Protein 2K4Z (pdb70)

Structure (mmCIF, N/CA/C/O backbone):
data_2K4Z
#
_entry.id   2K4Z
#
loop_
_atom_site.group_PDB
_atom_site.id
_atom_site.type_symbol
_atom_site.label_atom_id
_atom_site.label_alt_id
_atom_site.label_comp_id
_atom_site.label_asym_id
_atom_site.label_entity_id
_atom_site.label_seq_id
_atom_site.pdbx_PDB_ins_code
_atom_site.Cartn_x
_atom_site.Cartn_y
_atom_site.Cartn_z
_atom_site.occupancy
_atom_site.B_iso_or_equiv
_atom_site.auth_seq_id
_atom_site.auth_comp_id
_atom_site.auth_asym_id
_atom_site.auth_atom_id
_atom_site.pdbx_PDB_model_num
ATOM 1 N N . MET A 1 1 ? 100.565 35.047 -9.526 1.00 0.00 -20 MET A N 1
ATOM 2 C CA . MET A 1 1 ? 99.647 34.726 -10.641 1.00 0.00 -20 MET A CA 1
ATOM 3 C C . MET A 1 1 ? 100.240 33.625 -11.505 1.00 0.00 -20 MET A C 1
ATOM 4 O O . MET A 1 1 ? 101.462 33.501 -11.614 1.00 0.00 -20 MET A O 1
ATOM 20 N N . GLY A 1 2 ? 99.379 32.829 -12.123 1.00 0.00 -19 GLY A N 1
ATOM 21 C CA . GLY A 1 2 ? 99.844 31.746 -12.960 1.00 0.00 -19 GLY A CA 1
ATOM 22 C C . GLY A 1 2 ? 99.010 31.593 -14.210 1.00 0.00 -19 GLY A C 1
ATOM 23 O O . GLY A 1 2 ? 98.172 32.445 -14.507 1.00 0.00 -19 GLY A O 1
ATOM 27 N N . SER A 1 3 ? 99.237 30.510 -14.937 1.00 0.00 -18 SER A N 1
ATOM 28 C CA . SER A 1 3 ? 98.519 30.251 -16.174 1.00 0.00 -18 SER A CA 1
ATOM 29 C C . SER A 1 3 ? 97.069 29.868 -15.891 1.00 0.00 -18 SER A C 1
ATOM 30 O O . SER A 1 3 ? 96.140 30.407 -16.499 1.00 0.00 -18 SER A O 1
ATOM 38 N N . SER A 1 4 ? 96.883 28.936 -14.965 1.00 0.00 -17 SER A N 1
ATOM 39 C CA . SER A 1 4 ? 95.558 28.470 -14.597 1.00 0.00 -17 SER A CA 1
ATOM 40 C C . SER A 1 4 ? 94.825 29.526 -13.773 1.00 0.00 -17 SER A C 1
ATOM 41 O O . SER A 1 4 ? 95.201 29.822 -12.638 1.00 0.00 -17 SER A O 1
ATOM 49 N N . HIS A 1 5 ? 93.779 30.094 -14.354 1.00 0.00 -16 HIS A N 1
ATOM 50 C CA . HIS A 1 5 ? 93.015 31.140 -13.697 1.00 0.00 -16 HIS A CA 1
ATOM 51 C C . HIS A 1 5 ? 91.716 30.565 -13.154 1.00 0.00 -16 HIS A C 1
ATOM 52 O O . HIS A 1 5 ? 90.890 30.059 -13.909 1.00 0.00 -16 HIS A O 1
ATOM 67 N N . HIS A 1 6 ? 91.551 30.627 -11.845 1.00 0.00 -15 HIS A N 1
ATOM 68 C CA . HIS A 1 6 ? 90.321 30.182 -11.206 1.00 0.00 -15 HIS A CA 1
ATOM 69 C C . HIS A 1 6 ? 89.782 31.304 -10.337 1.00 0.00 -15 HIS A C 1
ATOM 70 O O . HIS A 1 6 ? 90.555 32.119 -9.830 1.00 0.00 -15 HIS A O 1
ATOM 85 N N . HIS A 1 7 ? 88.466 31.368 -10.183 1.00 0.00 -14 HIS A N 1
ATOM 86 C CA . HIS A 1 7 ? 87.870 32.367 -9.310 1.00 0.00 -14 HIS A CA 1
ATOM 87 C C . HIS A 1 7 ? 88.132 31.981 -7.861 1.00 0.00 -14 HIS A C 1
ATOM 88 O O . HIS A 1 7 ? 88.365 32.836 -7.007 1.00 0.00 -14 HIS A O 1
ATOM 103 N N . HIS A 1 8 ? 88.088 30.681 -7.596 1.00 0.00 -13 HIS A N 1
ATOM 104 C CA . HIS A 1 8 ? 88.542 30.150 -6.321 1.00 0.00 -13 HIS A CA 1
ATOM 105 C C . HIS A 1 8 ? 90.060 30.131 -6.316 1.00 0.00 -13 HIS A C 1
ATOM 106 O O . HIS A 1 8 ? 90.682 29.435 -7.117 1.00 0.00 -13 HIS A O 1
ATOM 121 N N . HIS A 1 9 ? 90.655 30.903 -5.422 1.00 0.00 -12 HIS A N 1
ATOM 122 C CA . HIS A 1 9 ? 92.106 31.039 -5.377 1.00 0.00 -12 HIS A CA 1
ATOM 123 C C . HIS A 1 9 ? 92.728 29.828 -4.697 1.00 0.00 -12 HIS A C 1
ATOM 124 O O . HIS A 1 9 ? 93.945 29.654 -4.699 1.00 0.00 -12 HIS A O 1
ATOM 139 N N . HIS A 1 10 ? 91.875 29.004 -4.111 1.00 0.00 -11 HIS A N 1
ATOM 140 C CA . HIS A 1 10 ? 92.301 27.772 -3.474 1.00 0.00 -11 HIS A CA 1
ATOM 141 C C . HIS A 1 10 ? 91.174 26.751 -3.551 1.00 0.00 -11 HIS A C 1
ATOM 142 O O . HIS A 1 10 ? 90.249 26.778 -2.737 1.00 0.00 -11 HIS A O 1
ATOM 157 N N . SER A 1 11 ? 91.231 25.883 -4.548 1.00 0.00 -10 SER A N 1
ATOM 158 C CA . SER A 1 11 ? 90.213 24.861 -4.724 1.00 0.00 -10 SER A CA 1
ATOM 159 C C . SER A 1 11 ? 90.259 23.862 -3.569 1.00 0.00 -10 SER A C 1
ATOM 160 O O . SER A 1 11 ? 91.333 23.543 -3.051 1.00 0.00 -10 SER A O 1
ATOM 168 N N . SER A 1 12 ? 89.094 23.387 -3.160 1.00 0.00 -9 SER A N 1
ATOM 169 C CA . SER A 1 12 ? 88.988 22.507 -2.008 1.00 0.00 -9 SER A CA 1
ATOM 170 C C . SER A 1 12 ? 89.142 21.048 -2.425 1.00 0.00 -9 SER A C 1
ATOM 171 O O . SER A 1 12 ? 89.665 20.228 -1.669 1.00 0.00 -9 SER A O 1
ATOM 179 N N . GLY A 1 13 ? 88.702 20.739 -3.636 1.00 0.00 -8 GLY A N 1
ATOM 180 C CA . GLY A 1 13 ? 88.797 19.387 -4.142 1.00 0.00 -8 GLY A CA 1
ATOM 181 C C . GLY A 1 13 ? 88.139 19.255 -5.495 1.00 0.00 -8 GLY A C 1
ATOM 182 O O . GLY A 1 13 ? 88.471 20.000 -6.419 1.00 0.00 -8 GLY A O 1
ATOM 186 N N . LEU A 1 14 ? 87.204 18.315 -5.600 1.00 0.00 -7 LEU A N 1
ATOM 187 C CA . LEU A 1 14 ? 86.413 18.101 -6.814 1.00 0.00 -7 LEU A CA 1
ATOM 188 C C . LEU A 1 14 ? 87.273 17.631 -7.993 1.00 0.00 -7 LEU A C 1
ATOM 189 O O . LEU A 1 14 ? 87.326 16.438 -8.294 1.00 0.00 -7 LEU A O 1
ATOM 205 N N . VAL A 1 15 ? 87.951 18.564 -8.654 1.00 0.00 -6 VAL A N 1
ATOM 206 C CA . VAL A 1 15 ? 88.706 18.251 -9.866 1.00 0.00 -6 VAL A CA 1
ATOM 207 C C . VAL A 1 15 ? 90.205 18.546 -9.704 1.00 0.00 -6 VAL A C 1
ATOM 208 O O . VAL A 1 15 ? 91.024 17.637 -9.849 1.00 0.00 -6 VAL A O 1
ATOM 221 N N . PRO A 1 16 ? 90.596 19.811 -9.402 1.00 0.00 -5 PRO A N 1
ATOM 222 C CA . PRO A 1 16 ? 92.017 20.205 -9.314 1.00 0.00 -5 PRO A CA 1
ATOM 223 C C . PRO A 1 16 ? 92.820 19.351 -8.334 1.00 0.00 -5 PRO A C 1
ATOM 224 O O . PRO A 1 16 ? 94.011 19.108 -8.539 1.00 0.00 -5 PRO A O 1
ATOM 235 N N . ARG A 1 17 ? 92.166 18.895 -7.278 1.00 0.00 -4 ARG A N 1
ATOM 236 C CA . ARG A 1 17 ? 92.812 18.051 -6.286 1.00 0.00 -4 ARG A CA 1
ATOM 237 C C . ARG A 1 17 ? 91.870 16.942 -5.840 1.00 0.00 -4 ARG A C 1
ATOM 238 O O . ARG A 1 17 ? 90.667 17.001 -6.098 1.00 0.00 -4 ARG A O 1
ATOM 259 N N . GLY A 1 18 ? 92.424 15.938 -5.179 1.00 0.00 -3 GLY A N 1
ATOM 260 C CA . GLY A 1 18 ? 91.625 14.829 -4.704 1.00 0.00 -3 GLY A CA 1
ATOM 261 C C . GLY A 1 18 ? 92.138 14.292 -3.386 1.00 0.00 -3 GLY A C 1
ATOM 262 O O . GLY A 1 18 ? 92.092 14.982 -2.368 1.00 0.00 -3 GLY A O 1
ATOM 266 N N . SER A 1 19 ? 92.651 13.075 -3.401 1.00 0.00 -2 SER A N 1
ATOM 267 C CA . SER A 1 19 ? 93.159 12.452 -2.191 1.00 0.00 -2 SER A CA 1
ATOM 268 C C . SER A 1 19 ? 94.660 12.679 -2.045 1.00 0.00 -2 SER A C 1
ATOM 269 O O . SER A 1 19 ? 95.367 12.909 -3.028 1.00 0.00 -2 SER A O 1
ATOM 277 N N . HIS A 1 20 ? 95.138 12.614 -0.804 1.00 0.00 -1 HIS A N 1
ATOM 278 C CA . HIS A 1 20 ? 96.561 12.784 -0.514 1.00 0.00 -1 HIS A CA 1
ATOM 279 C C . HIS A 1 20 ? 97.356 11.573 -0.991 1.00 0.00 -1 HIS A C 1
ATOM 280 O O . HIS A 1 20 ? 98.568 11.649 -1.181 1.00 0.00 -1 HIS A O 1
ATOM 295 N N . MET A 1 21 ? 96.663 10.459 -1.181 1.00 0.00 0 MET A N 1
ATOM 296 C CA . MET A 1 21 ? 97.301 9.208 -1.569 1.00 0.00 0 MET A CA 1
ATOM 297 C C . MET A 1 21 ? 96.548 8.552 -2.713 1.00 0.00 0 MET A C 1
ATOM 298 O O . MET A 1 21 ? 95.381 8.864 -2.959 1.00 0.00 0 MET A O 1
ATOM 312 N N . MET A 1 22 ? 97.218 7.640 -3.401 1.00 0.00 1 MET A N 1
ATOM 313 C CA . MET A 1 22 ? 96.570 6.819 -4.411 1.00 0.00 1 MET A CA 1
ATOM 314 C C . MET A 1 22 ? 95.974 5.587 -3.744 1.00 0.00 1 MET A C 1
ATOM 315 O O . MET A 1 22 ? 96.632 4.551 -3.632 1.00 0.00 1 MET A O 1
ATOM 329 N N . PHE A 1 23 ? 94.753 5.724 -3.255 1.00 0.00 2 PHE A N 1
ATOM 330 C CA . PHE A 1 23 ? 94.068 4.626 -2.594 1.00 0.00 2 PHE A CA 1
ATOM 331 C C . PHE A 1 23 ? 92.715 4.396 -3.245 1.00 0.00 2 PHE A C 1
ATOM 332 O O . PHE A 1 23 ? 91.796 5.199 -3.090 1.00 0.00 2 PHE A O 1
ATOM 349 N N . LYS A 1 24 ? 92.603 3.311 -3.990 1.00 0.00 3 LYS A N 1
ATOM 350 C CA . LYS A 1 24 ? 91.357 2.984 -4.655 1.00 0.00 3 LYS A CA 1
ATOM 351 C C . LYS A 1 24 ? 90.470 2.147 -3.755 1.00 0.00 3 LYS A C 1
ATOM 352 O O . LYS A 1 24 ? 90.658 0.940 -3.639 1.00 0.00 3 LYS A O 1
ATOM 371 N N . LEU A 1 25 ? 89.529 2.795 -3.096 1.00 0.00 4 LEU A N 1
ATOM 372 C CA . LEU A 1 25 ? 88.523 2.084 -2.333 1.00 0.00 4 LEU A CA 1
ATOM 373 C C . LEU A 1 25 ? 87.301 1.885 -3.219 1.00 0.00 4 LEU A C 1
ATOM 374 O O . LEU A 1 25 ? 86.548 2.826 -3.479 1.00 0.00 4 LEU A O 1
ATOM 390 N N . THR A 1 26 ? 87.138 0.666 -3.713 1.00 0.00 5 THR A N 1
ATOM 391 C CA . THR A 1 26 ? 86.063 0.346 -4.637 1.00 0.00 5 THR A CA 1
ATOM 392 C C . THR A 1 26 ? 84.689 0.529 -3.994 1.00 0.00 5 THR A C 1
ATOM 393 O O . THR A 1 26 ? 84.508 0.261 -2.806 1.00 0.00 5 THR A O 1
ATOM 404 N N . PRO A 1 27 ? 83.706 1.003 -4.779 1.00 0.00 6 PRO A N 1
ATOM 405 C CA . PRO A 1 27 ? 82.327 1.190 -4.312 1.00 0.00 6 PRO A CA 1
ATOM 406 C C . PRO A 1 27 ? 81.721 -0.093 -3.742 1.00 0.00 6 PRO A C 1
ATOM 407 O O . PRO A 1 27 ? 80.824 -0.043 -2.895 1.00 0.00 6 PRO A O 1
ATOM 418 N N . ALA A 1 28 ? 82.207 -1.239 -4.207 1.00 0.00 7 ALA A N 1
ATOM 419 C CA . ALA A 1 28 ? 81.763 -2.522 -3.682 1.00 0.00 7 ALA A CA 1
ATOM 420 C C . ALA A 1 28 ? 82.270 -2.719 -2.258 1.00 0.00 7 ALA A C 1
ATOM 421 O O . ALA A 1 28 ? 81.516 -3.105 -1.365 1.00 0.00 7 ALA A O 1
ATOM 428 N N . ALA A 1 29 ? 83.551 -2.430 -2.047 1.00 0.00 8 ALA A N 1
ATOM 429 C CA . ALA A 1 29 ? 84.150 -2.538 -0.723 1.00 0.00 8 ALA A CA 1
ATOM 430 C C . ALA A 1 29 ? 83.594 -1.460 0.199 1.00 0.00 8 ALA A C 1
ATOM 431 O O . ALA A 1 29 ? 83.497 -1.654 1.411 1.00 0.00 8 ALA A O 1
ATOM 438 N N . ALA A 1 30 ? 83.222 -0.329 -0.394 1.00 0.00 9 ALA A N 1
ATOM 439 C CA . ALA A 1 30 ? 82.641 0.784 0.347 1.00 0.00 9 ALA A CA 1
ATOM 440 C C . ALA A 1 30 ? 81.403 0.348 1.119 1.00 0.00 9 ALA A C 1
ATOM 441 O O . ALA A 1 30 ? 81.196 0.767 2.256 1.00 0.00 9 ALA A O 1
ATOM 448 N N . GLU A 1 31 ? 80.592 -0.507 0.505 1.00 0.00 10 GLU A N 1
ATOM 449 C CA . GLU A 1 31 ? 79.385 -1.002 1.153 1.00 0.00 10 GLU A CA 1
ATOM 450 C C . GLU A 1 31 ? 79.720 -1.894 2.336 1.00 0.00 10 GLU A C 1
ATOM 451 O O . GLU A 1 31 ? 79.009 -1.893 3.332 1.00 0.00 10 GLU A O 1
ATOM 463 N N . GLN A 1 32 ? 80.803 -2.648 2.227 1.00 0.00 11 GLN A N 1
ATOM 464 C CA . GLN A 1 32 ? 81.213 -3.541 3.304 1.00 0.00 11 GLN A CA 1
ATOM 465 C C . GLN A 1 32 ? 81.681 -2.727 4.507 1.00 0.00 11 GLN A C 1
ATOM 466 O O . GLN A 1 32 ? 81.363 -3.047 5.654 1.00 0.00 11 GLN A O 1
ATOM 480 N N . VAL A 1 33 ? 82.426 -1.665 4.231 1.00 0.00 12 VAL A N 1
ATOM 481 C CA . VAL A 1 33 ? 82.890 -0.758 5.272 1.00 0.00 12 VAL A CA 1
ATOM 482 C C . VAL A 1 33 ? 81.710 0.003 5.874 1.00 0.00 12 VAL A C 1
ATOM 483 O O . VAL A 1 33 ? 81.597 0.145 7.094 1.00 0.00 12 VAL A O 1
ATOM 496 N N . LEU A 1 34 ? 80.823 0.473 5.004 1.00 0.00 13 LEU A N 1
ATOM 497 C CA . LEU A 1 34 ? 79.616 1.177 5.423 1.00 0.00 13 LEU A CA 1
ATOM 498 C C . LEU A 1 34 ? 78.720 0.258 6.253 1.00 0.00 13 LEU A C 1
ATOM 499 O O . LEU A 1 34 ? 78.097 0.686 7.221 1.00 0.00 13 LEU A O 1
ATOM 515 N N . LYS A 1 35 ? 78.675 -1.009 5.862 1.00 0.00 14 LYS A N 1
ATOM 516 C CA . LYS A 1 35 ? 77.868 -2.012 6.544 1.00 0.00 14 LYS A CA 1
ATOM 517 C C . LYS A 1 35 ? 78.369 -2.220 7.969 1.00 0.00 14 LYS A C 1
ATOM 518 O O . LYS A 1 35 ? 77.578 -2.369 8.903 1.00 0.00 14 LYS A O 1
ATOM 537 N N . ALA A 1 36 ? 79.689 -2.214 8.129 1.00 0.00 15 ALA A N 1
ATOM 538 C CA . ALA A 1 36 ? 80.300 -2.344 9.446 1.00 0.00 15 ALA A CA 1
ATOM 539 C C . ALA A 1 36 ? 79.980 -1.128 10.306 1.00 0.00 15 ALA A C 1
ATOM 540 O O . ALA A 1 36 ? 79.666 -1.256 11.490 1.00 0.00 15 ALA A O 1
ATOM 547 N N . ALA A 1 37 ? 80.036 0.051 9.696 1.00 0.00 16 ALA A N 1
ATOM 548 C CA . ALA A 1 37 ? 79.714 1.292 10.390 1.00 0.00 16 ALA A CA 1
ATOM 549 C C . ALA A 1 37 ? 78.213 1.392 10.655 1.00 0.00 16 ALA A C 1
ATOM 550 O O . ALA A 1 37 ? 77.762 2.215 11.451 1.00 0.00 16 ALA A O 1
ATOM 557 N N . LYS A 1 38 ? 77.449 0.556 9.964 1.00 0.00 17 LYS A N 1
ATOM 558 C CA . LYS A 1 38 ? 76.008 0.487 10.150 1.00 0.00 17 LYS A CA 1
ATOM 559 C C . LYS A 1 38 ? 75.675 -0.393 11.351 1.00 0.00 17 LYS A C 1
ATOM 560 O O . LYS A 1 38 ? 74.662 -0.190 12.019 1.00 0.00 17 LYS A O 1
ATOM 579 N N . GLN A 1 39 ? 76.540 -1.369 11.619 1.00 0.00 18 GLN A N 1
ATOM 580 C CA . GLN A 1 39 ? 76.357 -2.262 12.758 1.00 0.00 18 GLN A CA 1
ATOM 581 C C . GLN A 1 39 ? 76.371 -1.476 14.064 1.00 0.00 18 GLN A C 1
ATOM 582 O O . GLN A 1 39 ? 75.488 -1.637 14.909 1.00 0.00 18 GLN A O 1
ATOM 596 N N . GLY A 1 40 ? 77.368 -0.620 14.224 1.00 0.00 19 GLY A N 1
ATOM 597 C CA . GLY A 1 40 ? 77.434 0.212 15.404 1.00 0.00 19 GLY A CA 1
ATOM 598 C C . GLY A 1 40 ? 78.843 0.362 15.929 1.00 0.00 19 GLY A C 1
ATOM 599 O O . GLY A 1 40 ? 79.738 -0.395 15.550 1.00 0.00 19 GLY A O 1
ATOM 603 N N . GLY A 1 41 ? 79.039 1.351 16.792 1.00 0.00 20 GLY A N 1
ATOM 604 C CA . GLY A 1 41 ? 80.343 1.600 17.374 1.00 0.00 20 GLY A CA 1
ATOM 605 C C . GLY A 1 41 ? 81.270 2.323 16.421 1.00 0.00 20 GLY A C 1
ATOM 606 O O . GLY A 1 41 ? 81.745 3.417 16.711 1.00 0.00 20 GLY A O 1
ATOM 610 N N . THR A 1 42 ? 81.488 1.722 15.265 1.00 0.00 21 THR A N 1
ATOM 611 C CA . THR A 1 42 ? 82.412 2.245 14.275 1.00 0.00 21 THR A CA 1
ATOM 612 C C . THR A 1 42 ? 81.739 3.284 13.376 1.00 0.00 21 THR A C 1
ATOM 613 O O . THR A 1 42 ? 82.265 3.641 12.321 1.00 0.00 21 THR A O 1
ATOM 624 N N . GLU A 1 43 ? 80.585 3.775 13.820 1.00 0.00 22 GLU A N 1
ATOM 625 C CA . GLU A 1 43 ? 79.790 4.732 13.054 1.00 0.00 22 GLU A CA 1
ATOM 626 C C . GLU A 1 43 ? 80.595 5.989 12.744 1.00 0.00 22 GLU A C 1
ATOM 627 O O . GLU A 1 43 ? 80.908 6.273 11.586 1.00 0.00 22 GLU A O 1
ATOM 639 N N . GLY A 1 44 ? 80.940 6.728 13.788 1.00 0.00 23 GLY A N 1
ATOM 640 C CA . GLY A 1 44 ? 81.685 7.957 13.618 1.00 0.00 23 GLY A CA 1
ATOM 641 C C . GLY A 1 44 ? 83.176 7.736 13.733 1.00 0.00 23 GLY A C 1
ATOM 642 O O . GLY A 1 44 ? 83.900 8.571 14.274 1.00 0.00 23 GLY A O 1
ATOM 646 N N . MET A 1 45 ? 83.637 6.602 13.234 1.00 0.00 24 MET A N 1
ATOM 647 C CA . MET A 1 45 ? 85.051 6.278 13.263 1.00 0.00 24 MET A CA 1
ATOM 648 C C . MET A 1 45 ? 85.618 6.315 11.853 1.00 0.00 24 MET A C 1
ATOM 649 O O . MET A 1 45 ? 84.886 6.147 10.875 1.00 0.00 24 MET A O 1
ATOM 663 N N . CYS A 1 46 ? 86.915 6.538 11.749 1.00 0.00 25 CYS A N 1
ATOM 664 C CA . CYS A 1 46 ? 87.564 6.638 10.456 1.00 0.00 25 CYS A CA 1
ATOM 665 C C . CYS A 1 46 ? 88.265 5.328 10.133 1.00 0.00 25 CYS A C 1
ATOM 666 O O . CYS A 1 46 ? 88.817 4.680 11.023 1.00 0.00 25 CYS A O 1
ATOM 674 N N . LEU A 1 47 ? 88.229 4.926 8.870 1.00 0.00 26 LEU A N 1
ATOM 675 C CA . LEU A 1 47 ? 88.834 3.670 8.462 1.00 0.00 26 LEU A CA 1
ATOM 676 C C . LEU A 1 47 ? 90.347 3.819 8.380 1.00 0.00 26 LEU A C 1
ATOM 677 O O . LEU A 1 47 ? 90.859 4.702 7.693 1.00 0.00 26 LEU A O 1
ATOM 693 N N . ARG A 1 48 ? 91.055 2.955 9.082 1.00 0.00 27 ARG A N 1
ATOM 694 C CA . ARG A 1 48 ? 92.502 3.027 9.150 1.00 0.00 27 ARG A CA 1
ATOM 695 C C . ARG A 1 48 ? 93.116 1.728 8.643 1.00 0.00 27 ARG A C 1
ATOM 696 O O . ARG A 1 48 ? 92.546 0.649 8.821 1.00 0.00 27 ARG A O 1
ATOM 717 N N . LEU A 1 49 ? 94.266 1.834 7.998 1.00 0.00 28 LEU A N 1
ATOM 718 C CA . LEU A 1 49 ? 94.951 0.661 7.485 1.00 0.00 28 LEU A CA 1
ATOM 719 C C . LEU A 1 49 ? 96.240 0.410 8.252 1.00 0.00 28 LEU A C 1
ATOM 720 O O . LEU A 1 49 ? 96.981 1.341 8.571 1.00 0.00 28 LEU A O 1
ATOM 736 N N . ALA A 1 50 ? 96.493 -0.852 8.550 1.00 0.00 29 ALA A N 1
ATOM 737 C CA . ALA A 1 50 ? 97.707 -1.249 9.238 1.00 0.00 29 ALA A CA 1
ATOM 738 C C . ALA A 1 50 ? 98.586 -2.078 8.313 1.00 0.00 29 ALA A C 1
ATOM 739 O O . ALA A 1 50 ? 98.147 -3.095 7.771 1.00 0.00 29 ALA A O 1
ATOM 746 N N . ALA A 1 51 ? 99.815 -1.631 8.118 1.00 0.00 30 ALA A N 1
ATOM 747 C CA . ALA A 1 51 ? 100.750 -2.333 7.257 1.00 0.00 30 ALA A CA 1
ATOM 748 C C . ALA A 1 51 ? 101.701 -3.185 8.082 1.00 0.00 30 ALA A C 1
ATOM 749 O O . ALA A 1 51 ? 102.525 -2.662 8.831 1.00 0.00 30 ALA A O 1
ATOM 756 N N . GLY A 1 52 ? 101.564 -4.494 7.964 1.00 0.00 31 GLY A N 1
ATOM 757 C CA . GLY A 1 52 ? 102.455 -5.399 8.658 1.00 0.00 31 GLY A CA 1
ATOM 758 C C . GLY A 1 52 ? 103.343 -6.145 7.689 1.00 0.00 31 GLY A C 1
ATOM 759 O O . GLY A 1 52 ? 103.050 -7.281 7.312 1.00 0.00 31 GLY A O 1
ATOM 763 N N . ARG A 1 53 ? 104.422 -5.507 7.270 1.00 0.00 32 ARG A N 1
ATOM 764 C CA . ARG A 1 53 ? 105.296 -6.087 6.267 1.00 0.00 32 ARG A CA 1
ATOM 765 C C . ARG A 1 53 ? 106.247 -7.096 6.886 1.00 0.00 32 ARG A C 1
ATOM 766 O O . ARG A 1 53 ? 106.921 -6.806 7.875 1.00 0.00 32 ARG A O 1
ATOM 787 N N . ASN A 1 54 ? 106.294 -8.277 6.298 1.00 0.00 33 ASN A N 1
ATOM 788 C CA . ASN A 1 54 ? 107.255 -9.292 6.693 1.00 0.00 33 ASN A CA 1
ATOM 789 C C . ASN A 1 54 ? 108.624 -8.904 6.153 1.00 0.00 33 ASN A C 1
ATOM 790 O O . ASN A 1 54 ? 108.726 -8.437 5.018 1.00 0.00 33 ASN A O 1
ATOM 801 N N . PRO A 1 55 ? 109.687 -9.061 6.961 1.00 0.00 34 PRO A N 1
ATOM 802 C CA . PRO A 1 55 ? 111.050 -8.672 6.575 1.00 0.00 34 PRO A CA 1
ATOM 803 C C . PRO A 1 55 ? 111.487 -9.294 5.251 1.00 0.00 34 PRO A C 1
ATOM 804 O O . PRO A 1 55 ? 111.877 -10.463 5.206 1.00 0.00 34 PRO A O 1
ATOM 815 N N . ASP A 1 56 ? 111.397 -8.494 4.188 1.00 0.00 35 ASP A N 1
ATOM 816 C CA . ASP A 1 56 ? 111.716 -8.927 2.827 1.00 0.00 35 ASP A CA 1
ATOM 817 C C . ASP A 1 56 ? 110.942 -10.193 2.472 1.00 0.00 35 ASP A C 1
ATOM 818 O O . ASP A 1 56 ? 111.474 -11.304 2.512 1.00 0.00 35 ASP A O 1
ATOM 827 N N . GLY A 1 57 ? 109.665 -10.018 2.171 1.00 0.00 36 GLY A N 1
ATOM 828 C CA . GLY A 1 57 ? 108.823 -11.144 1.831 1.00 0.00 36 GLY A CA 1
ATOM 829 C C . GLY A 1 57 ? 107.484 -10.703 1.280 1.00 0.00 36 GLY A C 1
ATOM 830 O O . GLY A 1 57 ? 107.255 -10.763 0.073 1.00 0.00 36 GLY A O 1
ATOM 834 N N . SER A 1 58 ? 106.602 -10.257 2.165 1.00 0.00 37 SER A N 1
ATOM 835 C CA . SER A 1 58 ? 105.294 -9.764 1.761 1.00 0.00 37 SER A CA 1
ATOM 836 C C . SER A 1 58 ? 104.720 -8.826 2.816 1.00 0.00 37 SER A C 1
ATOM 837 O O . SER A 1 58 ? 104.924 -9.023 4.015 1.00 0.00 37 SER A O 1
ATOM 845 N N . ILE A 1 59 ? 104.026 -7.793 2.367 1.00 0.00 38 ILE A N 1
ATOM 846 C CA . ILE A 1 59 ? 103.367 -6.866 3.273 1.00 0.00 38 ILE A CA 1
ATOM 847 C C . ILE A 1 59 ? 101.971 -7.378 3.600 1.00 0.00 38 ILE A C 1
ATOM 848 O O . ILE A 1 59 ? 101.123 -7.483 2.715 1.00 0.00 38 ILE A O 1
ATOM 864 N N . ASP A 1 60 ? 101.730 -7.713 4.856 1.00 0.00 39 ASP A N 1
ATOM 865 C CA . ASP A 1 60 ? 100.416 -8.190 5.257 1.00 0.00 39 ASP A CA 1
ATOM 866 C C . ASP A 1 60 ? 99.555 -7.012 5.685 1.00 0.00 39 ASP A C 1
ATOM 867 O O . ASP A 1 60 ? 99.913 -6.268 6.601 1.00 0.00 39 ASP A O 1
ATOM 876 N N . TYR A 1 61 ? 98.430 -6.837 5.015 1.00 0.00 40 TYR A N 1
ATOM 877 C CA . TYR A 1 61 ? 97.595 -5.660 5.217 1.00 0.00 40 TYR A CA 1
ATOM 878 C C . TYR A 1 61 ? 96.430 -5.966 6.150 1.00 0.00 40 TYR A C 1
ATOM 879 O O . TYR A 1 61 ? 95.808 -7.028 6.056 1.00 0.00 40 TYR A O 1
ATOM 897 N N . ARG A 1 62 ? 96.144 -5.034 7.050 1.00 0.00 41 ARG A N 1
ATOM 898 C CA . ARG A 1 62 ? 95.001 -5.152 7.945 1.00 0.00 41 ARG A CA 1
ATOM 899 C C . ARG A 1 62 ? 94.145 -3.896 7.888 1.00 0.00 41 ARG A C 1
ATOM 900 O O . ARG A 1 62 ? 94.663 -2.787 7.738 1.00 0.00 41 ARG A O 1
ATOM 921 N N . MET A 1 63 ? 92.838 -4.076 8.000 1.00 0.00 42 MET A N 1
ATOM 922 C CA . MET A 1 63 ? 91.898 -2.963 7.950 1.00 0.00 42 MET A CA 1
ATOM 923 C C . MET A 1 63 ? 91.051 -2.908 9.219 1.00 0.00 42 MET A C 1
ATOM 924 O O . MET A 1 63 ? 90.597 -3.943 9.716 1.00 0.00 42 MET A O 1
ATOM 938 N N . GLY A 1 64 ? 90.854 -1.708 9.744 1.00 0.00 43 GLY A N 1
ATOM 939 C CA . GLY A 1 64 ? 90.005 -1.533 10.905 1.00 0.00 43 GLY A CA 1
ATOM 940 C C . GLY A 1 64 ? 89.665 -0.077 11.139 1.00 0.00 43 GLY A C 1
ATOM 941 O O . GLY A 1 64 ? 90.360 0.809 10.646 1.00 0.00 43 GLY A O 1
ATOM 945 N N . PHE A 1 65 ? 88.593 0.179 11.870 1.00 0.00 44 PHE A N 1
ATOM 946 C CA . PHE A 1 65 ? 88.215 1.544 12.205 1.00 0.00 44 PHE A CA 1
ATOM 947 C C . PHE A 1 65 ? 89.047 2.054 13.371 1.00 0.00 44 PHE A C 1
ATOM 948 O O . PHE A 1 65 ? 89.352 1.306 14.304 1.00 0.00 44 PHE A O 1
ATOM 965 N N . ASP A 1 66 ? 89.413 3.323 13.313 1.00 0.00 45 ASP A N 1
ATOM 966 C CA . ASP A 1 66 ? 90.217 3.938 14.358 1.00 0.00 45 ASP A CA 1
ATOM 967 C C . ASP A 1 66 ? 89.751 5.378 14.576 1.00 0.00 45 ASP A C 1
ATOM 968 O O . ASP A 1 66 ? 88.708 5.781 14.053 1.00 0.00 45 ASP A O 1
ATOM 977 N N . ASP A 1 67 ? 90.516 6.147 15.333 1.00 0.00 46 ASP A N 1
ATOM 978 C CA . ASP A 1 67 ? 90.141 7.514 15.657 1.00 0.00 46 ASP A CA 1
ATOM 979 C C . ASP A 1 67 ? 90.509 8.452 14.516 1.00 0.00 46 ASP A C 1
ATOM 980 O O . ASP A 1 67 ? 91.539 8.272 13.862 1.00 0.00 46 ASP A O 1
ATOM 989 N N . LEU A 1 68 ? 89.656 9.434 14.268 1.00 0.00 47 LEU A N 1
ATOM 990 C CA . LEU A 1 68 ? 89.893 10.410 13.219 1.00 0.00 47 LEU A CA 1
ATOM 991 C C . LEU A 1 68 ? 91.051 11.326 13.616 1.00 0.00 47 LEU A C 1
ATOM 992 O O . LEU A 1 68 ? 90.889 12.246 14.420 1.00 0.00 47 LEU A O 1
ATOM 1008 N N . THR A 1 69 ? 92.221 11.050 13.070 1.00 0.00 48 THR A N 1
ATOM 1009 C CA . THR A 1 69 ? 93.398 11.848 13.350 1.00 0.00 48 THR A CA 1
ATOM 1010 C C . THR A 1 69 ? 93.658 12.823 12.204 1.00 0.00 48 THR A C 1
ATOM 1011 O O . THR A 1 69 ? 93.682 12.429 11.040 1.00 0.00 48 THR A O 1
ATOM 1022 N N . GLU A 1 70 ? 93.836 14.097 12.535 1.00 0.00 49 GLU A N 1
ATOM 1023 C CA . GLU A 1 70 ? 94.057 15.124 11.524 1.00 0.00 49 GLU A CA 1
ATOM 1024 C C . GLU A 1 70 ? 95.540 15.244 11.203 1.00 0.00 49 GLU A C 1
ATOM 1025 O O . GLU A 1 70 ? 95.926 15.741 10.144 1.00 0.00 49 GLU A O 1
ATOM 1037 N N . ASP A 1 71 ? 96.366 14.781 12.134 1.00 0.00 50 ASP A N 1
ATOM 1038 C CA . ASP A 1 71 ? 97.807 14.686 11.917 1.00 0.00 50 ASP A CA 1
ATOM 1039 C C . ASP A 1 71 ? 98.129 13.410 11.161 1.00 0.00 50 ASP A C 1
ATOM 1040 O O . ASP A 1 71 ? 99.286 13.107 10.870 1.00 0.00 50 ASP A O 1
ATOM 1049 N N . ASP A 1 72 ? 97.081 12.665 10.861 1.00 0.00 51 ASP A N 1
ATOM 1050 C CA . ASP A 1 72 ? 97.180 11.449 10.080 1.00 0.00 51 ASP A CA 1
ATOM 1051 C C . ASP A 1 72 ? 96.760 11.777 8.651 1.00 0.00 51 ASP A C 1
ATOM 1052 O O . ASP A 1 72 ? 96.028 12.747 8.438 1.00 0.00 51 ASP A O 1
ATOM 1061 N N . ILE A 1 73 ? 97.220 11.006 7.676 1.00 0.00 52 ILE A N 1
ATOM 1062 C CA . ILE A 1 73 ? 96.918 11.308 6.282 1.00 0.00 52 ILE A CA 1
ATOM 1063 C C . ILE A 1 73 ? 95.471 10.946 5.962 1.00 0.00 52 ILE A C 1
ATOM 1064 O O . ILE A 1 73 ? 95.123 9.775 5.798 1.00 0.00 52 ILE A O 1
ATOM 1080 N N . ARG A 1 74 ? 94.635 11.972 5.882 1.00 0.00 53 ARG A N 1
ATOM 1081 C CA . ARG A 1 74 ? 93.210 11.782 5.675 1.00 0.00 53 ARG A CA 1
ATOM 1082 C C . ARG A 1 74 ? 92.888 11.636 4.192 1.00 0.00 53 ARG A C 1
ATOM 1083 O O . ARG A 1 74 ? 93.351 12.415 3.353 1.00 0.00 53 ARG A O 1
ATOM 1104 N N . LEU A 1 75 ? 92.109 10.613 3.889 1.00 0.00 54 LEU A N 1
ATOM 1105 C CA . LEU A 1 75 ? 91.640 10.357 2.539 1.00 0.00 54 LEU A CA 1
ATOM 1106 C C . LEU A 1 75 ? 90.121 10.301 2.546 1.00 0.00 54 LEU A C 1
ATOM 1107 O O . LEU A 1 75 ? 89.517 9.999 3.572 1.00 0.00 54 LEU A O 1
ATOM 1123 N N . THR A 1 76 ? 89.500 10.597 1.421 1.00 0.00 55 THR A N 1
ATOM 1124 C CA . THR A 1 76 ? 88.052 10.539 1.332 1.00 0.00 55 THR A CA 1
ATOM 1125 C C . THR A 1 76 ? 87.624 9.759 0.100 1.00 0.00 55 THR A C 1
ATOM 1126 O O . THR A 1 76 ? 87.869 10.176 -1.031 1.00 0.00 55 THR A O 1
ATOM 1137 N N . SER A 1 77 ? 87.006 8.614 0.330 1.00 0.00 56 SER A N 1
ATOM 1138 C CA . SER A 1 77 ? 86.532 7.769 -0.747 1.00 0.00 56 SER A CA 1
ATOM 1139 C C . SER A 1 77 ? 85.081 8.107 -1.084 1.00 0.00 56 SER A C 1
ATOM 1140 O O . SER A 1 77 ? 84.587 9.174 -0.713 1.00 0.00 56 SER A O 1
ATOM 1148 N N . GLU A 1 78 ? 84.406 7.190 -1.774 1.00 0.00 57 GLU A N 1
ATOM 1149 C CA . GLU A 1 78 ? 83.028 7.398 -2.215 1.00 0.00 57 GLU A CA 1
ATOM 1150 C C . GLU A 1 78 ? 82.113 7.791 -1.054 1.00 0.00 57 GLU A C 1
ATOM 1151 O O . GLU A 1 78 ? 81.295 8.701 -1.175 1.00 0.00 57 GLU A O 1
ATOM 1163 N N . GLY A 1 79 ? 82.266 7.109 0.070 1.00 0.00 58 GLY A N 1
ATOM 1164 C CA . GLY A 1 79 ? 81.444 7.398 1.231 1.00 0.00 58 GLY A CA 1
ATOM 1165 C C . GLY A 1 79 ? 82.121 7.008 2.528 1.00 0.00 58 GLY A C 1
ATOM 1166 O O . GLY A 1 79 ? 81.472 6.884 3.566 1.00 0.00 58 GLY A O 1
ATOM 1170 N N . VAL A 1 80 ? 83.430 6.818 2.470 1.00 0.00 59 VAL A N 1
ATOM 1171 C CA . VAL A 1 80 ? 84.204 6.403 3.634 1.00 0.00 59 VAL A CA 1
ATOM 1172 C C . VAL A 1 80 ? 85.443 7.278 3.765 1.00 0.00 59 VAL A C 1
ATOM 1173 O O . VAL A 1 80 ? 86.041 7.662 2.756 1.00 0.00 59 VAL A O 1
ATOM 1186 N N . GLU A 1 81 ? 85.817 7.609 4.991 1.00 0.00 60 GLU A N 1
ATOM 1187 C CA . GLU A 1 81 ? 87.001 8.416 5.229 1.00 0.00 60 GLU A CA 1
ATOM 1188 C C . GLU A 1 81 ? 88.143 7.531 5.709 1.00 0.00 60 GLU A C 1
ATOM 1189 O O . GLU A 1 81 ? 87.956 6.678 6.581 1.00 0.00 60 GLU A O 1
ATOM 1201 N N . ILE A 1 82 ? 89.321 7.742 5.143 1.00 0.00 61 ILE A N 1
ATOM 1202 C CA . ILE A 1 82 ? 90.470 6.887 5.409 1.00 0.00 61 ILE A CA 1
ATOM 1203 C C . ILE A 1 82 ? 91.571 7.669 6.119 1.00 0.00 61 ILE A C 1
ATOM 1204 O O . ILE A 1 82 ? 91.788 8.841 5.824 1.00 0.00 61 ILE A O 1
ATOM 1220 N N . VAL A 1 83 ? 92.245 7.025 7.058 1.00 0.00 62 VAL A N 1
ATOM 1221 C CA . VAL A 1 83 ? 93.427 7.602 7.687 1.00 0.00 62 VAL A CA 1
ATOM 1222 C C . VAL A 1 83 ? 94.606 6.639 7.602 1.00 0.00 62 VAL A C 1
ATOM 1223 O O . VAL A 1 83 ? 94.586 5.546 8.178 1.00 0.00 62 VAL A O 1
ATOM 1236 N N . ILE A 1 84 ? 95.621 7.041 6.857 1.00 0.00 63 ILE A N 1
ATOM 1237 C CA . ILE A 1 84 ? 96.829 6.248 6.710 1.00 0.00 63 ILE A CA 1
ATOM 1238 C C . ILE A 1 84 ? 98.041 7.074 7.120 1.00 0.00 63 ILE A C 1
ATOM 1239 O O . ILE A 1 84 ? 98.487 7.950 6.383 1.00 0.00 63 ILE A O 1
ATOM 1255 N N . ALA A 1 85 ? 98.550 6.793 8.316 1.00 0.00 64 ALA A N 1
ATOM 1256 C CA . ALA A 1 85 ? 99.640 7.561 8.907 1.00 0.00 64 ALA A CA 1
ATOM 1257 C C . ALA A 1 85 ? 100.830 7.708 7.964 1.00 0.00 64 ALA A C 1
ATOM 1258 O O . ALA A 1 85 ? 101.108 6.821 7.150 1.00 0.00 64 ALA A O 1
ATOM 1265 N N . PRO A 1 86 ? 101.564 8.830 8.085 1.00 0.00 65 PRO A N 1
ATOM 1266 C CA . PRO A 1 86 ? 102.744 9.121 7.258 1.00 0.00 65 PRO A CA 1
ATOM 1267 C C . PRO A 1 86 ? 103.835 8.056 7.381 1.00 0.00 65 PRO A C 1
ATOM 1268 O O . PRO A 1 86 ? 104.794 8.044 6.611 1.00 0.00 65 PRO A O 1
ATOM 1279 N N . ASP A 1 87 ? 103.687 7.169 8.353 1.00 0.00 66 ASP A N 1
ATOM 1280 C CA . ASP A 1 87 ? 104.609 6.055 8.511 1.00 0.00 66 ASP A CA 1
ATOM 1281 C C . ASP A 1 87 ? 104.138 4.860 7.686 1.00 0.00 66 ASP A C 1
ATOM 1282 O O . ASP A 1 87 ? 104.931 4.204 7.012 1.00 0.00 66 ASP A O 1
ATOM 1291 N N . TYR A 1 88 ? 102.831 4.612 7.709 1.00 0.00 67 TYR A N 1
ATOM 1292 C CA . TYR A 1 88 ? 102.250 3.469 7.012 1.00 0.00 67 TYR A CA 1
ATOM 1293 C C . TYR A 1 88 ? 102.168 3.717 5.510 1.00 0.00 67 TYR A C 1
ATOM 1294 O O . TYR A 1 88 ? 102.267 2.783 4.715 1.00 0.00 67 TYR A O 1
ATOM 1312 N N . VAL A 1 89 ? 101.996 4.983 5.125 1.00 0.00 68 VAL A N 1
ATOM 1313 C CA . VAL A 1 89 ? 101.915 5.363 3.711 1.00 0.00 68 VAL A CA 1
ATOM 1314 C C . VAL A 1 89 ? 103.138 4.867 2.936 1.00 0.00 68 VAL A C 1
ATOM 1315 O O . VAL A 1 89 ? 103.071 4.641 1.729 1.00 0.00 68 VAL A O 1
ATOM 1328 N N . SER A 1 90 ? 104.242 4.673 3.651 1.00 0.00 69 SER A N 1
ATOM 1329 C CA . SER A 1 90 ? 105.490 4.218 3.058 1.00 0.00 69 SER A CA 1
ATOM 1330 C C . SER A 1 90 ? 105.322 2.863 2.368 1.00 0.00 69 SER A C 1
ATOM 1331 O O . SER A 1 90 ? 106.104 2.508 1.485 1.00 0.00 69 SER A O 1
ATOM 1339 N N . LEU A 1 91 ? 104.298 2.114 2.767 1.00 0.00 70 LEU A N 1
ATOM 1340 C CA . LEU A 1 91 ? 104.048 0.793 2.204 1.00 0.00 70 LEU A CA 1
ATOM 1341 C C . LEU A 1 91 ? 102.595 0.645 1.757 1.00 0.00 70 LEU A C 1
ATOM 1342 O O . LEU A 1 91 ? 102.185 -0.428 1.322 1.00 0.00 70 LEU A O 1
ATOM 1358 N N . LEU A 1 92 ? 101.821 1.721 1.850 1.00 0.00 71 LEU A N 1
ATOM 1359 C CA . LEU A 1 92 ? 100.386 1.640 1.585 1.00 0.00 71 LEU A CA 1
ATOM 1360 C C . LEU A 1 92 ? 99.952 2.517 0.414 1.00 0.00 71 LEU A C 1
ATOM 1361 O O . LEU A 1 92 ? 98.759 2.758 0.225 1.00 0.00 71 LEU A O 1
ATOM 1377 N N . ASP A 1 93 ? 100.900 2.996 -0.375 1.00 0.00 72 ASP A N 1
ATOM 1378 C CA . ASP A 1 93 ? 100.548 3.730 -1.585 1.00 0.00 72 ASP A CA 1
ATOM 1379 C C . ASP A 1 93 ? 100.380 2.760 -2.751 1.00 0.00 72 ASP A C 1
ATOM 1380 O O . ASP A 1 93 ? 100.915 1.648 -2.720 1.00 0.00 72 ASP A O 1
ATOM 1389 N N . GLN A 1 94 ? 99.610 3.185 -3.757 1.00 0.00 73 GLN A N 1
ATOM 1390 C CA . GLN A 1 94 ? 99.288 2.349 -4.921 1.00 0.00 73 GLN A CA 1
ATOM 1391 C C . GLN A 1 94 ? 98.398 1.176 -4.521 1.00 0.00 73 GLN A C 1
ATOM 1392 O O . GLN A 1 94 ? 98.375 0.140 -5.189 1.00 0.00 73 GLN A O 1
ATOM 1406 N N . THR A 1 95 ? 97.639 1.356 -3.452 1.00 0.00 74 THR A N 1
ATOM 1407 C CA . THR A 1 95 ? 96.783 0.300 -2.941 1.00 0.00 74 THR A CA 1
ATOM 1408 C C . THR A 1 95 ? 95.417 0.319 -3.621 1.00 0.00 74 THR A C 1
ATOM 1409 O O . THR A 1 95 ? 94.657 1.283 -3.500 1.00 0.00 74 THR A O 1
ATOM 1420 N N . THR A 1 96 ? 95.125 -0.742 -4.358 1.00 0.00 75 THR A N 1
ATOM 1421 C CA . THR A 1 96 ? 93.823 -0.908 -4.975 1.00 0.00 75 THR A CA 1
ATOM 1422 C C . THR A 1 96 ? 92.987 -1.892 -4.160 1.00 0.00 75 THR A C 1
ATOM 1423 O O . THR A 1 96 ? 93.203 -3.102 -4.217 1.00 0.00 75 THR A O 1
ATOM 1434 N N . LEU A 1 97 ? 92.059 -1.362 -3.379 1.00 0.00 76 LEU A N 1
ATOM 1435 C CA . LEU A 1 97 ? 91.237 -2.175 -2.495 1.00 0.00 76 LEU A CA 1
ATOM 1436 C C . LEU A 1 97 ? 89.975 -2.638 -3.206 1.00 0.00 76 LEU A C 1
ATOM 1437 O O . LEU A 1 97 ? 89.088 -1.834 -3.507 1.00 0.00 76 LEU A O 1
ATOM 1453 N N . ASP A 1 98 ? 89.891 -3.930 -3.469 1.00 0.00 77 ASP A N 1
ATOM 1454 C CA . ASP A 1 98 ? 88.732 -4.490 -4.147 1.00 0.00 77 ASP A CA 1
ATOM 1455 C C . ASP A 1 98 ? 87.945 -5.387 -3.195 1.00 0.00 77 ASP A C 1
ATOM 1456 O O . ASP A 1 98 ? 88.430 -5.737 -2.114 1.00 0.00 77 ASP A O 1
ATOM 1465 N N . TYR A 1 99 ? 86.735 -5.751 -3.591 1.00 0.00 78 TYR A N 1
ATOM 1466 C CA . TYR A 1 99 ? 85.854 -6.544 -2.746 1.00 0.00 78 TYR A CA 1
ATOM 1467 C C . TYR A 1 99 ? 85.532 -7.881 -3.407 1.00 0.00 78 TYR A C 1
ATOM 1468 O O . TYR A 1 99 ? 84.582 -7.989 -4.186 1.00 0.00 78 TYR A O 1
ATOM 1486 N N . VAL A 1 100 ? 86.352 -8.890 -3.131 1.00 0.00 79 VAL A N 1
ATOM 1487 C CA . VAL A 1 100 ? 86.122 -10.224 -3.674 1.00 0.00 79 VAL A CA 1
ATOM 1488 C C . VAL A 1 100 ? 86.186 -11.277 -2.574 1.00 0.00 79 VAL A C 1
ATOM 1489 O O . VAL A 1 100 ? 86.843 -11.081 -1.550 1.00 0.00 79 VAL A O 1
ATOM 1502 N N . GLU A 1 101 ? 85.506 -12.391 -2.779 1.00 0.00 80 GLU A N 1
ATOM 1503 C CA . GLU A 1 101 ? 85.598 -13.496 -1.844 1.00 0.00 80 GLU A CA 1
ATOM 1504 C C . GLU A 1 101 ? 86.587 -14.534 -2.366 1.00 0.00 80 GLU A C 1
ATOM 1505 O O . GLU A 1 101 ? 86.266 -15.342 -3.235 1.00 0.00 80 GLU A O 1
ATOM 1517 N N . LEU A 1 102 ? 87.814 -14.469 -1.863 1.00 0.00 81 LEU A N 1
ATOM 1518 C CA . LEU A 1 102 ? 88.851 -15.420 -2.254 1.00 0.00 81 LEU A CA 1
ATOM 1519 C C . LEU A 1 102 ? 88.494 -16.812 -1.758 1.00 0.00 81 LEU A C 1
ATOM 1520 O O . LEU A 1 102 ? 88.888 -17.820 -2.346 1.00 0.00 81 LEU A O 1
ATOM 1536 N N . GLU A 1 103 ? 87.749 -16.853 -0.670 1.00 0.00 82 GLU A N 1
ATOM 1537 C CA . GLU A 1 103 ? 87.245 -18.098 -0.129 1.00 0.00 82 GLU A CA 1
ATOM 1538 C C . GLU A 1 103 ? 85.727 -18.094 -0.204 1.00 0.00 82 GLU A C 1
ATOM 1539 O O . GLU A 1 103 ? 85.107 -17.037 -0.072 1.00 0.00 82 GLU A O 1
ATOM 1551 N N . PRO A 1 104 ? 85.111 -19.261 -0.433 1.00 0.00 83 PRO A N 1
ATOM 1552 C CA . PRO A 1 104 ? 83.658 -19.375 -0.586 1.00 0.00 83 PRO A CA 1
ATOM 1553 C C . PRO A 1 104 ? 82.899 -18.762 0.584 1.00 0.00 83 PRO A C 1
ATOM 1554 O O . PRO A 1 104 ? 83.004 -19.228 1.722 1.00 0.00 83 PRO A O 1
ATOM 1565 N N . GLY A 1 105 ? 82.174 -17.685 0.303 1.00 0.00 84 GLY A N 1
ATOM 1566 C CA . GLY A 1 105 ? 81.361 -17.043 1.317 1.00 0.00 84 GLY A CA 1
ATOM 1567 C C . GLY A 1 105 ? 82.154 -16.092 2.195 1.00 0.00 84 GLY A C 1
ATOM 1568 O O . GLY A 1 105 ? 81.578 -15.283 2.923 1.00 0.00 84 GLY A O 1
ATOM 1572 N N . GLN A 1 106 ? 83.472 -16.174 2.118 1.00 0.00 85 GLN A N 1
ATOM 1573 C CA . GLN A 1 106 ? 84.332 -15.371 2.964 1.00 0.00 85 GLN A CA 1
ATOM 1574 C C . GLN A 1 106 ? 84.843 -14.165 2.185 1.00 0.00 85 GLN A C 1
ATOM 1575 O O . GLN A 1 106 ? 85.809 -14.263 1.424 1.00 0.00 85 GLN A O 1
ATOM 1589 N N . PHE A 1 107 ? 84.170 -13.037 2.362 1.00 0.00 86 PHE A N 1
ATOM 1590 C CA . PHE A 1 107 ? 84.527 -11.817 1.656 1.00 0.00 86 PHE A CA 1
ATOM 1591 C C . PHE A 1 107 ? 85.798 -11.218 2.239 1.00 0.00 86 PHE A C 1
ATOM 1592 O O . PHE A 1 107 ? 85.814 -10.750 3.377 1.00 0.00 86 PHE A O 1
ATOM 1609 N N . HIS A 1 108 ? 86.857 -11.247 1.451 1.00 0.00 87 HIS A N 1
ATOM 1610 C CA . HIS A 1 108 ? 88.162 -10.779 1.900 1.00 0.00 87 HIS A CA 1
ATOM 1611 C C . HIS A 1 108 ? 88.460 -9.406 1.316 1.00 0.00 87 HIS A C 1
ATOM 1612 O O . HIS A 1 108 ? 88.238 -9.165 0.131 1.00 0.00 87 HIS A O 1
ATOM 1627 N N . PHE A 1 109 ? 88.965 -8.512 2.151 1.00 0.00 88 PHE A N 1
ATOM 1628 C CA . PHE A 1 109 ? 89.416 -7.215 1.681 1.00 0.00 88 PHE A CA 1
ATOM 1629 C C . PHE A 1 109 ? 90.739 -7.410 0.968 1.00 0.00 88 PHE A C 1
ATOM 1630 O O . PHE A 1 109 ? 91.747 -7.719 1.598 1.00 0.00 88 PHE A O 1
ATOM 1647 N N . ILE A 1 110 ? 90.738 -7.245 -0.341 1.00 0.00 89 ILE A N 1
ATOM 1648 C CA . ILE A 1 110 ? 91.892 -7.612 -1.133 1.00 0.00 89 ILE A CA 1
ATOM 1649 C C . ILE A 1 110 ? 92.613 -6.373 -1.636 1.00 0.00 89 ILE A C 1
ATOM 1650 O O . ILE A 1 110 ? 92.055 -5.543 -2.357 1.00 0.00 89 ILE A O 1
ATOM 1666 N N . PHE A 1 111 ? 93.855 -6.244 -1.207 1.00 0.00 90 PHE A N 1
ATOM 1667 C CA . PHE A 1 111 ? 94.667 -5.094 -1.540 1.00 0.00 90 PHE A CA 1
ATOM 1668 C C . PHE A 1 111 ? 95.561 -5.415 -2.729 1.00 0.00 90 PHE A C 1
ATOM 1669 O O . PHE A 1 111 ? 96.589 -6.082 -2.591 1.00 0.00 90 PHE A O 1
ATOM 1686 N N . LEU A 1 112 ? 95.146 -4.972 -3.903 1.00 0.00 91 LEU A N 1
ATOM 1687 C CA . LEU A 1 112 ? 95.908 -5.202 -5.116 1.00 0.00 91 LEU A CA 1
ATOM 1688 C C . LEU A 1 112 ? 97.017 -4.172 -5.241 1.00 0.00 91 LEU A C 1
ATOM 1689 O O . LEU A 1 112 ? 96.850 -3.121 -5.862 1.00 0.00 91 LEU A O 1
ATOM 1705 N N . ASN A 1 113 ? 98.129 -4.469 -4.599 1.00 0.00 92 ASN A N 1
ATOM 1706 C CA . ASN A 1 113 ? 99.296 -3.601 -4.625 1.00 0.00 92 ASN A CA 1
ATOM 1707 C C . ASN A 1 113 ? 100.335 -4.138 -5.592 1.00 0.00 92 ASN A C 1
ATOM 1708 O O . ASN A 1 113 ? 100.776 -5.279 -5.465 1.00 0.00 92 ASN A O 1
ATOM 1719 N N . PRO A 1 114 ? 100.741 -3.325 -6.575 1.00 0.00 93 PRO A N 1
ATOM 1720 C CA . PRO A 1 114 ? 101.795 -3.701 -7.518 1.00 0.00 93 PRO A CA 1
ATOM 1721 C C . PRO A 1 114 ? 103.163 -3.750 -6.844 1.00 0.00 93 PRO A C 1
ATOM 1722 O O . PRO A 1 114 ? 104.115 -4.320 -7.378 1.00 0.00 93 PRO A O 1
ATOM 1733 N N . ARG A 1 115 ? 103.249 -3.150 -5.661 1.00 0.00 94 ARG A N 1
ATOM 1734 C CA . ARG A 1 115 ? 104.493 -3.123 -4.904 1.00 0.00 94 ARG A CA 1
ATOM 1735 C C . ARG A 1 115 ? 104.778 -4.485 -4.283 1.00 0.00 94 ARG A C 1
ATOM 1736 O O . ARG A 1 115 ? 105.902 -4.979 -4.342 1.00 0.00 94 ARG A O 1
ATOM 1757 N N . ASP A 1 116 ? 103.757 -5.087 -3.691 1.00 0.00 95 ASP A N 1
ATOM 1758 C CA . ASP A 1 116 ? 103.900 -6.408 -3.096 1.00 0.00 95 ASP A CA 1
ATOM 1759 C C . ASP A 1 116 ? 103.150 -7.425 -3.945 1.00 0.00 95 ASP A C 1
ATOM 1760 O O . ASP A 1 116 ? 101.925 -7.534 -3.865 1.00 0.00 95 ASP A O 1
ATOM 1769 N N . PRO A 1 117 ? 103.886 -8.158 -4.792 1.00 0.00 96 PRO A N 1
ATOM 1770 C CA . PRO A 1 117 ? 103.300 -9.066 -5.783 1.00 0.00 96 PRO A CA 1
ATOM 1771 C C . PRO A 1 117 ? 102.487 -10.194 -5.160 1.00 0.00 96 PRO A C 1
ATOM 1772 O O . PRO A 1 117 ? 103.025 -11.062 -4.470 1.00 0.00 96 PRO A O 1
ATOM 1783 N N . THR A 1 118 ? 101.183 -10.165 -5.396 1.00 0.00 97 THR A N 1
ATOM 1784 C CA . THR A 1 118 ? 100.305 -11.244 -4.984 1.00 0.00 97 THR A CA 1
ATOM 1785 C C . THR A 1 118 ? 100.373 -12.370 -6.016 1.00 0.00 97 THR A C 1
ATOM 1786 O O . THR A 1 118 ? 100.241 -13.553 -5.690 1.00 0.00 97 THR A O 1
ATOM 1797 N N . TYR A 1 119 ? 100.597 -11.975 -7.264 1.00 0.00 98 TYR A N 1
ATOM 1798 C CA . TYR A 1 119 ? 100.820 -12.907 -8.360 1.00 0.00 98 TYR A CA 1
ATOM 1799 C C . TYR A 1 119 ? 102.014 -12.439 -9.175 1.00 0.00 98 TYR A C 1
ATOM 1800 O O . TYR A 1 119 ? 101.952 -11.396 -9.828 1.00 0.00 98 TYR A O 1
ATOM 1818 N N . ARG A 1 120 ? 103.102 -13.184 -9.120 1.00 0.00 99 ARG A N 1
ATOM 1819 C CA . ARG A 1 120 ? 104.317 -12.793 -9.814 1.00 0.00 99 ARG A CA 1
ATOM 1820 C C . ARG A 1 120 ? 104.886 -13.956 -10.609 1.00 0.00 99 ARG A C 1
ATOM 1821 O O . ARG A 1 120 ? 105.318 -14.956 -10.037 1.00 0.00 99 ARG A O 1
ATOM 1842 N N . PRO A 1 121 ? 104.877 -13.842 -11.941 1.00 0.00 100 PRO A N 1
ATOM 1843 C CA . PRO A 1 121 ? 105.504 -14.824 -12.821 1.00 0.00 100 PRO A CA 1
ATOM 1844 C C . PRO A 1 121 ? 107.029 -14.750 -12.727 1.00 0.00 100 PRO A C 1
ATOM 1845 O O . PRO A 1 121 ? 107.574 -13.757 -12.241 1.00 0.00 100 PRO A O 1
ATOM 1856 N N . PRO A 1 122 ? 107.737 -15.793 -13.183 1.00 0.00 101 PRO A N 1
ATOM 1857 C CA . PRO A 1 122 ? 109.202 -15.828 -13.139 1.00 0.00 101 PRO A CA 1
ATOM 1858 C C . PRO A 1 122 ? 109.837 -14.790 -14.061 1.00 0.00 101 PRO A C 1
ATOM 1859 O O . PRO A 1 122 ? 109.194 -14.281 -14.981 1.00 0.00 101 PRO A O 1
ATOM 1870 N N . SER A 1 123 ? 111.100 -14.482 -13.809 1.00 0.00 102 SER A N 1
ATOM 1871 C CA . SER A 1 123 ? 111.834 -13.541 -14.634 1.00 0.00 102 SER A CA 1
ATOM 1872 C C . SER A 1 123 ? 112.216 -14.196 -15.959 1.00 0.00 102 SER A C 1
ATOM 1873 O O . SER A 1 123 ? 112.823 -15.269 -15.980 1.00 0.00 102 SER A O 1
ATOM 1881 N N . GLY A 1 124 ? 111.833 -13.564 -17.059 1.00 0.00 103 GLY A N 1
ATOM 1882 C CA . GLY A 1 124 ? 112.130 -14.113 -18.365 1.00 0.00 103 GLY A CA 1
ATOM 1883 C C . GLY A 1 124 ? 111.122 -15.164 -18.780 1.00 0.00 103 GLY A C 1
ATOM 1884 O O . GLY A 1 124 ? 111.446 -16.085 -19.530 1.00 0.00 103 GLY A O 1
ATOM 1888 N N . GLY A 1 125 ? 109.901 -15.025 -18.280 1.00 0.00 104 GLY A N 1
ATOM 1889 C CA . GLY A 1 125 ? 108.841 -15.952 -18.617 1.00 0.00 104 GLY A CA 1
ATOM 1890 C C . GLY A 1 125 ? 107.539 -15.230 -18.880 1.00 0.00 104 GLY A C 1
ATOM 1891 O O . GLY A 1 125 ? 107.365 -14.116 -18.348 1.00 0.00 104 GLY A O 1
ATOM 1896 N N . MET A 1 1 ? 112.269 17.626 -15.650 1.00 0.00 -20 MET A N 2
ATOM 1897 C CA . MET A 1 1 ? 112.369 16.786 -16.865 1.00 0.00 -20 MET A CA 2
ATOM 1898 C C . MET A 1 1 ? 112.722 15.358 -16.490 1.00 0.00 -20 MET A C 2
ATOM 1899 O O . MET A 1 1 ? 112.967 15.054 -15.323 1.00 0.00 -20 MET A O 2
ATOM 1915 N N . GLY A 1 2 ? 112.737 14.483 -17.480 1.00 0.00 -19 GLY A N 2
ATOM 1916 C CA . GLY A 1 2 ? 113.017 13.088 -17.231 1.00 0.00 -19 GLY A CA 2
ATOM 1917 C C . GLY A 1 2 ? 111.747 12.275 -17.214 1.00 0.00 -19 GLY A C 2
ATOM 1918 O O . GLY A 1 2 ? 110.672 12.811 -16.936 1.00 0.00 -19 GLY A O 2
ATOM 1922 N N . SER A 1 3 ? 111.856 10.995 -17.514 1.00 0.00 -18 SER A N 2
ATOM 1923 C CA . SER A 1 3 ? 110.694 10.127 -17.561 1.00 0.00 -18 SER A CA 2
ATOM 1924 C C . SER A 1 3 ? 110.128 9.906 -16.161 1.00 0.00 -18 SER A C 2
ATOM 1925 O O . SER A 1 3 ? 110.668 9.129 -15.374 1.00 0.00 -18 SER A O 2
ATOM 1933 N N . SER A 1 4 ? 109.054 10.617 -15.852 1.00 0.00 -17 SER A N 2
ATOM 1934 C CA . SER A 1 4 ? 108.398 10.483 -14.567 1.00 0.00 -17 SER A CA 2
ATOM 1935 C C . SER A 1 4 ? 107.691 9.137 -14.486 1.00 0.00 -17 SER A C 2
ATOM 1936 O O . SER A 1 4 ? 106.589 8.965 -15.010 1.00 0.00 -17 SER A O 2
ATOM 1944 N N . HIS A 1 5 ? 108.335 8.184 -13.826 1.00 0.00 -16 HIS A N 2
ATOM 1945 C CA . HIS A 1 5 ? 107.877 6.799 -13.826 1.00 0.00 -16 HIS A CA 2
ATOM 1946 C C . HIS A 1 5 ? 106.600 6.625 -13.001 1.00 0.00 -16 HIS A C 2
ATOM 1947 O O . HIS A 1 5 ? 105.988 5.560 -13.010 1.00 0.00 -16 HIS A O 2
ATOM 1962 N N . HIS A 1 6 ? 106.198 7.671 -12.293 1.00 0.00 -15 HIS A N 2
ATOM 1963 C CA . HIS A 1 6 ? 104.946 7.638 -11.546 1.00 0.00 -15 HIS A CA 2
ATOM 1964 C C . HIS A 1 6 ? 103.773 8.035 -12.434 1.00 0.00 -15 HIS A C 2
ATOM 1965 O O . HIS A 1 6 ? 102.621 7.959 -12.010 1.00 0.00 -15 HIS A O 2
ATOM 1980 N N . HIS A 1 7 ? 104.082 8.454 -13.667 1.00 0.00 -14 HIS A N 2
ATOM 1981 C CA . HIS A 1 7 ? 103.078 8.789 -14.691 1.00 0.00 -14 HIS A CA 2
ATOM 1982 C C . HIS A 1 7 ? 102.345 10.094 -14.385 1.00 0.00 -14 HIS A C 2
ATOM 1983 O O . HIS A 1 7 ? 102.199 10.945 -15.264 1.00 0.00 -14 HIS A O 2
ATOM 1998 N N . HIS A 1 8 ? 101.880 10.244 -13.150 1.00 0.00 -13 HIS A N 2
ATOM 1999 C CA . HIS A 1 8 ? 101.181 11.457 -12.731 1.00 0.00 -13 HIS A CA 2
ATOM 2000 C C . HIS A 1 8 ? 102.087 12.668 -12.923 1.00 0.00 -13 HIS A C 2
ATOM 2001 O O . HIS A 1 8 ? 103.220 12.688 -12.445 1.00 0.00 -13 HIS A O 2
ATOM 2016 N N . HIS A 1 9 ? 101.574 13.679 -13.609 1.00 0.00 -12 HIS A N 2
ATOM 2017 C CA . HIS A 1 9 ? 102.396 14.796 -14.059 1.00 0.00 -12 HIS A CA 2
ATOM 2018 C C . HIS A 1 9 ? 102.749 15.732 -12.915 1.00 0.00 -12 HIS A C 2
ATOM 2019 O O . HIS A 1 9 ? 103.787 16.385 -12.944 1.00 0.00 -12 HIS A O 2
ATOM 2034 N N . HIS A 1 10 ? 101.886 15.804 -11.908 1.00 0.00 -11 HIS A N 2
ATOM 2035 C CA . HIS A 1 10 ? 102.149 16.671 -10.764 1.00 0.00 -11 HIS A CA 2
ATOM 2036 C C . HIS A 1 10 ? 103.245 16.063 -9.894 1.00 0.00 -11 HIS A C 2
ATOM 2037 O O . HIS A 1 10 ? 103.931 16.762 -9.152 1.00 0.00 -11 HIS A O 2
ATOM 2052 N N . SER A 1 11 ? 103.408 14.754 -10.009 1.00 0.00 -10 SER A N 2
ATOM 2053 C CA . SER A 1 11 ? 104.443 14.038 -9.287 1.00 0.00 -10 SER A CA 2
ATOM 2054 C C . SER A 1 11 ? 105.571 13.663 -10.244 1.00 0.00 -10 SER A C 2
ATOM 2055 O O . SER A 1 11 ? 106.024 12.517 -10.281 1.00 0.00 -10 SER A O 2
ATOM 2063 N N . SER A 1 12 ? 106.016 14.651 -11.013 1.00 0.00 -9 SER A N 2
ATOM 2064 C CA . SER A 1 12 ? 107.037 14.454 -12.028 1.00 0.00 -9 SER A CA 2
ATOM 2065 C C . SER A 1 12 ? 108.386 14.088 -11.414 1.00 0.00 -9 SER A C 2
ATOM 2066 O O . SER A 1 12 ? 109.104 14.944 -10.891 1.00 0.00 -9 SER A O 2
ATOM 2074 N N . GLY A 1 13 ? 108.707 12.805 -11.461 1.00 0.00 -8 GLY A N 2
ATOM 2075 C CA . GLY A 1 13 ? 109.975 12.330 -10.965 1.00 0.00 -8 GLY A CA 2
ATOM 2076 C C . GLY A 1 13 ? 109.944 10.840 -10.704 1.00 0.00 -8 GLY A C 2
ATOM 2077 O O . GLY A 1 13 ? 108.952 10.171 -11.014 1.00 0.00 -8 GLY A O 2
ATOM 2081 N N . LEU A 1 14 ? 111.023 10.318 -10.146 1.00 0.00 -7 LEU A N 2
ATOM 2082 C CA . LEU A 1 14 ? 111.081 8.915 -9.771 1.00 0.00 -7 LEU A CA 2
ATOM 2083 C C . LEU A 1 14 ? 110.514 8.753 -8.371 1.00 0.00 -7 LEU A C 2
ATOM 2084 O O . LEU A 1 14 ? 109.578 7.986 -8.148 1.00 0.00 -7 LEU A O 2
ATOM 2100 N N . VAL A 1 15 ? 111.074 9.510 -7.443 1.00 0.00 -6 VAL A N 2
ATOM 2101 C CA . VAL A 1 15 ? 110.573 9.567 -6.081 1.00 0.00 -6 VAL A CA 2
ATOM 2102 C C . VAL A 1 15 ? 109.963 10.942 -5.835 1.00 0.00 -6 VAL A C 2
ATOM 2103 O O . VAL A 1 15 ? 110.654 11.959 -5.921 1.00 0.00 -6 VAL A O 2
ATOM 2116 N N . PRO A 1 16 ? 108.655 10.994 -5.560 1.00 0.00 -5 PRO A N 2
ATOM 2117 C CA . PRO A 1 16 ? 107.931 12.246 -5.404 1.00 0.00 -5 PRO A CA 2
ATOM 2118 C C . PRO A 1 16 ? 108.085 12.848 -4.013 1.00 0.00 -5 PRO A C 2
ATOM 2119 O O . PRO A 1 16 ? 107.938 12.161 -3.002 1.00 0.00 -5 PRO A O 2
ATOM 2130 N N . ARG A 1 17 ? 108.403 14.129 -3.971 1.00 0.00 -4 ARG A N 2
ATOM 2131 C CA . ARG A 1 17 ? 108.379 14.875 -2.729 1.00 0.00 -4 ARG A CA 2
ATOM 2132 C C . ARG A 1 17 ? 106.979 15.434 -2.531 1.00 0.00 -4 ARG A C 2
ATOM 2133 O O . ARG A 1 17 ? 106.606 16.444 -3.128 1.00 0.00 -4 ARG A O 2
ATOM 2154 N N . GLY A 1 18 ? 106.203 14.743 -1.717 1.00 0.00 -3 GLY A N 2
ATOM 2155 C CA . GLY A 1 18 ? 104.780 14.993 -1.642 1.00 0.00 -3 GLY A CA 2
ATOM 2156 C C . GLY A 1 18 ? 104.023 13.757 -2.073 1.00 0.00 -3 GLY A C 2
ATOM 2157 O O . GLY A 1 18 ? 103.344 13.752 -3.103 1.00 0.00 -3 GLY A O 2
ATOM 2161 N N . SER A 1 19 ? 104.170 12.702 -1.284 1.00 0.00 -2 SER A N 2
ATOM 2162 C CA . SER A 1 19 ? 103.681 11.378 -1.644 1.00 0.00 -2 SER A CA 2
ATOM 2163 C C . SER A 1 19 ? 102.158 11.327 -1.723 1.00 0.00 -2 SER A C 2
ATOM 2164 O O . SER A 1 19 ? 101.455 12.063 -1.026 1.00 0.00 -2 SER A O 2
ATOM 2172 N N . HIS A 1 20 ? 101.665 10.454 -2.590 1.00 0.00 -1 HIS A N 2
ATOM 2173 C CA . HIS A 1 20 ? 100.239 10.209 -2.720 1.00 0.00 -1 HIS A CA 2
ATOM 2174 C C . HIS A 1 20 ? 99.958 8.735 -2.479 1.00 0.00 -1 HIS A C 2
ATOM 2175 O O . HIS A 1 20 ? 100.873 7.914 -2.526 1.00 0.00 -1 HIS A O 2
ATOM 2190 N N . MET A 1 21 ? 98.702 8.402 -2.233 1.00 0.00 0 MET A N 2
ATOM 2191 C CA . MET A 1 21 ? 98.343 7.043 -1.856 1.00 0.00 0 MET A CA 2
ATOM 2192 C C . MET A 1 21 ? 98.084 6.178 -3.078 1.00 0.00 0 MET A C 2
ATOM 2193 O O . MET A 1 21 ? 98.587 5.057 -3.173 1.00 0.00 0 MET A O 2
ATOM 2207 N N . MET A 1 22 ? 97.296 6.707 -4.009 1.00 0.00 1 MET A N 2
ATOM 2208 C CA . MET A 1 22 ? 96.868 5.953 -5.185 1.00 0.00 1 MET A CA 2
ATOM 2209 C C . MET A 1 22 ? 96.106 4.705 -4.745 1.00 0.00 1 MET A C 2
ATOM 2210 O O . MET A 1 22 ? 96.139 3.665 -5.403 1.00 0.00 1 MET A O 2
ATOM 2224 N N . PHE A 1 23 ? 95.407 4.840 -3.624 1.00 0.00 2 PHE A N 2
ATOM 2225 C CA . PHE A 1 23 ? 94.647 3.748 -3.039 1.00 0.00 2 PHE A CA 2
ATOM 2226 C C . PHE A 1 23 ? 93.320 3.609 -3.773 1.00 0.00 2 PHE A C 2
ATOM 2227 O O . PHE A 1 23 ? 92.457 4.488 -3.692 1.00 0.00 2 PHE A O 2
ATOM 2244 N N . LYS A 1 24 ? 93.172 2.523 -4.511 1.00 0.00 3 LYS A N 2
ATOM 2245 C CA . LYS A 1 24 ? 91.969 2.299 -5.292 1.00 0.00 3 LYS A CA 2
ATOM 2246 C C . LYS A 1 24 ? 90.978 1.455 -4.503 1.00 0.00 3 LYS A C 2
ATOM 2247 O O . LYS A 1 24 ? 91.026 0.229 -4.537 1.00 0.00 3 LYS A O 2
ATOM 2266 N N . LEU A 1 25 ? 90.108 2.122 -3.766 1.00 0.00 4 LEU A N 2
ATOM 2267 C CA . LEU A 1 25 ? 89.088 1.445 -2.982 1.00 0.00 4 LEU A CA 2
ATOM 2268 C C . LEU A 1 25 ? 87.808 1.352 -3.808 1.00 0.00 4 LEU A C 2
ATOM 2269 O O . LEU A 1 25 ? 87.210 2.376 -4.152 1.00 0.00 4 LEU A O 2
ATOM 2285 N N . THR A 1 26 ? 87.402 0.134 -4.153 1.00 0.00 5 THR A N 2
ATOM 2286 C CA . THR A 1 26 ? 86.231 -0.065 -4.999 1.00 0.00 5 THR A CA 2
ATOM 2287 C C . THR A 1 26 ? 84.935 0.115 -4.209 1.00 0.00 5 THR A C 2
ATOM 2288 O O . THR A 1 26 ? 84.897 -0.121 -2.999 1.00 0.00 5 THR A O 2
ATOM 2299 N N . PRO A 1 27 ? 83.855 0.539 -4.889 1.00 0.00 6 PRO A N 2
ATOM 2300 C CA . PRO A 1 27 ? 82.552 0.779 -4.256 1.00 0.00 6 PRO A CA 2
ATOM 2301 C C . PRO A 1 27 ? 82.028 -0.446 -3.506 1.00 0.00 6 PRO A C 2
ATOM 2302 O O . PRO A 1 27 ? 81.289 -0.315 -2.527 1.00 0.00 6 PRO A O 2
ATOM 2313 N N . ALA A 1 28 ? 82.418 -1.631 -3.963 1.00 0.00 7 ALA A N 2
ATOM 2314 C CA . ALA A 1 28 ? 82.028 -2.869 -3.304 1.00 0.00 7 ALA A CA 2
ATOM 2315 C C . ALA A 1 28 ? 82.642 -2.949 -1.911 1.00 0.00 7 ALA A C 2
ATOM 2316 O O . ALA A 1 28 ? 81.960 -3.263 -0.934 1.00 0.00 7 ALA A O 2
ATOM 2323 N N . ALA A 1 29 ? 83.930 -2.638 -1.826 1.00 0.00 8 ALA A N 2
ATOM 2324 C CA . ALA A 1 29 ? 84.642 -2.663 -0.558 1.00 0.00 8 ALA A CA 2
ATOM 2325 C C . ALA A 1 29 ? 84.123 -1.567 0.361 1.00 0.00 8 ALA A C 2
ATOM 2326 O O . ALA A 1 29 ? 83.996 -1.756 1.572 1.00 0.00 8 ALA A O 2
ATOM 2333 N N . ALA A 1 30 ? 83.806 -0.424 -0.238 1.00 0.00 9 ALA A N 2
ATOM 2334 C CA . ALA A 1 30 ? 83.276 0.714 0.500 1.00 0.00 9 ALA A CA 2
ATOM 2335 C C . ALA A 1 30 ? 81.957 0.362 1.175 1.00 0.00 9 ALA A C 2
ATOM 2336 O O . ALA A 1 30 ? 81.684 0.810 2.292 1.00 0.00 9 ALA A O 2
ATOM 2343 N N . GLU A 1 31 ? 81.149 -0.456 0.506 1.00 0.00 10 GLU A N 2
ATOM 2344 C CA . GLU A 1 31 ? 79.853 -0.840 1.041 1.00 0.00 10 GLU A CA 2
ATOM 2345 C C . GLU A 1 31 ? 80.003 -1.642 2.327 1.00 0.00 10 GLU A C 2
ATOM 2346 O O . GLU A 1 31 ? 79.245 -1.440 3.264 1.00 0.00 10 GLU A O 2
ATOM 2358 N N . GLN A 1 32 ? 80.976 -2.544 2.379 1.00 0.00 11 GLN A N 2
ATOM 2359 C CA . GLN A 1 32 ? 81.162 -3.367 3.570 1.00 0.00 11 GLN A CA 2
ATOM 2360 C C . GLN A 1 32 ? 81.626 -2.515 4.747 1.00 0.00 11 GLN A C 2
ATOM 2361 O O . GLN A 1 32 ? 81.196 -2.721 5.883 1.00 0.00 11 GLN A O 2
ATOM 2375 N N . VAL A 1 33 ? 82.495 -1.549 4.470 1.00 0.00 12 VAL A N 2
ATOM 2376 C CA . VAL A 1 33 ? 82.949 -0.623 5.503 1.00 0.00 12 VAL A CA 2
ATOM 2377 C C . VAL A 1 33 ? 81.767 0.188 6.032 1.00 0.00 12 VAL A C 2
ATOM 2378 O O . VAL A 1 33 ? 81.617 0.386 7.239 1.00 0.00 12 VAL A O 2
ATOM 2391 N N . LEU A 1 34 ? 80.920 0.630 5.110 1.00 0.00 13 LEU A N 2
ATOM 2392 C CA . LEU A 1 34 ? 79.706 1.360 5.451 1.00 0.00 13 LEU A CA 2
ATOM 2393 C C . LEU A 1 34 ? 78.726 0.455 6.194 1.00 0.00 13 LEU A C 2
ATOM 2394 O O . LEU A 1 34 ? 78.041 0.886 7.116 1.00 0.00 13 LEU A O 2
ATOM 2410 N N . LYS A 1 35 ? 78.694 -0.803 5.787 1.00 0.00 14 LYS A N 2
ATOM 2411 C CA . LYS A 1 35 ? 77.761 -1.793 6.314 1.00 0.00 14 LYS A CA 2
ATOM 2412 C C . LYS A 1 35 ? 77.966 -1.996 7.813 1.00 0.00 14 LYS A C 2
ATOM 2413 O O . LYS A 1 35 ? 77.005 -2.035 8.583 1.00 0.00 14 LYS A O 2
ATOM 2432 N N . ALA A 1 36 ? 79.228 -2.104 8.221 1.00 0.00 15 ALA A N 2
ATOM 2433 C CA . ALA A 1 36 ? 79.570 -2.302 9.624 1.00 0.00 15 ALA A CA 2
ATOM 2434 C C . ALA A 1 36 ? 79.126 -1.115 10.473 1.00 0.00 15 ALA A C 2
ATOM 2435 O O . ALA A 1 36 ? 78.756 -1.269 11.638 1.00 0.00 15 ALA A O 2
ATOM 2442 N N . ALA A 1 37 ? 79.151 0.069 9.880 1.00 0.00 16 ALA A N 2
ATOM 2443 C CA . ALA A 1 37 ? 78.724 1.274 10.573 1.00 0.00 16 ALA A CA 2
ATOM 2444 C C . ALA A 1 37 ? 77.204 1.396 10.550 1.00 0.00 16 ALA A C 2
ATOM 2445 O O . ALA A 1 37 ? 76.577 1.656 11.575 1.00 0.00 16 ALA A O 2
ATOM 2452 N N . LYS A 1 38 ? 76.627 1.167 9.376 1.00 0.00 17 LYS A N 2
ATOM 2453 C CA . LYS A 1 38 ? 75.186 1.291 9.159 1.00 0.00 17 LYS A CA 2
ATOM 2454 C C . LYS A 1 38 ? 74.389 0.427 10.130 1.00 0.00 17 LYS A C 2
ATOM 2455 O O . LYS A 1 38 ? 73.353 0.849 10.645 1.00 0.00 17 LYS A O 2
ATOM 2474 N N . GLN A 1 39 ? 74.879 -0.776 10.393 1.00 0.00 18 GLN A N 2
ATOM 2475 C CA . GLN A 1 39 ? 74.167 -1.722 11.243 1.00 0.00 18 GLN A CA 2
ATOM 2476 C C . GLN A 1 39 ? 74.369 -1.422 12.728 1.00 0.00 18 GLN A C 2
ATOM 2477 O O . GLN A 1 39 ? 73.922 -2.183 13.588 1.00 0.00 18 GLN A O 2
ATOM 2491 N N . GLY A 1 40 ? 75.024 -0.306 13.027 1.00 0.00 19 GLY A N 2
ATOM 2492 C CA . GLY A 1 40 ? 75.201 0.104 14.407 1.00 0.00 19 GLY A CA 2
ATOM 2493 C C . GLY A 1 40 ? 76.415 -0.529 15.055 1.00 0.00 19 GLY A C 2
ATOM 2494 O O . GLY A 1 40 ? 76.522 -0.575 16.281 1.00 0.00 19 GLY A O 2
ATOM 2498 N N . GLY A 1 41 ? 77.329 -1.023 14.234 1.00 0.00 20 GLY A N 2
ATOM 2499 C CA . GLY A 1 41 ? 78.530 -1.635 14.758 1.00 0.00 20 GLY A CA 2
ATOM 2500 C C . GLY A 1 41 ? 79.612 -0.613 15.029 1.00 0.00 20 GLY A C 2
ATOM 2501 O O . GLY A 1 41 ? 79.886 -0.276 16.179 1.00 0.00 20 GLY A O 2
ATOM 2505 N N . THR A 1 42 ? 80.216 -0.106 13.970 1.00 0.00 21 THR A N 2
ATOM 2506 C CA . THR A 1 42 ? 81.292 0.861 14.096 1.00 0.00 21 THR A CA 2
ATOM 2507 C C . THR A 1 42 ? 80.838 2.253 13.665 1.00 0.00 21 THR A C 2
ATOM 2508 O O . THR A 1 42 ? 81.641 3.066 13.203 1.00 0.00 21 THR A O 2
ATOM 2519 N N . GLU A 1 43 ? 79.549 2.528 13.842 1.00 0.00 22 GLU A N 2
ATOM 2520 C CA . GLU A 1 43 ? 78.975 3.810 13.454 1.00 0.00 22 GLU A CA 2
ATOM 2521 C C . GLU A 1 43 ? 79.613 4.951 14.239 1.00 0.00 22 GLU A C 2
ATOM 2522 O O . GLU A 1 43 ? 79.526 5.002 15.466 1.00 0.00 22 GLU A O 2
ATOM 2534 N N . GLY A 1 44 ? 80.277 5.847 13.522 1.00 0.00 23 GLY A N 2
ATOM 2535 C CA . GLY A 1 44 ? 80.898 6.990 14.156 1.00 0.00 23 GLY A CA 2
ATOM 2536 C C . GLY A 1 44 ? 82.405 6.863 14.230 1.00 0.00 23 GLY A C 2
ATOM 2537 O O . GLY A 1 44 ? 83.095 7.804 14.611 1.00 0.00 23 GLY A O 2
ATOM 2541 N N . MET A 1 45 ? 82.921 5.698 13.867 1.00 0.00 24 MET A N 2
ATOM 2542 C CA . MET A 1 45 ? 84.357 5.460 13.906 1.00 0.00 24 MET A CA 2
ATOM 2543 C C . MET A 1 45 ? 84.978 5.663 12.528 1.00 0.00 24 MET A C 2
ATOM 2544 O O . MET A 1 45 ? 84.343 5.395 11.507 1.00 0.00 24 MET A O 2
ATOM 2558 N N . CYS A 1 46 ? 86.216 6.137 12.505 1.00 0.00 25 CYS A N 2
ATOM 2559 C CA . CYS A 1 46 ? 86.929 6.357 11.255 1.00 0.00 25 CYS A CA 2
ATOM 2560 C C . CYS A 1 46 ? 87.854 5.181 10.959 1.00 0.00 25 CYS A C 2
ATOM 2561 O O . CYS A 1 46 ? 88.255 4.450 11.869 1.00 0.00 25 CYS A O 2
ATOM 2569 N N . LEU A 1 47 ? 88.191 4.998 9.691 1.00 0.00 26 LEU A N 2
ATOM 2570 C CA . LEU A 1 47 ? 88.993 3.858 9.273 1.00 0.00 26 LEU A CA 2
ATOM 2571 C C . LEU A 1 47 ? 90.482 4.191 9.307 1.00 0.00 26 LEU A C 2
ATOM 2572 O O . LEU A 1 47 ? 90.931 5.134 8.662 1.00 0.00 26 LEU A O 2
ATOM 2588 N N . ARG A 1 48 ? 91.234 3.411 10.067 1.00 0.00 27 ARG A N 2
ATOM 2589 C CA . ARG A 1 48 ? 92.680 3.568 10.138 1.00 0.00 27 ARG A CA 2
ATOM 2590 C C . ARG A 1 48 ? 93.351 2.452 9.345 1.00 0.00 27 ARG A C 2
ATOM 2591 O O . ARG A 1 48 ? 93.063 1.272 9.559 1.00 0.00 27 ARG A O 2
ATOM 2612 N N . LEU A 1 49 ? 94.226 2.819 8.427 1.00 0.00 28 LEU A N 2
ATOM 2613 C CA . LEU A 1 49 ? 94.960 1.831 7.651 1.00 0.00 28 LEU A CA 2
ATOM 2614 C C . LEU A 1 49 ? 96.359 1.650 8.213 1.00 0.00 28 LEU A C 2
ATOM 2615 O O . LEU A 1 49 ? 97.191 2.551 8.124 1.00 0.00 28 LEU A O 2
ATOM 2631 N N . ALA A 1 50 ? 96.614 0.494 8.804 1.00 0.00 29 ALA A N 2
ATOM 2632 C CA . ALA A 1 50 ? 97.920 0.190 9.357 1.00 0.00 29 ALA A CA 2
ATOM 2633 C C . ALA A 1 50 ? 98.649 -0.812 8.478 1.00 0.00 29 ALA A C 2
ATOM 2634 O O . ALA A 1 50 ? 98.184 -1.940 8.293 1.00 0.00 29 ALA A O 2
ATOM 2641 N N . ALA A 1 51 ? 99.774 -0.395 7.928 1.00 0.00 30 ALA A N 2
ATOM 2642 C CA . ALA A 1 51 ? 100.553 -1.245 7.050 1.00 0.00 30 ALA A CA 2
ATOM 2643 C C . ALA A 1 51 ? 101.766 -1.806 7.772 1.00 0.00 30 ALA A C 2
ATOM 2644 O O . ALA A 1 51 ? 102.416 -1.111 8.556 1.00 0.00 30 ALA A O 2
ATOM 2651 N N . GLY A 1 52 ? 102.056 -3.066 7.506 1.00 0.00 31 GLY A N 2
ATOM 2652 C CA . GLY A 1 52 ? 103.223 -3.708 8.059 1.00 0.00 31 GLY A CA 2
ATOM 2653 C C . GLY A 1 52 ? 103.821 -4.663 7.056 1.00 0.00 31 GLY A C 2
ATOM 2654 O O . GLY A 1 52 ? 103.590 -4.516 5.858 1.00 0.00 31 GLY A O 2
ATOM 2658 N N . ARG A 1 53 ? 104.561 -5.653 7.521 1.00 0.00 32 ARG A N 2
ATOM 2659 C CA . ARG A 1 53 ? 105.142 -6.633 6.617 1.00 0.00 32 ARG A CA 2
ATOM 2660 C C . ARG A 1 53 ? 105.340 -7.975 7.291 1.00 0.00 32 ARG A C 2
ATOM 2661 O O . ARG A 1 53 ? 105.712 -8.053 8.461 1.00 0.00 32 ARG A O 2
ATOM 2682 N N . ASN A 1 54 ? 105.074 -9.024 6.538 1.00 0.00 33 ASN A N 2
ATOM 2683 C CA . ASN A 1 54 ? 105.376 -10.372 6.972 1.00 0.00 33 ASN A CA 2
ATOM 2684 C C . ASN A 1 54 ? 106.788 -10.703 6.528 1.00 0.00 33 ASN A C 2
ATOM 2685 O O . ASN A 1 54 ? 107.116 -10.554 5.349 1.00 0.00 33 ASN A O 2
ATOM 2696 N N . PRO A 1 55 ? 107.648 -11.142 7.455 1.00 0.00 34 PRO A N 2
ATOM 2697 C CA . PRO A 1 55 ? 109.053 -11.454 7.154 1.00 0.00 34 PRO A CA 2
ATOM 2698 C C . PRO A 1 55 ? 109.197 -12.478 6.032 1.00 0.00 34 PRO A C 2
ATOM 2699 O O . PRO A 1 55 ? 110.255 -12.592 5.411 1.00 0.00 34 PRO A O 2
ATOM 2710 N N . ASP A 1 56 ? 108.118 -13.206 5.775 1.00 0.00 35 ASP A N 2
ATOM 2711 C CA . ASP A 1 56 ? 108.094 -14.222 4.733 1.00 0.00 35 ASP A CA 2
ATOM 2712 C C . ASP A 1 56 ? 108.106 -13.597 3.343 1.00 0.00 35 ASP A C 2
ATOM 2713 O O . ASP A 1 56 ? 108.614 -14.200 2.397 1.00 0.00 35 ASP A O 2
ATOM 2722 N N . GLY A 1 57 ? 107.557 -12.390 3.210 1.00 0.00 36 GLY A N 2
ATOM 2723 C CA . GLY A 1 57 ? 107.575 -11.724 1.920 1.00 0.00 36 GLY A CA 2
ATOM 2724 C C . GLY A 1 57 ? 106.356 -10.855 1.645 1.00 0.00 36 GLY A C 2
ATOM 2725 O O . GLY A 1 57 ? 106.444 -9.899 0.875 1.00 0.00 36 GLY A O 2
ATOM 2729 N N . SER A 1 58 ? 105.223 -11.167 2.261 1.00 0.00 37 SER A N 2
ATOM 2730 C CA . SER A 1 58 ? 103.983 -10.451 1.967 1.00 0.00 37 SER A CA 2
ATOM 2731 C C . SER A 1 58 ? 103.818 -9.214 2.852 1.00 0.00 37 SER A C 2
ATOM 2732 O O . SER A 1 58 ? 104.387 -9.135 3.940 1.00 0.00 37 SER A O 2
ATOM 2740 N N . ILE A 1 59 ? 103.043 -8.250 2.372 1.00 0.00 38 ILE A N 2
ATOM 2741 C CA . ILE A 1 59 ? 102.760 -7.036 3.131 1.00 0.00 38 ILE A CA 2
ATOM 2742 C C . ILE A 1 59 ? 101.609 -7.280 4.106 1.00 0.00 38 ILE A C 2
ATOM 2743 O O . ILE A 1 59 ? 100.670 -8.016 3.804 1.00 0.00 38 ILE A O 2
ATOM 2759 N N . ASP A 1 60 ? 101.702 -6.679 5.283 1.00 0.00 39 ASP A N 2
ATOM 2760 C CA . ASP A 1 60 ? 100.662 -6.809 6.296 1.00 0.00 39 ASP A CA 2
ATOM 2761 C C . ASP A 1 60 ? 99.674 -5.659 6.189 1.00 0.00 39 ASP A C 2
ATOM 2762 O O . ASP A 1 60 ? 100.070 -4.496 6.097 1.00 0.00 39 ASP A O 2
ATOM 2771 N N . TYR A 1 61 ? 98.391 -5.987 6.189 1.00 0.00 40 TYR A N 2
ATOM 2772 C CA . TYR A 1 61 ? 97.348 -4.983 6.064 1.00 0.00 40 TYR A CA 2
ATOM 2773 C C . TYR A 1 61 ? 96.359 -5.078 7.216 1.00 0.00 40 TYR A C 2
ATOM 2774 O O . TYR A 1 61 ? 95.515 -5.973 7.253 1.00 0.00 40 TYR A O 2
ATOM 2792 N N . ARG A 1 62 ? 96.476 -4.165 8.163 1.00 0.00 41 ARG A N 2
ATOM 2793 C CA . ARG A 1 62 ? 95.530 -4.084 9.260 1.00 0.00 41 ARG A CA 2
ATOM 2794 C C . ARG A 1 62 ? 94.584 -2.911 9.048 1.00 0.00 41 ARG A C 2
ATOM 2795 O O . ARG A 1 62 ? 94.961 -1.752 9.212 1.00 0.00 41 ARG A O 2
ATOM 2816 N N . MET A 1 63 ? 93.361 -3.223 8.655 1.00 0.00 42 MET A N 2
ATOM 2817 C CA . MET A 1 63 ? 92.355 -2.207 8.400 1.00 0.00 42 MET A CA 2
ATOM 2818 C C . MET A 1 63 ? 91.298 -2.250 9.493 1.00 0.00 42 MET A C 2
ATOM 2819 O O . MET A 1 63 ? 90.517 -3.198 9.568 1.00 0.00 42 MET A O 2
ATOM 2833 N N . GLY A 1 64 ? 91.287 -1.241 10.345 1.00 0.00 43 GLY A N 2
ATOM 2834 C CA . GLY A 1 64 ? 90.354 -1.226 11.451 1.00 0.00 43 GLY A CA 2
ATOM 2835 C C . GLY A 1 64 ? 89.853 0.166 11.756 1.00 0.00 43 GLY A C 2
ATOM 2836 O O . GLY A 1 64 ? 90.377 1.147 11.234 1.00 0.00 43 GLY A O 2
ATOM 2840 N N . PHE A 1 65 ? 88.842 0.257 12.600 1.00 0.00 44 PHE A N 2
ATOM 2841 C CA . PHE A 1 65 ? 88.272 1.542 12.970 1.00 0.00 44 PHE A CA 2
ATOM 2842 C C . PHE A 1 65 ? 88.962 2.078 14.215 1.00 0.00 44 PHE A C 2
ATOM 2843 O O . PHE A 1 65 ? 89.037 1.394 15.238 1.00 0.00 44 PHE A O 2
ATOM 2860 N N . ASP A 1 66 ? 89.463 3.300 14.127 1.00 0.00 45 ASP A N 2
ATOM 2861 C CA . ASP A 1 66 ? 90.275 3.866 15.194 1.00 0.00 45 ASP A CA 2
ATOM 2862 C C . ASP A 1 66 ? 90.023 5.373 15.316 1.00 0.00 45 ASP A C 2
ATOM 2863 O O . ASP A 1 66 ? 89.055 5.894 14.758 1.00 0.00 45 ASP A O 2
ATOM 2872 N N . ASP A 1 67 ? 90.894 6.050 16.048 1.00 0.00 46 ASP A N 2
ATOM 2873 C CA . ASP A 1 67 ? 90.772 7.480 16.314 1.00 0.00 46 ASP A CA 2
ATOM 2874 C C . ASP A 1 67 ? 91.114 8.301 15.073 1.00 0.00 46 ASP A C 2
ATOM 2875 O O . ASP A 1 67 ? 91.981 7.920 14.284 1.00 0.00 46 ASP A O 2
ATOM 2884 N N . LEU A 1 68 ? 90.421 9.415 14.893 1.00 0.00 47 LEU A N 2
ATOM 2885 C CA . LEU A 1 68 ? 90.717 10.324 13.799 1.00 0.00 47 LEU A CA 2
ATOM 2886 C C . LEU A 1 68 ? 91.836 11.266 14.226 1.00 0.00 47 LEU A C 2
ATOM 2887 O O . LEU A 1 68 ? 91.595 12.298 14.854 1.00 0.00 47 LEU A O 2
ATOM 2903 N N . THR A 1 69 ? 93.060 10.880 13.918 1.00 0.00 48 THR A N 2
ATOM 2904 C CA . THR A 1 69 ? 94.217 11.687 14.247 1.00 0.00 48 THR A CA 2
ATOM 2905 C C . THR A 1 69 ? 94.459 12.735 13.162 1.00 0.00 48 THR A C 2
ATOM 2906 O O . THR A 1 69 ? 94.540 12.406 11.980 1.00 0.00 48 THR A O 2
ATOM 2917 N N . GLU A 1 70 ? 94.567 13.997 13.572 1.00 0.00 49 GLU A N 2
ATOM 2918 C CA . GLU A 1 70 ? 94.727 15.103 12.629 1.00 0.00 49 GLU A CA 2
ATOM 2919 C C . GLU A 1 70 ? 96.093 15.069 11.952 1.00 0.00 49 GLU A C 2
ATOM 2920 O O . GLU A 1 70 ? 96.269 15.612 10.859 1.00 0.00 49 GLU A O 2
ATOM 2932 N N . ASP A 1 71 ? 97.059 14.439 12.603 1.00 0.00 50 ASP A N 2
ATOM 2933 C CA . ASP A 1 71 ? 98.404 14.333 12.047 1.00 0.00 50 ASP A CA 2
ATOM 2934 C C . ASP A 1 71 ? 98.429 13.328 10.898 1.00 0.00 50 ASP A C 2
ATOM 2935 O O . ASP A 1 71 ? 99.236 13.439 9.973 1.00 0.00 50 ASP A O 2
ATOM 2944 N N . ASP A 1 72 ? 97.519 12.364 10.960 1.00 0.00 51 ASP A N 2
ATOM 2945 C CA . ASP A 1 72 ? 97.376 11.366 9.906 1.00 0.00 51 ASP A CA 2
ATOM 2946 C C . ASP A 1 72 ? 96.748 11.998 8.673 1.00 0.00 51 ASP A C 2
ATOM 2947 O O . ASP A 1 72 ? 96.045 13.009 8.771 1.00 0.00 51 ASP A O 2
ATOM 2956 N N . ILE A 1 73 ? 97.004 11.412 7.515 1.00 0.00 52 ILE A N 2
ATOM 2957 C CA . ILE A 1 73 ? 96.426 11.900 6.272 1.00 0.00 52 ILE A CA 2
ATOM 2958 C C . ILE A 1 73 ? 94.957 11.506 6.192 1.00 0.00 52 ILE A C 2
ATOM 2959 O O . ILE A 1 73 ? 94.612 10.329 6.320 1.00 0.00 52 ILE A O 2
ATOM 2975 N N . ARG A 1 74 ? 94.100 12.496 5.993 1.00 0.00 53 ARG A N 2
ATOM 2976 C CA . ARG A 1 74 ? 92.665 12.275 5.954 1.00 0.00 53 ARG A CA 2
ATOM 2977 C C . ARG A 1 74 ? 92.224 11.971 4.526 1.00 0.00 53 ARG A C 2
ATOM 2978 O O . ARG A 1 74 ? 92.137 12.866 3.684 1.00 0.00 53 ARG A O 2
ATOM 2999 N N . LEU A 1 75 ? 91.960 10.704 4.261 1.00 0.00 54 LEU A N 2
ATOM 3000 C CA . LEU A 1 75 ? 91.626 10.248 2.924 1.00 0.00 54 LEU A CA 2
ATOM 3001 C C . LEU A 1 75 ? 90.139 9.935 2.806 1.00 0.00 54 LEU A C 2
ATOM 3002 O O . LEU A 1 75 ? 89.664 8.930 3.331 1.00 0.00 54 LEU A O 2
ATOM 3018 N N . THR A 1 76 ? 89.405 10.801 2.131 1.00 0.00 55 THR A N 2
ATOM 3019 C CA . THR A 1 76 ? 87.996 10.556 1.877 1.00 0.00 55 THR A CA 2
ATOM 3020 C C . THR A 1 76 ? 87.829 9.799 0.561 1.00 0.00 55 THR A C 2
ATOM 3021 O O . THR A 1 76 ? 87.793 10.398 -0.514 1.00 0.00 55 THR A O 2
ATOM 3032 N N . SER A 1 77 ? 87.753 8.480 0.649 1.00 0.00 56 SER A N 2
ATOM 3033 C CA . SER A 1 77 ? 87.675 7.648 -0.537 1.00 0.00 56 SER A CA 2
ATOM 3034 C C . SER A 1 77 ? 86.219 7.408 -0.925 1.00 0.00 56 SER A C 2
ATOM 3035 O O . SER A 1 77 ? 85.602 6.432 -0.487 1.00 0.00 56 SER A O 2
ATOM 3043 N N . GLU A 1 78 ? 85.673 8.349 -1.703 1.00 0.00 57 GLU A N 2
ATOM 3044 C CA . GLU A 1 78 ? 84.312 8.279 -2.248 1.00 0.00 57 GLU A CA 2
ATOM 3045 C C . GLU A 1 78 ? 83.261 8.475 -1.155 1.00 0.00 57 GLU A C 2
ATOM 3046 O O . GLU A 1 78 ? 82.425 9.377 -1.232 1.00 0.00 57 GLU A O 2
ATOM 3058 N N . GLY A 1 79 ? 83.327 7.636 -0.142 1.00 0.00 58 GLY A N 2
ATOM 3059 C CA . GLY A 1 79 ? 82.384 7.698 0.955 1.00 0.00 58 GLY A CA 2
ATOM 3060 C C . GLY A 1 79 ? 83.022 7.364 2.292 1.00 0.00 58 GLY A C 2
ATOM 3061 O O . GLY A 1 79 ? 82.584 7.850 3.333 1.00 0.00 58 GLY A O 2
ATOM 3065 N N . VAL A 1 80 ? 84.061 6.536 2.267 1.00 0.00 59 VAL A N 2
ATOM 3066 C CA . VAL A 1 80 ? 84.740 6.125 3.488 1.00 0.00 59 VAL A CA 2
ATOM 3067 C C . VAL A 1 80 ? 85.837 7.119 3.854 1.00 0.00 59 VAL A C 2
ATOM 3068 O O . VAL A 1 80 ? 86.660 7.485 3.013 1.00 0.00 59 VAL A O 2
ATOM 3081 N N . GLU A 1 81 ? 85.836 7.565 5.103 1.00 0.00 60 GLU A N 2
ATOM 3082 C CA . GLU A 1 81 ? 86.873 8.462 5.589 1.00 0.00 60 GLU A CA 2
ATOM 3083 C C . GLU A 1 81 ? 87.980 7.661 6.268 1.00 0.00 60 GLU A C 2
ATOM 3084 O O . GLU A 1 81 ? 87.748 6.969 7.262 1.00 0.00 60 GLU A O 2
ATOM 3096 N N . ILE A 1 82 ? 89.172 7.751 5.707 1.00 0.00 61 ILE A N 2
ATOM 3097 C CA . ILE A 1 82 ? 90.309 6.978 6.172 1.00 0.00 61 ILE A CA 2
ATOM 3098 C C . ILE A 1 82 ? 91.391 7.892 6.748 1.00 0.00 61 ILE A C 2
ATOM 3099 O O . ILE A 1 82 ? 91.597 8.998 6.258 1.00 0.00 61 ILE A O 2
ATOM 3115 N N . VAL A 1 83 ? 92.059 7.434 7.796 1.00 0.00 62 VAL A N 2
ATOM 3116 C CA . VAL A 1 83 ? 93.205 8.144 8.344 1.00 0.00 62 VAL A CA 2
ATOM 3117 C C . VAL A 1 83 ? 94.464 7.285 8.223 1.00 0.00 62 VAL A C 2
ATOM 3118 O O . VAL A 1 83 ? 94.494 6.132 8.668 1.00 0.00 62 VAL A O 2
ATOM 3131 N N . ILE A 1 84 ? 95.487 7.836 7.583 1.00 0.00 63 ILE A N 2
ATOM 3132 C CA . ILE A 1 84 ? 96.717 7.096 7.330 1.00 0.00 63 ILE A CA 2
ATOM 3133 C C . ILE A 1 84 ? 97.936 7.878 7.813 1.00 0.00 63 ILE A C 2
ATOM 3134 O O . ILE A 1 84 ? 98.213 8.976 7.328 1.00 0.00 63 ILE A O 2
ATOM 3150 N N . ALA A 1 85 ? 98.653 7.313 8.773 1.00 0.00 64 ALA A N 2
ATOM 3151 C CA . ALA A 1 85 ? 99.872 7.926 9.282 1.00 0.00 64 ALA A CA 2
ATOM 3152 C C . ALA A 1 85 ? 101.001 7.822 8.259 1.00 0.00 64 ALA A C 2
ATOM 3153 O O . ALA A 1 85 ? 101.038 6.879 7.465 1.00 0.00 64 ALA A O 2
ATOM 3160 N N . PRO A 1 86 ? 101.939 8.790 8.269 1.00 0.00 65 PRO A N 2
ATOM 3161 C CA . PRO A 1 86 ? 103.056 8.845 7.310 1.00 0.00 65 PRO A CA 2
ATOM 3162 C C . PRO A 1 86 ? 103.834 7.532 7.212 1.00 0.00 65 PRO A C 2
ATOM 3163 O O . PRO A 1 86 ? 104.303 7.158 6.135 1.00 0.00 65 PRO A O 2
ATOM 3174 N N . ASP A 1 87 ? 103.953 6.829 8.335 1.00 0.00 66 ASP A N 2
ATOM 3175 C CA . ASP A 1 87 ? 104.671 5.554 8.377 1.00 0.00 66 ASP A CA 2
ATOM 3176 C C . ASP A 1 87 ? 104.006 4.518 7.481 1.00 0.00 66 ASP A C 2
ATOM 3177 O O . ASP A 1 87 ? 104.674 3.667 6.897 1.00 0.00 66 ASP A O 2
ATOM 3186 N N . TYR A 1 88 ? 102.688 4.602 7.368 1.00 0.00 67 TYR A N 2
ATOM 3187 C CA . TYR A 1 88 ? 101.933 3.635 6.584 1.00 0.00 67 TYR A CA 2
ATOM 3188 C C . TYR A 1 88 ? 101.888 4.052 5.120 1.00 0.00 67 TYR A C 2
ATOM 3189 O O . TYR A 1 88 ? 101.857 3.208 4.229 1.00 0.00 67 TYR A O 2
ATOM 3207 N N . VAL A 1 89 ? 101.903 5.363 4.890 1.00 0.00 68 VAL A N 2
ATOM 3208 C CA . VAL A 1 89 ? 101.815 5.931 3.543 1.00 0.00 68 VAL A CA 2
ATOM 3209 C C . VAL A 1 89 ? 102.854 5.327 2.602 1.00 0.00 68 VAL A C 2
ATOM 3210 O O . VAL A 1 89 ? 102.537 4.945 1.476 1.00 0.00 68 VAL A O 2
ATOM 3223 N N . SER A 1 90 ? 104.085 5.213 3.083 1.00 0.00 69 SER A N 2
ATOM 3224 C CA . SER A 1 90 ? 105.195 4.746 2.258 1.00 0.00 69 SER A CA 2
ATOM 3225 C C . SER A 1 90 ? 105.090 3.249 1.935 1.00 0.00 69 SER A C 2
ATOM 3226 O O . SER A 1 90 ? 105.933 2.706 1.220 1.00 0.00 69 SER A O 2
ATOM 3234 N N . LEU A 1 91 ? 104.061 2.587 2.454 1.00 0.00 70 LEU A N 2
ATOM 3235 C CA . LEU A 1 91 ? 103.886 1.154 2.242 1.00 0.00 70 LEU A CA 2
ATOM 3236 C C . LEU A 1 91 ? 102.460 0.828 1.806 1.00 0.00 70 LEU A C 2
ATOM 3237 O O . LEU A 1 91 ? 102.036 -0.322 1.873 1.00 0.00 70 LEU A O 2
ATOM 3253 N N . LEU A 1 92 ? 101.726 1.837 1.351 1.00 0.00 71 LEU A N 2
ATOM 3254 C CA . LEU A 1 92 ? 100.332 1.639 0.966 1.00 0.00 71 LEU A CA 2
ATOM 3255 C C . LEU A 1 92 ? 100.028 2.234 -0.403 1.00 0.00 71 LEU A C 2
ATOM 3256 O O . LEU A 1 92 ? 98.861 2.365 -0.782 1.00 0.00 71 LEU A O 2
ATOM 3272 N N . ASP A 1 93 ? 101.061 2.568 -1.159 1.00 0.00 72 ASP A N 2
ATOM 3273 C CA . ASP A 1 93 ? 100.859 3.175 -2.467 1.00 0.00 72 ASP A CA 2
ATOM 3274 C C . ASP A 1 93 ? 100.550 2.104 -3.508 1.00 0.00 72 ASP A C 2
ATOM 3275 O O . ASP A 1 93 ? 101.028 0.971 -3.408 1.00 0.00 72 ASP A O 2
ATOM 3284 N N . GLN A 1 94 ? 99.710 2.467 -4.478 1.00 0.00 73 GLN A N 2
ATOM 3285 C CA . GLN A 1 94 ? 99.322 1.569 -5.573 1.00 0.00 73 GLN A CA 2
ATOM 3286 C C . GLN A 1 94 ? 98.500 0.390 -5.059 1.00 0.00 73 GLN A C 2
ATOM 3287 O O . GLN A 1 94 ? 98.386 -0.641 -5.727 1.00 0.00 73 GLN A O 2
ATOM 3301 N N . THR A 1 95 ? 97.913 0.550 -3.881 1.00 0.00 74 THR A N 2
ATOM 3302 C CA . THR A 1 95 ? 97.108 -0.500 -3.288 1.00 0.00 74 THR A CA 2
ATOM 3303 C C . THR A 1 95 ? 95.674 -0.447 -3.803 1.00 0.00 74 THR A C 2
ATOM 3304 O O . THR A 1 95 ? 94.905 0.452 -3.453 1.00 0.00 74 THR A O 2
ATOM 3315 N N . THR A 1 96 ? 95.331 -1.392 -4.657 1.00 0.00 75 THR A N 2
ATOM 3316 C CA . THR A 1 96 ? 93.969 -1.529 -5.130 1.00 0.00 75 THR A CA 2
ATOM 3317 C C . THR A 1 96 ? 93.205 -2.495 -4.230 1.00 0.00 75 THR A C 2
ATOM 3318 O O . THR A 1 96 ? 93.515 -3.687 -4.172 1.00 0.00 75 THR A O 2
ATOM 3329 N N . LEU A 1 97 ? 92.228 -1.963 -3.515 1.00 0.00 76 LEU A N 2
ATOM 3330 C CA . LEU A 1 97 ? 91.420 -2.748 -2.604 1.00 0.00 76 LEU A CA 2
ATOM 3331 C C . LEU A 1 97 ? 90.074 -3.056 -3.237 1.00 0.00 76 LEU A C 2
ATOM 3332 O O . LEU A 1 97 ? 89.257 -2.157 -3.447 1.00 0.00 76 LEU A O 2
ATOM 3348 N N . ASP A 1 98 ? 89.851 -4.320 -3.549 1.00 0.00 77 ASP A N 2
ATOM 3349 C CA . ASP A 1 98 ? 88.604 -4.728 -4.166 1.00 0.00 77 ASP A CA 2
ATOM 3350 C C . ASP A 1 98 ? 87.905 -5.772 -3.304 1.00 0.00 77 ASP A C 2
ATOM 3351 O O . ASP A 1 98 ? 88.551 -6.521 -2.568 1.00 0.00 77 ASP A O 2
ATOM 3360 N N . TYR A 1 99 ? 86.589 -5.813 -3.402 1.00 0.00 78 TYR A N 2
ATOM 3361 C CA . TYR A 1 99 ? 85.778 -6.697 -2.584 1.00 0.00 78 TYR A CA 2
ATOM 3362 C C . TYR A 1 99 ? 85.104 -7.739 -3.462 1.00 0.00 78 TYR A C 2
ATOM 3363 O O . TYR A 1 99 ? 84.069 -7.477 -4.078 1.00 0.00 78 TYR A O 2
ATOM 3381 N N . VAL A 1 100 ? 85.718 -8.907 -3.544 1.00 0.00 79 VAL A N 2
ATOM 3382 C CA . VAL A 1 100 ? 85.219 -9.981 -4.388 1.00 0.00 79 VAL A CA 2
ATOM 3383 C C . VAL A 1 100 ? 85.097 -11.266 -3.591 1.00 0.00 79 VAL A C 2
ATOM 3384 O O . VAL A 1 100 ? 85.333 -11.279 -2.387 1.00 0.00 79 VAL A O 2
ATOM 3397 N N . GLU A 1 101 ? 84.732 -12.344 -4.261 1.00 0.00 80 GLU A N 2
ATOM 3398 C CA . GLU A 1 101 ? 84.642 -13.634 -3.609 1.00 0.00 80 GLU A CA 2
ATOM 3399 C C . GLU A 1 101 ? 85.626 -14.623 -4.230 1.00 0.00 80 GLU A C 2
ATOM 3400 O O . GLU A 1 101 ? 85.437 -15.092 -5.354 1.00 0.00 80 GLU A O 2
ATOM 3412 N N . LEU A 1 102 ? 86.700 -14.899 -3.500 1.00 0.00 81 LEU A N 2
ATOM 3413 C CA . LEU A 1 102 ? 87.713 -15.854 -3.943 1.00 0.00 81 LEU A CA 2
ATOM 3414 C C . LEU A 1 102 ? 87.107 -17.245 -4.067 1.00 0.00 81 LEU A C 2
ATOM 3415 O O . LEU A 1 102 ? 87.419 -18.000 -4.990 1.00 0.00 81 LEU A O 2
ATOM 3431 N N . GLU A 1 103 ? 86.243 -17.572 -3.123 1.00 0.00 82 GLU A N 2
ATOM 3432 C CA . GLU A 1 103 ? 85.473 -18.802 -3.174 1.00 0.00 82 GLU A CA 2
ATOM 3433 C C . GLU A 1 103 ? 83.999 -18.453 -3.316 1.00 0.00 82 GLU A C 2
ATOM 3434 O O . GLU A 1 103 ? 83.552 -17.444 -2.771 1.00 0.00 82 GLU A O 2
ATOM 3446 N N . PRO A 1 104 ? 83.232 -19.255 -4.072 1.00 0.00 83 PRO A N 2
ATOM 3447 C CA . PRO A 1 104 ? 81.803 -19.006 -4.284 1.00 0.00 83 PRO A CA 2
ATOM 3448 C C . PRO A 1 104 ? 81.032 -18.917 -2.968 1.00 0.00 83 PRO A C 2
ATOM 3449 O O . PRO A 1 104 ? 80.808 -19.926 -2.293 1.00 0.00 83 PRO A O 2
ATOM 3460 N N . GLY A 1 105 ? 80.648 -17.701 -2.603 1.00 0.00 84 GLY A N 2
ATOM 3461 C CA . GLY A 1 105 ? 79.929 -17.484 -1.362 1.00 0.00 84 GLY A CA 2
ATOM 3462 C C . GLY A 1 105 ? 80.813 -16.916 -0.264 1.00 0.00 84 GLY A C 2
ATOM 3463 O O . GLY A 1 105 ? 80.353 -16.696 0.860 1.00 0.00 84 GLY A O 2
ATOM 3467 N N . GLN A 1 106 ? 82.080 -16.676 -0.581 1.00 0.00 85 GLN A N 2
ATOM 3468 C CA . GLN A 1 106 ? 83.025 -16.128 0.385 1.00 0.00 85 GLN A CA 2
ATOM 3469 C C . GLN A 1 106 ? 83.569 -14.786 -0.088 1.00 0.00 85 GLN A C 2
ATOM 3470 O O . GLN A 1 106 ? 84.495 -14.734 -0.897 1.00 0.00 85 GLN A O 2
ATOM 3484 N N . PHE A 1 107 ? 82.994 -13.707 0.415 1.00 0.00 86 PHE A N 2
ATOM 3485 C CA . PHE A 1 107 ? 83.448 -12.372 0.058 1.00 0.00 86 PHE A CA 2
ATOM 3486 C C . PHE A 1 107 ? 84.648 -11.974 0.910 1.00 0.00 86 PHE A C 2
ATOM 3487 O O . PHE A 1 107 ? 84.640 -12.137 2.131 1.00 0.00 86 PHE A O 2
ATOM 3504 N N . HIS A 1 108 ? 85.682 -11.459 0.260 1.00 0.00 87 HIS A N 2
ATOM 3505 C CA . HIS A 1 108 ? 86.930 -11.144 0.930 1.00 0.00 87 HIS A CA 2
ATOM 3506 C C . HIS A 1 108 ? 87.640 -9.985 0.224 1.00 0.00 87 HIS A C 2
ATOM 3507 O O . HIS A 1 108 ? 87.532 -9.831 -0.992 1.00 0.00 87 HIS A O 2
ATOM 3522 N N . PHE A 1 109 ? 88.367 -9.175 0.994 1.00 0.00 88 PHE A N 2
ATOM 3523 C CA . PHE A 1 109 ? 89.124 -8.057 0.434 1.00 0.00 88 PHE A CA 2
ATOM 3524 C C . PHE A 1 109 ? 90.380 -8.560 -0.266 1.00 0.00 88 PHE A C 2
ATOM 3525 O O . PHE A 1 109 ? 91.161 -9.314 0.315 1.00 0.00 88 PHE A O 2
ATOM 3542 N N . ILE A 1 110 ? 90.572 -8.147 -1.509 1.00 0.00 89 ILE A N 2
ATOM 3543 C CA . ILE A 1 110 ? 91.782 -8.488 -2.238 1.00 0.00 89 ILE A CA 2
ATOM 3544 C C . ILE A 1 110 ? 92.649 -7.252 -2.436 1.00 0.00 89 ILE A C 2
ATOM 3545 O O . ILE A 1 110 ? 92.149 -6.171 -2.758 1.00 0.00 89 ILE A O 2
ATOM 3561 N N . PHE A 1 111 ? 93.943 -7.415 -2.220 1.00 0.00 90 PHE A N 2
ATOM 3562 C CA . PHE A 1 111 ? 94.886 -6.318 -2.352 1.00 0.00 90 PHE A CA 2
ATOM 3563 C C . PHE A 1 111 ? 95.728 -6.509 -3.603 1.00 0.00 90 PHE A C 2
ATOM 3564 O O . PHE A 1 111 ? 96.643 -7.329 -3.629 1.00 0.00 90 PHE A O 2
ATOM 3581 N N . LEU A 1 112 ? 95.399 -5.775 -4.651 1.00 0.00 91 LEU A N 2
ATOM 3582 C CA . LEU A 1 112 ? 96.129 -5.887 -5.901 1.00 0.00 91 LEU A CA 2
ATOM 3583 C C . LEU A 1 112 ? 97.303 -4.925 -5.918 1.00 0.00 91 LEU A C 2
ATOM 3584 O O . LEU A 1 112 ? 97.222 -3.822 -6.463 1.00 0.00 91 LEU A O 2
ATOM 3600 N N . ASN A 1 113 ? 98.376 -5.338 -5.270 1.00 0.00 92 ASN A N 2
ATOM 3601 C CA . ASN A 1 113 ? 99.605 -4.559 -5.228 1.00 0.00 92 ASN A CA 2
ATOM 3602 C C . ASN A 1 113 ? 100.629 -5.148 -6.183 1.00 0.00 92 ASN A C 2
ATOM 3603 O O . ASN A 1 113 ? 100.965 -6.328 -6.091 1.00 0.00 92 ASN A O 2
ATOM 3614 N N . PRO A 1 114 ? 101.160 -4.326 -7.100 1.00 0.00 93 PRO A N 2
ATOM 3615 C CA . PRO A 1 114 ? 102.099 -4.777 -8.137 1.00 0.00 93 PRO A CA 2
ATOM 3616 C C . PRO A 1 114 ? 103.474 -5.154 -7.581 1.00 0.00 93 PRO A C 2
ATOM 3617 O O . PRO A 1 114 ? 104.409 -5.409 -8.337 1.00 0.00 93 PRO A O 2
ATOM 3628 N N . ARG A 1 115 ? 103.596 -5.182 -6.260 1.00 0.00 94 ARG A N 2
ATOM 3629 C CA . ARG A 1 115 ? 104.862 -5.515 -5.620 1.00 0.00 94 ARG A CA 2
ATOM 3630 C C . ARG A 1 115 ? 104.709 -6.723 -4.698 1.00 0.00 94 ARG A C 2
ATOM 3631 O O . ARG A 1 115 ? 105.701 -7.284 -4.232 1.00 0.00 94 ARG A O 2
ATOM 3652 N N . ASP A 1 116 ? 103.470 -7.130 -4.451 1.00 0.00 95 ASP A N 2
ATOM 3653 C CA . ASP A 1 116 ? 103.195 -8.187 -3.481 1.00 0.00 95 ASP A CA 2
ATOM 3654 C C . ASP A 1 116 ? 102.751 -9.467 -4.191 1.00 0.00 95 ASP A C 2
ATOM 3655 O O . ASP A 1 116 ? 102.066 -9.408 -5.213 1.00 0.00 95 ASP A O 2
ATOM 3664 N N . PRO A 1 117 ? 103.167 -10.640 -3.681 1.00 0.00 96 PRO A N 2
ATOM 3665 C CA . PRO A 1 117 ? 102.838 -11.940 -4.277 1.00 0.00 96 PRO A CA 2
ATOM 3666 C C . PRO A 1 117 ? 101.406 -12.425 -4.000 1.00 0.00 96 PRO A C 2
ATOM 3667 O O . PRO A 1 117 ? 101.123 -13.610 -4.176 1.00 0.00 96 PRO A O 2
ATOM 3678 N N . THR A 1 118 ? 100.512 -11.529 -3.567 1.00 0.00 97 THR A N 2
ATOM 3679 C CA . THR A 1 118 ? 99.094 -11.877 -3.414 1.00 0.00 97 THR A CA 2
ATOM 3680 C C . THR A 1 118 ? 98.551 -12.502 -4.704 1.00 0.00 97 THR A C 2
ATOM 3681 O O . THR A 1 118 ? 97.845 -13.512 -4.677 1.00 0.00 97 THR A O 2
ATOM 3692 N N . TYR A 1 119 ? 98.891 -11.889 -5.830 1.00 0.00 98 TYR A N 2
ATOM 3693 C CA . TYR A 1 119 ? 98.617 -12.465 -7.136 1.00 0.00 98 TYR A CA 2
ATOM 3694 C C . TYR A 1 119 ? 99.889 -12.449 -7.965 1.00 0.00 98 TYR A C 2
ATOM 3695 O O . TYR A 1 119 ? 100.374 -11.386 -8.358 1.00 0.00 98 TYR A O 2
ATOM 3713 N N . ARG A 1 120 ? 100.433 -13.627 -8.216 1.00 0.00 99 ARG A N 2
ATOM 3714 C CA . ARG A 1 120 ? 101.726 -13.744 -8.863 1.00 0.00 99 ARG A CA 2
ATOM 3715 C C . ARG A 1 120 ? 101.736 -14.898 -9.858 1.00 0.00 99 ARG A C 2
ATOM 3716 O O . ARG A 1 120 ? 101.815 -16.064 -9.473 1.00 0.00 99 ARG A O 2
ATOM 3737 N N . PRO A 1 121 ? 101.638 -14.583 -11.152 1.00 0.00 100 PRO A N 2
ATOM 3738 C CA . PRO A 1 121 ? 101.721 -15.580 -12.214 1.00 0.00 100 PRO A CA 2
ATOM 3739 C C . PRO A 1 121 ? 103.150 -16.085 -12.389 1.00 0.00 100 PRO A C 2
ATOM 3740 O O . PRO A 1 121 ? 104.102 -15.308 -12.287 1.00 0.00 100 PRO A O 2
ATOM 3751 N N . PRO A 1 122 ? 103.320 -17.394 -12.628 1.00 0.00 101 PRO A N 2
ATOM 3752 C CA . PRO A 1 122 ? 104.640 -17.983 -12.862 1.00 0.00 101 PRO A CA 2
ATOM 3753 C C . PRO A 1 122 ? 105.302 -17.416 -14.117 1.00 0.00 101 PRO A C 2
ATOM 3754 O O . PRO A 1 122 ? 104.915 -17.747 -15.238 1.00 0.00 101 PRO A O 2
ATOM 3765 N N . SER A 1 123 ? 106.275 -16.541 -13.920 1.00 0.00 102 SER A N 2
ATOM 3766 C CA . SER A 1 123 ? 106.968 -15.917 -15.031 1.00 0.00 102 SER A CA 2
ATOM 3767 C C . SER A 1 123 ? 108.278 -16.642 -15.306 1.00 0.00 102 SER A C 2
ATOM 3768 O O . SER A 1 123 ? 108.948 -17.116 -14.384 1.00 0.00 102 SER A O 2
ATOM 3776 N N . GLY A 1 124 ? 108.634 -16.736 -16.577 1.00 0.00 103 GLY A N 2
ATOM 3777 C CA . GLY A 1 124 ? 109.854 -17.409 -16.959 1.00 0.00 103 GLY A CA 2
ATOM 3778 C C . GLY A 1 124 ? 110.766 -16.511 -17.762 1.00 0.00 103 GLY A C 2
ATOM 3779 O O . GLY A 1 124 ? 111.366 -16.943 -18.746 1.00 0.00 103 GLY A O 2
ATOM 3783 N N . GLY A 1 125 ? 110.859 -15.255 -17.355 1.00 0.00 104 GLY A N 2
ATOM 3784 C CA . GLY A 1 125 ? 111.709 -14.310 -18.045 1.00 0.00 104 GLY A CA 2
ATOM 3785 C C . GLY A 1 125 ? 111.703 -12.961 -17.365 1.00 0.00 104 GLY A C 2
ATOM 3786 O O . GLY A 1 125 ? 111.911 -11.938 -18.050 1.00 0.00 104 GLY A O 2
ATOM 3791 N N . MET A 1 1 ? 129.314 20.368 -3.239 1.00 0.00 -20 MET A N 3
ATOM 3792 C CA . MET A 1 1 ? 128.778 19.033 -3.589 1.00 0.00 -20 MET A CA 3
ATOM 3793 C C . MET A 1 1 ? 127.645 18.664 -2.637 1.00 0.00 -20 MET A C 3
ATOM 3794 O O . MET A 1 1 ? 126.484 18.584 -3.040 1.00 0.00 -20 MET A O 3
ATOM 3810 N N . GLY A 1 2 ? 127.985 18.448 -1.374 1.00 0.00 -19 GLY A N 3
ATOM 3811 C CA . GLY A 1 2 ? 126.980 18.167 -0.369 1.00 0.00 -19 GLY A CA 3
ATOM 3812 C C . GLY A 1 2 ? 127.045 19.152 0.778 1.00 0.00 -19 GLY A C 3
ATOM 3813 O O . GLY A 1 2 ? 126.017 19.618 1.268 1.00 0.00 -19 GLY A O 3
ATOM 3817 N N . SER A 1 3 ? 128.261 19.482 1.193 1.00 0.00 -18 SER A N 3
ATOM 3818 C CA . SER A 1 3 ? 128.478 20.416 2.289 1.00 0.00 -18 SER A CA 3
ATOM 3819 C C . SER A 1 3 ? 128.707 21.834 1.763 1.00 0.00 -18 SER A C 3
ATOM 3820 O O . SER A 1 3 ? 129.226 22.700 2.471 1.00 0.00 -18 SER A O 3
ATOM 3828 N N . SER A 1 4 ? 128.302 22.066 0.523 1.00 0.00 -17 SER A N 3
ATOM 3829 C CA . SER A 1 4 ? 128.472 23.361 -0.116 1.00 0.00 -17 SER A CA 3
ATOM 3830 C C . SER A 1 4 ? 127.354 24.323 0.284 1.00 0.00 -17 SER A C 3
ATOM 3831 O O . SER A 1 4 ? 126.461 23.960 1.052 1.00 0.00 -17 SER A O 3
ATOM 3839 N N . HIS A 1 5 ? 127.409 25.553 -0.230 1.00 0.00 -16 HIS A N 3
ATOM 3840 C CA . HIS A 1 5 ? 126.380 26.546 0.065 1.00 0.00 -16 HIS A CA 3
ATOM 3841 C C . HIS A 1 5 ? 125.041 26.081 -0.487 1.00 0.00 -16 HIS A C 3
ATOM 3842 O O . HIS A 1 5 ? 124.015 26.164 0.187 1.00 0.00 -16 HIS A O 3
ATOM 3857 N N . HIS A 1 6 ? 125.062 25.596 -1.720 1.00 0.00 -15 HIS A N 3
ATOM 3858 C CA . HIS A 1 6 ? 123.910 24.921 -2.294 1.00 0.00 -15 HIS A CA 3
ATOM 3859 C C . HIS A 1 6 ? 123.963 23.447 -1.923 1.00 0.00 -15 HIS A C 3
ATOM 3860 O O . HIS A 1 6 ? 125.039 22.846 -1.907 1.00 0.00 -15 HIS A O 3
ATOM 3875 N N . HIS A 1 7 ? 122.816 22.870 -1.619 1.00 0.00 -14 HIS A N 3
ATOM 3876 C CA . HIS A 1 7 ? 122.769 21.491 -1.158 1.00 0.00 -14 HIS A CA 3
ATOM 3877 C C . HIS A 1 7 ? 122.445 20.537 -2.299 1.00 0.00 -14 HIS A C 3
ATOM 3878 O O . HIS A 1 7 ? 122.209 20.960 -3.430 1.00 0.00 -14 HIS A O 3
ATOM 3893 N N . HIS A 1 8 ? 122.427 19.248 -1.991 1.00 0.00 -13 HIS A N 3
ATOM 3894 C CA . HIS A 1 8 ? 122.290 18.213 -3.009 1.00 0.00 -13 HIS A CA 3
ATOM 3895 C C . HIS A 1 8 ? 120.829 17.786 -3.168 1.00 0.00 -13 HIS A C 3
ATOM 3896 O O . HIS A 1 8 ? 120.519 16.871 -3.928 1.00 0.00 -13 HIS A O 3
ATOM 3911 N N . HIS A 1 9 ? 119.931 18.452 -2.454 1.00 0.00 -12 HIS A N 3
ATOM 3912 C CA . HIS A 1 9 ? 118.507 18.148 -2.556 1.00 0.00 -12 HIS A CA 3
ATOM 3913 C C . HIS A 1 9 ? 117.724 19.347 -3.073 1.00 0.00 -12 HIS A C 3
ATOM 3914 O O . HIS A 1 9 ? 117.276 20.193 -2.297 1.00 0.00 -12 HIS A O 3
ATOM 3929 N N . HIS A 1 10 ? 117.582 19.431 -4.387 1.00 0.00 -11 HIS A N 3
ATOM 3930 C CA . HIS A 1 10 ? 116.789 20.490 -4.994 1.00 0.00 -11 HIS A CA 3
ATOM 3931 C C . HIS A 1 10 ? 115.620 19.895 -5.774 1.00 0.00 -11 HIS A C 3
ATOM 3932 O O . HIS A 1 10 ? 114.672 20.597 -6.127 1.00 0.00 -11 HIS A O 3
ATOM 3947 N N . SER A 1 11 ? 115.695 18.597 -6.036 1.00 0.00 -10 SER A N 3
ATOM 3948 C CA . SER A 1 11 ? 114.665 17.906 -6.795 1.00 0.00 -10 SER A CA 3
ATOM 3949 C C . SER A 1 11 ? 113.372 17.783 -5.989 1.00 0.00 -10 SER A C 3
ATOM 3950 O O . SER A 1 11 ? 112.279 17.816 -6.549 1.00 0.00 -10 SER A O 3
ATOM 3958 N N . SER A 1 12 ? 113.513 17.669 -4.674 1.00 0.00 -9 SER A N 3
ATOM 3959 C CA . SER A 1 12 ? 112.375 17.502 -3.779 1.00 0.00 -9 SER A CA 3
ATOM 3960 C C . SER A 1 12 ? 111.460 18.728 -3.791 1.00 0.00 -9 SER A C 3
ATOM 3961 O O . SER A 1 12 ? 110.245 18.612 -3.633 1.00 0.00 -9 SER A O 3
ATOM 3969 N N . GLY A 1 13 ? 112.053 19.901 -3.979 1.00 0.00 -8 GLY A N 3
ATOM 3970 C CA . GLY A 1 13 ? 111.276 21.122 -4.035 1.00 0.00 -8 GLY A CA 3
ATOM 3971 C C . GLY A 1 13 ? 110.660 21.344 -5.398 1.00 0.00 -8 GLY A C 3
ATOM 3972 O O . GLY A 1 13 ? 109.558 21.885 -5.510 1.00 0.00 -8 GLY A O 3
ATOM 3976 N N . LEU A 1 14 ? 111.372 20.929 -6.439 1.00 0.00 -7 LEU A N 3
ATOM 3977 C CA . LEU A 1 14 ? 110.879 21.065 -7.803 1.00 0.00 -7 LEU A CA 3
ATOM 3978 C C . LEU A 1 14 ? 109.762 20.065 -8.062 1.00 0.00 -7 LEU A C 3
ATOM 3979 O O . LEU A 1 14 ? 108.768 20.378 -8.717 1.00 0.00 -7 LEU A O 3
ATOM 3995 N N . VAL A 1 15 ? 109.937 18.855 -7.552 1.00 0.00 -6 VAL A N 3
ATOM 3996 C CA . VAL A 1 15 ? 108.916 17.826 -7.648 1.00 0.00 -6 VAL A CA 3
ATOM 3997 C C . VAL A 1 15 ? 108.622 17.271 -6.258 1.00 0.00 -6 VAL A C 3
ATOM 3998 O O . VAL A 1 15 ? 109.269 16.321 -5.807 1.00 0.00 -6 VAL A O 3
ATOM 4011 N N . PRO A 1 16 ? 107.672 17.889 -5.541 1.00 0.00 -5 PRO A N 3
ATOM 4012 C CA . PRO A 1 16 ? 107.315 17.471 -4.185 1.00 0.00 -5 PRO A CA 3
ATOM 4013 C C . PRO A 1 16 ? 106.639 16.107 -4.166 1.00 0.00 -5 PRO A C 3
ATOM 4014 O O . PRO A 1 16 ? 105.474 15.971 -4.542 1.00 0.00 -5 PRO A O 3
ATOM 4025 N N . ARG A 1 17 ? 107.384 15.091 -3.758 1.00 0.00 -4 ARG A N 3
ATOM 4026 C CA . ARG A 1 17 ? 106.853 13.737 -3.695 1.00 0.00 -4 ARG A CA 3
ATOM 4027 C C . ARG A 1 17 ? 105.873 13.605 -2.536 1.00 0.00 -4 ARG A C 3
ATOM 4028 O O . ARG A 1 17 ? 106.245 13.775 -1.374 1.00 0.00 -4 ARG A O 3
ATOM 4049 N N . GLY A 1 18 ? 104.619 13.321 -2.864 1.00 0.00 -3 GLY A N 3
ATOM 4050 C CA . GLY A 1 18 ? 103.598 13.175 -1.846 1.00 0.00 -3 GLY A CA 3
ATOM 4051 C C . GLY A 1 18 ? 102.439 14.131 -2.048 1.00 0.00 -3 GLY A C 3
ATOM 4052 O O . GLY A 1 18 ? 101.801 14.552 -1.087 1.00 0.00 -3 GLY A O 3
ATOM 4056 N N . SER A 1 19 ? 102.169 14.483 -3.299 1.00 0.00 -2 SER A N 3
ATOM 4057 C CA . SER A 1 19 ? 101.070 15.388 -3.613 1.00 0.00 -2 SER A CA 3
ATOM 4058 C C . SER A 1 19 ? 99.766 14.616 -3.799 1.00 0.00 -2 SER A C 3
ATOM 4059 O O . SER A 1 19 ? 98.679 15.183 -3.704 1.00 0.00 -2 SER A O 3
ATOM 4067 N N . HIS A 1 20 ? 99.881 13.323 -4.071 1.00 0.00 -1 HIS A N 3
ATOM 4068 C CA . HIS A 1 20 ? 98.713 12.474 -4.273 1.00 0.00 -1 HIS A CA 3
ATOM 4069 C C . HIS A 1 20 ? 98.935 11.106 -3.647 1.00 0.00 -1 HIS A C 3
ATOM 4070 O O . HIS A 1 20 ? 100.046 10.781 -3.230 1.00 0.00 -1 HIS A O 3
ATOM 4085 N N . MET A 1 21 ? 97.877 10.313 -3.591 1.00 0.00 0 MET A N 3
ATOM 4086 C CA . MET A 1 21 ? 97.936 8.988 -2.992 1.00 0.00 0 MET A CA 3
ATOM 4087 C C . MET A 1 21 ? 97.143 8.004 -3.844 1.00 0.00 0 MET A C 3
ATOM 4088 O O . MET A 1 21 ? 95.974 8.250 -4.154 1.00 0.00 0 MET A O 3
ATOM 4102 N N . MET A 1 22 ? 97.769 6.905 -4.235 1.00 0.00 1 MET A N 3
ATOM 4103 C CA . MET A 1 22 ? 97.108 5.937 -5.096 1.00 0.00 1 MET A CA 3
ATOM 4104 C C . MET A 1 22 ? 96.496 4.801 -4.285 1.00 0.00 1 MET A C 3
ATOM 4105 O O . MET A 1 22 ? 97.103 3.751 -4.103 1.00 0.00 1 MET A O 3
ATOM 4119 N N . PHE A 1 23 ? 95.300 5.037 -3.775 1.00 0.00 2 PHE A N 3
ATOM 4120 C CA . PHE A 1 23 ? 94.550 4.012 -3.065 1.00 0.00 2 PHE A CA 3
ATOM 4121 C C . PHE A 1 23 ? 93.124 4.003 -3.589 1.00 0.00 2 PHE A C 3
ATOM 4122 O O . PHE A 1 23 ? 92.329 4.887 -3.270 1.00 0.00 2 PHE A O 3
ATOM 4139 N N . LYS A 1 24 ? 92.812 3.026 -4.421 1.00 0.00 3 LYS A N 3
ATOM 4140 C CA . LYS A 1 24 ? 91.508 2.980 -5.062 1.00 0.00 3 LYS A CA 3
ATOM 4141 C C . LYS A 1 24 ? 90.577 2.026 -4.329 1.00 0.00 3 LYS A C 3
ATOM 4142 O O . LYS A 1 24 ? 90.680 0.810 -4.472 1.00 0.00 3 LYS A O 3
ATOM 4161 N N . LEU A 1 25 ? 89.691 2.591 -3.528 1.00 0.00 4 LEU A N 3
ATOM 4162 C CA . LEU A 1 25 ? 88.690 1.814 -2.817 1.00 0.00 4 LEU A CA 3
ATOM 4163 C C . LEU A 1 25 ? 87.408 1.782 -3.647 1.00 0.00 4 LEU A C 3
ATOM 4164 O O . LEU A 1 25 ? 86.805 2.827 -3.903 1.00 0.00 4 LEU A O 3
ATOM 4180 N N . THR A 1 26 ? 87.012 0.591 -4.083 1.00 0.00 5 THR A N 3
ATOM 4181 C CA . THR A 1 26 ? 85.849 0.442 -4.951 1.00 0.00 5 THR A CA 3
ATOM 4182 C C . THR A 1 26 ? 84.548 0.693 -4.189 1.00 0.00 5 THR A C 3
ATOM 4183 O O . THR A 1 26 ? 84.431 0.345 -3.013 1.00 0.00 5 THR A O 3
ATOM 4194 N N . PRO A 1 27 ? 83.550 1.308 -4.850 1.00 0.00 6 PRO A N 3
ATOM 4195 C CA . PRO A 1 27 ? 82.238 1.566 -4.248 1.00 0.00 6 PRO A CA 3
ATOM 4196 C C . PRO A 1 27 ? 81.577 0.285 -3.744 1.00 0.00 6 PRO A C 3
ATOM 4197 O O . PRO A 1 27 ? 80.841 0.302 -2.756 1.00 0.00 6 PRO A O 3
ATOM 4208 N N . ALA A 1 28 ? 81.858 -0.826 -4.422 1.00 0.00 7 ALA A N 3
ATOM 4209 C CA . ALA A 1 28 ? 81.343 -2.124 -4.011 1.00 0.00 7 ALA A CA 3
ATOM 4210 C C . ALA A 1 28 ? 81.880 -2.504 -2.635 1.00 0.00 7 ALA A C 3
ATOM 4211 O O . ALA A 1 28 ? 81.130 -2.956 -1.767 1.00 0.00 7 ALA A O 3
ATOM 4218 N N . ALA A 1 29 ? 83.177 -2.295 -2.435 1.00 0.00 8 ALA A N 3
ATOM 4219 C CA . ALA A 1 29 ? 83.812 -2.585 -1.157 1.00 0.00 8 ALA A CA 3
ATOM 4220 C C . ALA A 1 29 ? 83.406 -1.550 -0.115 1.00 0.00 8 ALA A C 3
ATOM 4221 O O . ALA A 1 29 ? 83.280 -1.859 1.070 1.00 0.00 8 ALA A O 3
ATOM 4228 N N . ALA A 1 30 ? 83.193 -0.321 -0.574 1.00 0.00 9 ALA A N 3
ATOM 4229 C CA . ALA A 1 30 ? 82.773 0.772 0.298 1.00 0.00 9 ALA A CA 3
ATOM 4230 C C . ALA A 1 30 ? 81.452 0.448 0.984 1.00 0.00 9 ALA A C 3
ATOM 4231 O O . ALA A 1 30 ? 81.246 0.789 2.150 1.00 0.00 9 ALA A O 3
ATOM 4238 N N . GLU A 1 31 ? 80.560 -0.226 0.264 1.00 0.00 10 GLU A N 3
ATOM 4239 C CA . GLU A 1 31 ? 79.264 -0.590 0.819 1.00 0.00 10 GLU A CA 3
ATOM 4240 C C . GLU A 1 31 ? 79.405 -1.674 1.878 1.00 0.00 10 GLU A C 3
ATOM 4241 O O . GLU A 1 31 ? 78.574 -1.774 2.776 1.00 0.00 10 GLU A O 3
ATOM 4253 N N . GLN A 1 32 ? 80.455 -2.483 1.784 1.00 0.00 11 GLN A N 3
ATOM 4254 C CA . GLN A 1 32 ? 80.703 -3.505 2.792 1.00 0.00 11 GLN A CA 3
ATOM 4255 C C . GLN A 1 32 ? 81.187 -2.845 4.078 1.00 0.00 11 GLN A C 3
ATOM 4256 O O . GLN A 1 32 ? 80.912 -3.320 5.180 1.00 0.00 11 GLN A O 3
ATOM 4270 N N . VAL A 1 33 ? 81.895 -1.733 3.925 1.00 0.00 12 VAL A N 3
ATOM 4271 C CA . VAL A 1 33 ? 82.293 -0.919 5.065 1.00 0.00 12 VAL A CA 3
ATOM 4272 C C . VAL A 1 33 ? 81.052 -0.319 5.719 1.00 0.00 12 VAL A C 3
ATOM 4273 O O . VAL A 1 33 ? 80.921 -0.301 6.943 1.00 0.00 12 VAL A O 3
ATOM 4286 N N . LEU A 1 34 ? 80.129 0.144 4.881 1.00 0.00 13 LEU A N 3
ATOM 4287 C CA . LEU A 1 34 ? 78.851 0.665 5.349 1.00 0.00 13 LEU A CA 3
ATOM 4288 C C . LEU A 1 34 ? 78.027 -0.453 5.983 1.00 0.00 13 LEU A C 3
ATOM 4289 O O . LEU A 1 34 ? 77.292 -0.229 6.942 1.00 0.00 13 LEU A O 3
ATOM 4305 N N . LYS A 1 35 ? 78.166 -1.656 5.441 1.00 0.00 14 LYS A N 3
ATOM 4306 C CA . LYS A 1 35 ? 77.480 -2.831 5.961 1.00 0.00 14 LYS A CA 3
ATOM 4307 C C . LYS A 1 35 ? 77.933 -3.118 7.390 1.00 0.00 14 LYS A C 3
ATOM 4308 O O . LYS A 1 35 ? 77.131 -3.493 8.246 1.00 0.00 14 LYS A O 3
ATOM 4327 N N . ALA A 1 36 ? 79.223 -2.927 7.639 1.00 0.00 15 ALA A N 3
ATOM 4328 C CA . ALA A 1 36 ? 79.776 -3.095 8.974 1.00 0.00 15 ALA A CA 3
ATOM 4329 C C . ALA A 1 36 ? 79.208 -2.042 9.919 1.00 0.00 15 ALA A C 3
ATOM 4330 O O . ALA A 1 36 ? 78.905 -2.330 11.076 1.00 0.00 15 ALA A O 3
ATOM 4337 N N . ALA A 1 37 ? 79.051 -0.826 9.407 1.00 0.00 16 ALA A N 3
ATOM 4338 C CA . ALA A 1 37 ? 78.462 0.261 10.177 1.00 0.00 16 ALA A CA 3
ATOM 4339 C C . ALA A 1 37 ? 76.999 -0.036 10.486 1.00 0.00 16 ALA A C 3
ATOM 4340 O O . ALA A 1 37 ? 76.498 0.300 11.561 1.00 0.00 16 ALA A O 3
ATOM 4347 N N . LYS A 1 38 ? 76.327 -0.683 9.537 1.00 0.00 17 LYS A N 3
ATOM 4348 C CA . LYS A 1 38 ? 74.946 -1.123 9.717 1.00 0.00 17 LYS A CA 3
ATOM 4349 C C . LYS A 1 38 ? 74.829 -2.069 10.901 1.00 0.00 17 LYS A C 3
ATOM 4350 O O . LYS A 1 38 ? 73.846 -2.038 11.641 1.00 0.00 17 LYS A O 3
ATOM 4369 N N . GLN A 1 39 ? 75.839 -2.911 11.065 1.00 0.00 18 GLN A N 3
ATOM 4370 C CA . GLN A 1 39 ? 75.878 -3.863 12.172 1.00 0.00 18 GLN A CA 3
ATOM 4371 C C . GLN A 1 39 ? 76.045 -3.141 13.507 1.00 0.00 18 GLN A C 3
ATOM 4372 O O . GLN A 1 39 ? 75.820 -3.725 14.567 1.00 0.00 18 GLN A O 3
ATOM 4386 N N . GLY A 1 40 ? 76.445 -1.878 13.451 1.00 0.00 19 GLY A N 3
ATOM 4387 C CA . GLY A 1 40 ? 76.555 -1.077 14.652 1.00 0.00 19 GLY A CA 3
ATOM 4388 C C . GLY A 1 40 ? 77.938 -1.127 15.262 1.00 0.00 19 GLY A C 3
ATOM 4389 O O . GLY A 1 40 ? 78.749 -1.989 14.920 1.00 0.00 19 GLY A O 3
ATOM 4393 N N . GLY A 1 41 ? 78.214 -0.188 16.156 1.00 0.00 20 GLY A N 3
ATOM 4394 C CA . GLY A 1 41 ? 79.488 -0.167 16.847 1.00 0.00 20 GLY A CA 3
ATOM 4395 C C . GLY A 1 41 ? 80.566 0.562 16.071 1.00 0.00 20 GLY A C 3
ATOM 4396 O O . GLY A 1 41 ? 81.231 1.448 16.602 1.00 0.00 20 GLY A O 3
ATOM 4400 N N . THR A 1 42 ? 80.739 0.192 14.812 1.00 0.00 21 THR A N 3
ATOM 4401 C CA . THR A 1 42 ? 81.788 0.764 13.984 1.00 0.00 21 THR A CA 3
ATOM 4402 C C . THR A 1 42 ? 81.303 1.996 13.227 1.00 0.00 21 THR A C 3
ATOM 4403 O O . THR A 1 42 ? 82.074 2.648 12.522 1.00 0.00 21 THR A O 3
ATOM 4414 N N . GLU A 1 43 ? 80.025 2.323 13.381 1.00 0.00 22 GLU A N 3
ATOM 4415 C CA . GLU A 1 43 ? 79.460 3.480 12.702 1.00 0.00 22 GLU A CA 3
ATOM 4416 C C . GLU A 1 43 ? 79.952 4.763 13.362 1.00 0.00 22 GLU A C 3
ATOM 4417 O O . GLU A 1 43 ? 79.927 4.891 14.588 1.00 0.00 22 GLU A O 3
ATOM 4429 N N . GLY A 1 44 ? 80.417 5.699 12.548 1.00 0.00 23 GLY A N 3
ATOM 4430 C CA . GLY A 1 44 ? 80.909 6.959 13.069 1.00 0.00 23 GLY A CA 3
ATOM 4431 C C . GLY A 1 44 ? 82.406 6.941 13.284 1.00 0.00 23 GLY A C 3
ATOM 4432 O O . GLY A 1 44 ? 83.023 7.983 13.512 1.00 0.00 23 GLY A O 3
ATOM 4436 N N . MET A 1 45 ? 82.993 5.755 13.204 1.00 0.00 24 MET A N 3
ATOM 4437 C CA . MET A 1 45 ? 84.424 5.599 13.394 1.00 0.00 24 MET A CA 3
ATOM 4438 C C . MET A 1 45 ? 85.157 5.812 12.075 1.00 0.00 24 MET A C 3
ATOM 4439 O O . MET A 1 45 ? 84.556 5.753 11.002 1.00 0.00 24 MET A O 3
ATOM 4453 N N . CYS A 1 46 ? 86.452 6.060 12.159 1.00 0.00 25 CYS A N 3
ATOM 4454 C CA . CYS A 1 46 ? 87.255 6.303 10.975 1.00 0.00 25 CYS A CA 3
ATOM 4455 C C . CYS A 1 46 ? 88.120 5.085 10.685 1.00 0.00 25 CYS A C 3
ATOM 4456 O O . CYS A 1 46 ? 88.532 4.375 11.605 1.00 0.00 25 CYS A O 3
ATOM 4464 N N . LEU A 1 47 ? 88.382 4.833 9.414 1.00 0.00 26 LEU A N 3
ATOM 4465 C CA . LEU A 1 47 ? 89.171 3.678 9.017 1.00 0.00 26 LEU A CA 3
ATOM 4466 C C . LEU A 1 47 ? 90.661 4.001 9.082 1.00 0.00 26 LEU A C 3
ATOM 4467 O O . LEU A 1 47 ? 91.132 4.928 8.429 1.00 0.00 26 LEU A O 3
ATOM 4483 N N . ARG A 1 48 ? 91.391 3.241 9.882 1.00 0.00 27 ARG A N 3
ATOM 4484 C CA . ARG A 1 48 ? 92.832 3.401 9.979 1.00 0.00 27 ARG A CA 3
ATOM 4485 C C . ARG A 1 48 ? 93.516 2.326 9.146 1.00 0.00 27 ARG A C 3
ATOM 4486 O O . ARG A 1 48 ? 93.257 1.134 9.328 1.00 0.00 27 ARG A O 3
ATOM 4507 N N . LEU A 1 49 ? 94.369 2.742 8.227 1.00 0.00 28 LEU A N 3
ATOM 4508 C CA . LEU A 1 49 ? 95.105 1.797 7.402 1.00 0.00 28 LEU A CA 3
ATOM 4509 C C . LEU A 1 49 ? 96.526 1.640 7.913 1.00 0.00 28 LEU A C 3
ATOM 4510 O O . LEU A 1 49 ? 97.243 2.623 8.106 1.00 0.00 28 LEU A O 3
ATOM 4526 N N . ALA A 1 50 ? 96.920 0.401 8.144 1.00 0.00 29 ALA A N 3
ATOM 4527 C CA . ALA A 1 50 ? 98.254 0.102 8.623 1.00 0.00 29 ALA A CA 3
ATOM 4528 C C . ALA A 1 50 ? 98.952 -0.884 7.697 1.00 0.00 29 ALA A C 3
ATOM 4529 O O . ALA A 1 50 ? 98.317 -1.765 7.117 1.00 0.00 29 ALA A O 3
ATOM 4536 N N . ALA A 1 51 ? 100.254 -0.716 7.554 1.00 0.00 30 ALA A N 3
ATOM 4537 C CA . ALA A 1 51 ? 101.066 -1.600 6.739 1.00 0.00 30 ALA A CA 3
ATOM 4538 C C . ALA A 1 51 ? 102.407 -1.822 7.419 1.00 0.00 30 ALA A C 3
ATOM 4539 O O . ALA A 1 51 ? 103.090 -0.863 7.777 1.00 0.00 30 ALA A O 3
ATOM 4546 N N . GLY A 1 52 ? 102.776 -3.076 7.612 1.00 0.00 31 GLY A N 3
ATOM 4547 C CA . GLY A 1 52 ? 103.986 -3.375 8.347 1.00 0.00 31 GLY A CA 3
ATOM 4548 C C . GLY A 1 52 ? 104.847 -4.413 7.665 1.00 0.00 31 GLY A C 3
ATOM 4549 O O . GLY A 1 52 ? 104.376 -5.148 6.795 1.00 0.00 31 GLY A O 3
ATOM 4553 N N . ARG A 1 53 ? 106.112 -4.467 8.057 1.00 0.00 32 ARG A N 3
ATOM 4554 C CA . ARG A 1 53 ? 107.038 -5.449 7.520 1.00 0.00 32 ARG A CA 3
ATOM 4555 C C . ARG A 1 53 ? 107.134 -6.643 8.456 1.00 0.00 32 ARG A C 3
ATOM 4556 O O . ARG A 1 53 ? 107.559 -6.509 9.604 1.00 0.00 32 ARG A O 3
ATOM 4577 N N . ASN A 1 54 ? 106.709 -7.799 7.979 1.00 0.00 33 ASN A N 3
ATOM 4578 C CA . ASN A 1 54 ? 106.828 -9.029 8.752 1.00 0.00 33 ASN A CA 3
ATOM 4579 C C . ASN A 1 54 ? 107.990 -9.852 8.208 1.00 0.00 33 ASN A C 3
ATOM 4580 O O . ASN A 1 54 ? 108.355 -9.703 7.041 1.00 0.00 33 ASN A O 3
ATOM 4591 N N . PRO A 1 55 ? 108.593 -10.724 9.034 1.00 0.00 34 PRO A N 3
ATOM 4592 C CA . PRO A 1 55 ? 109.705 -11.580 8.602 1.00 0.00 34 PRO A CA 3
ATOM 4593 C C . PRO A 1 55 ? 109.324 -12.475 7.421 1.00 0.00 34 PRO A C 3
ATOM 4594 O O . PRO A 1 55 ? 110.159 -12.786 6.573 1.00 0.00 34 PRO A O 3
ATOM 4605 N N . ASP A 1 56 ? 108.063 -12.884 7.374 1.00 0.00 35 ASP A N 3
ATOM 4606 C CA . ASP A 1 56 ? 107.565 -13.705 6.273 1.00 0.00 35 ASP A CA 3
ATOM 4607 C C . ASP A 1 56 ? 106.824 -12.840 5.265 1.00 0.00 35 ASP A C 3
ATOM 4608 O O . ASP A 1 56 ? 106.942 -13.031 4.053 1.00 0.00 35 ASP A O 3
ATOM 4617 N N . GLY A 1 57 ? 106.069 -11.884 5.781 1.00 0.00 36 GLY A N 3
ATOM 4618 C CA . GLY A 1 57 ? 105.290 -11.007 4.938 1.00 0.00 36 GLY A CA 3
ATOM 4619 C C . GLY A 1 57 ? 105.675 -9.559 5.141 1.00 0.00 36 GLY A C 3
ATOM 4620 O O . GLY A 1 57 ? 104.985 -8.815 5.833 1.00 0.00 36 GLY A O 3
ATOM 4624 N N . SER A 1 58 ? 106.795 -9.173 4.551 1.00 0.00 37 SER A N 3
ATOM 4625 C CA . SER A 1 58 ? 107.326 -7.814 4.668 1.00 0.00 37 SER A CA 3
ATOM 4626 C C . SER A 1 58 ? 106.346 -6.755 4.158 1.00 0.00 37 SER A C 3
ATOM 4627 O O . SER A 1 58 ? 106.554 -5.558 4.358 1.00 0.00 37 SER A O 3
ATOM 4635 N N . ILE A 1 59 ? 105.295 -7.193 3.483 1.00 0.00 38 ILE A N 3
ATOM 4636 C CA . ILE A 1 59 ? 104.208 -6.306 3.108 1.00 0.00 38 ILE A CA 3
ATOM 4637 C C . ILE A 1 59 ? 102.901 -6.846 3.679 1.00 0.00 38 ILE A C 3
ATOM 4638 O O . ILE A 1 59 ? 102.266 -7.724 3.096 1.00 0.00 38 ILE A O 3
ATOM 4654 N N . ASP A 1 60 ? 102.529 -6.351 4.848 1.00 0.00 39 ASP A N 3
ATOM 4655 C CA . ASP A 1 60 ? 101.319 -6.802 5.521 1.00 0.00 39 ASP A CA 3
ATOM 4656 C C . ASP A 1 60 ? 100.339 -5.652 5.682 1.00 0.00 39 ASP A C 3
ATOM 4657 O O . ASP A 1 60 ? 100.724 -4.550 6.070 1.00 0.00 39 ASP A O 3
ATOM 4666 N N . TYR A 1 61 ? 99.073 -5.913 5.377 1.00 0.00 40 TYR A N 3
ATOM 4667 C CA . TYR A 1 61 ? 98.044 -4.882 5.407 1.00 0.00 40 TYR A CA 3
ATOM 4668 C C . TYR A 1 61 ? 97.072 -5.100 6.557 1.00 0.00 40 TYR A C 3
ATOM 4669 O O . TYR A 1 61 ? 96.592 -6.213 6.779 1.00 0.00 40 TYR A O 3
ATOM 4687 N N . ARG A 1 62 ? 96.786 -4.032 7.283 1.00 0.00 41 ARG A N 3
ATOM 4688 C CA . ARG A 1 62 ? 95.821 -4.073 8.370 1.00 0.00 41 ARG A CA 3
ATOM 4689 C C . ARG A 1 62 ? 94.830 -2.926 8.235 1.00 0.00 41 ARG A C 3
ATOM 4690 O O . ARG A 1 62 ? 95.221 -1.770 8.086 1.00 0.00 41 ARG A O 3
ATOM 4711 N N . MET A 1 63 ? 93.548 -3.253 8.272 1.00 0.00 42 MET A N 3
ATOM 4712 C CA . MET A 1 63 ? 92.495 -2.251 8.180 1.00 0.00 42 MET A CA 3
ATOM 4713 C C . MET A 1 63 ? 91.616 -2.326 9.420 1.00 0.00 42 MET A C 3
ATOM 4714 O O . MET A 1 63 ? 90.931 -3.324 9.637 1.00 0.00 42 MET A O 3
ATOM 4728 N N . GLY A 1 64 ? 91.644 -1.286 10.236 1.00 0.00 43 GLY A N 3
ATOM 4729 C CA . GLY A 1 64 ? 90.879 -1.303 11.467 1.00 0.00 43 GLY A CA 3
ATOM 4730 C C . GLY A 1 64 ? 90.124 -0.014 11.697 1.00 0.00 43 GLY A C 3
ATOM 4731 O O . GLY A 1 64 ? 90.445 1.014 11.101 1.00 0.00 43 GLY A O 3
ATOM 4735 N N . PHE A 1 65 ? 89.115 -0.066 12.552 1.00 0.00 44 PHE A N 3
ATOM 4736 C CA . PHE A 1 65 ? 88.337 1.119 12.881 1.00 0.00 44 PHE A CA 3
ATOM 4737 C C . PHE A 1 65 ? 88.935 1.833 14.084 1.00 0.00 44 PHE A C 3
ATOM 4738 O O . PHE A 1 65 ? 89.171 1.224 15.127 1.00 0.00 44 PHE A O 3
ATOM 4755 N N . ASP A 1 66 ? 89.177 3.124 13.929 1.00 0.00 45 ASP A N 3
ATOM 4756 C CA . ASP A 1 66 ? 89.805 3.927 14.968 1.00 0.00 45 ASP A CA 3
ATOM 4757 C C . ASP A 1 66 ? 89.134 5.298 15.020 1.00 0.00 45 ASP A C 3
ATOM 4758 O O . ASP A 1 66 ? 88.036 5.478 14.483 1.00 0.00 45 ASP A O 3
ATOM 4767 N N . ASP A 1 67 ? 89.773 6.255 15.667 1.00 0.00 46 ASP A N 3
ATOM 4768 C CA . ASP A 1 67 ? 89.248 7.607 15.740 1.00 0.00 46 ASP A CA 3
ATOM 4769 C C . ASP A 1 67 ? 89.993 8.498 14.761 1.00 0.00 46 ASP A C 3
ATOM 4770 O O . ASP A 1 67 ? 91.092 8.164 14.319 1.00 0.00 46 ASP A O 3
ATOM 4779 N N . LEU A 1 68 ? 89.398 9.625 14.412 1.00 0.00 47 LEU A N 3
ATOM 4780 C CA . LEU A 1 68 ? 89.960 10.475 13.378 1.00 0.00 47 LEU A CA 3
ATOM 4781 C C . LEU A 1 68 ? 90.923 11.496 13.970 1.00 0.00 47 LEU A C 3
ATOM 4782 O O . LEU A 1 68 ? 90.523 12.391 14.719 1.00 0.00 47 LEU A O 3
ATOM 4798 N N . THR A 1 69 ? 92.195 11.333 13.646 1.00 0.00 48 THR A N 3
ATOM 4799 C CA . THR A 1 69 ? 93.210 12.307 13.994 1.00 0.00 48 THR A CA 3
ATOM 4800 C C . THR A 1 69 ? 93.413 13.273 12.830 1.00 0.00 48 THR A C 3
ATOM 4801 O O . THR A 1 69 ? 93.576 12.848 11.688 1.00 0.00 48 THR A O 3
ATOM 4812 N N . GLU A 1 70 ? 93.398 14.567 13.125 1.00 0.00 49 GLU A N 3
ATOM 4813 C CA . GLU A 1 70 ? 93.368 15.594 12.088 1.00 0.00 49 GLU A CA 3
ATOM 4814 C C . GLU A 1 70 ? 94.721 15.772 11.401 1.00 0.00 49 GLU A C 3
ATOM 4815 O O . GLU A 1 70 ? 94.778 16.027 10.195 1.00 0.00 49 GLU A O 3
ATOM 4827 N N . ASP A 1 71 ? 95.805 15.637 12.156 1.00 0.00 50 ASP A N 3
ATOM 4828 C CA . ASP A 1 71 ? 97.140 15.854 11.600 1.00 0.00 50 ASP A CA 3
ATOM 4829 C C . ASP A 1 71 ? 97.655 14.585 10.927 1.00 0.00 50 ASP A C 3
ATOM 4830 O O . ASP A 1 71 ? 98.570 14.635 10.104 1.00 0.00 50 ASP A O 3
ATOM 4839 N N . ASP A 1 72 ? 97.059 13.451 11.278 1.00 0.00 51 ASP A N 3
ATOM 4840 C CA . ASP A 1 72 ? 97.418 12.177 10.667 1.00 0.00 51 ASP A CA 3
ATOM 4841 C C . ASP A 1 72 ? 96.918 12.172 9.229 1.00 0.00 51 ASP A C 3
ATOM 4842 O O . ASP A 1 72 ? 95.862 12.739 8.950 1.00 0.00 51 ASP A O 3
ATOM 4851 N N . ILE A 1 73 ? 97.669 11.556 8.325 1.00 0.00 52 ILE A N 3
ATOM 4852 C CA . ILE A 1 73 ? 97.388 11.661 6.893 1.00 0.00 52 ILE A CA 3
ATOM 4853 C C . ILE A 1 73 ? 95.978 11.178 6.556 1.00 0.00 52 ILE A C 3
ATOM 4854 O O . ILE A 1 73 ? 95.668 9.990 6.626 1.00 0.00 52 ILE A O 3
ATOM 4870 N N . ARG A 1 74 ? 95.131 12.129 6.196 1.00 0.00 53 ARG A N 3
ATOM 4871 C CA . ARG A 1 74 ? 93.728 11.866 5.929 1.00 0.00 53 ARG A CA 3
ATOM 4872 C C . ARG A 1 74 ? 93.512 11.525 4.458 1.00 0.00 53 ARG A C 3
ATOM 4873 O O . ARG A 1 74 ? 94.009 12.220 3.571 1.00 0.00 53 ARG A O 3
ATOM 4894 N N . LEU A 1 75 ? 92.759 10.464 4.211 1.00 0.00 54 LEU A N 3
ATOM 4895 C CA . LEU A 1 75 ? 92.506 10.005 2.859 1.00 0.00 54 LEU A CA 3
ATOM 4896 C C . LEU A 1 75 ? 91.019 9.752 2.667 1.00 0.00 54 LEU A C 3
ATOM 4897 O O . LEU A 1 75 ? 90.487 8.730 3.103 1.00 0.00 54 LEU A O 3
ATOM 4913 N N . THR A 1 76 ? 90.343 10.697 2.042 1.00 0.00 55 THR A N 3
ATOM 4914 C CA . THR A 1 76 ? 88.926 10.560 1.787 1.00 0.00 55 THR A CA 3
ATOM 4915 C C . THR A 1 76 ? 88.688 9.789 0.494 1.00 0.00 55 THR A C 3
ATOM 4916 O O . THR A 1 76 ? 88.939 10.293 -0.604 1.00 0.00 55 THR A O 3
ATOM 4927 N N . SER A 1 77 ? 88.231 8.555 0.632 1.00 0.00 56 SER A N 3
ATOM 4928 C CA . SER A 1 77 ? 87.883 7.739 -0.517 1.00 0.00 56 SER A CA 3
ATOM 4929 C C . SER A 1 77 ? 86.536 8.189 -1.074 1.00 0.00 56 SER A C 3
ATOM 4930 O O . SER A 1 77 ? 85.962 9.171 -0.598 1.00 0.00 56 SER A O 3
ATOM 4938 N N . GLU A 1 78 ? 86.031 7.475 -2.071 1.00 0.00 57 GLU A N 3
ATOM 4939 C CA . GLU A 1 78 ? 84.787 7.859 -2.731 1.00 0.00 57 GLU A CA 3
ATOM 4940 C C . GLU A 1 78 ? 83.620 7.897 -1.745 1.00 0.00 57 GLU A C 3
ATOM 4941 O O . GLU A 1 78 ? 82.701 8.705 -1.890 1.00 0.00 57 GLU A O 3
ATOM 4953 N N . GLY A 1 79 ? 83.668 7.035 -0.738 1.00 0.00 58 GLY A N 3
ATOM 4954 C CA . GLY A 1 79 ? 82.635 7.035 0.280 1.00 0.00 58 GLY A CA 3
ATOM 4955 C C . GLY A 1 79 ? 83.139 6.554 1.626 1.00 0.00 58 GLY A C 3
ATOM 4956 O O . GLY A 1 79 ? 82.359 6.075 2.448 1.00 0.00 58 GLY A O 3
ATOM 4960 N N . VAL A 1 80 ? 84.441 6.688 1.861 1.00 0.00 59 VAL A N 3
ATOM 4961 C CA . VAL A 1 80 ? 85.048 6.212 3.104 1.00 0.00 59 VAL A CA 3
ATOM 4962 C C . VAL A 1 80 ? 86.096 7.207 3.607 1.00 0.00 59 VAL A C 3
ATOM 4963 O O . VAL A 1 80 ? 86.980 7.619 2.857 1.00 0.00 59 VAL A O 3
ATOM 4976 N N . GLU A 1 81 ? 85.979 7.594 4.870 1.00 0.00 60 GLU A N 3
ATOM 4977 C CA . GLU A 1 81 ? 86.945 8.491 5.497 1.00 0.00 60 GLU A CA 3
ATOM 4978 C C . GLU A 1 81 ? 88.054 7.673 6.152 1.00 0.00 60 GLU A C 3
ATOM 4979 O O . GLU A 1 81 ? 87.805 6.913 7.096 1.00 0.00 60 GLU A O 3
ATOM 4991 N N . ILE A 1 82 ? 89.269 7.821 5.650 1.00 0.00 61 ILE A N 3
ATOM 4992 C CA . ILE A 1 82 ? 90.394 7.024 6.118 1.00 0.00 61 ILE A CA 3
ATOM 4993 C C . ILE A 1 82 ? 91.487 7.910 6.713 1.00 0.00 61 ILE A C 3
ATOM 4994 O O . ILE A 1 82 ? 91.731 9.018 6.237 1.00 0.00 61 ILE A O 3
ATOM 5010 N N . VAL A 1 83 ? 92.124 7.420 7.766 1.00 0.00 62 VAL A N 3
ATOM 5011 C CA . VAL A 1 83 ? 93.284 8.079 8.347 1.00 0.00 62 VAL A CA 3
ATOM 5012 C C . VAL A 1 83 ? 94.473 7.122 8.353 1.00 0.00 62 VAL A C 3
ATOM 5013 O O . VAL A 1 83 ? 94.361 5.970 8.785 1.00 0.00 62 VAL A O 3
ATOM 5026 N N . ILE A 1 84 ? 95.598 7.587 7.840 1.00 0.00 63 ILE A N 3
ATOM 5027 C CA . ILE A 1 84 ? 96.780 6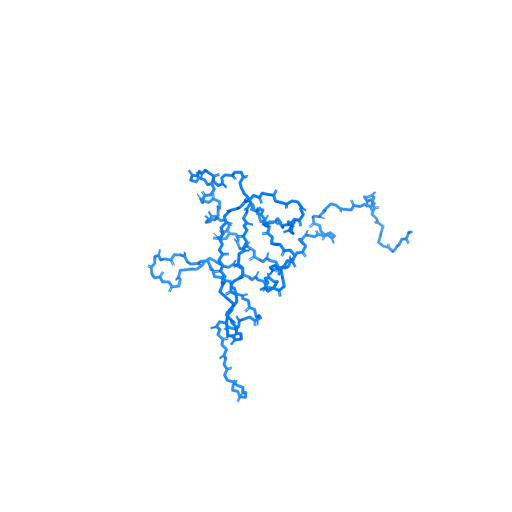.751 7.710 1.00 0.00 63 ILE A CA 3
ATOM 5028 C C . ILE A 1 84 ? 98.005 7.453 8.275 1.00 0.00 63 ILE A C 3
ATOM 5029 O O . ILE A 1 84 ? 98.290 8.597 7.924 1.00 0.00 63 ILE A O 3
ATOM 5045 N N . ALA A 1 85 ? 98.733 6.767 9.140 1.00 0.00 64 ALA A N 3
ATOM 5046 C CA . ALA A 1 85 ? 99.974 7.304 9.669 1.00 0.00 64 ALA A CA 3
ATOM 5047 C C . ALA A 1 85 ? 101.057 7.270 8.596 1.00 0.00 64 ALA A C 3
ATOM 5048 O O . ALA A 1 85 ? 101.130 6.314 7.818 1.00 0.00 64 ALA A O 3
ATOM 5055 N N . PRO A 1 86 ? 101.910 8.311 8.540 1.00 0.00 65 PRO A N 3
ATOM 5056 C CA . PRO A 1 86 ? 102.977 8.427 7.535 1.00 0.00 65 PRO A CA 3
ATOM 5057 C C . PRO A 1 86 ? 103.830 7.166 7.429 1.00 0.00 65 PRO A C 3
ATOM 5058 O O . PRO A 1 86 ? 104.336 6.832 6.355 1.00 0.00 65 PRO A O 3
ATOM 5069 N N . ASP A 1 87 ? 103.973 6.473 8.550 1.00 0.00 66 ASP A N 3
ATOM 5070 C CA . ASP A 1 87 ? 104.720 5.220 8.612 1.00 0.00 66 ASP A CA 3
ATOM 5071 C C . ASP A 1 87 ? 104.140 4.188 7.653 1.00 0.00 66 ASP A C 3
ATOM 5072 O O . ASP A 1 87 ? 104.862 3.562 6.877 1.00 0.00 66 ASP A O 3
ATOM 5081 N N . TYR A 1 88 ? 102.823 4.039 7.698 1.00 0.00 67 TYR A N 3
ATOM 5082 C CA . TYR A 1 88 ? 102.144 2.955 7.000 1.00 0.00 67 TYR A CA 3
ATOM 5083 C C . TYR A 1 88 ? 101.865 3.314 5.544 1.00 0.00 67 TYR A C 3
ATOM 5084 O O . TYR A 1 88 ? 101.662 2.431 4.712 1.00 0.00 67 TYR A O 3
ATOM 5102 N N . VAL A 1 89 ? 101.866 4.611 5.244 1.00 0.00 68 VAL A N 3
ATOM 5103 C CA . VAL A 1 89 ? 101.622 5.102 3.882 1.00 0.00 68 VAL A CA 3
ATOM 5104 C C . VAL A 1 89 ? 102.605 4.488 2.880 1.00 0.00 68 VAL A C 3
ATOM 5105 O O . VAL A 1 89 ? 102.283 4.319 1.704 1.00 0.00 68 VAL A O 3
ATOM 5118 N N . SER A 1 90 ? 103.781 4.124 3.372 1.00 0.00 69 SER A N 3
ATOM 5119 C CA . SER A 1 90 ? 104.863 3.620 2.534 1.00 0.00 69 SER A CA 3
ATOM 5120 C C . SER A 1 90 ? 104.442 2.409 1.695 1.00 0.00 69 SER A C 3
ATOM 5121 O O . SER A 1 90 ? 104.814 2.294 0.527 1.00 0.00 69 SER A O 3
ATOM 5129 N N . LEU A 1 91 ? 103.654 1.515 2.282 1.00 0.00 70 LEU A N 3
ATOM 5130 C CA . LEU A 1 91 ? 103.285 0.276 1.605 1.00 0.00 70 LEU A CA 3
ATOM 5131 C C . LEU A 1 91 ? 101.834 0.305 1.131 1.00 0.00 70 LEU A C 3
ATOM 5132 O O . LEU A 1 91 ? 101.307 -0.707 0.673 1.00 0.00 70 LEU A O 3
ATOM 5148 N N . LEU A 1 92 ? 101.196 1.466 1.221 1.00 0.00 71 LEU A N 3
ATOM 5149 C CA . LEU A 1 92 ? 99.779 1.580 0.883 1.00 0.00 71 LEU A CA 3
ATOM 5150 C C . LEU A 1 92 ? 99.572 2.281 -0.455 1.00 0.00 71 LEU A C 3
ATOM 5151 O O . LEU A 1 92 ? 98.439 2.557 -0.848 1.00 0.00 71 LEU A O 3
ATOM 5167 N N . ASP A 1 93 ? 100.660 2.572 -1.153 1.00 0.00 72 ASP A N 3
ATOM 5168 C CA . ASP A 1 93 ? 100.565 3.250 -2.440 1.00 0.00 72 ASP A CA 3
ATOM 5169 C C . ASP A 1 93 ? 100.388 2.244 -3.570 1.00 0.00 72 ASP A C 3
ATOM 5170 O O . ASP A 1 93 ? 101.007 1.175 -3.568 1.00 0.00 72 ASP A O 3
ATOM 5179 N N . GLN A 1 94 ? 99.526 2.605 -4.521 1.00 0.00 73 GLN A N 3
ATOM 5180 C CA . GLN A 1 94 ? 99.175 1.769 -5.673 1.00 0.00 73 GLN A CA 3
ATOM 5181 C C . GLN A 1 94 ? 98.299 0.593 -5.255 1.00 0.00 73 GLN A C 3
ATOM 5182 O O . GLN A 1 94 ? 98.013 -0.302 -6.055 1.00 0.00 73 GLN A O 3
ATOM 5196 N N . THR A 1 95 ? 97.859 0.610 -4.007 1.00 0.00 74 THR A N 3
ATOM 5197 C CA . THR A 1 95 ? 97.008 -0.442 -3.486 1.00 0.00 74 THR A CA 3
ATOM 5198 C C . THR A 1 95 ? 95.564 -0.246 -3.944 1.00 0.00 74 THR A C 3
ATOM 5199 O O . THR A 1 95 ? 94.950 0.796 -3.696 1.00 0.00 74 THR A O 3
ATOM 5210 N N . THR A 1 96 ? 95.036 -1.241 -4.636 1.00 0.00 75 THR A N 3
ATOM 5211 C CA . THR A 1 96 ? 93.655 -1.209 -5.075 1.00 0.00 75 THR A CA 3
ATOM 5212 C C . THR A 1 96 ? 92.814 -2.093 -4.163 1.00 0.00 75 THR A C 3
ATOM 5213 O O . THR A 1 96 ? 93.135 -3.265 -3.964 1.00 0.00 75 THR A O 3
ATOM 5224 N N . LEU A 1 97 ? 91.749 -1.533 -3.612 1.00 0.00 76 LEU A N 3
ATOM 5225 C CA . LEU A 1 97 ? 90.945 -2.240 -2.632 1.00 0.00 76 LEU A CA 3
ATOM 5226 C C . LEU A 1 97 ? 89.575 -2.593 -3.197 1.00 0.00 76 LEU A C 3
ATOM 5227 O O . LEU A 1 97 ? 88.783 -1.710 -3.529 1.00 0.00 76 LEU A O 3
ATOM 5243 N N . ASP A 1 98 ? 89.308 -3.886 -3.301 1.00 0.00 77 ASP A N 3
ATOM 5244 C CA . ASP A 1 98 ? 88.030 -4.376 -3.800 1.00 0.00 77 ASP A CA 3
ATOM 5245 C C . ASP A 1 98 ? 87.595 -5.581 -2.974 1.00 0.00 77 ASP A C 3
ATOM 5246 O O . ASP A 1 98 ? 88.421 -6.203 -2.311 1.00 0.00 77 ASP A O 3
ATOM 5255 N N . TYR A 1 99 ? 86.312 -5.911 -2.999 1.00 0.00 78 TYR A N 3
ATOM 5256 C CA . TYR A 1 99 ? 85.814 -7.020 -2.199 1.00 0.00 78 TYR A CA 3
ATOM 5257 C C . TYR A 1 99 ? 85.360 -8.171 -3.097 1.00 0.00 78 TYR A C 3
ATOM 5258 O O . TYR A 1 99 ? 84.664 -7.964 -4.093 1.00 0.00 78 TYR A O 3
ATOM 5276 N N . VAL A 1 100 ? 85.783 -9.379 -2.748 1.00 0.00 79 VAL A N 3
ATOM 5277 C CA . VAL A 1 100 ? 85.365 -10.585 -3.458 1.00 0.00 79 VAL A CA 3
ATOM 5278 C C . VAL A 1 100 ? 85.190 -11.735 -2.474 1.00 0.00 79 VAL A C 3
ATOM 5279 O O . VAL A 1 100 ? 85.757 -11.720 -1.377 1.00 0.00 79 VAL A O 3
ATOM 5292 N N . GLU A 1 101 ? 84.407 -12.728 -2.857 1.00 0.00 80 GLU A N 3
ATOM 5293 C CA . GLU A 1 101 ? 84.221 -13.899 -2.022 1.00 0.00 80 GLU A CA 3
ATOM 5294 C C . GLU A 1 101 ? 85.309 -14.928 -2.313 1.00 0.00 80 GLU A C 3
ATOM 5295 O O . GLU A 1 101 ? 85.150 -15.795 -3.174 1.00 0.00 80 GLU A O 3
ATOM 5307 N N . LEU A 1 102 ? 86.434 -14.793 -1.619 1.00 0.00 81 LEU A N 3
ATOM 5308 C CA . LEU A 1 102 ? 87.531 -15.744 -1.753 1.00 0.00 81 LEU A CA 3
ATOM 5309 C C . LEU A 1 102 ? 87.128 -17.091 -1.174 1.00 0.00 81 LEU A C 3
ATOM 5310 O O . LEU A 1 102 ? 87.517 -18.141 -1.679 1.00 0.00 81 LEU A O 3
ATOM 5326 N N . GLU A 1 103 ? 86.336 -17.043 -0.113 1.00 0.00 82 GLU A N 3
ATOM 5327 C CA . GLU A 1 103 ? 85.854 -18.240 0.547 1.00 0.00 82 GLU A CA 3
ATOM 5328 C C . GLU A 1 103 ? 84.340 -18.151 0.669 1.00 0.00 82 GLU A C 3
ATOM 5329 O O . GLU A 1 103 ? 83.826 -17.138 1.136 1.00 0.00 82 GLU A O 3
ATOM 5341 N N . PRO A 1 104 ? 83.615 -19.193 0.232 1.00 0.00 83 PRO A N 3
ATOM 5342 C CA . PRO A 1 104 ? 82.147 -19.193 0.193 1.00 0.00 83 PRO A CA 3
ATOM 5343 C C . PRO A 1 104 ? 81.518 -18.735 1.507 1.00 0.00 83 PRO A C 3
ATOM 5344 O O . PRO A 1 104 ? 81.668 -19.384 2.546 1.00 0.00 83 PRO A O 3
ATOM 5355 N N . GLY A 1 105 ? 80.828 -17.601 1.454 1.00 0.00 84 GLY A N 3
ATOM 5356 C CA . GLY A 1 105 ? 80.179 -17.066 2.634 1.00 0.00 84 GLY A CA 3
ATOM 5357 C C . GLY A 1 105 ? 80.958 -15.931 3.266 1.00 0.00 84 GLY A C 3
ATOM 5358 O O . GLY A 1 105 ? 80.413 -15.160 4.058 1.00 0.00 84 GLY A O 3
ATOM 5362 N N . GLN A 1 106 ? 82.232 -15.816 2.918 1.00 0.00 85 GLN A N 3
ATOM 5363 C CA . GLN A 1 106 ? 83.091 -14.811 3.522 1.00 0.00 85 GLN A CA 3
ATOM 5364 C C . GLN A 1 106 ? 83.651 -13.861 2.472 1.00 0.00 85 GLN A C 3
ATOM 5365 O O . GLN A 1 106 ? 84.606 -14.185 1.759 1.00 0.00 85 GLN A O 3
ATOM 5379 N N . PHE A 1 107 ? 83.043 -12.692 2.375 1.00 0.00 86 PHE A N 3
ATOM 5380 C CA . PHE A 1 107 ? 83.510 -11.662 1.462 1.00 0.00 86 PHE A CA 3
ATOM 5381 C C . PHE A 1 107 ? 84.727 -10.964 2.056 1.00 0.00 86 PHE A C 3
ATOM 5382 O O . PHE A 1 107 ? 84.647 -10.363 3.131 1.00 0.00 86 PHE A O 3
ATOM 5399 N N . HIS A 1 108 ? 85.852 -11.059 1.367 1.00 0.00 87 HIS A N 3
ATOM 5400 C CA . HIS A 1 108 ? 87.099 -10.492 1.865 1.00 0.00 87 HIS A CA 3
ATOM 5401 C C . HIS A 1 108 ? 87.542 -9.331 0.993 1.00 0.00 87 HIS A C 3
ATOM 5402 O O . HIS A 1 108 ? 87.275 -9.309 -0.210 1.00 0.00 87 HIS A O 3
ATOM 5417 N N . PHE A 1 109 ? 88.212 -8.373 1.608 1.00 0.00 88 PHE A N 3
ATOM 5418 C CA . PHE A 1 109 ? 88.820 -7.279 0.873 1.00 0.00 88 PHE A CA 3
ATOM 5419 C C . PHE A 1 109 ? 90.158 -7.734 0.305 1.00 0.00 88 PHE A C 3
ATOM 5420 O O . PHE A 1 109 ? 91.001 -8.258 1.033 1.00 0.00 88 PHE A O 3
ATOM 5437 N N . ILE A 1 110 ? 90.342 -7.557 -0.992 1.00 0.00 89 ILE A N 3
ATOM 5438 C CA . ILE A 1 110 ? 91.581 -7.950 -1.636 1.00 0.00 89 ILE A CA 3
ATOM 5439 C C . ILE A 1 110 ? 92.392 -6.732 -2.031 1.00 0.00 89 ILE A C 3
ATOM 5440 O O . ILE A 1 110 ? 91.849 -5.725 -2.493 1.00 0.00 89 ILE A O 3
ATOM 5456 N N . PHE A 1 111 ? 93.693 -6.824 -1.834 1.00 0.00 90 PHE A N 3
ATOM 5457 C CA . PHE A 1 111 ? 94.599 -5.755 -2.197 1.00 0.00 90 PHE A CA 3
ATOM 5458 C C . PHE A 1 111 ? 95.279 -6.093 -3.515 1.00 0.00 90 PHE A C 3
ATOM 5459 O O . PHE A 1 111 ? 96.166 -6.945 -3.563 1.00 0.00 90 PHE A O 3
ATOM 5476 N N . LEU A 1 112 ? 94.834 -5.453 -4.585 1.00 0.00 91 LEU A N 3
ATOM 5477 C CA . LEU A 1 112 ? 95.415 -5.695 -5.896 1.00 0.00 91 LEU A CA 3
ATOM 5478 C C . LEU A 1 112 ? 96.659 -4.846 -6.077 1.00 0.00 91 LEU A C 3
ATOM 5479 O O . LEU A 1 112 ? 96.584 -3.657 -6.401 1.00 0.00 91 LEU A O 3
ATOM 5495 N N . ASN A 1 113 ? 97.793 -5.471 -5.822 1.00 0.00 92 ASN A N 3
ATOM 5496 C CA . ASN A 1 113 ? 99.085 -4.807 -5.882 1.00 0.00 92 ASN A CA 3
ATOM 5497 C C . ASN A 1 113 ? 99.753 -5.032 -7.228 1.00 0.00 92 ASN A C 3
ATOM 5498 O O . ASN A 1 113 ? 99.826 -6.160 -7.713 1.00 0.00 92 ASN A O 3
ATOM 5509 N N . PRO A 1 114 ? 100.245 -3.953 -7.855 1.00 0.00 93 PRO A N 3
ATOM 5510 C CA . PRO A 1 114 ? 100.918 -4.020 -9.151 1.00 0.00 93 PRO A CA 3
ATOM 5511 C C . PRO A 1 114 ? 102.346 -4.554 -9.045 1.00 0.00 93 PRO A C 3
ATOM 5512 O O . PRO A 1 114 ? 102.974 -4.877 -10.053 1.00 0.00 93 PRO A O 3
ATOM 5523 N N . ARG A 1 115 ? 102.860 -4.629 -7.826 1.00 0.00 94 ARG A N 3
ATOM 5524 C CA . ARG A 1 115 ? 104.214 -5.127 -7.601 1.00 0.00 94 ARG A CA 3
ATOM 5525 C C . ARG A 1 115 ? 104.187 -6.601 -7.227 1.00 0.00 94 ARG A C 3
ATOM 5526 O O . ARG A 1 115 ? 105.021 -7.389 -7.680 1.00 0.00 94 ARG A O 3
ATOM 5547 N N . ASP A 1 116 ? 103.229 -6.964 -6.393 1.00 0.00 95 ASP A N 3
ATOM 5548 C CA . ASP A 1 116 ? 103.068 -8.342 -5.958 1.00 0.00 95 ASP A CA 3
ATOM 5549 C C . ASP A 1 116 ? 102.531 -9.191 -7.102 1.00 0.00 95 ASP A C 3
ATOM 5550 O O . ASP A 1 116 ? 101.961 -8.654 -8.055 1.00 0.00 95 ASP A O 3
ATOM 5559 N N . PRO A 1 117 ? 102.736 -10.522 -7.037 1.00 0.00 96 PRO A N 3
ATOM 5560 C CA . PRO A 1 117 ? 102.313 -11.460 -8.083 1.00 0.00 96 PRO A CA 3
ATOM 5561 C C . PRO A 1 117 ? 100.901 -11.190 -8.595 1.00 0.00 96 PRO A C 3
ATOM 5562 O O . PRO A 1 117 ? 99.911 -11.499 -7.931 1.00 0.00 96 PRO A O 3
ATOM 5573 N N . THR A 1 118 ? 100.821 -10.595 -9.775 1.00 0.00 97 THR A N 3
ATOM 5574 C CA . THR A 1 118 ? 99.547 -10.262 -10.378 1.00 0.00 97 THR A CA 3
ATOM 5575 C C . THR A 1 118 ? 99.120 -11.369 -11.334 1.00 0.00 97 THR A C 3
ATOM 5576 O O . THR A 1 118 ? 99.958 -11.988 -11.993 1.00 0.00 97 THR A O 3
ATOM 5587 N N . TYR A 1 119 ? 97.828 -11.614 -11.415 1.00 0.00 98 TYR A N 3
ATOM 5588 C CA . TYR A 1 119 ? 97.314 -12.678 -12.260 1.00 0.00 98 TYR A CA 3
ATOM 5589 C C . TYR A 1 119 ? 96.479 -12.118 -13.403 1.00 0.00 98 TYR A C 3
ATOM 5590 O O . TYR A 1 119 ? 95.403 -11.561 -13.194 1.00 0.00 98 TYR A O 3
ATOM 5608 N N . ARG A 1 120 ? 97.013 -12.233 -14.610 1.00 0.00 99 ARG A N 3
ATOM 5609 C CA . ARG A 1 120 ? 96.285 -11.861 -15.814 1.00 0.00 99 ARG A CA 3
ATOM 5610 C C . ARG A 1 120 ? 95.047 -12.754 -16.001 1.00 0.00 99 ARG A C 3
ATOM 5611 O O . ARG A 1 120 ? 93.948 -12.244 -16.226 1.00 0.00 99 ARG A O 3
ATOM 5632 N N . PRO A 1 121 ? 95.192 -14.099 -15.938 1.00 0.00 100 PRO A N 3
ATOM 5633 C CA . PRO A 1 121 ? 94.041 -14.996 -15.952 1.00 0.00 100 PRO A CA 3
ATOM 5634 C C . PRO A 1 121 ? 93.389 -15.104 -14.571 1.00 0.00 100 PRO A C 3
ATOM 5635 O O . PRO A 1 121 ? 94.041 -15.480 -13.596 1.00 0.00 100 PRO A O 3
ATOM 5646 N N . PRO A 1 122 ? 92.092 -14.770 -14.472 1.00 0.00 101 PRO A N 3
ATOM 5647 C CA . PRO A 1 122 ? 91.347 -14.790 -13.206 1.00 0.00 101 PRO A CA 3
ATOM 5648 C C . PRO A 1 122 ? 90.968 -16.205 -12.766 1.00 0.00 101 PRO A C 3
ATOM 5649 O O . PRO A 1 122 ? 89.835 -16.461 -12.353 1.00 0.00 101 PRO A O 3
ATOM 5660 N N . SER A 1 123 ? 91.926 -17.113 -12.830 1.00 0.00 102 SER A N 3
ATOM 5661 C CA . SER A 1 123 ? 91.695 -18.498 -12.460 1.00 0.00 102 SER A CA 3
ATOM 5662 C C . SER A 1 123 ? 92.662 -18.899 -11.352 1.00 0.00 102 SER A C 3
ATOM 5663 O O . SER A 1 123 ? 93.723 -18.292 -11.200 1.00 0.00 102 SER A O 3
ATOM 5671 N N . GLY A 1 124 ? 92.294 -19.910 -10.578 1.00 0.00 103 GLY A N 3
ATOM 5672 C CA . GLY A 1 124 ? 93.168 -20.401 -9.530 1.00 0.00 103 GLY A CA 3
ATOM 5673 C C . GLY A 1 124 ? 94.272 -21.272 -10.088 1.00 0.00 103 GLY A C 3
ATOM 5674 O O . GLY A 1 124 ? 95.204 -21.654 -9.380 1.00 0.00 103 GLY A O 3
ATOM 5678 N N . GLY A 1 125 ? 94.152 -21.593 -11.365 1.00 0.00 104 GLY A N 3
ATOM 5679 C CA . GLY A 1 125 ? 95.151 -22.382 -12.042 1.00 0.00 104 GLY A CA 3
ATOM 5680 C C . GLY A 1 125 ? 94.604 -22.954 -13.325 1.00 0.00 104 GLY A C 3
ATOM 5681 O O . GLY A 1 125 ? 95.095 -24.011 -13.772 1.00 0.00 104 GLY A O 3
ATOM 5686 N N . MET A 1 1 ? 105.986 31.774 -16.769 1.00 0.00 -20 MET A N 4
ATOM 5687 C CA . MET A 1 1 ? 106.186 31.423 -15.344 1.00 0.00 -20 MET A CA 4
ATOM 5688 C C . MET A 1 1 ? 107.636 31.039 -15.097 1.00 0.00 -20 MET A C 4
ATOM 5689 O O . MET A 1 1 ? 108.372 31.751 -14.412 1.00 0.00 -20 MET A O 4
ATOM 5705 N N . GLY A 1 2 ? 108.047 29.915 -15.670 1.00 0.00 -19 GLY A N 4
ATOM 5706 C CA . GLY A 1 2 ? 109.401 29.441 -15.483 1.00 0.00 -19 GLY A CA 4
ATOM 5707 C C . GLY A 1 2 ? 109.531 28.588 -14.240 1.00 0.00 -19 GLY A C 4
ATOM 5708 O O . GLY A 1 2 ? 110.629 28.398 -13.716 1.00 0.00 -19 GLY A O 4
ATOM 5712 N N . SER A 1 3 ? 108.405 28.054 -13.785 1.00 0.00 -18 SER A N 4
ATOM 5713 C CA . SER A 1 3 ? 108.357 27.250 -12.570 1.00 0.00 -18 SER A CA 4
ATOM 5714 C C . SER A 1 3 ? 109.067 25.914 -12.776 1.00 0.00 -18 SER A C 4
ATOM 5715 O O . SER A 1 3 ? 109.407 25.216 -11.814 1.00 0.00 -18 SER A O 4
ATOM 5723 N N . SER A 1 4 ? 109.286 25.572 -14.036 1.00 0.00 -17 SER A N 4
ATOM 5724 C CA . SER A 1 4 ? 109.942 24.331 -14.400 1.00 0.00 -17 SER A CA 4
ATOM 5725 C C . SER A 1 4 ? 111.462 24.489 -14.425 1.00 0.00 -17 SER A C 4
ATOM 5726 O O . SER A 1 4 ? 112.194 23.510 -14.569 1.00 0.00 -17 SER A O 4
ATOM 5734 N N . HIS A 1 5 ? 111.938 25.726 -14.273 1.00 0.00 -16 HIS A N 4
ATOM 5735 C CA . HIS A 1 5 ? 113.375 25.986 -14.253 1.00 0.00 -16 HIS A CA 4
ATOM 5736 C C . HIS A 1 5 ? 114.003 25.454 -12.974 1.00 0.00 -16 HIS A C 4
ATOM 5737 O O . HIS A 1 5 ? 115.134 24.968 -12.982 1.00 0.00 -16 HIS A O 4
ATOM 5752 N N . HIS A 1 6 ? 113.265 25.543 -11.881 1.00 0.00 -15 HIS A N 4
ATOM 5753 C CA . HIS A 1 6 ? 113.733 25.034 -10.602 1.00 0.00 -15 HIS A CA 4
ATOM 5754 C C . HIS A 1 6 ? 113.013 23.728 -10.291 1.00 0.00 -15 HIS A C 4
ATOM 5755 O O . HIS A 1 6 ? 111.809 23.719 -10.032 1.00 0.00 -15 HIS A O 4
ATOM 5770 N N . HIS A 1 7 ? 113.752 22.627 -10.318 1.00 0.00 -14 HIS A N 4
ATOM 5771 C CA . HIS A 1 7 ? 113.146 21.307 -10.219 1.00 0.00 -14 HIS A CA 4
ATOM 5772 C C . HIS A 1 7 ? 112.950 20.886 -8.774 1.00 0.00 -14 HIS A C 4
ATOM 5773 O O . HIS A 1 7 ? 113.858 20.361 -8.128 1.00 0.00 -14 HIS A O 4
ATOM 5788 N N . HIS A 1 8 ? 111.766 21.171 -8.268 1.00 0.00 -13 HIS A N 4
ATOM 5789 C CA . HIS A 1 8 ? 111.332 20.694 -6.965 1.00 0.00 -13 HIS A CA 4
ATOM 5790 C C . HIS A 1 8 ? 109.812 20.611 -6.975 1.00 0.00 -13 HIS A C 4
ATOM 5791 O O . HIS A 1 8 ? 109.160 20.447 -5.945 1.00 0.00 -13 HIS A O 4
ATOM 5806 N N . HIS A 1 9 ? 109.259 20.705 -8.176 1.00 0.00 -12 HIS A N 4
ATOM 5807 C CA . HIS A 1 9 ? 107.821 20.747 -8.360 1.00 0.00 -12 HIS A CA 4
ATOM 5808 C C . HIS A 1 9 ? 107.379 19.554 -9.194 1.00 0.00 -12 HIS A C 4
ATOM 5809 O O . HIS A 1 9 ? 107.765 19.422 -10.357 1.00 0.00 -12 HIS A O 4
ATOM 5824 N N . HIS A 1 10 ? 106.594 18.673 -8.590 1.00 0.00 -11 HIS A N 4
ATOM 5825 C CA . HIS A 1 10 ? 106.069 17.506 -9.297 1.00 0.00 -11 HIS A CA 4
ATOM 5826 C C . HIS A 1 10 ? 104.759 17.860 -9.990 1.00 0.00 -11 HIS A C 4
ATOM 5827 O O . HIS A 1 10 ? 104.107 17.007 -10.599 1.00 0.00 -11 HIS A O 4
ATOM 5842 N N . SER A 1 11 ? 104.392 19.126 -9.892 1.00 0.00 -10 SER A N 4
ATOM 5843 C CA . SER A 1 11 ? 103.208 19.649 -10.543 1.00 0.00 -10 SER A CA 4
ATOM 5844 C C . SER A 1 11 ? 103.588 20.856 -11.397 1.00 0.00 -10 SER A C 4
ATOM 5845 O O . SER A 1 11 ? 104.774 21.127 -11.599 1.00 0.00 -10 SER A O 4
ATOM 5853 N N . SER A 1 12 ? 102.590 21.577 -11.893 1.00 0.00 -9 SER A N 4
ATOM 5854 C CA . SER A 1 12 ? 102.833 22.763 -12.704 1.00 0.00 -9 SER A CA 4
ATOM 5855 C C . SER A 1 12 ? 103.358 23.917 -11.845 1.00 0.00 -9 SER A C 4
ATOM 5856 O O . SER A 1 12 ? 103.902 24.894 -12.361 1.00 0.00 -9 SER A O 4
ATOM 5864 N N . GLY A 1 13 ? 103.197 23.792 -10.533 1.00 0.00 -8 GLY A N 4
ATOM 5865 C CA . GLY A 1 13 ? 103.644 24.828 -9.629 1.00 0.00 -8 GLY A CA 4
ATOM 5866 C C . GLY A 1 13 ? 103.400 24.460 -8.183 1.00 0.00 -8 GLY A C 4
ATOM 5867 O O . GLY A 1 13 ? 104.328 24.089 -7.465 1.00 0.00 -8 GLY A O 4
ATOM 5871 N N . LEU A 1 14 ? 102.147 24.550 -7.760 1.00 0.00 -7 LEU A N 4
ATOM 5872 C CA . LEU A 1 14 ? 101.776 24.217 -6.391 1.00 0.00 -7 LEU A CA 4
ATOM 5873 C C . LEU A 1 14 ? 101.073 22.866 -6.347 1.00 0.00 -7 LEU A C 4
ATOM 5874 O O . LEU A 1 14 ? 100.737 22.300 -7.389 1.00 0.00 -7 LEU A O 4
ATOM 5890 N N . VAL A 1 15 ? 100.855 22.354 -5.146 1.00 0.00 -6 VAL A N 4
ATOM 5891 C CA . VAL A 1 15 ? 100.230 21.050 -4.967 1.00 0.00 -6 VAL A CA 4
ATOM 5892 C C . VAL A 1 15 ? 98.879 21.188 -4.265 1.00 0.00 -6 VAL A C 4
ATOM 5893 O O . VAL A 1 15 ? 98.606 22.209 -3.634 1.00 0.00 -6 VAL A O 4
ATOM 5906 N N . PRO A 1 16 ? 98.007 20.172 -4.390 1.00 0.00 -5 PRO A N 4
ATOM 5907 C CA . PRO A 1 16 ? 96.713 20.150 -3.702 1.00 0.00 -5 PRO A CA 4
ATOM 5908 C C . PRO A 1 16 ? 96.873 20.027 -2.189 1.00 0.00 -5 PRO A C 4
ATOM 5909 O O . PRO A 1 16 ? 97.898 19.543 -1.698 1.00 0.00 -5 PRO A O 4
ATOM 5920 N N . ARG A 1 17 ? 95.856 20.456 -1.453 1.00 0.00 -4 ARG A N 4
ATOM 5921 C CA . ARG A 1 17 ? 95.903 20.426 0.004 1.00 0.00 -4 ARG A CA 4
ATOM 5922 C C . ARG A 1 17 ? 95.709 19.003 0.509 1.00 0.00 -4 ARG A C 4
ATOM 5923 O O . ARG A 1 17 ? 96.220 18.630 1.565 1.00 0.00 -4 ARG A O 4
ATOM 5944 N N . GLY A 1 18 ? 94.964 18.219 -0.253 1.00 0.00 -3 GLY A N 4
ATOM 5945 C CA . GLY A 1 18 ? 94.772 16.825 0.075 1.00 0.00 -3 GLY A CA 4
ATOM 5946 C C . GLY A 1 18 ? 95.675 15.930 -0.746 1.00 0.00 -3 GLY A C 4
ATOM 5947 O O . GLY A 1 18 ? 95.793 16.103 -1.960 1.00 0.00 -3 GLY A O 4
ATOM 5951 N N . SER A 1 19 ? 96.317 14.978 -0.091 1.00 0.00 -2 SER A N 4
ATOM 5952 C CA . SER A 1 19 ? 97.227 14.074 -0.770 1.00 0.00 -2 SER A CA 4
ATOM 5953 C C . SER A 1 19 ? 96.460 12.906 -1.388 1.00 0.00 -2 SER A C 4
ATOM 5954 O O . SER A 1 19 ? 96.162 11.918 -0.715 1.00 0.00 -2 SER A O 4
ATOM 5962 N N . HIS A 1 20 ? 96.115 13.045 -2.662 1.00 0.00 -1 HIS A N 4
ATOM 5963 C CA . HIS A 1 20 ? 95.393 12.004 -3.383 1.00 0.00 -1 HIS A CA 4
ATOM 5964 C C . HIS A 1 20 ? 96.309 10.810 -3.645 1.00 0.00 -1 HIS A C 4
ATOM 5965 O O . HIS A 1 20 ? 97.208 10.877 -4.484 1.00 0.00 -1 HIS A O 4
ATOM 5980 N N . MET A 1 21 ? 96.078 9.730 -2.913 1.00 0.00 0 MET A N 4
ATOM 5981 C CA . MET A 1 21 ? 96.873 8.517 -3.058 1.00 0.00 0 MET A CA 4
ATOM 5982 C C . MET A 1 21 ? 96.250 7.586 -4.089 1.00 0.00 0 MET A C 4
ATOM 5983 O O . MET A 1 21 ? 95.120 7.802 -4.530 1.00 0.00 0 MET A O 4
ATOM 5997 N N . MET A 1 22 ? 96.981 6.545 -4.457 1.00 0.00 1 MET A N 4
ATOM 5998 C CA . MET A 1 22 ? 96.489 5.574 -5.425 1.00 0.00 1 MET A CA 4
ATOM 5999 C C . MET A 1 22 ? 95.878 4.367 -4.728 1.00 0.00 1 MET A C 4
ATOM 6000 O O . MET A 1 22 ? 95.566 3.362 -5.368 1.00 0.00 1 MET A O 4
ATOM 6014 N N . PHE A 1 23 ? 95.719 4.462 -3.413 1.00 0.00 2 PHE A N 4
ATOM 6015 C CA . PHE A 1 23 ? 95.009 3.436 -2.666 1.00 0.00 2 PHE A CA 4
ATOM 6016 C C . PHE A 1 23 ? 93.526 3.530 -2.992 1.00 0.00 2 PHE A C 4
ATOM 6017 O O . PHE A 1 23 ? 92.818 4.400 -2.481 1.00 0.00 2 PHE A O 4
ATOM 6034 N N . LYS A 1 24 ? 93.067 2.660 -3.873 1.00 0.00 3 LYS A N 4
ATOM 6035 C CA . LYS A 1 24 ? 91.689 2.703 -4.315 1.00 0.00 3 LYS A CA 4
ATOM 6036 C C . LYS A 1 24 ? 90.821 1.762 -3.499 1.00 0.00 3 LYS A C 4
ATOM 6037 O O . LYS A 1 24 ? 90.956 0.540 -3.586 1.00 0.00 3 LYS A O 4
ATOM 6056 N N . LEU A 1 25 ? 89.949 2.337 -2.696 1.00 0.00 4 LEU A N 4
ATOM 6057 C CA . LEU A 1 25 ? 88.914 1.570 -2.037 1.00 0.00 4 LEU A CA 4
ATOM 6058 C C . LEU A 1 25 ? 87.722 1.496 -2.982 1.00 0.00 4 LEU A C 4
ATOM 6059 O O . LEU A 1 25 ? 86.996 2.479 -3.142 1.00 0.00 4 LEU A O 4
ATOM 6075 N N . THR A 1 26 ? 87.558 0.354 -3.646 1.00 0.00 5 THR A N 4
ATOM 6076 C CA . THR A 1 26 ? 86.481 0.178 -4.612 1.00 0.00 5 THR A CA 4
ATOM 6077 C C . THR A 1 26 ? 85.136 0.492 -3.973 1.00 0.00 5 THR A C 4
ATOM 6078 O O . THR A 1 26 ? 84.840 0.006 -2.883 1.00 0.00 5 THR A O 4
ATOM 6089 N N . PRO A 1 27 ? 84.306 1.310 -4.642 1.00 0.00 6 PRO A N 4
ATOM 6090 C CA . PRO A 1 27 ? 82.972 1.676 -4.149 1.00 0.00 6 PRO A CA 4
ATOM 6091 C C . PRO A 1 27 ? 82.131 0.459 -3.769 1.00 0.00 6 PRO A C 4
ATOM 6092 O O . PRO A 1 27 ? 81.223 0.554 -2.941 1.00 0.00 6 PRO A O 4
ATOM 6103 N N . ALA A 1 28 ? 82.461 -0.689 -4.349 1.00 0.00 7 ALA A N 4
ATOM 6104 C CA . ALA A 1 28 ? 81.722 -1.911 -4.077 1.00 0.00 7 ALA A CA 4
ATOM 6105 C C . ALA A 1 28 ? 82.040 -2.410 -2.673 1.00 0.00 7 ALA A C 4
ATOM 6106 O O . ALA A 1 28 ? 81.166 -2.890 -1.953 1.00 0.00 7 ALA A O 4
ATOM 6113 N N . ALA A 1 29 ? 83.301 -2.263 -2.287 1.00 0.00 8 ALA A N 4
ATOM 6114 C CA . ALA A 1 29 ? 83.755 -2.660 -0.964 1.00 0.00 8 ALA A CA 4
ATOM 6115 C C . ALA A 1 29 ? 83.532 -1.529 0.031 1.00 0.00 8 ALA A C 4
ATOM 6116 O O . ALA A 1 29 ? 83.276 -1.766 1.210 1.00 0.00 8 ALA A O 4
ATOM 6123 N N . ALA A 1 30 ? 83.624 -0.297 -0.460 1.00 0.00 9 ALA A N 4
ATOM 6124 C CA . ALA A 1 30 ? 83.414 0.884 0.368 1.00 0.00 9 ALA A CA 4
ATOM 6125 C C . ALA A 1 30 ? 82.015 0.885 0.965 1.00 0.00 9 ALA A C 4
ATOM 6126 O O . ALA A 1 30 ? 81.838 1.171 2.150 1.00 0.00 9 ALA A O 4
ATOM 6133 N N . GLU A 1 31 ? 81.027 0.546 0.146 1.00 0.00 10 GLU A N 4
ATOM 6134 C CA . GLU A 1 31 ? 79.649 0.474 0.608 1.00 0.00 10 GLU A CA 4
ATOM 6135 C C . GLU A 1 31 ? 79.483 -0.658 1.617 1.00 0.00 10 GLU A C 4
ATOM 6136 O O . GLU A 1 31 ? 78.668 -0.571 2.530 1.00 0.00 10 GLU A O 4
ATOM 6148 N N . GLN A 1 32 ? 80.270 -1.717 1.457 1.00 0.00 11 GLN A N 4
ATOM 6149 C CA . GLN A 1 32 ? 80.218 -2.842 2.382 1.00 0.00 11 GLN A CA 4
ATOM 6150 C C . GLN A 1 32 ? 80.774 -2.426 3.742 1.00 0.00 11 GLN A C 4
ATOM 6151 O O . GLN A 1 32 ? 80.203 -2.751 4.783 1.00 0.00 11 GLN A O 4
ATOM 6165 N N . VAL A 1 33 ? 81.880 -1.688 3.723 1.00 0.00 12 VAL A N 4
ATOM 6166 C CA . VAL A 1 33 ? 82.454 -1.138 4.946 1.00 0.00 12 VAL A CA 4
ATOM 6167 C C . VAL A 1 33 ? 81.489 -0.132 5.570 1.00 0.00 12 VAL A C 4
ATOM 6168 O O . VAL A 1 33 ? 81.276 -0.121 6.784 1.00 0.00 12 VAL A O 4
ATOM 6181 N N . LEU A 1 34 ? 80.892 0.697 4.721 1.00 0.00 13 LEU A N 4
ATOM 6182 C CA . LEU A 1 34 ? 79.902 1.671 5.157 1.00 0.00 13 LEU A CA 4
ATOM 6183 C C . LEU A 1 34 ? 78.686 0.965 5.753 1.00 0.00 13 LEU A C 4
ATOM 6184 O O . LEU A 1 34 ? 78.084 1.447 6.707 1.00 0.00 13 LEU A O 4
ATOM 6200 N N . LYS A 1 35 ? 78.343 -0.186 5.186 1.00 0.00 14 LYS A N 4
ATOM 6201 C CA . LYS A 1 35 ? 77.216 -0.977 5.663 1.00 0.00 14 LYS A CA 4
ATOM 6202 C C . LYS A 1 35 ? 77.502 -1.531 7.058 1.00 0.00 14 LYS A C 4
ATOM 6203 O O . LYS A 1 35 ? 76.605 -1.615 7.895 1.00 0.00 14 LYS A O 4
ATOM 6222 N N . ALA A 1 36 ? 78.755 -1.894 7.305 1.00 0.00 15 ALA A N 4
ATOM 6223 C CA . ALA A 1 36 ? 79.168 -2.372 8.622 1.00 0.00 15 ALA A CA 4
ATOM 6224 C C . ALA A 1 36 ? 79.030 -1.261 9.659 1.00 0.00 15 ALA A C 4
ATOM 6225 O O . ALA A 1 36 ? 78.565 -1.489 10.777 1.00 0.00 15 ALA A O 4
ATOM 6232 N N . ALA A 1 37 ? 79.422 -0.052 9.273 1.00 0.00 16 ALA A N 4
ATOM 6233 C CA . ALA A 1 37 ? 79.266 1.109 10.139 1.00 0.00 16 ALA A CA 4
ATOM 6234 C C . ALA A 1 37 ? 77.792 1.465 10.278 1.00 0.00 16 ALA A C 4
ATOM 6235 O O . ALA A 1 37 ? 77.343 1.918 11.330 1.00 0.00 16 ALA A O 4
ATOM 6242 N N . LYS A 1 38 ? 77.049 1.227 9.204 1.00 0.00 17 LYS A N 4
ATOM 6243 C CA . LYS A 1 38 ? 75.613 1.474 9.164 1.00 0.00 17 LYS A CA 4
ATOM 6244 C C . LYS A 1 38 ? 74.881 0.621 10.197 1.00 0.00 17 LYS A C 4
ATOM 6245 O O . LYS A 1 38 ? 73.845 1.031 10.724 1.00 0.00 17 LYS A O 4
ATOM 6264 N N . GLN A 1 39 ? 75.424 -0.561 10.478 1.00 0.00 18 GLN A N 4
ATOM 6265 C CA . GLN A 1 39 ? 74.848 -1.461 11.473 1.00 0.00 18 GLN A CA 4
ATOM 6266 C C . GLN A 1 39 ? 74.883 -0.827 12.861 1.00 0.00 18 GLN A C 4
ATOM 6267 O O . GLN A 1 39 ? 74.039 -1.119 13.710 1.00 0.00 18 GLN A O 4
ATOM 6281 N N . GLY A 1 40 ? 75.862 0.042 13.082 1.00 0.00 19 GLY A N 4
ATOM 6282 C CA . GLY A 1 40 ? 75.985 0.717 14.357 1.00 0.00 19 GLY A CA 4
ATOM 6283 C C . GLY A 1 40 ? 77.243 0.321 15.104 1.00 0.00 19 GLY A C 4
ATOM 6284 O O . GLY A 1 40 ? 77.771 1.104 15.894 1.00 0.00 19 GLY A O 4
ATOM 6288 N N . GLY A 1 41 ? 77.732 -0.884 14.826 1.00 0.00 20 GLY A N 4
ATOM 6289 C CA . GLY A 1 41 ? 78.895 -1.410 15.524 1.00 0.00 20 GLY A CA 4
ATOM 6290 C C . GLY A 1 41 ? 80.127 -0.534 15.379 1.00 0.00 20 GLY A C 4
ATOM 6291 O O . GLY A 1 41 ? 80.774 -0.193 16.368 1.00 0.00 20 GLY A O 4
ATOM 6295 N N . THR A 1 42 ? 80.457 -0.168 14.150 1.00 0.00 21 THR A N 4
ATOM 6296 C CA . THR A 1 42 ? 81.620 0.670 13.901 1.00 0.00 21 THR A CA 4
ATOM 6297 C C . THR A 1 42 ? 81.211 2.101 13.562 1.00 0.00 21 THR A C 4
ATOM 6298 O O . THR A 1 42 ? 81.988 2.856 12.974 1.00 0.00 21 THR A O 4
ATOM 6309 N N . GLU A 1 43 ? 79.999 2.478 13.952 1.00 0.00 22 GLU A N 4
ATOM 6310 C CA . GLU A 1 43 ? 79.505 3.826 13.700 1.00 0.00 22 GLU A CA 4
ATOM 6311 C C . GLU A 1 43 ? 80.250 4.828 14.573 1.00 0.00 22 GLU A C 4
ATOM 6312 O O . GLU A 1 43 ? 80.083 4.845 15.794 1.00 0.00 22 GLU A O 4
ATOM 6324 N N . GLY A 1 44 ? 81.069 5.652 13.942 1.00 0.00 23 GLY A N 4
ATOM 6325 C CA . GLY A 1 44 ? 81.877 6.602 14.674 1.00 0.00 23 GLY A CA 4
ATOM 6326 C C . GLY A 1 44 ? 83.342 6.234 14.641 1.00 0.00 23 GLY A C 4
ATOM 6327 O O . GLY A 1 44 ? 84.201 7.004 15.069 1.00 0.00 23 GLY A O 4
ATOM 6331 N N . MET A 1 45 ? 83.630 5.051 14.121 1.00 0.00 24 MET A N 4
ATOM 6332 C CA . MET A 1 45 ? 84.999 4.574 14.035 1.00 0.00 24 MET A CA 4
ATOM 6333 C C . MET A 1 45 ? 85.587 4.921 12.675 1.00 0.00 24 MET A C 4
ATOM 6334 O O . MET A 1 45 ? 85.011 4.595 11.637 1.00 0.00 24 MET A O 4
ATOM 6348 N N . CYS A 1 46 ? 86.729 5.585 12.687 1.00 0.00 25 CYS A N 4
ATOM 6349 C CA . CYS A 1 46 ? 87.394 5.989 11.463 1.00 0.00 25 CYS A CA 4
ATOM 6350 C C . CYS A 1 46 ? 88.348 4.891 11.013 1.00 0.00 25 CYS A C 4
ATOM 6351 O O . CYS A 1 46 ? 88.924 4.179 11.840 1.00 0.00 25 CYS A O 4
ATOM 6359 N N . LEU A 1 47 ? 88.504 4.742 9.709 1.00 0.00 26 LEU A N 4
ATOM 6360 C CA . LEU A 1 47 ? 89.359 3.702 9.168 1.00 0.00 26 LEU A CA 4
ATOM 6361 C C . LEU A 1 47 ? 90.810 4.164 9.130 1.00 0.00 26 LEU A C 4
ATOM 6362 O O . LEU A 1 47 ? 91.190 4.976 8.287 1.00 0.00 26 LEU A O 4
ATOM 6378 N N . ARG A 1 48 ? 91.611 3.660 10.057 1.00 0.00 27 ARG A N 4
ATOM 6379 C CA . ARG A 1 48 ? 93.032 3.959 10.067 1.00 0.00 27 ARG A CA 4
ATOM 6380 C C . ARG A 1 48 ? 93.788 2.788 9.457 1.00 0.00 27 ARG A C 4
ATOM 6381 O O . ARG A 1 48 ? 93.669 1.650 9.917 1.00 0.00 27 ARG A O 4
ATOM 6402 N N . LEU A 1 49 ? 94.547 3.058 8.412 1.00 0.00 28 LEU A N 4
ATOM 6403 C CA . LEU A 1 49 ? 95.253 2.005 7.706 1.00 0.00 28 LEU A CA 4
ATOM 6404 C C . LEU A 1 49 ? 96.664 1.827 8.244 1.00 0.00 28 LEU A C 4
ATOM 6405 O O . LEU A 1 49 ? 97.366 2.799 8.530 1.00 0.00 28 LEU A O 4
ATOM 6421 N N . ALA A 1 50 ? 97.064 0.574 8.384 1.00 0.00 29 ALA A N 4
ATOM 6422 C CA . ALA A 1 50 ? 98.391 0.235 8.862 1.00 0.00 29 ALA A CA 4
ATOM 6423 C C . ALA A 1 50 ? 99.023 -0.809 7.954 1.00 0.00 29 ALA A C 4
ATOM 6424 O O . ALA A 1 50 ? 98.322 -1.527 7.241 1.00 0.00 29 ALA A O 4
ATOM 6431 N N . ALA A 1 51 ? 100.342 -0.890 7.977 1.00 0.00 30 ALA A N 4
ATOM 6432 C CA . ALA A 1 51 ? 101.063 -1.838 7.147 1.00 0.00 30 ALA A CA 4
ATOM 6433 C C . ALA A 1 51 ? 102.283 -2.368 7.880 1.00 0.00 30 ALA A C 4
ATOM 6434 O O . ALA A 1 51 ? 103.034 -1.601 8.487 1.00 0.00 30 ALA A O 4
ATOM 6441 N N . GLY A 1 52 ? 102.457 -3.675 7.848 1.00 0.00 31 GLY A N 4
ATOM 6442 C CA . GLY A 1 52 ? 103.623 -4.285 8.447 1.00 0.00 31 GLY A CA 4
ATOM 6443 C C . GLY A 1 52 ? 104.358 -5.154 7.455 1.00 0.00 31 GLY A C 4
ATOM 6444 O O . GLY A 1 52 ? 104.025 -5.164 6.268 1.00 0.00 31 GLY A O 4
ATOM 6448 N N . ARG A 1 53 ? 105.357 -5.880 7.924 1.00 0.00 32 ARG A N 4
ATOM 6449 C CA . ARG A 1 53 ? 106.111 -6.772 7.062 1.00 0.00 32 ARG A CA 4
ATOM 6450 C C . ARG A 1 53 ? 106.328 -8.114 7.742 1.00 0.00 32 ARG A C 4
ATOM 6451 O O . ARG A 1 53 ? 107.214 -8.268 8.586 1.00 0.00 32 ARG A O 4
ATOM 6472 N N . ASN A 1 54 ? 105.496 -9.075 7.382 1.00 0.00 33 ASN A N 4
ATOM 6473 C CA . ASN A 1 54 ? 105.562 -10.407 7.962 1.00 0.00 33 ASN A CA 4
ATOM 6474 C C . ASN A 1 54 ? 106.196 -11.386 6.977 1.00 0.00 33 ASN A C 4
ATOM 6475 O O . ASN A 1 54 ? 105.961 -11.305 5.771 1.00 0.00 33 ASN A O 4
ATOM 6486 N N . PRO A 1 55 ? 107.008 -12.325 7.488 1.00 0.00 34 PRO A N 4
ATOM 6487 C CA . PRO A 1 55 ? 107.754 -13.288 6.663 1.00 0.00 34 PRO A CA 4
ATOM 6488 C C . PRO A 1 55 ? 106.858 -14.242 5.870 1.00 0.00 34 PRO A C 4
ATOM 6489 O O . PRO A 1 55 ? 107.309 -14.865 4.908 1.00 0.00 34 PRO A O 4
ATOM 6500 N N . ASP A 1 56 ? 105.597 -14.366 6.277 1.00 0.00 35 ASP A N 4
ATOM 6501 C CA . ASP A 1 56 ? 104.657 -15.236 5.570 1.00 0.00 35 ASP A CA 4
ATOM 6502 C C . ASP A 1 56 ? 104.373 -14.693 4.180 1.00 0.00 35 ASP A C 4
ATOM 6503 O O . ASP A 1 56 ? 104.247 -15.449 3.215 1.00 0.00 35 ASP A O 4
ATOM 6512 N N . GLY A 1 57 ? 104.271 -13.380 4.084 1.00 0.00 36 GLY A N 4
ATOM 6513 C CA . GLY A 1 57 ? 104.061 -12.748 2.804 1.00 0.00 36 GLY A CA 4
ATOM 6514 C C . GLY A 1 57 ? 105.220 -11.854 2.431 1.00 0.00 36 GLY A C 4
ATOM 6515 O O . GLY A 1 57 ? 106.196 -12.307 1.836 1.00 0.00 36 GLY A O 4
ATOM 6519 N N . SER A 1 58 ? 105.111 -10.592 2.805 1.00 0.00 37 SER A N 4
ATOM 6520 C CA . SER A 1 58 ? 106.144 -9.602 2.543 1.00 0.00 37 SER A CA 4
ATOM 6521 C C . SER A 1 58 ? 105.743 -8.300 3.218 1.00 0.00 37 SER A C 4
ATOM 6522 O O . SER A 1 58 ? 106.411 -7.824 4.135 1.00 0.00 37 SER A O 4
ATOM 6530 N N . ILE A 1 59 ? 104.627 -7.750 2.764 1.00 0.00 38 ILE A N 4
ATOM 6531 C CA . ILE A 1 59 ? 104.035 -6.567 3.362 1.00 0.00 38 ILE A CA 4
ATOM 6532 C C . ILE A 1 59 ? 102.550 -6.823 3.586 1.00 0.00 38 ILE A C 4
ATOM 6533 O O . ILE A 1 59 ? 101.853 -7.270 2.674 1.00 0.00 38 ILE A O 4
ATOM 6549 N N . ASP A 1 60 ? 102.076 -6.581 4.795 1.00 0.00 39 ASP A N 4
ATOM 6550 C CA . ASP A 1 60 ? 100.667 -6.786 5.102 1.00 0.00 39 ASP A CA 4
ATOM 6551 C C . ASP A 1 60 ? 99.930 -5.464 5.150 1.00 0.00 39 ASP A C 4
ATOM 6552 O O . ASP A 1 60 ? 100.496 -4.431 5.506 1.00 0.00 39 ASP A O 4
ATOM 6561 N N . TYR A 1 61 ? 98.667 -5.508 4.772 1.00 0.00 40 TYR A N 4
ATOM 6562 C CA . TYR A 1 61 ? 97.826 -4.330 4.760 1.00 0.00 40 TYR A CA 4
ATOM 6563 C C . TYR A 1 61 ? 96.702 -4.499 5.768 1.00 0.00 40 TYR A C 4
ATOM 6564 O O . TYR A 1 61 ? 95.773 -5.279 5.559 1.00 0.00 40 TYR A O 4
ATOM 6582 N N . ARG A 1 62 ? 96.810 -3.784 6.870 1.00 0.00 41 ARG A N 4
ATOM 6583 C CA . ARG A 1 62 ? 95.867 -3.919 7.965 1.00 0.00 41 ARG A CA 4
ATOM 6584 C C . ARG A 1 62 ? 94.889 -2.751 7.995 1.00 0.00 41 ARG A C 4
ATOM 6585 O O . ARG A 1 62 ? 95.288 -1.587 7.961 1.00 0.00 41 ARG A O 4
ATOM 6606 N N . MET A 1 63 ? 93.610 -3.076 8.049 1.00 0.00 42 MET A N 4
ATOM 6607 C CA . MET A 1 63 ? 92.560 -2.074 8.131 1.00 0.00 42 MET A CA 4
ATOM 6608 C C . MET A 1 63 ? 91.983 -2.062 9.537 1.00 0.00 42 MET A C 4
ATOM 6609 O O . MET A 1 63 ? 91.308 -3.009 9.941 1.00 0.00 42 MET A O 4
ATOM 6623 N N . GLY A 1 64 ? 92.266 -1.013 10.290 1.00 0.00 43 GLY A N 4
ATOM 6624 C CA . GLY A 1 64 ? 91.819 -0.955 11.662 1.00 0.00 43 GLY A CA 4
ATOM 6625 C C . GLY A 1 64 ? 90.873 0.197 11.919 1.00 0.00 43 GLY A C 4
ATOM 6626 O O . GLY A 1 64 ? 91.077 1.303 11.419 1.00 0.00 43 GLY A O 4
ATOM 6630 N N . PHE A 1 65 ? 89.831 -0.063 12.689 1.00 0.00 44 PHE A N 4
ATOM 6631 C CA . PHE A 1 65 ? 88.896 0.981 13.076 1.00 0.00 44 PHE A CA 4
ATOM 6632 C C . PHE A 1 65 ? 89.392 1.677 14.335 1.00 0.00 44 PHE A C 4
ATOM 6633 O O . PHE A 1 65 ? 89.565 1.046 15.378 1.00 0.00 44 PHE A O 4
ATOM 6650 N N . ASP A 1 66 ? 89.629 2.971 14.225 1.00 0.00 45 ASP A N 4
ATOM 6651 C CA . ASP A 1 66 ? 90.182 3.748 15.324 1.00 0.00 45 ASP A CA 4
ATOM 6652 C C . ASP A 1 66 ? 89.581 5.153 15.293 1.00 0.00 45 ASP A C 4
ATOM 6653 O O . ASP A 1 66 ? 88.560 5.369 14.642 1.00 0.00 45 ASP A O 4
ATOM 6662 N N . ASP A 1 67 ? 90.179 6.100 16.000 1.00 0.00 46 ASP A N 4
ATOM 6663 C CA . ASP A 1 67 ? 89.665 7.463 16.002 1.00 0.00 46 ASP A CA 4
ATOM 6664 C C . ASP A 1 67 ? 90.207 8.228 14.801 1.00 0.00 46 ASP A C 4
ATOM 6665 O O . ASP A 1 67 ? 91.096 7.749 14.097 1.00 0.00 46 ASP A O 4
ATOM 6674 N N . LEU A 1 68 ? 89.661 9.407 14.563 1.00 0.00 47 LEU A N 4
ATOM 6675 C CA . LEU A 1 68 ? 90.066 10.217 13.429 1.00 0.00 47 LEU A CA 4
ATOM 6676 C C . LEU A 1 68 ? 91.135 11.209 13.864 1.00 0.00 47 LEU A C 4
ATOM 6677 O O . LEU A 1 68 ? 90.882 12.083 14.696 1.00 0.00 47 LEU A O 4
ATOM 6693 N N . THR A 1 69 ? 92.328 11.057 13.315 1.00 0.00 48 THR A N 4
ATOM 6694 C CA . THR A 1 69 ? 93.420 11.974 13.588 1.00 0.00 48 THR A CA 4
ATOM 6695 C C . THR A 1 69 ? 93.642 12.888 12.389 1.00 0.00 48 THR A C 4
ATOM 6696 O O . THR A 1 69 ? 93.849 12.413 11.271 1.00 0.00 48 THR A O 4
ATOM 6707 N N . GLU A 1 70 ? 93.586 14.195 12.616 1.00 0.00 49 GLU A N 4
ATOM 6708 C CA . GLU A 1 70 ? 93.761 15.163 11.540 1.00 0.00 49 GLU A CA 4
ATOM 6709 C C . GLU A 1 70 ? 95.200 15.163 11.036 1.00 0.00 49 GLU A C 4
ATOM 6710 O O . GLU A 1 70 ? 95.459 15.496 9.878 1.00 0.00 49 GLU A O 4
ATOM 6722 N N . ASP A 1 71 ? 96.128 14.798 11.913 1.00 0.00 50 ASP A N 4
ATOM 6723 C CA . ASP A 1 71 ? 97.545 14.745 11.562 1.00 0.00 50 ASP A CA 4
ATOM 6724 C C . ASP A 1 71 ? 97.808 13.647 10.535 1.00 0.00 50 ASP A C 4
ATOM 6725 O O . ASP A 1 71 ? 98.701 13.765 9.697 1.00 0.00 50 ASP A O 4
ATOM 6734 N N . ASP A 1 72 ? 97.015 12.584 10.602 1.00 0.00 51 ASP A N 4
ATOM 6735 C CA . ASP A 1 72 ? 97.121 11.475 9.658 1.00 0.00 51 ASP A CA 4
ATOM 6736 C C . ASP A 1 72 ? 96.656 11.916 8.275 1.00 0.00 51 ASP A C 4
ATOM 6737 O O . ASP A 1 72 ? 95.886 12.869 8.143 1.00 0.00 51 ASP A O 4
ATOM 6746 N N . ILE A 1 73 ? 97.123 11.221 7.246 1.00 0.00 52 ILE A N 4
ATOM 6747 C CA . ILE A 1 73 ? 96.773 11.560 5.874 1.00 0.00 52 ILE A CA 4
ATOM 6748 C C . ILE A 1 73 ? 95.302 11.257 5.606 1.00 0.00 52 ILE A C 4
ATOM 6749 O O . ILE A 1 73 ? 94.851 10.121 5.757 1.00 0.00 52 ILE A O 4
ATOM 6765 N N . ARG A 1 74 ? 94.564 12.289 5.224 1.00 0.00 53 ARG A N 4
ATOM 6766 C CA . ARG A 1 74 ? 93.123 12.188 5.041 1.00 0.00 53 ARG A CA 4
ATOM 6767 C C . ARG A 1 74 ? 92.772 11.685 3.646 1.00 0.00 53 ARG A C 4
ATOM 6768 O O . ARG A 1 74 ? 93.153 12.295 2.644 1.00 0.00 53 ARG A O 4
ATOM 6789 N N . LEU A 1 75 ? 92.057 10.571 3.590 1.00 0.00 54 LEU A N 4
ATOM 6790 C CA . LEU A 1 75 ? 91.544 10.045 2.334 1.00 0.00 54 LEU A CA 4
ATOM 6791 C C . LEU A 1 75 ? 90.038 9.842 2.429 1.00 0.00 54 LEU A C 4
ATOM 6792 O O . LEU A 1 75 ? 89.566 8.868 3.013 1.00 0.00 54 LEU A O 4
ATOM 6808 N N . THR A 1 76 ? 89.286 10.774 1.874 1.00 0.00 55 THR A N 4
ATOM 6809 C CA . THR A 1 76 ? 87.837 10.699 1.914 1.00 0.00 55 THR A CA 4
ATOM 6810 C C . THR A 1 76 ? 87.298 9.986 0.678 1.00 0.00 55 THR A C 4
ATOM 6811 O O . THR A 1 76 ? 87.504 10.434 -0.451 1.00 0.00 55 THR A O 4
ATOM 6822 N N . SER A 1 77 ? 86.625 8.868 0.900 1.00 0.00 56 SER A N 4
ATOM 6823 C CA . SER A 1 77 ? 85.995 8.133 -0.182 1.00 0.00 56 SER A CA 4
ATOM 6824 C C . SER A 1 77 ? 84.569 8.643 -0.384 1.00 0.00 56 SER A C 4
ATOM 6825 O O . SER A 1 77 ? 84.289 9.820 -0.145 1.00 0.00 56 SER A O 4
ATOM 6833 N N . GLU A 1 78 ? 83.672 7.767 -0.826 1.00 0.00 57 GLU A N 4
ATOM 6834 C CA . GLU A 1 78 ? 82.278 8.142 -1.025 1.00 0.00 57 GLU A CA 4
ATOM 6835 C C . GLU A 1 78 ? 81.635 8.532 0.300 1.00 0.00 57 GLU A C 4
ATOM 6836 O O . GLU A 1 78 ? 80.996 9.581 0.413 1.00 0.00 57 GLU A O 4
ATOM 6848 N N . GLY A 1 79 ? 81.822 7.688 1.302 1.00 0.00 58 GLY A N 4
ATOM 6849 C CA . GLY A 1 79 ? 81.252 7.951 2.608 1.00 0.00 58 GLY A CA 4
ATOM 6850 C C . GLY A 1 79 ? 82.115 7.433 3.740 1.00 0.00 58 GLY A C 4
ATOM 6851 O O . GLY A 1 79 ? 81.699 7.440 4.896 1.00 0.00 58 GLY A O 4
ATOM 6855 N N . VAL A 1 80 ? 83.321 6.982 3.416 1.00 0.00 59 VAL A N 4
ATOM 6856 C CA . VAL A 1 80 ? 84.226 6.451 4.425 1.00 0.00 59 VAL A CA 4
ATOM 6857 C C . VAL A 1 80 ? 85.456 7.341 4.563 1.00 0.00 59 VAL A C 4
ATOM 6858 O O . VAL A 1 80 ? 86.220 7.515 3.606 1.00 0.00 59 VAL A O 4
ATOM 6871 N N . GLU A 1 81 ? 85.627 7.918 5.743 1.00 0.00 60 GLU A N 4
ATOM 6872 C CA . GLU A 1 81 ? 86.789 8.747 6.032 1.00 0.00 60 GLU A CA 4
ATOM 6873 C C . GLU A 1 81 ? 87.968 7.865 6.426 1.00 0.00 60 GLU A C 4
ATOM 6874 O O . GLU A 1 81 ? 87.923 7.165 7.444 1.00 0.00 60 GLU A O 4
ATOM 6886 N N . ILE A 1 82 ? 89.010 7.887 5.613 1.00 0.00 61 ILE A N 4
ATOM 6887 C CA . ILE A 1 82 ? 90.192 7.077 5.862 1.00 0.00 61 ILE A CA 4
ATOM 6888 C C . ILE A 1 82 ? 91.339 7.951 6.354 1.00 0.00 61 ILE A C 4
ATOM 6889 O O . ILE A 1 82 ? 91.585 9.026 5.808 1.00 0.00 61 ILE A O 4
ATOM 6905 N N . VAL A 1 83 ? 92.024 7.496 7.389 1.00 0.00 62 VAL A N 4
ATOM 6906 C CA . VAL A 1 83 ? 93.201 8.189 7.887 1.00 0.00 62 VAL A CA 4
ATOM 6907 C C . VAL A 1 83 ? 94.416 7.270 7.840 1.00 0.00 62 VAL A C 4
ATOM 6908 O O . VAL A 1 83 ? 94.379 6.141 8.335 1.00 0.00 62 VAL A O 4
ATOM 6921 N N . ILE A 1 84 ? 95.477 7.738 7.207 1.00 0.00 63 ILE A N 4
ATOM 6922 C CA . ILE A 1 84 ? 96.693 6.953 7.091 1.00 0.00 63 ILE A CA 4
ATOM 6923 C C . ILE A 1 84 ? 97.859 7.654 7.772 1.00 0.00 63 ILE A C 4
ATOM 6924 O O . ILE A 1 84 ? 98.237 8.762 7.394 1.00 0.00 63 ILE A O 4
ATOM 6940 N N . ALA A 1 85 ? 98.416 7.008 8.782 1.00 0.00 64 ALA A N 4
ATOM 6941 C CA . ALA A 1 85 ? 99.583 7.533 9.466 1.00 0.00 64 ALA A CA 4
ATOM 6942 C C . ALA A 1 85 ? 100.784 7.533 8.527 1.00 0.00 64 ALA A C 4
ATOM 6943 O O . ALA A 1 85 ? 100.985 6.579 7.767 1.00 0.00 64 ALA A O 4
ATOM 6950 N N . PRO A 1 86 ? 101.592 8.608 8.559 1.00 0.00 65 PRO A N 4
ATOM 6951 C CA . PRO A 1 86 ? 102.784 8.747 7.707 1.00 0.00 65 PRO A CA 4
ATOM 6952 C C . PRO A 1 86 ? 103.734 7.553 7.809 1.00 0.00 65 PRO A C 4
ATOM 6953 O O . PRO A 1 86 ? 104.553 7.323 6.919 1.00 0.00 65 PRO A O 4
ATOM 6964 N N . ASP A 1 87 ? 103.618 6.800 8.894 1.00 0.00 66 ASP A N 4
ATOM 6965 C CA . ASP A 1 87 ? 104.409 5.589 9.088 1.00 0.00 66 ASP A CA 4
ATOM 6966 C C . ASP A 1 87 ? 104.113 4.561 8.002 1.00 0.00 66 ASP A C 4
ATOM 6967 O O . ASP A 1 87 ? 105.022 3.943 7.448 1.00 0.00 66 ASP A O 4
ATOM 6976 N N . TYR A 1 88 ? 102.833 4.401 7.690 1.00 0.00 67 TYR A N 4
ATOM 6977 C CA . TYR A 1 88 ? 102.381 3.277 6.880 1.00 0.00 67 TYR A CA 4
ATOM 6978 C C . TYR A 1 88 ? 102.101 3.684 5.439 1.00 0.00 67 TYR A C 4
ATOM 6979 O O . TYR A 1 88 ? 102.047 2.831 4.553 1.00 0.00 67 TYR A O 4
ATOM 6997 N N . VAL A 1 89 ? 101.937 4.982 5.203 1.00 0.00 68 VAL A N 4
ATOM 6998 C CA . VAL A 1 89 ? 101.612 5.487 3.866 1.00 0.00 68 VAL A CA 4
ATOM 6999 C C . VAL A 1 89 ? 102.648 5.035 2.832 1.00 0.00 68 VAL A C 4
ATOM 7000 O O . VAL A 1 89 ? 102.325 4.826 1.662 1.00 0.00 68 VAL A O 4
ATOM 7013 N N . SER A 1 90 ? 103.879 4.842 3.291 1.00 0.00 69 SER A N 4
ATOM 7014 C CA . SER A 1 90 ? 104.989 4.471 2.427 1.00 0.00 69 SER A CA 4
ATOM 7015 C C . SER A 1 90 ? 104.805 3.071 1.825 1.00 0.00 69 SER A C 4
ATOM 7016 O O . SER A 1 90 ? 105.518 2.691 0.898 1.00 0.00 69 SER A O 4
ATOM 7024 N N . LEU A 1 91 ? 103.851 2.307 2.349 1.00 0.00 70 LEU A N 4
ATOM 7025 C CA . LEU A 1 91 ? 103.628 0.945 1.877 1.00 0.00 70 LEU A CA 4
ATOM 7026 C C . LEU A 1 91 ? 102.213 0.765 1.331 1.00 0.00 70 LEU A C 4
ATOM 7027 O O . LEU A 1 91 ? 101.918 -0.233 0.679 1.00 0.00 70 LEU A O 4
ATOM 7043 N N . LEU A 1 92 ? 101.348 1.742 1.581 1.00 0.00 71 LEU A N 4
ATOM 7044 C CA . LEU A 1 92 ? 99.924 1.597 1.279 1.00 0.00 71 LEU A CA 4
ATOM 7045 C C . LEU A 1 92 ? 99.549 2.186 -0.079 1.00 0.00 71 LEU A C 4
ATOM 7046 O O . LEU A 1 92 ? 98.467 1.916 -0.603 1.00 0.00 71 LEU A O 4
ATOM 7062 N N . ASP A 1 93 ? 100.424 2.998 -0.648 1.00 0.00 72 ASP A N 4
ATOM 7063 C CA . ASP A 1 93 ? 100.102 3.686 -1.896 1.00 0.00 72 ASP A CA 4
ATOM 7064 C C . ASP A 1 93 ? 100.113 2.725 -3.086 1.00 0.00 72 ASP A C 4
ATOM 7065 O O . ASP A 1 93 ? 100.837 1.729 -3.088 1.00 0.00 72 ASP A O 4
ATOM 7074 N N . GLN A 1 94 ? 99.284 3.040 -4.085 1.00 0.00 73 GLN A N 4
ATOM 7075 C CA . GLN A 1 94 ? 99.145 2.236 -5.308 1.00 0.00 73 GLN A CA 4
ATOM 7076 C C . GLN A 1 94 ? 98.576 0.847 -5.022 1.00 0.00 73 GLN A C 4
ATOM 7077 O O . GLN A 1 94 ? 98.731 -0.075 -5.825 1.00 0.00 73 GLN A O 4
ATOM 7091 N N . THR A 1 95 ? 97.895 0.704 -3.896 1.00 0.00 74 THR A N 4
ATOM 7092 C CA . THR A 1 95 ? 97.275 -0.560 -3.542 1.00 0.00 74 THR A CA 4
ATOM 7093 C C . THR A 1 95 ? 95.770 -0.508 -3.784 1.00 0.00 74 THR A C 4
ATOM 7094 O O . THR A 1 95 ? 95.087 0.406 -3.320 1.00 0.00 74 THR A O 4
ATOM 7105 N N . THR A 1 96 ? 95.260 -1.474 -4.533 1.00 0.00 75 THR A N 4
ATOM 7106 C CA . THR A 1 96 ? 93.838 -1.538 -4.824 1.00 0.00 75 THR A CA 4
ATOM 7107 C C . THR A 1 96 ? 93.131 -2.476 -3.849 1.00 0.00 75 THR A C 4
ATOM 7108 O O . THR A 1 96 ? 93.531 -3.628 -3.684 1.00 0.00 75 THR A O 4
ATOM 7119 N N . LEU A 1 97 ? 92.089 -1.975 -3.202 1.00 0.00 76 LEU A N 4
ATOM 7120 C CA . LEU A 1 97 ? 91.314 -2.777 -2.272 1.00 0.00 76 LEU A CA 4
ATOM 7121 C C . LEU A 1 97 ? 89.965 -3.140 -2.879 1.00 0.00 76 LEU A C 4
ATOM 7122 O O . LEU A 1 97 ? 89.170 -2.264 -3.233 1.00 0.00 76 LEU A O 4
ATOM 7138 N N . ASP A 1 98 ? 89.716 -4.432 -3.000 1.00 0.00 77 ASP A N 4
ATOM 7139 C CA . ASP A 1 98 ? 88.467 -4.927 -3.556 1.00 0.00 77 ASP A CA 4
ATOM 7140 C C . ASP A 1 98 ? 88.061 -6.191 -2.814 1.00 0.00 77 ASP A C 4
ATOM 7141 O O . ASP A 1 98 ? 88.879 -6.788 -2.113 1.00 0.00 77 ASP A O 4
ATOM 7150 N N . TYR A 1 99 ? 86.815 -6.599 -2.957 1.00 0.00 78 TYR A N 4
ATOM 7151 C CA . TYR A 1 99 ? 86.345 -7.806 -2.304 1.00 0.00 78 TYR A CA 4
ATOM 7152 C C . TYR A 1 99 ? 85.951 -8.834 -3.352 1.00 0.00 78 TYR A C 4
ATOM 7153 O O . TYR A 1 99 ? 85.351 -8.495 -4.375 1.00 0.00 78 TYR A O 4
ATOM 7171 N N . VAL A 1 100 ? 86.312 -10.080 -3.114 1.00 0.00 79 VAL A N 4
ATOM 7172 C CA . VAL A 1 100 ? 85.970 -11.153 -4.031 1.00 0.00 79 VAL A CA 4
ATOM 7173 C C . VAL A 1 100 ? 85.404 -12.339 -3.274 1.00 0.00 79 VAL A C 4
ATOM 7174 O O . VAL A 1 100 ? 85.537 -12.434 -2.049 1.00 0.00 79 VAL A O 4
ATOM 7187 N N . GLU A 1 101 ? 84.777 -13.238 -4.006 1.00 0.00 80 GLU A N 4
ATOM 7188 C CA . GLU A 1 101 ? 84.175 -14.411 -3.414 1.00 0.00 80 GLU A CA 4
ATOM 7189 C C . GLU A 1 101 ? 85.105 -15.603 -3.570 1.00 0.00 80 GLU A C 4
ATOM 7190 O O . GLU A 1 101 ? 85.087 -16.282 -4.595 1.00 0.00 80 GLU A O 4
ATOM 7202 N N . LEU A 1 102 ? 85.958 -15.824 -2.579 1.00 0.00 81 LEU A N 4
ATOM 7203 C CA . LEU A 1 102 ? 86.759 -17.038 -2.550 1.00 0.00 81 LEU A CA 4
ATOM 7204 C C . LEU A 1 102 ? 85.838 -18.223 -2.288 1.00 0.00 81 LEU A C 4
ATOM 7205 O O . LEU A 1 102 ? 86.094 -19.345 -2.722 1.00 0.00 81 LEU A O 4
ATOM 7221 N N . GLU A 1 103 ? 84.758 -17.941 -1.574 1.00 0.00 82 GLU A N 4
ATOM 7222 C CA . GLU A 1 103 ? 83.676 -18.884 -1.371 1.00 0.00 82 GLU A CA 4
ATOM 7223 C C . GLU A 1 103 ? 82.357 -18.135 -1.490 1.00 0.00 82 GLU A C 4
ATOM 7224 O O . GLU A 1 103 ? 82.134 -17.168 -0.764 1.00 0.00 82 GLU A O 4
ATOM 7236 N N . PRO A 1 104 ? 81.480 -18.550 -2.417 1.00 0.00 83 PRO A N 4
ATOM 7237 C CA . PRO A 1 104 ? 80.211 -17.866 -2.681 1.00 0.00 83 PRO A CA 4
ATOM 7238 C C . PRO A 1 104 ? 79.414 -17.595 -1.405 1.00 0.00 83 PRO A C 4
ATOM 7239 O O . PRO A 1 104 ? 78.955 -18.519 -0.730 1.00 0.00 83 PRO A O 4
ATOM 7250 N N . GLY A 1 105 ? 79.275 -16.317 -1.074 1.00 0.00 84 GLY A N 4
ATOM 7251 C CA . GLY A 1 105 ? 78.586 -15.927 0.139 1.00 0.00 84 GLY A CA 4
ATOM 7252 C C . GLY A 1 105 ? 79.520 -15.255 1.124 1.00 0.00 84 GLY A C 4
ATOM 7253 O O . GLY A 1 105 ? 79.173 -14.241 1.731 1.00 0.00 84 GLY A O 4
ATOM 7257 N N . GLN A 1 106 ? 80.713 -15.813 1.269 1.00 0.00 85 GLN A N 4
ATOM 7258 C CA . GLN A 1 106 ? 81.709 -15.265 2.172 1.00 0.00 85 GLN A CA 4
ATOM 7259 C C . GLN A 1 106 ? 82.607 -14.297 1.419 1.00 0.00 85 GLN A C 4
ATOM 7260 O O . GLN A 1 106 ? 83.534 -14.705 0.713 1.00 0.00 85 GLN A O 4
ATOM 7274 N N . PHE A 1 107 ? 82.309 -13.016 1.549 1.00 0.00 86 PHE A N 4
ATOM 7275 C CA . PHE A 1 107 ? 83.082 -11.985 0.882 1.00 0.00 86 PHE A CA 4
ATOM 7276 C C . PHE A 1 107 ? 84.404 -11.772 1.598 1.00 0.00 86 PHE A C 4
ATOM 7277 O O . PHE A 1 107 ? 84.452 -11.676 2.824 1.00 0.00 86 PHE A O 4
ATOM 7294 N N . HIS A 1 108 ? 85.475 -11.723 0.827 1.00 0.00 87 HIS A N 4
ATOM 7295 C CA . HIS A 1 108 ? 86.806 -11.557 1.380 1.00 0.00 87 HIS A CA 4
ATOM 7296 C C . HIS A 1 108 ? 87.548 -10.455 0.633 1.00 0.00 87 HIS A C 4
ATOM 7297 O O . HIS A 1 108 ? 87.653 -10.487 -0.594 1.00 0.00 87 HIS A O 4
ATOM 7312 N N . PHE A 1 109 ? 88.052 -9.486 1.382 1.00 0.00 88 PHE A N 4
ATOM 7313 C CA . PHE A 1 109 ? 88.790 -8.374 0.801 1.00 0.00 88 PHE A CA 4
ATOM 7314 C C . PHE A 1 109 ? 90.184 -8.825 0.393 1.00 0.00 88 PHE A C 4
ATOM 7315 O O . PHE A 1 109 ? 90.833 -9.589 1.109 1.00 0.00 88 PHE A O 4
ATOM 7332 N N . ILE A 1 110 ? 90.629 -8.368 -0.764 1.00 0.00 89 ILE A N 4
ATOM 7333 C CA . ILE A 1 110 ? 91.958 -8.680 -1.253 1.00 0.00 89 ILE A CA 4
ATOM 7334 C C . ILE A 1 110 ? 92.692 -7.398 -1.622 1.00 0.00 89 ILE A C 4
ATOM 7335 O O . ILE A 1 110 ? 92.074 -6.422 -2.055 1.00 0.00 89 ILE A O 4
ATOM 7351 N N . PHE A 1 111 ? 93.998 -7.399 -1.437 1.00 0.00 90 PHE A N 4
ATOM 7352 C CA . PHE A 1 111 ? 94.805 -6.232 -1.745 1.00 0.00 90 PHE A CA 4
ATOM 7353 C C . PHE A 1 111 ? 95.615 -6.466 -3.010 1.00 0.00 90 PHE A C 4
ATOM 7354 O O . PHE A 1 111 ? 96.543 -7.275 -3.032 1.00 0.00 90 PHE A O 4
ATOM 7371 N N . LEU A 1 112 ? 95.239 -5.769 -4.067 1.00 0.00 91 LEU A N 4
ATOM 7372 C CA . LEU A 1 112 ? 95.954 -5.851 -5.325 1.00 0.00 91 LEU A CA 4
ATOM 7373 C C . LEU A 1 112 ? 97.014 -4.769 -5.378 1.00 0.00 91 LEU A C 4
ATOM 7374 O O . LEU A 1 112 ? 96.731 -3.616 -5.715 1.00 0.00 91 LEU A O 4
ATOM 7390 N N . ASN A 1 113 ? 98.217 -5.141 -4.997 1.00 0.00 92 ASN A N 4
ATOM 7391 C CA . ASN A 1 113 ? 99.328 -4.204 -4.927 1.00 0.00 92 ASN A CA 4
ATOM 7392 C C . ASN A 1 113 ? 100.442 -4.595 -5.900 1.00 0.00 92 ASN A C 4
ATOM 7393 O O . ASN A 1 113 ? 101.398 -5.276 -5.535 1.00 0.00 92 ASN A O 4
ATOM 7404 N N . PRO A 1 114 ? 100.332 -4.158 -7.165 1.00 0.00 93 PRO A N 4
ATOM 7405 C CA . PRO A 1 114 ? 101.320 -4.470 -8.200 1.00 0.00 93 PRO A CA 4
ATOM 7406 C C . PRO A 1 114 ? 102.612 -3.683 -8.007 1.00 0.00 93 PRO A C 4
ATOM 7407 O O . PRO A 1 114 ? 103.579 -3.863 -8.746 1.00 0.00 93 PRO A O 4
ATOM 7418 N N . ARG A 1 115 ? 102.612 -2.797 -7.013 1.00 0.00 94 ARG A N 4
ATOM 7419 C CA . ARG A 1 115 ? 103.794 -2.012 -6.683 1.00 0.00 94 ARG A CA 4
ATOM 7420 C C . ARG A 1 115 ? 104.889 -2.929 -6.151 1.00 0.00 94 ARG A C 4
ATOM 7421 O O . ARG A 1 115 ? 106.080 -2.685 -6.350 1.00 0.00 94 ARG A O 4
ATOM 7442 N N . ASP A 1 116 ? 104.471 -3.987 -5.473 1.00 0.00 95 ASP A N 4
ATOM 7443 C CA . ASP A 1 116 ? 105.363 -5.083 -5.141 1.00 0.00 95 ASP A CA 4
ATOM 7444 C C . ASP A 1 116 ? 105.326 -6.071 -6.293 1.00 0.00 95 ASP A C 4
ATOM 7445 O O . ASP A 1 116 ? 104.249 -6.535 -6.650 1.00 0.00 95 ASP A O 4
ATOM 7454 N N . PRO A 1 117 ? 106.494 -6.369 -6.899 1.00 0.00 96 PRO A N 4
ATOM 7455 C CA . PRO A 1 117 ? 106.608 -7.150 -8.143 1.00 0.00 96 PRO A CA 4
ATOM 7456 C C . PRO A 1 117 ? 105.610 -8.305 -8.271 1.00 0.00 96 PRO A C 4
ATOM 7457 O O . PRO A 1 117 ? 105.884 -9.434 -7.856 1.00 0.00 96 PRO A O 4
ATOM 7468 N N . THR A 1 118 ? 104.450 -7.994 -8.837 1.00 0.00 97 THR A N 4
ATOM 7469 C CA . THR A 1 118 ? 103.408 -8.973 -9.105 1.00 0.00 97 THR A CA 4
ATOM 7470 C C . THR A 1 118 ? 102.704 -8.605 -10.403 1.00 0.00 97 THR A C 4
ATOM 7471 O O . THR A 1 118 ? 102.331 -7.446 -10.594 1.00 0.00 97 THR A O 4
ATOM 7482 N N . TYR A 1 119 ? 102.535 -9.586 -11.286 1.00 0.00 98 TYR A N 4
ATOM 7483 C CA . TYR A 1 119 ? 102.005 -9.348 -12.626 1.00 0.00 98 TYR A CA 4
ATOM 7484 C C . TYR A 1 119 ? 102.882 -8.331 -13.361 1.00 0.00 98 TYR A C 4
ATOM 7485 O O . TYR A 1 119 ? 103.922 -8.693 -13.911 1.00 0.00 98 TYR A O 4
ATOM 7503 N N . ARG A 1 120 ? 102.477 -7.064 -13.340 1.00 0.00 99 ARG A N 4
ATOM 7504 C CA . ARG A 1 120 ? 103.273 -5.972 -13.892 1.00 0.00 99 ARG A CA 4
ATOM 7505 C C . ARG A 1 120 ? 103.154 -4.760 -12.976 1.00 0.00 99 ARG A C 4
ATOM 7506 O O . ARG A 1 120 ? 102.046 -4.378 -12.597 1.00 0.00 99 ARG A O 4
ATOM 7527 N N . PRO A 1 121 ? 104.288 -4.153 -12.589 1.00 0.00 100 PRO A N 4
ATOM 7528 C CA . PRO A 1 121 ? 104.293 -2.941 -11.759 1.00 0.00 100 PRO A CA 4
ATOM 7529 C C . PRO A 1 121 ? 103.507 -1.803 -12.411 1.00 0.00 100 PRO A C 4
ATOM 7530 O O . PRO A 1 121 ? 103.452 -1.708 -13.641 1.00 0.00 100 PRO A O 4
ATOM 7541 N N . PRO A 1 122 ? 102.892 -0.920 -11.599 1.00 0.00 101 PRO A N 4
ATOM 7542 C CA . PRO A 1 122 ? 102.054 0.176 -12.099 1.00 0.00 101 PRO A CA 4
ATOM 7543 C C . PRO A 1 122 ? 102.836 1.156 -12.968 1.00 0.00 101 PRO A C 4
ATOM 7544 O O . PRO A 1 122 ? 103.397 2.137 -12.476 1.00 0.00 101 PRO A O 4
ATOM 7555 N N . SER A 1 123 ? 102.867 0.876 -14.263 1.00 0.00 102 SER A N 4
ATOM 7556 C CA . SER A 1 123 ? 103.627 1.672 -15.212 1.00 0.00 102 SER A CA 4
ATOM 7557 C C . SER A 1 123 ? 102.773 2.813 -15.765 1.00 0.00 102 SER A C 4
ATOM 7558 O O . SER A 1 123 ? 102.701 3.025 -16.975 1.00 0.00 102 SER A O 4
ATOM 7566 N N . GLY A 1 124 ? 102.131 3.546 -14.867 1.00 0.00 103 GLY A N 4
ATOM 7567 C CA . GLY A 1 124 ? 101.278 4.642 -15.273 1.00 0.00 103 GLY A CA 4
ATOM 7568 C C . GLY A 1 124 ? 101.357 5.808 -14.310 1.00 0.00 103 GLY A C 4
ATOM 7569 O O . GLY A 1 124 ? 100.395 6.560 -14.156 1.00 0.00 103 GLY A O 4
ATOM 7573 N N . GLY A 1 125 ? 102.503 5.948 -13.659 1.00 0.00 104 GLY A N 4
ATOM 7574 C CA . GLY A 1 125 ? 102.699 7.030 -12.716 1.00 0.00 104 GLY A CA 4
ATOM 7575 C C . GLY A 1 125 ? 104.152 7.162 -12.315 1.00 0.00 104 GLY A C 4
ATOM 7576 O O . GLY A 1 125 ? 104.858 6.128 -12.291 1.00 0.00 104 GLY A O 4
ATOM 7581 N N . MET A 1 1 ? 114.959 11.882 -31.771 1.00 0.00 -20 MET A N 5
ATOM 7582 C CA . MET A 1 1 ? 113.566 12.145 -31.342 1.00 0.00 -20 MET A CA 5
ATOM 7583 C C . MET A 1 1 ? 113.448 13.556 -30.785 1.00 0.00 -20 MET A C 5
ATOM 7584 O O . MET A 1 1 ? 113.896 13.834 -29.673 1.00 0.00 -20 MET A O 5
ATOM 7600 N N . GLY A 1 2 ? 112.858 14.449 -31.565 1.00 0.00 -19 GLY A N 5
ATOM 7601 C CA . GLY A 1 2 ? 112.711 15.820 -31.130 1.00 0.00 -19 GLY A CA 5
ATOM 7602 C C . GLY A 1 2 ? 111.354 16.390 -31.479 1.00 0.00 -19 GLY A C 5
ATOM 7603 O O . GLY A 1 2 ? 110.423 15.646 -31.795 1.00 0.00 -19 GLY A O 5
ATOM 7607 N N . SER A 1 3 ? 111.246 17.704 -31.421 1.00 0.00 -18 SER A N 5
ATOM 7608 C CA . SER A 1 3 ? 110.007 18.393 -31.731 1.00 0.00 -18 SER A CA 5
ATOM 7609 C C . SER A 1 3 ? 110.002 18.819 -33.193 1.00 0.00 -18 SER A C 5
ATOM 7610 O O . SER A 1 3 ? 110.933 19.477 -33.665 1.00 0.00 -18 SER A O 5
ATOM 7618 N N . SER A 1 4 ? 108.968 18.425 -33.915 1.00 0.00 -17 SER A N 5
ATOM 7619 C CA . SER A 1 4 ? 108.900 18.667 -35.346 1.00 0.00 -17 SER A CA 5
ATOM 7620 C C . SER A 1 4 ? 107.450 18.715 -35.811 1.00 0.00 -17 SER A C 5
ATOM 7621 O O . SER A 1 4 ? 106.539 18.379 -35.058 1.00 0.00 -17 SER A O 5
ATOM 7629 N N . HIS A 1 5 ? 107.244 19.113 -37.056 1.00 0.00 -16 HIS A N 5
ATOM 7630 C CA . HIS A 1 5 ? 105.901 19.215 -37.613 1.00 0.00 -16 HIS A CA 5
ATOM 7631 C C . HIS A 1 5 ? 105.353 17.829 -37.961 1.00 0.00 -16 HIS A C 5
ATOM 7632 O O . HIS A 1 5 ? 104.175 17.546 -37.755 1.00 0.00 -16 HIS A O 5
ATOM 7647 N N . HIS A 1 6 ? 106.217 16.966 -38.484 1.00 0.00 -15 HIS A N 5
ATOM 7648 C CA . HIS A 1 6 ? 105.817 15.613 -38.859 1.00 0.00 -15 HIS A CA 5
ATOM 7649 C C . HIS A 1 6 ? 105.879 14.676 -37.649 1.00 0.00 -15 HIS A C 5
ATOM 7650 O O . HIS A 1 6 ? 105.497 13.510 -37.731 1.00 0.00 -15 HIS A O 5
ATOM 7665 N N . HIS A 1 7 ? 106.355 15.193 -36.526 1.00 0.00 -14 HIS A N 5
ATOM 7666 C CA . HIS A 1 7 ? 106.466 14.398 -35.307 1.00 0.00 -14 HIS A CA 5
ATOM 7667 C C . HIS A 1 7 ? 105.519 14.929 -34.240 1.00 0.00 -14 HIS A C 5
ATOM 7668 O O . HIS A 1 7 ? 105.696 16.036 -33.740 1.00 0.00 -14 HIS A O 5
ATOM 7683 N N . HIS A 1 8 ? 104.515 14.139 -33.899 1.00 0.00 -13 HIS A N 5
ATOM 7684 C CA . HIS A 1 8 ? 103.526 14.552 -32.914 1.00 0.00 -13 HIS A CA 5
ATOM 7685 C C . HIS A 1 8 ? 103.785 13.858 -31.586 1.00 0.00 -13 HIS A C 5
ATOM 7686 O O . HIS A 1 8 ? 103.964 12.641 -31.535 1.00 0.00 -13 HIS A O 5
ATOM 7701 N N . HIS A 1 9 ? 103.818 14.637 -30.518 1.00 0.00 -12 HIS A N 5
ATOM 7702 C CA . HIS A 1 9 ? 104.113 14.105 -29.196 1.00 0.00 -12 HIS A CA 5
ATOM 7703 C C . HIS A 1 9 ? 102.833 13.841 -28.424 1.00 0.00 -12 HIS A C 5
ATOM 7704 O O . HIS A 1 9 ? 101.836 14.540 -28.595 1.00 0.00 -12 HIS A O 5
ATOM 7719 N N . HIS A 1 10 ? 102.877 12.841 -27.564 1.00 0.00 -11 HIS A N 5
ATOM 7720 C CA . HIS A 1 10 ? 101.730 12.486 -26.744 1.00 0.00 -11 HIS A CA 5
ATOM 7721 C C . HIS A 1 10 ? 102.159 12.245 -25.303 1.00 0.00 -11 HIS A C 5
ATOM 7722 O O . HIS A 1 10 ? 103.339 12.020 -25.025 1.00 0.00 -11 HIS A O 5
ATOM 7737 N N . SER A 1 11 ? 101.205 12.297 -24.395 1.00 0.00 -10 SER A N 5
ATOM 7738 C CA . SER A 1 11 ? 101.473 12.043 -22.994 1.00 0.00 -10 SER A CA 5
ATOM 7739 C C . SER A 1 11 ? 100.782 10.757 -22.572 1.00 0.00 -10 SER A C 5
ATOM 7740 O O . SER A 1 11 ? 99.567 10.618 -22.714 1.00 0.00 -10 SER A O 5
ATOM 7748 N N . SER A 1 12 ? 101.556 9.805 -22.082 1.00 0.00 -9 SER A N 5
ATOM 7749 C CA . SER A 1 12 ? 101.005 8.535 -21.650 1.00 0.00 -9 SER A CA 5
ATOM 7750 C C . SER A 1 12 ? 100.758 8.559 -20.145 1.00 0.00 -9 SER A C 5
ATOM 7751 O O . SER A 1 12 ? 100.470 7.533 -19.527 1.00 0.00 -9 SER A O 5
ATOM 7759 N N . GLY A 1 13 ? 100.873 9.746 -19.571 1.00 0.00 -8 GLY A N 5
ATOM 7760 C CA . GLY A 1 13 ? 100.612 9.928 -18.163 1.00 0.00 -8 GLY A CA 5
ATOM 7761 C C . GLY A 1 13 ? 99.768 11.159 -17.918 1.00 0.00 -8 GLY A C 5
ATOM 7762 O O . GLY A 1 13 ? 99.697 12.047 -18.771 1.00 0.00 -8 GLY A O 5
ATOM 7766 N N . LEU A 1 14 ? 99.125 11.217 -16.766 1.00 0.00 -7 LEU A N 5
ATOM 7767 C CA . LEU A 1 14 ? 98.273 12.346 -16.435 1.00 0.00 -7 LEU A CA 5
ATOM 7768 C C . LEU A 1 14 ? 99.073 13.441 -15.750 1.00 0.00 -7 LEU A C 5
ATOM 7769 O O . LEU A 1 14 ? 99.666 13.220 -14.695 1.00 0.00 -7 LEU A O 5
ATOM 7785 N N . VAL A 1 15 ? 99.112 14.611 -16.371 1.00 0.00 -6 VAL A N 5
ATOM 7786 C CA . VAL A 1 15 ? 99.731 15.774 -15.752 1.00 0.00 -6 VAL A CA 5
ATOM 7787 C C . VAL A 1 15 ? 98.907 16.312 -14.563 1.00 0.00 -6 VAL A C 5
ATOM 7788 O O . VAL A 1 15 ? 99.492 16.857 -13.627 1.00 0.00 -6 VAL A O 5
ATOM 7801 N N . PRO A 1 16 ? 97.547 16.192 -14.557 1.00 0.00 -5 PRO A N 5
ATOM 7802 C CA . PRO A 1 16 ? 96.770 16.459 -13.345 1.00 0.00 -5 PRO A CA 5
ATOM 7803 C C . PRO A 1 16 ? 96.987 15.362 -12.311 1.00 0.00 -5 PRO A C 5
ATOM 7804 O O . PRO A 1 16 ? 96.941 14.173 -12.632 1.00 0.00 -5 PRO A O 5
ATOM 7815 N N . ARG A 1 17 ? 97.232 15.767 -11.078 1.00 0.00 -4 ARG A N 5
ATOM 7816 C CA . ARG A 1 17 ? 97.570 14.832 -10.015 1.00 0.00 -4 ARG A CA 5
ATOM 7817 C C . ARG A 1 17 ? 96.343 14.053 -9.555 1.00 0.00 -4 ARG A C 5
ATOM 7818 O O . ARG A 1 17 ? 96.450 12.895 -9.150 1.00 0.00 -4 ARG A O 5
ATOM 7839 N N . GLY A 1 18 ? 95.181 14.689 -9.623 1.00 0.00 -3 GLY A N 5
ATOM 7840 C CA . GLY A 1 18 ? 93.939 14.019 -9.285 1.00 0.00 -3 GLY A CA 5
ATOM 7841 C C . GLY A 1 18 ? 93.734 13.860 -7.790 1.00 0.00 -3 GLY A C 5
ATOM 7842 O O . GLY A 1 18 ? 92.783 14.399 -7.226 1.00 0.00 -3 GLY A O 5
ATOM 7846 N N . SER A 1 19 ? 94.619 13.115 -7.149 1.00 0.00 -2 SER A N 5
ATOM 7847 C CA . SER A 1 19 ? 94.513 12.852 -5.724 1.00 0.00 -2 SER A CA 5
ATOM 7848 C C . SER A 1 19 ? 95.899 12.787 -5.086 1.00 0.00 -2 SER A C 5
ATOM 7849 O O . SER A 1 19 ? 96.903 12.632 -5.783 1.00 0.00 -2 SER A O 5
ATOM 7857 N N . HIS A 1 20 ? 95.946 12.920 -3.763 1.00 0.00 -1 HIS A N 5
ATOM 7858 C CA . HIS A 1 20 ? 97.207 12.878 -3.022 1.00 0.00 -1 HIS A CA 5
ATOM 7859 C C . HIS A 1 20 ? 97.879 11.513 -3.152 1.00 0.00 -1 HIS A C 5
ATOM 7860 O O . HIS A 1 20 ? 99.099 11.426 -3.271 1.00 0.00 -1 HIS A O 5
ATOM 7875 N N . MET A 1 21 ? 97.079 10.456 -3.130 1.00 0.00 0 MET A N 5
ATOM 7876 C CA . MET A 1 21 ? 97.606 9.098 -3.180 1.00 0.00 0 MET A CA 5
ATOM 7877 C C . MET A 1 21 ? 96.859 8.272 -4.217 1.00 0.00 0 MET A C 5
ATOM 7878 O O . MET A 1 21 ? 95.810 8.686 -4.709 1.00 0.00 0 MET A O 5
ATOM 7892 N N . MET A 1 22 ? 97.400 7.105 -4.536 1.00 0.00 1 MET A N 5
ATOM 7893 C CA . MET A 1 22 ? 96.846 6.261 -5.585 1.00 0.00 1 MET A CA 5
ATOM 7894 C C . MET A 1 22 ? 96.128 5.050 -5.004 1.00 0.00 1 MET A C 5
ATOM 7895 O O . MET A 1 22 ? 95.772 4.123 -5.738 1.00 0.00 1 MET A O 5
ATOM 7909 N N . PHE A 1 23 ? 95.931 5.054 -3.688 1.00 0.00 2 PHE A N 5
ATOM 7910 C CA . PHE A 1 23 ? 95.160 4.009 -3.022 1.00 0.00 2 PHE A CA 5
ATOM 7911 C C . PHE A 1 23 ? 93.707 4.076 -3.476 1.00 0.00 2 PHE A C 5
ATOM 7912 O O . PHE A 1 23 ? 93.063 5.122 -3.375 1.00 0.00 2 PHE A O 5
ATOM 7929 N N . LYS A 1 24 ? 93.199 2.967 -3.986 1.00 0.00 3 LYS A N 5
ATOM 7930 C CA . LYS A 1 24 ? 91.856 2.935 -4.546 1.00 0.00 3 LYS A CA 5
ATOM 7931 C C . LYS A 1 24 ? 90.972 1.966 -3.777 1.00 0.00 3 LYS A C 5
ATOM 7932 O O . LYS A 1 24 ? 91.217 0.765 -3.774 1.00 0.00 3 LYS A O 5
ATOM 7951 N N . LEU A 1 25 ? 89.955 2.493 -3.122 1.00 0.00 4 LEU A N 5
ATOM 7952 C CA . LEU A 1 25 ? 88.986 1.663 -2.427 1.00 0.00 4 LEU A CA 5
ATOM 7953 C C . LEU A 1 25 ? 87.682 1.676 -3.218 1.00 0.00 4 LEU A C 5
ATOM 7954 O O . LEU A 1 25 ? 87.086 2.737 -3.417 1.00 0.00 4 LEU A O 5
ATOM 7970 N N . THR A 1 26 ? 87.259 0.508 -3.685 1.00 0.00 5 THR A N 5
ATOM 7971 C CA . THR A 1 26 ? 86.079 0.404 -4.534 1.00 0.00 5 THR A CA 5
ATOM 7972 C C . THR A 1 26 ? 84.808 0.766 -3.771 1.00 0.00 5 THR A C 5
ATOM 7973 O O . THR A 1 26 ? 84.650 0.401 -2.606 1.00 0.00 5 THR A O 5
ATOM 7984 N N . PRO A 1 27 ? 83.882 1.493 -4.422 1.00 0.00 6 PRO A N 5
ATOM 7985 C CA . PRO A 1 27 ? 82.588 1.852 -3.827 1.00 0.00 6 PRO A CA 5
ATOM 7986 C C . PRO A 1 27 ? 81.807 0.623 -3.367 1.00 0.00 6 PRO A C 5
ATOM 7987 O O . PRO A 1 27 ? 81.008 0.695 -2.434 1.00 0.00 6 PRO A O 5
ATOM 7998 N N . ALA A 1 28 ? 82.060 -0.505 -4.023 1.00 0.00 7 ALA A N 5
ATOM 7999 C CA . ALA A 1 28 ? 81.434 -1.763 -3.649 1.00 0.00 7 ALA A CA 5
ATOM 8000 C C . ALA A 1 28 ? 81.892 -2.194 -2.261 1.00 0.00 7 ALA A C 5
ATOM 8001 O O . ALA A 1 28 ? 81.073 -2.533 -1.407 1.00 0.00 7 ALA A O 5
ATOM 8008 N N . ALA A 1 29 ? 83.202 -2.160 -2.035 1.00 0.00 8 ALA A N 5
ATOM 8009 C CA . ALA A 1 29 ? 83.761 -2.516 -0.740 1.00 0.00 8 ALA A CA 5
ATOM 8010 C C . ALA A 1 29 ? 83.478 -1.421 0.279 1.00 0.00 8 ALA A C 5
ATOM 8011 O O . ALA A 1 29 ? 83.301 -1.695 1.467 1.00 0.00 8 ALA A O 5
ATOM 8018 N N . ALA A 1 30 ? 83.428 -0.181 -0.200 1.00 0.00 9 ALA A N 5
ATOM 8019 C CA . ALA A 1 30 ? 83.127 0.967 0.646 1.00 0.00 9 ALA A CA 5
ATOM 8020 C C . ALA A 1 30 ? 81.783 0.793 1.342 1.00 0.00 9 ALA A C 5
ATOM 8021 O O . ALA A 1 30 ? 81.632 1.152 2.510 1.00 0.00 9 ALA A O 5
ATOM 8028 N N . GLU A 1 31 ? 80.816 0.226 0.625 1.00 0.00 10 GLU A N 5
ATOM 8029 C CA . GLU A 1 31 ? 79.497 -0.022 1.191 1.00 0.00 10 GLU A CA 5
ATOM 8030 C C . GLU A 1 31 ? 79.590 -1.005 2.352 1.00 0.00 10 GLU A C 5
ATOM 8031 O O . GLU A 1 31 ? 78.946 -0.820 3.379 1.00 0.00 10 GLU A O 5
ATOM 8043 N N . GLN A 1 32 ? 80.407 -2.038 2.188 1.00 0.00 11 GLN A N 5
ATOM 8044 C CA . GLN A 1 32 ? 80.566 -3.055 3.219 1.00 0.00 11 GLN A CA 5
ATOM 8045 C C . GLN A 1 32 ? 81.249 -2.465 4.449 1.00 0.00 11 GLN A C 5
ATOM 8046 O O . GLN A 1 32 ? 80.881 -2.773 5.583 1.00 0.00 11 GLN A O 5
ATOM 8060 N N . VAL A 1 33 ? 82.240 -1.612 4.217 1.00 0.00 12 VAL A N 5
ATOM 8061 C CA . VAL A 1 33 ? 82.911 -0.906 5.304 1.00 0.00 12 VAL A CA 5
ATOM 8062 C C . VAL A 1 33 ? 81.916 -0.006 6.032 1.00 0.00 12 VAL A C 5
ATOM 8063 O O . VAL A 1 33 ? 81.851 0.009 7.263 1.00 0.00 12 VAL A O 5
ATOM 8076 N N . LEU A 1 34 ? 81.129 0.725 5.252 1.00 0.00 13 LEU A N 5
ATOM 8077 C CA . LEU A 1 34 ? 80.081 1.584 5.790 1.00 0.00 13 LEU A CA 5
ATOM 8078 C C . LEU A 1 34 ? 79.062 0.759 6.569 1.00 0.00 13 LEU A C 5
ATOM 8079 O O . LEU A 1 34 ? 78.596 1.165 7.630 1.00 0.00 13 LEU A O 5
ATOM 8095 N N . LYS A 1 35 ? 78.737 -0.408 6.034 1.00 0.00 14 LYS A N 5
ATOM 8096 C CA . LYS A 1 35 ? 77.760 -1.301 6.638 1.00 0.00 14 LYS A CA 5
ATOM 8097 C C . LYS A 1 35 ? 78.283 -1.865 7.957 1.00 0.00 14 LYS A C 5
ATOM 8098 O O . LYS A 1 35 ? 77.531 -2.009 8.918 1.00 0.00 14 LYS A O 5
ATOM 8117 N N . ALA A 1 36 ? 79.576 -2.167 8.000 1.00 0.00 15 ALA A N 5
ATOM 8118 C CA . ALA A 1 36 ? 80.210 -2.662 9.218 1.00 0.00 15 ALA A CA 5
ATOM 8119 C C . ALA A 1 36 ? 80.175 -1.599 10.311 1.00 0.00 15 ALA A C 5
ATOM 8120 O O . ALA A 1 36 ? 79.980 -1.904 11.489 1.00 0.00 15 ALA A O 5
ATOM 8127 N N . ALA A 1 37 ? 80.363 -0.347 9.910 1.00 0.00 16 ALA A N 5
ATOM 8128 C CA . ALA A 1 37 ? 80.262 0.777 10.831 1.00 0.00 16 ALA A CA 5
ATOM 8129 C C . ALA A 1 37 ? 78.808 1.003 11.230 1.00 0.00 16 ALA A C 5
ATOM 8130 O O . ALA A 1 37 ? 78.502 1.329 12.378 1.00 0.00 16 ALA A O 5
ATOM 8137 N N . LYS A 1 38 ? 77.918 0.803 10.264 1.00 0.00 17 LYS A N 5
ATOM 8138 C CA . LYS A 1 38 ? 76.479 0.938 10.468 1.00 0.00 17 LYS A CA 5
ATOM 8139 C C . LYS A 1 38 ? 75.975 -0.093 11.478 1.00 0.00 17 LYS A C 5
ATOM 8140 O O . LYS A 1 38 ? 74.950 0.107 12.129 1.00 0.00 17 LYS A O 5
ATOM 8159 N N . GLN A 1 39 ? 76.705 -1.195 11.608 1.00 0.00 18 GLN A N 5
ATOM 8160 C CA . GLN A 1 39 ? 76.361 -2.236 12.570 1.00 0.00 18 GLN A CA 5
ATOM 8161 C C . GLN A 1 39 ? 76.517 -1.730 14.000 1.00 0.00 18 GLN A C 5
ATOM 8162 O O . GLN A 1 39 ? 75.930 -2.281 14.932 1.00 0.00 18 GLN A O 5
ATOM 8176 N N . GLY A 1 40 ? 77.303 -0.675 14.169 1.00 0.00 19 GLY A N 5
ATOM 8177 C CA . GLY A 1 40 ? 77.442 -0.064 15.471 1.00 0.00 19 GLY A CA 5
ATOM 8178 C C . GLY A 1 40 ? 78.881 0.049 15.920 1.00 0.00 19 GLY A C 5
ATOM 8179 O O . GLY A 1 40 ? 79.765 -0.619 15.380 1.00 0.00 19 GLY A O 5
ATOM 8183 N N . GLY A 1 41 ? 79.113 0.920 16.890 1.00 0.00 20 GLY A N 5
ATOM 8184 C CA . GLY A 1 41 ? 80.421 1.053 17.493 1.00 0.00 20 GLY A CA 5
ATOM 8185 C C . GLY A 1 41 ? 81.343 1.957 16.707 1.00 0.00 20 GLY A C 5
ATOM 8186 O O . GLY A 1 41 ? 81.781 2.999 17.198 1.00 0.00 20 GLY A O 5
ATOM 8190 N N . THR A 1 42 ? 81.615 1.573 15.478 1.00 0.00 21 THR A N 5
ATOM 8191 C CA . THR A 1 42 ? 82.596 2.260 14.659 1.00 0.00 21 THR A CA 5
ATOM 8192 C C . THR A 1 42 ? 81.937 3.195 13.647 1.00 0.00 21 THR A C 5
ATOM 8193 O O . THR A 1 42 ? 82.560 3.592 12.664 1.00 0.00 21 THR A O 5
ATOM 8204 N N . GLU A 1 43 ? 80.687 3.568 13.908 1.00 0.00 22 GLU A N 5
ATOM 8205 C CA . GLU A 1 43 ? 79.922 4.403 12.984 1.00 0.00 22 GLU A CA 5
ATOM 8206 C C . GLU A 1 43 ? 80.553 5.783 12.825 1.00 0.00 22 GLU A C 5
ATOM 8207 O O . GLU A 1 43 ? 80.804 6.242 11.709 1.00 0.00 22 GLU A O 5
ATOM 8219 N N . GLY A 1 44 ? 80.811 6.441 13.948 1.00 0.00 23 GLY A N 5
ATOM 8220 C CA . GLY A 1 44 ? 81.332 7.793 13.908 1.00 0.00 23 GLY A CA 5
ATOM 8221 C C . GLY A 1 44 ? 82.842 7.828 13.835 1.00 0.00 23 GLY A C 5
ATOM 8222 O O . GLY A 1 44 ? 83.445 8.898 13.737 1.00 0.00 23 GLY A O 5
ATOM 8226 N N . MET A 1 45 ? 83.454 6.654 13.876 1.00 0.00 24 MET A N 5
ATOM 8227 C CA . MET A 1 45 ? 84.903 6.547 13.825 1.00 0.00 24 MET A CA 5
ATOM 8228 C C . MET A 1 45 ? 85.374 6.559 12.381 1.00 0.00 24 MET A C 5
ATOM 8229 O O . MET A 1 45 ? 84.634 6.170 11.477 1.00 0.00 24 MET A O 5
ATOM 8243 N N . CYS A 1 46 ? 86.592 7.013 12.163 1.00 0.00 25 CYS A N 5
ATOM 8244 C CA . CYS A 1 46 ? 87.144 7.073 10.823 1.00 0.00 25 CYS A CA 5
ATOM 8245 C C . CYS A 1 46 ? 87.915 5.795 10.519 1.00 0.00 25 CYS A C 5
ATOM 8246 O O . CYS A 1 46 ? 88.459 5.155 11.426 1.00 0.00 25 CYS A O 5
ATOM 8254 N N . LEU A 1 47 ? 87.953 5.421 9.248 1.00 0.00 26 LEU A N 5
ATOM 8255 C CA . LEU A 1 47 ? 88.636 4.212 8.829 1.00 0.00 26 LEU A CA 5
ATOM 8256 C C . LEU A 1 47 ? 90.140 4.439 8.811 1.00 0.00 26 LEU A C 5
ATOM 8257 O O . LEU A 1 47 ? 90.639 5.286 8.071 1.00 0.00 26 LEU A O 5
ATOM 8273 N N . ARG A 1 48 ? 90.860 3.692 9.630 1.00 0.00 27 ARG A N 5
ATOM 8274 C CA . ARG A 1 48 ? 92.304 3.807 9.680 1.00 0.00 27 ARG A CA 5
ATOM 8275 C C . ARG A 1 48 ? 92.937 2.484 9.277 1.00 0.00 27 ARG A C 5
ATOM 8276 O O . ARG A 1 48 ? 92.505 1.411 9.709 1.00 0.00 27 ARG A O 5
ATOM 8297 N N . LEU A 1 49 ? 93.945 2.559 8.430 1.00 0.00 28 LEU A N 5
ATOM 8298 C CA . LEU A 1 49 ? 94.577 1.366 7.901 1.00 0.00 28 LEU A CA 5
ATOM 8299 C C . LEU A 1 49 ? 95.965 1.184 8.494 1.00 0.00 28 LEU A C 5
ATOM 8300 O O . LEU A 1 49 ? 96.715 2.148 8.659 1.00 0.00 28 LEU A O 5
ATOM 8316 N N . ALA A 1 50 ? 96.295 -0.054 8.821 1.00 0.00 29 ALA A N 5
ATOM 8317 C CA . ALA A 1 50 ? 97.599 -0.384 9.365 1.00 0.00 29 ALA A CA 5
ATOM 8318 C C . ALA A 1 50 ? 98.391 -1.200 8.356 1.00 0.00 29 ALA A C 5
ATOM 8319 O O . ALA A 1 50 ? 97.815 -1.942 7.560 1.00 0.00 29 ALA A O 5
ATOM 8326 N N . ALA A 1 51 ? 99.703 -1.061 8.388 1.00 0.00 30 ALA A N 5
ATOM 8327 C CA . ALA A 1 51 ? 100.564 -1.757 7.451 1.00 0.00 30 ALA A CA 5
ATOM 8328 C C . ALA A 1 51 ? 101.732 -2.400 8.181 1.00 0.00 30 ALA A C 5
ATOM 8329 O O . ALA A 1 51 ? 102.443 -1.741 8.942 1.00 0.00 30 ALA A O 5
ATOM 8336 N N . GLY A 1 52 ? 101.922 -3.686 7.946 1.00 0.00 31 GLY A N 5
ATOM 8337 C CA . GLY A 1 52 ? 102.994 -4.414 8.588 1.00 0.00 31 GLY A CA 5
ATOM 8338 C C . GLY A 1 52 ? 103.857 -5.131 7.576 1.00 0.00 31 GLY A C 5
ATOM 8339 O O . GLY A 1 52 ? 103.534 -5.152 6.389 1.00 0.00 31 GLY A O 5
ATOM 8343 N N . ARG A 1 53 ? 104.949 -5.722 8.032 1.00 0.00 32 ARG A N 5
ATOM 8344 C CA . ARG A 1 53 ? 105.857 -6.418 7.133 1.00 0.00 32 ARG A CA 5
ATOM 8345 C C . ARG A 1 53 ? 106.382 -7.706 7.736 1.00 0.00 32 ARG A C 5
ATOM 8346 O O . ARG A 1 53 ? 106.719 -7.764 8.919 1.00 0.00 32 ARG A O 5
ATOM 8367 N N . ASN A 1 54 ? 106.426 -8.735 6.913 1.00 0.00 33 ASN A N 5
ATOM 8368 C CA . ASN A 1 54 ? 107.276 -9.880 7.166 1.00 0.00 33 ASN A CA 5
ATOM 8369 C C . ASN A 1 54 ? 108.551 -9.642 6.385 1.00 0.00 33 ASN A C 5
ATOM 8370 O O . ASN A 1 54 ? 108.571 -9.877 5.178 1.00 0.00 33 ASN A O 5
ATOM 8381 N N . PRO A 1 55 ? 109.603 -9.129 7.057 1.00 0.00 34 PRO A N 5
ATOM 8382 C CA . PRO A 1 55 ? 110.825 -8.628 6.415 1.00 0.00 34 PRO A CA 5
ATOM 8383 C C . PRO A 1 55 ? 111.238 -9.419 5.181 1.00 0.00 34 PRO A C 5
ATOM 8384 O O . PRO A 1 55 ? 111.789 -10.517 5.285 1.00 0.00 34 PRO A O 5
ATOM 8395 N N . ASP A 1 56 ? 110.944 -8.838 4.017 1.00 0.00 35 ASP A N 5
ATOM 8396 C CA . ASP A 1 56 ? 111.185 -9.474 2.726 1.00 0.00 35 ASP A CA 5
ATOM 8397 C C . ASP A 1 56 ? 110.474 -10.823 2.647 1.00 0.00 35 ASP A C 5
ATOM 8398 O O . ASP A 1 56 ? 111.063 -11.873 2.916 1.00 0.00 35 ASP A O 5
ATOM 8407 N N . GLY A 1 57 ? 109.190 -10.790 2.324 1.00 0.00 36 GLY A N 5
ATOM 8408 C CA . GLY A 1 57 ? 108.435 -12.017 2.207 1.00 0.00 36 GLY A CA 5
ATOM 8409 C C . GLY A 1 57 ? 106.951 -11.782 2.036 1.00 0.00 36 GLY A C 5
ATOM 8410 O O . GLY A 1 57 ? 106.344 -12.297 1.096 1.00 0.00 36 GLY A O 5
ATOM 8414 N N . SER A 1 58 ? 106.356 -11.020 2.947 1.00 0.00 37 SER A N 5
ATOM 8415 C CA . SER A 1 58 ? 104.921 -10.756 2.902 1.00 0.00 37 SER A CA 5
ATOM 8416 C C . SER A 1 58 ? 104.574 -9.459 3.630 1.00 0.00 37 SER A C 5
ATOM 8417 O O . SER A 1 58 ? 104.868 -9.304 4.815 1.00 0.00 37 SER A O 5
ATOM 8425 N N . ILE A 1 59 ? 103.961 -8.530 2.915 1.00 0.00 38 ILE A N 5
ATOM 8426 C CA . ILE A 1 59 ? 103.507 -7.279 3.506 1.00 0.00 38 ILE A CA 5
ATOM 8427 C C . ILE A 1 59 ? 102.060 -7.418 3.985 1.00 0.00 38 ILE A C 5
ATOM 8428 O O . ILE A 1 59 ? 101.241 -8.067 3.335 1.00 0.00 38 ILE A O 5
ATOM 8444 N N . ASP A 1 60 ? 101.750 -6.819 5.127 1.00 0.00 39 ASP A N 5
ATOM 8445 C CA . ASP A 1 60 ? 100.415 -6.922 5.705 1.00 0.00 39 ASP A CA 5
ATOM 8446 C C . ASP A 1 60 ? 99.684 -5.593 5.631 1.00 0.00 39 ASP A C 5
ATOM 8447 O O . ASP A 1 60 ? 100.271 -4.538 5.866 1.00 0.00 39 ASP A O 5
ATOM 8456 N N . TYR A 1 61 ? 98.403 -5.654 5.303 1.00 0.00 40 TYR A N 5
ATOM 8457 C CA . TYR A 1 61 ? 97.551 -4.475 5.293 1.00 0.00 40 TYR A CA 5
ATOM 8458 C C . TYR A 1 61 ? 96.290 -4.755 6.099 1.00 0.00 40 TYR A C 5
ATOM 8459 O O . TYR A 1 61 ? 95.486 -5.607 5.726 1.00 0.00 40 TYR A O 5
ATOM 8477 N N . ARG A 1 62 ? 96.119 -4.058 7.212 1.00 0.00 41 ARG A N 5
ATOM 8478 C CA . ARG A 1 62 ? 94.984 -4.307 8.087 1.00 0.00 41 ARG A CA 5
ATOM 8479 C C . ARG A 1 62 ? 94.007 -3.140 8.042 1.00 0.00 41 ARG A C 5
ATOM 8480 O O . ARG A 1 62 ? 94.407 -1.978 8.093 1.00 0.00 41 ARG A O 5
ATOM 8501 N N . MET A 1 63 ? 92.725 -3.459 7.952 1.00 0.00 42 MET A N 5
ATOM 8502 C CA . MET A 1 63 ? 91.679 -2.445 7.892 1.00 0.00 42 MET A CA 5
ATOM 8503 C C . MET A 1 63 ? 90.921 -2.401 9.213 1.00 0.00 42 MET A C 5
ATOM 8504 O O . MET A 1 63 ? 90.578 -3.445 9.768 1.00 0.00 42 MET A O 5
ATOM 8518 N N . GLY A 1 64 ? 90.682 -1.202 9.733 1.00 0.00 43 GLY A N 5
ATOM 8519 C CA . GLY A 1 64 ? 89.885 -1.076 10.934 1.00 0.00 43 GLY A CA 5
ATOM 8520 C C . GLY A 1 64 ? 89.512 0.358 11.237 1.00 0.00 43 GLY A C 5
ATOM 8521 O O . GLY A 1 64 ? 89.898 1.272 10.514 1.00 0.00 43 GLY A O 5
ATOM 8525 N N . PHE A 1 65 ? 88.749 0.556 12.294 1.00 0.00 44 PHE A N 5
ATOM 8526 C CA . PHE A 1 65 ? 88.405 1.892 12.746 1.00 0.00 44 PHE A CA 5
ATOM 8527 C C . PHE A 1 65 ? 89.164 2.192 14.025 1.00 0.00 44 PHE A C 5
ATOM 8528 O O . PHE A 1 65 ? 89.113 1.416 14.979 1.00 0.00 44 PHE A O 5
ATOM 8545 N N . ASP A 1 66 ? 89.871 3.306 14.044 1.00 0.00 45 ASP A N 5
ATOM 8546 C CA . ASP A 1 66 ? 90.746 3.624 15.161 1.00 0.00 45 ASP A CA 5
ATOM 8547 C C . ASP A 1 66 ? 90.653 5.112 15.473 1.00 0.00 45 ASP A C 5
ATOM 8548 O O . ASP A 1 66 ? 89.798 5.808 14.919 1.00 0.00 45 ASP A O 5
ATOM 8557 N N . ASP A 1 67 ? 91.518 5.599 16.344 1.00 0.00 46 ASP A N 5
ATOM 8558 C CA . ASP A 1 67 ? 91.466 6.990 16.768 1.00 0.00 46 ASP A CA 5
ATOM 8559 C C . ASP A 1 67 ? 92.015 7.897 15.677 1.00 0.00 46 ASP A C 5
ATOM 8560 O O . ASP A 1 67 ? 93.152 7.734 15.238 1.00 0.00 46 ASP A O 5
ATOM 8569 N N . LEU A 1 68 ? 91.191 8.828 15.228 1.00 0.00 47 LEU A N 5
ATOM 8570 C CA . LEU A 1 68 ? 91.597 9.777 14.205 1.00 0.00 47 LEU A CA 5
ATOM 8571 C C . LEU A 1 68 ? 92.516 10.818 14.830 1.00 0.00 47 LEU A C 5
ATOM 8572 O O . LEU A 1 68 ? 92.059 11.687 15.575 1.00 0.00 47 LEU A O 5
ATOM 8588 N N . THR A 1 69 ? 93.806 10.726 14.546 1.00 0.00 48 THR A N 5
ATOM 8589 C CA . THR A 1 69 ? 94.755 11.674 15.094 1.00 0.00 48 THR A CA 5
ATOM 8590 C C . THR A 1 69 ? 95.080 12.744 14.058 1.00 0.00 48 THR A C 5
ATOM 8591 O O . THR A 1 69 ? 94.672 12.642 12.901 1.00 0.00 48 THR A O 5
ATOM 8602 N N . GLU A 1 70 ? 95.817 13.762 14.466 1.00 0.00 49 GLU A N 5
ATOM 8603 C CA . GLU A 1 70 ? 96.165 14.852 13.567 1.00 0.00 49 GLU A CA 5
ATOM 8604 C C . GLU A 1 70 ? 97.338 14.446 12.676 1.00 0.00 49 GLU A C 5
ATOM 8605 O O . GLU A 1 70 ? 97.723 15.164 11.752 1.00 0.00 49 GLU A O 5
ATOM 8617 N N . ASP A 1 71 ? 97.890 13.275 12.955 1.00 0.00 50 ASP A N 5
ATOM 8618 C CA . ASP A 1 71 ? 99.068 12.792 12.249 1.00 0.00 50 ASP A CA 5
ATOM 8619 C C . ASP A 1 71 ? 98.684 11.981 11.026 1.00 0.00 50 ASP A C 5
ATOM 8620 O O . ASP A 1 71 ? 99.521 11.700 10.171 1.00 0.00 50 ASP A O 5
ATOM 8629 N N . ASP A 1 72 ? 97.419 11.606 10.946 1.00 0.00 51 ASP A N 5
ATOM 8630 C CA . ASP A 1 72 ? 96.951 10.749 9.867 1.00 0.00 51 ASP A CA 5
ATOM 8631 C C . ASP A 1 72 ? 96.652 11.561 8.616 1.00 0.00 51 ASP A C 5
ATOM 8632 O O . ASP A 1 72 ? 96.052 12.635 8.687 1.00 0.00 51 ASP A O 5
ATOM 8641 N N . ILE A 1 73 ? 97.090 11.055 7.472 1.00 0.00 52 ILE A N 5
ATOM 8642 C CA . ILE A 1 73 ? 96.752 11.658 6.195 1.00 0.00 52 ILE A CA 5
ATOM 8643 C C . ILE A 1 73 ? 95.321 11.281 5.836 1.00 0.00 52 ILE A C 5
ATOM 8644 O O . ILE A 1 73 ? 94.940 10.113 5.918 1.00 0.00 52 ILE A O 5
ATOM 8660 N N . ARG A 1 74 ? 94.533 12.273 5.452 1.00 0.00 53 ARG A N 5
ATOM 8661 C CA . ARG A 1 74 ? 93.099 12.085 5.286 1.00 0.00 53 ARG A CA 5
ATOM 8662 C C . ARG A 1 74 ? 92.732 11.900 3.818 1.00 0.00 53 ARG A C 5
ATOM 8663 O O . ARG A 1 74 ? 92.897 12.808 3.002 1.00 0.00 53 ARG A O 5
ATOM 8684 N N . LEU A 1 75 ? 92.238 10.715 3.496 1.00 0.00 54 LEU A N 5
ATOM 8685 C CA . LEU A 1 75 ? 91.813 10.386 2.146 1.00 0.00 54 LEU A CA 5
ATOM 8686 C C . LEU A 1 75 ? 90.303 10.186 2.111 1.00 0.00 54 LEU A C 5
ATOM 8687 O O . LEU A 1 75 ? 89.650 10.113 3.153 1.00 0.00 54 LEU A O 5
ATOM 8703 N N . THR A 1 76 ? 89.745 10.105 0.915 1.00 0.00 55 THR A N 5
ATOM 8704 C CA . THR A 1 76 ? 88.322 9.867 0.753 1.00 0.00 55 THR A CA 5
ATOM 8705 C C . THR A 1 76 ? 88.065 9.019 -0.489 1.00 0.00 55 THR A C 5
ATOM 8706 O O . THR A 1 76 ? 88.331 9.449 -1.611 1.00 0.00 55 THR A O 5
ATOM 8717 N N . SER A 1 77 ? 87.572 7.805 -0.273 1.00 0.00 56 SER A N 5
ATOM 8718 C CA . SER A 1 77 ? 87.277 6.887 -1.365 1.00 0.00 56 SER A CA 5
ATOM 8719 C C . SER A 1 77 ? 86.119 7.406 -2.204 1.00 0.00 56 SER A C 5
ATOM 8720 O O . SER A 1 77 ? 86.240 7.593 -3.415 1.00 0.00 56 SER A O 5
ATOM 8728 N N . GLU A 1 78 ? 85.012 7.646 -1.524 1.00 0.00 57 GLU A N 5
ATOM 8729 C CA . GLU A 1 78 ? 83.787 8.126 -2.138 1.00 0.00 57 GLU A CA 5
ATOM 8730 C C . GLU A 1 78 ? 82.703 8.159 -1.080 1.00 0.00 57 GLU A C 5
ATOM 8731 O O . GLU A 1 78 ? 81.925 9.106 -0.990 1.00 0.00 57 GLU A O 5
ATOM 8743 N N . GLY A 1 79 ? 82.687 7.115 -0.264 1.00 0.00 58 GLY A N 5
ATOM 8744 C CA . GLY A 1 79 ? 81.689 7.000 0.781 1.00 0.00 58 GLY A CA 5
ATOM 8745 C C . GLY A 1 79 ? 82.305 6.795 2.148 1.00 0.00 58 GLY A C 5
ATOM 8746 O O . GLY A 1 79 ? 81.619 6.885 3.167 1.00 0.00 58 GLY A O 5
ATOM 8750 N N . VAL A 1 80 ? 83.601 6.512 2.177 1.00 0.00 59 VAL A N 5
ATOM 8751 C CA . VAL A 1 80 ? 84.300 6.274 3.432 1.00 0.00 59 VAL A CA 5
ATOM 8752 C C . VAL A 1 80 ? 85.556 7.135 3.520 1.00 0.00 59 VAL A C 5
ATOM 8753 O O . VAL A 1 80 ? 86.340 7.206 2.566 1.00 0.00 59 VAL A O 5
ATOM 8766 N N . GLU A 1 81 ? 85.729 7.794 4.657 1.00 0.00 60 GLU A N 5
ATOM 8767 C CA . GLU A 1 81 ? 86.924 8.582 4.917 1.00 0.00 60 GLU A CA 5
ATOM 8768 C C . GLU A 1 81 ? 88.028 7.667 5.427 1.00 0.00 60 GLU A C 5
ATOM 8769 O O . GLU A 1 81 ? 87.773 6.765 6.226 1.00 0.00 60 GLU A O 5
ATOM 8781 N N . ILE A 1 82 ? 89.243 7.892 4.958 1.00 0.00 61 ILE A N 5
ATOM 8782 C CA . ILE A 1 82 ? 90.363 7.036 5.308 1.00 0.00 61 ILE A CA 5
ATOM 8783 C C . ILE A 1 82 ? 91.499 7.861 5.895 1.00 0.00 61 ILE A C 5
ATOM 8784 O O . ILE A 1 82 ? 92.031 8.747 5.233 1.00 0.00 61 ILE A O 5
ATOM 8800 N N . VAL A 1 83 ? 91.858 7.584 7.136 1.00 0.00 62 VAL A N 5
ATOM 8801 C CA . VAL A 1 83 ? 92.985 8.254 7.765 1.00 0.00 62 VAL A CA 5
ATOM 8802 C C . VAL A 1 83 ? 94.141 7.282 7.948 1.00 0.00 62 VAL A C 5
ATOM 8803 O O . VAL A 1 83 ? 93.967 6.180 8.470 1.00 0.00 62 VAL A O 5
ATOM 8816 N N . ILE A 1 84 ? 95.315 7.669 7.475 1.00 0.00 63 ILE A N 5
ATOM 8817 C CA . ILE A 1 84 ? 96.486 6.808 7.556 1.00 0.00 63 ILE A CA 5
ATOM 8818 C C . ILE A 1 84 ? 97.713 7.596 8.004 1.00 0.00 63 ILE A C 5
ATOM 8819 O O . ILE A 1 84 ? 98.100 8.570 7.359 1.00 0.00 63 ILE A O 5
ATOM 8835 N N . ALA A 1 85 ? 98.309 7.184 9.117 1.00 0.00 64 ALA A N 5
ATOM 8836 C CA . ALA A 1 85 ? 99.549 7.786 9.592 1.00 0.00 64 ALA A CA 5
ATOM 8837 C C . ALA A 1 85 ? 100.680 7.537 8.591 1.00 0.00 64 ALA A C 5
ATOM 8838 O O . ALA A 1 85 ? 100.727 6.478 7.961 1.00 0.00 64 ALA A O 5
ATOM 8845 N N . PRO A 1 86 ? 101.608 8.508 8.451 1.00 0.00 65 PRO A N 5
ATOM 8846 C CA . PRO A 1 86 ? 102.694 8.468 7.451 1.00 0.00 65 PRO A CA 5
ATOM 8847 C C . PRO A 1 86 ? 103.433 7.132 7.402 1.00 0.00 65 PRO A C 5
ATOM 8848 O O . PRO A 1 86 ? 103.827 6.672 6.327 1.00 0.00 65 PRO A O 5
ATOM 8859 N N . ASP A 1 87 ? 103.608 6.520 8.568 1.00 0.00 66 ASP A N 5
ATOM 8860 C CA . ASP A 1 87 ? 104.254 5.212 8.682 1.00 0.00 66 ASP A CA 5
ATOM 8861 C C . ASP A 1 87 ? 103.618 4.201 7.736 1.00 0.00 66 ASP A C 5
ATOM 8862 O O . ASP A 1 87 ? 104.304 3.523 6.974 1.00 0.00 66 ASP A O 5
ATOM 8871 N N . TYR A 1 88 ? 102.297 4.133 7.774 1.00 0.00 67 TYR A N 5
ATOM 8872 C CA . TYR A 1 88 ? 101.559 3.128 7.027 1.00 0.00 67 TYR A CA 5
ATOM 8873 C C . TYR A 1 88 ? 101.314 3.600 5.596 1.00 0.00 67 TYR A C 5
ATOM 8874 O O . TYR A 1 88 ? 101.148 2.788 4.685 1.00 0.00 67 TYR A O 5
ATOM 8892 N N . VAL A 1 89 ? 101.317 4.919 5.410 1.00 0.00 68 VAL A N 5
ATOM 8893 C CA . VAL A 1 89 ? 101.127 5.527 4.092 1.00 0.00 68 VAL A CA 5
ATOM 8894 C C . VAL A 1 89 ? 102.154 5.010 3.091 1.00 0.00 68 VAL A C 5
ATOM 8895 O O . VAL A 1 89 ? 101.855 4.842 1.910 1.00 0.00 68 VAL A O 5
ATOM 8908 N N . SER A 1 90 ? 103.358 4.742 3.584 1.00 0.00 69 SER A N 5
ATOM 8909 C CA . SER A 1 90 ? 104.444 4.250 2.748 1.00 0.00 69 SER A CA 5
ATOM 8910 C C . SER A 1 90 ? 104.033 3.008 1.956 1.00 0.00 69 SER A C 5
ATOM 8911 O O . SER A 1 90 ? 104.358 2.884 0.778 1.00 0.00 69 SER A O 5
ATOM 8919 N N . LEU A 1 91 ? 103.296 2.107 2.599 1.00 0.00 70 LEU A N 5
ATOM 8920 C CA . LEU A 1 91 ? 102.903 0.848 1.975 1.00 0.00 70 LEU A CA 5
ATOM 8921 C C . LEU A 1 91 ? 101.503 0.935 1.372 1.00 0.00 70 LEU A C 5
ATOM 8922 O O . LEU A 1 91 ? 101.218 0.320 0.343 1.00 0.00 70 LEU A O 5
ATOM 8938 N N . LEU A 1 92 ? 100.642 1.716 2.004 1.00 0.00 71 LEU A N 5
ATOM 8939 C CA . LEU A 1 92 ? 99.236 1.797 1.617 1.00 0.00 71 LEU A CA 5
ATOM 8940 C C . LEU A 1 92 ? 99.004 2.796 0.489 1.00 0.00 71 LEU A C 5
ATOM 8941 O O . LEU A 1 92 ? 98.065 3.589 0.534 1.00 0.00 71 LEU A O 5
ATOM 8957 N N . ASP A 1 93 ? 99.845 2.740 -0.533 1.00 0.00 72 ASP A N 5
ATOM 8958 C CA . ASP A 1 93 ? 99.689 3.603 -1.697 1.00 0.00 72 ASP A CA 5
ATOM 8959 C C . ASP A 1 93 ? 99.872 2.795 -2.973 1.00 0.00 72 ASP A C 5
ATOM 8960 O O . ASP A 1 93 ? 100.615 1.808 -2.981 1.00 0.00 72 ASP A O 5
ATOM 8969 N N . GLN A 1 94 ? 99.174 3.211 -4.036 1.00 0.00 73 GLN A N 5
ATOM 8970 C CA . GLN A 1 94 ? 99.174 2.518 -5.332 1.00 0.00 73 GLN A CA 5
ATOM 8971 C C . GLN A 1 94 ? 98.332 1.237 -5.279 1.00 0.00 73 GLN A C 5
ATOM 8972 O O . GLN A 1 94 ? 97.926 0.700 -6.310 1.00 0.00 73 GLN A O 5
ATOM 8986 N N . THR A 1 95 ? 98.053 0.769 -4.074 1.00 0.00 74 THR A N 5
ATOM 8987 C CA . THR A 1 95 ? 97.292 -0.447 -3.887 1.00 0.00 74 THR A CA 5
ATOM 8988 C C . THR A 1 95 ? 95.802 -0.218 -4.119 1.00 0.00 74 THR A C 5
ATOM 8989 O O . THR A 1 95 ? 95.265 0.852 -3.823 1.00 0.00 74 THR A O 5
ATOM 9000 N N . THR A 1 96 ? 95.144 -1.220 -4.678 1.00 0.00 75 THR A N 5
ATOM 9001 C CA . THR A 1 96 ? 93.712 -1.161 -4.892 1.00 0.00 75 THR A CA 5
ATOM 9002 C C . THR A 1 96 ? 93.015 -2.196 -4.013 1.00 0.00 75 THR A C 5
ATOM 9003 O O . THR A 1 96 ? 93.436 -3.351 -3.961 1.00 0.00 75 THR A O 5
ATOM 9014 N N . LEU A 1 97 ? 91.972 -1.767 -3.323 1.00 0.00 76 LEU A N 5
ATOM 9015 C CA . LEU A 1 97 ? 91.260 -2.620 -2.385 1.00 0.00 76 LEU A CA 5
ATOM 9016 C C . LEU A 1 97 ? 89.857 -2.912 -2.898 1.00 0.00 76 LEU A C 5
ATOM 9017 O O . LEU A 1 97 ? 89.070 -1.994 -3.155 1.00 0.00 76 LEU A O 5
ATOM 9033 N N . ASP A 1 98 ? 89.554 -4.190 -3.051 1.00 0.00 77 ASP A N 5
ATOM 9034 C CA . ASP A 1 98 ? 88.225 -4.635 -3.457 1.00 0.00 77 ASP A CA 5
ATOM 9035 C C . ASP A 1 98 ? 87.919 -5.964 -2.782 1.00 0.00 77 ASP A C 5
ATOM 9036 O O . ASP A 1 98 ? 88.840 -6.709 -2.439 1.00 0.00 77 ASP A O 5
ATOM 9045 N N . TYR A 1 99 ? 86.648 -6.264 -2.561 1.00 0.00 78 TYR A N 5
ATOM 9046 C CA . TYR A 1 99 ? 86.281 -7.517 -1.918 1.00 0.00 78 TYR A CA 5
ATOM 9047 C C . TYR A 1 99 ? 85.801 -8.514 -2.965 1.00 0.00 78 TYR A C 5
ATOM 9048 O O . TYR A 1 99 ? 84.884 -8.231 -3.740 1.00 0.00 78 TYR A O 5
ATOM 9066 N N . VAL A 1 100 ? 86.446 -9.668 -3.010 1.00 0.00 79 VAL A N 5
ATOM 9067 C CA . VAL A 1 100 ? 86.102 -10.689 -3.983 1.00 0.00 79 VAL A CA 5
ATOM 9068 C C . VAL A 1 100 ? 85.967 -12.050 -3.321 1.00 0.00 79 VAL A C 5
ATOM 9069 O O . VAL A 1 100 ? 86.660 -12.360 -2.346 1.00 0.00 79 VAL A O 5
ATOM 9082 N N . GLU A 1 101 ? 85.063 -12.856 -3.838 1.00 0.00 80 GLU A N 5
ATOM 9083 C CA . GLU A 1 101 ? 84.901 -14.213 -3.363 1.00 0.00 80 GLU A CA 5
ATOM 9084 C C . GLU A 1 101 ? 85.870 -15.136 -4.095 1.00 0.00 80 GLU A C 5
ATOM 9085 O O . GLU A 1 101 ? 85.614 -15.559 -5.223 1.00 0.00 80 GLU A O 5
ATOM 9097 N N . LEU A 1 102 ? 87.006 -15.403 -3.463 1.00 0.00 81 LEU A N 5
ATOM 9098 C CA . LEU A 1 102 ? 88.013 -16.288 -4.037 1.00 0.00 81 LEU A CA 5
ATOM 9099 C C . LEU A 1 102 ? 87.544 -17.734 -3.968 1.00 0.00 81 LEU A C 5
ATOM 9100 O O . LEU A 1 102 ? 87.842 -18.541 -4.846 1.00 0.00 81 LEU A O 5
ATOM 9116 N N . GLU A 1 103 ? 86.808 -18.040 -2.912 1.00 0.00 82 GLU A N 5
ATOM 9117 C CA . GLU A 1 103 ? 86.246 -19.363 -2.709 1.00 0.00 82 GLU A CA 5
ATOM 9118 C C . GLU A 1 103 ? 84.818 -19.218 -2.207 1.00 0.00 82 GLU A C 5
ATOM 9119 O O . GLU A 1 103 ? 84.570 -18.438 -1.288 1.00 0.00 82 GLU A O 5
ATOM 9131 N N . PRO A 1 104 ? 83.867 -19.948 -2.816 1.00 0.00 83 PRO A N 5
ATOM 9132 C CA . PRO A 1 104 ? 82.434 -19.836 -2.502 1.00 0.00 83 PRO A CA 5
ATOM 9133 C C . PRO A 1 104 ? 82.140 -19.845 -1.001 1.00 0.00 83 PRO A C 5
ATOM 9134 O O . PRO A 1 104 ? 82.308 -20.863 -0.326 1.00 0.00 83 PRO A O 5
ATOM 9145 N N . GLY A 1 105 ? 81.708 -18.700 -0.491 1.00 0.00 84 GLY A N 5
ATOM 9146 C CA . GLY A 1 105 ? 81.411 -18.574 0.920 1.00 0.00 84 GLY A CA 5
ATOM 9147 C C . GLY A 1 105 ? 82.346 -17.612 1.621 1.00 0.00 84 GLY A C 5
ATOM 9148 O O . GLY A 1 105 ? 81.986 -17.005 2.629 1.00 0.00 84 GLY A O 5
ATOM 9152 N N . GLN A 1 106 ? 83.548 -17.454 1.082 1.00 0.00 85 GLN A N 5
ATOM 9153 C CA . GLN A 1 106 ? 84.553 -16.608 1.708 1.00 0.00 85 GLN A CA 5
ATOM 9154 C C . GLN A 1 106 ? 84.861 -15.384 0.854 1.00 0.00 85 GLN A C 5
ATOM 9155 O O . GLN A 1 106 ? 85.491 -15.490 -0.202 1.00 0.00 85 GLN A O 5
ATOM 9169 N N . PHE A 1 107 ? 84.427 -14.226 1.321 1.00 0.00 86 PHE A N 5
ATOM 9170 C CA . PHE A 1 107 ? 84.747 -12.971 0.661 1.00 0.00 86 PHE A CA 5
ATOM 9171 C C . PHE A 1 107 ? 86.058 -12.423 1.209 1.00 0.00 86 PHE A C 5
ATOM 9172 O O . PHE A 1 107 ? 86.184 -12.162 2.404 1.00 0.00 86 PHE A O 5
ATOM 9189 N N . HIS A 1 108 ? 87.040 -12.274 0.337 1.00 0.00 87 HIS A N 5
ATOM 9190 C CA . HIS A 1 108 ? 88.357 -11.811 0.746 1.00 0.00 87 HIS A CA 5
ATOM 9191 C C . HIS A 1 108 ? 88.627 -10.426 0.185 1.00 0.00 87 HIS A C 5
ATOM 9192 O O . HIS A 1 108 ? 88.398 -10.175 -0.999 1.00 0.00 87 HIS A O 5
ATOM 9207 N N . PHE A 1 109 ? 89.092 -9.526 1.037 1.00 0.00 88 PHE A N 5
ATOM 9208 C CA . PHE A 1 109 ? 89.539 -8.220 0.587 1.00 0.00 88 PHE A CA 5
ATOM 9209 C C . PHE A 1 109 ? 90.912 -8.361 -0.048 1.00 0.00 88 PHE A C 5
ATOM 9210 O O . PHE A 1 109 ? 91.853 -8.826 0.595 1.00 0.00 88 PHE A O 5
ATOM 9227 N N . ILE A 1 110 ? 91.026 -7.975 -1.303 1.00 0.00 89 ILE A N 5
ATOM 9228 C CA . ILE A 1 110 ? 92.278 -8.132 -2.020 1.00 0.00 89 ILE A CA 5
ATOM 9229 C C . ILE A 1 110 ? 92.946 -6.791 -2.240 1.00 0.00 89 ILE A C 5
ATOM 9230 O O . ILE A 1 110 ? 92.282 -5.776 -2.467 1.00 0.00 89 ILE A O 5
ATOM 9246 N N . PHE A 1 111 ? 94.259 -6.796 -2.146 1.00 0.00 90 PHE A N 5
ATOM 9247 C CA . PHE A 1 111 ? 95.048 -5.606 -2.372 1.00 0.00 90 PHE A CA 5
ATOM 9248 C C . PHE A 1 111 ? 95.890 -5.794 -3.621 1.00 0.00 90 PHE A C 5
ATOM 9249 O O . PHE A 1 111 ? 96.801 -6.621 -3.637 1.00 0.00 90 PHE A O 5
ATOM 9266 N N . LEU A 1 112 ? 95.564 -5.060 -4.673 1.00 0.00 91 LEU A N 5
ATOM 9267 C CA . LEU A 1 112 ? 96.361 -5.096 -5.890 1.00 0.00 91 LEU A CA 5
ATOM 9268 C C . LEU A 1 112 ? 97.702 -4.432 -5.636 1.00 0.00 91 LEU A C 5
ATOM 9269 O O . LEU A 1 112 ? 97.868 -3.222 -5.819 1.00 0.00 91 LEU A O 5
ATOM 9285 N N . ASN A 1 113 ? 98.636 -5.235 -5.167 1.00 0.00 92 ASN A N 5
ATOM 9286 C CA . ASN A 1 113 ? 99.929 -4.750 -4.722 1.00 0.00 92 ASN A CA 5
ATOM 9287 C C . ASN A 1 113 ? 101.046 -5.326 -5.580 1.00 0.00 92 ASN A C 5
ATOM 9288 O O . ASN A 1 113 ? 101.268 -6.535 -5.592 1.00 0.00 92 ASN A O 5
ATOM 9299 N N . PRO A 1 114 ? 101.752 -4.466 -6.324 1.00 0.00 93 PRO A N 5
ATOM 9300 C CA . PRO A 1 114 ? 102.872 -4.884 -7.165 1.00 0.00 93 PRO A CA 5
ATOM 9301 C C . PRO A 1 114 ? 104.172 -5.031 -6.375 1.00 0.00 93 PRO A C 5
ATOM 9302 O O . PRO A 1 114 ? 105.159 -5.562 -6.884 1.00 0.00 93 PRO A O 5
ATOM 9313 N N . ARG A 1 115 ? 104.165 -4.557 -5.134 1.00 0.00 94 ARG A N 5
ATOM 9314 C CA . ARG A 1 115 ? 105.358 -4.592 -4.293 1.00 0.00 94 ARG A CA 5
ATOM 9315 C C . ARG A 1 115 ? 105.587 -6.000 -3.758 1.00 0.00 94 ARG A C 5
ATOM 9316 O O . ARG A 1 115 ? 106.668 -6.571 -3.906 1.00 0.00 94 ARG A O 5
ATOM 9337 N N . ASP A 1 116 ? 104.555 -6.540 -3.128 1.00 0.00 95 ASP A N 5
ATOM 9338 C CA . ASP A 1 116 ? 104.617 -7.862 -2.522 1.00 0.00 95 ASP A CA 5
ATOM 9339 C C . ASP A 1 116 ? 103.984 -8.875 -3.468 1.00 0.00 95 ASP A C 5
ATOM 9340 O O . ASP A 1 116 ? 103.046 -8.532 -4.189 1.00 0.00 95 ASP A O 5
ATOM 9349 N N . PRO A 1 117 ? 104.505 -10.114 -3.517 1.00 0.00 96 PRO A N 5
ATOM 9350 C CA . PRO A 1 117 ? 103.982 -11.161 -4.402 1.00 0.00 96 PRO A CA 5
ATOM 9351 C C . PRO A 1 117 ? 102.520 -11.530 -4.122 1.00 0.00 96 PRO A C 5
ATOM 9352 O O . PRO A 1 117 ? 102.232 -12.529 -3.459 1.00 0.00 96 PRO A O 5
ATOM 9363 N N . THR A 1 118 ? 101.607 -10.699 -4.605 1.00 0.00 97 THR A N 5
ATOM 9364 C CA . THR A 1 118 ? 100.192 -11.027 -4.612 1.00 0.00 97 THR A CA 5
ATOM 9365 C C . THR A 1 118 ? 99.862 -11.729 -5.925 1.00 0.00 97 THR A C 5
ATOM 9366 O O . THR A 1 118 ? 99.327 -12.836 -5.946 1.00 0.00 97 THR A O 5
ATOM 9377 N N . TYR A 1 119 ? 100.207 -11.068 -7.021 1.00 0.00 98 TYR A N 5
ATOM 9378 C CA . TYR A 1 119 ? 100.157 -11.678 -8.337 1.00 0.00 98 TYR A CA 5
ATOM 9379 C C . TYR A 1 119 ? 101.570 -11.757 -8.894 1.00 0.00 98 TYR A C 5
ATOM 9380 O O . TYR A 1 119 ? 102.118 -10.763 -9.374 1.00 0.00 98 TYR A O 5
ATOM 9398 N N . ARG A 1 120 ? 102.166 -12.932 -8.787 1.00 0.00 99 ARG A N 5
ATOM 9399 C CA . ARG A 1 120 ? 103.557 -13.123 -9.168 1.00 0.00 99 ARG A CA 5
ATOM 9400 C C . ARG A 1 120 ? 103.654 -13.714 -10.567 1.00 0.00 99 ARG A C 5
ATOM 9401 O O . ARG A 1 120 ? 102.724 -14.375 -11.028 1.00 0.00 99 ARG A O 5
ATOM 9422 N N . PRO A 1 121 ? 104.773 -13.467 -11.267 1.00 0.00 100 PRO A N 5
ATOM 9423 C CA . PRO A 1 121 ? 105.004 -14.013 -12.607 1.00 0.00 100 PRO A CA 5
ATOM 9424 C C . PRO A 1 121 ? 104.917 -15.537 -12.621 1.00 0.00 100 PRO A C 5
ATOM 9425 O O . PRO A 1 121 ? 105.441 -16.202 -11.723 1.00 0.00 100 PRO A O 5
ATOM 9436 N N . PRO A 1 122 ? 104.247 -16.103 -13.635 1.00 0.00 101 PRO A N 5
ATOM 9437 C CA . PRO A 1 122 ? 104.086 -17.555 -13.775 1.00 0.00 101 PRO A CA 5
ATOM 9438 C C . PRO A 1 122 ? 105.404 -18.260 -14.094 1.00 0.00 101 PRO A C 5
ATOM 9439 O O . PRO A 1 122 ? 106.481 -17.667 -13.995 1.00 0.00 101 PRO A O 5
ATOM 9450 N N . SER A 1 123 ? 105.316 -19.528 -14.471 1.00 0.00 102 SER A N 5
ATOM 9451 C CA . SER A 1 123 ? 106.492 -20.304 -14.830 1.00 0.00 102 SER A CA 5
ATOM 9452 C C . SER A 1 123 ? 107.205 -19.694 -16.036 1.00 0.00 102 SER A C 5
ATOM 9453 O O . SER A 1 123 ? 106.702 -19.737 -17.160 1.00 0.00 102 SER A O 5
ATOM 9461 N N . GLY A 1 124 ? 108.362 -19.102 -15.783 1.00 0.00 103 GLY A N 5
ATOM 9462 C CA . GLY A 1 124 ? 109.134 -18.482 -16.840 1.00 0.00 103 GLY A CA 5
ATOM 9463 C C . GLY A 1 124 ? 110.572 -18.951 -16.837 1.00 0.00 103 GLY A C 5
ATOM 9464 O O . GLY A 1 124 ? 111.427 -18.372 -17.509 1.00 0.00 103 GLY A O 5
ATOM 9468 N N . GLY A 1 125 ? 110.842 -19.991 -16.063 1.00 0.00 104 GLY A N 5
ATOM 9469 C CA . GLY A 1 125 ? 112.172 -20.555 -16.011 1.00 0.00 104 GLY A CA 5
ATOM 9470 C C . GLY A 1 125 ? 112.343 -21.669 -17.016 1.00 0.00 104 GLY A C 5
ATOM 9471 O O . GLY A 1 125 ? 112.786 -21.392 -18.149 1.00 0.00 104 GLY A O 5
ATOM 9476 N N . MET A 1 1 ? 114.467 48.299 11.307 1.00 0.00 -20 MET A N 6
ATOM 9477 C CA . MET A 1 1 ? 113.592 48.582 10.147 1.00 0.00 -20 MET A CA 6
ATOM 9478 C C . MET A 1 1 ? 113.802 47.535 9.063 1.00 0.00 -20 MET A C 6
ATOM 9479 O O . MET A 1 1 ? 114.797 47.567 8.340 1.00 0.00 -20 MET A O 6
ATOM 9495 N N . GLY A 1 2 ? 112.876 46.587 8.976 1.00 0.00 -19 GLY A N 6
ATOM 9496 C CA . GLY A 1 2 ? 112.992 45.515 8.005 1.00 0.00 -19 GLY A CA 6
ATOM 9497 C C . GLY A 1 2 ? 113.847 44.368 8.511 1.00 0.00 -19 GLY A C 6
ATOM 9498 O O . GLY A 1 2 ? 113.527 43.202 8.293 1.00 0.00 -19 GLY A O 6
ATOM 9502 N N . SER A 1 3 ? 114.917 44.711 9.217 1.00 0.00 -18 SER A N 6
ATOM 9503 C CA . SER A 1 3 ? 115.889 43.741 9.701 1.00 0.00 -18 SER A CA 6
ATOM 9504 C C . SER A 1 3 ? 115.254 42.680 10.599 1.00 0.00 -18 SER A C 6
ATOM 9505 O O . SER A 1 3 ? 115.621 41.506 10.536 1.00 0.00 -18 SER A O 6
ATOM 9513 N N . SER A 1 4 ? 114.289 43.086 11.415 1.00 0.00 -17 SER A N 6
ATOM 9514 C CA . SER A 1 4 ? 113.629 42.169 12.337 1.00 0.00 -17 SER A CA 6
ATOM 9515 C C . SER A 1 4 ? 112.806 41.119 11.587 1.00 0.00 -17 SER A C 6
ATOM 9516 O O . SER A 1 4 ? 112.548 40.033 12.103 1.00 0.00 -17 SER A O 6
ATOM 9524 N N . HIS A 1 5 ? 112.402 41.442 10.365 1.00 0.00 -16 HIS A N 6
ATOM 9525 C CA . HIS A 1 5 ? 111.647 40.502 9.543 1.00 0.00 -16 HIS A CA 6
ATOM 9526 C C . HIS A 1 5 ? 112.561 39.856 8.511 1.00 0.00 -16 HIS A C 6
ATOM 9527 O O . HIS A 1 5 ? 112.177 38.913 7.824 1.00 0.00 -16 HIS A O 6
ATOM 9542 N N . HIS A 1 6 ? 113.773 40.378 8.413 1.00 0.00 -15 HIS A N 6
ATOM 9543 C CA . HIS A 1 6 ? 114.793 39.809 7.546 1.00 0.00 -15 HIS A CA 6
ATOM 9544 C C . HIS A 1 6 ? 115.537 38.704 8.287 1.00 0.00 -15 HIS A C 6
ATOM 9545 O O . HIS A 1 6 ? 115.859 37.664 7.717 1.00 0.00 -15 HIS A O 6
ATOM 9560 N N . HIS A 1 7 ? 115.813 38.948 9.557 1.00 0.00 -14 HIS A N 6
ATOM 9561 C CA . HIS A 1 7 ? 116.425 37.948 10.416 1.00 0.00 -14 HIS A CA 6
ATOM 9562 C C . HIS A 1 7 ? 115.380 37.385 11.366 1.00 0.00 -14 HIS A C 6
ATOM 9563 O O . HIS A 1 7 ? 114.828 38.110 12.193 1.00 0.00 -14 HIS A O 6
ATOM 9578 N N . HIS A 1 8 ? 115.110 36.102 11.239 1.00 0.00 -13 HIS A N 6
ATOM 9579 C CA . HIS A 1 8 ? 114.160 35.439 12.111 1.00 0.00 -13 HIS A CA 6
ATOM 9580 C C . HIS A 1 8 ? 114.901 34.787 13.270 1.00 0.00 -13 HIS A C 6
ATOM 9581 O O . HIS A 1 8 ? 116.108 34.562 13.194 1.00 0.00 -13 HIS A O 6
ATOM 9596 N N . HIS A 1 9 ? 114.186 34.500 14.342 1.00 0.00 -12 HIS A N 6
ATOM 9597 C CA . HIS A 1 9 ? 114.796 33.900 15.519 1.00 0.00 -12 HIS A CA 6
ATOM 9598 C C . HIS A 1 9 ? 114.635 32.390 15.484 1.00 0.00 -12 HIS A C 6
ATOM 9599 O O . HIS A 1 9 ? 115.456 31.653 16.026 1.00 0.00 -12 HIS A O 6
ATOM 9614 N N . HIS A 1 10 ? 113.567 31.937 14.848 1.00 0.00 -11 HIS A N 6
ATOM 9615 C CA . HIS A 1 10 ? 113.321 30.513 14.681 1.00 0.00 -11 HIS A CA 6
ATOM 9616 C C . HIS A 1 10 ? 112.976 30.216 13.234 1.00 0.00 -11 HIS A C 6
ATOM 9617 O O . HIS A 1 10 ? 112.312 31.014 12.571 1.00 0.00 -11 HIS A O 6
ATOM 9632 N N . SER A 1 11 ? 113.434 29.079 12.743 1.00 0.00 -10 SER A N 6
ATOM 9633 C CA . SER A 1 11 ? 113.138 28.662 11.384 1.00 0.00 -10 SER A CA 6
ATOM 9634 C C . SER A 1 11 ? 111.772 27.985 11.315 1.00 0.00 -10 SER A C 6
ATOM 9635 O O . SER A 1 11 ? 111.122 27.763 12.341 1.00 0.00 -10 SER A O 6
ATOM 9643 N N . SER A 1 12 ? 111.336 27.674 10.109 1.00 0.00 -9 SER A N 6
ATOM 9644 C CA . SER A 1 12 ? 110.066 27.010 9.902 1.00 0.00 -9 SER A CA 6
ATOM 9645 C C . SER A 1 12 ? 110.286 25.705 9.146 1.00 0.00 -9 SER A C 6
ATOM 9646 O O . SER A 1 12 ? 111.222 25.590 8.349 1.00 0.00 -9 SER A O 6
ATOM 9654 N N . GLY A 1 13 ? 109.436 24.724 9.408 1.00 0.00 -8 GLY A N 6
ATOM 9655 C CA . GLY A 1 13 ? 109.574 23.436 8.765 1.00 0.00 -8 GLY A CA 6
ATOM 9656 C C . GLY A 1 13 ? 108.631 23.277 7.591 1.00 0.00 -8 GLY A C 6
ATOM 9657 O O . GLY A 1 13 ? 107.456 23.638 7.678 1.00 0.00 -8 GLY A O 6
ATOM 9661 N N . LEU A 1 14 ? 109.151 22.752 6.492 1.00 0.00 -7 LEU A N 6
ATOM 9662 C CA . LEU A 1 14 ? 108.346 22.487 5.309 1.00 0.00 -7 LEU A CA 6
ATOM 9663 C C . LEU A 1 14 ? 107.813 21.063 5.366 1.00 0.00 -7 LEU A C 6
ATOM 9664 O O . LEU A 1 14 ? 108.538 20.141 5.744 1.00 0.00 -7 LEU A O 6
ATOM 9680 N N . VAL A 1 15 ? 106.550 20.875 5.015 1.00 0.00 -6 VAL A N 6
ATOM 9681 C CA . VAL A 1 15 ? 105.972 19.543 5.023 1.00 0.00 -6 VAL A CA 6
ATOM 9682 C C . VAL A 1 15 ? 106.444 18.753 3.804 1.00 0.00 -6 VAL A C 6
ATOM 9683 O O . VAL A 1 15 ? 106.528 19.289 2.694 1.00 0.00 -6 VAL A O 6
ATOM 9696 N N . PRO A 1 16 ? 106.804 17.479 4.009 1.00 0.00 -5 PRO A N 6
ATOM 9697 C CA . PRO A 1 16 ? 107.260 16.598 2.932 1.00 0.00 -5 PRO A CA 6
ATOM 9698 C C . PRO A 1 16 ? 106.148 16.302 1.932 1.00 0.00 -5 PRO A C 6
ATOM 9699 O O . PRO A 1 16 ? 104.963 16.375 2.265 1.00 0.00 -5 PRO A O 6
ATOM 9710 N N . ARG A 1 17 ? 106.529 15.970 0.708 1.00 0.00 -4 ARG A N 6
ATOM 9711 C CA . ARG A 1 17 ? 105.557 15.672 -0.332 1.00 0.00 -4 ARG A CA 6
ATOM 9712 C C . ARG A 1 17 ? 104.975 14.279 -0.140 1.00 0.00 -4 ARG A C 6
ATOM 9713 O O . ARG A 1 17 ? 103.794 14.049 -0.403 1.00 0.00 -4 ARG A O 6
ATOM 9734 N N . GLY A 1 18 ? 105.803 13.361 0.339 1.00 0.00 -3 GLY A N 6
ATOM 9735 C CA . GLY A 1 18 ? 105.362 12.000 0.553 1.00 0.00 -3 GLY A CA 6
ATOM 9736 C C . GLY A 1 18 ? 105.036 11.309 -0.751 1.00 0.00 -3 GLY A C 6
ATOM 9737 O O . GLY A 1 18 ? 105.937 10.936 -1.503 1.00 0.00 -3 GLY A O 6
ATOM 9741 N N . SER A 1 19 ? 103.753 11.165 -1.031 1.00 0.00 -2 SER A N 6
ATOM 9742 C CA . SER A 1 19 ? 103.306 10.570 -2.273 1.00 0.00 -2 SER A CA 6
ATOM 9743 C C . SER A 1 19 ? 101.969 11.181 -2.681 1.00 0.00 -2 SER A C 6
ATOM 9744 O O . SER A 1 19 ? 101.432 12.043 -1.981 1.00 0.00 -2 SER A O 6
ATOM 9752 N N . HIS A 1 20 ? 101.434 10.732 -3.806 1.00 0.00 -1 HIS A N 6
ATOM 9753 C CA . HIS A 1 20 ? 100.195 11.282 -4.340 1.00 0.00 -1 HIS A CA 6
ATOM 9754 C C . HIS A 1 20 ? 98.998 10.536 -3.767 1.00 0.00 -1 HIS A C 6
ATOM 9755 O O . HIS A 1 20 ? 97.875 11.041 -3.780 1.00 0.00 -1 HIS A O 6
ATOM 9770 N N . MET A 1 21 ? 99.268 9.333 -3.266 1.00 0.00 0 MET A N 6
ATOM 9771 C CA . MET A 1 21 ? 98.263 8.485 -2.625 1.00 0.00 0 MET A CA 6
ATOM 9772 C C . MET A 1 21 ? 97.240 7.958 -3.620 1.00 0.00 0 MET A C 6
ATOM 9773 O O . MET A 1 21 ? 96.292 8.646 -4.000 1.00 0.00 0 MET A O 6
ATOM 9787 N N . MET A 1 22 ? 97.452 6.720 -4.036 1.00 0.00 1 MET A N 6
ATOM 9788 C CA . MET A 1 22 ? 96.551 6.049 -4.964 1.00 0.00 1 MET A CA 6
ATOM 9789 C C . MET A 1 22 ? 95.885 4.841 -4.315 1.00 0.00 1 MET A C 6
ATOM 9790 O O . MET A 1 22 ? 95.720 3.801 -4.952 1.00 0.00 1 MET A O 6
ATOM 9804 N N . PHE A 1 23 ? 95.511 4.969 -3.048 1.00 0.00 2 PHE A N 6
ATOM 9805 C CA . PHE A 1 23 ? 94.751 3.914 -2.389 1.00 0.00 2 PHE A CA 6
ATOM 9806 C C . PHE A 1 23 ? 93.317 3.948 -2.905 1.00 0.00 2 PHE A C 6
ATOM 9807 O O . PHE A 1 23 ? 92.528 4.819 -2.535 1.00 0.00 2 PHE A O 6
ATOM 9824 N N . LYS A 1 24 ? 93.000 3.011 -3.781 1.00 0.00 3 LYS A N 6
ATOM 9825 C CA . LYS A 1 24 ? 91.721 3.008 -4.469 1.00 0.00 3 LYS A CA 6
ATOM 9826 C C . LYS A 1 24 ? 90.835 1.893 -3.930 1.00 0.00 3 LYS A C 6
ATOM 9827 O O . LYS A 1 24 ? 91.224 0.725 -3.927 1.00 0.00 3 LYS A O 6
ATOM 9846 N N . LEU A 1 25 ? 89.653 2.261 -3.467 1.00 0.00 4 LEU A N 6
ATOM 9847 C CA . LEU A 1 25 ? 88.726 1.306 -2.880 1.00 0.00 4 LEU A CA 6
ATOM 9848 C C . LEU A 1 25 ? 87.490 1.187 -3.763 1.00 0.00 4 LEU A C 6
ATOM 9849 O O . LEU A 1 25 ? 86.858 2.196 -4.076 1.00 0.00 4 LEU A O 6
ATOM 9865 N N . THR A 1 26 ? 87.157 -0.032 -4.183 1.00 0.00 5 THR A N 6
ATOM 9866 C CA . THR A 1 26 ? 85.981 -0.248 -5.019 1.00 0.00 5 THR A CA 6
ATOM 9867 C C . THR A 1 26 ? 84.711 0.149 -4.268 1.00 0.00 5 THR A C 6
ATOM 9868 O O . THR A 1 26 ? 84.511 -0.256 -3.125 1.00 0.00 5 THR A O 6
ATOM 9879 N N . PRO A 1 27 ? 83.847 0.965 -4.900 1.00 0.00 6 PRO A N 6
ATOM 9880 C CA . PRO A 1 27 ? 82.613 1.467 -4.284 1.00 0.00 6 PRO A CA 6
ATOM 9881 C C . PRO A 1 27 ? 81.772 0.362 -3.642 1.00 0.00 6 PRO A C 6
ATOM 9882 O O . PRO A 1 27 ? 81.188 0.562 -2.576 1.00 0.00 6 PRO A O 6
ATOM 9893 N N . ALA A 1 28 ? 81.721 -0.801 -4.285 1.00 0.00 7 ALA A N 6
ATOM 9894 C CA . ALA A 1 28 ? 80.983 -1.939 -3.746 1.00 0.00 7 ALA A CA 6
ATOM 9895 C C . ALA A 1 28 ? 81.561 -2.380 -2.405 1.00 0.00 7 ALA A C 6
ATOM 9896 O O . ALA A 1 28 ? 80.829 -2.582 -1.435 1.00 0.00 7 ALA A O 6
ATOM 9903 N N . ALA A 1 29 ? 82.882 -2.507 -2.349 1.00 0.00 8 ALA A N 6
ATOM 9904 C CA . ALA A 1 29 ? 83.554 -2.907 -1.122 1.00 0.00 8 ALA A CA 6
ATOM 9905 C C . ALA A 1 29 ? 83.496 -1.784 -0.097 1.00 0.00 8 ALA A C 6
ATOM 9906 O O . ALA A 1 29 ? 83.359 -2.031 1.098 1.00 0.00 8 ALA A O 6
ATOM 9913 N N . ALA A 1 30 ? 83.586 -0.551 -0.580 1.00 0.00 9 ALA A N 6
ATOM 9914 C CA . ALA A 1 30 ? 83.509 0.622 0.282 1.00 0.00 9 ALA A CA 6
ATOM 9915 C C . ALA A 1 30 ? 82.176 0.665 1.015 1.00 0.00 9 ALA A C 6
ATOM 9916 O O . ALA A 1 30 ? 82.123 0.952 2.211 1.00 0.00 9 ALA A O 6
ATOM 9923 N N . GLU A 1 31 ? 81.103 0.361 0.298 1.00 0.00 10 GLU A N 6
ATOM 9924 C CA . GLU A 1 31 ? 79.771 0.343 0.887 1.00 0.00 10 GLU A CA 6
ATOM 9925 C C . GLU A 1 31 ? 79.640 -0.808 1.883 1.00 0.00 10 GLU A C 6
ATOM 9926 O O . GLU A 1 31 ? 78.913 -0.704 2.874 1.00 0.00 10 GLU A O 6
ATOM 9938 N N . GLN A 1 32 ? 80.357 -1.897 1.623 1.00 0.00 11 GLN A N 6
ATOM 9939 C CA . GLN A 1 32 ? 80.370 -3.037 2.533 1.00 0.00 11 GLN A CA 6
ATOM 9940 C C . GLN A 1 32 ? 81.129 -2.680 3.810 1.00 0.00 11 GLN A C 6
ATOM 9941 O O . GLN A 1 32 ? 80.691 -3.000 4.914 1.00 0.00 11 GLN A O 6
ATOM 9955 N N . VAL A 1 33 ? 82.264 -2.003 3.650 1.00 0.00 12 VAL A N 6
ATOM 9956 C CA . VAL A 1 33 ? 83.035 -1.518 4.792 1.00 0.00 12 VAL A CA 6
ATOM 9957 C C . VAL A 1 33 ? 82.223 -0.491 5.577 1.00 0.00 12 VAL A C 6
ATOM 9958 O O . VAL A 1 33 ? 82.228 -0.484 6.810 1.00 0.00 12 VAL A O 6
ATOM 9971 N N . LEU A 1 34 ? 81.509 0.363 4.852 1.00 0.00 13 LEU A N 6
ATOM 9972 C CA . LEU A 1 34 ? 80.639 1.356 5.465 1.00 0.00 13 LEU A CA 6
ATOM 9973 C C . LEU A 1 34 ? 79.547 0.673 6.285 1.00 0.00 13 LEU A C 6
ATOM 9974 O O . LEU A 1 34 ? 79.134 1.176 7.330 1.00 0.00 13 LEU A O 6
ATOM 9990 N N . LYS A 1 35 ? 79.093 -0.486 5.813 1.00 0.00 14 LYS A N 6
ATOM 9991 C CA . LYS A 1 35 ? 78.078 -1.255 6.524 1.00 0.00 14 LYS A CA 6
ATOM 9992 C C . LYS A 1 35 ? 78.624 -1.734 7.865 1.00 0.00 14 LYS A C 6
ATOM 9993 O O . LYS A 1 35 ? 77.925 -1.709 8.876 1.00 0.00 14 LYS A O 6
ATOM 10012 N N . ALA A 1 36 ? 79.882 -2.160 7.865 1.00 0.00 15 ALA A N 6
ATOM 10013 C CA . ALA A 1 36 ? 80.539 -2.611 9.086 1.00 0.00 15 ALA A CA 6
ATOM 10014 C C . ALA A 1 36 ? 80.650 -1.470 10.092 1.00 0.00 15 ALA A C 6
ATOM 10015 O O . ALA A 1 36 ? 80.542 -1.682 11.300 1.00 0.00 15 ALA A O 6
ATOM 10022 N N . ALA A 1 37 ? 80.855 -0.258 9.581 1.00 0.00 16 ALA A N 6
ATOM 10023 C CA . ALA A 1 37 ? 80.913 0.932 10.423 1.00 0.00 16 ALA A CA 6
ATOM 10024 C C . ALA A 1 37 ? 79.556 1.196 11.063 1.00 0.00 16 ALA A C 6
ATOM 10025 O O . ALA A 1 37 ? 79.471 1.595 12.225 1.00 0.00 16 ALA A O 6
ATOM 10032 N N . LYS A 1 38 ? 78.497 0.962 10.297 1.00 0.00 17 LYS A N 6
ATOM 10033 C CA . LYS A 1 38 ? 77.136 1.105 10.798 1.00 0.00 17 LYS A CA 6
ATOM 10034 C C . LYS A 1 38 ? 76.861 0.066 11.877 1.00 0.00 17 LYS A C 6
ATOM 10035 O O . LYS A 1 38 ? 76.345 0.385 12.946 1.00 0.00 17 LYS A O 6
ATOM 10054 N N . GLN A 1 39 ? 77.228 -1.177 11.581 1.00 0.00 18 GLN A N 6
ATOM 10055 C CA . GLN A 1 39 ? 77.010 -2.294 12.491 1.00 0.00 18 GLN A CA 6
ATOM 10056 C C . GLN A 1 39 ? 77.788 -2.123 13.792 1.00 0.00 18 GLN A C 6
ATOM 10057 O O . GLN A 1 39 ? 77.219 -2.217 14.879 1.00 0.00 18 GLN A O 6
ATOM 10071 N N . GLY A 1 40 ? 79.083 -1.858 13.676 1.00 0.00 19 GLY A N 6
ATOM 10072 C CA . GLY A 1 40 ? 79.926 -1.742 14.850 1.00 0.00 19 GLY A CA 6
ATOM 10073 C C . GLY A 1 40 ? 79.765 -0.415 15.564 1.00 0.00 19 GLY A C 6
ATOM 10074 O O . GLY A 1 40 ? 80.336 -0.210 16.636 1.00 0.00 19 GLY A O 6
ATOM 10078 N N . GLY A 1 41 ? 78.996 0.488 14.966 1.00 0.00 20 GLY A N 6
ATOM 10079 C CA . GLY A 1 41 ? 78.780 1.798 15.553 1.00 0.00 20 GLY A CA 6
ATOM 10080 C C . GLY A 1 41 ? 80.020 2.664 15.480 1.00 0.00 20 GLY A C 6
ATOM 10081 O O . GLY A 1 41 ? 80.123 3.685 16.157 1.00 0.00 20 GLY A O 6
ATOM 10085 N N . THR A 1 42 ? 80.952 2.266 14.628 1.00 0.00 21 THR A N 6
ATOM 10086 C CA . THR A 1 42 ? 82.232 2.938 14.508 1.00 0.00 21 THR A CA 6
ATOM 10087 C C . THR A 1 42 ? 82.168 4.078 13.497 1.00 0.00 21 THR A C 6
ATOM 10088 O O . THR A 1 42 ? 83.193 4.532 12.995 1.00 0.00 21 THR A O 6
ATOM 10099 N N . GLU A 1 43 ? 80.956 4.548 13.224 1.00 0.00 22 GLU A N 6
ATOM 10100 C CA . GLU A 1 43 ? 80.745 5.639 12.279 1.00 0.00 22 GLU A CA 6
ATOM 10101 C C . GLU A 1 43 ? 81.319 6.945 12.830 1.00 0.00 22 GLU A C 6
ATOM 10102 O O . GLU A 1 43 ? 81.736 7.821 12.069 1.00 0.00 22 GLU A O 6
ATOM 10114 N N . GLY A 1 44 ? 81.337 7.064 14.156 1.00 0.00 23 GLY A N 6
ATOM 10115 C CA . GLY A 1 44 ? 81.916 8.233 14.796 1.00 0.00 23 GLY A CA 6
ATOM 10116 C C . GLY A 1 44 ? 83.430 8.164 14.824 1.00 0.00 23 GLY A C 6
ATOM 10117 O O . GLY A 1 44 ? 84.106 9.132 15.173 1.00 0.00 23 GLY A O 6
ATOM 10121 N N . MET A 1 45 ? 83.955 7.009 14.451 1.00 0.00 24 MET A N 6
ATOM 10122 C CA . MET A 1 45 ? 85.390 6.802 14.367 1.00 0.00 24 MET A CA 6
ATOM 10123 C C . MET A 1 45 ? 85.810 6.842 12.905 1.00 0.00 24 MET A C 6
ATOM 10124 O O . MET A 1 45 ? 84.962 6.968 12.021 1.00 0.00 24 MET A O 6
ATOM 10138 N N . CYS A 1 46 ? 87.097 6.736 12.637 1.00 0.00 25 CYS A N 6
ATOM 10139 C CA . CYS A 1 46 ? 87.574 6.795 11.266 1.00 0.00 25 CYS A CA 6
ATOM 10140 C C . CYS A 1 46 ? 88.358 5.535 10.924 1.00 0.00 25 CYS A C 6
ATOM 10141 O O . CYS A 1 46 ? 88.824 4.823 11.815 1.00 0.00 25 CYS A O 6
ATOM 10149 N N . LEU A 1 47 ? 88.493 5.252 9.640 1.00 0.00 26 LEU A N 6
ATOM 10150 C CA . LEU A 1 47 ? 89.180 4.051 9.205 1.00 0.00 26 LEU A CA 6
ATOM 10151 C C . LEU A 1 47 ? 90.679 4.299 9.115 1.00 0.00 26 LEU A C 6
ATOM 10152 O O . LEU A 1 47 ? 91.160 4.913 8.164 1.00 0.00 26 LEU A O 6
ATOM 10168 N N . ARG A 1 48 ? 91.408 3.838 10.120 1.00 0.00 27 ARG A N 6
ATOM 10169 C CA . ARG A 1 48 ? 92.856 3.954 10.122 1.00 0.00 27 ARG A CA 6
ATOM 10170 C C . ARG A 1 48 ? 93.463 2.627 9.688 1.00 0.00 27 ARG A C 6
ATOM 10171 O O . ARG A 1 48 ? 93.137 1.572 10.237 1.00 0.00 27 ARG A O 6
ATOM 10192 N N . LEU A 1 49 ? 94.334 2.674 8.698 1.00 0.00 28 LEU A N 6
ATOM 10193 C CA . LEU A 1 49 ? 94.875 1.455 8.118 1.00 0.00 28 LEU A CA 6
ATOM 10194 C C . LEU A 1 49 ? 96.179 1.057 8.795 1.00 0.00 28 LEU A C 6
ATOM 10195 O O . LEU A 1 49 ? 97.018 1.903 9.105 1.00 0.00 28 LEU A O 6
ATOM 10211 N N . ALA A 1 50 ? 96.334 -0.236 9.025 1.00 0.00 29 ALA A N 6
ATOM 10212 C CA . ALA A 1 50 ? 97.539 -0.768 9.640 1.00 0.00 29 ALA A CA 6
ATOM 10213 C C . ALA A 1 50 ? 98.288 -1.644 8.646 1.00 0.00 29 ALA A C 6
ATOM 10214 O O . ALA A 1 50 ? 97.732 -2.602 8.107 1.00 0.00 29 ALA A O 6
ATOM 10221 N N . ALA A 1 51 ? 99.540 -1.306 8.394 1.00 0.00 30 ALA A N 6
ATOM 10222 C CA . ALA A 1 51 ? 100.348 -2.036 7.434 1.00 0.00 30 ALA A CA 6
ATOM 10223 C C . ALA A 1 51 ? 101.568 -2.646 8.108 1.00 0.00 30 ALA A C 6
ATOM 10224 O O . ALA A 1 51 ? 102.119 -2.075 9.051 1.00 0.00 30 ALA A O 6
ATOM 10231 N N . GLY A 1 52 ? 101.969 -3.813 7.635 1.00 0.00 31 GLY A N 6
ATOM 10232 C CA . GLY A 1 52 ? 103.149 -4.469 8.157 1.00 0.00 31 GLY A CA 6
ATOM 10233 C C . GLY A 1 52 ? 103.837 -5.287 7.090 1.00 0.00 31 GLY A C 6
ATOM 10234 O O . GLY A 1 52 ? 103.181 -6.016 6.348 1.00 0.00 31 GLY A O 6
ATOM 10238 N N . ARG A 1 53 ? 105.150 -5.163 6.991 1.00 0.00 32 ARG A N 6
ATOM 10239 C CA . ARG A 1 53 ? 105.896 -5.873 5.966 1.00 0.00 32 ARG A CA 6
ATOM 10240 C C . ARG A 1 53 ? 105.878 -7.372 6.245 1.00 0.00 32 ARG A C 6
ATOM 10241 O O . ARG A 1 53 ? 106.272 -7.814 7.325 1.00 0.00 32 ARG A O 6
ATOM 10262 N N . ASN A 1 54 ? 105.405 -8.144 5.280 1.00 0.00 33 ASN A N 6
ATOM 10263 C CA . ASN A 1 54 ? 105.413 -9.592 5.397 1.00 0.00 33 ASN A CA 6
ATOM 10264 C C . ASN A 1 54 ? 106.823 -10.098 5.121 1.00 0.00 33 ASN A C 6
ATOM 10265 O O . ASN A 1 54 ? 107.436 -9.700 4.128 1.00 0.00 33 ASN A O 6
ATOM 10276 N N . PRO A 1 55 ? 107.358 -10.951 6.012 1.00 0.00 34 PRO A N 6
ATOM 10277 C CA . PRO A 1 55 ? 108.755 -11.419 5.964 1.00 0.00 34 PRO A CA 6
ATOM 10278 C C . PRO A 1 55 ? 109.197 -11.919 4.588 1.00 0.00 34 PRO A C 6
ATOM 10279 O O . PRO A 1 55 ? 108.992 -13.084 4.240 1.00 0.00 34 PRO A O 6
ATOM 10290 N N . ASP A 1 56 ? 109.782 -11.000 3.815 1.00 0.00 35 ASP A N 6
ATOM 10291 C CA . ASP A 1 56 ? 110.334 -11.284 2.485 1.00 0.00 35 ASP A CA 6
ATOM 10292 C C . ASP A 1 56 ? 109.331 -11.954 1.549 1.00 0.00 35 ASP A C 6
ATOM 10293 O O . ASP A 1 56 ? 109.713 -12.592 0.564 1.00 0.00 35 ASP A O 6
ATOM 10302 N N . GLY A 1 57 ? 108.053 -11.775 1.831 1.00 0.00 36 GLY A N 6
ATOM 10303 C CA . GLY A 1 57 ? 107.025 -12.300 0.963 1.00 0.00 36 GLY A CA 6
ATOM 10304 C C . GLY A 1 57 ? 106.300 -11.190 0.243 1.00 0.00 36 GLY A C 6
ATOM 10305 O O . GLY A 1 57 ? 106.631 -10.857 -0.895 1.00 0.00 36 GLY A O 6
ATOM 10309 N N . SER A 1 58 ? 105.323 -10.611 0.917 1.00 0.00 37 SER A N 6
ATOM 10310 C CA . SER A 1 58 ? 104.578 -9.475 0.398 1.00 0.00 37 SER A CA 6
ATOM 10311 C C . SER A 1 58 ? 104.431 -8.431 1.507 1.00 0.00 37 SER A C 6
ATOM 10312 O O . SER A 1 58 ? 105.338 -8.269 2.326 1.00 0.00 37 SER A O 6
ATOM 10320 N N . ILE A 1 59 ? 103.317 -7.711 1.539 1.00 0.00 38 ILE A N 6
ATOM 10321 C CA . ILE A 1 59 ? 103.058 -6.766 2.619 1.00 0.00 38 ILE A CA 6
ATOM 10322 C C . ILE A 1 59 ? 101.640 -6.974 3.149 1.00 0.00 38 ILE A C 6
ATOM 10323 O O . ILE A 1 59 ? 100.694 -7.078 2.370 1.00 0.00 38 ILE A O 6
ATOM 10339 N N . ASP A 1 60 ? 101.506 -7.046 4.465 1.00 0.00 39 ASP A N 6
ATOM 10340 C CA . ASP A 1 60 ? 100.212 -7.299 5.089 1.00 0.00 39 ASP A CA 6
ATOM 10341 C C . ASP A 1 60 ? 99.501 -5.986 5.387 1.00 0.00 39 ASP A C 6
ATOM 10342 O O . ASP A 1 60 ? 100.097 -5.054 5.932 1.00 0.00 39 ASP A O 6
ATOM 10351 N N . TYR A 1 61 ? 98.231 -5.918 5.021 1.00 0.00 40 TYR A N 6
ATOM 10352 C CA . TYR A 1 61 ? 97.439 -4.710 5.228 1.00 0.00 40 TYR A CA 6
ATOM 10353 C C . TYR A 1 61 ? 96.154 -5.048 5.970 1.00 0.00 40 TYR A C 6
ATOM 10354 O O . TYR A 1 61 ? 95.484 -6.026 5.644 1.00 0.00 40 TYR A O 6
ATOM 10372 N N . ARG A 1 62 ? 95.812 -4.246 6.968 1.00 0.00 41 ARG A N 6
ATOM 10373 C CA . ARG A 1 62 ? 94.558 -4.425 7.687 1.00 0.00 41 ARG A CA 6
ATOM 10374 C C . ARG A 1 62 ? 93.807 -3.106 7.795 1.00 0.00 41 ARG A C 6
ATOM 10375 O O . ARG A 1 62 ? 94.417 -2.037 7.875 1.00 0.00 41 ARG A O 6
ATOM 10396 N N . MET A 1 63 ? 92.487 -3.190 7.791 1.00 0.00 42 MET A N 6
ATOM 10397 C CA . MET A 1 63 ? 91.639 -2.020 7.946 1.00 0.00 42 MET A CA 6
ATOM 10398 C C . MET A 1 63 ? 90.997 -2.018 9.325 1.00 0.00 42 MET A C 6
ATOM 10399 O O . MET A 1 63 ? 90.291 -2.960 9.687 1.00 0.00 42 MET A O 6
ATOM 10413 N N . GLY A 1 64 ? 91.241 -0.973 10.099 1.00 0.00 43 GLY A N 6
ATOM 10414 C CA . GLY A 1 64 ? 90.696 -0.917 11.435 1.00 0.00 43 GLY A CA 6
ATOM 10415 C C . GLY A 1 64 ? 90.030 0.405 11.745 1.00 0.00 43 GLY A C 6
ATOM 10416 O O . GLY A 1 64 ? 90.654 1.460 11.637 1.00 0.00 43 GLY A O 6
ATOM 10420 N N . PHE A 1 65 ? 88.759 0.350 12.118 1.00 0.00 44 PHE A N 6
ATOM 10421 C CA . PHE A 1 65 ? 88.049 1.540 12.564 1.00 0.00 44 PHE A CA 6
ATOM 10422 C C . PHE A 1 65 ? 88.634 1.985 13.893 1.00 0.00 44 PHE A C 6
ATOM 10423 O O . PHE A 1 65 ? 88.494 1.292 14.901 1.00 0.00 44 PHE A O 6
ATOM 10440 N N . ASP A 1 66 ? 89.295 3.128 13.893 1.00 0.00 45 ASP A N 6
ATOM 10441 C CA . ASP A 1 66 ? 90.077 3.542 15.045 1.00 0.00 45 ASP A CA 6
ATOM 10442 C C . ASP A 1 66 ? 90.034 5.063 15.207 1.00 0.00 45 ASP A C 6
ATOM 10443 O O . ASP A 1 66 ? 89.187 5.734 14.611 1.00 0.00 45 ASP A O 6
ATOM 10452 N N . ASP A 1 67 ? 90.940 5.586 16.022 1.00 0.00 46 ASP A N 6
ATOM 10453 C CA . ASP A 1 67 ? 91.005 7.012 16.321 1.00 0.00 46 ASP A CA 6
ATOM 10454 C C . ASP A 1 67 ? 91.392 7.817 15.085 1.00 0.00 46 ASP A C 6
ATOM 10455 O O . ASP A 1 67 ? 92.014 7.292 14.159 1.00 0.00 46 ASP A O 6
ATOM 10464 N N . LEU A 1 68 ? 91.029 9.092 15.079 1.00 0.00 47 LEU A N 6
ATOM 10465 C CA . LEU A 1 68 ? 91.331 9.973 13.964 1.00 0.00 47 LEU A CA 6
ATOM 10466 C C . LEU A 1 68 ? 92.377 10.998 14.395 1.00 0.00 47 LEU A C 6
ATOM 10467 O O . LEU A 1 68 ? 92.073 11.938 15.134 1.00 0.00 47 LEU A O 6
ATOM 10483 N N . THR A 1 69 ? 93.606 10.804 13.948 1.00 0.00 48 THR A N 6
ATOM 10484 C CA . THR A 1 69 ? 94.686 11.714 14.278 1.00 0.00 48 THR A CA 6
ATOM 10485 C C . THR A 1 69 ? 94.881 12.733 13.155 1.00 0.00 48 THR A C 6
ATOM 10486 O O . THR A 1 69 ? 94.824 12.386 11.977 1.00 0.00 48 THR A O 6
ATOM 10497 N N . GLU A 1 70 ? 95.096 13.992 13.521 1.00 0.00 49 GLU A N 6
ATOM 10498 C CA . GLU A 1 70 ? 95.258 15.061 12.535 1.00 0.00 49 GLU A CA 6
ATOM 10499 C C . GLU A 1 70 ? 96.676 15.070 11.963 1.00 0.00 49 GLU A C 6
ATOM 10500 O O . GLU A 1 70 ? 97.001 15.852 11.066 1.00 0.00 49 GLU A O 6
ATOM 10512 N N . ASP A 1 71 ? 97.508 14.193 12.499 1.00 0.00 50 ASP A N 6
ATOM 10513 C CA . ASP A 1 71 ? 98.849 13.961 11.977 1.00 0.00 50 ASP A CA 6
ATOM 10514 C C . ASP A 1 71 ? 98.771 13.052 10.756 1.00 0.00 50 ASP A C 6
ATOM 10515 O O . ASP A 1 71 ? 99.607 13.111 9.852 1.00 0.00 50 ASP A O 6
ATOM 10524 N N . ASP A 1 72 ? 97.725 12.238 10.737 1.00 0.00 51 ASP A N 6
ATOM 10525 C CA . ASP A 1 72 ? 97.503 11.267 9.677 1.00 0.00 51 ASP A CA 6
ATOM 10526 C C . ASP A 1 72 ? 97.027 11.954 8.408 1.00 0.00 51 ASP A C 6
ATOM 10527 O O . ASP A 1 72 ? 96.445 13.041 8.456 1.00 0.00 51 ASP A O 6
ATOM 10536 N N . ILE A 1 73 ? 97.270 11.319 7.275 1.00 0.00 52 ILE A N 6
ATOM 10537 C CA . ILE A 1 73 ? 96.806 11.829 5.999 1.00 0.00 52 ILE A CA 6
ATOM 10538 C C . ILE A 1 73 ? 95.369 11.383 5.766 1.00 0.00 52 ILE A C 6
ATOM 10539 O O . ILE A 1 73 ? 95.082 10.185 5.739 1.00 0.00 52 ILE A O 6
ATOM 10555 N N . ARG A 1 74 ? 94.470 12.344 5.621 1.00 0.00 53 ARG A N 6
ATOM 10556 C CA . ARG A 1 74 ? 93.058 12.044 5.442 1.00 0.00 53 ARG A CA 6
ATOM 10557 C C . ARG A 1 74 ? 92.740 11.804 3.970 1.00 0.00 53 ARG A C 6
ATOM 10558 O O . ARG A 1 74 ? 92.844 12.711 3.143 1.00 0.00 53 ARG A O 6
ATOM 10579 N N . LEU A 1 75 ? 92.374 10.575 3.654 1.00 0.00 54 LEU A N 6
ATOM 10580 C CA . LEU A 1 75 ? 91.985 10.205 2.304 1.00 0.00 54 LEU A CA 6
ATOM 10581 C C . LEU A 1 75 ? 90.482 9.984 2.237 1.00 0.00 54 LEU A C 6
ATOM 10582 O O . LEU A 1 75 ? 89.936 9.155 2.962 1.00 0.00 54 LEU A O 6
ATOM 10598 N N . THR A 1 76 ? 89.811 10.728 1.383 1.00 0.00 55 THR A N 6
ATOM 10599 C CA . THR A 1 76 ? 88.386 10.547 1.194 1.00 0.00 55 THR A CA 6
ATOM 10600 C C . THR A 1 76 ? 88.127 9.779 -0.101 1.00 0.00 55 THR A C 6
ATOM 10601 O O . THR A 1 76 ? 88.304 10.312 -1.197 1.00 0.00 55 THR A O 6
ATOM 10612 N N . SER A 1 77 ? 87.742 8.516 0.036 1.00 0.00 56 SER A N 6
ATOM 10613 C CA . SER A 1 77 ? 87.507 7.659 -1.118 1.00 0.00 56 SER A CA 6
ATOM 10614 C C . SER A 1 77 ? 86.052 7.767 -1.568 1.00 0.00 56 SER A C 6
ATOM 10615 O O . SER A 1 77 ? 85.336 8.686 -1.158 1.00 0.00 56 SER A O 6
ATOM 10623 N N . GLU A 1 78 ? 85.612 6.824 -2.394 1.00 0.00 57 GLU A N 6
ATOM 10624 C CA . GLU A 1 78 ? 84.249 6.828 -2.914 1.00 0.00 57 GLU A CA 6
ATOM 10625 C C . GLU A 1 78 ? 83.256 6.306 -1.873 1.00 0.00 57 GLU A C 6
ATOM 10626 O O . GLU A 1 78 ? 82.526 5.341 -2.118 1.00 0.00 57 GLU A O 6
ATOM 10638 N N . GLY A 1 79 ? 83.239 6.941 -0.709 1.00 0.00 58 GLY A N 6
ATOM 10639 C CA . GLY A 1 79 ? 82.277 6.587 0.314 1.00 0.00 58 GLY A CA 6
ATOM 10640 C C . GLY A 1 79 ? 82.871 6.564 1.711 1.00 0.00 58 GLY A C 6
ATOM 10641 O O . GLY A 1 79 ? 82.209 6.947 2.673 1.00 0.00 58 GLY A O 6
ATOM 10645 N N . VAL A 1 80 ? 84.115 6.126 1.825 1.00 0.00 59 VAL A N 6
ATOM 10646 C CA . VAL A 1 80 ? 84.737 5.950 3.134 1.00 0.00 59 VAL A CA 6
ATOM 10647 C C . VAL A 1 80 ? 85.882 6.939 3.346 1.00 0.00 59 VAL A C 6
ATOM 10648 O O . VAL A 1 80 ? 86.656 7.217 2.426 1.00 0.00 59 VAL A O 6
ATOM 10661 N N . GLU A 1 81 ? 85.971 7.484 4.551 1.00 0.00 60 GLU A N 6
ATOM 10662 C CA . GLU A 1 81 ? 87.099 8.317 4.927 1.00 0.00 60 GLU A CA 6
ATOM 10663 C C . GLU A 1 81 ? 88.181 7.451 5.560 1.00 0.00 60 GLU A C 6
ATOM 10664 O O . GLU A 1 81 ? 87.910 6.665 6.469 1.00 0.00 60 GLU A O 6
ATOM 10676 N N . ILE A 1 82 ? 89.395 7.588 5.064 1.00 0.00 61 ILE A N 6
ATOM 10677 C CA . ILE A 1 82 ? 90.505 6.778 5.524 1.00 0.00 61 ILE A CA 6
ATOM 10678 C C . ILE A 1 82 ? 91.644 7.659 6.022 1.00 0.00 61 ILE A C 6
ATOM 10679 O O . ILE A 1 82 ? 92.207 8.442 5.262 1.00 0.00 61 ILE A O 6
ATOM 10695 N N . VAL A 1 83 ? 91.969 7.543 7.298 1.00 0.00 62 VAL A N 6
ATOM 10696 C CA . VAL A 1 83 ? 93.100 8.268 7.853 1.00 0.00 62 VAL A CA 6
ATOM 10697 C C . VAL A 1 83 ? 94.308 7.350 7.953 1.00 0.00 62 VAL A C 6
ATOM 10698 O O . VAL A 1 83 ? 94.235 6.256 8.518 1.00 0.00 62 VAL A O 6
ATOM 10711 N N . ILE A 1 84 ? 95.411 7.774 7.366 1.00 0.00 63 ILE A N 6
ATOM 10712 C CA . ILE A 1 84 ? 96.612 6.964 7.362 1.00 0.00 63 ILE A CA 6
ATOM 10713 C C . ILE A 1 84 ? 97.807 7.750 7.875 1.00 0.00 63 ILE A C 6
ATOM 10714 O O . ILE A 1 84 ? 98.216 8.744 7.272 1.00 0.00 63 ILE A O 6
ATOM 10730 N N . ALA A 1 85 ? 98.346 7.309 9.001 1.00 0.00 64 ALA A N 6
ATOM 10731 C CA . ALA A 1 85 ? 99.550 7.900 9.566 1.00 0.00 64 ALA A CA 6
ATOM 10732 C C . ALA A 1 85 ? 100.712 7.802 8.582 1.00 0.00 64 ALA A C 6
ATOM 10733 O O . ALA A 1 85 ? 100.835 6.809 7.864 1.00 0.00 64 ALA A O 6
ATOM 10740 N N . PRO A 1 86 ? 101.574 8.835 8.534 1.00 0.00 65 PRO A N 6
ATOM 10741 C CA . PRO A 1 86 ? 102.719 8.899 7.610 1.00 0.00 65 PRO A CA 6
ATOM 10742 C C . PRO A 1 86 ? 103.558 7.617 7.578 1.00 0.00 65 PRO A C 6
ATOM 10743 O O . PRO A 1 86 ? 104.077 7.229 6.527 1.00 0.00 65 PRO A O 6
ATOM 10754 N N . ASP A 1 87 ? 103.677 6.951 8.721 1.00 0.00 66 ASP A N 6
ATOM 10755 C CA . ASP A 1 87 ? 104.448 5.712 8.796 1.00 0.00 66 ASP A CA 6
ATOM 10756 C C . ASP A 1 87 ? 103.791 4.600 7.986 1.00 0.00 66 ASP A C 6
ATOM 10757 O O . ASP A 1 87 ? 104.472 3.844 7.292 1.00 0.00 66 ASP A O 6
ATOM 10766 N N . TYR A 1 88 ? 102.468 4.513 8.062 1.00 0.00 67 TYR A N 6
ATOM 10767 C CA . TYR A 1 88 ? 101.729 3.498 7.321 1.00 0.00 67 TYR A CA 6
ATOM 10768 C C . TYR A 1 88 ? 101.530 3.929 5.874 1.00 0.00 67 TYR A C 6
ATOM 10769 O O . TYR A 1 88 ? 101.564 3.106 4.960 1.00 0.00 67 TYR A O 6
ATOM 10787 N N . VAL A 1 89 ? 101.337 5.230 5.678 1.00 0.00 68 VAL A N 6
ATOM 10788 C CA . VAL A 1 89 ? 100.975 5.782 4.374 1.00 0.00 68 VAL A CA 6
ATOM 10789 C C . VAL A 1 89 ? 102.049 5.486 3.326 1.00 0.00 68 VAL A C 6
ATOM 10790 O O . VAL A 1 89 ? 101.758 5.377 2.135 1.00 0.00 68 VAL A O 6
ATOM 10803 N N . SER A 1 90 ? 103.278 5.305 3.789 1.00 0.00 69 SER A N 6
ATOM 10804 C CA . SER A 1 90 ? 104.404 5.043 2.906 1.00 0.00 69 SER A CA 6
ATOM 10805 C C . SER A 1 90 ? 104.337 3.622 2.336 1.00 0.00 69 SER A C 6
ATOM 10806 O O . SER A 1 90 ? 105.038 3.292 1.378 1.00 0.00 69 SER A O 6
ATOM 10814 N N . LEU A 1 91 ? 103.484 2.788 2.922 1.00 0.00 70 LEU A N 6
ATOM 10815 C CA . LEU A 1 91 ? 103.340 1.407 2.479 1.00 0.00 70 LEU A CA 6
ATOM 10816 C C . LEU A 1 91 ? 101.930 1.135 1.970 1.00 0.00 70 LEU A C 6
ATOM 10817 O O . LEU A 1 91 ? 101.614 0.014 1.581 1.00 0.00 70 LEU A O 6
ATOM 10833 N N . LEU A 1 92 ? 101.091 2.160 1.964 1.00 0.00 71 LEU A N 6
ATOM 10834 C CA . LEU A 1 92 ? 99.692 1.991 1.580 1.00 0.00 71 LEU A CA 6
ATOM 10835 C C . LEU A 1 92 ? 99.362 2.750 0.299 1.00 0.00 71 LEU A C 6
ATOM 10836 O O . LEU A 1 92 ? 98.231 2.715 -0.186 1.00 0.00 71 LEU A O 6
ATOM 10852 N N . ASP A 1 93 ? 100.354 3.430 -0.249 1.00 0.00 72 ASP A N 6
ATOM 10853 C CA . ASP A 1 93 ? 100.176 4.158 -1.496 1.00 0.00 72 ASP A CA 6
ATOM 10854 C C . ASP A 1 93 ? 100.129 3.195 -2.677 1.00 0.00 72 ASP A C 6
ATOM 10855 O O . ASP A 1 93 ? 100.758 2.138 -2.643 1.00 0.00 72 ASP A O 6
ATOM 10864 N N . GLN A 1 94 ? 99.362 3.560 -3.703 1.00 0.00 73 GLN A N 6
ATOM 10865 C CA . GLN A 1 94 ? 99.236 2.761 -4.919 1.00 0.00 73 GLN A CA 6
ATOM 10866 C C . GLN A 1 94 ? 98.829 1.327 -4.598 1.00 0.00 73 GLN A C 6
ATOM 10867 O O . GLN A 1 94 ? 99.522 0.371 -4.945 1.00 0.00 73 GLN A O 6
ATOM 10881 N N . THR A 1 95 ? 97.708 1.200 -3.907 1.00 0.00 74 THR A N 6
ATOM 10882 C CA . THR A 1 95 ? 97.161 -0.094 -3.550 1.00 0.00 74 THR A CA 6
ATOM 10883 C C . THR A 1 95 ? 95.653 -0.087 -3.780 1.00 0.00 74 THR A C 6
ATOM 10884 O O . THR A 1 95 ? 94.963 0.850 -3.374 1.00 0.00 74 THR A O 6
ATOM 10895 N N . THR A 1 96 ? 95.148 -1.106 -4.452 1.00 0.00 75 THR A N 6
ATOM 10896 C CA . THR A 1 96 ? 93.735 -1.166 -4.783 1.00 0.00 75 THR A CA 6
ATOM 10897 C C . THR A 1 96 ? 93.028 -2.217 -3.933 1.00 0.00 75 THR A C 6
ATOM 10898 O O . THR A 1 96 ? 93.417 -3.382 -3.916 1.00 0.00 75 THR A O 6
ATOM 10909 N N . LEU A 1 97 ? 92.001 -1.801 -3.215 1.00 0.00 76 LEU A N 6
ATOM 10910 C CA . LEU A 1 97 ? 91.246 -2.720 -2.384 1.00 0.00 76 LEU A CA 6
ATOM 10911 C C . LEU A 1 97 ? 89.967 -3.145 -3.084 1.00 0.00 76 LEU A C 6
ATOM 10912 O O . LEU A 1 97 ? 89.205 -2.306 -3.575 1.00 0.00 76 LEU A O 6
ATOM 10928 N N . ASP A 1 98 ? 89.745 -4.447 -3.137 1.00 0.00 77 ASP A N 6
ATOM 10929 C CA . ASP A 1 98 ? 88.522 -4.994 -3.695 1.00 0.00 77 ASP A CA 6
ATOM 10930 C C . ASP A 1 98 ? 88.145 -6.261 -2.939 1.00 0.00 77 ASP A C 6
ATOM 10931 O O . ASP A 1 98 ? 88.981 -6.845 -2.251 1.00 0.00 77 ASP A O 6
ATOM 10940 N N . TYR A 1 99 ? 86.894 -6.677 -3.044 1.00 0.00 78 TYR A N 6
ATOM 10941 C CA . TYR A 1 99 ? 86.448 -7.884 -2.367 1.00 0.00 78 TYR A CA 6
ATOM 10942 C C . TYR A 1 99 ? 86.065 -8.942 -3.393 1.00 0.00 78 TYR A C 6
ATOM 10943 O O . TYR A 1 99 ? 85.373 -8.655 -4.375 1.00 0.00 78 TYR A O 6
ATOM 10961 N N . VAL A 1 100 ? 86.532 -10.158 -3.177 1.00 0.00 79 VAL A N 6
ATOM 10962 C CA . VAL A 1 100 ? 86.232 -11.259 -4.074 1.00 0.00 79 VAL A CA 6
ATOM 10963 C C . VAL A 1 100 ? 85.785 -12.479 -3.287 1.00 0.00 79 VAL A C 6
ATOM 10964 O O . VAL A 1 100 ? 86.161 -12.662 -2.129 1.00 0.00 79 VAL A O 6
ATOM 10977 N N . GLU A 1 101 ? 84.975 -13.300 -3.915 1.00 0.00 80 GLU A N 6
ATOM 10978 C CA . GLU A 1 101 ? 84.481 -14.504 -3.286 1.00 0.00 80 GLU A CA 6
ATOM 10979 C C . GLU A 1 101 ? 85.395 -15.679 -3.626 1.00 0.00 80 GLU A C 6
ATOM 10980 O O . GLU A 1 101 ? 85.182 -16.391 -4.610 1.00 0.00 80 GLU A O 6
ATOM 10992 N N . LEU A 1 102 ? 86.454 -15.840 -2.836 1.00 0.00 81 LEU A N 6
ATOM 10993 C CA . LEU A 1 102 ? 87.396 -16.934 -3.036 1.00 0.00 81 LEU A CA 6
ATOM 10994 C C . LEU A 1 102 ? 86.755 -18.259 -2.652 1.00 0.00 81 LEU A C 6
ATOM 10995 O O . LEU A 1 102 ? 87.068 -19.309 -3.221 1.00 0.00 81 LEU A O 6
ATOM 11011 N N . GLU A 1 103 ? 85.856 -18.202 -1.685 1.00 0.00 82 GLU A N 6
ATOM 11012 C CA . GLU A 1 103 ? 85.086 -19.362 -1.284 1.00 0.00 82 GLU A CA 6
ATOM 11013 C C . GLU A 1 103 ? 83.616 -18.975 -1.215 1.00 0.00 82 GLU A C 6
ATOM 11014 O O . GLU A 1 103 ? 83.246 -18.095 -0.441 1.00 0.00 82 GLU A O 6
ATOM 11026 N N . PRO A 1 104 ? 82.775 -19.605 -2.053 1.00 0.00 83 PRO A N 6
ATOM 11027 C CA . PRO A 1 104 ? 81.343 -19.295 -2.148 1.00 0.00 83 PRO A CA 6
ATOM 11028 C C . PRO A 1 104 ? 80.677 -19.125 -0.785 1.00 0.00 83 PRO A C 6
ATOM 11029 O O . PRO A 1 104 ? 80.701 -20.033 0.050 1.00 0.00 83 PRO A O 6
ATOM 11040 N N . GLY A 1 105 ? 80.103 -17.950 -0.562 1.00 0.00 84 GLY A N 6
ATOM 11041 C CA . GLY A 1 105 ? 79.465 -17.653 0.704 1.00 0.00 84 GLY A CA 6
ATOM 11042 C C . GLY A 1 105 ? 80.325 -16.770 1.585 1.00 0.00 84 GLY A C 6
ATOM 11043 O O . GLY A 1 105 ? 79.856 -16.236 2.591 1.00 0.00 84 GLY A O 6
ATOM 11047 N N . GLN A 1 106 ? 81.587 -16.613 1.205 1.00 0.00 85 GLN A N 6
ATOM 11048 C CA . GLN A 1 106 ? 82.523 -15.803 1.967 1.00 0.00 85 GLN A CA 6
ATOM 11049 C C . GLN A 1 106 ? 83.131 -14.714 1.090 1.00 0.00 85 GLN A C 6
ATOM 11050 O O . GLN A 1 106 ? 83.933 -14.995 0.197 1.00 0.00 85 GLN A O 6
ATOM 11064 N N . PHE A 1 107 ? 82.738 -13.475 1.338 1.00 0.00 86 PHE A N 6
ATOM 11065 C CA . PHE A 1 107 ? 83.318 -12.345 0.631 1.00 0.00 86 PHE A CA 6
ATOM 11066 C C . PHE A 1 107 ? 84.605 -11.916 1.317 1.00 0.00 86 PHE A C 6
ATOM 11067 O O . PHE A 1 107 ? 84.583 -11.312 2.389 1.00 0.00 86 PHE A O 6
ATOM 11084 N N . HIS A 1 108 ? 85.722 -12.249 0.696 1.00 0.00 87 HIS A N 6
ATOM 11085 C CA . HIS A 1 108 ? 87.033 -12.014 1.280 1.00 0.00 87 HIS A CA 6
ATOM 11086 C C . HIS A 1 108 ? 87.719 -10.845 0.581 1.00 0.00 87 HIS A C 6
ATOM 11087 O O . HIS A 1 108 ? 87.790 -10.800 -0.647 1.00 0.00 87 HIS A O 6
ATOM 11102 N N . PHE A 1 109 ? 88.214 -9.900 1.365 1.00 0.00 88 PHE A N 6
ATOM 11103 C CA . PHE A 1 109 ? 88.848 -8.710 0.816 1.00 0.00 88 PHE A CA 6
ATOM 11104 C C . PHE A 1 109 ? 90.265 -9.020 0.363 1.00 0.00 88 PHE A C 6
ATOM 11105 O O . PHE A 1 109 ? 90.974 -9.799 1.001 1.00 0.00 88 PHE A O 6
ATOM 11122 N N . ILE A 1 110 ? 90.667 -8.422 -0.747 1.00 0.00 89 ILE A N 6
ATOM 11123 C CA . ILE A 1 110 ? 92.019 -8.588 -1.248 1.00 0.00 89 ILE A CA 6
ATOM 11124 C C . ILE A 1 110 ? 92.673 -7.232 -1.478 1.00 0.00 89 ILE A C 6
ATOM 11125 O O . ILE A 1 110 ? 92.105 -6.350 -2.126 1.00 0.00 89 ILE A O 6
ATOM 11141 N N . PHE A 1 111 ? 93.856 -7.059 -0.917 1.00 0.00 90 PHE A N 6
ATOM 11142 C CA . PHE A 1 111 ? 94.621 -5.847 -1.128 1.00 0.00 90 PHE A CA 6
ATOM 11143 C C . PHE A 1 111 ? 95.504 -6.013 -2.351 1.00 0.00 90 PHE A C 6
ATOM 11144 O O . PHE A 1 111 ? 96.593 -6.584 -2.279 1.00 0.00 90 PHE A O 6
ATOM 11161 N N . LEU A 1 112 ? 95.005 -5.542 -3.479 1.00 0.00 91 LEU A N 6
ATOM 11162 C CA . LEU A 1 112 ? 95.686 -5.695 -4.748 1.00 0.00 91 LEU A CA 6
ATOM 11163 C C . LEU A 1 112 ? 96.795 -4.657 -4.862 1.00 0.00 91 LEU A C 6
ATOM 11164 O O . LEU A 1 112 ? 96.536 -3.475 -5.099 1.00 0.00 91 LEU A O 6
ATOM 11180 N N . ASN A 1 113 ? 98.023 -5.098 -4.658 1.00 0.00 92 ASN A N 6
ATOM 11181 C CA . ASN A 1 113 ? 99.159 -4.195 -4.628 1.00 0.00 92 ASN A CA 6
ATOM 11182 C C . ASN A 1 113 ? 100.088 -4.443 -5.810 1.00 0.00 92 ASN A C 6
ATOM 11183 O O . ASN A 1 113 ? 100.787 -5.453 -5.855 1.00 0.00 92 ASN A O 6
ATOM 11194 N N . PRO A 1 114 ? 100.110 -3.514 -6.779 1.00 0.00 93 PRO A N 6
ATOM 11195 C CA . PRO A 1 114 ? 100.974 -3.614 -7.961 1.00 0.00 93 PRO A CA 6
ATOM 11196 C C . PRO A 1 114 ? 102.457 -3.482 -7.610 1.00 0.00 93 PRO A C 6
ATOM 11197 O O . PRO A 1 114 ? 103.327 -3.769 -8.433 1.00 0.00 93 PRO A O 6
ATOM 11208 N N . ARG A 1 115 ? 102.739 -3.047 -6.386 1.00 0.00 94 ARG A N 6
ATOM 11209 C CA . ARG A 1 115 ? 104.114 -2.896 -5.926 1.00 0.00 94 ARG A CA 6
ATOM 11210 C C . ARG A 1 115 ? 104.744 -4.250 -5.610 1.00 0.00 94 ARG A C 6
ATOM 11211 O O . ARG A 1 115 ? 105.961 -4.355 -5.465 1.00 0.00 94 ARG A O 6
ATOM 11232 N N . ASP A 1 116 ? 103.913 -5.279 -5.497 1.00 0.00 95 ASP A N 6
ATOM 11233 C CA . ASP A 1 116 ? 104.402 -6.638 -5.278 1.00 0.00 95 ASP A CA 6
ATOM 11234 C C . ASP A 1 116 ? 104.958 -7.180 -6.593 1.00 0.00 95 ASP A C 6
ATOM 11235 O O . ASP A 1 116 ? 104.506 -6.771 -7.665 1.00 0.00 95 ASP A O 6
ATOM 11244 N N . PRO A 1 117 ? 105.983 -8.053 -6.546 1.00 0.00 96 PRO A N 6
ATOM 11245 C CA . PRO A 1 117 ? 106.537 -8.701 -7.744 1.00 0.00 96 PRO A CA 6
ATOM 11246 C C . PRO A 1 117 ? 105.476 -9.425 -8.578 1.00 0.00 96 PRO A C 6
ATOM 11247 O O . PRO A 1 117 ? 105.707 -9.759 -9.742 1.00 0.00 96 PRO A O 6
ATOM 11258 N N . THR A 1 118 ? 104.315 -9.669 -7.990 1.00 0.00 97 THR A N 6
ATOM 11259 C CA . THR A 1 118 ? 103.224 -10.308 -8.698 1.00 0.00 97 THR A CA 6
ATOM 11260 C C . THR A 1 118 ? 101.958 -9.457 -8.603 1.00 0.00 97 THR A C 6
ATOM 11261 O O . THR A 1 118 ? 101.777 -8.715 -7.639 1.00 0.00 97 THR A O 6
ATOM 11272 N N . TYR A 1 119 ? 101.097 -9.543 -9.610 1.00 0.00 98 TYR A N 6
ATOM 11273 C CA . TYR A 1 119 ? 99.820 -8.834 -9.585 1.00 0.00 98 TYR A CA 6
ATOM 11274 C C . TYR A 1 119 ? 98.902 -9.504 -8.571 1.00 0.00 98 TYR A C 6
ATOM 11275 O O . TYR A 1 119 ? 98.115 -8.853 -7.882 1.00 0.00 98 TYR A O 6
ATOM 11293 N N . ARG A 1 120 ? 99.026 -10.818 -8.494 1.00 0.00 99 ARG A N 6
ATOM 11294 C CA . ARG A 1 120 ? 98.320 -11.609 -7.506 1.00 0.00 99 ARG A CA 6
ATOM 11295 C C . ARG A 1 120 ? 99.318 -12.102 -6.461 1.00 0.00 99 ARG A C 6
ATOM 11296 O O . ARG A 1 120 ? 100.110 -13.005 -6.740 1.00 0.00 99 ARG A O 6
ATOM 11317 N N . PRO A 1 121 ? 99.309 -11.489 -5.262 1.00 0.00 100 PRO A N 6
ATOM 11318 C CA . PRO A 1 121 ? 100.275 -11.774 -4.192 1.00 0.00 100 PRO A CA 6
ATOM 11319 C C . PRO A 1 121 ? 100.473 -13.271 -3.954 1.00 0.00 100 PRO A C 6
ATOM 11320 O O . PRO A 1 121 ? 99.574 -13.958 -3.470 1.00 0.00 100 PRO A O 6
ATOM 11331 N N . PRO A 1 122 ? 101.667 -13.789 -4.288 1.00 0.00 101 PRO A N 6
ATOM 11332 C CA . PRO A 1 122 ? 101.968 -15.218 -4.179 1.00 0.00 101 PRO A CA 6
ATOM 11333 C C . PRO A 1 122 ? 102.138 -15.654 -2.733 1.00 0.00 101 PRO A C 6
ATOM 11334 O O . PRO A 1 122 ? 101.982 -16.829 -2.396 1.00 0.00 101 PRO A O 6
ATOM 11345 N N . SER A 1 123 ? 102.447 -14.697 -1.877 1.00 0.00 102 SER A N 6
ATOM 11346 C CA . SER A 1 123 ? 102.653 -14.973 -0.470 1.00 0.00 102 SER A CA 6
ATOM 11347 C C . SER A 1 123 ? 101.384 -14.672 0.322 1.00 0.00 102 SER A C 6
ATOM 11348 O O . SER A 1 123 ? 101.375 -14.732 1.552 1.00 0.00 102 SER A O 6
ATOM 11356 N N . GLY A 1 124 ? 100.308 -14.371 -0.396 1.00 0.00 103 GLY A N 6
ATOM 11357 C CA . GLY A 1 124 ? 99.045 -14.060 0.245 1.00 0.00 103 GLY A CA 6
ATOM 11358 C C . GLY A 1 124 ? 98.170 -15.284 0.397 1.00 0.00 103 GLY A C 6
ATOM 11359 O O . GLY A 1 124 ? 97.123 -15.396 -0.243 1.00 0.00 103 GLY A O 6
ATOM 11363 N N . GLY A 1 125 ? 98.606 -16.211 1.234 1.00 0.00 104 GLY A N 6
ATOM 11364 C CA . GLY A 1 125 ? 97.851 -17.423 1.454 1.00 0.00 104 GLY A CA 6
ATOM 11365 C C . GLY A 1 125 ? 98.753 -18.624 1.605 1.00 0.00 104 GLY A C 6
ATOM 11366 O O . GLY A 1 125 ? 99.888 -18.457 2.109 1.00 0.00 104 GLY A O 6
ATOM 11371 N N . MET A 1 1 ? 64.041 31.867 1.537 1.00 0.00 -20 MET A N 7
ATOM 11372 C CA . MET A 1 1 ? 64.979 31.356 2.557 1.00 0.00 -20 MET A CA 7
ATOM 11373 C C . MET A 1 1 ? 65.377 29.926 2.226 1.00 0.00 -20 MET A C 7
ATOM 11374 O O . MET A 1 1 ? 64.592 29.172 1.647 1.00 0.00 -20 MET A O 7
ATOM 11390 N N . GLY A 1 2 ? 66.599 29.556 2.577 1.00 0.00 -19 GLY A N 7
ATOM 11391 C CA . GLY A 1 2 ? 67.070 28.214 2.319 1.00 0.00 -19 GLY A CA 7
ATOM 11392 C C . GLY A 1 2 ? 68.229 28.194 1.348 1.00 0.00 -19 GLY A C 7
ATOM 11393 O O . GLY A 1 2 ? 69.241 27.532 1.591 1.00 0.00 -19 GLY A O 7
ATOM 11397 N N . SER A 1 3 ? 68.091 28.931 0.256 1.00 0.00 -18 SER A N 7
ATOM 11398 C CA . SER A 1 3 ? 69.140 29.013 -0.745 1.00 0.00 -18 SER A CA 7
ATOM 11399 C C . SER A 1 3 ? 70.240 29.948 -0.250 1.00 0.00 -18 SER A C 7
ATOM 11400 O O . SER A 1 3 ? 69.980 31.106 0.084 1.00 0.00 -18 SER A O 7
ATOM 11408 N N . SER A 1 4 ? 71.462 29.444 -0.213 1.00 0.00 -17 SER A N 7
ATOM 11409 C CA . SER A 1 4 ? 72.568 30.160 0.410 1.00 0.00 -17 SER A CA 7
ATOM 11410 C C . SER A 1 4 ? 73.229 31.153 -0.548 1.00 0.00 -17 SER A C 7
ATOM 11411 O O . SER A 1 4 ? 74.238 31.766 -0.205 1.00 0.00 -17 SER A O 7
ATOM 11419 N N . HIS A 1 5 ? 72.653 31.306 -1.744 1.00 0.00 -16 HIS A N 7
ATOM 11420 C CA . HIS A 1 5 ? 73.125 32.283 -2.738 1.00 0.00 -16 HIS A CA 7
ATOM 11421 C C . HIS A 1 5 ? 74.482 31.885 -3.321 1.00 0.00 -16 HIS A C 7
ATOM 11422 O O . HIS A 1 5 ? 75.230 32.731 -3.808 1.00 0.00 -16 HIS A O 7
ATOM 11437 N N . HIS A 1 6 ? 74.783 30.595 -3.297 1.00 0.00 -15 HIS A N 7
ATOM 11438 C CA . HIS A 1 6 ? 76.041 30.094 -3.839 1.00 0.00 -15 HIS A CA 7
ATOM 11439 C C . HIS A 1 6 ? 75.772 28.978 -4.836 1.00 0.00 -15 HIS A C 7
ATOM 11440 O O . HIS A 1 6 ? 75.031 28.041 -4.542 1.00 0.00 -15 HIS A O 7
ATOM 11455 N N . HIS A 1 7 ? 76.359 29.088 -6.017 1.00 0.00 -14 HIS A N 7
ATOM 11456 C CA . HIS A 1 7 ? 76.155 28.100 -7.068 1.00 0.00 -14 HIS A CA 7
ATOM 11457 C C . HIS A 1 7 ? 77.423 27.294 -7.311 1.00 0.00 -14 HIS A C 7
ATOM 11458 O O . HIS A 1 7 ? 78.528 27.843 -7.329 1.00 0.00 -14 HIS A O 7
ATOM 11473 N N . HIS A 1 8 ? 77.264 25.989 -7.479 1.00 0.00 -13 HIS A N 7
ATOM 11474 C CA . HIS A 1 8 ? 78.377 25.123 -7.843 1.00 0.00 -13 HIS A CA 7
ATOM 11475 C C . HIS A 1 8 ? 78.366 24.852 -9.338 1.00 0.00 -13 HIS A C 7
ATOM 11476 O O . HIS A 1 8 ? 77.436 24.239 -9.863 1.00 0.00 -13 HIS A O 7
ATOM 11491 N N . HIS A 1 9 ? 79.391 25.326 -10.023 1.00 0.00 -12 HIS A N 7
ATOM 11492 C CA . HIS A 1 9 ? 79.527 25.090 -11.449 1.00 0.00 -12 HIS A CA 7
ATOM 11493 C C . HIS A 1 9 ? 80.779 24.269 -11.719 1.00 0.00 -12 HIS A C 7
ATOM 11494 O O . HIS A 1 9 ? 81.897 24.780 -11.651 1.00 0.00 -12 HIS A O 7
ATOM 11509 N N . HIS A 1 10 ? 80.589 22.993 -12.008 1.00 0.00 -11 HIS A N 7
ATOM 11510 C CA . HIS A 1 10 ? 81.701 22.121 -12.353 1.00 0.00 -11 HIS A CA 7
ATOM 11511 C C . HIS A 1 10 ? 82.006 22.240 -13.840 1.00 0.00 -11 HIS A C 7
ATOM 11512 O O . HIS A 1 10 ? 81.346 21.628 -14.682 1.00 0.00 -11 HIS A O 7
ATOM 11527 N N . SER A 1 11 ? 82.990 23.070 -14.147 1.00 0.00 -10 SER A N 7
ATOM 11528 C CA . SER A 1 11 ? 83.355 23.389 -15.519 1.00 0.00 -10 SER A CA 7
ATOM 11529 C C . SER A 1 11 ? 83.698 22.137 -16.325 1.00 0.00 -10 SER A C 7
ATOM 11530 O O . SER A 1 11 ? 84.247 21.171 -15.792 1.00 0.00 -10 SER A O 7
ATOM 11538 N N . SER A 1 12 ? 83.350 22.153 -17.605 1.00 0.00 -9 SER A N 7
ATOM 11539 C CA . SER A 1 12 ? 83.656 21.045 -18.494 1.00 0.00 -9 SER A CA 7
ATOM 11540 C C . SER A 1 12 ? 85.163 20.920 -18.686 1.00 0.00 -9 SER A C 7
ATOM 11541 O O . SER A 1 12 ? 85.792 21.767 -19.325 1.00 0.00 -9 SER A O 7
ATOM 11549 N N . GLY A 1 13 ? 85.735 19.872 -18.117 1.00 0.00 -8 GLY A N 7
ATOM 11550 C CA . GLY A 1 13 ? 87.165 19.677 -18.196 1.00 0.00 -8 GLY A CA 7
ATOM 11551 C C . GLY A 1 13 ? 87.850 20.005 -16.889 1.00 0.00 -8 GLY A C 7
ATOM 11552 O O . GLY A 1 13 ? 89.078 20.080 -16.822 1.00 0.00 -8 GLY A O 7
ATOM 11556 N N . LEU A 1 14 ? 87.053 20.231 -15.854 1.00 0.00 -7 LEU A N 7
ATOM 11557 C CA . LEU A 1 14 ? 87.581 20.471 -14.521 1.00 0.00 -7 LEU A CA 7
ATOM 11558 C C . LEU A 1 14 ? 88.032 19.155 -13.902 1.00 0.00 -7 LEU A C 7
ATOM 11559 O O . LEU A 1 14 ? 87.207 18.323 -13.527 1.00 0.00 -7 LEU A O 7
ATOM 11575 N N . VAL A 1 15 ? 89.340 18.964 -13.832 1.00 0.00 -6 VAL A N 7
ATOM 11576 C CA . VAL A 1 15 ? 89.902 17.745 -13.275 1.00 0.00 -6 VAL A CA 7
ATOM 11577 C C . VAL A 1 15 ? 89.642 17.653 -11.773 1.00 0.00 -6 VAL A C 7
ATOM 11578 O O . VAL A 1 15 ? 89.954 18.577 -11.015 1.00 0.00 -6 VAL A O 7
ATOM 11591 N N . PRO A 1 16 ? 89.041 16.537 -11.334 1.00 0.00 -5 PRO A N 7
ATOM 11592 C CA . PRO A 1 16 ? 88.715 16.307 -9.926 1.00 0.00 -5 PRO A CA 7
ATOM 11593 C C . PRO A 1 16 ? 89.959 16.218 -9.047 1.00 0.00 -5 PRO A C 7
ATOM 11594 O O . PRO A 1 16 ? 91.047 15.878 -9.518 1.00 0.00 -5 PRO A O 7
ATOM 11605 N N . ARG A 1 17 ? 89.782 16.517 -7.770 1.00 0.00 -4 ARG A N 7
ATOM 11606 C CA . ARG A 1 17 ? 90.881 16.519 -6.816 1.00 0.00 -4 ARG A CA 7
ATOM 11607 C C . ARG A 1 17 ? 91.110 15.113 -6.283 1.00 0.00 -4 ARG A C 7
ATOM 11608 O O . ARG A 1 17 ? 92.246 14.646 -6.195 1.00 0.00 -4 ARG A O 7
ATOM 11629 N N . GLY A 1 18 ? 90.019 14.446 -5.935 1.00 0.00 -3 GLY A N 7
ATOM 11630 C CA . GLY A 1 18 ? 90.096 13.071 -5.488 1.00 0.00 -3 GLY A CA 7
ATOM 11631 C C . GLY A 1 18 ? 90.560 12.947 -4.052 1.00 0.00 -3 GLY A C 7
ATOM 11632 O O . GLY A 1 18 ? 90.318 13.834 -3.231 1.00 0.00 -3 GLY A O 7
ATOM 11636 N N . SER A 1 19 ? 91.230 11.848 -3.752 1.00 0.00 -2 SER A N 7
ATOM 11637 C CA . SER A 1 19 ? 91.713 11.583 -2.412 1.00 0.00 -2 SER A CA 7
ATOM 11638 C C . SER A 1 19 ? 93.103 12.180 -2.204 1.00 0.00 -2 SER A C 7
ATOM 11639 O O . SER A 1 19 ? 93.792 12.524 -3.164 1.00 0.00 -2 SER A O 7
ATOM 11647 N N . HIS A 1 20 ? 93.518 12.290 -0.946 1.00 0.00 -1 HIS A N 7
ATOM 11648 C CA . HIS A 1 20 ? 94.834 12.835 -0.616 1.00 0.00 -1 HIS A CA 7
ATOM 11649 C C . HIS A 1 20 ? 95.906 11.753 -0.676 1.00 0.00 -1 HIS A C 7
ATOM 11650 O O . HIS A 1 20 ? 97.018 11.938 -0.184 1.00 0.00 -1 HIS A O 7
ATOM 11665 N N . MET A 1 21 ? 95.569 10.630 -1.291 1.00 0.00 0 MET A N 7
ATOM 11666 C CA . MET A 1 21 ? 96.493 9.517 -1.418 1.00 0.00 0 MET A CA 7
ATOM 11667 C C . MET A 1 21 ? 96.056 8.624 -2.573 1.00 0.00 0 MET A C 7
ATOM 11668 O O . MET A 1 21 ? 94.911 8.708 -3.019 1.00 0.00 0 MET A O 7
ATOM 11682 N N . MET A 1 22 ? 96.955 7.764 -3.035 1.00 0.00 1 MET A N 7
ATOM 11683 C CA . MET A 1 22 ? 96.717 6.966 -4.238 1.00 0.00 1 MET A CA 7
ATOM 11684 C C . MET A 1 22 ? 95.962 5.676 -3.929 1.00 0.00 1 MET A C 7
ATOM 11685 O O . MET A 1 22 ? 95.720 4.873 -4.835 1.00 0.00 1 MET A O 7
ATOM 11699 N N . PHE A 1 23 ? 95.608 5.474 -2.660 1.00 0.00 2 PHE A N 7
ATOM 11700 C CA . PHE A 1 23 ? 94.936 4.247 -2.234 1.00 0.00 2 PHE A CA 7
ATOM 11701 C C . PHE A 1 23 ? 93.629 4.076 -2.996 1.00 0.00 2 PHE A C 7
ATOM 11702 O O . PHE A 1 23 ? 92.788 4.975 -3.017 1.00 0.00 2 PHE A O 7
ATOM 11719 N N . LYS A 1 24 ? 93.464 2.924 -3.621 1.00 0.00 3 LYS A N 7
ATOM 11720 C CA . LYS A 1 24 ? 92.337 2.706 -4.508 1.00 0.00 3 LYS A CA 7
ATOM 11721 C C . LYS A 1 24 ? 91.299 1.810 -3.855 1.00 0.00 3 LYS A C 7
ATOM 11722 O O . LYS A 1 24 ? 91.308 0.591 -4.036 1.00 0.00 3 LYS A O 7
ATOM 11741 N N . LEU A 1 25 ? 90.429 2.414 -3.065 1.00 0.00 4 LEU A N 7
ATOM 11742 C CA . LEU A 1 25 ? 89.334 1.691 -2.449 1.00 0.00 4 LEU A CA 7
ATOM 11743 C C . LEU A 1 25 ? 88.131 1.750 -3.378 1.00 0.00 4 LEU A C 7
ATOM 11744 O O . LEU A 1 25 ? 87.558 2.820 -3.592 1.00 0.00 4 LEU A O 7
ATOM 11760 N N . THR A 1 26 ? 87.768 0.612 -3.950 1.00 0.00 5 THR A N 7
ATOM 11761 C CA . THR A 1 26 ? 86.644 0.554 -4.868 1.00 0.00 5 THR A CA 7
ATOM 11762 C C . THR A 1 26 ? 85.349 0.946 -4.159 1.00 0.00 5 THR A C 7
ATOM 11763 O O . THR A 1 26 ? 85.087 0.498 -3.044 1.00 0.00 5 THR A O 7
ATOM 11774 N N . PRO A 1 27 ? 84.527 1.805 -4.792 1.00 0.00 6 PRO A N 7
ATOM 11775 C CA . PRO A 1 27 ? 83.258 2.267 -4.215 1.00 0.00 6 PRO A CA 7
ATOM 11776 C C . PRO A 1 27 ? 82.360 1.106 -3.794 1.00 0.00 6 PRO A C 7
ATOM 11777 O O . PRO A 1 27 ? 81.613 1.204 -2.821 1.00 0.00 6 PRO A O 7
ATOM 11788 N N . ALA A 1 28 ? 82.462 0.002 -4.524 1.00 0.00 7 ALA A N 7
ATOM 11789 C CA . ALA A 1 28 ? 81.707 -1.200 -4.209 1.00 0.00 7 ALA A CA 7
ATOM 11790 C C . ALA A 1 28 ? 82.124 -1.759 -2.850 1.00 0.00 7 ALA A C 7
ATOM 11791 O O . ALA A 1 28 ? 81.279 -2.103 -2.023 1.00 0.00 7 ALA A O 7
ATOM 11798 N N . ALA A 1 29 ? 83.432 -1.829 -2.619 1.00 0.00 8 ALA A N 7
ATOM 11799 C CA . ALA A 1 29 ? 83.957 -2.319 -1.352 1.00 0.00 8 ALA A CA 7
ATOM 11800 C C . ALA A 1 29 ? 83.733 -1.292 -0.250 1.00 0.00 8 ALA A C 7
ATOM 11801 O O . ALA A 1 29 ? 83.445 -1.646 0.891 1.00 0.00 8 ALA A O 7
ATOM 11808 N N . ALA A 1 30 ? 83.856 -0.017 -0.608 1.00 0.00 9 ALA A N 7
ATOM 11809 C CA . ALA A 1 30 ? 83.623 1.075 0.332 1.00 0.00 9 ALA A CA 7
ATOM 11810 C C . ALA A 1 30 ? 82.208 1.008 0.890 1.00 0.00 9 ALA A C 7
ATOM 11811 O O . ALA A 1 30 ? 81.977 1.287 2.067 1.00 0.00 9 ALA A O 7
ATOM 11818 N N . GLU A 1 31 ? 81.267 0.619 0.039 1.00 0.00 10 GLU A N 7
ATOM 11819 C CA . GLU A 1 31 ? 79.880 0.461 0.448 1.00 0.00 10 GLU A CA 7
ATOM 11820 C C . GLU A 1 31 ? 79.748 -0.633 1.508 1.00 0.00 10 GLU A C 7
ATOM 11821 O O . GLU A 1 31 ? 78.951 -0.517 2.441 1.00 0.00 10 GLU A O 7
ATOM 11833 N N . GLN A 1 32 ? 80.540 -1.692 1.369 1.00 0.00 11 GLN A N 7
ATOM 11834 C CA . GLN A 1 32 ? 80.513 -2.790 2.328 1.00 0.00 11 GLN A CA 7
ATOM 11835 C C . GLN A 1 32 ? 81.158 -2.353 3.641 1.00 0.00 11 GLN A C 7
ATOM 11836 O O . GLN A 1 32 ? 80.713 -2.737 4.722 1.00 0.00 11 GLN A O 7
ATOM 11850 N N . VAL A 1 33 ? 82.207 -1.539 3.537 1.00 0.00 12 VAL A N 7
ATOM 11851 C CA . VAL A 1 33 ? 82.841 -0.954 4.714 1.00 0.00 12 VAL A CA 7
ATOM 11852 C C . VAL A 1 33 ? 81.835 -0.084 5.463 1.00 0.00 12 VAL A C 7
ATOM 11853 O O . VAL A 1 33 ? 81.740 -0.134 6.691 1.00 0.00 12 VAL A O 7
ATOM 11866 N N . LEU A 1 34 ? 81.073 0.696 4.702 1.00 0.00 13 LEU A N 7
ATOM 11867 C CA . LEU A 1 34 ? 80.017 1.530 5.260 1.00 0.00 13 LEU A CA 7
ATOM 11868 C C . LEU A 1 34 ? 78.980 0.664 5.970 1.00 0.00 13 LEU A C 7
ATOM 11869 O O . LEU A 1 34 ? 78.503 1.010 7.050 1.00 0.00 13 LEU A O 7
ATOM 11885 N N . LYS A 1 35 ? 78.652 -0.469 5.356 1.00 0.00 14 LYS A N 7
ATOM 11886 C CA . LYS A 1 35 ? 77.712 -1.418 5.942 1.00 0.00 14 LYS A CA 7
ATOM 11887 C C . LYS A 1 35 ? 78.252 -1.939 7.270 1.00 0.00 14 LYS A C 7
ATOM 11888 O O . LYS A 1 35 ? 77.540 -1.960 8.269 1.00 0.00 14 LYS A O 7
ATOM 11907 N N . ALA A 1 36 ? 79.523 -2.330 7.273 1.00 0.00 15 ALA A N 7
ATOM 11908 C CA . ALA A 1 36 ? 80.174 -2.842 8.475 1.00 0.00 15 ALA A CA 7
ATOM 11909 C C . ALA A 1 36 ? 80.153 -1.809 9.599 1.00 0.00 15 ALA A C 7
ATOM 11910 O O . ALA A 1 36 ? 79.937 -2.148 10.763 1.00 0.00 15 ALA A O 7
ATOM 11917 N N . ALA A 1 37 ? 80.371 -0.547 9.247 1.00 0.00 16 ALA A N 7
ATOM 11918 C CA . ALA A 1 37 ? 80.325 0.537 10.220 1.00 0.00 16 ALA A CA 7
ATOM 11919 C C . ALA A 1 37 ? 78.899 0.746 10.723 1.00 0.00 16 ALA A C 7
ATOM 11920 O O . ALA A 1 37 ? 78.667 0.924 11.918 1.00 0.00 16 ALA A O 7
ATOM 11927 N N . LYS A 1 38 ? 77.950 0.690 9.797 1.00 0.00 17 LYS A N 7
ATOM 11928 C CA . LYS A 1 38 ? 76.537 0.894 10.105 1.00 0.00 17 LYS A CA 7
ATOM 11929 C C . LYS A 1 38 ? 76.007 -0.183 11.055 1.00 0.00 17 LYS A C 7
ATOM 11930 O O . LYS A 1 38 ? 75.045 0.043 11.794 1.00 0.00 17 LYS A O 7
ATOM 11949 N N . GLN A 1 39 ? 76.648 -1.342 11.049 1.00 0.00 18 GLN A N 7
ATOM 11950 C CA . GLN A 1 39 ? 76.176 -2.491 11.816 1.00 0.00 18 GLN A CA 7
ATOM 11951 C C . GLN A 1 39 ? 76.577 -2.417 13.291 1.00 0.00 18 GLN A C 7
ATOM 11952 O O . GLN A 1 39 ? 76.203 -3.287 14.079 1.00 0.00 18 GLN A O 7
ATOM 11966 N N . GLY A 1 40 ? 77.327 -1.392 13.675 1.00 0.00 19 GLY A N 7
ATOM 11967 C CA . GLY A 1 40 ? 77.753 -1.294 15.057 1.00 0.00 19 GLY A CA 7
ATOM 11968 C C . GLY A 1 40 ? 78.175 0.104 15.453 1.00 0.00 19 GLY A C 7
ATOM 11969 O O . GLY A 1 40 ? 77.764 1.088 14.838 1.00 0.00 19 GLY A O 7
ATOM 11973 N N . GLY A 1 41 ? 78.994 0.190 16.496 1.00 0.00 20 GLY A N 7
ATOM 11974 C CA . GLY A 1 41 ? 79.493 1.471 16.962 1.00 0.00 20 GLY A CA 7
ATOM 11975 C C . GLY A 1 41 ? 80.651 1.966 16.124 1.00 0.00 20 GLY A C 7
ATOM 11976 O O . GLY A 1 41 ? 81.152 3.072 16.329 1.00 0.00 20 GLY A O 7
ATOM 11980 N N . THR A 1 42 ? 81.057 1.143 15.166 1.00 0.00 21 THR A N 7
ATOM 11981 C CA . THR A 1 42 ? 82.138 1.471 14.251 1.00 0.00 21 THR A CA 7
ATOM 11982 C C . THR A 1 42 ? 81.767 2.653 13.358 1.00 0.00 21 THR A C 7
ATOM 11983 O O . THR A 1 42 ? 82.635 3.305 12.778 1.00 0.00 21 THR A O 7
ATOM 11994 N N . GLU A 1 43 ? 80.466 2.917 13.268 1.00 0.00 22 GLU A N 7
ATOM 11995 C CA . GLU A 1 43 ? 79.938 4.052 12.519 1.00 0.00 22 GLU A CA 7
ATOM 11996 C C . GLU A 1 43 ? 80.546 5.366 13.008 1.00 0.00 22 GLU A C 7
ATOM 11997 O O . GLU A 1 43 ? 80.756 6.296 12.229 1.00 0.00 22 GLU A O 7
ATOM 12009 N N . GLY A 1 44 ? 80.834 5.428 14.301 1.00 0.00 23 GLY A N 7
ATOM 12010 C CA . GLY A 1 44 ? 81.323 6.656 14.895 1.00 0.00 23 GLY A CA 7
ATOM 12011 C C . GLY A 1 44 ? 82.831 6.764 14.867 1.00 0.00 23 GLY A C 7
ATOM 12012 O O . GLY A 1 44 ? 83.414 7.554 15.608 1.00 0.00 23 GLY A O 7
ATOM 12016 N N . MET A 1 45 ? 83.471 5.970 14.023 1.00 0.00 24 MET A N 7
ATOM 12017 C CA . MET A 1 45 ? 84.918 6.009 13.900 1.00 0.00 24 MET A CA 7
ATOM 12018 C C . MET A 1 45 ? 85.329 6.071 12.437 1.00 0.00 24 MET A C 7
ATOM 12019 O O . MET A 1 45 ? 84.482 6.150 11.547 1.00 0.00 24 MET A O 7
ATOM 12033 N N . CYS A 1 46 ? 86.629 6.037 12.196 1.00 0.00 25 CYS A N 7
ATOM 12034 C CA . CYS A 1 46 ? 87.161 6.141 10.851 1.00 0.00 25 CYS A CA 7
ATOM 12035 C C . CYS A 1 46 ? 87.937 4.873 10.508 1.00 0.00 25 CYS A C 7
ATOM 12036 O O . CYS A 1 46 ? 88.186 4.036 11.378 1.00 0.00 25 CYS A O 7
ATOM 12044 N N . LEU A 1 47 ? 88.313 4.726 9.250 1.00 0.00 26 LEU A N 7
ATOM 12045 C CA . LEU A 1 47 ? 89.030 3.542 8.811 1.00 0.00 26 LEU A CA 7
ATOM 12046 C C . LEU A 1 47 ? 90.526 3.820 8.749 1.00 0.00 26 LEU A C 7
ATOM 12047 O O . LEU A 1 47 ? 90.992 4.537 7.865 1.00 0.00 26 LEU A O 7
ATOM 12063 N N . ARG A 1 48 ? 91.275 3.262 9.690 1.00 0.00 27 ARG A N 7
ATOM 12064 C CA . ARG A 1 48 ? 92.718 3.450 9.706 1.00 0.00 27 ARG A CA 7
ATOM 12065 C C . ARG A 1 48 ? 93.401 2.206 9.159 1.00 0.00 27 ARG A C 7
ATOM 12066 O O . ARG A 1 48 ? 92.985 1.081 9.441 1.00 0.00 27 ARG A O 7
ATOM 12087 N N . LEU A 1 49 ? 94.440 2.405 8.369 1.00 0.00 28 LEU A N 7
ATOM 12088 C CA . LEU A 1 49 ? 95.152 1.289 7.769 1.00 0.00 28 LEU A CA 7
ATOM 12089 C C . LEU A 1 49 ? 96.578 1.204 8.294 1.00 0.00 28 LEU A C 7
ATOM 12090 O O . LEU A 1 49 ? 97.259 2.219 8.448 1.00 0.00 28 LEU A O 7
ATOM 12106 N N . ALA A 1 50 ? 97.014 -0.013 8.576 1.00 0.00 29 ALA A N 7
ATOM 12107 C CA . ALA A 1 50 ? 98.368 -0.259 9.043 1.00 0.00 29 ALA A CA 7
ATOM 12108 C C . ALA A 1 50 ? 99.094 -1.177 8.073 1.00 0.00 29 ALA A C 7
ATOM 12109 O O . ALA A 1 50 ? 98.469 -1.998 7.401 1.00 0.00 29 ALA A O 7
ATOM 12116 N N . ALA A 1 51 ? 100.409 -1.048 8.003 1.00 0.00 30 ALA A N 7
ATOM 12117 C CA . ALA A 1 51 ? 101.193 -1.816 7.052 1.00 0.00 30 ALA A CA 7
ATOM 12118 C C . ALA A 1 51 ? 102.308 -2.582 7.750 1.00 0.00 30 ALA A C 7
ATOM 12119 O O . ALA A 1 51 ? 102.964 -2.057 8.651 1.00 0.00 30 ALA A O 7
ATOM 12126 N N . GLY A 1 52 ? 102.503 -3.827 7.339 1.00 0.00 31 GLY A N 7
ATOM 12127 C CA . GLY A 1 52 ? 103.567 -4.640 7.886 1.00 0.00 31 GLY A CA 7
ATOM 12128 C C . GLY A 1 52 ? 104.381 -5.300 6.794 1.00 0.00 31 GLY A C 7
ATOM 12129 O O . GLY A 1 52 ? 103.987 -6.335 6.249 1.00 0.00 31 GLY A O 7
ATOM 12133 N N . ARG A 1 53 ? 105.511 -4.696 6.463 1.00 0.00 32 ARG A N 7
ATOM 12134 C CA . ARG A 1 53 ? 106.373 -5.214 5.416 1.00 0.00 32 ARG A CA 7
ATOM 12135 C C . ARG A 1 53 ? 107.347 -6.223 5.997 1.00 0.00 32 ARG A C 7
ATOM 12136 O O . ARG A 1 53 ? 108.279 -5.855 6.711 1.00 0.00 32 ARG A O 7
ATOM 12157 N N . ASN A 1 54 ? 107.117 -7.493 5.708 1.00 0.00 33 ASN A N 7
ATOM 12158 C CA . ASN A 1 54 ? 108.004 -8.546 6.173 1.00 0.00 33 ASN A CA 7
ATOM 12159 C C . ASN A 1 54 ? 109.002 -8.887 5.079 1.00 0.00 33 ASN A C 7
ATOM 12160 O O . ASN A 1 54 ? 108.641 -9.504 4.079 1.00 0.00 33 ASN A O 7
ATOM 12171 N N . PRO A 1 55 ? 110.273 -8.486 5.246 1.00 0.00 34 PRO A N 7
ATOM 12172 C CA . PRO A 1 55 ? 111.321 -8.751 4.254 1.00 0.00 34 PRO A CA 7
ATOM 12173 C C . PRO A 1 55 ? 111.642 -10.238 4.166 1.00 0.00 34 PRO A C 7
ATOM 12174 O O . PRO A 1 55 ? 112.263 -10.703 3.212 1.00 0.00 34 PRO A O 7
ATOM 12185 N N . ASP A 1 56 ? 111.196 -10.971 5.175 1.00 0.00 35 ASP A N 7
ATOM 12186 C CA . ASP A 1 56 ? 111.390 -12.410 5.239 1.00 0.00 35 ASP A CA 7
ATOM 12187 C C . ASP A 1 56 ? 110.294 -13.136 4.466 1.00 0.00 35 ASP A C 7
ATOM 12188 O O . ASP A 1 56 ? 110.471 -14.277 4.032 1.00 0.00 35 ASP A O 7
ATOM 12197 N N . GLY A 1 57 ? 109.166 -12.465 4.279 1.00 0.00 36 GLY A N 7
ATOM 12198 C CA . GLY A 1 57 ? 108.037 -13.098 3.636 1.00 0.00 36 GLY A CA 7
ATOM 12199 C C . GLY A 1 57 ? 107.290 -12.169 2.702 1.00 0.00 36 GLY A C 7
ATOM 12200 O O . GLY A 1 57 ? 107.822 -11.749 1.675 1.00 0.00 36 GLY A O 7
ATOM 12204 N N . SER A 1 58 ? 106.060 -11.844 3.063 1.00 0.00 37 SER A N 7
ATOM 12205 C CA . SER A 1 58 ? 105.207 -11.036 2.209 1.00 0.00 37 SER A CA 7
ATOM 12206 C C . SER A 1 58 ? 104.821 -9.734 2.910 1.00 0.00 37 SER A C 7
ATOM 12207 O O . SER A 1 58 ? 105.101 -9.542 4.097 1.00 0.00 37 SER A O 7
ATOM 12215 N N . ILE A 1 59 ? 104.179 -8.844 2.170 1.00 0.00 38 ILE A N 7
ATOM 12216 C CA . ILE A 1 59 ? 103.763 -7.556 2.699 1.00 0.00 38 ILE A CA 7
ATOM 12217 C C . ILE A 1 59 ? 102.290 -7.612 3.091 1.00 0.00 38 ILE A C 7
ATOM 12218 O O . ILE A 1 59 ? 101.411 -7.673 2.232 1.00 0.00 38 ILE A O 7
ATOM 12234 N N . ASP A 1 60 ? 102.036 -7.610 4.389 1.00 0.00 39 ASP A N 7
ATOM 12235 C CA . ASP A 1 60 ? 100.684 -7.775 4.912 1.00 0.00 39 ASP A CA 7
ATOM 12236 C C . ASP A 1 60 ? 100.135 -6.447 5.422 1.00 0.00 39 ASP A C 7
ATOM 12237 O O . ASP A 1 60 ? 100.851 -5.675 6.064 1.00 0.00 39 ASP A O 7
ATOM 12246 N N . TYR A 1 61 ? 98.875 -6.173 5.118 1.00 0.00 40 TYR A N 7
ATOM 12247 C CA . TYR A 1 61 ? 98.254 -4.912 5.498 1.00 0.00 40 TYR A CA 7
ATOM 12248 C C . TYR A 1 61 ? 97.073 -5.148 6.429 1.00 0.00 40 TYR A C 7
ATOM 12249 O O . TYR A 1 61 ? 96.292 -6.078 6.236 1.00 0.00 40 TYR A O 7
ATOM 12267 N N . ARG A 1 62 ? 96.935 -4.292 7.430 1.00 0.00 41 ARG A N 7
ATOM 12268 C CA . ARG A 1 62 ? 95.887 -4.446 8.425 1.00 0.00 41 ARG A CA 7
ATOM 12269 C C . ARG A 1 62 ? 94.833 -3.361 8.265 1.00 0.00 41 ARG A C 7
ATOM 12270 O O . ARG A 1 62 ? 95.152 -2.173 8.206 1.00 0.00 41 ARG A O 7
ATOM 12291 N N . MET A 1 63 ? 93.576 -3.776 8.197 1.00 0.00 42 MET A N 7
ATOM 12292 C CA . MET A 1 63 ? 92.461 -2.843 8.134 1.00 0.00 42 MET A CA 7
ATOM 12293 C C . MET A 1 63 ? 91.726 -2.833 9.468 1.00 0.00 42 MET A C 7
ATOM 12294 O O . MET A 1 63 ? 91.320 -3.886 9.960 1.00 0.00 42 MET A O 7
ATOM 12308 N N . GLY A 1 64 ? 91.563 -1.657 10.061 1.00 0.00 43 GLY A N 7
ATOM 12309 C CA . GLY A 1 64 ? 90.879 -1.577 11.329 1.00 0.00 43 GLY A CA 7
ATOM 12310 C C . GLY A 1 64 ? 90.149 -0.265 11.527 1.00 0.00 43 GLY A C 7
ATOM 12311 O O . GLY A 1 64 ? 90.633 0.791 11.114 1.00 0.00 43 GLY A O 7
ATOM 12315 N N . PHE A 1 65 ? 88.978 -0.332 12.137 1.00 0.00 44 PHE A N 7
ATOM 12316 C CA . PHE A 1 65 ? 88.240 0.870 12.494 1.00 0.00 44 PHE A CA 7
ATOM 12317 C C . PHE A 1 65 ? 88.884 1.513 13.715 1.00 0.00 44 PHE A C 7
ATOM 12318 O O . PHE A 1 65 ? 89.111 0.845 14.730 1.00 0.00 44 PHE A O 7
ATOM 12335 N N . ASP A 1 66 ? 89.177 2.797 13.617 1.00 0.00 45 ASP A N 7
ATOM 12336 C CA . ASP A 1 66 ? 89.933 3.490 14.649 1.00 0.00 45 ASP A CA 7
ATOM 12337 C C . ASP A 1 66 ? 89.482 4.948 14.738 1.00 0.00 45 ASP A C 7
ATOM 12338 O O . ASP A 1 66 ? 88.567 5.355 14.021 1.00 0.00 45 ASP A O 7
ATOM 12347 N N . ASP A 1 67 ? 90.116 5.736 15.600 1.00 0.00 46 ASP A N 7
ATOM 12348 C CA . ASP A 1 67 ? 89.721 7.131 15.785 1.00 0.00 46 ASP A CA 7
ATOM 12349 C C . ASP A 1 67 ? 90.212 7.989 14.626 1.00 0.00 46 ASP A C 7
ATOM 12350 O O . ASP A 1 67 ? 91.016 7.547 13.804 1.00 0.00 46 ASP A O 7
ATOM 12359 N N . LEU A 1 68 ? 89.716 9.213 14.564 1.00 0.00 47 LEU A N 7
ATOM 12360 C CA . LEU A 1 68 ? 90.122 10.143 13.530 1.00 0.00 47 LEU A CA 7
ATOM 12361 C C . LEU A 1 68 ? 91.159 11.104 14.097 1.00 0.00 47 LEU A C 7
ATOM 12362 O O . LEU A 1 68 ? 90.825 12.059 14.800 1.00 0.00 47 LEU A O 7
ATOM 12378 N N . THR A 1 69 ? 92.417 10.821 13.820 1.00 0.00 48 THR A N 7
ATOM 12379 C CA . THR A 1 69 ? 93.502 11.662 14.280 1.00 0.00 48 THR A CA 7
ATOM 12380 C C . THR A 1 69 ? 93.721 12.816 13.302 1.00 0.00 48 THR A C 7
ATOM 12381 O O . THR A 1 69 ? 93.853 12.603 12.099 1.00 0.00 48 THR A O 7
ATOM 12392 N N . GLU A 1 70 ? 93.749 14.037 13.820 1.00 0.00 49 GLU A N 7
ATOM 12393 C CA . GLU A 1 70 ? 93.851 15.224 12.976 1.00 0.00 49 GLU A CA 7
ATOM 12394 C C . GLU A 1 70 ? 95.276 15.403 12.440 1.00 0.00 49 GLU A C 7
ATOM 12395 O O . GLU A 1 70 ? 95.512 16.162 11.502 1.00 0.00 49 GLU A O 7
ATOM 12407 N N . ASP A 1 71 ? 96.220 14.685 13.035 1.00 0.00 50 ASP A N 7
ATOM 12408 C CA . ASP A 1 71 ? 97.608 14.704 12.575 1.00 0.00 50 ASP A CA 7
ATOM 12409 C C . ASP A 1 71 ? 97.840 13.586 11.559 1.00 0.00 50 ASP A C 7
ATOM 12410 O O . ASP A 1 71 ? 98.925 13.440 10.996 1.00 0.00 50 ASP A O 7
ATOM 12419 N N . ASP A 1 72 ? 96.795 12.810 11.316 1.00 0.00 51 ASP A N 7
ATOM 12420 C CA . ASP A 1 72 ? 96.878 11.669 10.416 1.00 0.00 51 ASP A CA 7
ATOM 12421 C C . ASP A 1 72 ? 96.538 12.110 8.988 1.00 0.00 51 ASP A C 7
ATOM 12422 O O . ASP A 1 72 ? 96.280 13.293 8.749 1.00 0.00 51 ASP A O 7
ATOM 12431 N N . ILE A 1 73 ? 96.528 11.175 8.047 1.00 0.00 52 ILE A N 7
ATOM 12432 C CA . ILE A 1 73 ? 96.275 11.512 6.650 1.00 0.00 52 ILE A CA 7
ATOM 12433 C C . ILE A 1 73 ? 94.867 11.095 6.243 1.00 0.00 52 ILE A C 7
ATOM 12434 O O . ILE A 1 73 ? 94.574 9.909 6.096 1.00 0.00 52 ILE A O 7
ATOM 12450 N N . ARG A 1 74 ? 94.006 12.083 6.066 1.00 0.00 53 ARG A N 7
ATOM 12451 C CA . ARG A 1 74 ? 92.615 11.838 5.725 1.00 0.00 53 ARG A CA 7
ATOM 12452 C C . ARG A 1 74 ? 92.410 11.835 4.213 1.00 0.00 53 ARG A C 7
ATOM 12453 O O . ARG A 1 74 ? 92.694 12.820 3.529 1.00 0.00 53 ARG A O 7
ATOM 12474 N N . LEU A 1 75 ? 91.924 10.720 3.698 1.00 0.00 54 LEU A N 7
ATOM 12475 C CA . LEU A 1 75 ? 91.533 10.630 2.302 1.00 0.00 54 LEU A CA 7
ATOM 12476 C C . LEU A 1 75 ? 90.114 10.084 2.198 1.00 0.00 54 LEU A C 7
ATOM 12477 O O . LEU A 1 75 ? 89.853 8.925 2.512 1.00 0.00 54 LEU A O 7
ATOM 12493 N N . THR A 1 76 ? 89.200 10.937 1.779 1.00 0.00 55 THR A N 7
ATOM 12494 C CA . THR A 1 76 ? 87.794 10.580 1.704 1.00 0.00 55 THR A CA 7
ATOM 12495 C C . THR A 1 76 ? 87.482 9.883 0.386 1.00 0.00 55 THR A C 7
ATOM 12496 O O . THR A 1 76 ? 87.787 10.405 -0.688 1.00 0.00 55 THR A O 7
ATOM 12507 N N . SER A 1 77 ? 86.904 8.697 0.473 1.00 0.00 56 SER A N 7
ATOM 12508 C CA . SER A 1 77 ? 86.501 7.955 -0.707 1.00 0.00 56 SER A CA 7
ATOM 12509 C C . SER A 1 77 ? 85.000 8.128 -0.948 1.00 0.00 56 SER A C 7
ATOM 12510 O O . SER A 1 77 ? 84.349 8.935 -0.282 1.00 0.00 56 SER A O 7
ATOM 12518 N N . GLU A 1 78 ? 84.458 7.358 -1.882 1.00 0.00 57 GLU A N 7
ATOM 12519 C CA . GLU A 1 78 ? 83.054 7.469 -2.254 1.00 0.00 57 GLU A CA 7
ATOM 12520 C C . GLU A 1 78 ? 82.175 6.684 -1.289 1.00 0.00 57 GLU A C 7
ATOM 12521 O O . GLU A 1 78 ? 81.548 5.692 -1.662 1.00 0.00 57 GLU A O 7
ATOM 12533 N N . GLY A 1 79 ? 82.167 7.118 -0.042 1.00 0.00 58 GLY A N 7
ATOM 12534 C CA . GLY A 1 79 ? 81.306 6.511 0.954 1.00 0.00 58 GLY A CA 7
ATOM 12535 C C . GLY A 1 79 ? 81.951 6.466 2.323 1.00 0.00 58 GLY A C 7
ATOM 12536 O O . GLY A 1 79 ? 81.292 6.694 3.337 1.00 0.00 58 GLY A O 7
ATOM 12540 N N . VAL A 1 80 ? 83.244 6.180 2.350 1.00 0.00 59 VAL A N 7
ATOM 12541 C CA . VAL A 1 80 ? 83.978 6.054 3.602 1.00 0.00 59 VAL A CA 7
ATOM 12542 C C . VAL A 1 80 ? 85.258 6.875 3.530 1.00 0.00 59 VAL A C 7
ATOM 12543 O O . VAL A 1 80 ? 85.862 6.997 2.464 1.00 0.00 59 VAL A O 7
ATOM 12556 N N . GLU A 1 81 ? 85.653 7.454 4.648 1.00 0.00 60 GLU A N 7
ATOM 12557 C CA . GLU A 1 81 ? 86.888 8.210 4.705 1.00 0.00 60 GLU A CA 7
ATOM 12558 C C . GLU A 1 81 ? 87.985 7.348 5.315 1.00 0.00 60 GLU A C 7
ATOM 12559 O O . GLU A 1 81 ? 87.741 6.600 6.263 1.00 0.00 60 GLU A O 7
ATOM 12571 N N . ILE A 1 82 ? 89.177 7.435 4.753 1.00 0.00 61 ILE A N 7
ATOM 12572 C CA . ILE A 1 82 ? 90.293 6.622 5.200 1.00 0.00 61 ILE A CA 7
ATOM 12573 C C . ILE A 1 82 ? 91.347 7.495 5.864 1.00 0.00 61 ILE A C 7
ATOM 12574 O O . ILE A 1 82 ? 91.600 8.615 5.421 1.00 0.00 61 ILE A O 7
ATOM 12590 N N . VAL A 1 83 ? 91.940 6.990 6.932 1.00 0.00 62 VAL A N 7
ATOM 12591 C CA . VAL A 1 83 ? 93.068 7.654 7.565 1.00 0.00 62 VAL A CA 7
ATOM 12592 C C . VAL A 1 83 ? 94.265 6.712 7.617 1.00 0.00 62 VAL A C 7
ATOM 12593 O O . VAL A 1 83 ? 94.184 5.604 8.154 1.00 0.00 62 VAL A O 7
ATOM 12606 N N . ILE A 1 84 ? 95.365 7.132 7.017 1.00 0.00 63 ILE A N 7
ATOM 12607 C CA . ILE A 1 84 ? 96.570 6.324 6.998 1.00 0.00 63 ILE A CA 7
ATOM 12608 C C . ILE A 1 84 ? 97.767 7.147 7.441 1.00 0.00 63 ILE A C 7
ATOM 12609 O O . ILE A 1 84 ? 98.174 8.084 6.751 1.00 0.00 63 ILE A O 7
ATOM 12625 N N . ALA A 1 85 ? 98.318 6.798 8.595 1.00 0.00 64 ALA A N 7
ATOM 12626 C CA . ALA A 1 85 ? 99.484 7.480 9.133 1.00 0.00 64 ALA A CA 7
ATOM 12627 C C . ALA A 1 85 ? 100.631 7.481 8.127 1.00 0.00 64 ALA A C 7
ATOM 12628 O O . ALA A 1 85 ? 100.855 6.484 7.434 1.00 0.00 64 ALA A O 7
ATOM 12635 N N . PRO A 1 86 ? 101.369 8.604 8.034 1.00 0.00 65 PRO A N 7
ATOM 12636 C CA . PRO A 1 86 ? 102.480 8.765 7.085 1.00 0.00 65 PRO A CA 7
ATOM 12637 C C . PRO A 1 86 ? 103.474 7.605 7.119 1.00 0.00 65 PRO A C 7
ATOM 12638 O O . PRO A 1 86 ? 104.073 7.258 6.102 1.00 0.00 65 PRO A O 7
ATOM 12649 N N . ASP A 1 87 ? 103.641 7.007 8.290 1.00 0.00 66 ASP A N 7
ATOM 12650 C CA . ASP A 1 87 ? 104.530 5.863 8.440 1.00 0.00 66 ASP A CA 7
ATOM 12651 C C . ASP A 1 87 ? 103.982 4.645 7.698 1.00 0.00 66 ASP A C 7
ATOM 12652 O O . ASP A 1 87 ? 104.694 4.013 6.913 1.00 0.00 66 ASP A O 7
ATOM 12661 N N . TYR A 1 88 ? 102.705 4.348 7.919 1.00 0.00 67 TYR A N 7
ATOM 12662 C CA . TYR A 1 88 ? 102.078 3.159 7.343 1.00 0.00 67 TYR A CA 7
ATOM 12663 C C . TYR A 1 88 ? 101.774 3.350 5.859 1.00 0.00 67 TYR A C 7
ATOM 12664 O O . TYR A 1 88 ? 101.811 2.396 5.082 1.00 0.00 67 TYR A O 7
ATOM 12682 N N . VAL A 1 89 ? 101.477 4.587 5.472 1.00 0.00 68 VAL A N 7
ATOM 12683 C CA . VAL A 1 89 ? 101.054 4.891 4.104 1.00 0.00 68 VAL A CA 7
ATOM 12684 C C . VAL A 1 89 ? 102.180 4.647 3.097 1.00 0.00 68 VAL A C 7
ATOM 12685 O O . VAL A 1 89 ? 101.949 4.588 1.890 1.00 0.00 68 VAL A O 7
ATOM 12698 N N . SER A 1 90 ? 103.391 4.467 3.610 1.00 0.00 69 SER A N 7
ATOM 12699 C CA . SER A 1 90 ? 104.573 4.279 2.779 1.00 0.00 69 SER A CA 7
ATOM 12700 C C . SER A 1 90 ? 104.490 3.000 1.939 1.00 0.00 69 SER A C 7
ATOM 12701 O O . SER A 1 90 ? 105.287 2.801 1.023 1.00 0.00 69 SER A O 7
ATOM 12709 N N . LEU A 1 91 ? 103.533 2.135 2.249 1.00 0.00 70 LEU A N 7
ATOM 12710 C CA . LEU A 1 91 ? 103.400 0.868 1.540 1.00 0.00 70 LEU A CA 7
ATOM 12711 C C . LEU A 1 91 ? 102.032 0.742 0.873 1.00 0.00 70 LEU A C 7
ATOM 12712 O O . LEU A 1 91 ? 101.759 -0.233 0.176 1.00 0.00 70 LEU A O 7
ATOM 12728 N N . LEU A 1 92 ? 101.184 1.741 1.070 1.00 0.00 71 LEU A N 7
ATOM 12729 C CA . LEU A 1 92 ? 99.788 1.637 0.660 1.00 0.00 71 LEU A CA 7
ATOM 12730 C C . LEU A 1 92 ? 99.464 2.547 -0.518 1.00 0.00 71 LEU A C 7
ATOM 12731 O O . LEU A 1 92 ? 98.292 2.757 -0.832 1.00 0.00 71 LEU A O 7
ATOM 12747 N N . ASP A 1 93 ? 100.495 3.062 -1.179 1.00 0.00 72 ASP A N 7
ATOM 12748 C CA . ASP A 1 93 ? 100.308 4.013 -2.272 1.00 0.00 72 ASP A CA 7
ATOM 12749 C C . ASP A 1 93 ? 99.428 3.440 -3.391 1.00 0.00 72 ASP A C 7
ATOM 12750 O O . ASP A 1 93 ? 98.287 3.857 -3.553 1.00 0.00 72 ASP A O 7
ATOM 12759 N N . GLN A 1 94 ? 99.932 2.476 -4.146 1.00 0.00 73 GLN A N 7
ATOM 12760 C CA . GLN A 1 94 ? 99.166 1.903 -5.252 1.00 0.00 73 GLN A CA 7
ATOM 12761 C C . GLN A 1 94 ? 98.365 0.685 -4.806 1.00 0.00 73 GLN A C 7
ATOM 12762 O O . GLN A 1 94 ? 97.983 -0.154 -5.626 1.00 0.00 73 GLN A O 7
ATOM 12776 N N . THR A 1 95 ? 98.072 0.601 -3.521 1.00 0.00 74 THR A N 7
ATOM 12777 C CA . THR A 1 95 ? 97.327 -0.522 -2.990 1.00 0.00 74 THR A CA 7
ATOM 12778 C C . THR A 1 95 ? 95.843 -0.395 -3.324 1.00 0.00 74 THR A C 7
ATOM 12779 O O . THR A 1 95 ? 95.177 0.566 -2.924 1.00 0.00 74 THR A O 7
ATOM 12790 N N . THR A 1 96 ? 95.341 -1.348 -4.088 1.00 0.00 75 THR A N 7
ATOM 12791 C CA . THR A 1 96 ? 93.940 -1.385 -4.463 1.00 0.00 75 THR A CA 7
ATOM 12792 C C . THR A 1 96 ? 93.170 -2.325 -3.539 1.00 0.00 75 THR A C 7
ATOM 12793 O O . THR A 1 96 ? 93.649 -3.416 -3.221 1.00 0.00 75 THR A O 7
ATOM 12804 N N . LEU A 1 97 ? 91.992 -1.898 -3.102 1.00 0.00 76 LEU A N 7
ATOM 12805 C CA . LEU A 1 97 ? 91.182 -2.695 -2.198 1.00 0.00 76 LEU A CA 7
ATOM 12806 C C . LEU A 1 97 ? 89.897 -3.148 -2.883 1.00 0.00 76 LEU A C 7
ATOM 12807 O O . LEU A 1 97 ? 89.131 -2.328 -3.403 1.00 0.00 76 LEU A O 7
ATOM 12823 N N . ASP A 1 98 ? 89.676 -4.454 -2.883 1.00 0.00 77 ASP A N 7
ATOM 12824 C CA . ASP A 1 98 ? 88.482 -5.041 -3.484 1.00 0.00 77 ASP A CA 7
ATOM 12825 C C . ASP A 1 98 ? 87.937 -6.134 -2.576 1.00 0.00 77 ASP A C 7
ATOM 12826 O O . ASP A 1 98 ? 88.687 -6.719 -1.793 1.00 0.00 77 ASP A O 7
ATOM 12835 N N . TYR A 1 99 ? 86.644 -6.402 -2.661 1.00 0.00 78 TYR A N 7
ATOM 12836 C CA . TYR A 1 99 ? 86.035 -7.429 -1.830 1.00 0.00 78 TYR A CA 7
ATOM 12837 C C . TYR A 1 99 ? 85.697 -8.653 -2.671 1.00 0.00 78 TYR A C 7
ATOM 12838 O O . TYR A 1 99 ? 84.950 -8.572 -3.648 1.00 0.00 78 TYR A O 7
ATOM 12856 N N . VAL A 1 100 ? 86.270 -9.784 -2.305 1.00 0.00 79 VAL A N 7
ATOM 12857 C CA . VAL A 1 100 ? 86.056 -11.016 -3.044 1.00 0.00 79 VAL A CA 7
ATOM 12858 C C . VAL A 1 100 ? 85.498 -12.098 -2.135 1.00 0.00 79 VAL A C 7
ATOM 12859 O O . VAL A 1 100 ? 85.755 -12.110 -0.928 1.00 0.00 79 VAL A O 7
ATOM 12872 N N . GLU A 1 101 ? 84.731 -13.002 -2.715 1.00 0.00 80 GLU A N 7
ATOM 12873 C CA . GLU A 1 101 ? 84.190 -14.118 -1.970 1.00 0.00 80 GLU A CA 7
ATOM 12874 C C . GLU A 1 101 ? 85.050 -15.355 -2.195 1.00 0.00 80 GLU A C 7
ATOM 12875 O O . GLU A 1 101 ? 84.863 -16.089 -3.166 1.00 0.00 80 GLU A O 7
ATOM 12887 N N . LEU A 1 102 ? 86.015 -15.554 -1.307 1.00 0.00 81 LEU A N 7
ATOM 12888 C CA . LEU A 1 102 ? 86.904 -16.708 -1.385 1.00 0.00 81 LEU A CA 7
ATOM 12889 C C . LEU A 1 102 ? 86.136 -17.976 -1.048 1.00 0.00 81 LEU A C 7
ATOM 12890 O O . LEU A 1 102 ? 86.388 -19.043 -1.605 1.00 0.00 81 LEU A O 7
ATOM 12906 N N . GLU A 1 103 ? 85.197 -17.836 -0.129 1.00 0.00 82 GLU A N 7
ATOM 12907 C CA . GLU A 1 103 ? 84.328 -18.928 0.269 1.00 0.00 82 GLU A CA 7
ATOM 12908 C C . GLU A 1 103 ? 82.907 -18.405 0.382 1.00 0.00 82 GLU A C 7
ATOM 12909 O O . GLU A 1 103 ? 82.704 -17.302 0.888 1.00 0.00 82 GLU A O 7
ATOM 12921 N N . PRO A 1 104 ? 81.916 -19.174 -0.100 1.00 0.00 83 PRO A N 7
ATOM 12922 C CA . PRO A 1 104 ? 80.508 -18.767 -0.093 1.00 0.00 83 PRO A CA 7
ATOM 12923 C C . PRO A 1 104 ? 80.070 -18.190 1.252 1.00 0.00 83 PRO A C 7
ATOM 12924 O O . PRO A 1 104 ? 80.062 -18.886 2.272 1.00 0.00 83 PRO A O 7
ATOM 12935 N N . GLY A 1 105 ? 79.741 -16.904 1.250 1.00 0.00 84 GLY A N 7
ATOM 12936 C CA . GLY A 1 105 ? 79.303 -16.246 2.463 1.00 0.00 84 GLY A CA 7
ATOM 12937 C C . GLY A 1 105 ? 80.362 -15.332 3.047 1.00 0.00 84 GLY A C 7
ATOM 12938 O O . GLY A 1 105 ? 80.052 -14.431 3.828 1.00 0.00 84 GLY A O 7
ATOM 12942 N N . GLN A 1 106 ? 81.613 -15.550 2.667 1.00 0.00 85 GLN A N 7
ATOM 12943 C CA . GLN A 1 106 ? 82.716 -14.761 3.195 1.00 0.00 85 GLN A CA 7
ATOM 12944 C C . GLN A 1 106 ? 83.225 -13.765 2.162 1.00 0.00 85 GLN A C 7
ATOM 12945 O O . GLN A 1 106 ? 83.980 -14.124 1.256 1.00 0.00 85 GLN A O 7
ATOM 12959 N N . PHE A 1 107 ? 82.807 -12.520 2.301 1.00 0.00 86 PHE A N 7
ATOM 12960 C CA . PHE A 1 107 ? 83.306 -11.455 1.450 1.00 0.00 86 PHE A CA 7
ATOM 12961 C C . PHE A 1 107 ? 84.478 -10.770 2.134 1.00 0.00 86 PHE A C 7
ATOM 12962 O O . PHE A 1 107 ? 84.297 -10.027 3.100 1.00 0.00 86 PHE A O 7
ATOM 12979 N N . HIS A 1 108 ? 85.676 -11.048 1.648 1.00 0.00 87 HIS A N 7
ATOM 12980 C CA . HIS A 1 108 ? 86.890 -10.531 2.263 1.00 0.00 87 HIS A CA 7
ATOM 12981 C C . HIS A 1 108 ? 87.450 -9.370 1.463 1.00 0.00 87 HIS A C 7
ATOM 12982 O O . HIS A 1 108 ? 87.502 -9.422 0.233 1.00 0.00 87 HIS A O 7
ATOM 12997 N N . PHE A 1 109 ? 87.854 -8.325 2.165 1.00 0.00 88 PHE A N 7
ATOM 12998 C CA . PHE A 1 109 ? 88.559 -7.218 1.543 1.00 0.00 88 PHE A CA 7
ATOM 12999 C C . PHE A 1 109 ? 90.014 -7.605 1.347 1.00 0.00 88 PHE A C 7
ATOM 13000 O O . PHE A 1 109 ? 90.734 -7.844 2.320 1.00 0.00 88 PHE A O 7
ATOM 13017 N N . ILE A 1 110 ? 90.447 -7.684 0.105 1.00 0.00 89 ILE A N 7
ATOM 13018 C CA . ILE A 1 110 ? 91.811 -8.081 -0.185 1.00 0.00 89 ILE A CA 7
ATOM 13019 C C . ILE A 1 110 ? 92.630 -6.899 -0.678 1.00 0.00 89 ILE A C 7
ATOM 13020 O O . ILE A 1 110 ? 92.162 -6.094 -1.493 1.00 0.00 89 ILE A O 7
ATOM 13036 N N . PHE A 1 111 ? 93.839 -6.779 -0.156 1.00 0.00 90 PHE A N 7
ATOM 13037 C CA . PHE A 1 111 ? 94.762 -5.755 -0.604 1.00 0.00 90 PHE A CA 7
ATOM 13038 C C . PHE A 1 111 ? 95.562 -6.275 -1.789 1.00 0.00 90 PHE A C 7
ATOM 13039 O O . PHE A 1 111 ? 96.538 -7.012 -1.621 1.00 0.00 90 PHE A O 7
ATOM 13056 N N . LEU A 1 112 ? 95.117 -5.915 -2.986 1.00 0.00 91 LEU A N 7
ATOM 13057 C CA . LEU A 1 112 ? 95.746 -6.376 -4.217 1.00 0.00 91 LEU A CA 7
ATOM 13058 C C . LEU A 1 112 ? 97.156 -5.822 -4.342 1.00 0.00 91 LEU A C 7
ATOM 13059 O O . LEU A 1 112 ? 98.129 -6.572 -4.371 1.00 0.00 91 LEU A O 7
ATOM 13075 N N . ASN A 1 113 ? 97.237 -4.498 -4.392 1.00 0.00 92 ASN A N 7
ATOM 13076 C CA . ASN A 1 113 ? 98.502 -3.788 -4.578 1.00 0.00 92 ASN A CA 7
ATOM 13077 C C . ASN A 1 113 ? 99.201 -4.255 -5.858 1.00 0.00 92 ASN A C 7
ATOM 13078 O O . ASN A 1 113 ? 100.114 -5.080 -5.811 1.00 0.00 92 ASN A O 7
ATOM 13089 N N . PRO A 1 114 ? 98.753 -3.757 -7.025 1.00 0.00 93 PRO A N 7
ATOM 13090 C CA . PRO A 1 114 ? 99.368 -4.082 -8.314 1.00 0.00 93 PRO A CA 7
ATOM 13091 C C . PRO A 1 114 ? 100.760 -3.469 -8.435 1.00 0.00 93 PRO A C 7
ATOM 13092 O O . PRO A 1 114 ? 100.960 -2.462 -9.119 1.00 0.00 93 PRO A O 7
ATOM 13103 N N . ARG A 1 115 ? 101.708 -4.078 -7.744 1.00 0.00 94 ARG A N 7
ATOM 13104 C CA . ARG A 1 115 ? 103.067 -3.573 -7.677 1.00 0.00 94 ARG A CA 7
ATOM 13105 C C . ARG A 1 115 ? 104.031 -4.718 -7.405 1.00 0.00 94 ARG A C 7
ATOM 13106 O O . ARG A 1 115 ? 104.978 -4.946 -8.157 1.00 0.00 94 ARG A O 7
ATOM 13127 N N . ASP A 1 116 ? 103.775 -5.438 -6.323 1.00 0.00 95 ASP A N 7
ATOM 13128 C CA . ASP A 1 116 ? 104.624 -6.553 -5.931 1.00 0.00 95 ASP A CA 7
ATOM 13129 C C . ASP A 1 116 ? 104.018 -7.891 -6.374 1.00 0.00 95 ASP A C 7
ATOM 13130 O O . ASP A 1 116 ? 104.675 -8.653 -7.082 1.00 0.00 95 ASP A O 7
ATOM 13139 N N . PRO A 1 117 ? 102.763 -8.212 -5.982 1.00 0.00 96 PRO A N 7
ATOM 13140 C CA . PRO A 1 117 ? 102.083 -9.418 -6.458 1.00 0.00 96 PRO A CA 7
ATOM 13141 C C . PRO A 1 117 ? 101.577 -9.249 -7.890 1.00 0.00 96 PRO A C 7
ATOM 13142 O O . PRO A 1 117 ? 100.753 -8.375 -8.171 1.00 0.00 96 PRO A O 7
ATOM 13153 N N . THR A 1 118 ? 102.077 -10.073 -8.799 1.00 0.00 97 THR A N 7
ATOM 13154 C CA . THR A 1 118 ? 101.685 -9.985 -10.194 1.00 0.00 97 THR A CA 7
ATOM 13155 C C . THR A 1 118 ? 100.600 -11.004 -10.532 1.00 0.00 97 THR A C 7
ATOM 13156 O O . THR A 1 118 ? 100.800 -12.212 -10.402 1.00 0.00 97 THR A O 7
ATOM 13167 N N . TYR A 1 119 ? 99.445 -10.504 -10.946 1.00 0.00 98 TYR A N 7
ATOM 13168 C CA . TYR A 1 119 ? 98.348 -11.360 -11.373 1.00 0.00 98 TYR A CA 7
ATOM 13169 C C . TYR A 1 119 ? 98.398 -11.528 -12.885 1.00 0.00 98 TYR A C 7
ATOM 13170 O O . TYR A 1 119 ? 98.058 -10.606 -13.629 1.00 0.00 98 TYR A O 7
ATOM 13188 N N . ARG A 1 120 ? 98.826 -12.697 -13.335 1.00 0.00 99 ARG A N 7
ATOM 13189 C CA . ARG A 1 120 ? 99.051 -12.933 -14.755 1.00 0.00 99 ARG A CA 7
ATOM 13190 C C . ARG A 1 120 ? 97.777 -13.405 -15.448 1.00 0.00 99 ARG A C 7
ATOM 13191 O O . ARG A 1 120 ? 97.240 -14.466 -15.130 1.00 0.00 99 ARG A O 7
ATOM 13212 N N . PRO A 1 121 ? 97.272 -12.609 -16.399 1.00 0.00 100 PRO A N 7
ATOM 13213 C CA . PRO A 1 121 ? 96.108 -12.959 -17.199 1.00 0.00 100 PRO A CA 7
ATOM 13214 C C . PRO A 1 121 ? 96.501 -13.644 -18.513 1.00 0.00 100 PRO A C 7
ATOM 13215 O O . PRO A 1 121 ? 97.678 -13.655 -18.886 1.00 0.00 100 PRO A O 7
ATOM 13226 N N . PRO A 1 122 ? 95.524 -14.210 -19.246 1.00 0.00 101 PRO A N 7
ATOM 13227 C CA . PRO A 1 122 ? 95.777 -14.836 -20.554 1.00 0.00 101 PRO A CA 7
ATOM 13228 C C . PRO A 1 122 ? 96.196 -13.806 -21.602 1.00 0.00 101 PRO A C 7
ATOM 13229 O O . PRO A 1 122 ? 96.606 -14.148 -22.711 1.00 0.00 101 PRO A O 7
ATOM 13240 N N . SER A 1 123 ? 96.091 -12.541 -21.228 1.00 0.00 102 SER A N 7
ATOM 13241 C CA . SER A 1 123 ? 96.451 -11.432 -22.092 1.00 0.00 102 SER A CA 7
ATOM 13242 C C . SER A 1 123 ? 97.962 -11.369 -22.322 1.00 0.00 102 SER A C 7
ATOM 13243 O O . SER A 1 123 ? 98.428 -10.759 -23.287 1.00 0.00 102 SER A O 7
ATOM 13251 N N . GLY A 1 124 ? 98.719 -12.003 -21.430 1.00 0.00 103 GLY A N 7
ATOM 13252 C CA . GLY A 1 124 ? 100.164 -11.992 -21.540 1.00 0.00 103 GLY A CA 7
ATOM 13253 C C . GLY A 1 124 ? 100.654 -12.742 -22.763 1.00 0.00 103 GLY A C 7
ATOM 13254 O O . GLY A 1 124 ? 100.482 -13.958 -22.861 1.00 0.00 103 GLY A O 7
ATOM 13258 N N . GLY A 1 125 ? 101.254 -12.018 -23.696 1.00 0.00 104 GLY A N 7
ATOM 13259 C CA . GLY A 1 125 ? 101.747 -12.628 -24.911 1.00 0.00 104 GLY A CA 7
ATOM 13260 C C . GLY A 1 125 ? 101.814 -11.630 -26.043 1.00 0.00 104 GLY A C 7
ATOM 13261 O O . GLY A 1 125 ? 102.870 -10.984 -26.209 1.00 0.00 104 GLY A O 7
ATOM 13266 N N . MET A 1 1 ? 105.332 33.570 -23.213 1.00 0.00 -20 MET A N 8
ATOM 13267 C CA . MET A 1 1 ? 106.446 32.967 -22.447 1.00 0.00 -20 MET A CA 8
ATOM 13268 C C . MET A 1 1 ? 105.951 31.776 -21.637 1.00 0.00 -20 MET A C 8
ATOM 13269 O O . MET A 1 1 ? 104.800 31.746 -21.197 1.00 0.00 -20 MET A O 8
ATOM 13285 N N . GLY A 1 2 ? 106.823 30.797 -21.444 1.00 0.00 -19 GLY A N 8
ATOM 13286 C CA . GLY A 1 2 ? 106.445 29.594 -20.732 1.00 0.00 -19 GLY A CA 8
ATOM 13287 C C . GLY A 1 2 ? 106.657 29.710 -19.239 1.00 0.00 -19 GLY A C 8
ATOM 13288 O O . GLY A 1 2 ? 107.704 29.309 -18.727 1.00 0.00 -19 GLY A O 8
ATOM 13292 N N . SER A 1 3 ? 105.651 30.252 -18.548 1.00 0.00 -18 SER A N 8
ATOM 13293 C CA . SER A 1 3 ? 105.676 30.434 -17.095 1.00 0.00 -18 SER A CA 8
ATOM 13294 C C . SER A 1 3 ? 106.983 31.074 -16.625 1.00 0.00 -18 SER A C 8
ATOM 13295 O O . SER A 1 3 ? 107.855 30.408 -16.066 1.00 0.00 -18 SER A O 8
ATOM 13303 N N . SER A 1 4 ? 107.118 32.369 -16.884 1.00 0.00 -17 SER A N 8
ATOM 13304 C CA . SER A 1 4 ? 108.306 33.111 -16.489 1.00 0.00 -17 SER A CA 8
ATOM 13305 C C . SER A 1 4 ? 108.447 33.143 -14.970 1.00 0.00 -17 SER A C 8
ATOM 13306 O O . SER A 1 4 ? 109.545 33.005 -14.436 1.00 0.00 -17 SER A O 8
ATOM 13314 N N . HIS A 1 5 ? 107.325 33.314 -14.280 1.00 0.00 -16 HIS A N 8
ATOM 13315 C CA . HIS A 1 5 ? 107.326 33.313 -12.823 1.00 0.00 -16 HIS A CA 8
ATOM 13316 C C . HIS A 1 5 ? 107.323 31.877 -12.323 1.00 0.00 -16 HIS A C 8
ATOM 13317 O O . HIS A 1 5 ? 106.289 31.211 -12.312 1.00 0.00 -16 HIS A O 8
ATOM 13332 N N . HIS A 1 6 ? 108.492 31.405 -11.927 1.00 0.00 -15 HIS A N 8
ATOM 13333 C CA . HIS A 1 6 ? 108.683 30.001 -11.597 1.00 0.00 -15 HIS A CA 8
ATOM 13334 C C . HIS A 1 6 ? 108.231 29.696 -10.177 1.00 0.00 -15 HIS A C 8
ATOM 13335 O O . HIS A 1 6 ? 108.414 30.503 -9.265 1.00 0.00 -15 HIS A O 8
ATOM 13350 N N . HIS A 1 7 ? 107.632 28.528 -10.004 1.00 0.00 -14 HIS A N 8
ATOM 13351 C CA . HIS A 1 7 ? 107.191 28.070 -8.695 1.00 0.00 -14 HIS A CA 8
ATOM 13352 C C . HIS A 1 7 ? 107.779 26.697 -8.408 1.00 0.00 -14 HIS A C 8
ATOM 13353 O O . HIS A 1 7 ? 107.870 25.856 -9.301 1.00 0.00 -14 HIS A O 8
ATOM 13368 N N . HIS A 1 8 ? 108.185 26.480 -7.167 1.00 0.00 -13 HIS A N 8
ATOM 13369 C CA . HIS A 1 8 ? 108.867 25.247 -6.788 1.00 0.00 -13 HIS A CA 8
ATOM 13370 C C . HIS A 1 8 ? 107.882 24.101 -6.603 1.00 0.00 -13 HIS A C 8
ATOM 13371 O O . HIS A 1 8 ? 108.206 22.946 -6.876 1.00 0.00 -13 HIS A O 8
ATOM 13386 N N . HIS A 1 9 ? 106.687 24.415 -6.133 1.00 0.00 -12 HIS A N 8
ATOM 13387 C CA . HIS A 1 9 ? 105.667 23.400 -5.925 1.00 0.00 -12 HIS A CA 8
ATOM 13388 C C . HIS A 1 9 ? 104.660 23.437 -7.067 1.00 0.00 -12 HIS A C 8
ATOM 13389 O O . HIS A 1 9 ? 104.164 24.505 -7.433 1.00 0.00 -12 HIS A O 8
ATOM 13404 N N . HIS A 1 10 ? 104.368 22.271 -7.629 1.00 0.00 -11 HIS A N 8
ATOM 13405 C CA . HIS A 1 10 ? 103.411 22.167 -8.724 1.00 0.00 -11 HIS A CA 8
ATOM 13406 C C . HIS A 1 10 ? 102.025 22.575 -8.248 1.00 0.00 -11 HIS A C 8
ATOM 13407 O O . HIS A 1 10 ? 101.432 21.919 -7.394 1.00 0.00 -11 HIS A O 8
ATOM 13422 N N . SER A 1 11 ? 101.527 23.668 -8.793 1.00 0.00 -10 SER A N 8
ATOM 13423 C CA . SER A 1 11 ? 100.256 24.214 -8.368 1.00 0.00 -10 SER A CA 8
ATOM 13424 C C . SER A 1 11 ? 99.125 23.662 -9.229 1.00 0.00 -10 SER A C 8
ATOM 13425 O O . SER A 1 11 ? 99.178 23.726 -10.460 1.00 0.00 -10 SER A O 8
ATOM 13433 N N . SER A 1 12 ? 98.123 23.095 -8.575 1.00 0.00 -9 SER A N 8
ATOM 13434 C CA . SER A 1 12 ? 96.973 22.542 -9.264 1.00 0.00 -9 SER A CA 8
ATOM 13435 C C . SER A 1 12 ? 95.747 22.619 -8.365 1.00 0.00 -9 SER A C 8
ATOM 13436 O O . SER A 1 12 ? 95.872 22.688 -7.140 1.00 0.00 -9 SER A O 8
ATOM 13444 N N . GLY A 1 13 ? 94.572 22.622 -8.975 1.00 0.00 -8 GLY A N 8
ATOM 13445 C CA . GLY A 1 13 ? 93.339 22.638 -8.216 1.00 0.00 -8 GLY A CA 8
ATOM 13446 C C . GLY A 1 13 ? 93.005 21.271 -7.657 1.00 0.00 -8 GLY A C 8
ATOM 13447 O O . GLY A 1 13 ? 92.189 21.142 -6.743 1.00 0.00 -8 GLY A O 8
ATOM 13451 N N . LEU A 1 14 ? 93.647 20.247 -8.204 1.00 0.00 -7 LEU A N 8
ATOM 13452 C CA . LEU A 1 14 ? 93.426 18.880 -7.760 1.00 0.00 -7 LEU A CA 8
ATOM 13453 C C . LEU A 1 14 ? 94.426 18.506 -6.676 1.00 0.00 -7 LEU A C 8
ATOM 13454 O O . LEU A 1 14 ? 95.591 18.259 -6.971 1.00 0.00 -7 LEU A O 8
ATOM 13470 N N . VAL A 1 15 ? 93.939 18.483 -5.428 1.00 0.00 -6 VAL A N 8
ATOM 13471 C CA . VAL A 1 15 ? 94.734 18.151 -4.232 1.00 0.00 -6 VAL A CA 8
ATOM 13472 C C . VAL A 1 15 ? 96.165 18.704 -4.275 1.00 0.00 -6 VAL A C 8
ATOM 13473 O O . VAL A 1 15 ? 97.101 18.036 -4.719 1.00 0.00 -6 VAL A O 8
ATOM 13486 N N . PRO A 1 16 ? 96.345 19.951 -3.798 1.00 0.00 -5 PRO A N 8
ATOM 13487 C CA . PRO A 1 16 ? 97.657 20.611 -3.753 1.00 0.00 -5 PRO A CA 8
ATOM 13488 C C . PRO A 1 16 ? 98.676 19.818 -2.934 1.00 0.00 -5 PRO A C 8
ATOM 13489 O O . PRO A 1 16 ? 99.885 19.922 -3.156 1.00 0.00 -5 PRO A O 8
ATOM 13500 N N . ARG A 1 17 ? 98.177 19.036 -1.985 1.00 0.00 -4 ARG A N 8
ATOM 13501 C CA . ARG A 1 17 ? 99.008 18.116 -1.225 1.00 0.00 -4 ARG A CA 8
ATOM 13502 C C . ARG A 1 17 ? 98.324 16.758 -1.145 1.00 0.00 -4 ARG A C 8
ATOM 13503 O O . ARG A 1 17 ? 97.094 16.678 -1.150 1.00 0.00 -4 ARG A O 8
ATOM 13524 N N . GLY A 1 18 ? 99.119 15.701 -1.087 1.00 0.00 -3 GLY A N 8
ATOM 13525 C CA . GLY A 1 18 ? 98.574 14.359 -1.118 1.00 0.00 -3 GLY A CA 8
ATOM 13526 C C . GLY A 1 18 ? 98.499 13.836 -2.536 1.00 0.00 -3 GLY A C 8
ATOM 13527 O O . GLY A 1 18 ? 97.812 12.856 -2.814 1.00 0.00 -3 GLY A O 8
ATOM 13531 N N . SER A 1 19 ? 99.238 14.489 -3.426 1.00 0.00 -2 SER A N 8
ATOM 13532 C CA . SER A 1 19 ? 99.202 14.188 -4.853 1.00 0.00 -2 SER A CA 8
ATOM 13533 C C . SER A 1 19 ? 100.043 12.951 -5.184 1.00 0.00 -2 SER A C 8
ATOM 13534 O O . SER A 1 19 ? 100.820 12.953 -6.143 1.00 0.00 -2 SER A O 8
ATOM 13542 N N . HIS A 1 20 ? 99.876 11.890 -4.408 1.00 0.00 -1 HIS A N 8
ATOM 13543 C CA . HIS A 1 20 ? 100.656 10.679 -4.605 1.00 0.00 -1 HIS A CA 8
ATOM 13544 C C . HIS A 1 20 ? 99.899 9.455 -4.098 1.00 0.00 -1 HIS A C 8
ATOM 13545 O O . HIS A 1 20 ? 99.558 8.564 -4.877 1.00 0.00 -1 HIS A O 8
ATOM 13560 N N . MET A 1 21 ? 99.640 9.418 -2.797 1.00 0.00 0 MET A N 8
ATOM 13561 C CA . MET A 1 21 ? 98.944 8.291 -2.184 1.00 0.00 0 MET A CA 8
ATOM 13562 C C . MET A 1 21 ? 97.507 8.190 -2.681 1.00 0.00 0 MET A C 8
ATOM 13563 O O . MET A 1 21 ? 96.717 9.118 -2.525 1.00 0.00 0 MET A O 8
ATOM 13577 N N . MET A 1 22 ? 97.179 7.057 -3.280 1.00 0.00 1 MET A N 8
ATOM 13578 C CA . MET A 1 22 ? 95.832 6.812 -3.767 1.00 0.00 1 MET A CA 8
ATOM 13579 C C . MET A 1 22 ? 95.316 5.471 -3.269 1.00 0.00 1 MET A C 8
ATOM 13580 O O . MET A 1 22 ? 95.764 4.418 -3.720 1.00 0.00 1 MET A O 8
ATOM 13594 N N . PHE A 1 23 ? 94.395 5.509 -2.324 1.00 0.00 2 PHE A N 8
ATOM 13595 C CA . PHE A 1 23 ? 93.733 4.298 -1.871 1.00 0.00 2 PHE A CA 8
ATOM 13596 C C . PHE A 1 23 ? 92.298 4.309 -2.375 1.00 0.00 2 PHE A C 8
ATOM 13597 O O . PHE A 1 23 ? 91.456 5.050 -1.867 1.00 0.00 2 PHE A O 8
ATOM 13614 N N . LYS A 1 24 ? 92.031 3.509 -3.391 1.00 0.00 3 LYS A N 8
ATOM 13615 C CA . LYS A 1 24 ? 90.742 3.540 -4.056 1.00 0.00 3 LYS A CA 8
ATOM 13616 C C . LYS A 1 24 ? 89.974 2.258 -3.783 1.00 0.00 3 LYS A C 8
ATOM 13617 O O . LYS A 1 24 ? 90.506 1.163 -3.946 1.00 0.00 3 LYS A O 8
ATOM 13636 N N . LEU A 1 25 ? 88.731 2.398 -3.358 1.00 0.00 4 LEU A N 8
ATOM 13637 C CA . LEU A 1 25 ? 87.881 1.245 -3.108 1.00 0.00 4 LEU A CA 8
ATOM 13638 C C . LEU A 1 25 ? 86.869 1.110 -4.233 1.00 0.00 4 LEU A C 8
ATOM 13639 O O . LEU A 1 25 ? 86.437 2.115 -4.802 1.00 0.00 4 LEU A O 8
ATOM 13655 N N . THR A 1 26 ? 86.505 -0.117 -4.565 1.00 0.00 5 THR A N 8
ATOM 13656 C CA . THR A 1 26 ? 85.468 -0.349 -5.555 1.00 0.00 5 THR A CA 8
ATOM 13657 C C . THR A 1 26 ? 84.109 0.040 -4.982 1.00 0.00 5 THR A C 8
ATOM 13658 O O . THR A 1 26 ? 83.938 0.081 -3.760 1.00 0.00 5 THR A O 8
ATOM 13669 N N . PRO A 1 27 ? 83.122 0.339 -5.847 1.00 0.00 6 PRO A N 8
ATOM 13670 C CA . PRO A 1 27 ? 81.762 0.676 -5.407 1.00 0.00 6 PRO A CA 8
ATOM 13671 C C . PRO A 1 27 ? 81.147 -0.430 -4.549 1.00 0.00 6 PRO A C 8
ATOM 13672 O O . PRO A 1 27 ? 80.206 -0.197 -3.791 1.00 0.00 6 PRO A O 8
ATOM 13683 N N . ALA A 1 28 ? 81.687 -1.636 -4.680 1.00 0.00 7 ALA A N 8
ATOM 13684 C CA . ALA A 1 28 ? 81.277 -2.757 -3.852 1.00 0.00 7 ALA A CA 8
ATOM 13685 C C . ALA A 1 28 ? 81.968 -2.700 -2.494 1.00 0.00 7 ALA A C 8
ATOM 13686 O O . ALA A 1 28 ? 81.309 -2.696 -1.455 1.00 0.00 7 ALA A O 8
ATOM 13693 N N . ALA A 1 29 ? 83.297 -2.630 -2.510 1.00 0.00 8 ALA A N 8
ATOM 13694 C CA . ALA A 1 29 ? 84.083 -2.644 -1.282 1.00 0.00 8 ALA A CA 8
ATOM 13695 C C . ALA A 1 29 ? 83.761 -1.443 -0.399 1.00 0.00 8 ALA A C 8
ATOM 13696 O O . ALA A 1 29 ? 83.552 -1.589 0.805 1.00 0.00 8 ALA A O 8
ATOM 13703 N N . ALA A 1 30 ? 83.705 -0.264 -1.007 1.00 0.00 9 ALA A N 8
ATOM 13704 C CA . ALA A 1 30 ? 83.431 0.962 -0.271 1.00 0.00 9 ALA A CA 8
ATOM 13705 C C . ALA A 1 30 ? 82.058 0.907 0.386 1.00 0.00 9 ALA A C 8
ATOM 13706 O O . ALA A 1 30 ? 81.896 1.299 1.541 1.00 0.00 9 ALA A O 8
ATOM 13713 N N . GLU A 1 31 ? 81.080 0.392 -0.347 1.00 0.00 10 GLU A N 8
ATOM 13714 C CA . GLU A 1 31 ? 79.714 0.320 0.147 1.00 0.00 10 GLU A CA 8
ATOM 13715 C C . GLU A 1 31 ? 79.583 -0.758 1.218 1.00 0.00 10 GLU A C 8
ATOM 13716 O O . GLU A 1 31 ? 78.842 -0.594 2.184 1.00 0.00 10 GLU A O 8
ATOM 13728 N N . GLN A 1 32 ? 80.317 -1.851 1.049 1.00 0.00 11 GLN A N 8
ATOM 13729 C CA . GLN A 1 32 ? 80.300 -2.941 2.016 1.00 0.00 11 GLN A CA 8
ATOM 13730 C C . GLN A 1 32 ? 80.783 -2.456 3.381 1.00 0.00 11 GLN A C 8
ATOM 13731 O O . GLN A 1 32 ? 80.153 -2.726 4.408 1.00 0.00 11 GLN A O 8
ATOM 13745 N N . VAL A 1 33 ? 81.897 -1.731 3.383 1.00 0.00 12 VAL A N 8
ATOM 13746 C CA . VAL A 1 33 ? 82.454 -1.181 4.614 1.00 0.00 12 VAL A CA 8
ATOM 13747 C C . VAL A 1 33 ? 81.556 -0.068 5.153 1.00 0.00 12 VAL A C 8
ATOM 13748 O O . VAL A 1 33 ? 81.316 0.027 6.359 1.00 0.00 12 VAL A O 8
ATOM 13761 N N . LEU A 1 34 ? 81.045 0.757 4.244 1.00 0.00 13 LEU A N 8
ATOM 13762 C CA . LEU A 1 34 ? 80.151 1.848 4.607 1.00 0.00 13 LEU A CA 8
ATOM 13763 C C . LEU A 1 34 ? 78.881 1.313 5.261 1.00 0.00 13 LEU A C 8
ATOM 13764 O O . LEU A 1 34 ? 78.382 1.885 6.225 1.00 0.00 13 LEU A O 8
ATOM 13780 N N . LYS A 1 35 ? 78.372 0.208 4.733 1.00 0.00 14 LYS A N 8
ATOM 13781 C CA . LYS A 1 35 ? 77.153 -0.401 5.247 1.00 0.00 14 LYS A CA 8
ATOM 13782 C C . LYS A 1 35 ? 77.379 -0.957 6.650 1.00 0.00 14 LYS A C 8
ATOM 13783 O O . LYS A 1 35 ? 76.490 -0.900 7.499 1.00 0.00 14 LYS A O 8
ATOM 13802 N N . ALA A 1 36 ? 78.576 -1.481 6.891 1.00 0.00 15 ALA A N 8
ATOM 13803 C CA . ALA A 1 36 ? 78.941 -1.973 8.214 1.00 0.00 15 ALA A CA 8
ATOM 1380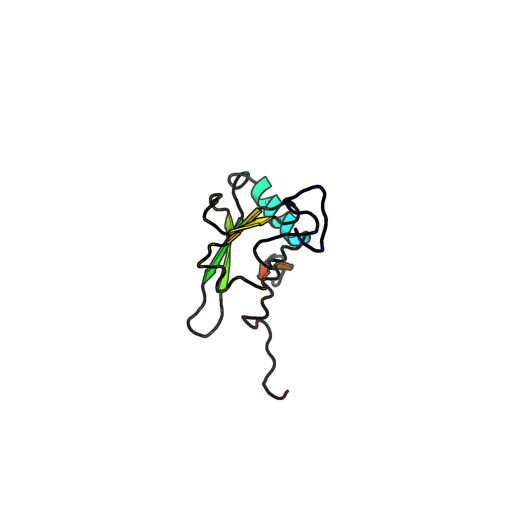4 C C . ALA A 1 36 ? 78.929 -0.833 9.228 1.00 0.00 15 ALA A C 8
ATOM 13805 O O . ALA A 1 36 ? 78.475 -0.993 10.361 1.00 0.00 15 ALA A O 8
ATOM 13812 N N . ALA A 1 37 ? 79.418 0.325 8.806 1.00 0.00 16 ALA A N 8
ATOM 13813 C CA . ALA A 1 37 ? 79.388 1.513 9.646 1.00 0.00 16 ALA A CA 8
ATOM 13814 C C . ALA A 1 37 ? 77.962 2.040 9.766 1.00 0.00 16 ALA A C 8
ATOM 13815 O O . ALA A 1 37 ? 77.541 2.481 10.833 1.00 0.00 16 ALA A O 8
ATOM 13822 N N . LYS A 1 38 ? 77.222 1.955 8.664 1.00 0.00 17 LYS A N 8
ATOM 13823 C CA . LYS A 1 38 ? 75.837 2.417 8.595 1.00 0.00 17 LYS A CA 8
ATOM 13824 C C . LYS A 1 38 ? 74.959 1.687 9.613 1.00 0.00 17 LYS A C 8
ATOM 13825 O O . LYS A 1 38 ? 73.929 2.208 10.046 1.00 0.00 17 LYS A O 8
ATOM 13844 N N . GLN A 1 39 ? 75.376 0.482 9.994 1.00 0.00 18 GLN A N 8
ATOM 13845 C CA . GLN A 1 39 ? 74.682 -0.286 11.025 1.00 0.00 18 GLN A CA 8
ATOM 13846 C C . GLN A 1 39 ? 74.652 0.476 12.349 1.00 0.00 18 GLN A C 8
ATOM 13847 O O . GLN A 1 39 ? 73.828 0.194 13.219 1.00 0.00 18 GLN A O 8
ATOM 13861 N N . GLY A 1 40 ? 75.557 1.435 12.497 1.00 0.00 19 GLY A N 8
ATOM 13862 C CA . GLY A 1 40 ? 75.605 2.236 13.702 1.00 0.00 19 GLY A CA 8
ATOM 13863 C C . GLY A 1 40 ? 76.644 1.734 14.679 1.00 0.00 19 GLY A C 8
ATOM 13864 O O . GLY A 1 40 ? 76.901 2.366 15.700 1.00 0.00 19 GLY A O 8
ATOM 13868 N N . GLY A 1 41 ? 77.255 0.601 14.355 1.00 0.00 20 GLY A N 8
ATOM 13869 C CA . GLY A 1 41 ? 78.230 0.003 15.244 1.00 0.00 20 GLY A CA 8
ATOM 13870 C C . GLY A 1 41 ? 79.543 0.761 15.273 1.00 0.00 20 GLY A C 8
ATOM 13871 O O . GLY A 1 41 ? 80.058 1.086 16.342 1.00 0.00 20 GLY A O 8
ATOM 13875 N N . THR A 1 42 ? 80.083 1.052 14.097 1.00 0.00 21 THR A N 8
ATOM 13876 C CA . THR A 1 42 ? 81.379 1.704 13.999 1.00 0.00 21 THR A CA 8
ATOM 13877 C C . THR A 1 42 ? 81.275 3.101 13.391 1.00 0.00 21 THR A C 8
ATOM 13878 O O . THR A 1 42 ? 82.285 3.697 13.018 1.00 0.00 21 THR A O 8
ATOM 13889 N N . GLU A 1 43 ? 80.061 3.642 13.330 1.00 0.00 22 GLU A N 8
ATOM 13890 C CA . GLU A 1 43 ? 79.837 4.946 12.706 1.00 0.00 22 GLU A CA 8
ATOM 13891 C C . GLU A 1 43 ? 80.141 6.084 13.689 1.00 0.00 22 GLU A C 8
ATOM 13892 O O . GLU A 1 43 ? 79.486 7.128 13.690 1.00 0.00 22 GLU A O 8
ATOM 13904 N N . GLY A 1 44 ? 81.149 5.871 14.516 1.00 0.00 23 GLY A N 8
ATOM 13905 C CA . GLY A 1 44 ? 81.594 6.892 15.439 1.00 0.00 23 GLY A CA 8
ATOM 13906 C C . GLY A 1 44 ? 83.102 6.929 15.515 1.00 0.00 23 GLY A C 8
ATOM 13907 O O . GLY A 1 44 ? 83.682 7.526 16.420 1.00 0.00 23 GLY A O 8
ATOM 13911 N N . MET A 1 45 ? 83.732 6.274 14.549 1.00 0.00 24 MET A N 8
ATOM 13912 C CA . MET A 1 45 ? 85.181 6.153 14.502 1.00 0.00 24 MET A CA 8
ATOM 13913 C C . MET A 1 45 ? 85.647 6.282 13.059 1.00 0.00 24 MET A C 8
ATOM 13914 O O . MET A 1 45 ? 84.826 6.303 12.142 1.00 0.00 24 MET A O 8
ATOM 13928 N N . CYS A 1 46 ? 86.951 6.357 12.854 1.00 0.00 25 CYS A N 8
ATOM 13929 C CA . CYS A 1 46 ? 87.495 6.509 11.515 1.00 0.00 25 CYS A CA 8
ATOM 13930 C C . CYS A 1 46 ? 88.307 5.277 11.140 1.00 0.00 25 CYS A C 8
ATOM 13931 O O . CYS A 1 46 ? 88.964 4.676 11.991 1.00 0.00 25 CYS A O 8
ATOM 13939 N N . LEU A 1 47 ? 88.244 4.886 9.874 1.00 0.00 26 LEU A N 8
ATOM 13940 C CA . LEU A 1 47 ? 88.986 3.729 9.401 1.00 0.00 26 LEU A CA 8
ATOM 13941 C C . LEU A 1 47 ? 90.471 4.058 9.331 1.00 0.00 26 LEU A C 8
ATOM 13942 O O . LEU A 1 47 ? 90.878 5.000 8.653 1.00 0.00 26 LEU A O 8
ATOM 13958 N N . ARG A 1 48 ? 91.275 3.286 10.041 1.00 0.00 27 ARG A N 8
ATOM 13959 C CA . ARG A 1 48 ? 92.705 3.522 10.097 1.00 0.00 27 ARG A CA 8
ATOM 13960 C C . ARG A 1 48 ? 93.440 2.287 9.599 1.00 0.00 27 ARG A C 8
ATOM 13961 O O . ARG A 1 48 ? 93.202 1.178 10.079 1.00 0.00 27 ARG A O 8
ATOM 13982 N N . LEU A 1 49 ? 94.317 2.471 8.627 1.00 0.00 28 LEU A N 8
ATOM 13983 C CA . LEU A 1 49 ? 95.009 1.343 8.027 1.00 0.00 28 LEU A CA 8
ATOM 13984 C C . LEU A 1 49 ? 96.450 1.274 8.510 1.00 0.00 28 LEU A C 8
ATOM 13985 O O . LEU A 1 49 ? 97.192 2.254 8.424 1.00 0.00 28 LEU A O 8
ATOM 14001 N N . ALA A 1 50 ? 96.829 0.119 9.025 1.00 0.00 29 ALA A N 8
ATOM 14002 C CA . ALA A 1 50 ? 98.187 -0.099 9.492 1.00 0.00 29 ALA A CA 8
ATOM 14003 C C . ALA A 1 50 ? 98.932 -1.009 8.528 1.00 0.00 29 ALA A C 8
ATOM 14004 O O . ALA A 1 50 ? 98.336 -1.904 7.921 1.00 0.00 29 ALA A O 8
ATOM 14011 N N . ALA A 1 51 ? 100.229 -0.781 8.390 1.00 0.00 30 ALA A N 8
ATOM 14012 C CA . ALA A 1 51 ? 101.040 -1.534 7.451 1.00 0.00 30 ALA A CA 8
ATOM 14013 C C . ALA A 1 51 ? 102.289 -2.089 8.121 1.00 0.00 30 ALA A C 8
ATOM 14014 O O . ALA A 1 51 ? 102.970 -1.385 8.869 1.00 0.00 30 ALA A O 8
ATOM 14021 N N . GLY A 1 52 ? 102.570 -3.350 7.856 1.00 0.00 31 GLY A N 8
ATOM 14022 C CA . GLY A 1 52 ? 103.776 -3.968 8.357 1.00 0.00 31 GLY A CA 8
ATOM 14023 C C . GLY A 1 52 ? 104.464 -4.781 7.285 1.00 0.00 31 GLY A C 8
ATOM 14024 O O . GLY A 1 52 ? 104.011 -4.808 6.139 1.00 0.00 31 GLY A O 8
ATOM 14028 N N . ARG A 1 53 ? 105.545 -5.453 7.640 1.00 0.00 32 ARG A N 8
ATOM 14029 C CA . ARG A 1 53 ? 106.278 -6.265 6.682 1.00 0.00 32 ARG A CA 8
ATOM 14030 C C . ARG A 1 53 ? 106.399 -7.704 7.155 1.00 0.00 32 ARG A C 8
ATOM 14031 O O . ARG A 1 53 ? 107.111 -7.995 8.115 1.00 0.00 32 ARG A O 8
ATOM 14052 N N . ASN A 1 54 ? 105.693 -8.597 6.478 1.00 0.00 33 ASN A N 8
ATOM 14053 C CA . ASN A 1 54 ? 105.813 -10.024 6.729 1.00 0.00 33 ASN A CA 8
ATOM 14054 C C . ASN A 1 54 ? 106.952 -10.565 5.868 1.00 0.00 33 ASN A C 8
ATOM 14055 O O . ASN A 1 54 ? 106.802 -10.694 4.654 1.00 0.00 33 ASN A O 8
ATOM 14066 N N . PRO A 1 55 ? 108.093 -10.886 6.512 1.00 0.00 34 PRO A N 8
ATOM 14067 C CA . PRO A 1 55 ? 109.376 -11.170 5.848 1.00 0.00 34 PRO A CA 8
ATOM 14068 C C . PRO A 1 55 ? 109.258 -11.909 4.516 1.00 0.00 34 PRO A C 8
ATOM 14069 O O . PRO A 1 55 ? 109.629 -11.377 3.467 1.00 0.00 34 PRO A O 8
ATOM 14080 N N . ASP A 1 56 ? 108.746 -13.127 4.557 1.00 0.00 35 ASP A N 8
ATOM 14081 C CA . ASP A 1 56 ? 108.656 -13.948 3.359 1.00 0.00 35 ASP A CA 8
ATOM 14082 C C . ASP A 1 56 ? 107.206 -14.123 2.922 1.00 0.00 35 ASP A C 8
ATOM 14083 O O . ASP A 1 56 ? 106.917 -14.869 1.985 1.00 0.00 35 ASP A O 8
ATOM 14092 N N . GLY A 1 57 ? 106.303 -13.420 3.586 1.00 0.00 36 GLY A N 8
ATOM 14093 C CA . GLY A 1 57 ? 104.894 -13.545 3.275 1.00 0.00 36 GLY A CA 8
ATOM 14094 C C . GLY A 1 57 ? 104.431 -12.509 2.268 1.00 0.00 36 GLY A C 8
ATOM 14095 O O . GLY A 1 57 ? 104.165 -12.838 1.110 1.00 0.00 36 GLY A O 8
ATOM 14099 N N . SER A 1 58 ? 104.366 -11.258 2.715 1.00 0.00 37 SER A N 8
ATOM 14100 C CA . SER A 1 58 ? 103.854 -10.151 1.912 1.00 0.00 37 SER A CA 8
ATOM 14101 C C . SER A 1 58 ? 103.829 -8.900 2.781 1.00 0.00 37 SER A C 8
ATOM 14102 O O . SER A 1 58 ? 104.473 -8.859 3.833 1.00 0.00 37 SER A O 8
ATOM 14110 N N . ILE A 1 59 ? 103.098 -7.883 2.361 1.00 0.00 38 ILE A N 8
ATOM 14111 C CA . ILE A 1 59 ? 102.908 -6.707 3.184 1.00 0.00 38 ILE A CA 8
ATOM 14112 C C . ILE A 1 59 ? 101.784 -6.965 4.181 1.00 0.00 38 ILE A C 8
ATOM 14113 O O . ILE A 1 59 ? 100.798 -7.624 3.855 1.00 0.00 38 ILE A O 8
ATOM 14129 N N . ASP A 1 60 ? 101.946 -6.474 5.398 1.00 0.00 39 ASP A N 8
ATOM 14130 C CA . ASP A 1 60 ? 100.988 -6.739 6.464 1.00 0.00 39 ASP A CA 8
ATOM 14131 C C . ASP A 1 60 ? 99.909 -5.659 6.483 1.00 0.00 39 ASP A C 8
ATO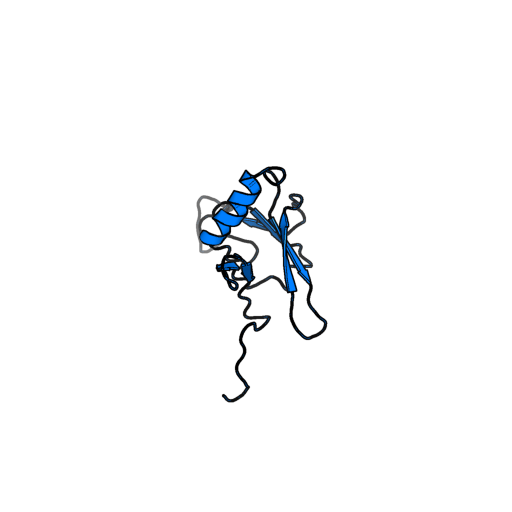M 14132 O O . ASP A 1 60 ? 100.152 -4.532 6.914 1.00 0.00 39 ASP A O 8
ATOM 14141 N N . TYR A 1 61 ? 98.733 -6.006 5.977 1.00 0.00 40 TYR A N 8
ATOM 14142 C CA . TYR A 1 61 ? 97.617 -5.068 5.901 1.00 0.00 40 TYR A CA 8
ATOM 14143 C C . TYR A 1 61 ? 96.664 -5.263 7.070 1.00 0.00 40 TYR A C 8
ATOM 14144 O O . TYR A 1 61 ? 95.986 -6.286 7.166 1.00 0.00 40 TYR A O 8
ATOM 14162 N N . ARG A 1 62 ? 96.615 -4.284 7.959 1.00 0.00 41 ARG A N 8
ATOM 14163 C CA . ARG A 1 62 ? 95.706 -4.337 9.093 1.00 0.00 41 ARG A CA 8
ATOM 14164 C C . ARG A 1 62 ? 94.681 -3.215 8.989 1.00 0.00 41 ARG A C 8
ATOM 14165 O O . ARG A 1 62 ? 95.008 -2.042 9.172 1.00 0.00 41 ARG A O 8
ATOM 14186 N N . MET A 1 63 ? 93.446 -3.579 8.669 1.00 0.00 42 MET A N 8
ATOM 14187 C CA . MET A 1 63 ? 92.389 -2.596 8.467 1.00 0.00 42 MET A CA 8
ATOM 14188 C C . MET A 1 63 ? 91.416 -2.610 9.639 1.00 0.00 42 MET A C 8
ATOM 14189 O O . MET A 1 63 ? 90.728 -3.606 9.872 1.00 0.00 42 MET A O 8
ATOM 14203 N N . GLY A 1 64 ? 91.361 -1.512 10.376 1.00 0.00 43 GLY A N 8
ATOM 14204 C CA . GLY A 1 64 ? 90.458 -1.428 11.502 1.00 0.00 43 GLY A CA 8
ATOM 14205 C C . GLY A 1 64 ? 90.028 -0.006 11.779 1.00 0.00 43 GLY A C 8
ATOM 14206 O O . GLY A 1 64 ? 90.615 0.937 11.256 1.00 0.00 43 GLY A O 8
ATOM 14210 N N . PHE A 1 65 ? 88.996 0.154 12.588 1.00 0.00 44 PHE A N 8
ATOM 14211 C CA . PHE A 1 65 ? 88.529 1.478 12.963 1.00 0.00 44 PHE A CA 8
ATOM 14212 C C . PHE A 1 65 ? 89.276 1.958 14.197 1.00 0.00 44 PHE A C 8
ATOM 14213 O O . PHE A 1 65 ? 89.498 1.189 15.132 1.00 0.00 44 PHE A O 8
ATOM 14230 N N . ASP A 1 66 ? 89.667 3.220 14.193 1.00 0.00 45 ASP A N 8
ATOM 14231 C CA . ASP A 1 66 ? 90.443 3.787 15.287 1.00 0.00 45 ASP A CA 8
ATOM 14232 C C . ASP A 1 66 ? 90.061 5.256 15.469 1.00 0.00 45 ASP A C 8
ATOM 14233 O O . ASP A 1 66 ? 89.146 5.746 14.803 1.00 0.00 45 ASP A O 8
ATOM 14242 N N . ASP A 1 67 ? 90.745 5.956 16.362 1.00 0.00 46 ASP A N 8
ATOM 14243 C CA . ASP A 1 67 ? 90.459 7.367 16.597 1.00 0.00 46 ASP A CA 8
ATOM 14244 C C . ASP A 1 67 ? 91.400 8.231 15.766 1.00 0.00 46 ASP A C 8
ATOM 14245 O O . ASP A 1 67 ? 92.547 7.857 15.527 1.00 0.00 46 ASP A O 8
ATOM 14254 N N . LEU A 1 68 ? 90.913 9.384 15.332 1.00 0.00 47 LEU A N 8
ATOM 14255 C CA . LEU A 1 68 ? 91.644 10.211 14.383 1.00 0.00 47 LEU A CA 8
ATOM 14256 C C . LEU A 1 68 ? 92.721 11.042 15.078 1.00 0.00 47 LEU A C 8
ATOM 14257 O O . LEU A 1 68 ? 92.422 11.979 15.820 1.00 0.00 47 LEU A O 8
ATOM 14273 N N . THR A 1 69 ? 93.969 10.674 14.841 1.00 0.00 48 THR A N 8
ATOM 14274 C CA . THR A 1 69 ? 95.103 11.464 15.286 1.00 0.00 48 THR A CA 8
ATOM 14275 C C . THR A 1 69 ? 95.518 12.418 14.168 1.00 0.00 48 THR A C 8
ATOM 14276 O O . THR A 1 69 ? 95.626 12.006 13.010 1.00 0.00 48 THR A O 8
ATOM 14287 N N . GLU A 1 70 ? 95.734 13.687 14.500 1.00 0.00 49 GLU A N 8
ATOM 14288 C CA . GLU A 1 70 ? 96.067 14.680 13.486 1.00 0.00 49 GLU A CA 8
ATOM 14289 C C . GLU A 1 70 ? 97.536 14.576 13.076 1.00 0.00 49 GLU A C 8
ATOM 14290 O O . GLU A 1 70 ? 98.368 15.407 13.444 1.00 0.00 49 GLU A O 8
ATOM 14302 N N . ASP A 1 71 ? 97.833 13.521 12.338 1.00 0.00 50 ASP A N 8
ATOM 14303 C CA . ASP A 1 71 ? 99.162 13.281 11.783 1.00 0.00 50 ASP A CA 8
ATOM 14304 C C . ASP A 1 71 ? 99.019 12.351 10.592 1.00 0.00 50 ASP A C 8
ATOM 14305 O O . ASP A 1 71 ? 99.691 12.503 9.571 1.00 0.00 50 ASP A O 8
ATOM 14314 N N . ASP A 1 72 ? 98.120 11.386 10.752 1.00 0.00 51 ASP A N 8
ATOM 14315 C CA . ASP A 1 72 ? 97.732 10.480 9.682 1.00 0.00 51 ASP A CA 8
ATOM 14316 C C . ASP A 1 72 ? 97.181 11.258 8.492 1.00 0.00 51 ASP A C 8
ATOM 14317 O O . ASP A 1 72 ? 96.552 12.307 8.657 1.00 0.00 51 ASP A O 8
ATOM 14326 N N . ILE A 1 73 ? 97.418 10.745 7.297 1.00 0.00 52 ILE A N 8
ATOM 14327 C CA . ILE A 1 73 ? 96.901 11.362 6.088 1.00 0.00 52 ILE A CA 8
ATOM 14328 C C . ILE A 1 73 ? 95.431 11.007 5.917 1.00 0.00 52 ILE A C 8
ATOM 14329 O O . ILE A 1 73 ? 95.063 9.830 5.923 1.00 0.00 52 ILE A O 8
ATOM 14345 N N . ARG A 1 74 ? 94.600 12.029 5.775 1.00 0.00 53 ARG A N 8
ATOM 14346 C CA . ARG A 1 74 ? 93.162 11.840 5.666 1.00 0.00 53 ARG A CA 8
ATOM 14347 C C . ARG A 1 74 ? 92.764 11.546 4.222 1.00 0.00 53 ARG A C 8
ATOM 14348 O O . ARG A 1 74 ? 92.888 12.398 3.344 1.00 0.00 53 ARG A O 8
ATOM 14369 N N . LEU A 1 75 ? 92.292 10.334 3.995 1.00 0.00 54 LEU A N 8
ATOM 14370 C CA . LEU A 1 75 ? 91.866 9.906 2.674 1.00 0.00 54 LEU A CA 8
ATOM 14371 C C . LEU A 1 75 ? 90.352 9.748 2.639 1.00 0.00 54 LEU A C 8
ATOM 14372 O O . LEU A 1 75 ? 89.811 8.750 3.113 1.00 0.00 54 LEU A O 8
ATOM 14388 N N . THR A 1 76 ? 89.668 10.736 2.098 1.00 0.00 55 THR A N 8
ATOM 14389 C CA . THR A 1 76 ? 88.228 10.660 1.953 1.00 0.00 55 THR A CA 8
ATOM 14390 C C . THR A 1 76 ? 87.874 10.038 0.608 1.00 0.00 55 THR A C 8
ATOM 14391 O O . THR A 1 76 ? 87.955 10.689 -0.435 1.00 0.00 55 THR A O 8
ATOM 14402 N N . SER A 1 77 ? 87.519 8.762 0.637 1.00 0.00 56 SER A N 8
ATOM 14403 C CA . SER A 1 77 ? 87.172 8.036 -0.570 1.00 0.00 56 SER A CA 8
ATOM 14404 C C . SER A 1 77 ? 85.681 8.207 -0.861 1.00 0.00 56 SER A C 8
ATOM 14405 O O . SER A 1 77 ? 85.003 9.005 -0.207 1.00 0.00 56 SER A O 8
ATOM 14413 N N . GLU A 1 78 ? 85.168 7.444 -1.815 1.00 0.00 57 GLU A N 8
ATOM 14414 C CA . GLU A 1 78 ? 83.789 7.589 -2.256 1.00 0.00 57 GLU A CA 8
ATOM 14415 C C . GLU A 1 78 ? 82.853 6.827 -1.322 1.00 0.00 57 GLU A C 8
ATOM 14416 O O . GLU A 1 78 ? 82.203 5.851 -1.707 1.00 0.00 57 GLU A O 8
ATOM 14428 N N . GLY A 1 79 ? 82.828 7.265 -0.074 1.00 0.00 58 GLY A N 8
ATOM 14429 C CA . GLY A 1 79 ? 81.953 6.673 0.916 1.00 0.00 58 GLY A CA 8
ATOM 14430 C C . GLY A 1 79 ? 82.657 6.423 2.232 1.00 0.00 58 GLY A C 8
ATOM 14431 O O . GLY A 1 79 ? 82.069 6.584 3.301 1.00 0.00 58 GLY A O 8
ATOM 14435 N N . VAL A 1 80 ? 83.925 6.044 2.159 1.00 0.00 59 VAL A N 8
ATOM 14436 C CA . VAL A 1 80 ? 84.691 5.710 3.351 1.00 0.00 59 VAL A CA 8
ATOM 14437 C C . VAL A 1 80 ? 85.803 6.727 3.577 1.00 0.00 59 VAL A C 8
ATOM 14438 O O . VAL A 1 80 ? 86.562 7.042 2.660 1.00 0.00 59 VAL A O 8
ATOM 14451 N N . GLU A 1 81 ? 85.884 7.247 4.793 1.00 0.00 60 GLU A N 8
ATOM 14452 C CA . GLU A 1 81 ? 86.925 8.198 5.146 1.00 0.00 60 GLU A CA 8
ATOM 14453 C C . GLU A 1 81 ? 87.996 7.508 5.986 1.00 0.00 60 GLU A C 8
ATOM 14454 O O . GLU A 1 81 ? 87.726 7.018 7.086 1.00 0.00 60 GLU A O 8
ATOM 14466 N N . ILE A 1 82 ? 89.202 7.468 5.443 1.00 0.00 61 ILE A N 8
ATOM 14467 C CA . ILE A 1 82 ? 90.295 6.701 6.020 1.00 0.00 61 ILE A CA 8
ATOM 14468 C C . ILE A 1 82 ? 91.417 7.620 6.497 1.00 0.00 61 ILE A C 8
ATOM 14469 O O . ILE A 1 82 ? 91.628 8.693 5.937 1.00 0.00 61 ILE A O 8
ATOM 14485 N N . VAL A 1 83 ? 92.117 7.208 7.544 1.00 0.00 62 VAL A N 8
ATOM 14486 C CA . VAL A 1 83 ? 93.306 7.912 7.994 1.00 0.00 62 VAL A CA 8
ATOM 14487 C C . VAL A 1 83 ? 94.496 6.958 8.048 1.00 0.00 62 VAL A C 8
ATOM 14488 O O . VAL A 1 83 ? 94.419 5.880 8.642 1.00 0.00 62 VAL A O 8
ATOM 14501 N N . ILE A 1 84 ? 95.577 7.335 7.381 1.00 0.00 63 ILE A N 8
ATOM 14502 C CA . ILE A 1 84 ? 96.787 6.522 7.361 1.00 0.00 63 ILE A CA 8
ATOM 14503 C C . ILE A 1 84 ? 98.012 7.397 7.584 1.00 0.00 63 ILE A C 8
ATOM 14504 O O . ILE A 1 84 ? 98.312 8.267 6.766 1.00 0.00 63 ILE A O 8
ATOM 14520 N N . ALA A 1 85 ? 98.700 7.184 8.698 1.00 0.00 64 ALA A N 8
ATOM 14521 C CA . ALA A 1 85 ? 99.934 7.907 8.987 1.00 0.00 64 ALA A CA 8
ATOM 14522 C C . ALA A 1 85 ? 100.929 7.758 7.837 1.00 0.00 64 ALA A C 8
ATOM 14523 O O . ALA A 1 85 ? 101.136 6.651 7.335 1.00 0.00 64 ALA A O 8
ATOM 14530 N N . PRO A 1 86 ? 101.545 8.875 7.402 1.00 0.00 65 PRO A N 8
ATOM 14531 C CA . PRO A 1 86 ? 102.478 8.900 6.266 1.00 0.00 65 PRO A CA 8
ATOM 14532 C C . PRO A 1 86 ? 103.559 7.823 6.353 1.00 0.00 65 PRO A C 8
ATOM 14533 O O . PRO A 1 86 ? 104.024 7.316 5.331 1.00 0.00 65 PRO A O 8
ATOM 14544 N N . ASP A 1 87 ? 103.943 7.466 7.573 1.00 0.00 66 ASP A N 8
ATOM 14545 C CA . ASP A 1 87 ? 104.940 6.423 7.788 1.00 0.00 66 ASP A CA 8
ATOM 14546 C C . ASP A 1 87 ? 104.463 5.087 7.219 1.00 0.00 66 ASP A C 8
ATOM 14547 O O . ASP A 1 87 ? 105.220 4.374 6.560 1.00 0.00 66 ASP A O 8
ATOM 14556 N N . TYR A 1 88 ? 103.194 4.768 7.448 1.00 0.00 67 TYR A N 8
ATOM 14557 C CA . TYR A 1 88 ? 102.618 3.524 6.947 1.00 0.00 67 TYR A CA 8
ATOM 14558 C C . TYR A 1 88 ? 102.260 3.657 5.471 1.00 0.00 67 TYR A C 8
ATOM 14559 O O . TYR A 1 88 ? 102.250 2.672 4.734 1.00 0.00 67 TYR A O 8
ATOM 14577 N N . VAL A 1 89 ? 101.982 4.886 5.047 1.00 0.00 68 VAL A N 8
ATOM 14578 C CA . VAL A 1 89 ? 101.661 5.175 3.651 1.00 0.00 68 VAL A CA 8
ATOM 14579 C C . VAL A 1 89 ? 102.799 4.742 2.727 1.00 0.00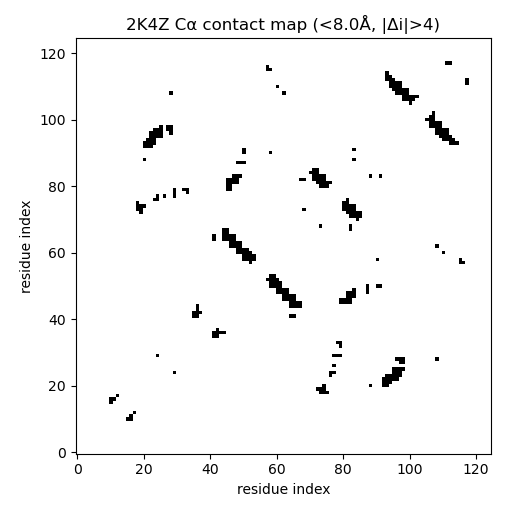 68 VAL A C 8
ATOM 14580 O O . VAL A 1 89 ? 102.567 4.333 1.591 1.00 0.00 68 VAL A O 8
ATOM 14593 N N . SER A 1 90 ? 104.024 4.799 3.236 1.00 0.00 69 SER A N 8
ATOM 14594 C CA . SER A 1 90 ? 105.199 4.418 2.465 1.00 0.00 69 SER A CA 8
ATOM 14595 C C . SER A 1 90 ? 105.148 2.941 2.055 1.00 0.00 69 SER A C 8
ATOM 14596 O O . SER A 1 90 ? 105.841 2.525 1.126 1.00 0.00 69 SER A O 8
ATOM 14604 N N . LEU A 1 91 ? 104.330 2.153 2.748 1.00 0.00 70 LEU A N 8
ATOM 14605 C CA . LEU A 1 91 ? 104.200 0.733 2.440 1.00 0.00 70 LEU A CA 8
ATOM 14606 C C . LEU A 1 91 ? 102.863 0.444 1.762 1.00 0.00 70 LEU A C 8
ATOM 14607 O O . LEU A 1 91 ? 102.656 -0.632 1.204 1.00 0.00 70 LEU A O 8
ATOM 14623 N N . LEU A 1 92 ? 101.961 1.416 1.802 1.00 0.00 71 LEU A N 8
ATOM 14624 C CA . LEU A 1 92 ? 100.619 1.245 1.254 1.00 0.00 71 LEU A CA 8
ATOM 14625 C C . LEU A 1 92 ? 100.445 2.075 -0.011 1.00 0.00 71 LEU A C 8
ATOM 14626 O O . LEU A 1 92 ? 99.320 2.283 -0.472 1.00 0.00 71 LEU A O 8
ATOM 14642 N N . ASP A 1 93 ? 101.572 2.515 -0.566 1.00 0.00 72 ASP A N 8
ATOM 14643 C CA . ASP A 1 93 ? 101.596 3.424 -1.716 1.00 0.00 72 ASP A CA 8
ATOM 14644 C C . ASP A 1 93 ? 100.698 2.952 -2.856 1.00 0.00 72 ASP A C 8
ATOM 14645 O O . ASP A 1 93 ? 101.035 2.012 -3.580 1.00 0.00 72 ASP A O 8
ATOM 14654 N N . GLN A 1 94 ? 99.542 3.607 -2.979 1.00 0.00 73 GLN A N 8
ATOM 14655 C CA . GLN A 1 94 ? 98.590 3.363 -4.064 1.00 0.00 73 GLN A CA 8
ATOM 14656 C C . GLN A 1 94 ? 98.087 1.920 -4.068 1.00 0.00 73 GLN A C 8
ATOM 14657 O O . GLN A 1 94 ? 98.749 1.007 -4.567 1.00 0.00 73 GLN A O 8
ATOM 14671 N N . THR A 1 95 ? 96.909 1.724 -3.498 1.00 0.00 74 THR A N 8
ATOM 14672 C CA . THR A 1 95 ? 96.318 0.402 -3.397 1.00 0.00 74 THR A CA 8
ATOM 14673 C C . THR A 1 95 ? 94.829 0.458 -3.746 1.00 0.00 74 THR A C 8
ATOM 14674 O O . THR A 1 95 ? 94.112 1.349 -3.286 1.00 0.00 74 THR A O 8
ATOM 14685 N N . THR A 1 96 ? 94.377 -0.471 -4.577 1.00 0.00 75 THR A N 8
ATOM 14686 C CA . THR A 1 96 ? 92.966 -0.563 -4.919 1.00 0.00 75 THR A CA 8
ATOM 14687 C C . THR A 1 96 ? 92.312 -1.698 -4.131 1.00 0.00 75 THR A C 8
ATOM 14688 O O . THR A 1 96 ? 92.750 -2.847 -4.209 1.00 0.00 75 THR A O 8
ATOM 14699 N N . LEU A 1 97 ? 91.282 -1.372 -3.366 1.00 0.00 76 LEU A N 8
ATOM 14700 C CA . LEU A 1 97 ? 90.639 -2.346 -2.494 1.00 0.00 76 LEU A CA 8
ATOM 14701 C C . LEU A 1 97 ? 89.333 -2.855 -3.094 1.00 0.00 76 LEU A C 8
ATOM 14702 O O . LEU A 1 97 ? 88.459 -2.072 -3.474 1.00 0.00 76 LEU A O 8
ATOM 14718 N N . ASP A 1 98 ? 89.220 -4.172 -3.167 1.00 0.00 77 ASP A N 8
ATOM 14719 C CA . ASP A 1 98 ? 88.015 -4.833 -3.644 1.00 0.00 77 ASP A CA 8
ATOM 14720 C C . ASP A 1 98 ? 87.825 -6.125 -2.859 1.00 0.00 77 ASP A C 8
ATOM 14721 O O . ASP A 1 98 ? 88.782 -6.636 -2.283 1.00 0.00 77 ASP A O 8
ATOM 14730 N N . TYR A 1 99 ? 86.611 -6.649 -2.803 1.00 0.00 78 TYR A N 8
ATOM 14731 C CA . TYR A 1 99 ? 86.380 -7.873 -2.050 1.00 0.00 78 TYR A CA 8
ATOM 14732 C C . TYR A 1 99 ? 85.640 -8.906 -2.890 1.00 0.00 78 TYR A C 8
ATOM 14733 O O . TYR A 1 99 ? 84.657 -8.596 -3.566 1.00 0.00 78 TYR A O 8
ATOM 14751 N N . VAL A 1 100 ? 86.141 -10.128 -2.853 1.00 0.00 79 VAL A N 8
ATOM 14752 C CA . VAL A 1 100 ? 85.535 -11.242 -3.568 1.00 0.00 79 VAL A CA 8
ATOM 14753 C C . VAL A 1 100 ? 85.534 -12.471 -2.678 1.00 0.00 79 VAL A C 8
ATOM 14754 O O . VAL A 1 100 ? 86.376 -12.595 -1.787 1.00 0.00 79 VAL A O 8
ATOM 14767 N N . GLU A 1 101 ? 84.602 -13.375 -2.897 1.00 0.00 80 GLU A N 8
ATOM 14768 C CA . GLU A 1 101 ? 84.591 -14.608 -2.139 1.00 0.00 80 GLU A CA 8
ATOM 14769 C C . GLU A 1 101 ? 85.437 -15.666 -2.839 1.00 0.00 80 GLU A C 8
ATOM 14770 O O . GLU A 1 101 ? 84.959 -16.406 -3.698 1.00 0.00 80 GLU A O 8
ATOM 14782 N N . LEU A 1 102 ? 86.722 -15.689 -2.497 1.00 0.00 81 LEU A N 8
ATOM 14783 C CA . LEU A 1 102 ? 87.647 -16.683 -3.033 1.00 0.00 81 LEU A CA 8
ATOM 14784 C C . LEU A 1 102 ? 87.176 -18.081 -2.665 1.00 0.00 81 LEU A C 8
ATOM 14785 O O . LEU A 1 102 ? 87.348 -19.035 -3.419 1.00 0.00 81 LEU A O 8
ATOM 14801 N N . GLU A 1 103 ? 86.573 -18.176 -1.494 1.00 0.00 82 GLU A N 8
ATOM 14802 C CA . GLU A 1 103 ? 85.987 -19.414 -1.026 1.00 0.00 82 GLU A CA 8
ATOM 14803 C C . GLU A 1 103 ? 84.473 -19.268 -1.047 1.00 0.00 82 GLU A C 8
ATOM 14804 O O . GLU A 1 103 ? 83.956 -18.205 -0.703 1.00 0.00 82 GLU A O 8
ATOM 14816 N N . PRO A 1 104 ? 83.748 -20.312 -1.465 1.00 0.00 83 PRO A N 8
ATOM 14817 C CA . PRO A 1 104 ? 82.286 -20.273 -1.569 1.00 0.00 83 PRO A CA 8
ATOM 14818 C C . PRO A 1 104 ? 81.619 -19.848 -0.264 1.00 0.00 83 PRO A C 8
ATOM 14819 O O . PRO A 1 104 ? 81.579 -20.612 0.704 1.00 0.00 83 PRO A O 8
ATOM 14830 N N . GLY A 1 105 ? 81.123 -18.617 -0.233 1.00 0.00 84 GLY A N 8
ATOM 14831 C CA . GLY A 1 105 ? 80.433 -18.123 0.939 1.00 0.00 84 GLY A CA 8
ATOM 14832 C C . GLY A 1 105 ? 81.316 -17.272 1.832 1.00 0.00 84 GLY A C 8
ATOM 14833 O O . GLY A 1 105 ? 80.819 -16.563 2.712 1.00 0.00 84 GLY A O 8
ATOM 14837 N N . GLN A 1 106 ? 82.620 -17.324 1.603 1.00 0.00 85 GLN A N 8
ATOM 14838 C CA . GLN A 1 106 ? 83.569 -16.607 2.443 1.00 0.00 85 GLN A CA 8
ATOM 14839 C C . GLN A 1 106 ? 84.303 -15.544 1.636 1.00 0.00 85 GLN A C 8
ATOM 14840 O O . GLN A 1 106 ? 85.180 -15.848 0.824 1.00 0.00 85 GLN A O 8
ATOM 14854 N N . PHE A 1 107 ? 83.931 -14.293 1.865 1.00 0.00 86 PHE A N 8
ATOM 14855 C CA . PHE A 1 107 ? 84.528 -13.171 1.160 1.00 0.00 86 PHE A CA 8
ATOM 14856 C C . PHE A 1 107 ? 85.909 -12.855 1.717 1.00 0.00 86 PHE A C 8
ATOM 14857 O O . PHE A 1 107 ? 86.179 -13.079 2.897 1.00 0.00 86 PHE A O 8
ATOM 14874 N N . HIS A 1 108 ? 86.783 -12.368 0.853 1.00 0.00 87 HIS A N 8
ATOM 14875 C CA . HIS A 1 108 ? 88.108 -11.913 1.249 1.00 0.00 87 HIS A CA 8
ATOM 14876 C C . HIS A 1 108 ? 88.401 -10.581 0.579 1.00 0.00 87 HIS A C 8
ATOM 14877 O O . HIS A 1 108 ? 88.006 -10.360 -0.568 1.00 0.00 87 HIS A O 8
ATOM 14892 N N . PHE A 1 109 ? 89.077 -9.698 1.291 1.00 0.00 88 PHE A N 8
ATOM 14893 C CA . PHE A 1 109 ? 89.461 -8.414 0.732 1.00 0.00 88 PHE A CA 8
ATOM 14894 C C . PHE A 1 109 ? 90.776 -8.558 -0.015 1.00 0.00 88 PHE A C 8
ATOM 14895 O O . PHE A 1 109 ? 91.780 -8.986 0.556 1.00 0.00 88 PHE A O 8
ATOM 14912 N N . ILE A 1 110 ? 90.761 -8.218 -1.292 1.00 0.00 89 ILE A N 8
ATOM 14913 C CA . ILE A 1 110 ? 91.945 -8.336 -2.120 1.00 0.00 89 ILE A CA 8
ATOM 14914 C C . ILE A 1 110 ? 92.500 -6.957 -2.444 1.00 0.00 89 ILE A C 8
ATOM 14915 O O . ILE A 1 110 ? 91.749 -5.997 -2.634 1.00 0.00 89 ILE A O 8
ATOM 14931 N N . PHE A 1 111 ? 93.814 -6.863 -2.487 1.00 0.00 90 PHE A N 8
ATOM 14932 C CA . PHE A 1 111 ? 94.474 -5.601 -2.749 1.00 0.00 90 PHE A CA 8
ATOM 14933 C C . PHE A 1 111 ? 95.088 -5.612 -4.137 1.00 0.00 90 PHE A C 8
ATOM 14934 O O . PHE A 1 111 ? 96.060 -6.319 -4.391 1.00 0.00 90 PHE A O 8
ATOM 14951 N N . LEU A 1 112 ? 94.496 -4.851 -5.040 1.00 0.00 91 LEU A N 8
ATOM 14952 C CA . LEU A 1 112 ? 95.010 -4.746 -6.391 1.00 0.00 91 LEU A CA 8
ATOM 14953 C C . LEU A 1 112 ? 96.087 -3.679 -6.443 1.00 0.00 91 LEU A C 8
ATOM 14954 O O . LEU A 1 112 ? 95.802 -2.480 -6.516 1.00 0.00 91 LEU A O 8
ATOM 14970 N N . ASN A 1 113 ? 97.320 -4.130 -6.349 1.00 0.00 92 ASN A N 8
ATOM 14971 C CA . ASN A 1 113 ? 98.472 -3.245 -6.320 1.00 0.00 92 ASN A CA 8
ATOM 14972 C C . ASN A 1 113 ? 99.649 -3.888 -7.048 1.00 0.00 92 ASN A C 8
ATOM 14973 O O . ASN A 1 113 ? 99.683 -5.104 -7.226 1.00 0.00 92 ASN A O 8
ATOM 14984 N N . PRO A 1 114 ? 100.625 -3.081 -7.493 1.00 0.00 93 PRO A N 8
ATOM 14985 C CA . PRO A 1 114 ? 101.815 -3.586 -8.182 1.00 0.00 93 PRO A CA 8
ATOM 14986 C C . PRO A 1 114 ? 102.897 -4.065 -7.213 1.00 0.00 93 PRO A C 8
ATOM 14987 O O . PRO A 1 114 ? 104.074 -4.139 -7.566 1.00 0.00 93 PRO A O 8
ATOM 14998 N N . ARG A 1 115 ? 102.492 -4.403 -5.997 1.00 0.00 94 ARG A N 8
ATOM 14999 C CA . ARG A 1 115 ? 103.428 -4.829 -4.967 1.00 0.00 94 ARG A CA 8
ATOM 15000 C C . ARG A 1 115 ? 103.140 -6.261 -4.527 1.00 0.00 94 ARG A C 8
ATOM 15001 O O . ARG A 1 115 ? 104.015 -7.125 -4.584 1.00 0.00 94 ARG A O 8
ATOM 15022 N N . ASP A 1 116 ? 101.907 -6.509 -4.112 1.00 0.00 95 ASP A N 8
ATOM 15023 C CA . ASP A 1 116 ? 101.503 -7.832 -3.649 1.00 0.00 95 ASP A CA 8
ATOM 15024 C C . ASP A 1 116 ? 100.930 -8.638 -4.813 1.00 0.00 95 ASP A C 8
ATOM 15025 O O . ASP A 1 116 ? 100.686 -8.083 -5.887 1.00 0.00 95 ASP A O 8
ATOM 15034 N N . PRO A 1 117 ? 100.747 -9.963 -4.641 1.00 0.00 96 PRO A N 8
ATOM 15035 C CA . PRO A 1 117 ? 100.128 -10.813 -5.666 1.00 0.00 96 PRO A CA 8
ATOM 15036 C C . PRO A 1 117 ? 98.759 -10.293 -6.096 1.00 0.00 96 PRO A C 8
ATOM 15037 O O . PRO A 1 117 ? 97.831 -10.212 -5.287 1.00 0.00 96 PRO A O 8
ATOM 15048 N N . THR A 1 118 ? 98.647 -9.945 -7.374 1.00 0.00 97 THR A N 8
ATOM 15049 C CA . THR A 1 118 ? 97.427 -9.367 -7.921 1.00 0.00 97 THR A CA 8
ATOM 15050 C C . THR A 1 118 ? 96.257 -10.350 -7.833 1.00 0.00 97 THR A C 8
ATOM 15051 O O . THR A 1 118 ? 95.128 -9.968 -7.525 1.00 0.00 97 THR A O 8
ATOM 15062 N N . TYR A 1 119 ? 96.536 -11.616 -8.110 1.00 0.00 98 TYR A N 8
ATOM 15063 C CA . TYR A 1 119 ? 95.532 -12.661 -7.991 1.00 0.00 98 TYR A CA 8
ATOM 15064 C C . TYR A 1 119 ? 96.054 -13.794 -7.124 1.00 0.00 98 TYR A C 8
ATOM 15065 O O . TYR A 1 119 ? 97.149 -14.311 -7.350 1.00 0.00 98 TYR A O 8
ATOM 15083 N N . ARG A 1 120 ? 95.275 -14.157 -6.119 1.00 0.00 99 ARG A N 8
ATOM 15084 C CA . ARG A 1 120 ? 95.678 -15.172 -5.160 1.00 0.00 99 ARG A CA 8
ATOM 15085 C C . ARG A 1 120 ? 94.487 -16.070 -4.836 1.00 0.00 99 ARG A C 8
ATOM 15086 O O . ARG A 1 120 ? 93.615 -15.692 -4.058 1.00 0.00 99 ARG A O 8
ATOM 15107 N N . PRO A 1 121 ? 94.420 -17.255 -5.467 1.00 0.00 100 PRO A N 8
ATOM 15108 C CA . PRO A 1 121 ? 93.337 -18.224 -5.237 1.00 0.00 100 PRO A CA 8
ATOM 15109 C C . PRO A 1 121 ? 93.303 -18.714 -3.789 1.00 0.00 100 PRO A C 8
ATOM 15110 O O . PRO A 1 121 ? 94.302 -18.615 -3.076 1.00 0.00 100 PRO A O 8
ATOM 15121 N N . PRO A 1 122 ? 92.152 -19.250 -3.339 1.00 0.00 101 PRO A N 8
ATOM 15122 C CA . PRO A 1 122 ? 91.963 -19.707 -1.953 1.00 0.00 101 PRO A CA 8
ATOM 15123 C C . PRO A 1 122 ? 93.032 -20.701 -1.500 1.00 0.00 101 PRO A C 8
ATOM 15124 O O . PRO A 1 122 ? 93.652 -20.521 -0.453 1.00 0.00 101 PRO A O 8
ATOM 15135 N N . SER A 1 123 ? 93.249 -21.740 -2.292 1.00 0.00 102 SER A N 8
ATOM 15136 C CA . SER A 1 123 ? 94.226 -22.762 -1.955 1.00 0.00 102 SER A CA 8
ATOM 15137 C C . SER A 1 123 ? 95.649 -22.256 -2.192 1.00 0.00 102 SER A C 8
ATOM 15138 O O . SER A 1 123 ? 96.383 -21.963 -1.246 1.00 0.00 102 SER A O 8
ATOM 15146 N N . GLY A 1 124 ? 96.018 -22.129 -3.458 1.00 0.00 103 GLY A N 8
ATOM 15147 C CA . GLY A 1 124 ? 97.345 -21.672 -3.809 1.00 0.00 103 GLY A CA 8
ATOM 15148 C C . GLY A 1 124 ? 97.432 -21.293 -5.269 1.00 0.00 103 GLY A C 8
ATOM 15149 O O . GLY A 1 124 ? 96.408 -21.185 -5.942 1.00 0.00 103 GLY A O 8
ATOM 15153 N N . GLY A 1 125 ? 98.645 -21.100 -5.763 1.00 0.00 104 GLY A N 8
ATOM 15154 C CA . GLY A 1 125 ? 98.827 -20.713 -7.146 1.00 0.00 104 GLY A CA 8
ATOM 15155 C C . GLY A 1 125 ? 99.890 -21.544 -7.825 1.00 0.00 104 GLY A C 8
ATOM 15156 O O . GLY A 1 125 ? 99.804 -21.746 -9.055 1.00 0.00 104 GLY A O 8
ATOM 15161 N N . MET A 1 1 ? 60.067 32.713 -12.578 1.00 0.00 -20 MET A N 9
ATOM 15162 C CA . MET A 1 1 ? 61.010 31.595 -12.348 1.00 0.00 -20 MET A CA 9
ATOM 15163 C C . MET A 1 1 ? 61.861 31.338 -13.578 1.00 0.00 -20 MET A C 9
ATOM 15164 O O . MET A 1 1 ? 61.415 31.543 -14.707 1.00 0.00 -20 MET A O 9
ATOM 15180 N N . GLY A 1 2 ? 63.093 30.897 -13.354 1.00 0.00 -19 GLY A N 9
ATOM 15181 C CA . GLY A 1 2 ? 63.933 30.448 -14.446 1.00 0.00 -19 GLY A CA 9
ATOM 15182 C C . GLY A 1 2 ? 63.519 29.068 -14.907 1.00 0.00 -19 GLY A C 9
ATOM 15183 O O . GLY A 1 2 ? 64.151 28.072 -14.557 1.00 0.00 -19 GLY A O 9
ATOM 15187 N N . SER A 1 3 ? 62.430 29.017 -15.664 1.00 0.00 -18 SER A N 9
ATOM 15188 C CA . SER A 1 3 ? 61.843 27.762 -16.105 1.00 0.00 -18 SER A CA 9
ATOM 15189 C C . SER A 1 3 ? 62.832 26.930 -16.914 1.00 0.00 -18 SER A C 9
ATOM 15190 O O . SER A 1 3 ? 63.209 27.294 -18.028 1.00 0.00 -18 SER A O 9
ATOM 15198 N N . SER A 1 4 ? 63.262 25.830 -16.325 1.00 0.00 -17 SER A N 9
ATOM 15199 C CA . SER A 1 4 ? 64.117 24.883 -17.007 1.00 0.00 -17 SER A CA 9
ATOM 15200 C C . SER A 1 4 ? 63.259 23.925 -17.821 1.00 0.00 -17 SER A C 9
ATOM 15201 O O . SER A 1 4 ? 62.245 23.424 -17.331 1.00 0.00 -17 SER A O 9
ATOM 15209 N N . HIS A 1 5 ? 63.648 23.692 -19.066 1.00 0.00 -16 HIS A N 9
ATOM 15210 C CA . HIS A 1 5 ? 62.902 22.794 -19.936 1.00 0.00 -16 HIS A CA 9
ATOM 15211 C C . HIS A 1 5 ? 62.967 21.365 -19.414 1.00 0.00 -16 HIS A C 9
ATOM 15212 O O . HIS A 1 5 ? 61.965 20.653 -19.407 1.00 0.00 -16 HIS A O 9
ATOM 15227 N N . HIS A 1 6 ? 64.148 20.952 -18.971 1.00 0.00 -15 HIS A N 9
ATOM 15228 C CA . HIS A 1 6 ? 64.314 19.642 -18.358 1.00 0.00 -15 HIS A CA 9
ATOM 15229 C C . HIS A 1 6 ? 64.182 19.744 -16.848 1.00 0.00 -15 HIS A C 9
ATOM 15230 O O . HIS A 1 6 ? 64.583 20.742 -16.244 1.00 0.00 -15 HIS A O 9
ATOM 15245 N N . HIS A 1 7 ? 63.622 18.706 -16.251 1.00 0.00 -14 HIS A N 9
ATOM 15246 C CA . HIS A 1 7 ? 63.260 18.717 -14.842 1.00 0.00 -14 HIS A CA 9
ATOM 15247 C C . HIS A 1 7 ? 64.465 18.435 -13.945 1.00 0.00 -14 HIS A C 9
ATOM 15248 O O . HIS A 1 7 ? 64.747 19.191 -13.014 1.00 0.00 -14 HIS A O 9
ATOM 15263 N N . HIS A 1 8 ? 65.171 17.350 -14.228 1.00 0.00 -13 HIS A N 9
ATOM 15264 C CA . HIS A 1 8 ? 66.288 16.934 -13.389 1.00 0.00 -13 HIS A CA 9
ATOM 15265 C C . HIS A 1 8 ? 67.590 16.977 -14.179 1.00 0.00 -13 HIS A C 9
ATOM 15266 O O . HIS A 1 8 ? 67.647 16.534 -15.325 1.00 0.00 -13 HIS A O 9
ATOM 15281 N N . HIS A 1 9 ? 68.633 17.511 -13.565 1.00 0.00 -12 HIS A N 9
ATOM 15282 C CA . HIS A 1 9 ? 69.922 17.635 -14.228 1.00 0.00 -12 HIS A CA 9
ATOM 15283 C C . HIS A 1 9 ? 70.925 16.650 -13.644 1.00 0.00 -12 HIS A C 9
ATOM 15284 O O . HIS A 1 9 ? 70.777 16.198 -12.507 1.00 0.00 -12 HIS A O 9
ATOM 15299 N N . HIS A 1 10 ? 71.934 16.315 -14.427 1.00 0.00 -11 HIS A N 9
ATOM 15300 C CA . HIS A 1 10 ? 73.007 15.451 -13.963 1.00 0.00 -11 HIS A CA 9
ATOM 15301 C C . HIS A 1 10 ? 74.326 15.893 -14.581 1.00 0.00 -11 HIS A C 9
ATOM 15302 O O . HIS A 1 10 ? 74.666 15.490 -15.693 1.00 0.00 -11 HIS A O 9
ATOM 15317 N N . SER A 1 11 ? 75.039 16.753 -13.878 1.00 0.00 -10 SER A N 9
ATOM 15318 C CA . SER A 1 11 ? 76.321 17.245 -14.351 1.00 0.00 -10 SER A CA 9
ATOM 15319 C C . SER A 1 11 ? 77.414 16.212 -14.099 1.00 0.00 -10 SER A C 9
ATOM 15320 O O . SER A 1 11 ? 77.413 15.533 -13.073 1.00 0.00 -10 SER A O 9
ATOM 15328 N N . SER A 1 12 ? 78.330 16.078 -15.044 1.00 0.00 -9 SER A N 9
ATOM 15329 C CA . SER A 1 12 ? 79.418 15.127 -14.915 1.00 0.00 -9 SER A CA 9
ATOM 15330 C C . SER A 1 12 ? 80.734 15.845 -14.630 1.00 0.00 -9 SER A C 9
ATOM 15331 O O . SER A 1 12 ? 80.915 17.003 -15.011 1.00 0.00 -9 SER A O 9
ATOM 15339 N N . GLY A 1 13 ? 81.640 15.158 -13.947 1.00 0.00 -8 GLY A N 9
ATOM 15340 C CA . GLY A 1 13 ? 82.925 15.744 -13.620 1.00 0.00 -8 GLY A CA 9
ATOM 15341 C C . GLY A 1 13 ? 82.985 16.251 -12.195 1.00 0.00 -8 GLY A C 9
ATOM 15342 O O . GLY A 1 13 ? 83.488 17.344 -11.938 1.00 0.00 -8 GLY A O 9
ATOM 15346 N N . LEU A 1 14 ? 82.470 15.456 -11.266 1.00 0.00 -7 LEU A N 9
ATOM 15347 C CA . LEU A 1 14 ? 82.472 15.826 -9.857 1.00 0.00 -7 LEU A CA 9
ATOM 15348 C C . LEU A 1 14 ? 83.835 15.544 -9.242 1.00 0.00 -7 LEU A C 9
ATOM 15349 O O . LEU A 1 14 ? 84.556 14.658 -9.708 1.00 0.00 -7 LEU A O 9
ATOM 15365 N N . VAL A 1 15 ? 84.167 16.297 -8.195 1.00 0.00 -6 VAL A N 9
ATOM 15366 C CA . VAL A 1 15 ? 85.456 16.188 -7.515 1.00 0.00 -6 VAL A CA 9
ATOM 15367 C C . VAL A 1 15 ? 86.605 16.492 -8.481 1.00 0.00 -6 VAL A C 9
ATOM 15368 O O . VAL A 1 15 ? 87.215 15.586 -9.055 1.00 0.00 -6 VAL A O 9
ATOM 15381 N N . PRO A 1 16 ? 86.901 17.783 -8.689 1.00 0.00 -5 PRO A N 9
ATOM 15382 C CA . PRO A 1 16 ? 87.921 18.214 -9.641 1.00 0.00 -5 PRO A CA 9
ATOM 15383 C C . PRO A 1 16 ? 89.325 18.241 -9.040 1.00 0.00 -5 PRO A C 9
ATOM 15384 O O . PRO A 1 16 ? 90.211 18.940 -9.539 1.00 0.00 -5 PRO A O 9
ATOM 15395 N N . ARG A 1 17 ? 89.528 17.473 -7.978 1.00 0.00 -4 ARG A N 9
ATOM 15396 C CA . ARG A 1 17 ? 90.810 17.447 -7.293 1.00 0.00 -4 ARG A CA 9
ATOM 15397 C C . ARG A 1 17 ? 91.101 16.061 -6.731 1.00 0.00 -4 ARG A C 9
ATOM 15398 O O . ARG A 1 17 ? 90.251 15.451 -6.084 1.00 0.00 -4 ARG A O 9
ATOM 15419 N N . GLY A 1 18 ? 92.302 15.566 -6.995 1.00 0.00 -3 GLY A N 9
ATOM 15420 C CA . GLY A 1 18 ? 92.708 14.282 -6.465 1.00 0.00 -3 GLY A CA 9
ATOM 15421 C C . GLY A 1 18 ? 93.554 14.433 -5.220 1.00 0.00 -3 GLY A C 9
ATOM 15422 O O . GLY A 1 18 ? 94.119 15.501 -4.976 1.00 0.00 -3 GLY A O 9
ATOM 15426 N N . SER A 1 19 ? 93.642 13.378 -4.428 1.00 0.00 -2 SER A N 9
ATOM 15427 C CA . SER A 1 19 ? 94.426 13.411 -3.203 1.00 0.00 -2 SER A CA 9
ATOM 15428 C C . SER A 1 19 ? 95.883 13.072 -3.504 1.00 0.00 -2 SER A C 9
ATOM 15429 O O . SER A 1 19 ? 96.232 12.741 -4.639 1.00 0.00 -2 SER A O 9
ATOM 15437 N N . HIS A 1 20 ? 96.731 13.169 -2.491 1.00 0.00 -1 HIS A N 9
ATOM 15438 C CA . HIS A 1 20 ? 98.131 12.794 -2.623 1.00 0.00 -1 HIS A CA 9
ATOM 15439 C C . HIS A 1 20 ? 98.266 11.278 -2.528 1.00 0.00 -1 HIS A C 9
ATOM 15440 O O . HIS A 1 20 ? 99.250 10.698 -2.980 1.00 0.00 -1 HIS A O 9
ATOM 15455 N N . MET A 1 21 ? 97.256 10.647 -1.945 1.00 0.00 0 MET A N 9
ATOM 15456 C CA . MET A 1 21 ? 97.234 9.201 -1.806 1.00 0.00 0 MET A CA 9
ATOM 15457 C C . MET A 1 21 ? 96.624 8.554 -3.041 1.00 0.00 0 MET A C 9
ATOM 15458 O O . MET A 1 21 ? 95.591 9.000 -3.543 1.00 0.00 0 MET A O 9
ATOM 15472 N N . MET A 1 22 ? 97.267 7.504 -3.523 1.00 0.00 1 MET A N 9
ATOM 15473 C CA . MET A 1 22 ? 96.804 6.795 -4.709 1.00 0.00 1 MET A CA 9
ATOM 15474 C C . MET A 1 22 ? 96.036 5.538 -4.319 1.00 0.00 1 MET A C 9
ATOM 15475 O O . MET A 1 22 ? 95.707 4.706 -5.172 1.00 0.00 1 MET A O 9
ATOM 15489 N N . PHE A 1 23 ? 95.773 5.401 -3.024 1.00 0.00 2 PHE A N 9
ATOM 15490 C CA . PHE A 1 23 ? 94.963 4.303 -2.508 1.00 0.00 2 PHE A CA 9
ATOM 15491 C C . PHE A 1 23 ? 93.541 4.429 -3.042 1.00 0.00 2 PHE A C 9
ATOM 15492 O O . PHE A 1 23 ? 92.909 5.474 -2.902 1.00 0.00 2 PHE A O 9
ATOM 15509 N N . LYS A 1 24 ? 93.048 3.371 -3.662 1.00 0.00 3 LYS A N 9
ATOM 15510 C CA . LYS A 1 24 ? 91.750 3.423 -4.317 1.00 0.00 3 LYS A CA 9
ATOM 15511 C C . LYS A 1 24 ? 90.777 2.442 -3.684 1.00 0.00 3 LYS A C 9
ATOM 15512 O O . LYS A 1 24 ? 90.889 1.232 -3.881 1.00 0.00 3 LYS A O 9
ATOM 15531 N N . LEU A 1 25 ? 89.838 2.965 -2.917 1.00 0.00 4 LEU A N 9
ATOM 15532 C CA . LEU A 1 25 ? 88.798 2.144 -2.320 1.00 0.00 4 LEU A CA 9
ATOM 15533 C C . LEU A 1 25 ? 87.620 2.067 -3.285 1.00 0.00 4 LEU A C 9
ATOM 15534 O O . LEU A 1 25 ? 86.962 3.074 -3.555 1.00 0.00 4 LEU A O 9
ATOM 15550 N N . THR A 1 26 ? 87.372 0.880 -3.821 1.00 0.00 5 THR A N 9
ATOM 15551 C CA . THR A 1 26 ? 86.302 0.698 -4.790 1.00 0.00 5 THR A CA 9
ATOM 15552 C C . THR A 1 26 ? 84.930 0.849 -4.137 1.00 0.00 5 THR A C 9
ATOM 15553 O O . THR A 1 26 ? 84.710 0.369 -3.025 1.00 0.00 5 THR A O 9
ATOM 15564 N N . PRO A 1 27 ? 83.985 1.519 -4.823 1.00 0.00 6 PRO A N 9
ATOM 15565 C CA . PRO A 1 27 ? 82.618 1.707 -4.319 1.00 0.00 6 PRO A CA 9
ATOM 15566 C C . PRO A 1 27 ? 81.950 0.379 -3.970 1.00 0.00 6 PRO A C 9
ATOM 15567 O O . PRO A 1 27 ? 81.112 0.307 -3.071 1.00 0.00 6 PRO A O 9
ATOM 15578 N N . ALA A 1 28 ? 82.349 -0.671 -4.680 1.00 0.00 7 ALA A N 9
ATOM 15579 C CA . ALA A 1 28 ? 81.842 -2.011 -4.432 1.00 0.00 7 ALA A CA 9
ATOM 15580 C C . ALA A 1 28 ? 82.208 -2.472 -3.025 1.00 0.00 7 ALA A C 9
ATOM 15581 O O . ALA A 1 28 ? 81.365 -2.992 -2.293 1.00 0.00 7 ALA A O 9
ATOM 15588 N N . ALA A 1 29 ? 83.463 -2.261 -2.648 1.00 0.00 8 ALA A N 9
ATOM 15589 C CA . ALA A 1 29 ? 83.938 -2.644 -1.325 1.00 0.00 8 ALA A CA 9
ATOM 15590 C C . ALA A 1 29 ? 83.481 -1.632 -0.282 1.00 0.00 8 ALA A C 9
ATOM 15591 O O . ALA A 1 29 ? 83.266 -1.975 0.879 1.00 0.00 8 ALA A O 9
ATOM 15598 N N . ALA A 1 30 ? 83.323 -0.382 -0.713 1.00 0.00 9 ALA A N 9
ATOM 15599 C CA . ALA A 1 30 ? 82.853 0.686 0.163 1.00 0.00 9 ALA A CA 9
ATOM 15600 C C . ALA A 1 30 ? 81.475 0.362 0.720 1.00 0.00 9 ALA A C 9
ATOM 15601 O O . ALA A 1 30 ? 81.162 0.698 1.860 1.00 0.00 9 ALA A O 9
ATOM 15608 N N . GLU A 1 31 ? 80.660 -0.306 -0.088 1.00 0.00 10 GLU A N 9
ATOM 15609 C CA . GLU A 1 31 ? 79.328 -0.715 0.335 1.00 0.00 10 GLU A CA 9
ATOM 15610 C C . GLU A 1 31 ? 79.413 -1.753 1.457 1.00 0.00 10 GLU A C 9
ATOM 15611 O O . GLU A 1 31 ? 78.574 -1.777 2.359 1.00 0.00 10 GLU A O 9
ATOM 15623 N N . GLN A 1 32 ? 80.434 -2.599 1.401 1.00 0.00 11 GLN A N 9
ATOM 15624 C CA . GLN A 1 32 ? 80.635 -3.621 2.419 1.00 0.00 11 GLN A CA 9
ATOM 15625 C C . GLN A 1 32 ? 81.118 -2.980 3.719 1.00 0.00 11 GLN A C 9
ATOM 15626 O O . GLN A 1 32 ? 80.686 -3.364 4.809 1.00 0.00 11 GLN A O 9
ATOM 15640 N N . VAL A 1 33 ? 82.001 -1.993 3.594 1.00 0.00 12 VAL A N 9
ATOM 15641 C CA . VAL A 1 33 ? 82.459 -1.226 4.749 1.00 0.00 12 VAL A CA 9
ATOM 15642 C C . VAL A 1 33 ? 81.289 -0.460 5.359 1.00 0.00 12 VAL A C 9
ATOM 15643 O O . VAL A 1 33 ? 81.091 -0.464 6.576 1.00 0.00 12 VAL A O 9
ATOM 15656 N N . LEU A 1 34 ? 80.510 0.184 4.491 1.00 0.00 13 LEU A N 9
ATOM 15657 C CA . LEU A 1 34 ? 79.323 0.922 4.904 1.00 0.00 13 LEU A CA 9
ATOM 15658 C C . LEU A 1 34 ? 78.371 0.013 5.670 1.00 0.00 13 LEU A C 9
ATOM 15659 O O . LEU A 1 34 ? 77.796 0.417 6.676 1.00 0.00 13 LEU A O 9
ATOM 15675 N N . LYS A 1 35 ? 78.225 -1.219 5.192 1.00 0.00 14 LYS A N 9
ATOM 15676 C CA . LYS A 1 35 ? 77.364 -2.201 5.838 1.00 0.00 14 LYS A CA 9
ATOM 15677 C C . LYS A 1 35 ? 77.763 -2.391 7.297 1.00 0.00 14 LYS A C 9
ATOM 15678 O O . LYS A 1 35 ? 76.942 -2.221 8.195 1.00 0.00 14 LYS A O 9
ATOM 15697 N N . ALA A 1 36 ? 79.032 -2.725 7.518 1.00 0.00 15 ALA A N 9
ATOM 15698 C CA . ALA A 1 36 ? 79.542 -3.009 8.858 1.00 0.00 15 ALA A CA 9
ATOM 15699 C C . ALA A 1 36 ? 79.328 -1.830 9.803 1.00 0.00 15 ALA A C 9
ATOM 15700 O O . ALA A 1 36 ? 78.969 -2.012 10.970 1.00 0.00 15 ALA A O 9
ATOM 15707 N N . ALA A 1 37 ? 79.533 -0.623 9.291 1.00 0.00 16 ALA A N 9
ATOM 15708 C CA . ALA A 1 37 ? 79.361 0.586 10.087 1.00 0.00 16 ALA A CA 9
ATOM 15709 C C . ALA A 1 37 ? 77.882 0.876 10.327 1.00 0.00 16 ALA A C 9
ATOM 15710 O O . ALA A 1 37 ? 77.495 1.297 11.415 1.00 0.00 16 ALA A O 9
ATOM 15717 N N . LYS A 1 38 ? 77.062 0.618 9.313 1.00 0.00 17 LYS A N 9
ATOM 15718 C CA . LYS A 1 38 ? 75.632 0.905 9.376 1.00 0.00 17 LYS A CA 9
ATOM 15719 C C . LYS A 1 38 ? 74.923 -0.010 10.374 1.00 0.00 17 LYS A C 9
ATOM 15720 O O . LYS A 1 38 ? 73.860 0.331 10.891 1.00 0.00 17 LYS A O 9
ATOM 15739 N N . GLN A 1 39 ? 75.509 -1.172 10.645 1.00 0.00 18 GLN A N 9
ATOM 15740 C CA . GLN A 1 39 ? 74.953 -2.083 11.643 1.00 0.00 18 GLN A CA 9
ATOM 15741 C C . GLN A 1 39 ? 75.128 -1.490 13.034 1.00 0.00 18 GLN A C 9
ATOM 15742 O O . GLN A 1 39 ? 74.330 -1.740 13.937 1.00 0.00 18 GLN A O 9
ATOM 15756 N N . GLY A 1 40 ? 76.169 -0.690 13.189 1.00 0.00 19 GLY A N 9
ATOM 15757 C CA . GLY A 1 40 ? 76.502 -0.140 14.480 1.00 0.00 19 GLY A CA 9
ATOM 15758 C C . GLY A 1 40 ? 77.794 -0.715 15.007 1.00 0.00 19 GLY A C 9
ATOM 15759 O O . GLY A 1 40 ? 78.193 -1.816 14.621 1.00 0.00 19 GLY A O 9
ATOM 15763 N N . GLY A 1 41 ? 78.454 0.022 15.878 1.00 0.00 20 GLY A N 9
ATOM 15764 C CA . GLY A 1 41 ? 79.725 -0.419 16.406 1.00 0.00 20 GLY A CA 9
ATOM 15765 C C . GLY A 1 41 ? 80.861 0.450 15.919 1.00 0.00 20 GLY A C 9
ATOM 15766 O O . GLY A 1 41 ? 81.454 1.200 16.693 1.00 0.00 20 GLY A O 9
ATOM 15770 N N . THR A 1 42 ? 81.144 0.373 14.628 1.00 0.00 21 THR A N 9
ATOM 15771 C CA . THR A 1 42 ? 82.192 1.184 14.025 1.00 0.00 21 THR A CA 9
ATOM 15772 C C . THR A 1 42 ? 81.612 2.478 13.459 1.00 0.00 21 THR A C 9
ATOM 15773 O O . THR A 1 42 ? 82.298 3.249 12.787 1.00 0.00 21 THR A O 9
ATOM 15784 N N . GLU A 1 43 ? 80.336 2.702 13.750 1.00 0.00 22 GLU A N 9
ATOM 15785 C CA . GLU A 1 43 ? 79.633 3.895 13.303 1.00 0.00 22 GLU A CA 9
ATOM 15786 C C . GLU A 1 43 ? 80.261 5.145 13.914 1.00 0.00 22 GLU A C 9
ATOM 15787 O O . GLU A 1 43 ? 80.442 5.229 15.129 1.00 0.00 22 GLU A O 9
ATOM 15799 N N . GLY A 1 44 ? 80.605 6.102 13.068 1.00 0.00 23 GLY A N 9
ATOM 15800 C CA . GLY A 1 44 ? 81.202 7.336 13.541 1.00 0.00 23 GLY A CA 9
ATOM 15801 C C . GLY A 1 44 ? 82.714 7.260 13.610 1.00 0.00 23 GLY A C 9
ATOM 15802 O O . GLY A 1 44 ? 83.392 8.285 13.692 1.00 0.00 23 GLY A O 9
ATOM 15806 N N . MET A 1 45 ? 83.244 6.045 13.569 1.00 0.00 24 MET A N 9
ATOM 15807 C CA . MET A 1 45 ? 84.683 5.837 13.657 1.00 0.00 24 MET A CA 9
ATOM 15808 C C . MET A 1 45 ? 85.332 6.014 12.289 1.00 0.00 24 MET A C 9
ATOM 15809 O O . MET A 1 45 ? 84.647 6.029 11.264 1.00 0.00 24 MET A O 9
ATOM 15823 N N . CYS A 1 46 ? 86.648 6.152 12.276 1.00 0.00 25 CYS A N 9
ATOM 15824 C CA . CYS A 1 46 ? 87.378 6.377 11.042 1.00 0.00 25 CYS A CA 9
ATOM 15825 C C . CYS A 1 46 ? 88.159 5.126 10.657 1.00 0.00 25 CYS A C 9
ATOM 15826 O O . CYS A 1 46 ? 88.429 4.268 11.504 1.00 0.00 25 CYS A O 9
ATOM 15834 N N . LEU A 1 47 ? 88.515 5.018 9.385 1.00 0.00 26 LEU A N 9
ATOM 15835 C CA . LEU A 1 47 ? 89.220 3.849 8.887 1.00 0.00 26 LEU A CA 9
ATOM 15836 C C . LEU A 1 47 ? 90.729 4.027 9.030 1.00 0.00 26 LEU A C 9
ATOM 15837 O O . LEU A 1 47 ? 91.360 4.740 8.248 1.00 0.00 26 LEU A O 9
ATOM 15853 N N . ARG A 1 48 ? 91.295 3.383 10.038 1.00 0.00 27 ARG A N 9
ATOM 15854 C CA . ARG A 1 48 ? 92.727 3.446 10.289 1.00 0.00 27 ARG A CA 9
ATOM 15855 C C . ARG A 1 48 ? 93.425 2.301 9.563 1.00 0.00 27 ARG A C 9
ATOM 15856 O O . ARG A 1 48 ? 93.243 1.131 9.909 1.00 0.00 27 ARG A O 9
ATOM 15877 N N . LEU A 1 49 ? 94.203 2.632 8.548 1.00 0.00 28 LEU A N 9
ATOM 15878 C CA . LEU A 1 49 ? 94.905 1.617 7.777 1.00 0.00 28 LEU A CA 9
ATOM 15879 C C . LEU A 1 49 ? 96.345 1.467 8.253 1.00 0.00 28 LEU A C 9
ATOM 15880 O O . LEU A 1 49 ? 96.982 2.438 8.666 1.00 0.00 28 LEU A O 9
ATOM 15896 N N . ALA A 1 50 ? 96.845 0.240 8.196 1.00 0.00 29 ALA A N 9
ATOM 15897 C CA . ALA A 1 50 ? 98.206 -0.062 8.610 1.00 0.00 29 ALA A CA 9
ATOM 15898 C C . ALA A 1 50 ? 98.763 -1.213 7.779 1.00 0.00 29 ALA A C 9
ATOM 15899 O O . ALA A 1 50 ? 98.076 -1.742 6.907 1.00 0.00 29 ALA A O 9
ATOM 15906 N N . ALA A 1 51 ? 100.003 -1.594 8.042 1.00 0.00 30 ALA A N 9
ATOM 15907 C CA . ALA A 1 51 ? 100.626 -2.703 7.335 1.00 0.00 30 ALA A CA 9
ATOM 15908 C C . ALA A 1 51 ? 101.568 -3.466 8.257 1.00 0.00 30 ALA A C 9
ATOM 15909 O O . ALA A 1 51 ? 102.399 -2.866 8.939 1.00 0.00 30 ALA A O 9
ATOM 15916 N N . GLY A 1 52 ? 101.421 -4.783 8.286 1.00 0.00 31 GLY A N 9
ATOM 15917 C CA . GLY A 1 52 ? 102.294 -5.619 9.088 1.00 0.00 31 GLY A CA 9
ATOM 15918 C C . GLY A 1 52 ? 103.454 -6.152 8.276 1.00 0.00 31 GLY A C 9
ATOM 15919 O O . GLY A 1 52 ? 103.266 -6.951 7.357 1.00 0.00 31 GLY A O 9
ATOM 15923 N N . ARG A 1 53 ? 104.654 -5.711 8.610 1.00 0.00 32 ARG A N 9
ATOM 15924 C CA . ARG A 1 53 ? 105.834 -6.061 7.838 1.00 0.00 32 ARG A CA 9
ATOM 15925 C C . ARG A 1 53 ? 106.474 -7.343 8.361 1.00 0.00 32 ARG A C 9
ATOM 15926 O O . ARG A 1 53 ? 107.145 -7.339 9.391 1.00 0.00 32 ARG A O 9
ATOM 15947 N N . ASN A 1 54 ? 106.234 -8.446 7.664 1.00 0.00 33 ASN A N 9
ATOM 15948 C CA . ASN A 1 54 ? 106.911 -9.697 7.972 1.00 0.00 33 ASN A CA 9
ATOM 15949 C C . ASN A 1 54 ? 108.192 -9.785 7.153 1.00 0.00 33 ASN A C 9
ATOM 15950 O O . ASN A 1 54 ? 108.143 -9.794 5.919 1.00 0.00 33 ASN A O 9
ATOM 15961 N N . PRO A 1 55 ? 109.349 -9.846 7.829 1.00 0.00 34 PRO A N 9
ATOM 15962 C CA . PRO A 1 55 ? 110.670 -9.844 7.175 1.00 0.00 34 PRO A CA 9
ATOM 15963 C C . PRO A 1 55 ? 110.855 -11.002 6.197 1.00 0.00 34 PRO A C 9
ATOM 15964 O O . PRO A 1 55 ? 111.746 -10.974 5.347 1.00 0.00 34 PRO A O 9
ATOM 15975 N N . ASP A 1 56 ? 110.001 -12.011 6.315 1.00 0.00 35 ASP A N 9
ATOM 15976 C CA . ASP A 1 56 ? 110.017 -13.154 5.407 1.00 0.00 35 ASP A CA 9
ATOM 15977 C C . ASP A 1 56 ? 109.658 -12.723 3.989 1.00 0.00 35 ASP A C 9
ATOM 15978 O O . ASP A 1 56 ? 109.881 -13.458 3.028 1.00 0.00 35 ASP A O 9
ATOM 15987 N N . GLY A 1 57 ? 109.098 -11.526 3.865 1.00 0.00 36 GLY A N 9
ATOM 15988 C CA . GLY A 1 57 ? 108.699 -11.022 2.569 1.00 0.00 36 GLY A CA 9
ATOM 15989 C C . GLY A 1 57 ? 107.196 -10.947 2.437 1.00 0.00 36 GLY A C 9
ATOM 15990 O O . GLY A 1 57 ? 106.652 -11.078 1.342 1.00 0.00 36 GLY A O 9
ATOM 15994 N N . SER A 1 58 ? 106.522 -10.738 3.558 1.00 0.00 37 SER A N 9
ATOM 15995 C CA . SER A 1 58 ? 105.075 -10.673 3.564 1.00 0.00 37 SER A CA 9
ATOM 15996 C C . SER A 1 58 ? 104.605 -9.404 4.260 1.00 0.00 37 SER A C 9
ATOM 15997 O O . SER A 1 58 ? 104.579 -9.329 5.488 1.00 0.00 37 SER A O 9
ATOM 16005 N N . ILE A 1 59 ? 104.273 -8.396 3.477 1.00 0.00 38 ILE A N 9
ATOM 16006 C CA . ILE A 1 59 ? 103.690 -7.188 4.022 1.00 0.00 38 ILE A CA 9
ATOM 16007 C C . ILE A 1 59 ? 102.174 -7.312 4.010 1.00 0.00 38 ILE A C 9
ATOM 16008 O O . ILE A 1 59 ? 101.531 -7.113 2.981 1.00 0.00 38 ILE A O 9
ATOM 16024 N N . ASP A 1 60 ? 101.615 -7.686 5.146 1.00 0.00 39 ASP A N 9
ATOM 16025 C CA . ASP A 1 60 ? 100.182 -7.900 5.250 1.00 0.00 39 ASP A CA 9
ATOM 16026 C C . ASP A 1 60 ? 99.496 -6.634 5.721 1.00 0.00 39 ASP A C 9
ATOM 16027 O O . ASP A 1 60 ? 99.634 -6.222 6.872 1.00 0.00 39 ASP A O 9
ATOM 16036 N N . TYR A 1 61 ? 98.776 -6.012 4.811 1.00 0.00 40 TYR A N 9
ATOM 16037 C CA . TYR A 1 61 ? 98.124 -4.742 5.072 1.00 0.00 40 TYR A CA 9
ATOM 16038 C C . TYR A 1 61 ? 96.908 -4.947 5.970 1.00 0.00 40 TYR A C 9
ATOM 16039 O O . TYR A 1 61 ? 96.085 -5.830 5.729 1.00 0.00 40 TYR A O 9
ATOM 16057 N N . ARG A 1 62 ? 96.809 -4.132 7.010 1.00 0.00 41 ARG A N 9
ATOM 16058 C CA . ARG A 1 62 ? 95.757 -4.278 8.001 1.00 0.00 41 ARG A CA 9
ATOM 16059 C C . ARG A 1 62 ? 94.734 -3.161 7.894 1.00 0.00 41 ARG A C 9
ATOM 16060 O O . ARG A 1 62 ? 95.071 -2.012 7.603 1.00 0.00 41 ARG A O 9
ATOM 16081 N N . MET A 1 63 ? 93.483 -3.512 8.139 1.00 0.00 42 MET A N 9
ATOM 16082 C CA . MET A 1 63 ? 92.390 -2.560 8.100 1.00 0.00 42 MET A CA 9
ATOM 16083 C C . MET A 1 63 ? 91.664 -2.553 9.435 1.00 0.00 42 MET A C 9
ATOM 16084 O O . MET A 1 63 ? 91.196 -3.596 9.894 1.00 0.00 42 MET A O 9
ATOM 16098 N N . GLY A 1 64 ? 91.586 -1.393 10.064 1.00 0.00 43 GLY A N 9
ATOM 16099 C CA . GLY A 1 64 ? 90.901 -1.292 11.333 1.00 0.00 43 GLY A CA 9
ATOM 16100 C C . GLY A 1 64 ? 90.172 0.022 11.476 1.00 0.00 43 GLY A C 9
ATOM 16101 O O . GLY A 1 64 ? 90.255 0.880 10.600 1.00 0.00 43 GLY A O 9
ATOM 16105 N N . PHE A 1 65 ? 89.454 0.187 12.573 1.00 0.00 44 PHE A N 9
ATOM 16106 C CA . PHE A 1 65 ? 88.737 1.424 12.834 1.00 0.00 44 PHE A CA 9
ATOM 16107 C C . PHE A 1 65 ? 89.270 2.085 14.093 1.00 0.00 44 PHE A C 9
ATOM 16108 O O . PHE A 1 65 ? 89.571 1.412 15.081 1.00 0.00 44 PHE A O 9
ATOM 16125 N N . ASP A 1 66 ? 89.391 3.398 14.042 1.00 0.00 45 ASP A N 9
ATOM 16126 C CA . ASP A 1 66 ? 89.972 4.169 15.133 1.00 0.00 45 ASP A CA 9
ATOM 16127 C C . ASP A 1 66 ? 89.446 5.599 15.075 1.00 0.00 45 ASP A C 9
ATOM 16128 O O . ASP A 1 66 ? 88.701 5.945 14.156 1.00 0.00 45 ASP A O 9
ATOM 16137 N N . ASP A 1 67 ? 89.800 6.416 16.053 1.00 0.00 46 ASP A N 9
ATOM 16138 C CA . ASP A 1 67 ? 89.430 7.824 16.030 1.00 0.00 46 ASP A CA 9
ATOM 16139 C C . ASP A 1 67 ? 90.463 8.592 15.204 1.00 0.00 46 ASP A C 9
ATOM 16140 O O . ASP A 1 67 ? 91.255 7.993 14.476 1.00 0.00 46 ASP A O 9
ATOM 16149 N N . LEU A 1 68 ? 90.460 9.905 15.316 1.00 0.00 47 LEU A N 9
ATOM 16150 C CA . LEU A 1 68 ? 91.355 10.739 14.536 1.00 0.00 47 LEU A CA 9
ATOM 16151 C C . LEU A 1 68 ? 92.544 11.208 15.363 1.00 0.00 47 LEU A C 9
ATOM 16152 O O . LEU A 1 68 ? 92.505 11.215 16.596 1.00 0.00 47 LEU A O 9
ATOM 16168 N N . THR A 1 69 ? 93.599 11.581 14.664 1.00 0.00 48 THR A N 9
ATOM 16169 C CA . THR A 1 69 ? 94.773 12.176 15.270 1.00 0.00 48 THR A CA 9
ATOM 16170 C C . THR A 1 69 ? 95.136 13.434 14.480 1.00 0.00 48 THR A C 9
ATOM 16171 O O . THR A 1 69 ? 94.313 13.929 13.707 1.00 0.00 48 THR A O 9
ATOM 16182 N N . GLU A 1 70 ? 96.329 13.974 14.665 1.00 0.00 49 GLU A N 9
ATOM 16183 C CA . GLU A 1 70 ? 96.735 15.141 13.892 1.00 0.00 49 GLU A CA 9
ATOM 16184 C C . GLU A 1 70 ? 97.891 14.798 12.953 1.00 0.00 49 GLU A C 9
ATOM 16185 O O . GLU A 1 70 ? 98.367 15.643 12.196 1.00 0.00 49 GLU A O 9
ATOM 16197 N N . ASP A 1 71 ? 98.324 13.549 12.985 1.00 0.00 50 ASP A N 9
ATOM 16198 C CA . ASP A 1 71 ? 99.495 13.134 12.221 1.00 0.00 50 ASP A CA 9
ATOM 16199 C C . ASP A 1 71 ? 99.098 12.240 11.044 1.00 0.00 50 ASP A C 9
ATOM 16200 O O . ASP A 1 71 ? 99.930 11.877 10.216 1.00 0.00 50 ASP A O 9
ATOM 16209 N N . ASP A 1 72 ? 97.811 11.915 10.962 1.00 0.00 51 ASP A N 9
ATOM 16210 C CA . ASP A 1 72 ? 97.304 11.004 9.939 1.00 0.00 51 ASP A CA 9
ATOM 16211 C C . ASP A 1 72 ? 97.040 11.721 8.622 1.00 0.00 51 ASP A C 9
ATOM 16212 O O . ASP A 1 72 ? 96.607 12.874 8.603 1.00 0.00 51 ASP A O 9
ATOM 16221 N N . ILE A 1 73 ? 97.318 11.030 7.526 1.00 0.00 52 ILE A N 9
ATOM 16222 C CA . ILE A 1 73 ? 96.991 11.526 6.201 1.00 0.00 52 ILE A CA 9
ATOM 16223 C C . ILE A 1 73 ? 95.580 11.079 5.839 1.00 0.00 52 ILE A C 9
ATOM 16224 O O . ILE A 1 73 ? 95.258 9.891 5.915 1.00 0.00 52 ILE A O 9
ATOM 16240 N N . ARG A 1 74 ? 94.748 12.031 5.455 1.00 0.00 53 ARG A N 9
ATOM 16241 C CA . ARG A 1 74 ? 93.316 11.795 5.347 1.00 0.00 53 ARG A CA 9
ATOM 16242 C C . ARG A 1 74 ? 92.844 11.828 3.896 1.00 0.00 53 ARG A C 9
ATOM 16243 O O . ARG A 1 74 ? 93.184 12.738 3.138 1.00 0.00 53 ARG A O 9
ATOM 16264 N N . LEU A 1 75 ? 92.072 10.821 3.516 1.00 0.00 54 LEU A N 9
ATOM 16265 C CA . LEU A 1 75 ? 91.457 10.773 2.199 1.00 0.00 54 LEU A CA 9
ATOM 16266 C C . LEU A 1 75 ? 90.034 10.243 2.312 1.00 0.00 54 LEU A C 9
ATOM 16267 O O . LEU A 1 75 ? 89.803 9.140 2.809 1.00 0.00 54 LEU A O 9
ATOM 16283 N N . THR A 1 76 ? 89.082 11.040 1.867 1.00 0.00 55 THR A N 9
ATOM 16284 C CA . THR A 1 76 ? 87.681 10.684 1.984 1.00 0.00 55 THR A CA 9
ATOM 16285 C C . THR A 1 76 ? 87.174 10.009 0.712 1.00 0.00 55 THR A C 9
ATOM 16286 O O . THR A 1 76 ? 87.379 10.508 -0.395 1.00 0.00 55 THR A O 9
ATOM 16297 N N . SER A 1 77 ? 86.529 8.866 0.881 1.00 0.00 56 SER A N 9
ATOM 16298 C CA . SER A 1 77 ? 85.884 8.178 -0.222 1.00 0.00 56 SER A CA 9
ATOM 16299 C C . SER A 1 77 ? 84.429 8.633 -0.324 1.00 0.00 56 SER A C 9
ATOM 16300 O O . SER A 1 77 ? 84.023 9.567 0.364 1.00 0.00 56 SER A O 9
ATOM 16308 N N . GLU A 1 78 ? 83.644 7.964 -1.160 1.00 0.00 57 GLU A N 9
ATOM 16309 C CA . GLU A 1 78 ? 82.251 8.348 -1.373 1.00 0.00 57 GLU A CA 9
ATOM 16310 C C . GLU A 1 78 ? 81.403 8.112 -0.115 1.00 0.00 57 GLU A C 9
ATOM 16311 O O . GLU A 1 78 ? 80.327 8.690 0.037 1.00 0.00 57 GLU A O 9
ATOM 16323 N N . GLY A 1 79 ? 81.887 7.264 0.782 1.00 0.00 58 GLY A N 9
ATOM 16324 C CA . GLY A 1 79 ? 81.175 7.022 2.023 1.00 0.00 58 GLY A CA 9
ATOM 16325 C C . GLY A 1 79 ? 82.074 6.490 3.121 1.00 0.00 58 GLY A C 9
ATOM 16326 O O . GLY A 1 79 ? 81.598 5.874 4.071 1.00 0.00 58 GLY A O 9
ATOM 16330 N N . VAL A 1 80 ? 83.376 6.729 2.997 1.00 0.00 59 VAL A N 9
ATOM 16331 C CA . VAL A 1 80 ? 84.348 6.214 3.960 1.00 0.00 59 VAL A CA 9
ATOM 16332 C C . VAL A 1 80 ? 85.466 7.228 4.188 1.00 0.00 59 VAL A C 9
ATOM 16333 O O . VAL A 1 80 ? 86.053 7.732 3.235 1.00 0.00 59 VAL A O 9
ATOM 16346 N N . GLU A 1 81 ? 85.743 7.537 5.447 1.00 0.00 60 GLU A N 9
ATOM 16347 C CA . GLU A 1 81 ? 86.865 8.403 5.791 1.00 0.00 60 GLU A CA 9
ATOM 16348 C C . GLU A 1 81 ? 88.095 7.546 6.070 1.00 0.00 60 GLU A C 9
ATOM 16349 O O . GLU A 1 81 ? 88.093 6.733 6.996 1.00 0.00 60 GLU A O 9
ATOM 16361 N N . ILE A 1 82 ? 89.130 7.708 5.260 1.00 0.00 61 ILE A N 9
ATOM 16362 C CA . ILE A 1 82 ? 90.333 6.897 5.387 1.00 0.00 61 ILE A CA 9
ATOM 16363 C C . ILE A 1 82 ? 91.487 7.716 5.954 1.00 0.00 61 ILE A C 9
ATOM 16364 O O . ILE A 1 82 ? 91.799 8.795 5.447 1.00 0.00 61 ILE A O 9
ATOM 16380 N N . VAL A 1 83 ? 92.118 7.204 7.002 1.00 0.00 62 VAL A N 9
ATOM 16381 C CA . VAL A 1 83 ? 93.300 7.842 7.561 1.00 0.00 62 VAL A CA 9
ATOM 16382 C C . VAL A 1 83 ? 94.474 6.870 7.589 1.00 0.00 62 VAL A C 9
ATOM 16383 O O . VAL A 1 83 ? 94.364 5.742 8.079 1.00 0.00 62 VAL A O 9
ATOM 16396 N N . ILE A 1 84 ? 95.597 7.305 7.043 1.00 0.00 63 ILE A N 9
ATOM 16397 C CA . ILE A 1 84 ? 96.788 6.476 6.989 1.00 0.00 63 ILE A CA 9
ATOM 16398 C C . ILE A 1 84 ? 97.977 7.226 7.572 1.00 0.00 63 ILE A C 9
ATOM 16399 O O . ILE A 1 84 ? 98.179 8.405 7.282 1.00 0.00 63 ILE A O 9
ATOM 16415 N N . ALA A 1 85 ? 98.746 6.547 8.406 1.00 0.00 64 ALA A N 9
ATOM 16416 C CA . ALA A 1 85 ? 99.951 7.131 8.969 1.00 0.00 64 ALA A CA 9
ATOM 16417 C C . ALA A 1 85 ? 101.034 7.244 7.895 1.00 0.00 64 ALA A C 9
ATOM 16418 O O . ALA A 1 85 ? 101.227 6.320 7.101 1.00 0.00 64 ALA A O 9
ATOM 16425 N N . PRO A 1 86 ? 101.744 8.388 7.863 1.00 0.00 65 PRO A N 9
ATOM 16426 C CA . PRO A 1 86 ? 102.714 8.723 6.803 1.00 0.00 65 PRO A CA 9
ATOM 16427 C C . PRO A 1 86 ? 103.720 7.613 6.484 1.00 0.00 65 PRO A C 9
ATOM 16428 O O . PRO A 1 86 ? 104.093 7.427 5.329 1.00 0.00 65 PRO A O 9
ATOM 16439 N N . ASP A 1 87 ? 104.157 6.872 7.494 1.00 0.00 66 ASP A N 9
ATOM 16440 C CA . ASP A 1 87 ? 105.163 5.834 7.281 1.00 0.00 66 ASP A CA 9
ATOM 16441 C C . ASP A 1 87 ? 104.555 4.624 6.579 1.00 0.00 66 ASP A C 9
ATOM 16442 O O . ASP A 1 87 ? 105.190 3.998 5.732 1.00 0.00 66 ASP A O 9
ATOM 16451 N N . TYR A 1 88 ? 103.307 4.322 6.913 1.00 0.00 67 TYR A N 9
ATOM 16452 C CA . TYR A 1 88 ? 102.614 3.176 6.333 1.00 0.00 67 TYR A CA 9
ATOM 16453 C C . TYR A 1 88 ? 102.214 3.479 4.895 1.00 0.00 67 TYR A C 9
ATOM 16454 O O . TYR A 1 88 ? 101.944 2.572 4.107 1.00 0.00 67 TYR A O 9
ATOM 16472 N N . VAL A 1 89 ? 102.184 4.768 4.567 1.00 0.00 68 VAL A N 9
ATOM 16473 C CA . VAL A 1 89 ? 101.906 5.222 3.208 1.00 0.00 68 VAL A CA 9
ATOM 16474 C C . VAL A 1 89 ? 102.891 4.606 2.214 1.00 0.00 68 VAL A C 9
ATOM 16475 O O . VAL A 1 89 ? 102.535 4.315 1.076 1.00 0.00 68 VAL A O 9
ATOM 16488 N N . SER A 1 90 ? 104.115 4.366 2.673 1.00 0.00 69 SER A N 9
ATOM 16489 C CA . SER A 1 90 ? 105.154 3.779 1.833 1.00 0.00 69 SER A CA 9
ATOM 16490 C C . SER A 1 90 ? 104.744 2.397 1.318 1.00 0.00 69 SER A C 9
ATOM 16491 O O . SER A 1 90 ? 105.279 1.908 0.323 1.00 0.00 69 SER A O 9
ATOM 16499 N N . LEU A 1 91 ? 103.785 1.778 1.992 1.00 0.00 70 LEU A N 9
ATOM 16500 C CA . LEU A 1 91 ? 103.340 0.445 1.627 1.00 0.00 70 LEU A CA 9
ATOM 16501 C C . LEU A 1 91 ? 101.902 0.463 1.110 1.00 0.00 70 LEU A C 9
ATOM 16502 O O . LEU A 1 91 ? 101.549 -0.291 0.206 1.00 0.00 70 LEU A O 9
ATOM 16518 N N . LEU A 1 92 ? 101.089 1.351 1.675 1.00 0.00 71 LEU A N 9
ATOM 16519 C CA . LEU A 1 92 ? 99.655 1.386 1.391 1.00 0.00 71 LEU A CA 9
ATOM 16520 C C . LEU A 1 92 ? 99.311 2.255 0.182 1.00 0.00 71 LEU A C 9
ATOM 16521 O O . LEU A 1 92 ? 98.167 2.257 -0.277 1.00 0.00 71 LEU A O 9
ATOM 16537 N N . ASP A 1 93 ? 100.279 2.997 -0.336 1.00 0.00 72 ASP A N 9
ATOM 16538 C CA . ASP A 1 93 ? 100.009 3.875 -1.470 1.00 0.00 72 ASP A CA 9
ATOM 16539 C C . ASP A 1 93 ? 99.937 3.074 -2.762 1.00 0.00 72 ASP A C 9
ATOM 16540 O O . ASP A 1 93 ? 100.475 1.968 -2.843 1.00 0.00 72 ASP A O 9
ATOM 16549 N N . GLN A 1 94 ? 99.234 3.631 -3.751 1.00 0.00 73 GLN A N 9
ATOM 16550 C CA . GLN A 1 94 ? 99.031 2.992 -5.060 1.00 0.00 73 GLN A CA 9
ATOM 16551 C C . GLN A 1 94 ? 98.247 1.684 -4.935 1.00 0.00 73 GLN A C 9
ATOM 16552 O O . GLN A 1 94 ? 98.070 0.956 -5.914 1.00 0.00 73 GLN A O 9
ATOM 16566 N N . THR A 1 95 ? 97.757 1.404 -3.741 1.00 0.00 74 THR A N 9
ATOM 16567 C CA . THR A 1 95 ? 97.055 0.166 -3.482 1.00 0.00 74 THR A CA 9
ATOM 16568 C C . THR A 1 95 ? 95.557 0.322 -3.737 1.00 0.00 74 THR A C 9
ATOM 16569 O O . THR A 1 95 ? 94.921 1.250 -3.240 1.00 0.00 74 THR A O 9
ATOM 16580 N N . THR A 1 96 ? 95.012 -0.575 -4.541 1.00 0.00 75 THR A N 9
ATOM 16581 C CA . THR A 1 96 ? 93.583 -0.593 -4.802 1.00 0.00 75 THR A CA 9
ATOM 16582 C C . THR A 1 96 ? 92.913 -1.622 -3.897 1.00 0.00 75 THR A C 9
ATOM 16583 O O . THR A 1 96 ? 93.458 -2.708 -3.677 1.00 0.00 75 THR A O 9
ATOM 16594 N N . LEU A 1 97 ? 91.760 -1.271 -3.351 1.00 0.00 76 LEU A N 9
ATOM 16595 C CA . LEU A 1 97 ? 91.052 -2.148 -2.435 1.00 0.00 76 LEU A CA 9
ATOM 16596 C C . LEU A 1 97 ? 89.810 -2.731 -3.092 1.00 0.00 76 LEU A C 9
ATOM 16597 O O . LEU A 1 97 ? 88.875 -2.002 -3.442 1.00 0.00 76 LEU A O 9
ATOM 16613 N N . ASP A 1 98 ? 89.811 -4.044 -3.256 1.00 0.00 77 ASP A N 9
ATOM 16614 C CA . ASP A 1 98 ? 88.673 -4.766 -3.809 1.00 0.00 77 ASP A CA 9
ATOM 16615 C C . ASP A 1 98 ? 88.212 -5.818 -2.815 1.00 0.00 77 ASP A C 9
ATOM 16616 O O . ASP A 1 98 ? 88.902 -6.086 -1.834 1.00 0.00 77 ASP A O 9
ATOM 16625 N N . TYR A 1 99 ? 87.052 -6.409 -3.052 1.00 0.00 78 TYR A N 9
ATOM 16626 C CA . TYR A 1 99 ? 86.582 -7.485 -2.194 1.00 0.00 78 TYR A CA 9
ATOM 16627 C C . TYR A 1 99 ? 86.226 -8.705 -3.035 1.00 0.00 78 TYR A C 9
ATOM 16628 O O . TYR A 1 99 ? 85.549 -8.594 -4.062 1.00 0.00 78 TYR A O 9
ATOM 16646 N N . VAL A 1 100 ? 86.716 -9.861 -2.617 1.00 0.00 79 VAL A N 9
ATOM 16647 C CA . VAL A 1 100 ? 86.446 -11.107 -3.318 1.00 0.00 79 VAL A CA 9
ATOM 16648 C C . VAL A 1 100 ? 86.175 -12.219 -2.319 1.00 0.00 79 VAL A C 9
ATOM 16649 O O . VAL A 1 100 ? 86.592 -12.139 -1.160 1.00 0.00 79 VAL A O 9
ATOM 16662 N N . GLU A 1 101 ? 85.479 -13.248 -2.758 1.00 0.00 80 GLU A N 9
ATOM 16663 C CA . GLU A 1 101 ? 85.202 -14.390 -1.909 1.00 0.00 80 GLU A CA 9
ATOM 16664 C C . GLU A 1 101 ? 86.348 -15.397 -1.985 1.00 0.00 80 GLU A C 9
ATOM 16665 O O . GLU A 1 101 ? 86.366 -16.284 -2.838 1.00 0.00 80 GLU A O 9
ATOM 16677 N N . LEU A 1 102 ? 87.337 -15.215 -1.117 1.00 0.00 81 LEU A N 9
ATOM 16678 C CA . LEU A 1 102 ? 88.485 -16.117 -1.058 1.00 0.00 81 LEU A CA 9
ATOM 16679 C C . LEU A 1 102 ? 88.070 -17.452 -0.461 1.00 0.00 81 LEU A C 9
ATOM 16680 O O . LEU A 1 102 ? 88.737 -18.471 -0.646 1.00 0.00 81 LEU A O 9
ATOM 16696 N N . GLU A 1 103 ? 86.958 -17.423 0.252 1.00 0.00 82 GLU A N 9
ATOM 16697 C CA . GLU A 1 103 ? 86.396 -18.606 0.873 1.00 0.00 82 GLU A CA 9
ATOM 16698 C C . GLU A 1 103 ? 84.923 -18.702 0.501 1.00 0.00 82 GLU A C 9
ATOM 16699 O O . GLU A 1 103 ? 84.287 -17.677 0.250 1.00 0.00 82 GLU A O 9
ATOM 16711 N N . PRO A 1 104 ? 84.371 -19.923 0.436 1.00 0.00 83 PRO A N 9
ATOM 16712 C CA . PRO A 1 104 ? 82.986 -20.144 0.002 1.00 0.00 83 PRO A CA 9
ATOM 16713 C C . PRO A 1 104 ? 81.973 -19.295 0.767 1.00 0.00 83 PRO A C 9
ATOM 16714 O O . PRO A 1 104 ? 81.699 -19.542 1.943 1.00 0.00 83 PRO A O 9
ATOM 16725 N N . GLY A 1 105 ? 81.443 -18.280 0.091 1.00 0.00 84 GLY A N 9
ATOM 16726 C CA . GLY A 1 105 ? 80.421 -17.434 0.679 1.00 0.00 84 GLY A CA 9
ATOM 16727 C C . GLY A 1 105 ? 80.982 -16.313 1.535 1.00 0.00 84 GLY A C 9
ATOM 16728 O O . GLY A 1 105 ? 80.225 -15.521 2.098 1.00 0.00 84 GLY A O 9
ATOM 16732 N N . GLN A 1 106 ? 82.303 -16.221 1.627 1.00 0.00 85 GLN A N 9
ATOM 16733 C CA . GLN A 1 106 ? 82.927 -15.236 2.502 1.00 0.00 85 GLN A CA 9
ATOM 16734 C C . GLN A 1 106 ? 83.766 -14.241 1.708 1.00 0.00 85 GLN A C 9
ATOM 16735 O O . GLN A 1 106 ? 84.808 -14.591 1.151 1.00 0.00 85 GLN A O 9
ATOM 16749 N N . PHE A 1 107 ? 83.303 -12.998 1.672 1.00 0.00 86 PHE A N 9
ATOM 16750 C CA . PHE A 1 107 ? 83.988 -11.937 0.945 1.00 0.00 86 PHE A CA 9
ATOM 16751 C C . PHE A 1 107 ? 85.018 -11.251 1.837 1.00 0.00 86 PHE A C 9
ATOM 16752 O O . PHE A 1 107 ? 84.710 -10.855 2.961 1.00 0.00 86 PHE A O 9
ATOM 16769 N N . HIS A 1 108 ? 86.234 -11.113 1.328 1.00 0.00 87 HIS A N 9
ATOM 16770 C CA . HIS A 1 108 ? 87.313 -10.471 2.072 1.00 0.00 87 HIS A CA 9
ATOM 16771 C C . HIS A 1 108 ? 87.860 -9.282 1.298 1.00 0.00 87 HIS A C 9
ATOM 16772 O O . HIS A 1 108 ? 87.765 -9.236 0.068 1.00 0.00 87 HIS A O 9
ATOM 16787 N N . PHE A 1 109 ? 88.433 -8.332 2.023 1.00 0.00 88 PHE A N 9
ATOM 16788 C CA . PHE A 1 109 ? 89.056 -7.167 1.412 1.00 0.00 88 PHE A CA 9
ATOM 16789 C C . PHE A 1 109 ? 90.470 -7.508 0.963 1.00 0.00 88 PHE A C 9
ATOM 16790 O O . PHE A 1 109 ? 91.325 -7.856 1.778 1.00 0.00 88 PHE A O 9
ATOM 16807 N N . ILE A 1 110 ? 90.713 -7.420 -0.331 1.00 0.00 89 ILE A N 9
ATOM 16808 C CA . ILE A 1 110 ? 92.022 -7.730 -0.875 1.00 0.00 89 ILE A CA 9
ATOM 16809 C C . ILE A 1 110 ? 92.725 -6.467 -1.347 1.00 0.00 89 ILE A C 9
ATOM 16810 O O . ILE A 1 110 ? 92.111 -5.575 -1.939 1.00 0.00 89 ILE A O 9
ATOM 16826 N N . PHE A 1 111 ? 94.014 -6.391 -1.071 1.00 0.00 90 PHE A N 9
ATOM 16827 C CA . PHE A 1 111 ? 94.821 -5.263 -1.492 1.00 0.00 90 PHE A CA 9
ATOM 16828 C C . PHE A 1 111 ? 95.519 -5.601 -2.801 1.00 0.00 90 PHE A C 9
ATOM 16829 O O . PHE A 1 111 ? 96.275 -6.567 -2.873 1.00 0.00 90 PHE A O 9
ATOM 16846 N N . LEU A 1 112 ? 95.243 -4.812 -3.834 1.00 0.00 91 LEU A N 9
ATOM 16847 C CA . LEU A 1 112 ? 95.759 -5.072 -5.175 1.00 0.00 91 LEU A CA 9
ATOM 16848 C C . LEU A 1 112 ? 97.286 -5.086 -5.208 1.00 0.00 91 LEU A C 9
ATOM 16849 O O . LEU A 1 112 ? 97.887 -5.841 -5.972 1.00 0.00 91 LEU A O 9
ATOM 16865 N N . ASN A 1 113 ? 97.904 -4.258 -4.378 1.00 0.00 92 ASN A N 9
ATOM 16866 C CA . ASN A 1 113 ? 99.358 -4.152 -4.352 1.00 0.00 92 ASN A CA 9
ATOM 16867 C C . ASN A 1 113 ? 99.968 -5.396 -3.718 1.00 0.00 92 ASN A C 9
ATOM 16868 O O . ASN A 1 113 ? 99.622 -5.752 -2.589 1.00 0.00 92 ASN A O 9
ATOM 16879 N N . PRO A 1 114 ? 100.856 -6.090 -4.450 1.00 0.00 93 PRO A N 9
ATOM 16880 C CA . PRO A 1 114 ? 101.593 -7.247 -3.926 1.00 0.00 93 PRO A CA 9
ATOM 16881 C C . PRO A 1 114 ? 102.458 -6.886 -2.713 1.00 0.00 93 PRO A C 9
ATOM 16882 O O . PRO A 1 114 ? 102.538 -5.724 -2.312 1.00 0.00 93 PRO A O 9
ATOM 16893 N N . ARG A 1 115 ? 103.127 -7.883 -2.151 1.00 0.00 94 ARG A N 9
ATOM 16894 C CA . ARG A 1 115 ? 103.886 -7.696 -0.919 1.00 0.00 94 ARG A CA 9
ATOM 16895 C C . ARG A 1 115 ? 105.358 -7.404 -1.195 1.00 0.00 94 ARG A C 9
ATOM 16896 O O . ARG A 1 115 ? 106.132 -7.172 -0.266 1.00 0.00 94 ARG A O 9
ATOM 16917 N N . ASP A 1 116 ? 105.745 -7.403 -2.464 1.00 0.00 95 ASP A N 9
ATOM 16918 C CA . ASP A 1 116 ? 107.157 -7.248 -2.822 1.00 0.00 95 ASP A CA 9
ATOM 16919 C C . ASP A 1 116 ? 107.334 -6.739 -4.258 1.00 0.00 95 ASP A C 9
ATOM 16920 O O . ASP A 1 116 ? 107.921 -5.673 -4.463 1.00 0.00 95 ASP A O 9
ATOM 16929 N N . PRO A 1 117 ? 106.838 -7.470 -5.281 1.00 0.00 96 PRO A N 9
ATOM 16930 C CA . PRO A 1 117 ? 107.031 -7.090 -6.676 1.00 0.00 96 PRO A CA 9
ATOM 16931 C C . PRO A 1 117 ? 106.039 -6.029 -7.136 1.00 0.00 96 PRO A C 9
ATOM 16932 O O . PRO A 1 117 ? 104.909 -5.957 -6.646 1.00 0.00 96 PRO A O 9
ATOM 16943 N N . THR A 1 118 ? 106.471 -5.199 -8.067 1.00 0.00 97 THR A N 9
ATOM 16944 C CA . THR A 1 118 ? 105.601 -4.206 -8.665 1.00 0.00 97 THR A CA 9
ATOM 16945 C C . THR A 1 118 ? 104.778 -4.832 -9.784 1.00 0.00 97 THR A C 9
ATOM 16946 O O . THR A 1 118 ? 105.291 -5.658 -10.544 1.00 0.00 97 THR A O 9
ATOM 16957 N N . TYR A 1 119 ? 103.502 -4.456 -9.879 1.00 0.00 98 TYR A N 9
ATOM 16958 C CA . TYR A 1 119 ? 102.634 -4.984 -10.932 1.00 0.00 98 TYR A CA 9
ATOM 16959 C C . TYR A 1 119 ? 103.154 -4.542 -12.300 1.00 0.00 98 TYR A C 9
ATOM 16960 O O . TYR A 1 119 ? 102.881 -5.172 -13.321 1.00 0.00 98 TYR A O 9
ATOM 16978 N N . ARG A 1 120 ? 103.901 -3.447 -12.299 1.00 0.00 99 ARG A N 9
ATOM 16979 C CA . ARG A 1 120 ? 104.581 -2.972 -13.491 1.00 0.00 99 ARG A CA 9
ATOM 16980 C C . ARG A 1 120 ? 106.053 -3.365 -13.424 1.00 0.00 99 ARG A C 9
ATOM 16981 O O . ARG A 1 120 ? 106.771 -2.952 -12.510 1.00 0.00 99 ARG A O 9
ATOM 17002 N N . PRO A 1 121 ? 106.512 -4.194 -14.365 1.00 0.00 100 PRO A N 9
ATOM 17003 C CA . PRO A 1 121 ? 107.912 -4.619 -14.426 1.00 0.00 100 PRO A CA 9
ATOM 17004 C C . PRO A 1 121 ? 108.840 -3.479 -14.835 1.00 0.00 100 PRO A C 9
ATOM 17005 O O . PRO A 1 121 ? 108.502 -2.677 -15.708 1.00 0.00 100 PRO A O 9
ATOM 17016 N N . PRO A 1 122 ? 110.016 -3.376 -14.191 1.00 0.00 101 PRO A N 9
ATOM 17017 C CA . PRO A 1 122 ? 111.032 -2.383 -14.553 1.00 0.00 101 PRO A CA 9
ATOM 17018 C C . PRO A 1 122 ? 111.516 -2.586 -15.981 1.00 0.00 101 PRO A C 9
ATOM 17019 O O . PRO A 1 122 ? 111.787 -1.627 -16.708 1.00 0.00 101 PRO A O 9
ATOM 17030 N N . SER A 1 123 ? 111.620 -3.848 -16.374 1.00 0.00 102 SER A N 9
ATOM 17031 C CA . SER A 1 123 ? 111.953 -4.198 -17.738 1.00 0.00 102 SER A CA 9
ATOM 17032 C C . SER A 1 123 ? 110.670 -4.432 -18.528 1.00 0.00 102 SER A C 9
ATOM 17033 O O . SER A 1 123 ? 110.053 -5.495 -18.426 1.00 0.00 102 SER A O 9
ATOM 17041 N N . GLY A 1 124 ? 110.254 -3.424 -19.278 1.00 0.00 103 GLY A N 9
ATOM 17042 C CA . GLY A 1 124 ? 109.027 -3.523 -20.039 1.00 0.00 103 GLY A CA 9
ATOM 17043 C C . GLY A 1 124 ? 109.114 -2.785 -21.357 1.00 0.00 103 GLY A C 9
ATOM 17044 O O . GLY A 1 124 ? 110.103 -2.912 -22.081 1.00 0.00 103 GLY A O 9
ATOM 17048 N N . GLY A 1 125 ? 108.093 -2.003 -21.664 1.00 0.00 104 GLY A N 9
ATOM 17049 C CA . GLY A 1 125 ? 108.056 -1.290 -22.922 1.00 0.00 104 GLY A CA 9
ATOM 17050 C C . GLY A 1 125 ? 107.070 -0.143 -22.895 1.00 0.00 104 GLY A C 9
ATOM 17051 O O . GLY A 1 125 ? 107.484 0.996 -22.600 1.00 0.00 104 GLY A O 9
ATOM 17056 N N . MET A 1 1 ? 127.074 9.732 10.750 1.00 0.00 -20 MET A N 10
ATOM 17057 C CA . MET A 1 1 ? 126.953 9.302 9.340 1.00 0.00 -20 MET A CA 10
ATOM 17058 C C . MET A 1 1 ? 125.495 9.052 8.981 1.00 0.00 -20 MET A C 10
ATOM 17059 O O . MET A 1 1 ? 124.899 8.063 9.414 1.00 0.00 -20 MET A O 10
ATOM 17075 N N . GLY A 1 2 ? 124.918 9.957 8.204 1.00 0.00 -19 GLY A N 10
ATOM 17076 C CA . GLY A 1 2 ? 123.555 9.783 7.750 1.00 0.00 -19 GLY A CA 10
ATOM 17077 C C . GLY A 1 2 ? 123.504 9.010 6.449 1.00 0.00 -19 GLY A C 10
ATOM 17078 O O . GLY A 1 2 ? 124.452 9.056 5.664 1.00 0.00 -19 GLY A O 10
ATOM 17082 N N . SER A 1 3 ? 122.415 8.299 6.216 1.00 0.00 -18 SER A N 10
ATOM 17083 C CA . SER A 1 3 ? 122.280 7.502 5.012 1.00 0.00 -18 SER A CA 10
ATOM 17084 C C . SER A 1 3 ? 121.547 8.296 3.933 1.00 0.00 -18 SER A C 10
ATOM 17085 O O . SER A 1 3 ? 120.322 8.244 3.824 1.00 0.00 -18 SER A O 10
ATOM 17093 N N . SER A 1 4 ? 122.306 9.055 3.157 1.00 0.00 -17 SER A N 10
ATOM 17094 C CA . SER A 1 4 ? 121.743 9.857 2.084 1.00 0.00 -17 SER A CA 10
ATOM 17095 C C . SER A 1 4 ? 121.932 9.156 0.742 1.00 0.00 -17 SER A C 10
ATOM 17096 O O . SER A 1 4 ? 121.362 9.559 -0.271 1.00 0.00 -17 SER A O 10
ATOM 17104 N N . HIS A 1 5 ? 122.728 8.094 0.746 1.00 0.00 -16 HIS A N 10
ATOM 17105 C CA . HIS A 1 5 ? 123.004 7.344 -0.471 1.00 0.00 -16 HIS A CA 10
ATOM 17106 C C . HIS A 1 5 ? 121.860 6.391 -0.794 1.00 0.00 -16 HIS A C 10
ATOM 17107 O O . HIS A 1 5 ? 121.961 5.183 -0.592 1.00 0.00 -16 HIS A O 10
ATOM 17122 N N . HIS A 1 6 ? 120.756 6.956 -1.259 1.00 0.00 -15 HIS A N 10
ATOM 17123 C CA . HIS A 1 6 ? 119.601 6.174 -1.675 1.00 0.00 -15 HIS A CA 10
ATOM 17124 C C . HIS A 1 6 ? 118.997 6.777 -2.928 1.00 0.00 -15 HIS A C 10
ATOM 17125 O O . HIS A 1 6 ? 118.336 7.811 -2.873 1.00 0.00 -15 HIS A O 10
ATOM 17140 N N . HIS A 1 7 ? 119.252 6.149 -4.060 1.00 0.00 -14 HIS A N 10
ATOM 17141 C CA . HIS A 1 7 ? 118.712 6.623 -5.322 1.00 0.00 -14 HIS A CA 10
ATOM 17142 C C . HIS A 1 7 ? 117.975 5.503 -6.032 1.00 0.00 -14 HIS A C 10
ATOM 17143 O O . HIS A 1 7 ? 118.595 4.679 -6.705 1.00 0.00 -14 HIS A O 10
ATOM 17158 N N . HIS A 1 8 ? 116.661 5.450 -5.859 1.00 0.00 -13 HIS A N 10
ATOM 17159 C CA . HIS A 1 8 ? 115.850 4.524 -6.631 1.00 0.00 -13 HIS A CA 10
ATOM 17160 C C . HIS A 1 8 ? 115.815 5.032 -8.062 1.00 0.00 -13 HIS A C 10
ATOM 17161 O O . HIS A 1 8 ? 115.969 4.273 -9.017 1.00 0.00 -13 HIS A O 10
ATOM 17176 N N . HIS A 1 9 ? 115.610 6.336 -8.185 1.00 0.00 -12 HIS A N 10
ATOM 17177 C CA . HIS A 1 9 ? 115.874 7.046 -9.423 1.00 0.00 -12 HIS A CA 10
ATOM 17178 C C . HIS A 1 9 ? 117.349 7.414 -9.442 1.00 0.00 -12 HIS A C 10
ATOM 17179 O O . HIS A 1 9 ? 117.791 8.223 -8.624 1.00 0.00 -12 HIS A O 10
ATOM 17194 N N . HIS A 1 10 ? 118.112 6.805 -10.343 1.00 0.00 -11 HIS A N 10
ATOM 17195 C CA . HIS A 1 10 ? 119.559 7.021 -10.388 1.00 0.00 -11 HIS A CA 10
ATOM 17196 C C . HIS A 1 10 ? 119.865 8.498 -10.610 1.00 0.00 -11 HIS A C 10
ATOM 17197 O O . HIS A 1 10 ? 120.840 9.033 -10.082 1.00 0.00 -11 HIS A O 10
ATOM 17212 N N . SER A 1 11 ? 119.016 9.149 -11.388 1.00 0.00 -10 SER A N 10
ATOM 17213 C CA . SER A 1 11 ? 119.096 10.584 -11.583 1.00 0.00 -10 SER A CA 10
ATOM 17214 C C . SER A 1 11 ? 117.861 11.243 -10.976 1.00 0.00 -10 SER A C 10
ATOM 17215 O O . SER A 1 11 ? 116.729 10.826 -11.246 1.00 0.00 -10 SER A O 10
ATOM 17223 N N . SER A 1 12 ? 118.070 12.249 -10.143 1.00 0.00 -9 SER A N 10
ATOM 17224 C CA . SER A 1 12 ? 116.962 12.915 -9.485 1.00 0.00 -9 SER A CA 10
ATOM 17225 C C . SER A 1 12 ? 117.218 14.417 -9.408 1.00 0.00 -9 SER A C 10
ATOM 17226 O O . SER A 1 12 ? 118.369 14.856 -9.346 1.00 0.00 -9 SER A O 10
ATOM 17234 N N . GLY A 1 13 ? 116.142 15.194 -9.419 1.00 0.00 -8 GLY A N 10
ATOM 17235 C CA . GLY A 1 13 ? 116.265 16.637 -9.431 1.00 0.00 -8 GLY A CA 10
ATOM 17236 C C . GLY A 1 13 ? 116.309 17.238 -8.042 1.00 0.00 -8 GLY A C 10
ATOM 17237 O O . GLY A 1 13 ? 116.967 16.708 -7.148 1.00 0.00 -8 GLY A O 10
ATOM 17241 N N . LEU A 1 14 ? 115.594 18.339 -7.859 1.00 0.00 -7 LEU A N 10
ATOM 17242 C CA . LEU A 1 14 ? 115.629 19.080 -6.605 1.00 0.00 -7 LEU A CA 10
ATOM 17243 C C . LEU A 1 14 ? 114.808 18.394 -5.517 1.00 0.00 -7 LEU A C 10
ATOM 17244 O O . LEU A 1 14 ? 115.362 17.772 -4.609 1.00 0.00 -7 LEU A O 10
ATOM 17260 N N . VAL A 1 15 ? 113.491 18.506 -5.611 1.00 0.00 -6 VAL A N 10
ATOM 17261 C CA . VAL A 1 15 ? 112.612 17.975 -4.578 1.00 0.00 -6 VAL A CA 10
ATOM 17262 C C . VAL A 1 15 ? 111.697 16.887 -5.130 1.00 0.00 -6 VAL A C 10
ATOM 17263 O O . VAL A 1 15 ? 111.217 16.976 -6.263 1.00 0.00 -6 VAL A O 10
ATOM 17276 N N . PRO A 1 16 ? 111.476 15.826 -4.344 1.00 0.00 -5 PRO A N 10
ATOM 17277 C CA . PRO A 1 16 ? 110.549 14.761 -4.685 1.00 0.00 -5 PRO A CA 10
ATOM 17278 C C . PRO A 1 16 ? 109.128 15.091 -4.239 1.00 0.00 -5 PRO A C 10
ATOM 17279 O O . PRO A 1 16 ? 108.917 15.617 -3.145 1.00 0.00 -5 PRO A O 10
ATOM 17290 N N . ARG A 1 17 ? 108.160 14.785 -5.086 1.00 0.00 -4 ARG A N 10
ATOM 17291 C CA . ARG A 1 17 ? 106.764 15.060 -4.778 1.00 0.00 -4 ARG A CA 10
ATOM 17292 C C . ARG A 1 17 ? 106.175 13.886 -4.009 1.00 0.00 -4 ARG A C 10
ATOM 17293 O O . ARG A 1 17 ? 105.295 14.053 -3.163 1.00 0.00 -4 ARG A O 10
ATOM 17314 N N . GLY A 1 18 ? 106.678 12.698 -4.321 1.00 0.00 -3 GLY A N 10
ATOM 17315 C CA . GLY A 1 18 ? 106.382 11.517 -3.535 1.00 0.00 -3 GLY A CA 10
ATOM 17316 C C . GLY A 1 18 ? 104.931 11.089 -3.585 1.00 0.00 -3 GLY A C 10
ATOM 17317 O O . GLY A 1 18 ? 104.403 10.768 -4.653 1.00 0.00 -3 GLY A O 10
ATOM 17321 N N . SER A 1 19 ? 104.292 11.096 -2.426 1.00 0.00 -2 SER A N 10
ATOM 17322 C CA . SER A 1 19 ? 102.961 10.537 -2.265 1.00 0.00 -2 SER A CA 10
ATOM 17323 C C . SER A 1 19 ? 101.883 11.355 -2.972 1.00 0.00 -2 SER A C 10
ATOM 17324 O O . SER A 1 19 ? 101.535 12.458 -2.551 1.00 0.00 -2 SER A O 10
ATOM 17332 N N . HIS A 1 20 ? 101.372 10.796 -4.056 1.00 0.00 -1 HIS A N 10
ATOM 17333 C CA . HIS A 1 20 ? 100.171 11.297 -4.710 1.00 0.00 -1 HIS A CA 10
ATOM 17334 C C . HIS A 1 20 ? 99.092 10.243 -4.548 1.00 0.00 -1 HIS A C 10
ATOM 17335 O O . HIS A 1 20 ? 98.241 10.048 -5.415 1.00 0.00 -1 HIS A O 10
ATOM 17350 N N . MET A 1 21 ? 99.161 9.580 -3.397 1.00 0.00 0 MET A N 10
ATOM 17351 C CA . MET A 1 21 ? 98.371 8.395 -3.086 1.00 0.00 0 MET A CA 10
ATOM 17352 C C . MET A 1 21 ? 96.887 8.564 -3.384 1.00 0.00 0 MET A C 10
ATOM 17353 O O . MET A 1 21 ? 96.262 9.547 -2.985 1.00 0.00 0 MET A O 10
ATOM 17367 N N . MET A 1 22 ? 96.342 7.588 -4.097 1.00 0.00 1 MET A N 10
ATOM 17368 C CA . MET A 1 22 ? 94.911 7.496 -4.325 1.00 0.00 1 MET A CA 10
ATOM 17369 C C . MET A 1 22 ? 94.430 6.094 -3.957 1.00 0.00 1 MET A C 10
ATOM 17370 O O . MET A 1 22 ? 94.538 5.164 -4.755 1.00 0.00 1 MET A O 10
ATOM 17384 N N . PHE A 1 23 ? 93.945 5.942 -2.732 1.00 0.00 2 PHE A N 10
ATOM 17385 C CA . PHE A 1 23 ? 93.432 4.659 -2.268 1.00 0.00 2 PHE A CA 10
ATOM 17386 C C . PHE A 1 23 ? 92.044 4.434 -2.852 1.00 0.00 2 PHE A C 10
ATOM 17387 O O . PHE A 1 23 ? 91.084 5.103 -2.473 1.00 0.00 2 PHE A O 10
ATOM 17404 N N . LYS A 1 24 ? 91.952 3.514 -3.798 1.00 0.00 3 LYS A N 10
ATOM 17405 C CA . LYS A 1 24 ? 90.723 3.317 -4.555 1.00 0.00 3 LYS A CA 10
ATOM 17406 C C . LYS A 1 24 ? 89.883 2.188 -3.976 1.00 0.00 3 LYS A C 10
ATOM 17407 O O . LYS A 1 24 ? 90.230 1.020 -4.123 1.00 0.00 3 LYS A O 10
ATOM 17426 N N . LEU A 1 25 ? 88.787 2.530 -3.320 1.00 0.00 4 LEU A N 10
ATOM 17427 C CA . LEU A 1 25 ? 87.816 1.522 -2.914 1.00 0.00 4 LEU A CA 10
ATOM 17428 C C . LEU A 1 25 ? 86.819 1.322 -4.038 1.00 0.00 4 LEU A C 10
ATOM 17429 O O . LEU A 1 25 ? 86.285 2.296 -4.571 1.00 0.00 4 LEU A O 10
ATOM 17445 N N . THR A 1 26 ? 86.584 0.079 -4.419 1.00 0.00 5 THR A N 10
ATOM 17446 C CA . THR A 1 26 ? 85.563 -0.210 -5.406 1.00 0.00 5 THR A CA 10
ATOM 17447 C C . THR A 1 26 ? 84.194 0.135 -4.829 1.00 0.00 5 THR A C 10
ATOM 17448 O O . THR A 1 26 ? 84.000 0.058 -3.612 1.00 0.00 5 THR A O 10
ATOM 17459 N N . PRO A 1 27 ? 83.239 0.552 -5.682 1.00 0.00 6 PRO A N 10
ATOM 17460 C CA . PRO A 1 27 ? 81.891 0.924 -5.236 1.00 0.00 6 PRO A CA 10
ATOM 17461 C C . PRO A 1 27 ? 81.272 -0.134 -4.328 1.00 0.00 6 PRO A C 10
ATOM 17462 O O . PRO A 1 27 ? 80.679 0.186 -3.300 1.00 0.00 6 PRO A O 10
ATOM 17473 N N . ALA A 1 28 ? 81.451 -1.394 -4.702 1.00 0.00 7 ALA A N 10
ATOM 17474 C CA . ALA A 1 28 ? 80.901 -2.508 -3.945 1.00 0.00 7 ALA A CA 10
ATOM 17475 C C . ALA A 1 28 ? 81.576 -2.642 -2.580 1.00 0.00 7 ALA A C 10
ATOM 17476 O O . ALA A 1 28 ? 80.923 -2.963 -1.585 1.00 0.00 7 ALA A O 10
ATOM 17483 N N . ALA A 1 29 ? 82.882 -2.384 -2.535 1.00 0.00 8 ALA A N 10
ATOM 17484 C CA . ALA A 1 29 ? 83.636 -2.473 -1.290 1.00 0.00 8 ALA A CA 10
ATOM 17485 C C . ALA A 1 29 ? 83.239 -1.353 -0.335 1.00 0.00 8 ALA A C 10
ATOM 17486 O O . ALA A 1 29 ? 83.008 -1.590 0.851 1.00 0.00 8 ALA A O 10
ATOM 17493 N N . ALA A 1 30 ? 83.161 -0.132 -0.863 1.00 0.00 9 ALA A N 10
ATOM 17494 C CA . ALA A 1 30 ? 82.724 1.021 -0.083 1.00 0.00 9 ALA A CA 10
ATOM 17495 C C . ALA A 1 30 ? 81.358 0.774 0.555 1.00 0.00 9 ALA A C 10
ATOM 17496 O O . ALA A 1 30 ? 81.113 1.173 1.696 1.00 0.00 9 ALA A O 10
ATOM 17503 N N . GLU A 1 31 ? 80.473 0.101 -0.178 1.00 0.00 10 GLU A N 10
ATOM 17504 C CA . GLU A 1 31 ? 79.142 -0.209 0.330 1.00 0.00 10 GLU A CA 10
ATOM 17505 C C . GLU A 1 31 ? 79.203 -1.189 1.495 1.00 0.00 10 GLU A C 10
ATOM 17506 O O . GLU A 1 31 ? 78.408 -1.095 2.424 1.00 0.00 10 GLU A O 10
ATOM 17518 N N . GLN A 1 32 ? 80.142 -2.128 1.449 1.00 0.00 11 GLN A N 10
ATOM 17519 C CA . GLN A 1 32 ? 80.295 -3.095 2.532 1.00 0.00 11 GLN A CA 10
ATOM 17520 C C . GLN A 1 32 ? 80.793 -2.394 3.792 1.00 0.00 11 GLN A C 10
ATOM 17521 O O . GLN A 1 32 ? 80.402 -2.741 4.908 1.00 0.00 11 GLN A O 10
ATOM 17535 N N . VAL A 1 33 ? 81.643 -1.394 3.602 1.00 0.00 12 VAL A N 10
ATOM 17536 C CA . VAL A 1 33 ? 82.095 -0.556 4.703 1.00 0.00 12 VAL A CA 10
ATOM 17537 C C . VAL A 1 33 ? 80.914 0.218 5.286 1.00 0.00 12 VAL A C 10
ATOM 17538 O O . VAL A 1 33 ? 80.723 0.266 6.504 1.00 0.00 12 VAL A O 10
ATOM 17551 N N . LEU A 1 34 ? 80.115 0.805 4.396 1.00 0.00 13 LEU A N 10
ATOM 17552 C CA . LEU A 1 34 ? 78.902 1.516 4.786 1.00 0.00 13 LEU A CA 10
ATOM 17553 C C . LEU A 1 34 ? 77.950 0.580 5.529 1.00 0.00 13 LEU A C 10
ATOM 17554 O O . LEU A 1 34 ? 77.344 0.956 6.529 1.00 0.00 13 LEU A O 10
ATOM 17570 N N . LYS A 1 35 ? 77.839 -0.640 5.017 1.00 0.00 14 LYS A N 10
ATOM 17571 C CA . LYS A 1 35 ? 77.004 -1.678 5.610 1.00 0.00 14 LYS A CA 10
ATOM 17572 C C . LYS A 1 35 ? 77.420 -1.962 7.049 1.00 0.00 14 LYS A C 10
ATOM 17573 O O . LYS A 1 35 ? 76.587 -1.977 7.955 1.00 0.00 14 LYS A O 10
ATOM 17592 N N . ALA A 1 36 ? 78.717 -2.174 7.253 1.00 0.00 15 ALA A N 10
ATOM 17593 C CA . ALA A 1 36 ? 79.249 -2.466 8.578 1.00 0.00 15 ALA A CA 10
ATOM 17594 C C . ALA A 1 36 ? 79.007 -1.307 9.539 1.00 0.00 15 ALA A C 10
ATOM 17595 O O . ALA A 1 36 ? 78.614 -1.511 10.686 1.00 0.00 15 ALA A O 10
ATOM 17602 N N . ALA A 1 37 ? 79.226 -0.089 9.059 1.00 0.00 16 ALA A N 10
ATOM 17603 C CA . ALA A 1 37 ? 79.040 1.102 9.878 1.00 0.00 16 ALA A CA 10
ATOM 17604 C C . ALA A 1 37 ? 77.561 1.347 10.165 1.00 0.00 16 ALA A C 10
ATOM 17605 O O . ALA A 1 37 ? 77.206 1.978 11.162 1.00 0.00 16 ALA A O 10
ATOM 17612 N N . LYS A 1 38 ? 76.703 0.845 9.286 1.00 0.00 17 LYS A N 10
ATOM 17613 C CA . LYS A 1 38 ? 75.262 0.985 9.449 1.00 0.00 17 LYS A CA 10
ATOM 17614 C C . LYS A 1 38 ? 74.746 -0.011 10.481 1.00 0.00 17 LYS A C 10
ATOM 17615 O O . LYS A 1 38 ? 73.708 0.207 11.108 1.00 0.00 17 LYS A O 10
ATOM 17634 N N . GLN A 1 39 ? 75.479 -1.102 10.655 1.00 0.00 18 GLN A N 10
ATOM 17635 C CA . GLN A 1 39 ? 75.110 -2.127 11.623 1.00 0.00 18 GLN A CA 10
ATOM 17636 C C . GLN A 1 39 ? 75.193 -1.589 13.047 1.00 0.00 18 GLN A C 10
ATOM 17637 O O . GLN A 1 39 ? 74.392 -1.956 13.906 1.00 0.00 18 GLN A O 10
ATOM 17651 N N . GLY A 1 40 ? 76.153 -0.711 13.289 1.00 0.00 19 GLY A N 10
ATOM 17652 C CA . GLY A 1 40 ? 76.304 -0.119 14.603 1.00 0.00 19 GLY A CA 10
ATOM 17653 C C . GLY A 1 40 ? 77.645 -0.440 15.222 1.00 0.00 19 GLY A C 10
ATOM 17654 O O . GLY A 1 40 ? 78.316 -1.387 14.805 1.00 0.00 19 GLY A O 10
ATOM 17658 N N . GLY A 1 41 ? 78.049 0.348 16.207 1.00 0.00 20 GLY A N 10
ATOM 17659 C CA . GLY A 1 41 ? 79.332 0.137 16.845 1.00 0.00 20 GLY A CA 10
ATOM 17660 C C . GLY A 1 41 ? 80.438 0.864 16.114 1.00 0.00 20 GLY A C 10
ATOM 17661 O O . GLY A 1 41 ? 81.118 1.713 16.683 1.00 0.00 20 GLY A O 10
ATOM 17665 N N . THR A 1 42 ? 80.592 0.546 14.839 1.00 0.00 21 THR A N 10
ATOM 17666 C CA . THR A 1 42 ? 81.569 1.205 13.988 1.00 0.00 21 THR A CA 10
ATOM 17667 C C . THR A 1 42 ? 80.959 2.447 13.343 1.00 0.00 21 THR A C 10
ATOM 17668 O O . THR A 1 42 ? 81.507 3.013 12.396 1.00 0.00 21 THR A O 10
ATOM 17679 N N . GLU A 1 43 ? 79.825 2.867 13.890 1.00 0.00 22 GLU A N 10
ATOM 17680 C CA . GLU A 1 43 ? 79.081 4.005 13.377 1.00 0.00 22 GLU A CA 10
ATOM 17681 C C . GLU A 1 43 ? 79.899 5.289 13.481 1.00 0.00 22 GLU A C 10
ATOM 17682 O O . GLU A 1 43 ? 80.154 5.789 14.580 1.00 0.00 22 GLU A O 10
ATOM 17694 N N . GLY A 1 44 ? 80.326 5.802 12.337 1.00 0.00 23 GLY A N 10
ATOM 17695 C CA . GLY A 1 44 ? 81.023 7.073 12.304 1.00 0.00 23 GLY A CA 10
ATOM 17696 C C . GLY A 1 44 ? 82.491 6.952 12.664 1.00 0.00 23 GLY A C 10
ATOM 17697 O O . GLY A 1 44 ? 83.147 7.954 12.941 1.00 0.00 23 GLY A O 10
ATOM 17701 N N . MET A 1 45 ? 83.005 5.729 12.668 1.00 0.00 24 MET A N 10
ATOM 17702 C CA . MET A 1 45 ? 84.417 5.507 12.953 1.00 0.00 24 MET A CA 10
ATOM 17703 C C . MET A 1 45 ? 85.227 5.599 11.668 1.00 0.00 24 MET A C 10
ATOM 17704 O O . MET A 1 45 ? 84.710 5.325 10.583 1.00 0.00 24 MET A O 10
ATOM 17718 N N . CYS A 1 46 ? 86.487 5.982 11.786 1.00 0.00 25 CYS A N 10
ATOM 17719 C CA . CYS A 1 46 ? 87.333 6.164 10.617 1.00 0.00 25 CYS A CA 10
ATOM 17720 C C . CYS A 1 46 ? 88.162 4.906 10.375 1.00 0.00 25 CYS A C 10
ATOM 17721 O O . CYS A 1 46 ? 88.478 4.173 11.312 1.00 0.00 25 CYS A O 10
ATOM 17729 N N . LEU A 1 47 ? 88.500 4.649 9.120 1.00 0.00 26 LEU A N 10
ATOM 17730 C CA . LEU A 1 47 ? 89.222 3.439 8.766 1.00 0.00 26 LEU A CA 10
ATOM 17731 C C . LEU A 1 47 ? 90.720 3.704 8.697 1.00 0.00 26 LEU A C 10
ATOM 17732 O O . LEU A 1 47 ? 91.191 4.443 7.830 1.00 0.00 26 LEU A O 10
ATOM 17748 N N . ARG A 1 48 ? 91.464 3.108 9.616 1.00 0.00 27 ARG A N 10
ATOM 17749 C CA . ARG A 1 48 ? 92.911 3.233 9.618 1.00 0.00 27 ARG A CA 10
ATOM 17750 C C . ARG A 1 48 ? 93.545 1.976 9.038 1.00 0.00 27 ARG A C 10
ATOM 17751 O O . ARG A 1 48 ? 93.059 0.864 9.260 1.00 0.00 27 ARG A O 10
ATOM 17772 N N . LEU A 1 49 ? 94.617 2.159 8.280 1.00 0.00 28 LEU A N 10
ATOM 17773 C CA . LEU A 1 49 ? 95.327 1.043 7.678 1.00 0.00 28 LEU A CA 10
ATOM 17774 C C . LEU A 1 49 ? 96.762 0.989 8.186 1.00 0.00 28 LEU A C 10
ATOM 17775 O O . LEU A 1 49 ? 97.371 2.024 8.467 1.00 0.00 28 LEU A O 10
ATOM 17791 N N . ALA A 1 50 ? 97.291 -0.218 8.300 1.00 0.00 29 ALA A N 10
ATOM 17792 C CA . ALA A 1 50 ? 98.667 -0.418 8.732 1.00 0.00 29 ALA A CA 10
ATOM 17793 C C . ALA A 1 50 ? 99.342 -1.472 7.863 1.00 0.00 29 ALA A C 10
ATOM 17794 O O . ALA A 1 50 ? 98.686 -2.394 7.384 1.00 0.00 29 ALA A O 10
ATOM 17801 N N . ALA A 1 51 ? 100.646 -1.334 7.663 1.00 0.00 30 ALA A N 10
ATOM 17802 C CA . ALA A 1 51 ? 101.388 -2.258 6.819 1.00 0.00 30 ALA A CA 10
ATOM 17803 C C . ALA A 1 51 ? 102.628 -2.781 7.537 1.00 0.00 30 ALA A C 10
ATOM 17804 O O . ALA A 1 51 ? 103.534 -2.016 7.875 1.00 0.00 30 ALA A O 10
ATOM 17811 N N . GLY A 1 52 ? 102.659 -4.085 7.771 1.00 0.00 31 GLY A N 10
ATOM 17812 C CA . GLY A 1 52 ? 103.787 -4.695 8.449 1.00 0.00 31 GLY A CA 10
ATOM 17813 C C . GLY A 1 52 ? 104.452 -5.760 7.604 1.00 0.00 31 GLY A C 10
ATOM 17814 O O . GLY A 1 52 ? 103.795 -6.694 7.148 1.00 0.00 31 GLY A O 10
ATOM 17818 N N . ARG A 1 53 ? 105.750 -5.624 7.380 1.00 0.00 32 ARG A N 10
ATOM 17819 C CA . ARG A 1 53 ? 106.483 -6.592 6.576 1.00 0.00 32 ARG A CA 10
ATOM 17820 C C . ARG A 1 53 ? 106.904 -7.797 7.410 1.00 0.00 32 ARG A C 10
ATOM 17821 O O . ARG A 1 53 ? 107.517 -7.657 8.470 1.00 0.00 32 ARG A O 10
ATOM 17842 N N . ASN A 1 54 ? 106.562 -8.978 6.923 1.00 0.00 33 ASN A N 10
ATOM 17843 C CA . ASN A 1 54 ? 106.896 -10.222 7.604 1.00 0.00 33 ASN A CA 10
ATOM 17844 C C . ASN A 1 54 ? 108.229 -10.760 7.103 1.00 0.00 33 ASN A C 10
ATOM 17845 O O . ASN A 1 54 ? 108.654 -10.431 5.993 1.00 0.00 33 ASN A O 10
ATOM 17856 N N . PRO A 1 55 ? 108.905 -11.606 7.904 1.00 0.00 34 PRO A N 10
ATOM 17857 C CA . PRO A 1 55 ? 110.179 -12.225 7.512 1.00 0.00 34 PRO A CA 10
ATOM 17858 C C . PRO A 1 55 ? 110.031 -13.098 6.265 1.00 0.00 34 PRO A C 10
ATOM 17859 O O . PRO A 1 55 ? 111.010 -13.405 5.583 1.00 0.00 34 PRO A O 10
ATOM 17870 N N . ASP A 1 56 ? 108.796 -13.491 5.982 1.00 0.00 35 ASP A N 10
ATOM 17871 C CA . ASP A 1 56 ? 108.479 -14.285 4.799 1.00 0.00 35 ASP A CA 10
ATOM 17872 C C . ASP A 1 56 ? 108.632 -13.456 3.533 1.00 0.00 35 ASP A C 10
ATOM 17873 O O . ASP A 1 56 ? 108.806 -13.996 2.442 1.00 0.00 35 ASP A O 10
ATOM 17882 N N . GLY A 1 57 ? 108.564 -12.143 3.691 1.00 0.00 36 GLY A N 10
ATOM 17883 C CA . GLY A 1 57 ? 108.565 -11.251 2.550 1.00 0.00 36 GLY A CA 10
ATOM 17884 C C . GLY A 1 57 ? 107.175 -10.716 2.284 1.00 0.00 36 GLY A C 10
ATOM 17885 O O . GLY A 1 57 ? 106.995 -9.746 1.549 1.00 0.00 36 GLY A O 10
ATOM 17889 N N . SER A 1 58 ? 106.193 -11.352 2.904 1.00 0.00 37 SER A N 10
ATOM 17890 C CA . SER A 1 58 ? 104.804 -10.964 2.761 1.00 0.00 37 SER A CA 10
ATOM 17891 C C . SER A 1 58 ? 104.505 -9.692 3.552 1.00 0.00 37 SER A C 10
ATOM 17892 O O . SER A 1 58 ? 104.801 -9.606 4.748 1.00 0.00 37 SER A O 10
ATOM 17900 N N . ILE A 1 59 ? 103.946 -8.700 2.881 1.00 0.00 38 ILE A N 10
ATOM 17901 C CA . ILE A 1 59 ? 103.553 -7.466 3.539 1.00 0.00 38 ILE A CA 10
ATOM 17902 C C . ILE A 1 59 ? 102.119 -7.587 4.034 1.00 0.00 38 ILE A C 10
ATOM 17903 O O . ILE A 1 59 ? 101.197 -7.787 3.242 1.00 0.00 38 ILE A O 10
ATOM 17919 N N . ASP A 1 60 ? 101.942 -7.491 5.339 1.00 0.00 39 ASP A N 10
ATOM 17920 C CA . ASP A 1 60 ? 100.633 -7.638 5.952 1.00 0.00 39 ASP A CA 10
ATOM 17921 C C . ASP A 1 60 ? 99.930 -6.295 6.051 1.00 0.00 39 ASP A C 10
ATOM 17922 O O . ASP A 1 60 ? 100.375 -5.396 6.775 1.00 0.00 39 ASP A O 10
ATOM 17931 N N . TYR A 1 61 ? 98.851 -6.146 5.298 1.00 0.00 40 TYR A N 10
ATOM 17932 C CA . TYR A 1 61 ? 98.073 -4.920 5.295 1.00 0.00 40 TYR A CA 10
ATOM 17933 C C . TYR A 1 61 ? 96.834 -5.083 6.173 1.00 0.00 40 TYR A C 10
ATOM 17934 O O . TYR A 1 61 ? 95.937 -5.866 5.859 1.00 0.00 40 TYR A O 10
ATOM 17952 N N . ARG A 1 62 ? 96.795 -4.348 7.272 1.00 0.00 41 ARG A N 10
ATOM 17953 C CA . ARG A 1 62 ? 95.701 -4.452 8.227 1.00 0.00 41 ARG A CA 10
ATOM 17954 C C . ARG A 1 62 ? 94.710 -3.311 8.073 1.00 0.00 41 ARG A C 10
ATOM 17955 O O . ARG A 1 62 ? 95.099 -2.150 7.943 1.00 0.00 41 ARG A O 10
ATOM 17976 N N . MET A 1 63 ? 93.432 -3.658 8.082 1.00 0.00 42 MET A N 10
ATOM 17977 C CA . MET A 1 63 ? 92.359 -2.679 8.030 1.00 0.00 42 MET A CA 10
ATOM 17978 C C . MET A 1 63 ? 91.630 -2.683 9.363 1.00 0.00 42 MET A C 10
ATOM 17979 O O . MET A 1 63 ? 91.417 -3.749 9.945 1.00 0.00 42 MET A O 10
ATOM 17993 N N . GLY A 1 64 ? 91.263 -1.516 9.862 1.00 0.00 43 GLY A N 10
ATOM 17994 C CA . GLY A 1 64 ? 90.517 -1.464 11.101 1.00 0.00 43 GLY A CA 10
ATOM 17995 C C . GLY A 1 64 ? 89.858 -0.126 11.334 1.00 0.00 43 GLY A C 10
ATOM 17996 O O . GLY A 1 64 ? 90.465 0.920 11.110 1.00 0.00 43 GLY A O 10
ATOM 18000 N N . PHE A 1 65 ? 88.603 -0.157 11.759 1.00 0.00 44 PHE A N 10
ATOM 18001 C CA . PHE A 1 65 ? 87.901 1.057 12.140 1.00 0.00 44 PHE A CA 10
ATOM 18002 C C . PHE A 1 65 ? 88.385 1.497 13.510 1.00 0.00 44 PHE A C 10
ATOM 18003 O O . PHE A 1 65 ? 88.309 0.733 14.473 1.00 0.00 44 PHE A O 10
ATOM 18020 N N . ASP A 1 66 ? 88.892 2.709 13.597 1.00 0.00 45 ASP A N 10
ATOM 18021 C CA . ASP A 1 66 ? 89.479 3.189 14.835 1.00 0.00 45 ASP A CA 10
ATOM 18022 C C . ASP A 1 66 ? 89.210 4.677 14.997 1.00 0.00 45 ASP A C 10
ATOM 18023 O O . ASP A 1 66 ? 88.339 5.237 14.322 1.00 0.00 45 ASP A O 10
ATOM 18032 N N . ASP A 1 67 ? 89.948 5.308 15.896 1.00 0.00 46 ASP A N 10
ATOM 18033 C CA . ASP A 1 67 ? 89.807 6.731 16.152 1.00 0.00 46 ASP A CA 10
ATOM 18034 C C . ASP A 1 67 ? 90.579 7.520 15.094 1.00 0.00 46 ASP A C 10
ATOM 18035 O O . ASP A 1 67 ? 91.067 6.944 14.119 1.00 0.00 46 ASP A O 10
ATOM 18044 N N . LEU A 1 68 ? 90.707 8.823 15.279 1.00 0.00 47 LEU A N 10
ATOM 18045 C CA . LEU A 1 68 ? 91.348 9.661 14.282 1.00 0.00 47 LEU A CA 10
ATOM 18046 C C . LEU A 1 68 ? 92.343 10.606 14.946 1.00 0.00 47 LEU A C 10
ATOM 18047 O O . LEU A 1 68 ? 91.955 11.540 15.650 1.00 0.00 47 LEU A O 10
ATOM 18063 N N . THR A 1 69 ? 93.623 10.345 14.738 1.00 0.00 48 THR A N 10
ATOM 18064 C CA . THR A 1 69 ? 94.662 11.239 15.209 1.00 0.00 48 THR A CA 10
ATOM 18065 C C . THR A 1 69 ? 95.068 12.212 14.106 1.00 0.00 48 THR A C 10
ATOM 18066 O O . THR A 1 69 ? 95.038 11.874 12.923 1.00 0.00 48 THR A O 10
ATOM 18077 N N . GLU A 1 70 ? 95.444 13.419 14.504 1.00 0.00 49 GLU A N 10
ATOM 18078 C CA . GLU A 1 70 ? 95.715 14.506 13.562 1.00 0.00 49 GLU A CA 10
ATOM 18079 C C . GLU A 1 70 ? 97.004 14.281 12.768 1.00 0.00 49 GLU A C 10
ATOM 18080 O O . GLU A 1 70 ? 97.345 15.071 11.887 1.00 0.00 49 GLU A O 10
ATOM 18092 N N . ASP A 1 71 ? 97.715 13.207 13.079 1.00 0.00 50 ASP A N 10
ATOM 18093 C CA . ASP A 1 71 ? 98.984 12.910 12.419 1.00 0.00 50 ASP A CA 10
ATOM 18094 C C . ASP A 1 71 ? 98.754 12.176 11.108 1.00 0.00 50 ASP A C 10
ATOM 18095 O O . ASP A 1 71 ? 99.509 12.337 10.148 1.00 0.00 50 ASP A O 10
ATOM 18104 N N . ASP A 1 72 ? 97.703 11.369 11.082 1.00 0.00 51 ASP A N 10
ATOM 18105 C CA . ASP A 1 72 ? 97.430 10.482 9.958 1.00 0.00 51 ASP A CA 10
ATOM 18106 C C . ASP A 1 72 ? 96.950 11.256 8.742 1.00 0.00 51 ASP A C 10
ATOM 18107 O O . ASP A 1 72 ? 96.326 12.313 8.866 1.00 0.00 51 ASP A O 10
ATOM 18116 N N . ILE A 1 73 ? 97.247 10.721 7.568 1.00 0.00 52 ILE A N 10
ATOM 18117 C CA . ILE A 1 73 ? 96.768 11.286 6.321 1.00 0.00 52 ILE A CA 10
ATOM 18118 C C . ILE A 1 73 ? 95.338 10.829 6.066 1.00 0.00 52 ILE A C 10
ATOM 18119 O O . ILE A 1 73 ? 95.088 9.642 5.850 1.00 0.00 52 ILE A O 10
ATOM 18135 N N . ARG A 1 74 ? 94.409 11.768 6.121 1.00 0.00 53 ARG A N 10
ATOM 18136 C CA . ARG A 1 74 ? 93.002 11.468 5.916 1.00 0.00 53 ARG A CA 10
ATOM 18137 C C . ARG A 1 74 ? 92.646 11.593 4.437 1.00 0.00 53 ARG A C 10
ATOM 18138 O O . ARG A 1 74 ? 92.522 12.696 3.903 1.00 0.00 53 ARG A O 10
ATOM 18159 N N . LEU A 1 75 ? 92.508 10.454 3.782 1.00 0.00 54 LEU A N 10
ATOM 18160 C CA . LEU A 1 75 ? 92.178 10.405 2.366 1.00 0.00 54 LEU A CA 10
ATOM 18161 C C . LEU A 1 75 ? 90.705 10.053 2.205 1.00 0.00 54 LEU A C 10
ATOM 18162 O O . LEU A 1 75 ? 90.255 9.008 2.665 1.00 0.00 54 LEU A O 10
ATOM 18178 N N . THR A 1 76 ? 89.955 10.936 1.565 1.00 0.00 55 THR A N 10
ATOM 18179 C CA . THR A 1 76 ? 88.525 10.734 1.406 1.00 0.00 55 THR A CA 10
ATOM 18180 C C . THR A 1 76 ? 88.213 10.049 0.077 1.00 0.00 55 THR A C 10
ATOM 18181 O O . THR A 1 76 ? 88.593 10.532 -0.990 1.00 0.00 55 THR A O 10
ATOM 18192 N N . SER A 1 77 ? 87.540 8.914 0.157 1.00 0.00 56 SER A N 10
ATOM 18193 C CA . SER A 1 77 ? 87.152 8.165 -1.024 1.00 0.00 56 SER A CA 10
ATOM 18194 C C . SER A 1 77 ? 85.662 8.384 -1.307 1.00 0.00 56 SER A C 10
ATOM 18195 O O . SER A 1 77 ? 85.080 9.374 -0.859 1.00 0.00 56 SER A O 10
ATOM 18203 N N . GLU A 1 78 ? 85.050 7.454 -2.030 1.00 0.00 57 GLU A N 10
ATOM 18204 C CA . GLU A 1 78 ? 83.651 7.567 -2.415 1.00 0.00 57 GLU A CA 10
ATOM 18205 C C . GLU A 1 78 ? 82.734 7.139 -1.276 1.00 0.00 57 GLU A C 10
ATOM 18206 O O . GLU A 1 78 ? 82.003 6.152 -1.375 1.00 0.00 57 GLU A O 10
ATOM 18218 N N . GLY A 1 79 ? 82.806 7.878 -0.185 1.00 0.00 58 GLY A N 10
ATOM 18219 C CA . GLY A 1 79 ? 81.934 7.631 0.947 1.00 0.00 58 GLY A CA 10
ATOM 18220 C C . GLY A 1 79 ? 82.706 7.274 2.199 1.00 0.00 58 GLY A C 10
ATOM 18221 O O . GLY A 1 79 ? 82.273 7.564 3.312 1.00 0.00 58 GLY A O 10
ATOM 18225 N N . VAL A 1 80 ? 83.860 6.653 2.015 1.00 0.00 59 VAL A N 10
ATOM 18226 C CA . VAL A 1 80 ? 84.680 6.214 3.134 1.00 0.00 59 VAL A CA 10
ATOM 18227 C C . VAL A 1 80 ? 85.955 7.043 3.214 1.00 0.00 59 VAL A C 10
ATOM 18228 O O . VAL A 1 80 ? 86.555 7.365 2.188 1.00 0.00 59 VAL A O 10
ATOM 18241 N N . GLU A 1 81 ? 86.355 7.408 4.422 1.00 0.00 60 GLU A N 10
ATOM 18242 C CA . GLU A 1 81 ? 87.604 8.122 4.618 1.00 0.00 60 GLU A CA 10
ATOM 18243 C C . GLU A 1 81 ? 88.645 7.206 5.245 1.00 0.00 60 GLU A C 10
ATOM 18244 O O . GLU A 1 81 ? 88.339 6.411 6.137 1.00 0.00 60 GLU A O 10
ATOM 18256 N N . ILE A 1 82 ? 89.866 7.303 4.749 1.00 0.00 61 ILE A N 10
ATOM 18257 C CA . ILE A 1 82 ? 90.953 6.451 5.200 1.00 0.00 61 ILE A CA 10
ATOM 18258 C C . ILE A 1 82 ? 92.019 7.286 5.894 1.00 0.00 61 ILE A C 10
ATOM 18259 O O . ILE A 1 82 ? 92.488 8.277 5.339 1.00 0.00 61 ILE A O 10
ATOM 18275 N N . VAL A 1 83 ? 92.396 6.899 7.103 1.00 0.00 62 VAL A N 10
ATOM 18276 C CA . VAL A 1 83 ? 93.474 7.575 7.809 1.00 0.00 62 VAL A CA 10
ATOM 18277 C C . VAL A 1 83 ? 94.688 6.665 7.938 1.00 0.00 62 VAL A C 10
ATOM 18278 O O . VAL A 1 83 ? 94.604 5.561 8.477 1.00 0.00 62 VAL A O 10
ATOM 18291 N N . ILE A 1 84 ? 95.811 7.117 7.402 1.00 0.00 63 ILE A N 10
ATOM 18292 C CA . ILE A 1 84 ? 97.043 6.345 7.445 1.00 0.00 63 ILE A CA 10
ATOM 18293 C C . ILE A 1 84 ? 98.208 7.230 7.866 1.00 0.00 63 ILE A C 10
ATOM 18294 O O . ILE A 1 84 ? 98.479 8.254 7.235 1.00 0.00 63 ILE A O 10
ATOM 18310 N N . ALA A 1 85 ? 98.870 6.850 8.949 1.00 0.00 64 ALA A N 10
ATOM 18311 C CA . ALA A 1 85 ? 100.048 7.564 9.416 1.00 0.00 64 ALA A CA 10
ATOM 18312 C C . ALA A 1 85 ? 101.142 7.549 8.351 1.00 0.00 64 ALA A C 10
ATOM 18313 O O . ALA A 1 85 ? 101.381 6.516 7.717 1.00 0.00 64 ALA A O 10
ATOM 18320 N N . PRO A 1 86 ? 101.810 8.700 8.142 1.00 0.00 65 PRO A N 10
ATOM 18321 C CA . PRO A 1 86 ? 102.852 8.861 7.113 1.00 0.00 65 PRO A CA 10
ATOM 18322 C C . PRO A 1 86 ? 103.907 7.755 7.133 1.00 0.00 65 PRO A C 10
ATOM 18323 O O . PRO A 1 86 ? 104.476 7.413 6.095 1.00 0.00 65 PRO A O 10
ATOM 18334 N N . ASP A 1 87 ? 104.162 7.202 8.315 1.00 0.00 66 ASP A N 10
ATOM 18335 C CA . ASP A 1 87 ? 105.108 6.100 8.466 1.00 0.00 66 ASP A CA 10
ATOM 18336 C C . ASP A 1 87 ? 104.700 4.907 7.604 1.00 0.00 66 ASP A C 10
ATOM 18337 O O . ASP A 1 87 ? 105.508 4.360 6.854 1.00 0.00 66 ASP A O 10
ATOM 18346 N N . TYR A 1 88 ? 103.426 4.539 7.687 1.00 0.00 67 TYR A N 10
ATOM 18347 C CA . TYR A 1 88 ? 102.924 3.351 7.009 1.00 0.00 67 TYR A CA 10
ATOM 18348 C C . TYR A 1 88 ? 102.635 3.631 5.539 1.00 0.00 67 TYR A C 10
ATOM 18349 O O . TYR A 1 88 ? 102.593 2.709 4.725 1.00 0.00 67 TYR A O 10
ATOM 18367 N N . VAL A 1 89 ? 102.453 4.905 5.200 1.00 0.00 68 VAL A N 10
ATOM 18368 C CA . VAL A 1 89 ? 102.224 5.309 3.812 1.00 0.00 68 VAL A CA 10
ATOM 18369 C C . VAL A 1 89 ? 103.401 4.887 2.931 1.00 0.00 68 VAL A C 10
ATOM 18370 O O . VAL A 1 89 ? 103.249 4.653 1.733 1.00 0.00 68 VAL A O 10
ATOM 18383 N N . SER A 1 90 ? 104.571 4.754 3.551 1.00 0.00 69 SER A N 10
ATOM 18384 C CA . SER A 1 90 ? 105.779 4.323 2.856 1.00 0.00 69 SER A CA 10
ATOM 18385 C C . SER A 1 90 ? 105.592 2.935 2.234 1.00 0.00 69 SER A C 10
ATOM 18386 O O . SER A 1 90 ? 106.263 2.581 1.264 1.00 0.00 69 SER A O 10
ATOM 18394 N N . LEU A 1 91 ? 104.670 2.159 2.790 1.00 0.00 70 LEU A N 10
ATOM 18395 C CA . LEU A 1 91 ? 104.451 0.794 2.345 1.00 0.00 70 LEU A CA 10
ATOM 18396 C C . LEU A 1 91 ? 103.028 0.609 1.837 1.00 0.00 70 LEU A C 10
ATOM 18397 O O . LEU A 1 91 ? 102.630 -0.497 1.490 1.00 0.00 70 LEU A O 10
ATOM 18413 N N . LEU A 1 92 ? 102.275 1.694 1.770 1.00 0.00 71 LEU A N 10
ATOM 18414 C CA . LEU A 1 92 ? 100.886 1.626 1.352 1.00 0.00 71 LEU A CA 10
ATOM 18415 C C . LEU A 1 92 ? 100.553 2.850 0.509 1.00 0.00 71 LEU A C 10
ATOM 18416 O O . LEU A 1 92 ? 100.116 3.877 1.022 1.00 0.00 71 LEU A O 10
ATOM 18432 N N . ASP A 1 93 ? 100.806 2.734 -0.782 1.00 0.00 72 ASP A N 10
ATOM 18433 C CA . ASP A 1 93 ? 100.604 3.837 -1.717 1.00 0.00 72 ASP A CA 10
ATOM 18434 C C . ASP A 1 93 ? 100.026 3.332 -3.040 1.00 0.00 72 ASP A C 10
ATOM 18435 O O . ASP A 1 93 ? 100.409 2.264 -3.518 1.00 0.00 72 ASP A O 10
ATOM 18444 N N . GLN A 1 94 ? 99.088 4.104 -3.602 1.00 0.00 73 GLN A N 10
ATOM 18445 C CA . GLN A 1 94 ? 98.447 3.791 -4.892 1.00 0.00 73 GLN A CA 10
ATOM 18446 C C . GLN A 1 94 ? 97.759 2.425 -4.881 1.00 0.00 73 GLN A C 10
ATOM 18447 O O . GLN A 1 94 ? 97.575 1.801 -5.929 1.00 0.00 73 GLN A O 10
ATOM 18461 N N . THR A 1 95 ? 97.349 1.984 -3.706 1.00 0.00 74 THR A N 10
ATOM 18462 C CA . THR A 1 95 ? 96.759 0.668 -3.554 1.00 0.00 74 THR A CA 10
ATOM 18463 C C . THR A 1 95 ? 95.247 0.699 -3.799 1.00 0.00 74 THR A C 10
ATOM 18464 O O . THR A 1 95 ? 94.564 1.661 -3.436 1.00 0.00 74 THR A O 10
ATOM 18475 N N . THR A 1 96 ? 94.742 -0.347 -4.439 1.00 0.00 75 THR A N 10
ATOM 18476 C CA . THR A 1 96 ? 93.319 -0.477 -4.703 1.00 0.00 75 THR A CA 10
ATOM 18477 C C . THR A 1 96 ? 92.693 -1.474 -3.724 1.00 0.00 75 THR A C 10
ATOM 18478 O O . THR A 1 96 ? 93.334 -2.448 -3.334 1.00 0.00 75 THR A O 10
ATOM 18489 N N . LEU A 1 97 ? 91.459 -1.222 -3.318 1.00 0.00 76 LEU A N 10
ATOM 18490 C CA . LEU A 1 97 ? 90.786 -2.072 -2.350 1.00 0.00 76 LEU A CA 10
ATOM 18491 C C . LEU A 1 97 ? 89.505 -2.657 -2.937 1.00 0.00 76 LEU A C 10
ATOM 18492 O O . LEU A 1 97 ? 88.626 -1.920 -3.390 1.00 0.00 76 LEU A O 10
ATOM 18508 N N . ASP A 1 98 ? 89.410 -3.980 -2.927 1.00 0.00 77 ASP A N 10
ATOM 18509 C CA . ASP A 1 98 ? 88.224 -4.674 -3.418 1.00 0.00 77 ASP A CA 10
ATOM 18510 C C . ASP A 1 98 ? 87.931 -5.877 -2.529 1.00 0.00 77 ASP A C 10
ATOM 18511 O O . ASP A 1 98 ? 88.850 -6.456 -1.951 1.00 0.00 77 ASP A O 10
ATOM 18520 N N . TYR A 1 99 ? 86.666 -6.245 -2.402 1.00 0.00 78 TYR A N 10
ATOM 18521 C CA . TYR A 1 99 ? 86.294 -7.354 -1.533 1.00 0.00 78 TYR A CA 10
ATOM 18522 C C . TYR A 1 99 ? 86.097 -8.624 -2.354 1.00 0.00 78 TYR A C 10
ATOM 18523 O O . TYR A 1 99 ? 85.447 -8.602 -3.400 1.00 0.00 78 TYR A O 10
ATOM 18541 N N . VAL A 1 100 ? 86.674 -9.719 -1.892 1.00 0.00 79 VAL A N 10
ATOM 18542 C CA . VAL A 1 100 ? 86.498 -11.009 -2.543 1.00 0.00 79 VAL A CA 10
ATOM 18543 C C . VAL A 1 100 ? 86.383 -12.113 -1.502 1.00 0.00 79 VAL A C 10
ATOM 18544 O O . VAL A 1 100 ? 87.059 -12.086 -0.470 1.00 0.00 79 VAL A O 10
ATOM 18557 N N . GLU A 1 101 ? 85.511 -13.070 -1.756 1.00 0.00 80 GLU A N 10
ATOM 18558 C CA . GLU A 1 101 ? 85.383 -14.218 -0.880 1.00 0.00 80 GLU A CA 10
ATOM 18559 C C . GLU A 1 101 ? 86.506 -15.213 -1.150 1.00 0.00 80 GLU A C 10
ATOM 18560 O O . GLU A 1 101 ? 86.374 -16.108 -1.990 1.00 0.00 80 GLU A O 10
ATOM 18572 N N . LEU A 1 102 ? 87.630 -15.020 -0.473 1.00 0.00 81 LEU A N 10
ATOM 18573 C CA . LEU A 1 102 ? 88.738 -15.960 -0.560 1.00 0.00 81 LEU A CA 10
ATOM 18574 C C . LEU A 1 102 ? 88.418 -17.196 0.260 1.00 0.00 81 LEU A C 10
ATOM 18575 O O . LEU A 1 102 ? 88.757 -18.320 -0.114 1.00 0.00 81 LEU A O 10
ATOM 18591 N N . GLU A 1 103 ? 87.737 -16.968 1.370 1.00 0.00 82 GLU A N 10
ATOM 18592 C CA . GLU A 1 103 ? 87.334 -18.035 2.264 1.00 0.00 82 GLU A CA 10
ATOM 18593 C C . GLU A 1 103 ? 85.815 -18.127 2.273 1.00 0.00 82 GLU A C 10
ATOM 18594 O O . GLU A 1 103 ? 85.141 -17.110 2.411 1.00 0.00 82 GLU A O 10
ATOM 18606 N N . PRO A 1 104 ? 85.258 -19.335 2.103 1.00 0.00 83 PRO A N 10
ATOM 18607 C CA . PRO A 1 104 ? 83.805 -19.542 2.047 1.00 0.00 83 PRO A CA 10
ATOM 18608 C C . PRO A 1 104 ? 83.072 -18.928 3.240 1.00 0.00 83 PRO A C 10
ATOM 18609 O O . PRO A 1 104 ? 83.225 -19.376 4.379 1.00 0.00 83 PRO A O 10
ATOM 18620 N N . GLY A 1 105 ? 82.286 -17.891 2.973 1.00 0.00 84 GLY A N 10
ATOM 18621 C CA . GLY A 1 105 ? 81.542 -17.231 4.025 1.00 0.00 84 GLY A CA 10
ATOM 18622 C C . GLY A 1 105 ? 82.262 -16.013 4.572 1.00 0.00 84 GLY A C 10
ATOM 18623 O O . GLY A 1 105 ? 81.763 -15.339 5.476 1.00 0.00 84 GLY A O 10
ATOM 18627 N N . GLN A 1 106 ? 83.438 -15.727 4.033 1.00 0.00 85 GLN A N 10
ATOM 18628 C CA . GLN A 1 106 ? 84.227 -14.593 4.486 1.00 0.00 85 GLN A CA 10
ATOM 18629 C C . GLN A 1 106 ? 84.547 -13.653 3.330 1.00 0.00 85 GLN A C 10
ATOM 18630 O O . GLN A 1 106 ? 85.399 -13.944 2.488 1.00 0.00 85 GLN A O 10
ATOM 18644 N N . PHE A 1 107 ? 83.850 -12.528 3.294 1.00 0.00 86 PHE A N 10
ATOM 18645 C CA . PHE A 1 107 ? 84.108 -11.504 2.295 1.00 0.00 86 PHE A CA 10
ATOM 18646 C C . PHE A 1 107 ? 85.282 -10.644 2.738 1.00 0.00 86 PHE A C 10
ATOM 18647 O O . PHE A 1 107 ? 85.121 -9.689 3.502 1.00 0.00 86 PHE A O 10
ATOM 18664 N N . HIS A 1 108 ? 86.464 -11.005 2.272 1.00 0.00 87 HIS A N 10
ATOM 18665 C CA . HIS A 1 108 ? 87.690 -10.360 2.702 1.00 0.00 87 HIS A CA 10
ATOM 18666 C C . HIS A 1 108 ? 88.161 -9.347 1.667 1.00 0.00 87 HIS A C 10
ATOM 18667 O O . HIS A 1 108 ? 88.133 -9.614 0.468 1.00 0.00 87 HIS A O 10
ATOM 18682 N N . PHE A 1 109 ? 88.586 -8.185 2.136 1.00 0.00 88 PHE A N 10
ATOM 18683 C CA . PHE A 1 109 ? 89.104 -7.155 1.253 1.00 0.00 88 PHE A CA 10
ATOM 18684 C C . PHE A 1 109 ? 90.552 -7.453 0.892 1.00 0.00 88 PHE A C 10
ATOM 18685 O O . PHE A 1 109 ? 91.350 -7.827 1.754 1.00 0.00 88 PHE A O 10
ATOM 18702 N N . ILE A 1 110 ? 90.884 -7.309 -0.378 1.00 0.00 89 ILE A N 10
ATOM 18703 C CA . ILE A 1 110 ? 92.244 -7.522 -0.834 1.00 0.00 89 ILE A CA 10
ATOM 18704 C C . ILE A 1 110 ? 92.855 -6.217 -1.317 1.00 0.00 89 ILE A C 10
ATOM 18705 O O . ILE A 1 110 ? 92.169 -5.376 -1.905 1.00 0.00 89 ILE A O 10
ATOM 18721 N N . PHE A 1 111 ? 94.136 -6.048 -1.047 1.00 0.00 90 PHE A N 10
ATOM 18722 C CA . PHE A 1 111 ? 94.854 -4.867 -1.478 1.00 0.00 90 PHE A CA 10
ATOM 18723 C C . PHE A 1 111 ? 95.489 -5.107 -2.838 1.00 0.00 90 PHE A C 10
ATOM 18724 O O . PHE A 1 111 ? 96.565 -5.694 -2.940 1.00 0.00 90 PHE A O 10
ATOM 18741 N N . LEU A 1 112 ? 94.796 -4.682 -3.878 1.00 0.00 91 LEU A N 10
ATOM 18742 C CA . LEU A 1 112 ? 95.301 -4.799 -5.231 1.00 0.00 91 LEU A CA 10
ATOM 18743 C C . LEU A 1 112 ? 96.319 -3.707 -5.489 1.00 0.00 91 LEU A C 10
ATOM 18744 O O . LEU A 1 112 ? 95.971 -2.569 -5.814 1.00 0.00 91 LEU A O 10
ATOM 18760 N N . ASN A 1 113 ? 97.572 -4.051 -5.294 1.00 0.00 92 ASN A N 10
ATOM 18761 C CA . ASN A 1 113 ? 98.652 -3.097 -5.443 1.00 0.00 92 ASN A CA 10
ATOM 18762 C C . ASN A 1 113 ? 99.565 -3.523 -6.585 1.00 0.00 92 ASN A C 10
ATOM 18763 O O . ASN A 1 113 ? 100.287 -4.513 -6.478 1.00 0.00 92 ASN A O 10
ATOM 18774 N N . PRO A 1 114 ? 99.541 -2.767 -7.695 1.00 0.00 93 PRO A N 10
ATOM 18775 C CA . PRO A 1 114 ? 100.227 -3.135 -8.946 1.00 0.00 93 PRO A CA 10
ATOM 18776 C C . PRO A 1 114 ? 101.741 -3.292 -8.801 1.00 0.00 93 PRO A C 10
ATOM 18777 O O . PRO A 1 114 ? 102.378 -3.969 -9.607 1.00 0.00 93 PRO A O 10
ATOM 18788 N N . ARG A 1 115 ? 102.315 -2.663 -7.784 1.00 0.00 94 ARG A N 10
ATOM 18789 C CA . ARG A 1 115 ? 103.754 -2.742 -7.561 1.00 0.00 94 ARG A CA 10
ATOM 18790 C C . ARG A 1 115 ? 104.125 -4.067 -6.891 1.00 0.00 94 ARG A C 10
ATOM 18791 O O . ARG A 1 115 ? 105.245 -4.559 -7.042 1.00 0.00 94 ARG A O 10
ATOM 18812 N N . ASP A 1 116 ? 103.178 -4.642 -6.156 1.00 0.00 95 ASP A N 10
ATOM 18813 C CA . ASP A 1 116 ? 103.445 -5.829 -5.351 1.00 0.00 95 ASP A CA 10
ATOM 18814 C C . ASP A 1 116 ? 102.995 -7.085 -6.082 1.00 0.00 95 ASP A C 10
ATOM 18815 O O . ASP A 1 116 ? 102.042 -7.050 -6.863 1.00 0.00 95 ASP A O 10
ATOM 18824 N N . PRO A 1 117 ? 103.688 -8.209 -5.858 1.00 0.00 96 PRO A N 10
ATOM 18825 C CA . PRO A 1 117 ? 103.356 -9.482 -6.486 1.00 0.00 96 PRO A CA 10
ATOM 18826 C C . PRO A 1 117 ? 102.186 -10.182 -5.800 1.00 0.00 96 PRO A C 10
ATOM 18827 O O . PRO A 1 117 ? 102.365 -10.909 -4.824 1.00 0.00 96 PRO A O 10
ATOM 18838 N N . THR A 1 118 ? 100.985 -9.934 -6.301 1.00 0.00 97 THR A N 10
ATOM 18839 C CA . THR A 1 118 ? 99.794 -10.602 -5.803 1.00 0.00 97 THR A CA 10
ATOM 18840 C C . THR A 1 118 ? 99.495 -11.826 -6.664 1.00 0.00 97 THR A C 10
ATOM 18841 O O . THR A 1 118 ? 99.075 -12.874 -6.169 1.00 0.00 97 THR A O 10
ATOM 18852 N N . TYR A 1 119 ? 99.728 -11.678 -7.961 1.00 0.00 98 TYR A N 10
ATOM 18853 C CA . TYR A 1 119 ? 99.561 -12.766 -8.909 1.00 0.00 98 TYR A CA 10
ATOM 18854 C C . TYR A 1 119 ? 100.848 -12.945 -9.699 1.00 0.00 98 TYR A C 10
ATOM 18855 O O . TYR A 1 119 ? 101.271 -12.035 -10.416 1.00 0.00 98 TYR A O 10
ATOM 18873 N N . ARG A 1 120 ? 101.485 -14.096 -9.557 1.00 0.00 99 ARG A N 10
ATOM 18874 C CA . ARG A 1 120 ? 102.743 -14.341 -10.242 1.00 0.00 99 ARG A CA 10
ATOM 18875 C C . ARG A 1 120 ? 102.583 -15.420 -11.303 1.00 0.00 99 ARG A C 10
ATOM 18876 O O . ARG A 1 120 ? 102.309 -16.580 -10.986 1.00 0.00 99 ARG A O 10
ATOM 18897 N N . PRO A 1 121 ? 102.729 -15.046 -12.578 1.00 0.00 100 PRO A N 10
ATOM 18898 C CA . PRO A 1 121 ? 102.759 -16.003 -13.682 1.00 0.00 100 PRO A CA 10
ATOM 18899 C C . PRO A 1 121 ? 104.012 -16.870 -13.613 1.00 0.00 100 PRO A C 10
ATOM 18900 O O . PRO A 1 121 ? 105.047 -16.424 -13.116 1.00 0.00 100 PRO A O 10
ATOM 18911 N N . PRO A 1 122 ? 103.936 -18.122 -14.097 1.00 0.00 101 PRO A N 10
ATOM 18912 C CA . PRO A 1 122 ? 105.081 -19.039 -14.096 1.00 0.00 101 PRO A CA 10
ATOM 18913 C C . PRO A 1 122 ? 106.277 -18.459 -14.846 1.00 0.00 101 PRO A C 10
ATOM 18914 O O . PRO A 1 122 ? 107.429 -18.704 -14.487 1.00 0.00 101 PRO A O 10
ATOM 18925 N N . SER A 1 123 ? 105.988 -17.689 -15.885 1.00 0.00 102 SER A N 10
ATOM 18926 C CA . SER A 1 123 ? 107.020 -17.013 -16.645 1.00 0.00 102 SER A CA 10
ATOM 18927 C C . SER A 1 123 ? 106.911 -15.508 -16.423 1.00 0.00 102 SER A C 10
ATOM 18928 O O . SER A 1 123 ? 105.946 -14.876 -16.855 1.00 0.00 102 SER A O 10
ATOM 18936 N N . GLY A 1 124 ? 107.889 -14.944 -15.733 1.00 0.00 103 GLY A N 10
ATOM 18937 C CA . GLY A 1 124 ? 107.870 -13.521 -15.446 1.00 0.00 103 GLY A CA 10
ATOM 18938 C C . GLY A 1 124 ? 108.165 -13.229 -13.990 1.00 0.00 103 GLY A C 10
ATOM 18939 O O . GLY A 1 124 ? 107.752 -12.195 -13.458 1.00 0.00 103 GLY A O 10
ATOM 18943 N N . GLY A 1 125 ? 108.876 -14.139 -13.346 1.00 0.00 104 GLY A N 10
ATOM 18944 C CA . GLY A 1 125 ? 109.225 -13.966 -11.955 1.00 0.00 104 GLY A CA 10
ATOM 18945 C C . GLY A 1 125 ? 109.485 -15.292 -11.281 1.00 0.00 104 GLY A C 10
ATOM 18946 O O . GLY A 1 125 ? 109.273 -15.395 -10.056 1.00 0.00 104 GLY A O 10
ATOM 18951 N N . MET A 1 1 ? 71.023 31.713 -13.250 1.00 0.00 -20 MET A N 11
ATOM 18952 C CA . MET A 1 1 ? 71.744 30.508 -12.782 1.00 0.00 -20 MET A CA 11
ATOM 18953 C C . MET A 1 1 ? 70.832 29.631 -11.937 1.00 0.00 -20 MET A C 11
ATOM 18954 O O . MET A 1 1 ? 70.330 30.057 -10.895 1.00 0.00 -20 MET A O 11
ATOM 18970 N N . GLY A 1 2 ? 70.611 28.411 -12.396 1.00 0.00 -19 GLY A N 11
ATOM 18971 C CA . GLY A 1 2 ? 69.861 27.447 -11.622 1.00 0.00 -19 GLY A CA 11
ATOM 18972 C C . GLY A 1 2 ? 70.776 26.405 -11.026 1.00 0.00 -19 GLY A C 11
ATOM 18973 O O . GLY A 1 2 ? 70.645 26.030 -9.861 1.00 0.00 -19 GLY A O 11
ATOM 18977 N N . SER A 1 3 ? 71.714 25.946 -11.837 1.00 0.00 -18 SER A N 11
ATOM 18978 C CA . SER A 1 3 ? 72.718 24.999 -11.400 1.00 0.00 -18 SER A CA 11
ATOM 18979 C C . SER A 1 3 ? 74.071 25.423 -11.959 1.00 0.00 -18 SER A C 11
ATOM 18980 O O . SER A 1 3 ? 74.330 25.277 -13.153 1.00 0.00 -18 SER A O 11
ATOM 18988 N N . SER A 1 4 ? 74.915 25.977 -11.097 1.00 0.00 -17 SER A N 11
ATOM 18989 C CA . SER A 1 4 ? 76.195 26.530 -11.520 1.00 0.00 -17 SER A CA 11
ATOM 18990 C C . SER A 1 4 ? 77.119 25.449 -12.075 1.00 0.00 -17 SER A C 11
ATOM 18991 O O . SER A 1 4 ? 76.890 24.248 -11.880 1.00 0.00 -17 SER A O 11
ATOM 18999 N N . HIS A 1 5 ? 78.180 25.886 -12.743 1.00 0.00 -16 HIS A N 11
ATOM 19000 C CA . HIS A 1 5 ? 79.146 24.976 -13.346 1.00 0.00 -16 HIS A CA 11
ATOM 19001 C C . HIS A 1 5 ? 79.958 24.291 -12.251 1.00 0.00 -16 HIS A C 11
ATOM 19002 O O . HIS A 1 5 ? 80.606 23.272 -12.479 1.00 0.00 -16 HIS A O 11
ATOM 19017 N N . HIS A 1 6 ? 79.909 24.870 -11.058 1.00 0.00 -15 HIS A N 11
ATOM 19018 C CA . HIS A 1 6 ? 80.568 24.298 -9.893 1.00 0.00 -15 HIS A CA 11
ATOM 19019 C C . HIS A 1 6 ? 79.650 23.292 -9.202 1.00 0.00 -15 HIS A C 11
ATOM 19020 O O . HIS A 1 6 ? 80.115 22.290 -8.659 1.00 0.00 -15 HIS A O 11
ATOM 19035 N N . HIS A 1 7 ? 78.348 23.568 -9.217 1.00 0.00 -14 HIS A N 11
ATOM 19036 C CA . HIS A 1 7 ? 77.375 22.650 -8.637 1.00 0.00 -14 HIS A CA 11
ATOM 19037 C C . HIS A 1 7 ? 77.328 21.362 -9.450 1.00 0.00 -14 HIS A C 11
ATOM 19038 O O . HIS A 1 7 ? 77.109 20.279 -8.908 1.00 0.00 -14 HIS A O 11
ATOM 19053 N N . HIS A 1 8 ? 77.519 21.488 -10.757 1.00 0.00 -13 HIS A N 11
ATOM 19054 C CA . HIS A 1 8 ? 77.703 20.319 -11.602 1.00 0.00 -13 HIS A CA 11
ATOM 19055 C C . HIS A 1 8 ? 79.040 19.686 -11.252 1.00 0.00 -13 HIS A C 11
ATOM 19056 O O . HIS A 1 8 ? 80.061 20.372 -11.222 1.00 0.00 -13 HIS A O 11
ATOM 19071 N N . HIS A 1 9 ? 79.044 18.388 -10.977 1.00 0.00 -12 HIS A N 11
ATOM 19072 C CA . HIS A 1 9 ? 80.258 17.729 -10.508 1.00 0.00 -12 HIS A CA 11
ATOM 19073 C C . HIS A 1 9 ? 81.235 17.464 -11.649 1.00 0.00 -12 HIS A C 11
ATOM 19074 O O . HIS A 1 9 ? 81.457 16.327 -12.061 1.00 0.00 -12 HIS A O 11
ATOM 19089 N N . HIS A 1 10 ? 81.765 18.558 -12.177 1.00 0.00 -11 HIS A N 11
ATOM 19090 C CA . HIS A 1 10 ? 82.842 18.543 -13.160 1.00 0.00 -11 HIS A CA 11
ATOM 19091 C C . HIS A 1 10 ? 83.848 19.614 -12.761 1.00 0.00 -11 HIS A C 11
ATOM 19092 O O . HIS A 1 10 ? 84.694 20.030 -13.552 1.00 0.00 -11 HIS A O 11
ATOM 19107 N N . SER A 1 11 ? 83.746 20.039 -11.506 1.00 0.00 -10 SER A N 11
ATOM 19108 C CA . SER A 1 11 ? 84.463 21.206 -11.018 1.00 0.00 -10 SER A CA 11
ATOM 19109 C C . SER A 1 11 ? 85.911 20.882 -10.647 1.00 0.00 -10 SER A C 11
ATOM 19110 O O . SER A 1 11 ? 86.330 21.067 -9.503 1.00 0.00 -10 SER A O 11
ATOM 19118 N N . SER A 1 12 ? 86.674 20.399 -11.614 1.00 0.00 -9 SER A N 11
ATOM 19119 C CA . SER A 1 12 ? 88.104 20.243 -11.434 1.00 0.00 -9 SER A CA 11
ATOM 19120 C C . SER A 1 12 ? 88.769 21.612 -11.522 1.00 0.00 -9 SER A C 11
ATOM 19121 O O . SER A 1 12 ? 89.039 22.111 -12.616 1.00 0.00 -9 SER A O 11
ATOM 19129 N N . GLY A 1 13 ? 88.987 22.237 -10.374 1.00 0.00 -8 GLY A N 11
ATOM 19130 C CA . GLY A 1 13 ? 89.524 23.581 -10.356 1.00 0.00 -8 GLY A CA 11
ATOM 19131 C C . GLY A 1 13 ? 90.981 23.631 -9.954 1.00 0.00 -8 GLY A C 11
ATOM 19132 O O . GLY A 1 13 ? 91.866 23.377 -10.771 1.00 0.00 -8 GLY A O 11
ATOM 19136 N N . LEU A 1 14 ? 91.227 23.947 -8.691 1.00 0.00 -7 LEU A N 11
ATOM 19137 C CA . LEU A 1 14 ? 92.585 24.144 -8.198 1.00 0.00 -7 LEU A CA 11
ATOM 19138 C C . LEU A 1 14 ? 93.071 22.925 -7.428 1.00 0.00 -7 LEU A C 11
ATOM 19139 O O . LEU A 1 14 ? 94.263 22.792 -7.147 1.00 0.00 -7 LEU A O 11
ATOM 19155 N N . VAL A 1 15 ? 92.143 22.040 -7.086 1.00 0.00 -6 VAL A N 11
ATOM 19156 C CA . VAL A 1 15 ? 92.477 20.838 -6.334 1.00 0.00 -6 VAL A CA 11
ATOM 19157 C C . VAL A 1 15 ? 93.350 19.894 -7.161 1.00 0.00 -6 VAL A C 11
ATOM 19158 O O . VAL A 1 15 ? 93.105 19.689 -8.354 1.00 0.00 -6 VAL A O 11
ATOM 19171 N N . PRO A 1 16 ? 94.400 19.337 -6.537 1.00 0.00 -5 PRO A N 11
ATOM 19172 C CA . PRO A 1 16 ? 95.315 18.399 -7.195 1.00 0.00 -5 PRO A CA 11
ATOM 19173 C C . PRO A 1 16 ? 94.604 17.133 -7.660 1.00 0.00 -5 PRO A C 11
ATOM 19174 O O . PRO A 1 16 ? 94.086 16.360 -6.852 1.00 0.00 -5 PRO A O 11
ATOM 19185 N N . ARG A 1 17 ? 94.576 16.938 -8.971 1.00 0.00 -4 ARG A N 11
ATOM 19186 C CA . ARG A 1 17 ? 93.925 15.782 -9.567 1.00 0.00 -4 ARG A CA 11
ATOM 19187 C C . ARG A 1 17 ? 94.823 14.554 -9.456 1.00 0.00 -4 ARG A C 11
ATOM 19188 O O . ARG A 1 17 ? 94.373 13.417 -9.617 1.00 0.00 -4 ARG A O 11
ATOM 19209 N N . GLY A 1 18 ? 96.096 14.792 -9.176 1.00 0.00 -3 GLY A N 11
ATOM 19210 C CA . GLY A 1 18 ? 97.042 13.707 -9.025 1.00 0.00 -3 GLY A CA 11
ATOM 19211 C C . GLY A 1 18 ? 97.090 13.185 -7.603 1.00 0.00 -3 GLY A C 11
ATOM 19212 O O . GLY A 1 18 ? 97.617 13.847 -6.707 1.00 0.00 -3 GLY A O 11
ATOM 19216 N N . SER A 1 19 ? 96.521 12.008 -7.393 1.00 0.00 -2 SER A N 11
ATOM 19217 C CA . SER A 1 19 ? 96.533 11.371 -6.085 1.00 0.00 -2 SER A CA 11
ATOM 19218 C C . SER A 1 19 ? 97.963 11.036 -5.665 1.00 0.00 -2 SER A C 11
ATOM 19219 O O . SER A 1 19 ? 98.623 10.211 -6.294 1.00 0.00 -2 SER A O 11
ATOM 19227 N N . HIS A 1 20 ? 98.437 11.690 -4.607 1.00 0.00 -1 HIS A N 11
ATOM 19228 C CA . HIS A 1 20 ? 99.808 11.504 -4.137 1.00 0.00 -1 HIS A CA 11
ATOM 19229 C C . HIS A 1 20 ? 99.987 10.132 -3.497 1.00 0.00 -1 HIS A C 11
ATOM 19230 O O . HIS A 1 20 ? 101.100 9.613 -3.414 1.00 0.00 -1 HIS A O 11
ATOM 19245 N N . MET A 1 21 ? 98.888 9.556 -3.041 1.00 0.00 0 MET A N 11
ATOM 19246 C CA . MET A 1 21 ? 98.885 8.191 -2.546 1.00 0.00 0 MET A CA 11
ATOM 19247 C C . MET A 1 21 ? 97.639 7.499 -3.075 1.00 0.00 0 MET A C 11
ATOM 19248 O O . MET A 1 21 ? 96.542 8.057 -3.013 1.00 0.00 0 MET A O 11
ATOM 19262 N N . MET A 1 22 ? 97.807 6.306 -3.617 1.00 0.00 1 MET A N 11
ATOM 19263 C CA . MET A 1 22 ? 96.735 5.658 -4.356 1.00 0.00 1 MET A CA 11
ATOM 19264 C C . MET A 1 22 ? 96.203 4.420 -3.647 1.00 0.00 1 MET A C 11
ATOM 19265 O O . MET A 1 22 ? 96.483 3.294 -4.055 1.00 0.00 1 MET A O 11
ATOM 19279 N N . PHE A 1 23 ? 95.451 4.622 -2.581 1.00 0.00 2 PHE A N 11
ATOM 19280 C CA . PHE A 1 23 ? 94.700 3.533 -1.982 1.00 0.00 2 PHE A CA 11
ATOM 19281 C C . PHE A 1 23 ? 93.255 3.643 -2.441 1.00 0.00 2 PHE A C 11
ATOM 19282 O O . PHE A 1 23 ? 92.496 4.478 -1.951 1.00 0.00 2 PHE A O 11
ATOM 19299 N N . LYS A 1 24 ? 92.892 2.824 -3.408 1.00 0.00 3 LYS A N 11
ATOM 19300 C CA . LYS A 1 24 ? 91.593 2.939 -4.045 1.00 0.00 3 LYS A CA 11
ATOM 19301 C C . LYS A 1 24 ? 90.585 1.984 -3.430 1.00 0.00 3 LYS A C 11
ATOM 19302 O O . LYS A 1 24 ? 90.684 0.770 -3.592 1.00 0.00 3 LYS A O 11
ATOM 19321 N N . LEU A 1 25 ? 89.634 2.550 -2.712 1.00 0.00 4 LEU A N 11
ATOM 19322 C CA . LEU A 1 25 ? 88.527 1.789 -2.167 1.00 0.00 4 LEU A CA 11
ATOM 19323 C C . LEU A 1 25 ? 87.369 1.854 -3.157 1.00 0.00 4 LEU A C 11
ATOM 19324 O O . LEU A 1 25 ? 86.789 2.922 -3.366 1.00 0.00 4 LEU A O 11
ATOM 19340 N N . THR A 1 26 ? 87.056 0.728 -3.786 1.00 0.00 5 THR A N 11
ATOM 19341 C CA . THR A 1 26 ? 86.018 0.695 -4.805 1.00 0.00 5 THR A CA 11
ATOM 19342 C C . THR A 1 26 ? 84.649 1.020 -4.207 1.00 0.00 5 THR A C 11
ATOM 19343 O O . THR A 1 26 ? 84.327 0.577 -3.103 1.00 0.00 5 THR A O 11
ATOM 19354 N N . PRO A 1 27 ? 83.832 1.814 -4.926 1.00 0.00 6 PRO A N 11
ATOM 19355 C CA . PRO A 1 27 ? 82.487 2.199 -4.472 1.00 0.00 6 PRO A CA 11
ATOM 19356 C C . PRO A 1 27 ? 81.620 0.988 -4.140 1.00 0.00 6 PRO A C 11
ATOM 19357 O O . PRO A 1 27 ? 80.728 1.059 -3.293 1.00 0.00 6 PRO A O 11
ATOM 19368 N N . ALA A 1 28 ? 81.901 -0.124 -4.805 1.00 0.00 7 ALA A N 11
ATOM 19369 C CA . ALA A 1 28 ? 81.188 -1.366 -4.557 1.00 0.00 7 ALA A CA 11
ATOM 19370 C C . ALA A 1 28 ? 81.524 -1.914 -3.173 1.00 0.00 7 ALA A C 11
ATOM 19371 O O . ALA A 1 28 ? 80.645 -2.379 -2.448 1.00 0.00 7 ALA A O 11
ATOM 19378 N N . ALA A 1 29 ? 82.799 -1.832 -2.805 1.00 0.00 8 ALA A N 11
ATOM 19379 C CA . ALA A 1 29 ? 83.257 -2.321 -1.511 1.00 0.00 8 ALA A CA 11
ATOM 19380 C C . ALA A 1 29 ? 82.928 -1.324 -0.408 1.00 0.00 8 ALA A C 11
ATOM 19381 O O . ALA A 1 29 ? 82.671 -1.709 0.733 1.00 0.00 8 ALA A O 11
ATOM 19388 N N . ALA A 1 30 ? 82.932 -0.041 -0.761 1.00 0.00 9 ALA A N 11
ATOM 19389 C CA . ALA A 1 30 ? 82.610 1.024 0.184 1.00 0.00 9 ALA A CA 11
ATOM 19390 C C . ALA A 1 30 ? 81.222 0.826 0.781 1.00 0.00 9 ALA A C 11
ATOM 19391 O O . ALA A 1 30 ? 80.989 1.124 1.953 1.00 0.00 9 ALA A O 11
ATOM 19398 N N . GLU A 1 31 ? 80.309 0.305 -0.031 1.00 0.00 10 GLU A N 11
ATOM 19399 C CA . GLU A 1 31 ? 78.950 0.035 0.414 1.00 0.00 10 GLU A CA 11
ATOM 19400 C C . GLU A 1 31 ? 78.933 -1.080 1.458 1.00 0.00 10 GLU A C 11
ATOM 19401 O O . GLU A 1 31 ? 78.206 -1.001 2.450 1.00 0.00 10 GLU A O 11
ATOM 19413 N N . GLN A 1 32 ? 79.747 -2.111 1.242 1.00 0.00 11 GLN A N 11
ATOM 19414 C CA . GLN A 1 32 ? 79.840 -3.217 2.190 1.00 0.00 11 GLN A CA 11
ATOM 19415 C C . GLN A 1 32 ? 80.390 -2.714 3.519 1.00 0.00 11 GLN A C 11
ATOM 19416 O O . GLN A 1 32 ? 79.917 -3.108 4.587 1.00 0.00 11 GLN A O 11
ATOM 19430 N N . VAL A 1 33 ? 81.383 -1.833 3.441 1.00 0.00 12 VAL A N 11
ATOM 19431 C CA . VAL A 1 33 ? 81.953 -1.205 4.629 1.00 0.00 12 VAL A CA 11
ATOM 19432 C C . VAL A 1 33 ? 80.882 -0.410 5.371 1.00 0.00 12 VAL A C 11
ATOM 19433 O O . VAL A 1 33 ? 80.741 -0.525 6.588 1.00 0.00 12 VAL A O 11
ATOM 19446 N N . LEU A 1 34 ? 80.121 0.377 4.617 1.00 0.00 13 LEU A N 11
ATOM 19447 C CA . LEU A 1 34 ? 79.043 1.187 5.175 1.00 0.00 13 LEU A CA 11
ATOM 19448 C C . LEU A 1 34 ? 78.023 0.312 5.897 1.00 0.00 13 LEU A C 11
ATOM 19449 O O . LEU A 1 34 ? 77.626 0.604 7.025 1.00 0.00 13 LEU A O 11
ATOM 19465 N N . LYS A 1 35 ? 77.611 -0.768 5.243 1.00 0.00 14 LYS A N 11
ATOM 19466 C CA . LYS A 1 35 ? 76.620 -1.677 5.804 1.00 0.00 14 LYS A CA 11
ATOM 19467 C C . LYS A 1 35 ? 77.168 -2.359 7.058 1.00 0.00 14 LYS A C 11
ATOM 19468 O O . LYS A 1 35 ? 76.468 -2.484 8.065 1.00 0.00 14 LYS A O 11
ATOM 19487 N N . ALA A 1 36 ? 78.428 -2.778 6.997 1.00 0.00 15 ALA A N 11
ATOM 19488 C CA . ALA A 1 36 ? 79.079 -3.426 8.131 1.00 0.00 15 ALA A CA 11
ATOM 19489 C C . ALA A 1 36 ? 79.211 -2.468 9.311 1.00 0.00 15 ALA A C 11
ATOM 19490 O O . ALA A 1 36 ? 79.076 -2.869 10.468 1.00 0.00 15 ALA A O 11
ATOM 19497 N N . ALA A 1 37 ? 79.473 -1.201 9.015 1.00 0.00 16 ALA A N 11
ATOM 19498 C CA . ALA A 1 37 ? 79.573 -0.181 10.048 1.00 0.00 16 ALA A CA 11
ATOM 19499 C C . ALA A 1 37 ? 78.202 0.128 10.633 1.00 0.00 16 ALA A C 11
ATOM 19500 O O . ALA A 1 37 ? 78.062 0.376 11.832 1.00 0.00 16 ALA A O 11
ATOM 19507 N N . LYS A 1 38 ? 77.188 0.089 9.778 1.00 0.00 17 LYS A N 11
ATOM 19508 C CA . LYS A 1 38 ? 75.819 0.376 10.188 1.00 0.00 17 LYS A CA 11
ATOM 19509 C C . LYS A 1 38 ? 75.284 -0.712 11.118 1.00 0.00 17 LYS A C 11
ATOM 19510 O O . LYS A 1 38 ? 74.355 -0.476 11.893 1.00 0.00 17 LYS A O 11
ATOM 19529 N N . GLN A 1 39 ? 75.881 -1.900 11.047 1.00 0.00 18 GLN A N 11
ATOM 19530 C CA . GLN A 1 39 ? 75.513 -3.000 11.941 1.00 0.00 18 GLN A CA 11
ATOM 19531 C C . GLN A 1 39 ? 75.746 -2.616 13.402 1.00 0.00 18 GLN A C 11
ATOM 19532 O O . GLN A 1 39 ? 75.069 -3.118 14.303 1.00 0.00 18 GLN A O 11
ATOM 19546 N N . GLY A 1 40 ? 76.710 -1.732 13.631 1.00 0.00 19 GLY A N 11
ATOM 19547 C CA . GLY A 1 40 ? 77.010 -1.288 14.977 1.00 0.00 19 GLY A CA 11
ATOM 19548 C C . GLY A 1 40 ? 78.476 -1.451 15.317 1.00 0.00 19 GLY A C 11
ATOM 19549 O O . GLY A 1 40 ? 79.207 -2.141 14.605 1.00 0.00 19 GLY A O 11
ATOM 19553 N N . GLY A 1 41 ? 78.914 -0.802 16.386 1.00 0.00 20 GLY A N 11
ATOM 19554 C CA . GLY A 1 41 ? 80.290 -0.924 16.828 1.00 0.00 20 GLY A CA 11
ATOM 19555 C C . GLY A 1 41 ? 81.229 -0.012 16.065 1.00 0.00 20 GLY A C 11
ATOM 19556 O O . GLY A 1 41 ? 81.915 0.821 16.651 1.00 0.00 20 GLY A O 11
ATOM 19560 N N . THR A 1 42 ? 81.245 -0.162 14.751 1.00 0.00 21 THR A N 11
ATOM 19561 C CA . THR A 1 42 ? 82.138 0.607 13.905 1.00 0.00 21 THR A CA 11
ATOM 19562 C C . THR A 1 42 ? 81.423 1.822 13.314 1.00 0.00 21 THR A C 11
ATOM 19563 O O . THR A 1 42 ? 81.971 2.542 12.475 1.00 0.00 21 THR A O 11
ATOM 19574 N N . GLU A 1 43 ? 80.202 2.051 13.775 1.00 0.00 22 GLU A N 11
ATOM 19575 C CA . GLU A 1 43 ? 79.408 3.183 13.326 1.00 0.00 22 GLU A CA 11
ATOM 19576 C C . GLU A 1 43 ? 79.977 4.489 13.870 1.00 0.00 22 GLU A C 11
ATOM 19577 O O . GLU A 1 43 ? 80.010 4.706 15.081 1.00 0.00 22 GLU A O 11
ATOM 19589 N N . GLY A 1 44 ? 80.435 5.347 12.968 1.00 0.00 23 GLY A N 11
ATOM 19590 C CA . GLY A 1 44 ? 81.001 6.619 13.374 1.00 0.00 23 GLY A CA 11
ATOM 19591 C C . GLY A 1 44 ? 82.502 6.540 13.538 1.00 0.00 23 GLY A C 11
ATOM 19592 O O . GLY A 1 44 ? 83.147 7.511 13.935 1.00 0.00 23 GLY A O 11
ATOM 19596 N N . MET A 1 45 ? 83.056 5.377 13.232 1.00 0.00 24 MET A N 11
ATOM 19597 C CA . MET A 1 45 ? 84.489 5.159 13.344 1.00 0.00 24 MET A CA 11
ATOM 19598 C C . MET A 1 45 ? 85.193 5.565 12.057 1.00 0.00 24 MET A C 11
ATOM 19599 O O . MET A 1 45 ? 84.546 5.868 11.051 1.00 0.00 24 MET A O 11
ATOM 19613 N N . CYS A 1 46 ? 86.513 5.575 12.092 1.00 0.00 25 CYS A N 11
ATOM 19614 C CA . CYS A 1 46 ? 87.305 5.917 10.925 1.00 0.00 25 CYS A CA 11
ATOM 19615 C C . CYS A 1 46 ? 88.114 4.706 10.487 1.00 0.00 25 CYS A C 11
ATOM 19616 O O . CYS A 1 46 ? 88.494 3.877 11.315 1.00 0.00 25 CYS A O 11
ATOM 19624 N N . LEU A 1 47 ? 88.361 4.584 9.194 1.00 0.00 26 LEU A N 11
ATOM 19625 C CA . LEU A 1 47 ? 89.139 3.471 8.689 1.00 0.00 26 LEU A CA 11
ATOM 19626 C C . LEU A 1 47 ? 90.622 3.775 8.836 1.00 0.00 26 LEU A C 11
ATOM 19627 O O . LEU A 1 47 ? 91.116 4.781 8.326 1.00 0.00 26 LEU A O 11
ATOM 19643 N N . ARG A 1 48 ? 91.323 2.918 9.552 1.00 0.00 27 ARG A N 11
ATOM 19644 C CA . ARG A 1 48 ? 92.734 3.120 9.799 1.00 0.00 27 ARG A CA 11
ATOM 19645 C C . ARG A 1 48 ? 93.531 1.938 9.272 1.00 0.00 27 ARG A C 11
ATOM 19646 O O . ARG A 1 48 ? 93.171 0.779 9.494 1.00 0.00 27 ARG A O 11
ATOM 19667 N N . LEU A 1 49 ? 94.603 2.237 8.560 1.00 0.00 28 LEU A N 11
ATOM 19668 C CA . LEU A 1 49 ? 95.411 1.205 7.936 1.00 0.00 28 LEU A CA 11
ATOM 19669 C C . LEU A 1 49 ? 96.795 1.149 8.566 1.00 0.00 28 LEU A C 11
ATOM 19670 O O . LEU A 1 49 ? 97.474 2.170 8.700 1.00 0.00 28 LEU A O 11
ATOM 19686 N N . ALA A 1 50 ? 97.199 -0.046 8.959 1.00 0.00 29 ALA A N 11
ATOM 19687 C CA . ALA A 1 50 ? 98.518 -0.264 9.520 1.00 0.00 29 ALA A CA 11
ATOM 19688 C C . ALA A 1 50 ? 99.360 -1.087 8.556 1.00 0.00 29 ALA A C 11
ATOM 19689 O O . ALA A 1 50 ? 98.958 -2.173 8.143 1.00 0.00 29 ALA A O 11
ATOM 19696 N N . ALA A 1 51 ? 100.510 -0.555 8.183 1.00 0.00 30 ALA A N 11
ATOM 19697 C CA . ALA A 1 51 ? 101.396 -1.233 7.254 1.00 0.00 30 ALA A CA 11
ATOM 19698 C C . ALA A 1 51 ? 102.726 -1.548 7.919 1.00 0.00 30 ALA A C 11
ATOM 19699 O O . ALA A 1 51 ? 103.325 -0.690 8.571 1.00 0.00 30 ALA A O 11
ATOM 19706 N N . GLY A 1 52 ? 103.170 -2.781 7.769 1.00 0.00 31 GLY A N 11
ATOM 19707 C CA . GLY A 1 52 ? 104.430 -3.197 8.342 1.00 0.00 31 GLY A CA 11
ATOM 19708 C C . GLY A 1 52 ? 105.119 -4.226 7.479 1.00 0.00 31 GLY A C 11
ATOM 19709 O O . GLY A 1 52 ? 104.783 -4.377 6.305 1.00 0.00 31 GLY A O 11
ATOM 19713 N N . ARG A 1 53 ? 106.067 -4.948 8.048 1.00 0.00 32 ARG A N 11
ATOM 19714 C CA . ARG A 1 53 ? 106.817 -5.935 7.289 1.00 0.00 32 ARG A CA 11
ATOM 19715 C C . ARG A 1 53 ? 106.715 -7.308 7.932 1.00 0.00 32 ARG A C 11
ATOM 19716 O O . ARG A 1 53 ? 106.557 -7.428 9.146 1.00 0.00 32 ARG A O 11
ATOM 19737 N N . ASN A 1 54 ? 106.803 -8.333 7.107 1.00 0.00 33 ASN A N 11
ATOM 19738 C CA . ASN A 1 54 ? 106.874 -9.702 7.587 1.00 0.00 33 ASN A CA 11
ATOM 19739 C C . ASN A 1 54 ? 108.329 -10.155 7.577 1.00 0.00 33 ASN A C 11
ATOM 19740 O O . ASN A 1 54 ? 109.095 -9.744 6.703 1.00 0.00 33 ASN A O 11
ATOM 19751 N N . PRO A 1 55 ? 108.714 -11.000 8.550 1.00 0.00 34 PRO A N 11
ATOM 19752 C CA . PRO A 1 55 ? 110.108 -11.390 8.810 1.00 0.00 34 PRO A CA 11
ATOM 19753 C C . PRO A 1 55 ? 110.992 -11.553 7.575 1.00 0.00 34 PRO A C 11
ATOM 19754 O O . PRO A 1 55 ? 112.044 -10.917 7.486 1.00 0.00 34 PRO A O 11
ATOM 19765 N N . ASP A 1 56 ? 110.600 -12.390 6.627 1.00 0.00 35 ASP A N 11
ATOM 19766 C CA . ASP A 1 56 ? 111.459 -12.630 5.478 1.00 0.00 35 ASP A CA 11
ATOM 19767 C C . ASP A 1 56 ? 110.745 -12.372 4.162 1.00 0.00 35 ASP A C 11
ATOM 19768 O O . ASP A 1 56 ? 110.175 -13.276 3.549 1.00 0.00 35 ASP A O 11
ATOM 19777 N N . GLY A 1 57 ? 110.736 -11.111 3.773 1.00 0.00 36 GLY A N 11
ATOM 19778 C CA . GLY A 1 57 ? 110.375 -10.748 2.412 1.00 0.00 36 GLY A CA 11
ATOM 19779 C C . GLY A 1 57 ? 108.884 -10.750 2.151 1.00 0.00 36 GLY A C 11
ATOM 19780 O O . GLY A 1 57 ? 108.418 -11.348 1.181 1.00 0.00 36 GLY A O 11
ATOM 19784 N N . SER A 1 58 ? 108.133 -10.092 3.016 1.00 0.00 37 SER A N 11
ATOM 19785 C CA . SER A 1 58 ? 106.705 -9.907 2.809 1.00 0.00 37 SER A CA 11
ATOM 19786 C C . SER A 1 58 ? 106.255 -8.631 3.507 1.00 0.00 37 SER A C 11
ATOM 19787 O O . SER A 1 58 ? 106.939 -8.143 4.410 1.00 0.00 37 SER A O 11
ATOM 19795 N N . ILE A 1 59 ? 105.126 -8.090 3.091 1.00 0.00 38 ILE A N 11
ATOM 19796 C CA . ILE A 1 59 ? 104.595 -6.879 3.694 1.00 0.00 38 ILE A CA 11
ATOM 19797 C C . ILE A 1 59 ? 103.328 -7.211 4.478 1.00 0.00 38 ILE A C 11
ATOM 19798 O O . ILE A 1 59 ? 102.614 -8.154 4.142 1.00 0.00 38 ILE A O 11
ATOM 19814 N N . ASP A 1 60 ? 103.069 -6.460 5.535 1.00 0.00 39 ASP A N 11
ATOM 19815 C CA . ASP A 1 60 ? 101.903 -6.701 6.373 1.00 0.00 39 ASP A CA 11
ATOM 19816 C C . ASP A 1 60 ? 100.928 -5.534 6.287 1.00 0.00 39 ASP A C 11
ATOM 19817 O O . ASP A 1 60 ? 101.280 -4.398 6.606 1.00 0.00 39 ASP A O 11
ATOM 19826 N N . TYR A 1 61 ? 99.715 -5.811 5.832 1.00 0.00 40 TYR A N 11
ATOM 19827 C CA . TYR A 1 61 ? 98.681 -4.789 5.744 1.00 0.00 40 TYR A CA 11
ATOM 19828 C C . TYR A 1 61 ? 97.517 -5.122 6.672 1.00 0.00 40 TYR A C 11
ATOM 19829 O O . TYR A 1 61 ? 96.900 -6.182 6.555 1.00 0.00 40 TYR A O 11
ATOM 19847 N N . ARG A 1 62 ? 97.229 -4.226 7.603 1.00 0.00 41 ARG A N 11
ATOM 19848 C CA . ARG A 1 62 ? 96.096 -4.397 8.502 1.00 0.00 41 ARG A CA 11
ATOM 19849 C C . ARG A 1 62 ? 95.060 -3.303 8.278 1.00 0.00 41 ARG A C 11
ATOM 19850 O O . ARG A 1 62 ? 95.382 -2.114 8.302 1.00 0.00 41 ARG A O 11
ATOM 19871 N N . MET A 1 63 ? 93.819 -3.711 8.058 1.00 0.00 42 MET A N 11
ATOM 19872 C CA . MET A 1 63 ? 92.715 -2.773 7.936 1.00 0.00 42 MET A CA 11
ATOM 19873 C C . MET A 1 63 ? 91.796 -2.894 9.141 1.00 0.00 42 MET A C 11
ATOM 19874 O O . MET A 1 63 ? 91.309 -3.984 9.448 1.00 0.00 42 MET A O 11
ATOM 19888 N N . GLY A 1 64 ? 91.573 -1.785 9.828 1.00 0.00 43 GLY A N 11
ATOM 19889 C CA . GLY A 1 64 ? 90.697 -1.797 10.976 1.00 0.00 43 GLY A CA 11
ATOM 19890 C C . GLY A 1 64 ? 89.999 -0.471 11.173 1.00 0.00 43 GLY A C 11
ATOM 19891 O O . GLY A 1 64 ? 90.391 0.538 10.590 1.00 0.00 43 GLY A O 11
ATOM 19895 N N . PHE A 1 65 ? 88.960 -0.469 11.987 1.00 0.00 44 PHE A N 11
ATOM 19896 C CA . PHE A 1 65 ? 88.235 0.751 12.294 1.00 0.00 44 PHE A CA 11
ATOM 19897 C C . PHE A 1 65 ? 88.745 1.333 13.602 1.00 0.00 44 PHE A C 11
ATOM 19898 O O . PHE A 1 65 ? 88.607 0.719 14.663 1.00 0.00 44 PHE A O 11
ATOM 19915 N N . ASP A 1 66 ? 89.339 2.508 13.522 1.00 0.00 45 ASP A N 11
ATOM 19916 C CA . ASP A 1 66 ? 89.966 3.131 14.675 1.00 0.00 45 ASP A CA 11
ATOM 19917 C C . ASP A 1 66 ? 89.553 4.599 14.757 1.00 0.00 45 ASP A C 11
ATOM 19918 O O . ASP A 1 66 ? 88.581 5.007 14.115 1.00 0.00 45 ASP A O 11
ATOM 19927 N N . ASP A 1 67 ? 90.273 5.383 15.544 1.00 0.00 46 ASP A N 11
ATOM 19928 C CA . ASP A 1 67 ? 89.911 6.777 15.767 1.00 0.00 46 ASP A CA 11
ATOM 19929 C C . ASP A 1 67 ? 90.397 7.650 14.609 1.00 0.00 46 ASP A C 11
ATOM 19930 O O . ASP A 1 67 ? 91.257 7.240 13.827 1.00 0.00 46 ASP A O 11
ATOM 19939 N N . LEU A 1 68 ? 89.848 8.851 14.502 1.00 0.00 47 LEU A N 11
ATOM 19940 C CA . LEU A 1 68 ? 90.198 9.763 13.424 1.00 0.00 47 LEU A CA 11
ATOM 19941 C C . LEU A 1 68 ? 91.196 10.794 13.937 1.00 0.00 47 LEU A C 11
ATOM 19942 O O . LEU A 1 68 ? 90.908 11.537 14.876 1.00 0.00 47 LEU A O 11
ATOM 19958 N N . THR A 1 69 ? 92.374 10.823 13.336 1.00 0.00 48 THR A N 11
ATOM 19959 C CA . THR A 1 69 ? 93.427 11.725 13.770 1.00 0.00 48 THR A CA 11
ATOM 19960 C C . THR A 1 69 ? 93.893 12.610 12.608 1.00 0.00 48 THR A C 11
ATOM 19961 O O . THR A 1 69 ? 94.269 12.107 11.551 1.00 0.00 48 THR A O 11
ATOM 19972 N N . GLU A 1 70 ? 93.844 13.928 12.807 1.00 0.00 49 GLU A N 11
ATOM 19973 C CA . GLU A 1 70 ? 94.256 14.885 11.775 1.00 0.00 49 GLU A CA 11
ATOM 19974 C C . GLU A 1 70 ? 95.767 14.867 11.564 1.00 0.00 49 GLU A C 11
ATOM 19975 O O . GLU A 1 70 ? 96.274 15.429 10.593 1.00 0.00 49 GLU A O 11
ATOM 19987 N N . ASP A 1 71 ? 96.481 14.252 12.494 1.00 0.00 50 ASP A N 11
ATOM 19988 C CA . ASP A 1 71 ? 97.927 14.104 12.374 1.00 0.00 50 ASP A CA 11
ATOM 19989 C C . ASP A 1 71 ? 98.273 13.104 11.285 1.00 0.00 50 ASP A C 11
ATOM 19990 O O . ASP A 1 71 ? 99.419 13.026 10.835 1.00 0.00 50 ASP A O 11
ATOM 19999 N N . ASP A 1 72 ? 97.272 12.347 10.870 1.00 0.00 51 ASP A N 11
ATOM 20000 C CA . ASP A 1 72 ? 97.425 11.374 9.806 1.00 0.00 51 ASP A CA 11
ATOM 20001 C C . ASP A 1 72 ? 96.939 11.970 8.492 1.00 0.00 51 ASP A C 11
ATOM 20002 O O . ASP A 1 72 ? 96.156 12.922 8.491 1.00 0.00 51 ASP A O 11
ATOM 20011 N N . ILE A 1 73 ? 97.395 11.416 7.381 1.00 0.00 52 ILE A N 11
ATOM 20012 C CA . ILE A 1 73 ? 96.995 11.908 6.072 1.00 0.00 52 ILE A CA 11
ATOM 20013 C C . ILE A 1 73 ? 95.555 11.494 5.768 1.00 0.00 52 ILE A C 11
ATOM 20014 O O . ILE A 1 73 ? 95.175 10.338 5.958 1.00 0.00 52 ILE A O 11
ATOM 20030 N N . ARG A 1 74 ? 94.771 12.459 5.307 1.00 0.00 53 ARG A N 11
ATOM 20031 C CA . ARG A 1 74 ? 93.352 12.255 5.059 1.00 0.00 53 ARG A CA 11
ATOM 20032 C C . ARG A 1 74 ? 93.115 11.656 3.678 1.00 0.00 53 ARG A C 11
ATOM 20033 O O . ARG A 1 74 ? 93.391 12.293 2.663 1.00 0.00 53 ARG A O 11
ATOM 20054 N N . LEU A 1 75 ? 92.625 10.432 3.649 1.00 0.00 54 LEU A N 11
ATOM 20055 C CA . LEU A 1 75 ? 92.203 9.815 2.400 1.00 0.00 54 LEU A CA 11
ATOM 20056 C C . LEU A 1 75 ? 90.701 9.579 2.446 1.00 0.00 54 LEU A C 11
ATOM 20057 O O . LEU A 1 75 ? 90.231 8.622 3.055 1.00 0.00 54 LEU A O 11
ATOM 20073 N N . THR A 1 76 ? 89.949 10.455 1.811 1.00 0.00 55 THR A N 11
ATOM 20074 C CA . THR A 1 76 ? 88.502 10.415 1.905 1.00 0.00 55 THR A CA 11
ATOM 20075 C C . THR A 1 76 ? 87.875 9.934 0.602 1.00 0.00 55 THR A C 11
ATOM 20076 O O . THR A 1 76 ? 88.043 10.553 -0.447 1.00 0.00 55 THR A O 11
ATOM 20087 N N . SER A 1 77 ? 87.168 8.812 0.670 1.00 0.00 56 SER A N 11
ATOM 20088 C CA . SER A 1 77 ? 86.423 8.321 -0.479 1.00 0.00 56 SER A CA 11
ATOM 20089 C C . SER A 1 77 ? 85.013 8.906 -0.450 1.00 0.00 56 SER A C 11
ATOM 20090 O O . SER A 1 77 ? 84.743 9.850 0.295 1.00 0.00 56 SER A O 11
ATOM 20098 N N . GLU A 1 78 ? 84.112 8.339 -1.240 1.00 0.00 57 GLU A N 11
ATOM 20099 C CA . GLU A 1 78 ? 82.748 8.846 -1.318 1.00 0.00 57 GLU A CA 11
ATOM 20100 C C . GLU A 1 78 ? 81.950 8.506 -0.062 1.00 0.00 57 GLU A C 11
ATOM 20101 O O . GLU A 1 78 ? 80.875 9.058 0.165 1.00 0.00 57 GLU A O 11
ATOM 20113 N N . GLY A 1 79 ? 82.476 7.595 0.748 1.00 0.00 58 GLY A N 11
ATOM 20114 C CA . GLY A 1 79 ? 81.758 7.172 1.933 1.00 0.00 58 GLY A CA 11
ATOM 20115 C C . GLY A 1 79 ? 82.664 6.931 3.123 1.00 0.00 58 GLY A C 11
ATOM 20116 O O . GLY A 1 79 ? 82.321 7.278 4.250 1.00 0.00 58 GLY A O 11
ATOM 20120 N N . VAL A 1 80 ? 83.828 6.349 2.879 1.00 0.00 59 VAL A N 11
ATOM 20121 C CA . VAL A 1 80 ? 84.725 5.976 3.962 1.00 0.00 59 VAL A CA 11
ATOM 20122 C C . VAL A 1 80 ? 85.945 6.889 3.996 1.00 0.00 59 VAL A C 11
ATOM 20123 O O . VAL A 1 80 ? 86.640 7.050 2.991 1.00 0.00 59 VAL A O 11
ATOM 20136 N N . GLU A 1 81 ? 86.198 7.492 5.145 1.00 0.00 60 GLU A N 11
ATOM 20137 C CA . GLU A 1 81 ? 87.369 8.331 5.314 1.00 0.00 60 GLU A CA 11
ATOM 20138 C C . GLU A 1 81 ? 88.469 7.552 6.026 1.00 0.00 60 GLU A C 11
ATOM 20139 O O . GLU A 1 81 ? 88.234 6.929 7.066 1.00 0.00 60 GLU A O 11
ATOM 20151 N N . ILE A 1 82 ? 89.654 7.577 5.442 1.00 0.00 61 ILE A N 11
ATOM 20152 C CA . ILE A 1 82 ? 90.787 6.817 5.940 1.00 0.00 61 ILE A CA 11
ATOM 20153 C C . ILE A 1 82 ? 91.880 7.752 6.448 1.00 0.00 61 ILE A C 11
ATOM 20154 O O . ILE A 1 82 ? 92.231 8.726 5.780 1.00 0.00 61 ILE A O 11
ATOM 20170 N N . VAL A 1 83 ? 92.406 7.467 7.630 1.00 0.00 62 VAL A N 11
ATOM 20171 C CA . VAL A 1 83 ? 93.520 8.234 8.172 1.00 0.00 62 VAL A CA 11
ATOM 20172 C C . VAL A 1 83 ? 94.783 7.379 8.214 1.00 0.00 62 VAL A C 11
ATOM 20173 O O . VAL A 1 83 ? 94.820 6.330 8.865 1.00 0.00 62 VAL A O 11
ATOM 20186 N N . ILE A 1 84 ? 95.810 7.815 7.497 1.00 0.00 63 ILE A N 11
ATOM 20187 C CA . ILE A 1 84 ? 97.046 7.050 7.394 1.00 0.00 63 ILE A CA 11
ATOM 20188 C C . ILE A 1 84 ? 98.258 7.913 7.725 1.00 0.00 63 ILE A C 11
ATOM 20189 O O . ILE A 1 84 ? 98.502 8.929 7.074 1.00 0.00 63 ILE A O 11
ATOM 20205 N N . ALA A 1 85 ? 99.005 7.511 8.742 1.00 0.00 64 ALA A N 11
ATOM 20206 C CA . ALA A 1 85 ? 100.245 8.188 9.092 1.00 0.00 64 ALA A CA 11
ATOM 20207 C C . ALA A 1 85 ? 101.273 8.016 7.978 1.00 0.00 64 ALA A C 11
ATOM 20208 O O . ALA A 1 85 ? 101.336 6.957 7.347 1.00 0.00 64 ALA A O 11
ATOM 20215 N N . PRO A 1 86 ? 102.094 9.053 7.729 1.00 0.00 65 PRO A N 11
ATOM 20216 C CA . PRO A 1 86 ? 103.102 9.048 6.654 1.00 0.00 65 PRO A CA 11
ATOM 20217 C C . PRO A 1 86 ? 103.965 7.789 6.644 1.00 0.00 65 PRO A C 11
ATOM 20218 O O . PRO A 1 86 ? 104.363 7.309 5.583 1.00 0.00 65 PRO A O 11
ATOM 20229 N N . ASP A 1 87 ? 104.233 7.249 7.831 1.00 0.00 66 ASP A N 11
ATOM 20230 C CA . ASP A 1 87 ? 105.038 6.037 7.969 1.00 0.00 66 ASP A CA 11
ATOM 20231 C C . ASP A 1 87 ? 104.415 4.862 7.222 1.00 0.00 66 ASP A C 11
ATOM 20232 O O . ASP A 1 87 ? 105.113 4.088 6.567 1.00 0.00 66 ASP A O 11
ATOM 20241 N N . TYR A 1 88 ? 103.098 4.739 7.311 1.00 0.00 67 TYR A N 11
ATOM 20242 C CA . TYR A 1 88 ? 102.395 3.611 6.713 1.00 0.00 67 TYR A CA 11
ATOM 20243 C C . TYR A 1 88 ? 102.132 3.866 5.232 1.00 0.00 67 TYR A C 11
ATOM 20244 O O . TYR A 1 88 ? 101.974 2.933 4.443 1.00 0.00 67 TYR A O 11
ATOM 20262 N N . VAL A 1 89 ? 102.108 5.143 4.866 1.00 0.00 68 VAL A N 11
ATOM 20263 C CA . VAL A 1 89 ? 101.866 5.561 3.486 1.00 0.00 68 VAL A CA 11
ATOM 20264 C C . VAL A 1 89 ? 102.896 4.960 2.530 1.00 0.00 68 VAL A C 11
ATOM 20265 O O . VAL A 1 89 ? 102.581 4.642 1.382 1.00 0.00 68 VAL A O 11
ATOM 20278 N N . SER A 1 90 ? 104.114 4.773 3.028 1.00 0.00 69 SER A N 11
ATOM 20279 C CA . SER A 1 90 ? 105.222 4.275 2.219 1.00 0.00 69 SER A CA 11
ATOM 20280 C C . SER A 1 90 ? 104.909 2.919 1.577 1.00 0.00 69 SER A C 11
ATOM 20281 O O . SER A 1 90 ? 105.453 2.586 0.523 1.00 0.00 69 SER A O 11
ATOM 20289 N N . LEU A 1 91 ? 104.033 2.143 2.206 1.00 0.00 70 LEU A N 11
ATOM 20290 C CA . LEU A 1 91 ? 103.715 0.807 1.714 1.00 0.00 70 LEU A CA 11
ATOM 20291 C C . LEU A 1 91 ? 102.315 0.751 1.105 1.00 0.00 70 LEU A C 11
ATOM 20292 O O . LEU A 1 91 ? 102.092 0.057 0.113 1.00 0.00 70 LEU A O 11
ATOM 20308 N N . LEU A 1 92 ? 101.391 1.513 1.683 1.00 0.00 71 LEU A N 11
ATOM 20309 C CA . LEU A 1 92 ? 99.979 1.449 1.300 1.00 0.00 71 LEU A CA 11
ATOM 20310 C C . LEU A 1 92 ? 99.712 2.080 -0.065 1.00 0.00 71 LEU A C 11
ATOM 20311 O O . LEU A 1 92 ? 98.621 1.926 -0.620 1.00 0.00 71 LEU A O 11
ATOM 20327 N N . ASP A 1 93 ? 100.697 2.788 -0.601 1.00 0.00 72 ASP A N 11
ATOM 20328 C CA . ASP A 1 93 ? 100.558 3.411 -1.915 1.00 0.00 72 ASP A CA 11
ATOM 20329 C C . ASP A 1 93 ? 100.302 2.367 -3.001 1.00 0.00 72 ASP A C 11
ATOM 20330 O O . ASP A 1 93 ? 100.889 1.284 -2.983 1.00 0.00 72 ASP A O 11
ATOM 20339 N N . GLN A 1 94 ? 99.426 2.715 -3.942 1.00 0.00 73 GLN A N 11
ATOM 20340 C CA . GLN A 1 94 ? 99.018 1.821 -5.026 1.00 0.00 73 GLN A CA 11
ATOM 20341 C C . GLN A 1 94 ? 98.444 0.514 -4.493 1.00 0.00 73 GLN A C 11
ATOM 20342 O O . GLN A 1 94 ? 98.985 -0.565 -4.728 1.00 0.00 73 GLN A O 11
ATOM 20356 N N . THR A 1 95 ? 97.347 0.624 -3.769 1.00 0.00 74 THR A N 11
ATOM 20357 C CA . THR A 1 95 ? 96.648 -0.540 -3.268 1.00 0.00 74 THR A CA 11
ATOM 20358 C C . THR A 1 95 ? 95.165 -0.429 -3.587 1.00 0.00 74 THR A C 11
ATOM 20359 O O . THR A 1 95 ? 94.491 0.501 -3.143 1.00 0.00 74 THR A O 11
ATOM 20370 N N . THR A 1 96 ? 94.667 -1.356 -4.383 1.00 0.00 75 THR A N 11
ATOM 20371 C CA . THR A 1 96 ? 93.259 -1.374 -4.724 1.00 0.00 75 THR A CA 11
ATOM 20372 C C . THR A 1 96 ? 92.507 -2.292 -3.770 1.00 0.00 75 THR A C 11
ATOM 20373 O O . THR A 1 96 ? 92.767 -3.494 -3.719 1.00 0.00 75 THR A O 11
ATOM 20384 N N . LEU A 1 97 ? 91.601 -1.720 -2.996 1.00 0.00 76 LEU A N 11
ATOM 20385 C CA . LEU A 1 97 ? 90.823 -2.490 -2.044 1.00 0.00 76 LEU A CA 11
ATOM 20386 C C . LEU A 1 97 ? 89.489 -2.872 -2.662 1.00 0.00 76 LEU A C 11
ATOM 20387 O O . LEU A 1 97 ? 88.641 -2.013 -2.916 1.00 0.00 76 LEU A O 11
ATOM 20403 N N . ASP A 1 98 ? 89.320 -4.155 -2.921 1.00 0.00 77 ASP A N 11
ATOM 20404 C CA . ASP A 1 98 ? 88.103 -4.654 -3.544 1.00 0.00 77 ASP A CA 11
ATOM 20405 C C . ASP A 1 98 ? 87.633 -5.900 -2.809 1.00 0.00 77 ASP A C 11
ATOM 20406 O O . ASP A 1 98 ? 88.441 -6.600 -2.199 1.00 0.00 77 ASP A O 11
ATOM 20415 N N . TYR A 1 99 ? 86.338 -6.174 -2.845 1.00 0.00 78 TYR A N 11
ATOM 20416 C CA . TYR A 1 99 ? 85.800 -7.309 -2.112 1.00 0.00 78 TYR A CA 11
ATOM 20417 C C . TYR A 1 99 ? 85.513 -8.476 -3.048 1.00 0.00 78 TYR A C 11
ATOM 20418 O O . TYR A 1 99 ? 84.883 -8.311 -4.093 1.00 0.00 78 TYR A O 11
ATOM 20436 N N . VAL A 1 100 ? 85.998 -9.650 -2.677 1.00 0.00 79 VAL A N 11
ATOM 20437 C CA . VAL A 1 100 ? 85.794 -10.851 -3.474 1.00 0.00 79 VAL A CA 11
ATOM 20438 C C . VAL A 1 100 ? 85.399 -12.024 -2.588 1.00 0.00 79 VAL A C 11
ATOM 20439 O O . VAL A 1 100 ? 85.663 -12.025 -1.380 1.00 0.00 79 VAL A O 11
ATOM 20452 N N . GLU A 1 101 ? 84.770 -13.017 -3.187 1.00 0.00 80 GLU A N 11
ATOM 20453 C CA . GLU A 1 101 ? 84.347 -14.198 -2.460 1.00 0.00 80 GLU A CA 11
ATOM 20454 C C . GLU A 1 101 ? 85.509 -15.174 -2.307 1.00 0.00 80 GLU A C 11
ATOM 20455 O O . GLU A 1 101 ? 85.833 -15.933 -3.221 1.00 0.00 80 GLU A O 11
ATOM 20467 N N . LEU A 1 102 ? 86.164 -15.118 -1.158 1.00 0.00 81 LEU A N 11
ATOM 20468 C CA . LEU A 1 102 ? 87.235 -16.053 -0.847 1.00 0.00 81 LEU A CA 11
ATOM 20469 C C . LEU A 1 102 ? 86.646 -17.294 -0.199 1.00 0.00 81 LEU A C 11
ATOM 20470 O O . LEU A 1 102 ? 87.166 -18.402 -0.342 1.00 0.00 81 LEU A O 11
ATOM 20486 N N . GLU A 1 103 ? 85.546 -17.088 0.505 1.00 0.00 82 GLU A N 11
ATOM 20487 C CA . GLU A 1 103 ? 84.804 -18.167 1.129 1.00 0.00 82 GLU A CA 11
ATOM 20488 C C . GLU A 1 103 ? 83.343 -18.032 0.726 1.00 0.00 82 GLU A C 11
ATOM 20489 O O . GLU A 1 103 ? 82.855 -16.913 0.575 1.00 0.00 82 GLU A O 11
ATOM 20501 N N . PRO A 1 104 ? 82.639 -19.153 0.518 1.00 0.00 83 PRO A N 11
ATOM 20502 C CA . PRO A 1 104 ? 81.241 -19.150 0.059 1.00 0.00 83 PRO A CA 11
ATOM 20503 C C . PRO A 1 104 ? 80.344 -18.203 0.855 1.00 0.00 83 PRO A C 11
ATOM 20504 O O . PRO A 1 104 ? 80.073 -18.427 2.037 1.00 0.00 83 PRO A O 11
ATOM 20515 N N . GLY A 1 105 ? 79.903 -17.132 0.200 1.00 0.00 84 GLY A N 11
ATOM 20516 C CA . GLY A 1 105 ? 79.008 -16.181 0.832 1.00 0.00 84 GLY A CA 11
ATOM 20517 C C . GLY A 1 105 ? 79.742 -15.121 1.636 1.00 0.00 84 GLY A C 11
ATOM 20518 O O . GLY A 1 105 ? 79.127 -14.180 2.139 1.00 0.00 84 GLY A O 11
ATOM 20522 N N . GLN A 1 106 ? 81.053 -15.265 1.747 1.00 0.00 85 GLN A N 11
ATOM 20523 C CA . GLN A 1 106 ? 81.861 -14.352 2.543 1.00 0.00 85 GLN A CA 11
ATOM 20524 C C . GLN A 1 106 ? 82.765 -13.510 1.655 1.00 0.00 85 GLN A C 11
ATOM 20525 O O . GLN A 1 106 ? 83.779 -13.989 1.135 1.00 0.00 85 GLN A O 11
ATOM 20539 N N . PHE A 1 107 ? 82.389 -12.255 1.484 1.00 0.00 86 PHE A N 11
ATOM 20540 C CA . PHE A 1 107 ? 83.150 -11.333 0.660 1.00 0.00 86 PHE A CA 11
ATOM 20541 C C . PHE A 1 107 ? 84.223 -10.643 1.487 1.00 0.00 86 PHE A C 11
ATOM 20542 O O . PHE A 1 107 ? 83.923 -9.849 2.380 1.00 0.00 86 PHE A O 11
ATOM 20559 N N . HIS A 1 108 ? 85.472 -10.955 1.186 1.00 0.00 87 HIS A N 11
ATOM 20560 C CA . HIS A 1 108 ? 86.600 -10.382 1.902 1.00 0.00 87 HIS A CA 11
ATOM 20561 C C . HIS A 1 108 ? 87.205 -9.242 1.104 1.00 0.00 87 HIS A C 11
ATOM 20562 O O . HIS A 1 108 ? 87.245 -9.293 -0.126 1.00 0.00 87 HIS A O 11
ATOM 20577 N N . PHE A 1 109 ? 87.671 -8.221 1.802 1.00 0.00 88 PHE A N 11
ATOM 20578 C CA . PHE A 1 109 ? 88.366 -7.120 1.163 1.00 0.00 88 PHE A CA 11
ATOM 20579 C C . PHE A 1 109 ? 89.816 -7.507 0.929 1.00 0.00 88 PHE A C 11
ATOM 20580 O O . PHE A 1 109 ? 90.528 -7.861 1.869 1.00 0.00 88 PHE A O 11
ATOM 20597 N N . ILE A 1 110 ? 90.251 -7.459 -0.316 1.00 0.00 89 ILE A N 11
ATOM 20598 C CA . ILE A 1 110 ? 91.613 -7.832 -0.651 1.00 0.00 89 ILE A CA 11
ATOM 20599 C C . ILE A 1 110 ? 92.434 -6.608 -1.021 1.00 0.00 89 ILE A C 11
ATOM 20600 O O . ILE A 1 110 ? 91.934 -5.681 -1.668 1.00 0.00 89 ILE A O 11
ATOM 20616 N N . PHE A 1 111 ? 93.680 -6.602 -0.583 1.00 0.00 90 PHE A N 11
ATOM 20617 C CA . PHE A 1 111 ? 94.592 -5.511 -0.877 1.00 0.00 90 PHE A CA 11
ATOM 20618 C C . PHE A 1 111 ? 95.374 -5.815 -2.142 1.00 0.00 90 PHE A C 11
ATOM 20619 O O . PHE A 1 111 ? 96.370 -6.537 -2.107 1.00 0.00 90 PHE A O 11
ATOM 20636 N N . LEU A 1 112 ? 94.909 -5.292 -3.264 1.00 0.00 91 LEU A N 11
ATOM 20637 C CA . LEU A 1 112 ? 95.614 -5.464 -4.520 1.00 0.00 91 LEU A CA 11
ATOM 20638 C C . LEU A 1 112 ? 96.794 -4.513 -4.577 1.00 0.00 91 LEU A C 11
ATOM 20639 O O . LEU A 1 112 ? 96.670 -3.361 -4.995 1.00 0.00 91 LEU A O 11
ATOM 20655 N N . ASN A 1 113 ? 97.921 -5.003 -4.100 1.00 0.00 92 ASN A N 11
ATOM 20656 C CA . ASN A 1 113 ? 99.141 -4.220 -4.016 1.00 0.00 92 ASN A CA 11
ATOM 20657 C C . ASN A 1 113 ? 100.261 -4.925 -4.776 1.00 0.00 92 ASN A C 11
ATOM 20658 O O . ASN A 1 113 ? 100.516 -6.107 -4.559 1.00 0.00 92 ASN A O 11
ATOM 20669 N N . PRO A 1 114 ? 100.941 -4.210 -5.687 1.00 0.00 93 PRO A N 11
ATOM 20670 C CA . PRO A 1 114 ? 101.971 -4.800 -6.548 1.00 0.00 93 PRO A CA 11
ATOM 20671 C C . PRO A 1 114 ? 103.301 -5.042 -5.833 1.00 0.00 93 PRO A C 11
ATOM 20672 O O . PRO A 1 114 ? 104.241 -5.577 -6.423 1.00 0.00 93 PRO A O 11
ATOM 20683 N N . ARG A 1 115 ? 103.386 -4.650 -4.570 1.00 0.00 94 ARG A N 11
ATOM 20684 C CA . ARG A 1 115 ? 104.622 -4.807 -3.816 1.00 0.00 94 ARG A CA 11
ATOM 20685 C C . ARG A 1 115 ? 104.582 -6.071 -2.967 1.00 0.00 94 ARG A C 11
ATOM 20686 O O . ARG A 1 115 ? 105.588 -6.771 -2.845 1.00 0.00 94 ARG A O 11
ATOM 20707 N N . ASP A 1 116 ? 103.420 -6.367 -2.396 1.00 0.00 95 ASP A N 11
ATOM 20708 C CA . ASP A 1 116 ? 103.244 -7.592 -1.623 1.00 0.00 95 ASP A CA 11
ATOM 20709 C C . ASP A 1 116 ? 102.344 -8.564 -2.367 1.00 0.00 95 ASP A C 11
ATOM 20710 O O . ASP A 1 116 ? 101.130 -8.372 -2.442 1.00 0.00 95 ASP A O 11
ATOM 20719 N N . PRO A 1 117 ? 102.931 -9.609 -2.956 1.00 0.00 96 PRO A N 11
ATOM 20720 C CA . PRO A 1 117 ? 102.183 -10.652 -3.630 1.00 0.00 96 PRO A CA 11
ATOM 20721 C C . PRO A 1 117 ? 101.640 -11.661 -2.622 1.00 0.00 96 PRO A C 11
ATOM 20722 O O . PRO A 1 117 ? 102.149 -12.776 -2.500 1.00 0.00 96 PRO A O 11
ATOM 20733 N N . THR A 1 118 ? 100.609 -11.242 -1.900 1.00 0.00 97 THR A N 11
ATOM 20734 C CA . THR A 1 118 ? 100.039 -12.010 -0.798 1.00 0.00 97 THR A CA 11
ATOM 20735 C C . THR A 1 118 ? 99.684 -13.448 -1.197 1.00 0.00 97 THR A C 11
ATOM 20736 O O . THR A 1 118 ? 99.801 -14.371 -0.390 1.00 0.00 97 THR A O 11
ATOM 20747 N N . TYR A 1 119 ? 99.262 -13.644 -2.442 1.00 0.00 98 TYR A N 11
ATOM 20748 C CA . TYR A 1 119 ? 98.824 -14.963 -2.889 1.00 0.00 98 TYR A CA 11
ATOM 20749 C C . TYR A 1 119 ? 99.934 -15.755 -3.572 1.00 0.00 98 TYR A C 11
ATOM 20750 O O . TYR A 1 119 ? 99.720 -16.897 -3.974 1.00 0.00 98 TYR A O 11
ATOM 20768 N N . ARG A 1 120 ? 101.117 -15.170 -3.694 1.00 0.00 99 ARG A N 11
ATOM 20769 C CA . ARG A 1 120 ? 102.249 -15.880 -4.278 1.00 0.00 99 ARG A CA 11
ATOM 20770 C C . ARG A 1 120 ? 103.546 -15.146 -3.980 1.00 0.00 99 ARG A C 11
ATOM 20771 O O . ARG A 1 120 ? 103.903 -14.200 -4.680 1.00 0.00 99 ARG A O 11
ATOM 20792 N N . PRO A 1 121 ? 104.258 -15.565 -2.926 1.00 0.00 100 PRO A N 11
ATOM 20793 C CA . PRO A 1 121 ? 105.543 -14.967 -2.544 1.00 0.00 100 PRO A CA 11
ATOM 20794 C C . PRO A 1 121 ? 106.592 -15.127 -3.648 1.00 0.00 100 PRO A C 11
ATOM 20795 O O . PRO A 1 121 ? 106.329 -15.772 -4.665 1.00 0.00 100 PRO A O 11
ATOM 20806 N N . PRO A 1 122 ? 107.794 -14.535 -3.477 1.00 0.00 101 PRO A N 11
ATOM 20807 C CA . PRO A 1 122 ? 108.910 -14.694 -4.429 1.00 0.00 101 PRO A CA 11
ATOM 20808 C C . PRO A 1 122 ? 109.465 -16.123 -4.442 1.00 0.00 101 PRO A C 11
ATOM 20809 O O . PRO A 1 122 ? 110.675 -16.337 -4.368 1.00 0.00 101 PRO A O 11
ATOM 20820 N N . SER A 1 123 ? 108.567 -17.087 -4.555 1.00 0.00 102 SER A N 11
ATOM 20821 C CA . SER A 1 123 ? 108.910 -18.494 -4.537 1.00 0.00 102 SER A CA 11
ATOM 20822 C C . SER A 1 123 ? 107.746 -19.313 -5.090 1.00 0.00 102 SER A C 11
ATOM 20823 O O . SER A 1 123 ? 106.589 -18.894 -5.005 1.00 0.00 102 SER A O 11
ATOM 20831 N N . GLY A 1 124 ? 108.051 -20.466 -5.661 1.00 0.00 103 GLY A N 11
ATOM 20832 C CA . GLY A 1 124 ? 107.020 -21.301 -6.245 1.00 0.00 103 GLY A CA 11
ATOM 20833 C C . GLY A 1 124 ? 107.377 -22.768 -6.175 1.00 0.00 103 GLY A C 11
ATOM 20834 O O . GLY A 1 124 ? 106.899 -23.491 -5.299 1.00 0.00 103 GLY A O 11
ATOM 20838 N N . GLY A 1 125 ? 108.215 -23.208 -7.098 1.00 0.00 104 GLY A N 11
ATOM 20839 C CA . GLY A 1 125 ? 108.688 -24.573 -7.089 1.00 0.00 104 GLY A CA 11
ATOM 20840 C C . GLY A 1 125 ? 110.190 -24.632 -7.215 1.00 0.00 104 GLY A C 11
ATOM 20841 O O . GLY A 1 125 ? 110.881 -24.623 -6.177 1.00 0.00 104 GLY A O 11
ATOM 20846 N N . MET A 1 1 ? 103.620 37.815 3.949 1.00 0.00 -20 MET A N 12
ATOM 20847 C CA . MET A 1 1 ? 105.004 37.428 3.592 1.00 0.00 -20 MET A CA 12
ATOM 20848 C C . MET A 1 1 ? 105.745 38.614 2.988 1.00 0.00 -20 MET A C 12
ATOM 20849 O O . MET A 1 1 ? 105.259 39.744 3.033 1.00 0.00 -20 MET A O 12
ATOM 20865 N N . GLY A 1 2 ? 106.925 38.344 2.434 1.00 0.00 -19 GLY A N 12
ATOM 20866 C CA . GLY A 1 2 ? 107.728 39.383 1.817 1.00 0.00 -19 GLY A CA 12
ATOM 20867 C C . GLY A 1 2 ? 106.975 40.158 0.757 1.00 0.00 -19 GLY A C 12
ATOM 20868 O O . GLY A 1 2 ? 106.097 39.609 0.086 1.00 0.00 -19 GLY A O 12
ATOM 20872 N N . SER A 1 3 ? 107.320 41.431 0.618 1.00 0.00 -18 SER A N 12
ATOM 20873 C CA . SER A 1 3 ? 106.649 42.325 -0.318 1.00 0.00 -18 SER A CA 12
ATOM 20874 C C . SER A 1 3 ? 106.724 41.786 -1.744 1.00 0.00 -18 SER A C 12
ATOM 20875 O O . SER A 1 3 ? 105.701 41.573 -2.394 1.00 0.00 -18 SER A O 12
ATOM 20883 N N . SER A 1 4 ? 107.938 41.570 -2.225 1.00 0.00 -17 SER A N 12
ATOM 20884 C CA . SER A 1 4 ? 108.144 41.009 -3.545 1.00 0.00 -17 SER A CA 12
ATOM 20885 C C . SER A 1 4 ? 108.490 39.533 -3.434 1.00 0.00 -17 SER A C 12
ATOM 20886 O O . SER A 1 4 ? 109.283 39.134 -2.578 1.00 0.00 -17 SER A O 12
ATOM 20894 N N . HIS A 1 5 ? 107.870 38.722 -4.272 1.00 0.00 -16 HIS A N 12
ATOM 20895 C CA . HIS A 1 5 ? 108.090 37.286 -4.242 1.00 0.00 -16 HIS A CA 12
ATOM 20896 C C . HIS A 1 5 ? 109.065 36.872 -5.333 1.00 0.00 -16 HIS A C 12
ATOM 20897 O O . HIS A 1 5 ? 108.837 37.144 -6.514 1.00 0.00 -16 HIS A O 12
ATOM 20912 N N . HIS A 1 6 ? 110.153 36.225 -4.937 1.00 0.00 -15 HIS A N 12
ATOM 20913 C CA . HIS A 1 6 ? 111.100 35.673 -5.899 1.00 0.00 -15 HIS A CA 12
ATOM 20914 C C . HIS A 1 6 ? 110.452 34.517 -6.651 1.00 0.00 -15 HIS A C 12
ATOM 20915 O O . HIS A 1 6 ? 110.632 34.361 -7.857 1.00 0.00 -15 HIS A O 12
ATOM 20930 N N . HIS A 1 7 ? 109.683 33.718 -5.923 1.00 0.00 -14 HIS A N 12
ATOM 20931 C CA . HIS A 1 7 ? 108.920 32.637 -6.525 1.00 0.00 -14 HIS A CA 12
ATOM 20932 C C . HIS A 1 7 ? 107.486 33.086 -6.729 1.00 0.00 -14 HIS A C 12
ATOM 20933 O O . HIS A 1 7 ? 106.815 33.505 -5.786 1.00 0.00 -14 HIS A O 12
ATOM 20948 N N . HIS A 1 8 ? 107.026 32.996 -7.964 1.00 0.00 -13 HIS A N 12
ATOM 20949 C CA . HIS A 1 8 ? 105.723 33.529 -8.339 1.00 0.00 -13 HIS A CA 12
ATOM 20950 C C . HIS A 1 8 ? 104.606 32.653 -7.792 1.00 0.00 -13 HIS A C 12
ATOM 20951 O O . HIS A 1 8 ? 103.661 33.150 -7.181 1.00 0.00 -13 HIS A O 12
ATOM 20966 N N . HIS A 1 9 ? 104.718 31.352 -8.010 1.00 0.00 -12 HIS A N 12
ATOM 20967 C CA . HIS A 1 9 ? 103.757 30.405 -7.462 1.00 0.00 -12 HIS A CA 12
ATOM 20968 C C . HIS A 1 9 ? 104.429 29.462 -6.482 1.00 0.00 -12 HIS A C 12
ATOM 20969 O O . HIS A 1 9 ? 105.558 29.020 -6.702 1.00 0.00 -12 HIS A O 12
ATOM 20984 N N . HIS A 1 10 ? 103.735 29.161 -5.398 1.00 0.00 -11 HIS A N 12
ATOM 20985 C CA . HIS A 1 10 ? 104.223 28.208 -4.417 1.00 0.00 -11 HIS A CA 12
ATOM 20986 C C . HIS A 1 10 ? 103.329 26.977 -4.412 1.00 0.00 -11 HIS A C 12
ATOM 20987 O O . HIS A 1 10 ? 102.104 27.092 -4.400 1.00 0.00 -11 HIS A O 12
ATOM 21002 N N . SER A 1 11 ? 103.941 25.805 -4.429 1.00 0.00 -10 SER A N 12
ATOM 21003 C CA . SER A 1 11 ? 103.200 24.555 -4.504 1.00 0.00 -10 SER A CA 12
ATOM 21004 C C . SER A 1 11 ? 102.929 23.999 -3.108 1.00 0.00 -10 SER A C 12
ATOM 21005 O O . SER A 1 11 ? 102.904 22.787 -2.896 1.00 0.00 -10 SER A O 12
ATOM 21013 N N . SER A 1 12 ? 102.707 24.902 -2.165 1.00 0.00 -9 SER A N 12
ATOM 21014 C CA . SER A 1 12 ? 102.431 24.530 -0.790 1.00 0.00 -9 SER A CA 12
ATOM 21015 C C . SER A 1 12 ? 101.143 25.194 -0.304 1.00 0.00 -9 SER A C 12
ATOM 21016 O O . SER A 1 12 ? 101.071 25.711 0.815 1.00 0.00 -9 SER A O 12
ATOM 21024 N N . GLY A 1 13 ? 100.125 25.177 -1.156 1.00 0.00 -8 GLY A N 12
ATOM 21025 C CA . GLY A 1 13 ? 98.845 25.751 -0.794 1.00 0.00 -8 GLY A CA 12
ATOM 21026 C C . GLY A 1 13 ? 97.998 24.790 0.016 1.00 0.00 -8 GLY A C 12
ATOM 21027 O O . GLY A 1 13 ? 98.321 23.605 0.119 1.00 0.00 -8 GLY A O 12
ATOM 21031 N N . LEU A 1 14 ? 96.906 25.294 0.573 1.00 0.00 -7 LEU A N 12
ATOM 21032 C CA . LEU A 1 14 ? 96.037 24.494 1.426 1.00 0.00 -7 LEU A CA 12
ATOM 21033 C C . LEU A 1 14 ? 95.257 23.485 0.596 1.00 0.00 -7 LEU A C 12
ATOM 21034 O O . LEU A 1 14 ? 94.952 23.741 -0.571 1.00 0.00 -7 LEU A O 12
ATOM 21050 N N . VAL A 1 15 ? 94.932 22.348 1.213 1.00 0.00 -6 VAL A N 12
ATOM 21051 C CA . VAL A 1 15 ? 94.233 21.253 0.542 1.00 0.00 -6 VAL A CA 12
ATOM 21052 C C . VAL A 1 15 ? 95.099 20.654 -0.565 1.00 0.00 -6 VAL A C 12
ATOM 21053 O O . VAL A 1 15 ? 95.182 21.192 -1.672 1.00 0.00 -6 VAL A O 12
ATOM 21066 N N . PRO A 1 16 ? 95.786 19.545 -0.269 1.00 0.00 -5 PRO A N 12
ATOM 21067 C CA . PRO A 1 16 ? 96.644 18.863 -1.234 1.00 0.00 -5 PRO A CA 12
ATOM 21068 C C . PRO A 1 16 ? 95.836 18.046 -2.236 1.00 0.00 -5 PRO A C 12
ATOM 21069 O O . PRO A 1 16 ? 94.688 17.688 -1.972 1.00 0.00 -5 PRO A O 12
ATOM 21080 N N . ARG A 1 17 ? 96.442 17.758 -3.383 1.00 0.00 -4 ARG A N 12
ATOM 21081 C CA . ARG A 1 17 ? 95.796 16.946 -4.411 1.00 0.00 -4 ARG A CA 12
ATOM 21082 C C . ARG A 1 17 ? 95.488 15.543 -3.897 1.00 0.00 -4 ARG A C 12
ATOM 21083 O O . ARG A 1 17 ? 94.517 14.916 -4.317 1.00 0.00 -4 ARG A O 12
ATOM 21104 N N . GLY A 1 18 ? 96.327 15.052 -2.997 1.00 0.00 -3 GLY A N 12
ATOM 21105 C CA . GLY A 1 18 ? 96.171 13.698 -2.508 1.00 0.00 -3 GLY A CA 12
ATOM 21106 C C . GLY A 1 18 ? 97.009 12.720 -3.302 1.00 0.00 -3 GLY A C 12
ATOM 21107 O O . GLY A 1 18 ? 96.916 11.508 -3.112 1.00 0.00 -3 GLY A O 12
ATOM 21111 N N . SER A 1 19 ? 97.855 13.259 -4.174 1.00 0.00 -2 SER A N 12
ATOM 21112 C CA . SER A 1 19 ? 98.720 12.456 -5.034 1.00 0.00 -2 SER A CA 12
ATOM 21113 C C . SER A 1 19 ? 99.909 11.883 -4.255 1.00 0.00 -2 SER A C 12
ATOM 21114 O O . SER A 1 19 ? 101.004 11.720 -4.791 1.00 0.00 -2 SER A O 12
ATOM 21122 N N . HIS A 1 20 ? 99.671 11.571 -2.992 1.00 0.00 -1 HIS A N 12
ATOM 21123 C CA . HIS A 1 20 ? 100.686 10.997 -2.126 1.00 0.00 -1 HIS A CA 12
ATOM 21124 C C . HIS A 1 20 ? 100.188 9.657 -1.587 1.00 0.00 -1 HIS A C 12
ATOM 21125 O O . HIS A 1 20 ? 100.901 8.949 -0.880 1.00 0.00 -1 HIS A O 12
ATOM 21140 N N . MET A 1 21 ? 98.947 9.329 -1.938 1.00 0.00 0 MET A N 12
ATOM 21141 C CA . MET A 1 21 ? 98.328 8.070 -1.544 1.00 0.00 0 MET A CA 12
ATOM 21142 C C . MET A 1 21 ? 97.300 7.638 -2.579 1.00 0.00 0 MET A C 12
ATOM 21143 O O . MET A 1 21 ? 96.153 8.086 -2.549 1.00 0.00 0 MET A O 12
ATOM 21157 N N . MET A 1 22 ? 97.712 6.787 -3.504 1.00 0.00 1 MET A N 12
ATOM 21158 C CA . MET A 1 22 ? 96.800 6.278 -4.519 1.00 0.00 1 MET A CA 12
ATOM 21159 C C . MET A 1 22 ? 96.038 5.068 -3.993 1.00 0.00 1 MET A C 12
ATOM 21160 O O . MET A 1 22 ? 96.304 3.933 -4.385 1.00 0.00 1 MET A O 12
ATOM 21174 N N . PHE A 1 23 ? 95.107 5.311 -3.084 1.00 0.00 2 PHE A N 12
ATOM 21175 C CA . PHE A 1 23 ? 94.312 4.237 -2.509 1.00 0.00 2 PHE A CA 12
ATOM 21176 C C . PHE A 1 23 ? 93.002 4.087 -3.272 1.00 0.00 2 PHE A C 12
ATOM 21177 O O . PHE A 1 23 ? 92.085 4.897 -3.128 1.00 0.00 2 PHE A O 12
ATOM 21194 N N . LYS A 1 24 ? 92.930 3.056 -4.097 1.00 0.00 3 LYS A N 12
ATOM 21195 C CA . LYS A 1 24 ? 91.753 2.822 -4.916 1.00 0.00 3 LYS A CA 12
ATOM 21196 C C . LYS A 1 24 ? 90.783 1.904 -4.186 1.00 0.00 3 LYS A C 12
ATOM 21197 O O . LYS A 1 24 ? 90.943 0.687 -4.190 1.00 0.00 3 LYS A O 12
ATOM 21216 N N . LEU A 1 25 ? 89.800 2.497 -3.533 1.00 0.00 4 LEU A N 12
ATOM 21217 C CA . LEU A 1 25 ? 88.806 1.738 -2.789 1.00 0.00 4 LEU A CA 12
ATOM 21218 C C . LEU A 1 25 ? 87.592 1.466 -3.678 1.00 0.00 4 LEU A C 12
ATOM 21219 O O . LEU A 1 25 ? 87.017 2.390 -4.252 1.00 0.00 4 LEU A O 12
ATOM 21235 N N . THR A 1 26 ? 87.227 0.197 -3.803 1.00 0.00 5 THR A N 12
ATOM 21236 C CA . THR A 1 26 ? 86.125 -0.206 -4.672 1.00 0.00 5 THR A CA 12
ATOM 21237 C C . THR A 1 26 ? 84.762 0.055 -4.027 1.00 0.00 5 THR A C 12
ATOM 21238 O O . THR A 1 26 ? 84.617 -0.017 -2.805 1.00 0.00 5 THR A O 12
ATOM 21249 N N . PRO A 1 27 ? 83.745 0.360 -4.853 1.00 0.00 6 PRO A N 12
ATOM 21250 C CA . PRO A 1 27 ? 82.383 0.645 -4.383 1.00 0.00 6 PRO A CA 12
ATOM 21251 C C . PRO A 1 27 ? 81.789 -0.494 -3.553 1.00 0.00 6 PRO A C 12
ATOM 21252 O O . PRO A 1 27 ? 81.117 -0.252 -2.550 1.00 0.00 6 PRO A O 12
ATOM 21263 N N . ALA A 1 28 ? 82.046 -1.735 -3.963 1.00 0.00 7 ALA A N 12
ATOM 21264 C CA . ALA A 1 28 ? 81.530 -2.894 -3.238 1.00 0.00 7 ALA A CA 12
ATOM 21265 C C . ALA A 1 28 ? 82.144 -2.976 -1.846 1.00 0.00 7 ALA A C 12
ATOM 21266 O O . ALA A 1 28 ? 81.492 -3.409 -0.891 1.00 0.00 7 ALA A O 12
ATOM 21273 N N . ALA A 1 29 ? 83.397 -2.551 -1.734 1.00 0.00 8 ALA A N 12
ATOM 21274 C CA . ALA A 1 29 ? 84.072 -2.501 -0.448 1.00 0.00 8 ALA A CA 12
ATOM 21275 C C . ALA A 1 29 ? 83.496 -1.375 0.399 1.00 0.00 8 ALA A C 12
ATOM 21276 O O . ALA A 1 29 ? 83.223 -1.556 1.584 1.00 0.00 8 ALA A O 12
ATOM 21283 N N . ALA A 1 30 ? 83.296 -0.219 -0.231 1.00 0.00 9 ALA A N 12
ATOM 21284 C CA . ALA A 1 30 ? 82.709 0.939 0.436 1.00 0.00 9 ALA A CA 12
ATOM 21285 C C . ALA A 1 30 ? 81.340 0.600 1.003 1.00 0.00 9 ALA A C 12
ATOM 21286 O O . ALA A 1 30 ? 81.001 0.992 2.121 1.00 0.00 9 ALA A O 12
ATOM 21293 N N . GLU A 1 31 ? 80.564 -0.139 0.220 1.00 0.00 10 GLU A N 12
ATOM 21294 C CA . GLU A 1 31 ? 79.242 -0.591 0.630 1.00 0.00 10 GLU A CA 12
ATOM 21295 C C . GLU A 1 31 ? 79.319 -1.366 1.944 1.00 0.00 10 GLU A C 12
ATOM 21296 O O . GLU A 1 31 ? 78.513 -1.150 2.851 1.00 0.00 10 GLU A O 12
ATOM 21308 N N . GLN A 1 32 ? 80.308 -2.248 2.053 1.00 0.00 11 GLN A N 12
ATOM 21309 C CA . GLN A 1 32 ? 80.477 -3.062 3.250 1.00 0.00 11 GLN A CA 12
ATOM 21310 C C . GLN A 1 32 ? 80.923 -2.198 4.430 1.00 0.00 11 GLN A C 12
ATOM 21311 O O . GLN A 1 32 ? 80.483 -2.403 5.560 1.00 0.00 11 GLN A O 12
ATOM 21325 N N . VAL A 1 33 ? 81.795 -1.233 4.158 1.00 0.00 12 VAL A N 12
ATOM 21326 C CA . VAL A 1 33 ? 82.274 -0.322 5.193 1.00 0.00 12 VAL A CA 12
ATOM 21327 C C . VAL A 1 33 ? 81.111 0.488 5.765 1.00 0.00 12 VAL A C 12
ATOM 21328 O O . VAL A 1 33 ? 80.965 0.607 6.984 1.00 0.00 12 VAL A O 12
ATOM 21341 N N . LEU A 1 34 ? 80.273 1.022 4.880 1.00 0.00 13 LEU A N 12
ATOM 21342 C CA . LEU A 1 34 ? 79.089 1.764 5.302 1.00 0.00 13 LEU A CA 12
ATOM 21343 C C . LEU A 1 34 ? 78.123 0.859 6.055 1.00 0.00 13 LEU A C 12
ATOM 21344 O O . LEU A 1 34 ? 77.489 1.287 7.016 1.00 0.00 13 LEU A O 12
ATOM 21360 N N . LYS A 1 35 ? 78.019 -0.389 5.619 1.00 0.00 14 LYS A N 12
ATOM 21361 C CA . LYS A 1 35 ? 77.166 -1.362 6.286 1.00 0.00 14 LYS A CA 12
ATOM 21362 C C . LYS A 1 35 ? 77.642 -1.572 7.722 1.00 0.00 14 LYS A C 12
ATOM 21363 O O . LYS A 1 35 ? 76.845 -1.572 8.662 1.00 0.00 14 LYS A O 12
ATOM 21382 N N . ALA A 1 36 ? 78.955 -1.714 7.880 1.00 0.00 15 ALA A N 12
ATOM 21383 C CA . ALA A 1 36 ? 79.564 -1.900 9.193 1.00 0.00 15 ALA A CA 12
ATOM 21384 C C . ALA A 1 36 ? 79.350 -0.675 10.078 1.00 0.00 15 ALA A C 12
ATOM 21385 O O . ALA A 1 36 ? 79.114 -0.796 11.279 1.00 0.00 15 ALA A O 12
ATOM 21392 N N . ALA A 1 37 ? 79.431 0.505 9.480 1.00 0.00 16 ALA A N 12
ATOM 21393 C CA . ALA A 1 37 ? 79.194 1.746 10.207 1.00 0.00 16 ALA A CA 12
ATOM 21394 C C . ALA A 1 37 ? 77.715 1.891 10.551 1.00 0.00 16 ALA A C 12
ATOM 21395 O O . ALA A 1 37 ? 77.352 2.496 11.560 1.00 0.00 16 ALA A O 12
ATOM 21402 N N . LYS A 1 38 ? 76.868 1.315 9.710 1.00 0.00 17 LYS A N 12
ATOM 21403 C CA . LYS A 1 38 ? 75.427 1.376 9.902 1.00 0.00 17 LYS A CA 12
ATOM 21404 C C . LYS A 1 38 ? 74.985 0.397 10.990 1.00 0.00 17 LYS A C 12
ATOM 21405 O O . LYS A 1 38 ? 73.881 0.505 11.523 1.00 0.00 17 LYS A O 12
ATOM 21424 N N . GLN A 1 39 ? 75.857 -0.556 11.311 1.00 0.00 18 GLN A N 12
ATOM 21425 C CA . GLN A 1 39 ? 75.607 -1.483 12.412 1.00 0.00 18 GLN A CA 12
ATOM 21426 C C . GLN A 1 39 ? 75.467 -0.718 13.726 1.00 0.00 18 GLN A C 12
ATOM 21427 O O . GLN A 1 39 ? 74.595 -1.017 14.540 1.00 0.00 18 GLN A O 12
ATOM 21441 N N . GLY A 1 40 ? 76.333 0.272 13.926 1.00 0.00 19 GLY A N 12
ATOM 21442 C CA . GLY A 1 40 ? 76.216 1.127 15.089 1.00 0.00 19 GLY A CA 12
ATOM 21443 C C . GLY A 1 40 ? 77.524 1.324 15.825 1.00 0.00 19 GLY A C 12
ATOM 21444 O O . GLY A 1 40 ? 77.935 2.460 16.072 1.00 0.00 19 GLY A O 12
ATOM 21448 N N . GLY A 1 41 ? 78.178 0.223 16.168 1.00 0.00 20 GLY A N 12
ATOM 21449 C CA . GLY A 1 41 ? 79.393 0.287 16.963 1.00 0.00 20 GLY A CA 12
ATOM 21450 C C . GLY A 1 41 ? 80.503 1.073 16.292 1.00 0.00 20 GLY A C 12
ATOM 21451 O O . GLY A 1 41 ? 81.017 2.038 16.855 1.00 0.00 20 GLY A O 12
ATOM 21455 N N . THR A 1 42 ? 80.856 0.678 15.079 1.00 0.00 21 THR A N 12
ATOM 21456 C CA . THR A 1 42 ? 81.950 1.313 14.360 1.00 0.00 21 THR A CA 12
ATOM 21457 C C . THR A 1 42 ? 81.476 2.524 13.556 1.00 0.00 21 THR A C 12
ATOM 21458 O O . THR A 1 42 ? 82.057 2.867 12.529 1.00 0.00 21 THR A O 12
ATOM 21469 N N . GLU A 1 43 ? 80.427 3.179 14.040 1.00 0.00 22 GLU A N 12
ATOM 21470 C CA . GLU A 1 43 ? 79.915 4.378 13.392 1.00 0.00 22 GLU A CA 12
ATOM 21471 C C . GLU A 1 43 ? 80.738 5.592 13.807 1.00 0.00 22 GLU A C 12
ATOM 21472 O O . GLU A 1 43 ? 81.115 6.415 12.975 1.00 0.00 22 GLU A O 12
ATOM 21484 N N . GLY A 1 44 ? 81.028 5.689 15.100 1.00 0.00 23 GLY A N 12
ATOM 21485 C CA . GLY A 1 44 ? 81.843 6.778 15.599 1.00 0.00 23 GLY A CA 12
ATOM 21486 C C . GLY A 1 44 ? 83.321 6.457 15.506 1.00 0.00 23 GLY A C 12
ATOM 21487 O O . GLY A 1 44 ? 84.102 6.812 16.389 1.00 0.00 23 GLY A O 12
ATOM 21491 N N . MET A 1 45 ? 83.696 5.779 14.434 1.00 0.00 24 MET A N 12
ATOM 21492 C CA . MET A 1 45 ? 85.067 5.347 14.227 1.00 0.00 24 MET A CA 12
ATOM 21493 C C . MET A 1 45 ? 85.487 5.672 12.801 1.00 0.00 24 MET A C 12
ATOM 21494 O O . MET A 1 45 ? 84.656 6.063 11.982 1.00 0.00 24 MET A O 12
ATOM 21508 N N . CYS A 1 46 ? 86.763 5.515 12.506 1.00 0.00 25 CYS A N 12
ATOM 21509 C CA . CYS A 1 46 ? 87.264 5.755 11.165 1.00 0.00 25 CYS A CA 12
ATOM 21510 C C . CYS A 1 46 ? 88.102 4.567 10.715 1.00 0.00 25 CYS A C 12
ATOM 21511 O O . CYS A 1 46 ? 88.622 3.820 11.545 1.00 0.00 25 CYS A O 12
ATOM 21519 N N . LEU A 1 47 ? 88.229 4.382 9.413 1.00 0.00 26 LEU A N 12
ATOM 21520 C CA . LEU A 1 47 ? 88.966 3.248 8.888 1.00 0.00 26 LEU A CA 12
ATOM 21521 C C . LEU A 1 47 ? 90.452 3.569 8.817 1.00 0.00 26 LEU A C 12
ATOM 21522 O O . LEU A 1 47 ? 90.867 4.480 8.101 1.00 0.00 26 LEU A O 12
ATOM 21538 N N . ARG A 1 48 ? 91.249 2.825 9.567 1.00 0.00 27 ARG A N 12
ATOM 21539 C CA . ARG A 1 48 ? 92.685 3.027 9.576 1.00 0.00 27 ARG A CA 12
ATOM 21540 C C . ARG A 1 48 ? 93.388 1.820 8.978 1.00 0.00 27 ARG A C 12
ATOM 21541 O O . ARG A 1 48 ? 93.040 0.675 9.274 1.00 0.00 27 ARG A O 12
ATOM 21562 N N . LEU A 1 49 ? 94.361 2.082 8.127 1.00 0.00 28 LEU A N 12
ATOM 21563 C CA . LEU A 1 49 ? 95.129 1.022 7.500 1.00 0.00 28 LEU A CA 12
ATOM 21564 C C . LEU A 1 49 ? 96.567 1.060 7.992 1.00 0.00 28 LEU A C 12
ATOM 21565 O O . LEU A 1 49 ? 97.121 2.135 8.229 1.00 0.00 28 LEU A O 12
ATOM 21581 N N . ALA A 1 50 ? 97.163 -0.108 8.155 1.00 0.00 29 ALA A N 12
ATOM 21582 C CA . ALA A 1 50 ? 98.547 -0.203 8.585 1.00 0.00 29 ALA A CA 12
ATOM 21583 C C . ALA A 1 50 ? 99.264 -1.300 7.818 1.00 0.00 29 ALA A C 12
ATOM 21584 O O . ALA A 1 50 ? 98.669 -2.320 7.477 1.00 0.00 29 ALA A O 12
ATOM 21591 N N . ALA A 1 51 ? 100.535 -1.085 7.538 1.00 0.00 30 ALA A N 12
ATOM 21592 C CA . ALA A 1 51 ? 101.328 -2.057 6.808 1.00 0.00 30 ALA A CA 12
ATOM 21593 C C . ALA A 1 51 ? 102.223 -2.838 7.757 1.00 0.00 30 ALA A C 12
ATOM 21594 O O . ALA A 1 51 ? 103.214 -2.313 8.265 1.00 0.00 30 ALA A O 12
ATOM 21601 N N . GLY A 1 52 ? 101.859 -4.085 8.002 1.00 0.00 31 GLY A N 12
ATOM 21602 C CA . GLY A 1 52 ? 102.631 -4.927 8.886 1.00 0.00 31 GLY A CA 12
ATOM 21603 C C . GLY A 1 52 ? 103.621 -5.775 8.122 1.00 0.00 31 GLY A C 12
ATOM 21604 O O . GLY A 1 52 ? 103.238 -6.686 7.387 1.00 0.00 31 GLY A O 12
ATOM 21608 N N . ARG A 1 53 ? 104.895 -5.466 8.279 1.00 0.00 32 ARG A N 12
ATOM 21609 C CA . ARG A 1 53 ? 105.944 -6.173 7.565 1.00 0.00 32 ARG A CA 12
ATOM 21610 C C . ARG A 1 53 ? 106.191 -7.543 8.185 1.00 0.00 32 ARG A C 12
ATOM 21611 O O . ARG A 1 53 ? 106.614 -7.646 9.338 1.00 0.00 32 ARG A O 12
ATOM 21632 N N . ASN A 1 54 ? 105.905 -8.583 7.425 1.00 0.00 33 ASN A N 12
ATOM 21633 C CA . ASN A 1 54 ? 106.183 -9.944 7.850 1.00 0.00 33 ASN A CA 12
ATOM 21634 C C . ASN A 1 54 ? 107.415 -10.461 7.120 1.00 0.00 33 ASN A C 12
ATOM 21635 O O . ASN A 1 54 ? 107.340 -10.841 5.953 1.00 0.00 33 ASN A O 12
ATOM 21646 N N . PRO A 1 55 ? 108.571 -10.470 7.804 1.00 0.00 34 PRO A N 12
ATOM 21647 C CA . PRO A 1 55 ? 109.874 -10.782 7.190 1.00 0.00 34 PRO A CA 12
ATOM 21648 C C . PRO A 1 55 ? 109.947 -12.176 6.565 1.00 0.00 34 PRO A C 12
ATOM 21649 O O . PRO A 1 55 ? 110.781 -12.431 5.697 1.00 0.00 34 PRO A O 12
ATOM 21660 N N . ASP A 1 56 ? 109.076 -13.075 6.999 1.00 0.00 35 ASP A N 12
ATOM 21661 C CA . ASP A 1 56 ? 109.092 -14.445 6.495 1.00 0.00 35 ASP A CA 12
ATOM 21662 C C . ASP A 1 56 ? 108.208 -14.579 5.257 1.00 0.00 35 ASP A C 12
ATOM 21663 O O . ASP A 1 56 ? 108.267 -15.577 4.538 1.00 0.00 35 ASP A O 12
ATOM 21672 N N . GLY A 1 57 ? 107.407 -13.554 5.000 1.00 0.00 36 GLY A N 12
ATOM 21673 C CA . GLY A 1 57 ? 106.493 -13.594 3.878 1.00 0.00 36 GLY A CA 12
ATOM 21674 C C . GLY A 1 57 ? 106.530 -12.322 3.059 1.00 0.00 36 GLY A C 12
ATOM 21675 O O . GLY A 1 57 ? 107.254 -12.234 2.065 1.00 0.00 36 GLY A O 12
ATOM 21679 N N . SER A 1 58 ? 105.757 -11.333 3.480 1.00 0.00 37 SER A N 12
ATOM 21680 C CA . SER A 1 58 ? 105.669 -10.067 2.773 1.00 0.00 37 SER A CA 12
ATOM 21681 C C . SER A 1 58 ? 105.045 -8.999 3.670 1.00 0.00 37 SER A C 12
ATOM 21682 O O . SER A 1 58 ? 104.814 -9.237 4.857 1.00 0.00 37 SER A O 12
ATOM 21690 N N . ILE A 1 59 ? 104.780 -7.824 3.113 1.00 0.00 38 ILE A N 12
ATOM 21691 C CA . ILE A 1 59 ? 104.167 -6.745 3.877 1.00 0.00 38 ILE A CA 12
ATOM 21692 C C . ILE A 1 59 ? 102.644 -6.858 3.830 1.00 0.00 38 ILE A C 12
ATOM 21693 O O . ILE A 1 59 ? 102.027 -6.611 2.796 1.00 0.00 38 ILE A O 12
ATOM 21709 N N . ASP A 1 60 ? 102.042 -7.227 4.949 1.00 0.00 39 ASP A N 12
ATOM 21710 C CA . ASP A 1 60 ? 100.600 -7.431 5.008 1.00 0.00 39 ASP A CA 12
ATOM 21711 C C . ASP A 1 60 ? 99.883 -6.148 5.389 1.00 0.00 39 ASP A C 12
ATOM 21712 O O . ASP A 1 60 ? 100.224 -5.496 6.373 1.00 0.00 39 ASP A O 12
ATOM 21721 N N . TYR A 1 61 ? 98.886 -5.789 4.595 1.00 0.00 40 TYR A N 12
ATOM 21722 C CA . TYR A 1 61 ? 98.140 -4.561 4.811 1.00 0.00 40 TYR A CA 12
ATOM 21723 C C . TYR A 1 61 ? 96.919 -4.848 5.676 1.00 0.00 40 TYR A C 12
ATOM 21724 O O . TYR A 1 61 ? 96.036 -5.613 5.286 1.00 0.00 40 TYR A O 12
ATOM 21742 N N . ARG A 1 62 ? 96.885 -4.246 6.856 1.00 0.00 41 ARG A N 12
ATOM 21743 C CA . ARG A 1 62 ? 95.839 -4.527 7.831 1.00 0.00 41 ARG A CA 12
ATOM 21744 C C . ARG A 1 62 ? 94.758 -3.456 7.791 1.00 0.00 41 ARG A C 12
ATOM 21745 O O . ARG A 1 62 ? 95.058 -2.261 7.766 1.00 0.00 41 ARG A O 12
ATOM 21766 N N . MET A 1 63 ? 93.507 -3.891 7.781 1.00 0.00 42 MET A N 12
ATOM 21767 C CA . MET A 1 63 ? 92.373 -2.982 7.856 1.00 0.00 42 MET A CA 12
ATOM 21768 C C . MET A 1 63 ? 91.726 -3.068 9.235 1.00 0.00 42 MET A C 12
ATOM 21769 O O . MET A 1 63 ? 91.467 -4.163 9.738 1.00 0.00 42 MET A O 12
ATOM 21783 N N . GLY A 1 64 ? 91.478 -1.921 9.851 1.00 0.00 43 GLY A N 12
ATOM 21784 C CA . GLY A 1 64 ? 90.831 -1.910 11.146 1.00 0.00 43 GLY A CA 12
ATOM 21785 C C . GLY A 1 64 ? 90.114 -0.606 11.418 1.00 0.00 43 GLY A C 12
ATOM 21786 O O . GLY A 1 64 ? 90.439 0.424 10.827 1.00 0.00 43 GLY A O 12
ATOM 21790 N N . PHE A 1 65 ? 89.128 -0.649 12.301 1.00 0.00 44 PHE A N 12
ATOM 21791 C CA . PHE A 1 65 ? 88.408 0.552 12.692 1.00 0.00 44 PHE A CA 12
ATOM 21792 C C . PHE A 1 65 ? 89.113 1.214 13.864 1.00 0.00 44 PHE A C 12
ATOM 21793 O O . PHE A 1 65 ? 89.203 0.644 14.952 1.00 0.00 44 PHE A O 12
ATOM 21810 N N . ASP A 1 66 ? 89.608 2.417 13.632 1.00 0.00 45 ASP A N 12
ATOM 21811 C CA . ASP A 1 66 ? 90.424 3.119 14.609 1.00 0.00 45 ASP A CA 12
ATOM 21812 C C . ASP A 1 66 ? 89.886 4.538 14.800 1.00 0.00 45 ASP A C 12
ATOM 21813 O O . ASP A 1 66 ? 88.757 4.835 14.400 1.00 0.00 45 ASP A O 12
ATOM 21822 N N . ASP A 1 67 ? 90.684 5.406 15.401 1.00 0.00 46 ASP A N 12
ATOM 21823 C CA . ASP A 1 67 ? 90.250 6.763 15.703 1.00 0.00 46 ASP A CA 12
ATOM 21824 C C . ASP A 1 67 ? 90.644 7.734 14.595 1.00 0.00 46 ASP A C 12
ATOM 21825 O O . ASP A 1 67 ? 91.757 7.676 14.062 1.00 0.00 46 ASP A O 12
ATOM 21834 N N . LEU A 1 68 ? 89.719 8.623 14.253 1.00 0.00 47 LEU A N 12
ATOM 21835 C CA . LEU A 1 68 ? 89.946 9.616 13.209 1.00 0.00 47 LEU A CA 12
ATOM 21836 C C . LEU A 1 68 ? 90.798 10.762 13.748 1.00 0.00 47 LEU A C 12
ATOM 21837 O O . LEU A 1 68 ? 90.548 11.281 14.835 1.00 0.00 47 LEU A O 12
ATOM 21853 N N . THR A 1 69 ? 91.809 11.142 12.989 1.00 0.00 48 THR A N 12
ATOM 21854 C CA . THR A 1 69 ? 92.662 12.258 13.350 1.00 0.00 48 THR A CA 12
ATOM 21855 C C . THR A 1 69 ? 92.892 13.144 12.128 1.00 0.00 48 THR A C 12
ATOM 21856 O O . THR A 1 69 ? 93.042 12.636 11.020 1.00 0.00 48 THR A O 12
ATOM 21867 N N . GLU A 1 70 ? 92.886 14.457 12.323 1.00 0.00 49 GLU A N 12
ATOM 21868 C CA . GLU A 1 70 ? 93.033 15.394 11.214 1.00 0.00 49 GLU A CA 12
ATOM 21869 C C . GLU A 1 70 ? 94.485 15.552 10.791 1.00 0.00 49 GLU A C 12
ATOM 21870 O O . GLU A 1 70 ? 94.779 15.645 9.599 1.00 0.00 49 GLU A O 12
ATOM 21882 N N . ASP A 1 71 ? 95.385 15.608 11.765 1.00 0.00 50 ASP A N 12
ATOM 21883 C CA . ASP A 1 71 ? 96.811 15.722 11.471 1.00 0.00 50 ASP A CA 12
ATOM 21884 C C . ASP A 1 71 ? 97.297 14.457 10.785 1.00 0.00 50 ASP A C 12
ATOM 21885 O O . ASP A 1 71 ? 98.192 14.491 9.937 1.00 0.00 50 ASP A O 12
ATOM 21894 N N . ASP A 1 72 ? 96.675 13.344 11.151 1.00 0.00 51 ASP A N 12
ATOM 21895 C CA . ASP A 1 72 ? 96.947 12.064 10.520 1.00 0.00 51 ASP A CA 12
ATOM 21896 C C . ASP A 1 72 ? 96.426 12.110 9.088 1.00 0.00 51 ASP A C 12
ATOM 21897 O O . ASP A 1 72 ? 95.334 12.622 8.848 1.00 0.00 51 ASP A O 12
ATOM 21906 N N . ILE A 1 73 ? 97.207 11.604 8.142 1.00 0.00 52 ILE A N 12
ATOM 21907 C CA . ILE A 1 73 ? 96.884 11.757 6.724 1.00 0.00 52 ILE A CA 12
ATOM 21908 C C . ILE A 1 73 ? 95.590 11.030 6.365 1.00 0.00 52 ILE A C 12
ATOM 21909 O O . ILE A 1 73 ? 95.519 9.800 6.387 1.00 0.00 52 ILE A O 12
ATOM 21925 N N . ARG A 1 74 ? 94.562 11.807 6.042 1.00 0.00 53 ARG A N 12
ATOM 21926 C CA . ARG A 1 74 ? 93.261 11.246 5.722 1.00 0.00 53 ARG A CA 12
ATOM 21927 C C . ARG A 1 74 ? 93.053 11.173 4.218 1.00 0.00 53 ARG A C 12
ATOM 21928 O O . ARG A 1 74 ? 93.538 12.017 3.463 1.00 0.00 53 ARG A O 12
ATOM 21949 N N . LEU A 1 75 ? 92.330 10.153 3.800 1.00 0.00 54 LEU A N 12
ATOM 21950 C CA . LEU A 1 75 ? 91.951 9.980 2.411 1.00 0.00 54 LEU A CA 12
ATOM 21951 C C . LEU A 1 75 ? 90.437 9.943 2.315 1.00 0.00 54 LEU A C 12
ATOM 21952 O O . LEU A 1 75 ? 89.758 9.752 3.320 1.00 0.00 54 LEU A O 12
ATOM 21968 N N . THR A 1 76 ? 89.905 10.131 1.126 1.00 0.00 55 THR A N 12
ATOM 21969 C CA . THR A 1 76 ? 88.468 10.065 0.928 1.00 0.00 55 THR A CA 12
ATOM 21970 C C . THR A 1 76 ? 88.153 9.481 -0.442 1.00 0.00 55 THR A C 12
ATOM 21971 O O . THR A 1 76 ? 88.194 10.178 -1.454 1.00 0.00 55 THR A O 12
ATOM 21982 N N . SER A 1 77 ? 87.873 8.190 -0.471 1.00 0.00 56 SER A N 12
ATOM 21983 C CA . SER A 1 77 ? 87.564 7.507 -1.712 1.00 0.00 56 SER A CA 12
ATOM 21984 C C . SER A 1 77 ? 86.060 7.520 -1.953 1.00 0.00 56 SER A C 12
ATOM 21985 O O . SER A 1 77 ? 85.332 6.676 -1.424 1.00 0.00 56 SER A O 12
ATOM 21993 N N . GLU A 1 78 ? 85.611 8.523 -2.714 1.00 0.00 57 GLU A N 12
ATOM 21994 C CA . GLU A 1 78 ? 84.198 8.708 -3.069 1.00 0.00 57 GLU A CA 12
ATOM 21995 C C . GLU A 1 78 ? 83.357 9.151 -1.872 1.00 0.00 57 GLU A C 12
ATOM 21996 O O . GLU A 1 78 ? 82.635 10.143 -1.945 1.00 0.00 57 GLU A O 12
ATOM 22008 N N . GLY A 1 79 ? 83.463 8.423 -0.779 1.00 0.00 58 GLY A N 12
ATOM 22009 C CA . GLY A 1 79 ? 82.705 8.749 0.412 1.00 0.00 58 GLY A CA 12
ATOM 22010 C C . GLY A 1 79 ? 83.373 8.247 1.676 1.00 0.00 58 GLY A C 12
ATOM 22011 O O . GLY A 1 79 ? 83.287 8.883 2.726 1.00 0.00 58 GLY A O 12
ATOM 22015 N N . VAL A 1 80 ? 84.044 7.107 1.574 1.00 0.00 59 VAL A N 12
ATOM 22016 C CA . VAL A 1 80 ? 84.719 6.517 2.723 1.00 0.00 59 VAL A CA 12
ATOM 22017 C C . VAL A 1 80 ? 86.012 7.265 3.031 1.00 0.00 59 VAL A C 12
ATOM 22018 O O . VAL A 1 80 ? 86.893 7.385 2.173 1.00 0.00 59 VAL A O 12
ATOM 22031 N N . GLU A 1 81 ? 86.110 7.784 4.245 1.00 0.00 60 GLU A N 12
ATOM 22032 C CA . GLU A 1 81 ? 87.300 8.490 4.677 1.00 0.00 60 GLU A CA 12
ATOM 22033 C C . GLU A 1 81 ? 88.245 7.548 5.414 1.00 0.00 60 GLU A C 12
ATOM 22034 O O . GLU A 1 81 ? 87.839 6.811 6.317 1.00 0.00 60 GLU A O 12
ATOM 22046 N N . ILE A 1 82 ? 89.504 7.576 5.006 1.00 0.00 61 ILE A N 12
ATOM 22047 C CA . ILE A 1 82 ? 90.524 6.694 5.549 1.00 0.00 61 ILE A CA 12
ATOM 22048 C C . ILE A 1 82 ? 91.554 7.510 6.319 1.00 0.00 61 ILE A C 12
ATOM 22049 O O . ILE A 1 82 ? 91.872 8.625 5.924 1.00 0.00 61 ILE A O 12
ATOM 22065 N N . VAL A 1 83 ? 92.063 6.970 7.413 1.00 0.00 62 VAL A N 12
ATOM 22066 C CA . VAL A 1 83 ? 93.145 7.621 8.142 1.00 0.00 62 VAL A CA 12
ATOM 22067 C C . VAL A 1 83 ? 94.392 6.742 8.148 1.00 0.00 62 VAL A C 12
ATOM 22068 O O . VAL A 1 83 ? 94.359 5.594 8.603 1.00 0.00 62 VAL A O 12
ATOM 22081 N N . ILE A 1 84 ? 95.483 7.269 7.612 1.00 0.00 63 ILE A N 12
ATOM 22082 C CA . ILE A 1 84 ? 96.724 6.519 7.516 1.00 0.00 63 ILE A CA 12
ATOM 22083 C C . ILE A 1 84 ? 97.903 7.379 7.954 1.00 0.00 63 ILE A C 12
ATOM 22084 O O . ILE A 1 84 ? 98.118 8.472 7.429 1.00 0.00 63 ILE A O 12
ATOM 22100 N N . ALA A 1 85 ? 98.656 6.874 8.921 1.00 0.00 64 ALA A N 12
ATOM 22101 C CA . ALA A 1 85 ? 99.815 7.581 9.439 1.00 0.00 64 ALA A CA 12
ATOM 22102 C C . ALA A 1 85 ? 100.881 7.738 8.357 1.00 0.00 64 ALA A C 12
ATOM 22103 O O . ALA A 1 85 ? 101.123 6.810 7.578 1.00 0.00 64 ALA A O 12
ATOM 22110 N N . PRO A 1 86 ? 101.523 8.919 8.299 1.00 0.00 65 PRO A N 12
ATOM 22111 C CA . PRO A 1 86 ? 102.541 9.245 7.288 1.00 0.00 65 PRO A CA 12
ATOM 22112 C C . PRO A 1 86 ? 103.588 8.146 7.093 1.00 0.00 65 PRO A C 12
ATOM 22113 O O . PRO A 1 86 ? 104.010 7.876 5.967 1.00 0.00 65 PRO A O 12
ATOM 22124 N N . ASP A 1 87 ? 103.987 7.504 8.185 1.00 0.00 66 ASP A N 12
ATOM 22125 C CA . ASP A 1 87 ? 105.008 6.459 8.137 1.00 0.00 66 ASP A CA 12
ATOM 22126 C C . ASP A 1 87 ? 104.564 5.283 7.268 1.00 0.00 66 ASP A C 12
ATOM 22127 O O . ASP A 1 87 ? 105.375 4.675 6.566 1.00 0.00 66 ASP A O 12
ATOM 22136 N N . TYR A 1 88 ? 103.272 4.983 7.296 1.00 0.00 67 TYR A N 12
ATOM 22137 C CA . TYR A 1 88 ? 102.736 3.849 6.550 1.00 0.00 67 TYR A CA 12
ATOM 22138 C C . TYR A 1 88 ? 102.279 4.273 5.162 1.00 0.00 67 TYR A C 12
ATOM 22139 O O . TYR A 1 88 ? 102.042 3.433 4.295 1.00 0.00 67 TYR A O 12
ATOM 22157 N N . VAL A 1 89 ? 102.169 5.578 4.957 1.00 0.00 68 VAL A N 12
ATOM 22158 C CA . VAL A 1 89 ? 101.802 6.130 3.657 1.00 0.00 68 VAL A CA 12
ATOM 22159 C C . VAL A 1 89 ? 102.795 5.700 2.576 1.00 0.00 68 VAL A C 12
ATOM 22160 O O . VAL A 1 89 ? 102.422 5.457 1.429 1.00 0.00 68 VAL A O 12
ATOM 22173 N N . SER A 1 90 ? 104.055 5.559 2.962 1.00 0.00 69 SER A N 12
ATOM 22174 C CA . SER A 1 90 ? 105.105 5.176 2.026 1.00 0.00 69 SER A CA 12
ATOM 22175 C C . SER A 1 90 ? 105.078 3.667 1.747 1.00 0.00 69 SER A C 12
ATOM 22176 O O . SER A 1 90 ? 105.953 3.140 1.059 1.00 0.00 69 SER A O 12
ATOM 22184 N N . LEU A 1 91 ? 104.074 2.977 2.279 1.00 0.00 70 LEU A N 12
ATOM 22185 C CA . LEU A 1 91 ? 103.941 1.537 2.079 1.00 0.00 70 LEU A CA 12
ATOM 22186 C C . LEU A 1 91 ? 102.578 1.186 1.486 1.00 0.00 70 LEU A C 12
ATOM 22187 O O . LEU A 1 91 ? 102.462 0.286 0.655 1.00 0.00 70 LEU A O 12
ATOM 22203 N N . LEU A 1 92 ? 101.548 1.909 1.915 1.00 0.00 71 LEU A N 12
ATOM 22204 C CA . LEU A 1 92 ? 100.174 1.603 1.525 1.00 0.00 71 LEU A CA 12
ATOM 22205 C C . LEU A 1 92 ? 99.776 2.302 0.227 1.00 0.00 71 LEU A C 12
ATOM 22206 O O . LEU A 1 92 ? 98.656 2.137 -0.259 1.00 0.00 71 LEU A O 12
ATOM 22222 N N . ASP A 1 93 ? 100.692 3.075 -0.334 1.00 0.00 72 ASP A N 12
ATOM 22223 C CA . ASP A 1 93 ? 100.421 3.807 -1.567 1.00 0.00 72 ASP A CA 12
ATOM 22224 C C . ASP A 1 93 ? 100.205 2.857 -2.746 1.00 0.00 72 ASP A C 12
ATOM 22225 O O . ASP A 1 93 ? 100.852 1.811 -2.837 1.00 0.00 72 ASP A O 12
ATOM 22234 N N . GLN A 1 94 ? 99.269 3.233 -3.620 1.00 0.00 73 GLN A N 12
ATOM 22235 C CA . GLN A 1 94 ? 98.936 2.472 -4.829 1.00 0.00 73 GLN A CA 12
ATOM 22236 C C . GLN A 1 94 ? 98.305 1.118 -4.510 1.00 0.00 73 GLN A C 12
ATOM 22237 O O . GLN A 1 94 ? 98.311 0.207 -5.337 1.00 0.00 73 GLN A O 12
ATOM 22251 N N . THR A 1 95 ? 97.726 1.001 -3.326 1.00 0.00 74 THR A N 12
ATOM 22252 C CA . THR A 1 95 ? 97.006 -0.204 -2.957 1.00 0.00 74 THR A CA 12
ATOM 22253 C C . THR A 1 95 ? 95.555 -0.125 -3.434 1.00 0.00 74 THR A C 12
ATOM 22254 O O . THR A 1 95 ? 94.840 0.831 -3.127 1.00 0.00 74 THR A O 12
ATOM 22265 N N . THR A 1 96 ? 95.131 -1.118 -4.201 1.00 0.00 75 THR A N 12
ATOM 22266 C CA . THR A 1 96 ? 93.768 -1.161 -4.700 1.00 0.00 75 THR A CA 12
ATOM 22267 C C . THR A 1 96 ? 92.918 -2.106 -3.851 1.00 0.00 75 THR A C 12
ATOM 22268 O O . THR A 1 96 ? 93.105 -3.318 -3.879 1.00 0.00 75 THR A O 12
ATOM 22279 N N . LEU A 1 97 ? 91.997 -1.545 -3.087 1.00 0.00 76 LEU A N 12
ATOM 22280 C CA . LEU A 1 97 ? 91.150 -2.333 -2.206 1.00 0.00 76 LEU A CA 12
ATOM 22281 C C . LEU A 1 97 ? 89.930 -2.851 -2.957 1.00 0.00 76 LEU A C 12
ATOM 22282 O O . LEU A 1 97 ? 88.979 -2.107 -3.200 1.00 0.00 76 LEU A O 12
ATOM 22298 N N . ASP A 1 98 ? 89.965 -4.121 -3.327 1.00 0.00 77 ASP A N 12
ATOM 22299 C CA . ASP A 1 98 ? 88.864 -4.731 -4.060 1.00 0.00 77 ASP A CA 12
ATOM 22300 C C . ASP A 1 98 ? 88.079 -5.654 -3.129 1.00 0.00 77 ASP A C 12
ATOM 22301 O O . ASP A 1 98 ? 88.632 -6.195 -2.168 1.00 0.00 77 ASP A O 12
ATOM 22310 N N . TYR A 1 99 ? 86.796 -5.816 -3.402 1.00 0.00 78 TYR A N 12
ATOM 22311 C CA . TYR A 1 99 ? 85.924 -6.620 -2.556 1.00 0.00 78 TYR A CA 12
ATOM 22312 C C . TYR A 1 99 ? 85.411 -7.827 -3.337 1.00 0.00 78 TYR A C 12
ATOM 22313 O O . TYR A 1 99 ? 84.589 -7.682 -4.244 1.00 0.00 78 TYR A O 12
ATOM 22331 N N . VAL A 1 100 ? 85.906 -9.012 -2.996 1.00 0.00 79 VAL A N 12
ATOM 22332 C CA . VAL A 1 100 ? 85.546 -10.226 -3.721 1.00 0.00 79 VAL A CA 12
ATOM 22333 C C . VAL A 1 100 ? 85.198 -11.364 -2.769 1.00 0.00 79 VAL A C 12
ATOM 22334 O O . VAL A 1 100 ? 85.479 -11.298 -1.572 1.00 0.00 79 VAL A O 12
ATOM 22347 N N . GLU A 1 101 ? 84.588 -12.409 -3.307 1.00 0.00 80 GLU A N 12
ATOM 22348 C CA . GLU A 1 101 ? 84.308 -13.610 -2.541 1.00 0.00 80 GLU A CA 12
ATOM 22349 C C . GLU A 1 101 ? 85.256 -14.722 -2.981 1.00 0.00 80 GLU A C 12
ATOM 22350 O O . GLU A 1 101 ? 84.999 -15.423 -3.959 1.00 0.00 80 GLU A O 12
ATOM 22362 N N . LEU A 1 102 ? 86.364 -14.857 -2.263 1.00 0.00 81 LEU A N 12
ATOM 22363 C CA . LEU A 1 102 ? 87.401 -15.827 -2.614 1.00 0.00 81 LEU A CA 12
ATOM 22364 C C . LEU A 1 102 ? 86.897 -17.255 -2.451 1.00 0.00 81 LEU A C 12
ATOM 22365 O O . LEU A 1 102 ? 87.271 -18.151 -3.207 1.00 0.00 81 LEU A O 12
ATOM 22381 N N . GLU A 1 103 ? 86.040 -17.451 -1.466 1.00 0.00 82 GLU A N 12
ATOM 22382 C CA . GLU A 1 103 ? 85.479 -18.759 -1.181 1.00 0.00 82 GLU A CA 12
ATOM 22383 C C . GLU A 1 103 ? 83.990 -18.590 -0.923 1.00 0.00 82 GLU A C 12
ATOM 22384 O O . GLU A 1 103 ? 83.613 -17.737 -0.129 1.00 0.00 82 GLU A O 12
ATOM 22396 N N . PRO A 1 104 ? 83.135 -19.362 -1.621 1.00 0.00 83 PRO A N 12
ATOM 22397 C CA . PRO A 1 104 ? 81.672 -19.263 -1.503 1.00 0.00 83 PRO A CA 12
ATOM 22398 C C . PRO A 1 104 ? 81.192 -19.072 -0.064 1.00 0.00 83 PRO A C 12
ATOM 22399 O O . PRO A 1 104 ? 81.315 -19.967 0.773 1.00 0.00 83 PRO A O 12
ATOM 22410 N N . GLY A 1 105 ? 80.662 -17.888 0.218 1.00 0.00 84 GLY A N 12
ATOM 22411 C CA . GLY A 1 105 ? 80.223 -17.566 1.558 1.00 0.00 84 GLY A CA 12
ATOM 22412 C C . GLY A 1 105 ? 81.133 -16.551 2.223 1.00 0.00 84 GLY A C 12
ATOM 22413 O O . GLY A 1 105 ? 80.669 -15.649 2.919 1.00 0.00 84 GLY A O 12
ATOM 22417 N N . GLN A 1 106 ? 82.429 -16.680 1.972 1.00 0.00 85 GLN A N 12
ATOM 22418 C CA . GLN A 1 106 ? 83.429 -15.833 2.603 1.00 0.00 85 GLN A CA 12
ATOM 22419 C C . GLN A 1 106 ? 83.842 -14.678 1.696 1.00 0.00 85 GLN A C 12
ATOM 22420 O O . GLN A 1 106 ? 84.692 -14.840 0.812 1.00 0.00 85 GLN A O 12
ATOM 22434 N N . PHE A 1 107 ? 83.238 -13.518 1.908 1.00 0.00 86 PHE A N 12
ATOM 22435 C CA . PHE A 1 107 ? 83.675 -12.304 1.234 1.00 0.00 86 PHE A CA 12
ATOM 22436 C C . PHE A 1 107 ? 84.939 -11.779 1.895 1.00 0.00 86 PHE A C 12
ATOM 22437 O O . PHE A 1 107 ? 85.095 -11.870 3.114 1.00 0.00 86 PHE A O 12
ATOM 22454 N N . HIS A 1 108 ? 85.848 -11.245 1.097 1.00 0.00 87 HIS A N 12
ATOM 22455 C CA . HIS A 1 108 ? 87.117 -10.756 1.612 1.00 0.00 87 HIS A CA 12
ATOM 22456 C C . HIS A 1 108 ? 87.498 -9.427 0.988 1.00 0.00 87 HIS A C 12
ATOM 22457 O O . HIS A 1 108 ? 87.293 -9.204 -0.207 1.00 0.00 87 HIS A O 12
ATOM 22472 N N . PHE A 1 109 ? 88.039 -8.545 1.812 1.00 0.00 88 PHE A N 12
ATOM 22473 C CA . PHE A 1 109 ? 88.682 -7.341 1.323 1.00 0.00 88 PHE A CA 12
ATOM 22474 C C . PHE A 1 109 ? 90.092 -7.694 0.884 1.00 0.00 88 PHE A C 12
ATOM 22475 O O . PHE A 1 109 ? 90.915 -8.101 1.707 1.00 0.00 88 PHE A O 12
ATOM 22492 N N . ILE A 1 110 ? 90.370 -7.577 -0.399 1.00 0.00 89 ILE A N 12
ATOM 22493 C CA . ILE A 1 110 ? 91.688 -7.907 -0.900 1.00 0.00 89 ILE A CA 12
ATOM 22494 C C . ILE A 1 110 ? 92.440 -6.650 -1.301 1.00 0.00 89 ILE A C 12
ATOM 22495 O O . ILE A 1 110 ? 91.938 -5.817 -2.060 1.00 0.00 89 ILE A O 12
ATOM 22511 N N . PHE A 1 111 ? 93.630 -6.497 -0.758 1.00 0.00 90 PHE A N 12
ATOM 22512 C CA . PHE A 1 111 ? 94.480 -5.382 -1.111 1.00 0.00 90 PHE A CA 12
ATOM 22513 C C . PHE A 1 111 ? 95.296 -5.746 -2.340 1.00 0.00 90 PHE A C 12
ATOM 22514 O O . PHE A 1 111 ? 96.344 -6.384 -2.238 1.00 0.00 90 PHE A O 12
ATOM 22531 N N . LEU A 1 112 ? 94.781 -5.378 -3.504 1.00 0.00 91 LEU A N 12
ATOM 22532 C C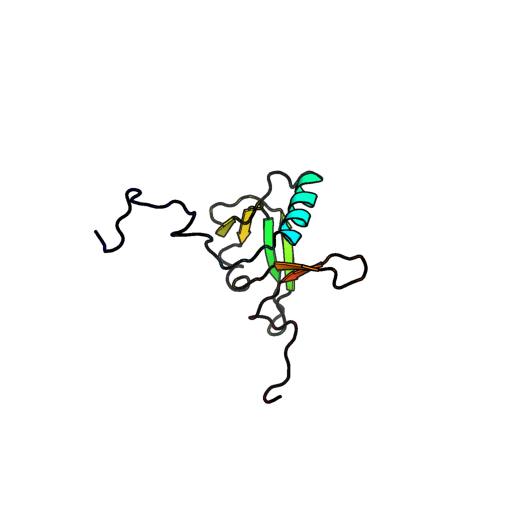A . LEU A 1 112 ? 95.415 -5.713 -4.766 1.00 0.00 91 LEU A CA 12
ATOM 22533 C C . LEU A 1 112 ? 96.688 -4.902 -4.948 1.00 0.00 91 LEU A C 12
ATOM 22534 O O . LEU A 1 112 ? 96.667 -3.781 -5.462 1.00 0.00 91 LEU A O 12
ATOM 22550 N N . ASN A 1 113 ? 97.778 -5.464 -4.463 1.00 0.00 92 ASN A N 12
ATOM 22551 C CA . ASN A 1 113 ? 99.098 -4.870 -4.578 1.00 0.00 92 ASN A CA 12
ATOM 22552 C C . ASN A 1 113 ? 100.131 -5.887 -4.133 1.00 0.00 92 ASN A C 12
ATOM 22553 O O . ASN A 1 113 ? 100.124 -6.303 -2.975 1.00 0.00 92 ASN A O 12
ATOM 22564 N N . PRO A 1 114 ? 101.004 -6.332 -5.053 1.00 0.00 93 PRO A N 12
ATOM 22565 C CA . PRO A 1 114 ? 102.083 -7.259 -4.725 1.00 0.00 93 PRO A CA 12
ATOM 22566 C C . PRO A 1 114 ? 102.844 -6.810 -3.485 1.00 0.00 93 PRO A C 12
ATOM 22567 O O . PRO A 1 114 ? 103.442 -5.733 -3.462 1.00 0.00 93 PRO A O 12
ATOM 22578 N N . ARG A 1 115 ? 102.825 -7.653 -2.467 1.00 0.00 94 ARG A N 12
ATOM 22579 C CA . ARG A 1 115 ? 103.333 -7.296 -1.150 1.00 0.00 94 ARG A CA 12
ATOM 22580 C C . ARG A 1 115 ? 104.852 -7.426 -1.080 1.00 0.00 94 ARG A C 12
ATOM 22581 O O . ARG A 1 115 ? 105.431 -7.540 0.003 1.00 0.00 94 ARG A O 12
ATOM 22602 N N . ASP A 1 116 ? 105.490 -7.368 -2.242 1.00 0.00 95 ASP A N 12
ATOM 22603 C CA . ASP A 1 116 ? 106.935 -7.524 -2.347 1.00 0.00 95 ASP A CA 12
ATOM 22604 C C . ASP A 1 116 ? 107.419 -7.193 -3.765 1.00 0.00 95 ASP A C 12
ATOM 22605 O O . ASP A 1 116 ? 108.235 -6.287 -3.934 1.00 0.00 95 ASP A O 12
ATOM 22614 N N . PRO A 1 117 ? 106.926 -7.903 -4.811 1.00 0.00 96 PRO A N 12
ATOM 22615 C CA . PRO A 1 117 ? 107.332 -7.649 -6.196 1.00 0.00 96 PRO A CA 12
ATOM 22616 C C . PRO A 1 117 ? 106.615 -6.440 -6.799 1.00 0.00 96 PRO A C 12
ATOM 22617 O O . PRO A 1 117 ? 105.900 -5.716 -6.101 1.00 0.00 96 PRO A O 12
ATOM 22628 N N . THR A 1 118 ? 106.815 -6.225 -8.089 1.00 0.00 97 THR A N 12
ATOM 22629 C CA . THR A 1 118 ? 106.167 -5.131 -8.796 1.00 0.00 97 THR A CA 12
ATOM 22630 C C . THR A 1 118 ? 104.948 -5.651 -9.558 1.00 0.00 97 THR A C 12
ATOM 22631 O O . THR A 1 118 ? 104.851 -6.846 -9.843 1.00 0.00 97 THR A O 12
ATOM 22642 N N . TYR A 1 119 ? 104.016 -4.764 -9.868 1.00 0.00 98 TYR A N 12
ATOM 22643 C CA . TYR A 1 119 ? 102.821 -5.139 -10.608 1.00 0.00 98 TYR A CA 12
ATOM 22644 C C . TYR A 1 119 ? 102.825 -4.495 -11.992 1.00 0.00 98 TYR A C 12
ATOM 22645 O O . TYR A 1 119 ? 103.390 -3.413 -12.174 1.00 0.00 98 TYR A O 12
ATOM 22663 N N . ARG A 1 120 ? 102.215 -5.188 -12.958 1.00 0.00 99 ARG A N 12
ATOM 22664 C CA . ARG A 1 120 ? 102.005 -4.660 -14.306 1.00 0.00 99 ARG A CA 12
ATOM 22665 C C . ARG A 1 120 ? 103.320 -4.641 -15.090 1.00 0.00 99 ARG A C 12
ATOM 22666 O O . ARG A 1 120 ? 104.108 -3.704 -14.988 1.00 0.00 99 ARG A O 12
ATOM 22687 N N . PRO A 1 121 ? 103.582 -5.708 -15.861 1.00 0.00 100 PRO A N 12
ATOM 22688 C CA . PRO A 1 121 ? 104.764 -5.820 -16.702 1.00 0.00 100 PRO A CA 12
ATOM 22689 C C . PRO A 1 121 ? 104.499 -5.384 -18.147 1.00 0.00 100 PRO A C 12
ATOM 22690 O O . PRO A 1 121 ? 103.538 -5.834 -18.774 1.00 0.00 100 PRO A O 12
ATOM 22701 N N . PRO A 1 122 ? 105.334 -4.486 -18.692 1.00 0.00 101 PRO A N 12
ATOM 22702 C CA . PRO A 1 122 ? 105.208 -4.043 -20.081 1.00 0.00 101 PRO A CA 12
ATOM 22703 C C . PRO A 1 122 ? 105.540 -5.160 -21.071 1.00 0.00 101 PRO A C 12
ATOM 22704 O O . PRO A 1 122 ? 104.690 -5.578 -21.857 1.00 0.00 101 PRO A O 12
ATOM 22715 N N . SER A 1 123 ? 106.768 -5.654 -21.019 1.00 0.00 102 SER A N 12
ATOM 22716 C CA . SER A 1 123 ? 107.184 -6.743 -21.885 1.00 0.00 102 SER A CA 12
ATOM 22717 C C . SER A 1 123 ? 107.167 -8.065 -21.126 1.00 0.00 102 SER A C 12
ATOM 22718 O O . SER A 1 123 ? 107.980 -8.290 -20.228 1.00 0.00 102 SER A O 12
ATOM 22726 N N . GLY A 1 124 ? 106.221 -8.924 -21.471 1.00 0.00 103 GLY A N 12
ATOM 22727 C CA . GLY A 1 124 ? 106.127 -10.215 -20.830 1.00 0.00 103 GLY A CA 12
ATOM 22728 C C . GLY A 1 124 ? 104.702 -10.557 -20.454 1.00 0.00 103 GLY A C 12
ATOM 22729 O O . GLY A 1 124 ? 103.850 -10.736 -21.326 1.00 0.00 103 GLY A O 12
ATOM 22733 N N . GLY A 1 125 ? 104.439 -10.634 -19.161 1.00 0.00 104 GLY A N 12
ATOM 22734 C CA . GLY A 1 125 ? 103.114 -10.980 -18.697 1.00 0.00 104 GLY A CA 12
ATOM 22735 C C . GLY A 1 125 ? 103.051 -12.407 -18.204 1.00 0.00 104 GLY A C 12
ATOM 22736 O O . GLY A 1 125 ? 104.085 -12.913 -17.716 1.00 0.00 104 GLY A O 12
ATOM 22741 N N . MET A 1 1 ? 92.308 18.774 17.403 1.00 0.00 -20 MET A N 13
ATOM 22742 C CA . MET A 1 1 ? 90.957 19.346 17.600 1.00 0.00 -20 MET A CA 13
ATOM 22743 C C . MET A 1 1 ? 90.745 19.692 19.066 1.00 0.00 -20 MET A C 13
ATOM 22744 O O . MET A 1 1 ? 91.296 19.037 19.953 1.00 0.00 -20 MET A O 13
ATOM 22760 N N . GLY A 1 2 ? 89.955 20.726 19.313 1.00 0.00 -19 GLY A N 13
ATOM 22761 C CA . GLY A 1 2 ? 89.658 21.134 20.671 1.00 0.00 -19 GLY A CA 13
ATOM 22762 C C . GLY A 1 2 ? 88.492 22.094 20.718 1.00 0.00 -19 GLY A C 13
ATOM 22763 O O . GLY A 1 2 ? 87.355 21.713 20.434 1.00 0.00 -19 GLY A O 13
ATOM 22767 N N . SER A 1 3 ? 88.770 23.340 21.060 1.00 0.00 -18 SER A N 13
ATOM 22768 C CA . SER A 1 3 ? 87.747 24.372 21.066 1.00 0.00 -18 SER A CA 13
ATOM 22769 C C . SER A 1 3 ? 87.322 24.708 19.637 1.00 0.00 -18 SER A C 13
ATOM 22770 O O . SER A 1 3 ? 88.149 24.731 18.723 1.00 0.00 -18 SER A O 13
ATOM 22778 N N . SER A 1 4 ? 86.033 24.945 19.446 1.00 0.00 -17 SER A N 13
ATOM 22779 C CA . SER A 1 4 ? 85.502 25.228 18.125 1.00 0.00 -17 SER A CA 13
ATOM 22780 C C . SER A 1 4 ? 85.937 26.619 17.670 1.00 0.00 -17 SER A C 13
ATOM 22781 O O . SER A 1 4 ? 85.667 27.618 18.338 1.00 0.00 -17 SER A O 13
ATOM 22789 N N . HIS A 1 5 ? 86.625 26.671 16.541 1.00 0.00 -16 HIS A N 13
ATOM 22790 C CA . HIS A 1 5 ? 87.128 27.923 15.999 1.00 0.00 -16 HIS A CA 13
ATOM 22791 C C . HIS A 1 5 ? 86.628 28.126 14.579 1.00 0.00 -16 HIS A C 13
ATOM 22792 O O . HIS A 1 5 ? 86.363 27.157 13.867 1.00 0.00 -16 HIS A O 13
ATOM 22807 N N . HIS A 1 6 ? 86.502 29.387 14.176 1.00 0.00 -15 HIS A N 13
ATOM 22808 C CA . HIS A 1 6 ? 86.091 29.725 12.815 1.00 0.00 -15 HIS A CA 13
ATOM 22809 C C . HIS A 1 6 ? 87.082 29.174 11.802 1.00 0.00 -15 HIS A C 13
ATOM 22810 O O . HIS A 1 6 ? 86.700 28.715 10.729 1.00 0.00 -15 HIS A O 13
ATOM 22825 N N . HIS A 1 7 ? 88.360 29.233 12.146 1.00 0.00 -14 HIS A N 13
ATOM 22826 C CA . HIS A 1 7 ? 89.407 28.731 11.271 1.00 0.00 -14 HIS A CA 13
ATOM 22827 C C . HIS A 1 7 ? 90.406 27.902 12.053 1.00 0.00 -14 HIS A C 13
ATOM 22828 O O . HIS A 1 7 ? 90.715 28.207 13.205 1.00 0.00 -14 HIS A O 13
ATOM 22843 N N . HIS A 1 8 ? 90.898 26.847 11.430 1.00 0.00 -13 HIS A N 13
ATOM 22844 C CA . HIS A 1 8 ? 92.038 26.130 11.962 1.00 0.00 -13 HIS A CA 13
ATOM 22845 C C . HIS A 1 8 ? 93.287 26.843 11.479 1.00 0.00 -13 HIS A C 13
ATOM 22846 O O . HIS A 1 8 ? 93.392 27.160 10.296 1.00 0.00 -13 HIS A O 13
ATOM 22861 N N . HIS A 1 9 ? 94.218 27.102 12.393 1.00 0.00 -12 HIS A N 13
ATOM 22862 C CA . HIS A 1 9 ? 95.336 28.010 12.127 1.00 0.00 -12 HIS A CA 13
ATOM 22863 C C . HIS A 1 9 ? 96.141 27.594 10.895 1.00 0.00 -12 HIS A C 13
ATOM 22864 O O . HIS A 1 9 ? 96.760 28.430 10.238 1.00 0.00 -12 HIS A O 13
ATOM 22879 N N . HIS A 1 10 ? 96.137 26.307 10.593 1.00 0.00 -11 HIS A N 13
ATOM 22880 C CA . HIS A 1 10 ? 96.766 25.811 9.383 1.00 0.00 -11 HIS A CA 13
ATOM 22881 C C . HIS A 1 10 ? 95.948 24.683 8.785 1.00 0.00 -11 HIS A C 13
ATOM 22882 O O . HIS A 1 10 ? 95.562 23.747 9.483 1.00 0.00 -11 HIS A O 13
ATOM 22897 N N . SER A 1 11 ? 95.671 24.797 7.499 1.00 0.00 -10 SER A N 13
ATOM 22898 C CA . SER A 1 11 ? 94.897 23.797 6.791 1.00 0.00 -10 SER A CA 13
ATOM 22899 C C . SER A 1 11 ? 95.742 22.559 6.514 1.00 0.00 -10 SER A C 13
ATOM 22900 O O . SER A 1 11 ? 96.914 22.672 6.153 1.00 0.00 -10 SER A O 13
ATOM 22908 N N . SER A 1 12 ? 95.140 21.385 6.674 1.00 0.00 -9 SER A N 13
ATOM 22909 C CA . SER A 1 12 ? 95.824 20.122 6.415 1.00 0.00 -9 SER A CA 13
ATOM 22910 C C . SER A 1 12 ? 96.221 20.008 4.941 1.00 0.00 -9 SER A C 13
ATOM 22911 O O . SER A 1 12 ? 97.094 19.220 4.581 1.00 0.00 -9 SER A O 13
ATOM 22919 N N . GLY A 1 13 ? 95.572 20.808 4.097 1.00 0.00 -8 GLY A N 13
ATOM 22920 C CA . GLY A 1 13 ? 95.892 20.820 2.683 1.00 0.00 -8 GLY A CA 13
ATOM 22921 C C . GLY A 1 13 ? 97.246 21.443 2.407 1.00 0.00 -8 GLY A C 13
ATOM 22922 O O . GLY A 1 13 ? 97.811 21.267 1.328 1.00 0.00 -8 GLY A O 13
ATOM 22926 N N . LEU A 1 14 ? 97.765 22.180 3.380 1.00 0.00 -7 LEU A N 13
ATOM 22927 C CA . LEU A 1 14 ? 99.088 22.770 3.260 1.00 0.00 -7 LEU A CA 13
ATOM 22928 C C . LEU A 1 14 ? 100.113 21.803 3.843 1.00 0.00 -7 LEU A C 13
ATOM 22929 O O . LEU A 1 14 ? 100.732 22.065 4.875 1.00 0.00 -7 LEU A O 13
ATOM 22945 N N . VAL A 1 15 ? 100.258 20.666 3.181 1.00 0.00 -6 VAL A N 13
ATOM 22946 C CA . VAL A 1 15 ? 101.100 19.593 3.676 1.00 0.00 -6 VAL A CA 13
ATOM 22947 C C . VAL A 1 15 ? 102.481 19.606 3.005 1.00 0.00 -6 VAL A C 13
ATOM 22948 O O . VAL A 1 15 ? 102.621 19.342 1.809 1.00 0.00 -6 VAL A O 13
ATOM 22961 N N . PRO A 1 16 ? 103.528 19.934 3.778 1.00 0.00 -5 PRO A N 13
ATOM 22962 C CA . PRO A 1 16 ? 104.903 19.961 3.281 1.00 0.00 -5 PRO A CA 13
ATOM 22963 C C . PRO A 1 16 ? 105.521 18.567 3.220 1.00 0.00 -5 PRO A C 13
ATOM 22964 O O . PRO A 1 16 ? 106.656 18.397 2.776 1.00 0.00 -5 PRO A O 13
ATOM 22975 N N . ARG A 1 17 ? 104.762 17.572 3.667 1.00 0.00 -4 ARG A N 13
ATOM 22976 C CA . ARG A 1 17 ? 105.226 16.190 3.672 1.00 0.00 -4 ARG A CA 13
ATOM 22977 C C . ARG A 1 17 ? 105.116 15.596 2.270 1.00 0.00 -4 ARG A C 13
ATOM 22978 O O . ARG A 1 17 ? 105.767 14.602 1.949 1.00 0.00 -4 ARG A O 13
ATOM 22999 N N . GLY A 1 18 ? 104.289 16.218 1.439 1.00 0.00 -3 GLY A N 13
ATOM 23000 C CA . GLY A 1 18 ? 103.988 15.660 0.137 1.00 0.00 -3 GLY A CA 13
ATOM 23001 C C . GLY A 1 18 ? 102.920 14.598 0.250 1.00 0.00 -3 GLY A C 13
ATOM 23002 O O . GLY A 1 18 ? 101.735 14.919 0.345 1.00 0.00 -3 GLY A O 13
ATOM 23006 N N . SER A 1 19 ? 103.348 13.341 0.248 1.00 0.00 -2 SER A N 13
ATOM 23007 C CA . SER A 1 19 ? 102.472 12.207 0.525 1.00 0.00 -2 SER A CA 13
ATOM 23008 C C . SER A 1 19 ? 101.214 12.209 -0.348 1.00 0.00 -2 SER A C 13
ATOM 23009 O O . SER A 1 19 ? 100.099 12.054 0.153 1.00 0.00 -2 SER A O 13
ATOM 23017 N N . HIS A 1 20 ? 101.393 12.376 -1.655 1.00 0.00 -1 HIS A N 13
ATOM 23018 C CA . HIS A 1 20 ? 100.281 12.247 -2.589 1.00 0.00 -1 HIS A CA 13
ATOM 23019 C C . HIS A 1 20 ? 99.933 10.775 -2.755 1.00 0.00 -1 HIS A C 13
ATOM 23020 O O . HIS A 1 20 ? 100.394 10.108 -3.680 1.00 0.00 -1 HIS A O 13
ATOM 23035 N N . MET A 1 21 ? 99.137 10.281 -1.825 1.00 0.00 0 MET A N 13
ATOM 23036 C CA . MET A 1 21 ? 98.861 8.861 -1.710 1.00 0.00 0 MET A CA 13
ATOM 23037 C C . MET A 1 21 ? 97.687 8.448 -2.589 1.00 0.00 0 MET A C 13
ATOM 23038 O O . MET A 1 21 ? 96.733 9.203 -2.765 1.00 0.00 0 MET A O 13
ATOM 23052 N N . MET A 1 22 ? 97.770 7.244 -3.141 1.00 0.00 1 MET A N 13
ATOM 23053 C CA . MET A 1 22 ? 96.713 6.715 -3.991 1.00 0.00 1 MET A CA 13
ATOM 23054 C C . MET A 1 22 ? 96.081 5.485 -3.353 1.00 0.00 1 MET A C 13
ATOM 23055 O O . MET A 1 22 ? 96.765 4.492 -3.096 1.00 0.00 1 MET A O 13
ATOM 23069 N N . PHE A 1 23 ? 94.785 5.556 -3.092 1.00 0.00 2 PHE A N 13
ATOM 23070 C CA . PHE A 1 23 ? 94.050 4.424 -2.545 1.00 0.00 2 PHE A CA 13
ATOM 23071 C C . PHE A 1 23 ? 92.733 4.264 -3.292 1.00 0.00 2 PHE A C 13
ATOM 23072 O O . PHE A 1 23 ? 91.831 5.090 -3.168 1.00 0.00 2 PHE A O 13
ATOM 23089 N N . LYS A 1 24 ? 92.636 3.209 -4.084 1.00 0.00 3 LYS A N 13
ATOM 23090 C CA . LYS A 1 24 ? 91.453 2.970 -4.894 1.00 0.00 3 LYS A CA 13
ATOM 23091 C C . LYS A 1 24 ? 90.432 2.131 -4.143 1.00 0.00 3 LYS A C 13
ATOM 23092 O O . LYS A 1 24 ? 90.446 0.905 -4.220 1.00 0.00 3 LYS A O 13
ATOM 23111 N N . LEU A 1 25 ? 89.563 2.789 -3.398 1.00 0.00 4 LEU A N 13
ATOM 23112 C CA . LEU A 1 25 ? 88.480 2.097 -2.726 1.00 0.00 4 LEU A CA 13
ATOM 23113 C C . LEU A 1 25 ? 87.321 1.939 -3.704 1.00 0.00 4 LEU A C 13
ATOM 23114 O O . LEU A 1 25 ? 86.640 2.913 -4.031 1.00 0.00 4 LEU A O 13
ATOM 23130 N N . THR A 1 26 ? 87.122 0.721 -4.194 1.00 0.00 5 THR A N 13
ATOM 23131 C CA . THR A 1 26 ? 86.100 0.468 -5.198 1.00 0.00 5 THR A CA 13
ATOM 23132 C C . THR A 1 26 ? 84.694 0.720 -4.638 1.00 0.00 5 THR A C 13
ATOM 23133 O O . THR A 1 26 ? 84.437 0.495 -3.453 1.00 0.00 5 THR A O 13
ATOM 23144 N N . PRO A 1 27 ? 83.770 1.193 -5.495 1.00 0.00 6 PRO A N 13
ATOM 23145 C CA . PRO A 1 27 ? 82.433 1.648 -5.079 1.00 0.00 6 PRO A CA 13
ATOM 23146 C C . PRO A 1 27 ? 81.644 0.615 -4.274 1.00 0.00 6 PRO A C 13
ATOM 23147 O O . PRO A 1 27 ? 81.006 0.954 -3.274 1.00 0.00 6 PRO A O 13
ATOM 23158 N N . ALA A 1 28 ? 81.696 -0.642 -4.689 1.00 0.00 7 ALA A N 13
ATOM 23159 C CA . ALA A 1 28 ? 80.898 -1.675 -4.043 1.00 0.00 7 ALA A CA 13
ATOM 23160 C C . ALA A 1 28 ? 81.572 -2.152 -2.762 1.00 0.00 7 ALA A C 13
ATOM 23161 O O . ALA A 1 28 ? 80.905 -2.555 -1.807 1.00 0.00 7 ALA A O 13
ATOM 23168 N N . ALA A 1 29 ? 82.899 -2.086 -2.741 1.00 0.00 8 ALA A N 13
ATOM 23169 C CA . ALA A 1 29 ? 83.657 -2.433 -1.547 1.00 0.00 8 ALA A CA 13
ATOM 23170 C C . ALA A 1 29 ? 83.499 -1.353 -0.488 1.00 0.00 8 ALA A C 13
ATOM 23171 O O . ALA A 1 29 ? 83.564 -1.631 0.706 1.00 0.00 8 ALA A O 13
ATOM 23178 N N . ALA A 1 30 ? 83.281 -0.122 -0.935 1.00 0.00 9 ALA A N 13
ATOM 23179 C CA . ALA A 1 30 ? 83.035 0.991 -0.027 1.00 0.00 9 ALA A CA 13
ATOM 23180 C C . ALA A 1 30 ? 81.785 0.733 0.801 1.00 0.00 9 ALA A C 13
ATOM 23181 O O . ALA A 1 30 ? 81.760 0.987 2.006 1.00 0.00 9 ALA A O 13
ATOM 23188 N N . GLU A 1 31 ? 80.754 0.211 0.147 1.00 0.00 10 GLU A N 13
ATOM 23189 C CA . GLU A 1 31 ? 79.522 -0.159 0.825 1.00 0.00 10 GLU A CA 13
ATOM 23190 C C . GLU A 1 31 ? 79.776 -1.322 1.780 1.00 0.00 10 GLU A C 13
ATOM 23191 O O . GLU A 1 31 ? 79.193 -1.394 2.861 1.00 0.00 10 GLU A O 13
ATOM 23203 N N . GLN A 1 32 ? 80.665 -2.221 1.377 1.00 0.00 11 GLN A N 13
ATOM 23204 C CA . GLN A 1 32 ? 81.016 -3.373 2.196 1.00 0.00 11 GLN A CA 13
ATOM 23205 C C . GLN A 1 32 ? 81.717 -2.918 3.475 1.00 0.00 11 GLN A C 13
ATOM 23206 O O . GLN A 1 32 ? 81.407 -3.395 4.567 1.00 0.00 11 GLN A O 13
ATOM 23220 N N . VAL A 1 33 ? 82.654 -1.983 3.328 1.00 0.00 12 VAL A N 13
ATOM 23221 C CA . VAL A 1 33 ? 83.350 -1.403 4.474 1.00 0.00 12 VAL A CA 13
ATOM 23222 C C . VAL A 1 33 ? 82.368 -0.643 5.362 1.00 0.00 12 VAL A C 13
ATOM 23223 O O . VAL A 1 33 ? 82.423 -0.731 6.590 1.00 0.00 12 VAL A O 13
ATOM 23236 N N . LEU A 1 34 ? 81.460 0.091 4.727 1.00 0.00 13 LEU A N 13
ATOM 23237 C CA . LEU A 1 34 ? 80.434 0.834 5.444 1.00 0.00 13 LEU A CA 13
ATOM 23238 C C . LEU A 1 34 ? 79.565 -0.116 6.263 1.00 0.00 13 LEU A C 13
ATOM 23239 O O . LEU A 1 34 ? 79.213 0.174 7.404 1.00 0.00 13 LEU A O 13
ATOM 23255 N N . LYS A 1 35 ? 79.234 -1.259 5.672 1.00 0.00 14 LYS A N 13
ATOM 23256 C CA . LYS A 1 35 ? 78.437 -2.269 6.352 1.00 0.00 14 LYS A CA 13
ATOM 23257 C C . LYS A 1 35 ? 79.219 -2.871 7.516 1.00 0.00 14 LYS A C 13
ATOM 23258 O O . LYS A 1 35 ? 78.656 -3.132 8.575 1.00 0.00 14 LYS A O 13
ATOM 23277 N N . ALA A 1 36 ? 80.516 -3.076 7.314 1.00 0.00 15 ALA A N 13
ATOM 23278 C CA . ALA A 1 36 ? 81.381 -3.610 8.364 1.00 0.00 15 ALA A CA 13
ATOM 23279 C C . ALA A 1 36 ? 81.389 -2.686 9.577 1.00 0.00 15 ALA A C 13
ATOM 23280 O O . ALA A 1 36 ? 81.322 -3.141 10.718 1.00 0.00 15 ALA A O 13
ATOM 23287 N N . ALA A 1 37 ? 81.459 -1.386 9.316 1.00 0.00 16 ALA A N 13
ATOM 23288 C CA . ALA A 1 37 ? 81.406 -0.390 10.381 1.00 0.00 16 ALA A CA 13
ATOM 23289 C C . ALA A 1 37 ? 80.013 -0.337 10.994 1.00 0.00 16 ALA A C 13
ATOM 23290 O O . ALA A 1 37 ? 79.854 -0.098 12.191 1.00 0.00 16 ALA A O 13
ATOM 23297 N N . LYS A 1 38 ? 79.007 -0.576 10.163 1.00 0.00 17 LYS A N 13
ATOM 23298 C CA . LYS A 1 38 ? 77.617 -0.549 10.600 1.00 0.00 17 LYS A CA 13
ATOM 23299 C C . LYS A 1 38 ? 77.317 -1.728 11.525 1.00 0.00 17 LYS A C 13
ATOM 23300 O O . LYS A 1 38 ? 76.500 -1.620 12.442 1.00 0.00 17 LYS A O 13
ATOM 23319 N N . GLN A 1 39 ? 77.996 -2.844 11.291 1.00 0.00 18 GLN A N 13
ATOM 23320 C CA . GLN A 1 39 ? 77.811 -4.050 12.093 1.00 0.00 18 GLN A CA 13
ATOM 23321 C C . GLN A 1 39 ? 78.580 -3.956 13.408 1.00 0.00 18 GLN A C 13
ATOM 23322 O O . GLN A 1 39 ? 78.655 -4.927 14.166 1.00 0.00 18 GLN A O 13
ATOM 23336 N N . GLY A 1 40 ? 79.156 -2.796 13.670 1.00 0.00 19 GLY A N 13
ATOM 23337 C CA . GLY A 1 40 ? 79.862 -2.577 14.912 1.00 0.00 19 GLY A CA 13
ATOM 23338 C C . GLY A 1 40 ? 79.578 -1.205 15.478 1.00 0.00 19 GLY A C 13
ATOM 23339 O O . GLY A 1 40 ? 78.714 -0.486 14.971 1.00 0.00 19 GLY A O 13
ATOM 23343 N N . GLY A 1 41 ? 80.299 -0.836 16.521 1.00 0.00 20 GLY A N 13
ATOM 23344 C CA . GLY A 1 41 ? 80.121 0.475 17.115 1.00 0.00 20 GLY A CA 13
ATOM 23345 C C . GLY A 1 41 ? 81.084 1.487 16.537 1.00 0.00 20 GLY A C 13
ATOM 23346 O O . GLY A 1 41 ? 81.143 2.635 16.980 1.00 0.00 20 GLY A O 13
ATOM 23350 N N . THR A 1 42 ? 81.820 1.063 15.524 1.00 0.00 21 THR A N 13
ATOM 23351 C CA . THR A 1 42 ? 82.837 1.891 14.906 1.00 0.00 21 THR A CA 13
ATOM 23352 C C . THR A 1 42 ? 82.255 2.761 13.793 1.00 0.00 21 THR A C 13
ATOM 23353 O O . THR A 1 42 ? 82.987 3.273 12.948 1.00 0.00 21 THR A O 13
ATOM 23364 N N . GLU A 1 43 ? 80.935 2.934 13.809 1.00 0.00 22 GLU A N 13
ATOM 23365 C CA . GLU A 1 43 ? 80.252 3.767 12.825 1.00 0.00 22 GLU A CA 13
ATOM 23366 C C . GLU A 1 43 ? 80.786 5.198 12.864 1.00 0.00 22 GLU A C 13
ATOM 23367 O O . GLU A 1 43 ? 81.119 5.781 11.832 1.00 0.00 22 GLU A O 13
ATOM 23379 N N . GLY A 1 44 ? 80.881 5.752 14.067 1.00 0.00 23 GLY A N 13
ATOM 23380 C CA . GLY A 1 44 ? 81.384 7.102 14.228 1.00 0.00 23 GLY A CA 13
ATOM 23381 C C . GLY A 1 44 ? 82.884 7.129 14.447 1.00 0.00 23 GLY A C 13
ATOM 23382 O O . GLY A 1 44 ? 83.410 8.016 15.124 1.00 0.00 23 GLY A O 13
ATOM 23386 N N . MET A 1 45 ? 83.569 6.153 13.875 1.00 0.00 24 MET A N 13
ATOM 23387 C CA . MET A 1 45 ? 85.011 6.041 14.004 1.00 0.00 24 MET A CA 13
ATOM 23388 C C . MET A 1 45 ? 85.632 5.937 12.615 1.00 0.00 24 MET A C 13
ATOM 23389 O O . MET A 1 45 ? 85.093 5.259 11.743 1.00 0.00 24 MET A O 13
ATOM 23403 N N . CYS A 1 46 ? 86.748 6.618 12.406 1.00 0.00 25 CYS A N 13
ATOM 23404 C CA . CYS A 1 46 ? 87.352 6.681 11.086 1.00 0.00 25 CYS A CA 13
ATOM 23405 C C . CYS A 1 46 ? 88.205 5.438 10.827 1.00 0.00 25 CYS A C 13
ATOM 23406 O O . CYS A 1 46 ? 88.626 4.754 11.767 1.00 0.00 25 CYS A O 13
ATOM 23414 N N . LEU A 1 47 ? 88.461 5.150 9.556 1.00 0.00 26 LEU A N 13
ATOM 23415 C CA . LEU A 1 47 ? 89.148 3.922 9.179 1.00 0.00 26 LEU A CA 13
ATOM 23416 C C . LEU A 1 47 ? 90.661 4.125 9.159 1.00 0.00 26 LEU A C 13
ATOM 23417 O O . LEU A 1 47 ? 91.193 4.867 8.333 1.00 0.00 26 LEU A O 13
ATOM 23433 N N . ARG A 1 48 ? 91.342 3.457 10.076 1.00 0.00 27 ARG A N 13
ATOM 23434 C CA . ARG A 1 48 ? 92.790 3.532 10.183 1.00 0.00 27 ARG A CA 13
ATOM 23435 C C . ARG A 1 48 ? 93.420 2.334 9.475 1.00 0.00 27 ARG A C 13
ATOM 23436 O O . ARG A 1 48 ? 93.216 1.191 9.878 1.00 0.00 27 ARG A O 13
ATOM 23457 N N . LEU A 1 49 ? 94.172 2.586 8.419 1.00 0.00 28 LEU A N 13
ATOM 23458 C CA . LEU A 1 49 ? 94.827 1.502 7.695 1.00 0.00 28 LEU A CA 13
ATOM 23459 C C . LEU A 1 49 ? 96.243 1.283 8.208 1.00 0.00 28 LEU A C 13
ATOM 23460 O O . LEU A 1 49 ? 96.905 2.222 8.653 1.00 0.00 28 LEU A O 13
ATOM 23476 N N . ALA A 1 50 ? 96.692 0.036 8.159 1.00 0.00 29 ALA A N 13
ATOM 23477 C CA . ALA A 1 50 ? 98.026 -0.324 8.611 1.00 0.00 29 ALA A CA 13
ATOM 23478 C C . ALA A 1 50 ? 98.647 -1.357 7.677 1.00 0.00 29 ALA A C 13
ATOM 23479 O O . ALA A 1 50 ? 97.941 -2.023 6.919 1.00 0.00 29 ALA A O 13
ATOM 23486 N N . ALA A 1 51 ? 99.962 -1.489 7.732 1.00 0.00 30 ALA A N 13
ATOM 23487 C CA . ALA A 1 51 ? 100.666 -2.450 6.898 1.00 0.00 30 ALA A CA 13
ATOM 23488 C C . ALA A 1 51 ? 101.709 -3.200 7.715 1.00 0.00 30 ALA A C 13
ATOM 23489 O O . ALA A 1 51 ? 102.680 -2.611 8.190 1.00 0.00 30 ALA A O 13
ATOM 23496 N N . GLY A 1 52 ? 101.499 -4.496 7.882 1.00 0.00 31 GLY A N 13
ATOM 23497 C CA . GLY A 1 52 ? 102.414 -5.300 8.662 1.00 0.00 31 GLY A CA 13
ATOM 23498 C C . GLY A 1 52 ? 103.319 -6.140 7.787 1.00 0.00 31 GLY A C 13
ATOM 23499 O O . GLY A 1 52 ? 102.912 -7.185 7.286 1.00 0.00 31 GLY A O 13
ATOM 23503 N N . ARG A 1 53 ? 104.540 -5.676 7.585 1.00 0.00 32 ARG A N 13
ATOM 23504 C CA . ARG A 1 53 ? 105.498 -6.402 6.768 1.00 0.00 32 ARG A CA 13
ATOM 23505 C C . ARG A 1 53 ? 106.078 -7.588 7.537 1.00 0.00 32 ARG A C 13
ATOM 23506 O O . ARG A 1 53 ? 106.673 -7.422 8.602 1.00 0.00 32 ARG A O 13
ATOM 23527 N N . ASN A 1 54 ? 105.881 -8.786 7.005 1.00 0.00 33 ASN A N 13
ATOM 23528 C CA . ASN A 1 54 ? 106.486 -9.975 7.584 1.00 0.00 33 ASN A CA 13
ATOM 23529 C C . ASN A 1 54 ? 107.970 -9.998 7.248 1.00 0.00 33 ASN A C 13
ATOM 23530 O O . ASN A 1 54 ? 108.387 -9.412 6.247 1.00 0.00 33 ASN A O 13
ATOM 23541 N N . PRO A 1 55 ? 108.788 -10.669 8.071 1.00 0.00 34 PRO A N 13
ATOM 23542 C CA . PRO A 1 55 ? 110.244 -10.731 7.871 1.00 0.00 34 PRO A CA 13
ATOM 23543 C C . PRO A 1 55 ? 110.635 -11.273 6.495 1.00 0.00 34 PRO A C 13
ATOM 23544 O O . PRO A 1 55 ? 111.718 -10.978 5.990 1.00 0.00 34 PRO A O 13
ATOM 23555 N N . ASP A 1 56 ? 109.743 -12.048 5.884 1.00 0.00 35 ASP A N 13
ATOM 23556 C CA . ASP A 1 56 ? 110.004 -12.633 4.568 1.00 0.00 35 ASP A CA 13
ATOM 23557 C C . ASP A 1 56 ? 109.687 -11.647 3.447 1.00 0.00 35 ASP A C 13
ATOM 23558 O O . ASP A 1 56 ? 109.835 -11.964 2.266 1.00 0.00 35 ASP A O 13
ATOM 23567 N N . GLY A 1 57 ? 109.235 -10.457 3.817 1.00 0.00 36 GLY A N 13
ATOM 23568 C CA . GLY A 1 57 ? 108.931 -9.439 2.833 1.00 0.00 36 GLY A CA 13
ATOM 23569 C C . GLY A 1 57 ? 107.455 -9.384 2.500 1.00 0.00 36 GLY A C 13
ATOM 23570 O O . GLY A 1 57 ? 106.980 -8.411 1.917 1.00 0.00 36 GLY A O 13
ATOM 23574 N N . SER A 1 58 ? 106.728 -10.430 2.869 1.00 0.00 37 SER A N 13
ATOM 23575 C CA . SER A 1 58 ? 105.296 -10.500 2.619 1.00 0.00 37 SER A CA 13
ATOM 23576 C C . SER A 1 58 ? 104.553 -9.490 3.491 1.00 0.00 37 SER A C 13
ATOM 23577 O O . SER A 1 58 ? 104.537 -9.607 4.715 1.00 0.00 37 SER A O 13
ATOM 23585 N N . ILE A 1 59 ? 103.951 -8.494 2.861 1.00 0.00 38 ILE A N 13
ATOM 23586 C CA . ILE A 1 59 ? 103.262 -7.440 3.593 1.00 0.00 38 ILE A CA 13
ATOM 23587 C C . ILE A 1 59 ? 101.805 -7.813 3.849 1.00 0.00 38 ILE A C 13
ATOM 23588 O O . ILE A 1 59 ? 101.033 -8.020 2.912 1.00 0.00 38 ILE A O 13
ATOM 23604 N N . ASP A 1 60 ? 101.434 -7.910 5.117 1.00 0.00 39 ASP A N 13
ATOM 23605 C CA . ASP A 1 60 ? 100.042 -8.128 5.486 1.00 0.00 39 ASP A CA 13
ATOM 23606 C C . ASP A 1 60 ? 99.347 -6.793 5.675 1.00 0.00 39 ASP A C 13
ATOM 23607 O O . ASP A 1 60 ? 99.603 -6.079 6.646 1.00 0.00 39 ASP A O 13
ATOM 23616 N N . TYR A 1 61 ? 98.493 -6.447 4.729 1.00 0.00 40 TYR A N 13
ATOM 23617 C CA . TYR A 1 61 ? 97.748 -5.204 4.796 1.00 0.00 40 TYR A CA 13
ATOM 23618 C C . TYR A 1 61 ? 96.618 -5.346 5.803 1.00 0.00 40 TYR A C 13
ATOM 23619 O O . TYR A 1 61 ? 95.819 -6.277 5.719 1.00 0.00 40 TYR A O 13
ATOM 23637 N N . ARG A 1 62 ? 96.556 -4.429 6.757 1.00 0.00 41 ARG A N 13
ATOM 23638 C CA . ARG A 1 62 ? 95.629 -4.564 7.869 1.00 0.00 41 ARG A CA 13
ATOM 23639 C C . ARG A 1 62 ? 94.686 -3.370 7.937 1.00 0.00 41 ARG A C 13
ATOM 23640 O O . ARG A 1 62 ? 95.101 -2.220 7.781 1.00 0.00 41 ARG A O 13
ATOM 23661 N N . MET A 1 63 ? 93.416 -3.652 8.163 1.00 0.00 42 MET A N 13
ATOM 23662 C CA . MET A 1 63 ? 92.397 -2.618 8.233 1.00 0.00 42 MET A CA 13
ATOM 23663 C C . MET A 1 63 ? 91.780 -2.585 9.627 1.00 0.00 42 MET A C 13
ATOM 23664 O O . MET A 1 63 ? 91.481 -3.630 10.204 1.00 0.00 42 MET A O 13
ATOM 23678 N N . GLY A 1 64 ? 91.617 -1.390 10.172 1.00 0.00 43 GLY A N 13
ATOM 23679 C CA . GLY A 1 64 ? 91.002 -1.242 11.475 1.00 0.00 43 GLY A CA 13
ATOM 23680 C C . GLY A 1 64 ? 90.414 0.139 11.650 1.00 0.00 43 GLY A C 13
ATOM 23681 O O . GLY A 1 64 ? 90.565 0.985 10.779 1.00 0.00 43 GLY A O 13
ATOM 23685 N N . PHE A 1 65 ? 89.738 0.370 12.756 1.00 0.00 44 PHE A N 13
ATOM 23686 C CA . PHE A 1 65 ? 89.153 1.673 13.026 1.00 0.00 44 PHE A CA 13
ATOM 23687 C C . PHE A 1 65 ? 89.869 2.342 14.186 1.00 0.00 44 PHE A C 13
ATOM 23688 O O . PHE A 1 65 ? 90.294 1.671 15.129 1.00 0.00 44 PHE A O 13
ATOM 23705 N N . ASP A 1 66 ? 90.009 3.659 14.114 1.00 0.00 45 ASP A N 13
ATOM 23706 C CA . ASP A 1 66 ? 90.683 4.414 15.162 1.00 0.00 45 ASP A CA 13
ATOM 23707 C C . ASP A 1 66 ? 90.213 5.869 15.142 1.00 0.00 45 ASP A C 13
ATOM 23708 O O . ASP A 1 66 ? 89.336 6.228 14.355 1.00 0.00 45 ASP A O 13
ATOM 23717 N N . ASP A 1 67 ? 90.790 6.697 16.003 1.00 0.00 46 ASP A N 13
ATOM 23718 C CA . ASP A 1 67 ? 90.352 8.081 16.158 1.00 0.00 46 ASP A CA 13
ATOM 23719 C C . ASP A 1 67 ? 90.630 8.920 14.919 1.00 0.00 46 ASP A C 13
ATOM 23720 O O . ASP A 1 67 ? 91.402 8.531 14.040 1.00 0.00 46 ASP A O 13
ATOM 23729 N N . LEU A 1 68 ? 89.999 10.080 14.869 1.00 0.00 47 LEU A N 13
ATOM 23730 C CA . LEU A 1 68 ? 90.085 10.957 13.719 1.00 0.00 47 LEU A CA 13
ATOM 23731 C C . LEU A 1 68 ? 90.896 12.200 14.069 1.00 0.00 47 LEU A C 13
ATOM 23732 O O . LEU A 1 68 ? 90.491 12.997 14.915 1.00 0.00 47 LEU A O 13
ATOM 23748 N N . THR A 1 69 ? 92.039 12.354 13.424 1.00 0.00 48 THR A N 13
ATOM 23749 C CA . THR A 1 69 ? 92.878 13.517 13.639 1.00 0.00 48 THR A CA 13
ATOM 23750 C C . THR A 1 69 ? 92.975 14.339 12.359 1.00 0.00 48 THR A C 13
ATOM 23751 O O . THR A 1 69 ? 93.065 13.780 11.264 1.00 0.00 48 THR A O 13
ATOM 23762 N N . GLU A 1 70 ? 92.956 15.661 12.490 1.00 0.00 49 GLU A N 13
ATOM 23763 C CA . GLU A 1 70 ? 93.125 16.540 11.338 1.00 0.00 49 GLU A CA 13
ATOM 23764 C C . GLU A 1 70 ? 94.602 16.622 10.954 1.00 0.00 49 GLU A C 13
ATOM 23765 O O . GLU A 1 70 ? 94.968 17.251 9.959 1.00 0.00 49 GLU A O 13
ATOM 23777 N N . ASP A 1 71 ? 95.441 15.976 11.758 1.00 0.00 50 ASP A N 13
ATOM 23778 C CA . ASP A 1 71 ? 96.877 15.920 11.508 1.00 0.00 50 ASP A CA 13
ATOM 23779 C C . ASP A 1 71 ? 97.226 14.726 10.630 1.00 0.00 50 ASP A C 13
ATOM 23780 O O . ASP A 1 71 ? 98.302 14.681 10.027 1.00 0.00 50 ASP A O 13
ATOM 23789 N N . ASP A 1 72 ? 96.315 13.761 10.569 1.00 0.00 51 ASP A N 13
ATOM 23790 C CA . ASP A 1 72 ? 96.534 12.544 9.792 1.00 0.00 51 ASP A CA 13
ATOM 23791 C C . ASP A 1 72 ? 96.126 12.755 8.346 1.00 0.00 51 ASP A C 13
ATOM 23792 O O . ASP A 1 72 ? 95.396 13.697 8.031 1.00 0.00 51 ASP A O 13
ATOM 23801 N N . ILE A 1 73 ? 96.591 11.877 7.471 1.00 0.00 52 ILE A N 13
ATOM 23802 C CA . ILE A 1 73 ? 96.232 11.950 6.066 1.00 0.00 52 ILE A CA 13
ATOM 23803 C C . ILE A 1 73 ? 94.783 11.522 5.875 1.00 0.00 52 ILE A C 13
ATOM 23804 O O . ILE A 1 73 ? 94.436 10.348 6.031 1.00 0.00 52 ILE A O 13
ATOM 23820 N N . ARG A 1 74 ? 93.943 12.499 5.566 1.00 0.00 53 ARG A N 13
ATOM 23821 C CA . ARG A 1 74 ? 92.513 12.279 5.411 1.00 0.00 53 ARG A CA 13
ATOM 23822 C C . ARG A 1 74 ? 92.183 11.908 3.971 1.00 0.00 53 ARG A C 13
ATOM 23823 O O . ARG A 1 74 ? 92.169 12.765 3.088 1.00 0.00 53 ARG A O 13
ATOM 23844 N N . LEU A 1 75 ? 91.927 10.633 3.737 1.00 0.00 54 LEU A N 13
ATOM 23845 C CA . LEU A 1 75 ? 91.615 10.153 2.398 1.00 0.00 54 LEU A CA 13
ATOM 23846 C C . LEU A 1 75 ? 90.130 9.850 2.265 1.00 0.00 54 LEU A C 13
ATOM 23847 O O . LEU A 1 75 ? 89.656 8.823 2.736 1.00 0.00 54 LEU A O 13
ATOM 23863 N N . THR A 1 76 ? 89.393 10.756 1.651 1.00 0.00 55 THR A N 13
ATOM 23864 C CA . THR A 1 76 ? 87.982 10.528 1.396 1.00 0.00 55 THR A CA 13
ATOM 23865 C C . THR A 1 76 ? 87.805 9.889 0.022 1.00 0.00 55 THR A C 13
ATOM 23866 O O . THR A 1 76 ? 87.838 10.571 -1.003 1.00 0.00 55 THR A O 13
ATOM 23877 N N . SER A 1 77 ? 87.647 8.575 0.005 1.00 0.00 56 SER A N 13
ATOM 23878 C CA . SER A 1 77 ? 87.571 7.838 -1.244 1.00 0.00 56 SER A CA 13
ATOM 23879 C C . SER A 1 77 ? 86.181 7.252 -1.451 1.00 0.00 56 SER A C 13
ATOM 23880 O O . SER A 1 77 ? 85.755 6.367 -0.700 1.00 0.00 56 SER A O 13
ATOM 23888 N N . GLU A 1 78 ? 85.475 7.788 -2.453 1.00 0.00 57 GLU A N 13
ATOM 23889 C CA . GLU A 1 78 ? 84.146 7.314 -2.854 1.00 0.00 57 GLU A CA 13
ATOM 23890 C C . GLU A 1 78 ? 83.081 7.722 -1.835 1.00 0.00 57 GLU A C 13
ATOM 23891 O O . GLU A 1 78 ? 82.104 8.395 -2.168 1.00 0.00 57 GLU A O 13
ATOM 23903 N N . GLY A 1 79 ? 83.294 7.331 -0.595 1.00 0.00 58 GLY A N 13
ATOM 23904 C CA . GLY A 1 79 ? 82.335 7.599 0.456 1.00 0.00 58 GLY A CA 13
ATOM 23905 C C . GLY A 1 79 ? 82.908 7.352 1.837 1.00 0.00 58 GLY A C 13
ATOM 23906 O O . GLY A 1 79 ? 82.485 7.971 2.809 1.00 0.00 58 GLY A O 13
ATOM 23910 N N . VAL A 1 80 ? 83.869 6.440 1.926 1.00 0.00 59 VAL A N 13
ATOM 23911 C CA . VAL A 1 80 ? 84.502 6.126 3.195 1.00 0.00 59 VAL A CA 13
ATOM 23912 C C . VAL A 1 80 ? 85.727 7.009 3.400 1.00 0.00 59 VAL A C 13
ATOM 23913 O O . VAL A 1 80 ? 86.510 7.223 2.469 1.00 0.00 59 VAL A O 13
ATOM 23926 N N . GLU A 1 81 ? 85.875 7.533 4.606 1.00 0.00 60 GLU A N 13
ATOM 23927 C CA . GLU A 1 81 ? 87.007 8.377 4.938 1.00 0.00 60 GLU A CA 13
ATOM 23928 C C . GLU A 1 81 ? 88.094 7.550 5.615 1.00 0.00 60 GLU A C 13
ATOM 23929 O O . GLU A 1 81 ? 87.823 6.802 6.557 1.00 0.00 60 GLU A O 13
ATOM 23941 N N . ILE A 1 82 ? 89.309 7.677 5.111 1.00 0.00 61 ILE A N 13
ATOM 23942 C CA . ILE A 1 82 ? 90.443 6.922 5.617 1.00 0.00 61 ILE A CA 13
ATOM 23943 C C . ILE A 1 82 ? 91.415 7.844 6.353 1.00 0.00 61 ILE A C 13
ATOM 23944 O O . ILE A 1 82 ? 91.681 8.957 5.900 1.00 0.00 61 ILE A O 13
ATOM 23960 N N . VAL A 1 83 ? 91.928 7.386 7.487 1.00 0.00 62 VAL A N 13
ATOM 23961 C CA . VAL A 1 83 ? 92.981 8.100 8.197 1.00 0.00 62 VAL A CA 13
ATOM 23962 C C . VAL A 1 83 ? 94.222 7.224 8.315 1.00 0.00 62 VAL A C 13
ATOM 23963 O O . VAL A 1 83 ? 94.227 6.208 9.016 1.00 0.00 62 VAL A O 13
ATOM 23976 N N . ILE A 1 84 ? 95.271 7.602 7.608 1.00 0.00 63 ILE A N 13
ATOM 23977 C CA . ILE A 1 84 ? 96.487 6.806 7.577 1.00 0.00 63 ILE A CA 13
ATOM 23978 C C . ILE A 1 84 ? 97.667 7.603 8.113 1.00 0.00 63 ILE A C 13
ATOM 23979 O O . ILE A 1 84 ? 97.816 8.788 7.815 1.00 0.00 63 ILE A O 13
ATOM 23995 N N . ALA A 1 85 ? 98.488 6.944 8.920 1.00 0.00 64 ALA A N 13
ATOM 23996 C CA . ALA A 1 85 ? 99.676 7.566 9.479 1.00 0.00 64 ALA A CA 13
ATOM 23997 C C . ALA A 1 85 ? 100.872 7.348 8.552 1.00 0.00 64 ALA A C 13
ATOM 23998 O O . ALA A 1 85 ? 100.933 6.338 7.844 1.00 0.00 64 ALA A O 13
ATOM 24005 N N . PRO A 1 86 ? 101.844 8.281 8.561 1.00 0.00 65 PRO A N 13
ATOM 24006 C CA . PRO A 1 86 ? 103.014 8.255 7.663 1.00 0.00 65 PRO A CA 13
ATOM 24007 C C . PRO A 1 86 ? 103.766 6.927 7.692 1.00 0.00 65 PRO A C 13
ATOM 24008 O O . PRO A 1 86 ? 104.367 6.518 6.696 1.00 0.00 65 PRO A O 13
ATOM 24019 N N . ASP A 1 87 ? 103.721 6.257 8.834 1.00 0.00 66 ASP A N 13
ATOM 24020 C CA . ASP A 1 87 ? 104.415 4.987 9.014 1.00 0.00 66 ASP A CA 13
ATOM 24021 C C . ASP A 1 87 ? 103.846 3.908 8.098 1.00 0.00 66 ASP A C 13
ATOM 24022 O O . ASP A 1 87 ? 104.553 2.986 7.698 1.00 0.00 66 ASP A O 13
ATOM 24031 N N . TYR A 1 88 ? 102.574 4.038 7.747 1.00 0.00 67 TYR A N 13
ATOM 24032 C CA . TYR A 1 88 ? 101.907 3.030 6.934 1.00 0.00 67 TYR A CA 13
ATOM 24033 C C . TYR A 1 88 ? 101.801 3.473 5.479 1.00 0.00 67 TYR A C 13
ATOM 24034 O O . TYR A 1 88 ? 101.675 2.644 4.578 1.00 0.00 67 TYR A O 13
ATOM 24052 N N . VAL A 1 89 ? 101.868 4.782 5.257 1.00 0.00 68 VAL A N 13
ATOM 24053 C CA . VAL A 1 89 ? 101.742 5.359 3.914 1.00 0.00 68 VAL A CA 13
ATOM 24054 C C . VAL A 1 89 ? 102.780 4.781 2.950 1.00 0.00 68 VAL A C 13
ATOM 24055 O O . VAL A 1 89 ? 102.531 4.650 1.752 1.00 0.00 68 VAL A O 13
ATOM 24068 N N . SER A 1 90 ? 103.928 4.404 3.491 1.00 0.00 69 SER A N 13
ATOM 24069 C CA . SER A 1 90 ? 105.042 3.934 2.679 1.00 0.00 69 SER A CA 13
ATOM 24070 C C . SER A 1 90 ? 104.806 2.505 2.173 1.00 0.00 69 SER A C 13
ATOM 24071 O O . SER A 1 90 ? 105.590 1.984 1.376 1.00 0.00 69 SER A O 13
ATOM 24079 N N . LEU A 1 91 ? 103.724 1.876 2.623 1.00 0.00 70 LEU A N 13
ATOM 24080 C CA . LEU A 1 91 ? 103.441 0.495 2.244 1.00 0.00 70 LEU A CA 13
ATOM 24081 C C . LEU A 1 91 ? 101.976 0.305 1.851 1.00 0.00 70 LEU A C 13
ATOM 24082 O O . LEU A 1 91 ? 101.497 -0.823 1.768 1.00 0.00 70 LEU A O 13
ATOM 24098 N N . LEU A 1 92 ? 101.266 1.398 1.590 1.00 0.00 71 LEU A N 13
ATOM 24099 C CA . LEU A 1 92 ? 99.834 1.303 1.307 1.00 0.00 71 LEU A CA 13
ATOM 24100 C C . LEU A 1 92 ? 99.424 2.106 0.071 1.00 0.00 71 LEU A C 13
ATOM 24101 O O . LEU A 1 92 ? 98.240 2.165 -0.264 1.00 0.00 71 LEU A O 13
ATOM 24117 N N . ASP A 1 93 ? 100.379 2.714 -0.617 1.00 0.00 72 ASP A N 13
ATOM 24118 C CA . ASP A 1 93 ? 100.049 3.526 -1.786 1.00 0.00 72 ASP A CA 13
ATOM 24119 C C . ASP A 1 93 ? 99.903 2.655 -3.030 1.00 0.00 72 ASP A C 13
ATOM 24120 O O . ASP A 1 93 ? 100.435 1.544 -3.083 1.00 0.00 72 ASP A O 13
ATOM 24129 N N . GLN A 1 94 ? 99.144 3.163 -4.009 1.00 0.00 73 GLN A N 13
ATOM 24130 C CA . GLN A 1 94 ? 98.896 2.470 -5.280 1.00 0.00 73 GLN A CA 13
ATOM 24131 C C . GLN A 1 94 ? 98.007 1.249 -5.067 1.00 0.00 73 GLN A C 13
ATOM 24132 O O . GLN A 1 94 ? 97.897 0.381 -5.935 1.00 0.00 73 GLN A O 13
ATOM 24146 N N . THR A 1 95 ? 97.352 1.208 -3.918 1.00 0.00 74 THR A N 13
ATOM 24147 C CA . THR A 1 95 ? 96.571 0.053 -3.526 1.00 0.00 74 THR A CA 13
ATOM 24148 C C . THR A 1 95 ? 95.119 0.162 -3.981 1.00 0.00 74 THR A C 13
ATOM 24149 O O . THR A 1 95 ? 94.443 1.162 -3.729 1.00 0.00 74 THR A O 13
ATOM 24160 N N . THR A 1 96 ? 94.663 -0.865 -4.677 1.00 0.00 75 THR A N 13
ATOM 24161 C CA . THR A 1 96 ? 93.270 -0.992 -5.058 1.00 0.00 75 THR A CA 13
ATOM 24162 C C . THR A 1 96 ? 92.562 -1.929 -4.083 1.00 0.00 75 THR A C 13
ATOM 24163 O O . THR A 1 96 ? 93.005 -3.058 -3.868 1.00 0.00 75 THR A O 13
ATOM 24174 N N . LEU A 1 97 ? 91.486 -1.454 -3.482 1.00 0.00 76 LEU A N 13
ATOM 24175 C CA . LEU A 1 97 ? 90.757 -2.237 -2.502 1.00 0.00 76 LEU A CA 13
ATOM 24176 C C . LEU A 1 97 ? 89.514 -2.855 -3.124 1.00 0.00 76 LEU A C 13
ATOM 24177 O O . LEU A 1 97 ? 88.552 -2.151 -3.451 1.00 0.00 76 LEU A O 13
ATOM 24193 N N . ASP A 1 98 ? 89.551 -4.168 -3.295 1.00 0.00 77 ASP A N 13
ATOM 24194 C CA . ASP A 1 98 ? 88.411 -4.913 -3.810 1.00 0.00 77 ASP A CA 13
ATOM 24195 C C . ASP A 1 98 ? 87.936 -5.929 -2.784 1.00 0.00 77 ASP A C 13
ATOM 24196 O O . ASP A 1 98 ? 88.722 -6.409 -1.964 1.00 0.00 77 ASP A O 13
ATOM 24205 N N . TYR A 1 99 ? 86.654 -6.251 -2.827 1.00 0.00 78 TYR A N 13
ATOM 24206 C CA . TYR A 1 99 ? 86.098 -7.258 -1.942 1.00 0.00 78 TYR A CA 13
ATOM 24207 C C . TYR A 1 99 ? 85.816 -8.532 -2.735 1.00 0.00 78 TYR A C 13
ATOM 24208 O O . TYR A 1 99 ? 84.886 -8.597 -3.536 1.00 0.00 78 TYR A O 13
ATOM 24226 N N . VAL A 1 100 ? 86.655 -9.535 -2.548 1.00 0.00 79 VAL A N 13
ATOM 24227 C CA . VAL A 1 100 ? 86.511 -10.771 -3.294 1.00 0.00 79 VAL A CA 13
ATOM 24228 C C . VAL A 1 100 ? 86.108 -11.913 -2.380 1.00 0.00 79 VAL A C 13
ATOM 24229 O O . VAL A 1 100 ? 86.522 -11.984 -1.221 1.00 0.00 79 VAL A O 13
ATOM 24242 N N . GLU A 1 101 ? 85.294 -12.797 -2.908 1.00 0.00 80 GLU A N 13
ATOM 24243 C CA . GLU A 1 101 ? 84.792 -13.923 -2.150 1.00 0.00 80 GLU A CA 13
ATOM 24244 C C . GLU A 1 101 ? 85.838 -15.033 -2.072 1.00 0.00 80 GLU A C 13
ATOM 24245 O O . GLU A 1 101 ? 85.873 -15.927 -2.917 1.00 0.00 80 GLU A O 13
ATOM 24257 N N . LEU A 1 102 ? 86.731 -14.944 -1.089 1.00 0.00 81 LEU A N 13
ATOM 24258 C CA . LEU A 1 102 ? 87.661 -16.035 -0.823 1.00 0.00 81 LEU A CA 13
ATOM 24259 C C . LEU A 1 102 ? 86.958 -17.124 -0.022 1.00 0.00 81 LEU A C 13
ATOM 24260 O O . LEU A 1 102 ? 87.332 -18.295 -0.075 1.00 0.00 81 LEU A O 13
ATOM 24276 N N . GLU A 1 103 ? 85.930 -16.720 0.716 1.00 0.00 82 GLU A N 13
ATOM 24277 C CA . GLU A 1 103 ? 85.100 -17.651 1.467 1.00 0.00 82 GLU A CA 13
ATOM 24278 C C . GLU A 1 103 ? 83.657 -17.542 0.992 1.00 0.00 82 GLU A C 13
ATOM 24279 O O . GLU A 1 103 ? 83.158 -16.437 0.786 1.00 0.00 82 GLU A O 13
ATOM 24291 N N . PRO A 1 104 ? 82.971 -18.678 0.811 1.00 0.00 83 PRO A N 13
ATOM 24292 C CA . PRO A 1 104 ? 81.600 -18.701 0.289 1.00 0.00 83 PRO A CA 13
ATOM 24293 C C . PRO A 1 104 ? 80.638 -17.868 1.134 1.00 0.00 83 PRO A C 13
ATOM 24294 O O . PRO A 1 104 ? 80.313 -18.230 2.268 1.00 0.00 83 PRO A O 13
ATOM 24305 N N . GLY A 1 105 ? 80.203 -16.741 0.583 1.00 0.00 84 GLY A N 13
ATOM 24306 C CA . GLY A 1 105 ? 79.282 -15.871 1.288 1.00 0.00 84 GLY A CA 13
ATOM 24307 C C . GLY A 1 105 ? 79.989 -14.788 2.080 1.00 0.00 84 GLY A C 13
ATOM 24308 O O . GLY A 1 105 ? 79.352 -13.853 2.571 1.00 0.00 84 GLY A O 13
ATOM 24312 N N . GLN A 1 106 ? 81.304 -14.903 2.200 1.00 0.00 85 GLN A N 13
ATOM 24313 C CA . GLN A 1 106 ? 82.088 -13.944 2.961 1.00 0.00 85 GLN A CA 13
ATOM 24314 C C . GLN A 1 106 ? 83.104 -13.253 2.062 1.00 0.00 85 GLN A C 13
ATOM 24315 O O . GLN A 1 106 ? 84.097 -13.853 1.644 1.00 0.00 85 GLN A O 13
ATOM 24329 N N . PHE A 1 107 ? 82.849 -11.993 1.765 1.00 0.00 86 PHE A N 13
ATOM 24330 C CA . PHE A 1 107 ? 83.732 -11.224 0.906 1.00 0.00 86 PHE A CA 13
ATOM 24331 C C . PHE A 1 107 ? 84.914 -10.688 1.693 1.00 0.00 86 PHE A C 13
ATOM 24332 O O . PHE A 1 107 ? 84.757 -9.906 2.633 1.00 0.00 86 PHE A O 13
ATOM 24349 N N . HIS A 1 108 ? 86.096 -11.120 1.296 1.00 0.00 87 HIS A N 13
ATOM 24350 C CA . HIS A 1 108 ? 87.328 -10.730 1.955 1.00 0.00 87 HIS A CA 13
ATOM 24351 C C . HIS A 1 108 ? 87.992 -9.603 1.172 1.00 0.00 87 HIS A C 13
ATOM 24352 O O . HIS A 1 108 ? 88.133 -9.677 -0.048 1.00 0.00 87 HIS A O 13
ATOM 24367 N N . PHE A 1 109 ? 88.404 -8.565 1.885 1.00 0.00 88 PHE A N 13
ATOM 24368 C CA . PHE A 1 109 ? 89.034 -7.416 1.254 1.00 0.00 88 PHE A CA 13
ATOM 24369 C C . PHE A 1 109 ? 90.466 -7.745 0.868 1.00 0.00 88 PHE A C 13
ATOM 24370 O O . PHE A 1 109 ? 91.249 -8.218 1.691 1.00 0.00 88 PHE A O 13
ATOM 24387 N N . ILE A 1 110 ? 90.793 -7.516 -0.392 1.00 0.00 89 ILE A N 13
ATOM 24388 C CA . ILE A 1 110 ? 92.151 -7.715 -0.870 1.00 0.00 89 ILE A CA 13
ATOM 24389 C C . ILE A 1 110 ? 92.745 -6.386 -1.305 1.00 0.00 89 ILE A C 13
ATOM 24390 O O . ILE A 1 110 ? 92.051 -5.529 -1.861 1.00 0.00 89 ILE A O 13
ATOM 24406 N N . PHE A 1 111 ? 94.021 -6.211 -1.028 1.00 0.00 90 PHE A N 13
ATOM 24407 C CA . PHE A 1 111 ? 94.715 -4.983 -1.355 1.00 0.00 90 PHE A CA 13
ATOM 24408 C C . PHE A 1 111 ? 95.638 -5.213 -2.545 1.00 0.00 90 PHE A C 13
ATOM 24409 O O . PHE A 1 111 ? 96.727 -5.772 -2.406 1.00 0.00 90 PHE A O 13
ATOM 24426 N N . LEU A 1 112 ? 95.177 -4.801 -3.713 1.00 0.00 91 LEU A N 13
ATOM 24427 C CA . LEU A 1 112 ? 95.899 -5.035 -4.954 1.00 0.00 91 LEU A CA 13
ATOM 24428 C C . LEU A 1 112 ? 96.748 -3.819 -5.305 1.00 0.00 91 LEU A C 13
ATOM 24429 O O . LEU A 1 112 ? 96.217 -2.768 -5.666 1.00 0.00 91 LEU A O 13
ATOM 24445 N N . ASN A 1 113 ? 98.057 -3.950 -5.180 1.00 0.00 92 ASN A N 13
ATOM 24446 C CA . ASN A 1 113 ? 98.959 -2.870 -5.555 1.00 0.00 92 ASN A CA 13
ATOM 24447 C C . ASN A 1 113 ? 100.203 -3.419 -6.241 1.00 0.00 92 ASN A C 13
ATOM 24448 O O . ASN A 1 113 ? 100.610 -4.553 -5.990 1.00 0.00 92 ASN A O 13
ATOM 24459 N N . PRO A 1 114 ? 100.806 -2.629 -7.141 1.00 0.00 93 PRO A N 13
ATOM 24460 C CA . PRO A 1 114 ? 102.063 -2.980 -7.801 1.00 0.00 93 PRO A CA 13
ATOM 24461 C C . PRO A 1 114 ? 103.266 -2.652 -6.922 1.00 0.00 93 PRO A C 13
ATOM 24462 O O . PRO A 1 114 ? 104.354 -2.347 -7.417 1.00 0.00 93 PRO A O 13
ATOM 24473 N N . ARG A 1 115 ? 103.061 -2.708 -5.615 1.00 0.00 94 ARG A N 13
ATOM 24474 C CA . ARG A 1 115 ? 104.114 -2.402 -4.663 1.00 0.00 94 ARG A CA 13
ATOM 24475 C C . ARG A 1 115 ? 104.604 -3.685 -4.002 1.00 0.00 94 ARG A C 13
ATOM 24476 O O . ARG A 1 115 ? 105.769 -3.799 -3.619 1.00 0.00 94 ARG A O 13
ATOM 24497 N N . ASP A 1 116 ? 103.701 -4.650 -3.878 1.00 0.00 95 ASP A N 13
ATOM 24498 C CA . ASP A 1 116 ? 104.048 -5.968 -3.362 1.00 0.00 95 ASP A CA 13
ATOM 24499 C C . ASP A 1 116 ? 104.362 -6.903 -4.527 1.00 0.00 95 ASP A C 13
ATOM 24500 O O . ASP A 1 116 ? 103.695 -6.846 -5.562 1.00 0.00 95 ASP A O 13
ATOM 24509 N N . PRO A 1 117 ? 105.392 -7.759 -4.381 1.00 0.00 96 PRO A N 13
ATOM 24510 C CA . PRO A 1 117 ? 105.811 -8.715 -5.423 1.00 0.00 96 PRO A CA 13
ATOM 24511 C C . PRO A 1 117 ? 104.682 -9.603 -5.967 1.00 0.00 96 PRO A C 13
ATOM 24512 O O . PRO A 1 117 ? 104.869 -10.296 -6.969 1.00 0.00 96 PRO A O 13
ATOM 24523 N N . THR A 1 118 ? 103.528 -9.603 -5.307 1.00 0.00 97 THR A N 13
ATOM 24524 C CA . THR A 1 118 ? 102.365 -10.331 -5.804 1.00 0.00 97 THR A CA 13
ATOM 24525 C C . THR A 1 118 ? 101.934 -9.786 -7.167 1.00 0.00 97 THR A C 13
ATOM 24526 O O . THR A 1 118 ? 101.579 -10.548 -8.069 1.00 0.00 97 THR A O 13
ATOM 24537 N N . TYR A 1 119 ? 101.986 -8.468 -7.322 1.00 0.00 98 TYR A N 13
ATOM 24538 C CA . TYR A 1 119 ? 101.639 -7.831 -8.585 1.00 0.00 98 TYR A CA 13
ATOM 24539 C C . TYR A 1 119 ? 102.806 -7.002 -9.092 1.00 0.00 98 TYR A C 13
ATOM 24540 O O . TYR A 1 119 ? 103.132 -5.953 -8.540 1.00 0.00 98 TYR A O 13
ATOM 24558 N N . ARG A 1 120 ? 103.432 -7.490 -10.148 1.00 0.00 99 ARG A N 13
ATOM 24559 C CA . ARG A 1 120 ? 104.671 -6.914 -10.640 1.00 0.00 99 ARG A CA 13
ATOM 24560 C C . ARG A 1 120 ? 104.435 -6.042 -11.866 1.00 0.00 99 ARG A C 13
ATOM 24561 O O . ARG A 1 120 ? 103.871 -6.493 -12.865 1.00 0.00 99 ARG A O 13
ATOM 24582 N N . PRO A 1 121 ? 104.850 -4.772 -11.795 1.00 0.00 100 PRO A N 13
ATOM 24583 C CA . PRO A 1 121 ? 104.801 -3.866 -12.937 1.00 0.00 100 PRO A CA 13
ATOM 24584 C C . PRO A 1 121 ? 105.964 -4.114 -13.899 1.00 0.00 100 PRO A C 13
ATOM 24585 O O . PRO A 1 121 ? 107.030 -4.578 -13.486 1.00 0.00 100 PRO A O 13
ATOM 24596 N N . PRO A 1 122 ? 105.781 -3.805 -15.194 1.00 0.00 101 PRO A N 13
ATOM 24597 C CA . PRO A 1 122 ? 106.832 -3.984 -16.205 1.00 0.00 101 PRO A CA 13
ATOM 24598 C C . PRO A 1 122 ? 108.032 -3.073 -15.953 1.00 0.00 101 PRO A C 13
ATOM 24599 O O . PRO A 1 122 ? 109.137 -3.324 -16.438 1.00 0.00 101 PRO A O 13
ATOM 24610 N N . SER A 1 123 ? 107.803 -2.019 -15.184 1.00 0.00 102 SER A N 13
ATOM 24611 C CA . SER A 1 123 ? 108.848 -1.074 -14.832 1.00 0.00 102 SER A CA 13
ATOM 24612 C C . SER A 1 123 ? 109.466 -1.423 -13.478 1.00 0.00 102 SER A C 13
ATOM 24613 O O . SER A 1 123 ? 110.338 -0.712 -12.977 1.00 0.00 102 SER A O 13
ATOM 24621 N N . GLY A 1 124 ? 109.013 -2.528 -12.894 1.00 0.00 103 GLY A N 13
ATOM 24622 C CA . GLY A 1 124 ? 109.513 -2.943 -11.599 1.00 0.00 103 GLY A CA 13
ATOM 24623 C C . GLY A 1 124 ? 110.277 -4.248 -11.677 1.00 0.00 103 GLY A C 13
ATOM 24624 O O . GLY A 1 124 ? 110.512 -4.771 -12.770 1.00 0.00 103 GLY A O 13
ATOM 24628 N N . GLY A 1 125 ? 110.660 -4.778 -10.528 1.00 0.00 104 GLY A N 13
ATOM 24629 C CA . GLY A 1 125 ? 111.415 -6.011 -10.493 1.00 0.00 104 GLY A CA 13
ATOM 24630 C C . GLY A 1 125 ? 112.667 -5.871 -9.658 1.00 0.00 104 GLY A C 13
ATOM 24631 O O . GLY A 1 125 ? 112.661 -5.049 -8.720 1.00 0.00 104 GLY A O 13
ATOM 24636 N N . MET A 1 1 ? 103.599 29.130 -19.831 1.00 0.00 -20 MET A N 14
ATOM 24637 C CA . MET A 1 1 ? 104.234 27.831 -19.526 1.00 0.00 -20 MET A CA 14
ATOM 24638 C C . MET A 1 1 ? 105.559 27.719 -20.267 1.00 0.00 -20 MET A C 14
ATOM 24639 O O . MET A 1 1 ? 105.770 28.395 -21.276 1.00 0.00 -20 MET A O 14
ATOM 24655 N N . GLY A 1 2 ? 106.448 26.872 -19.762 1.00 0.00 -19 GLY A N 14
ATOM 24656 C CA . GLY A 1 2 ? 107.724 26.651 -20.418 1.00 0.00 -19 GLY A CA 14
ATOM 24657 C C . GLY A 1 2 ? 107.544 26.026 -21.782 1.00 0.00 -19 GLY A C 14
ATOM 24658 O O . GLY A 1 2 ? 108.230 26.383 -22.742 1.00 0.00 -19 GLY A O 14
ATOM 24662 N N . SER A 1 3 ? 106.605 25.101 -21.865 1.00 0.00 -18 SER A N 14
ATOM 24663 C CA . SER A 1 3 ? 106.253 24.472 -23.121 1.00 0.00 -18 SER A CA 14
ATOM 24664 C C . SER A 1 3 ? 104.744 24.538 -23.334 1.00 0.00 -18 SER A C 14
ATOM 24665 O O . SER A 1 3 ? 103.980 23.826 -22.678 1.00 0.00 -18 SER A O 14
ATOM 24673 N N . SER A 1 4 ? 104.320 25.423 -24.229 1.00 0.00 -17 SER A N 14
ATOM 24674 C CA . SER A 1 4 ? 102.910 25.571 -24.551 1.00 0.00 -17 SER A CA 14
ATOM 24675 C C . SER A 1 4 ? 102.405 24.327 -25.272 1.00 0.00 -17 SER A C 14
ATOM 24676 O O . SER A 1 4 ? 101.231 23.967 -25.173 1.00 0.00 -17 SER A O 14
ATOM 24684 N N . HIS A 1 5 ? 103.310 23.664 -25.981 1.00 0.00 -16 HIS A N 14
ATOM 24685 C CA . HIS A 1 5 ? 102.989 22.414 -26.646 1.00 0.00 -16 HIS A CA 14
ATOM 24686 C C . HIS A 1 5 ? 103.263 21.262 -25.694 1.00 0.00 -16 HIS A C 14
ATOM 24687 O O . HIS A 1 5 ? 104.413 20.863 -25.498 1.00 0.00 -16 HIS A O 14
ATOM 24702 N N . HIS A 1 6 ? 102.204 20.752 -25.085 1.00 0.00 -15 HIS A N 14
ATOM 24703 C CA . HIS A 1 6 ? 102.328 19.719 -24.070 1.00 0.00 -15 HIS A CA 14
ATOM 24704 C C . HIS A 1 6 ? 102.715 18.392 -24.707 1.00 0.00 -15 HIS A C 14
ATOM 24705 O O . HIS A 1 6 ? 101.962 17.834 -25.504 1.00 0.00 -15 HIS A O 14
ATOM 24720 N N . HIS A 1 7 ? 103.900 17.900 -24.355 1.00 0.00 -14 HIS A N 14
ATOM 24721 C CA . HIS A 1 7 ? 104.394 16.633 -24.883 1.00 0.00 -14 HIS A CA 14
ATOM 24722 C C . HIS A 1 7 ? 103.519 15.489 -24.398 1.00 0.00 -14 HIS A C 14
ATOM 24723 O O . HIS A 1 7 ? 103.396 14.460 -25.058 1.00 0.00 -14 HIS A O 14
ATOM 24738 N N . HIS A 1 8 ? 102.932 15.671 -23.224 1.00 0.00 -13 HIS A N 14
ATOM 24739 C CA . HIS A 1 8 ? 101.873 14.791 -22.761 1.00 0.00 -13 HIS A CA 14
ATOM 24740 C C . HIS A 1 8 ? 100.542 15.411 -23.143 1.00 0.00 -13 HIS A C 14
ATOM 24741 O O . HIS A 1 8 ? 99.968 16.196 -22.387 1.00 0.00 -13 HIS A O 14
ATOM 24756 N N . HIS A 1 9 ? 100.079 15.092 -24.341 1.00 0.00 -12 HIS A N 14
ATOM 24757 C CA . HIS A 1 9 ? 98.932 15.773 -24.915 1.00 0.00 -12 HIS A CA 14
ATOM 24758 C C . HIS A 1 9 ? 97.624 15.268 -24.322 1.00 0.00 -12 HIS A C 14
ATOM 24759 O O . HIS A 1 9 ? 97.059 14.272 -24.776 1.00 0.00 -12 HIS A O 14
ATOM 24774 N N . HIS A 1 10 ? 97.169 15.944 -23.281 1.00 0.00 -11 HIS A N 14
ATOM 24775 C CA . HIS A 1 10 ? 95.855 15.689 -22.723 1.00 0.00 -11 HIS A CA 14
ATOM 24776 C C . HIS A 1 10 ? 94.909 16.762 -23.244 1.00 0.00 -11 HIS A C 14
ATOM 24777 O O . HIS A 1 10 ? 95.360 17.834 -23.645 1.00 0.00 -11 HIS A O 14
ATOM 24792 N N . SER A 1 11 ? 93.612 16.488 -23.248 1.00 0.00 -10 SER A N 14
ATOM 24793 C CA . SER A 1 11 ? 92.640 17.413 -23.822 1.00 0.00 -10 SER A CA 14
ATOM 24794 C C . SER A 1 11 ? 92.393 18.620 -22.912 1.00 0.00 -10 SER A C 14
ATOM 24795 O O . SER A 1 11 ? 91.480 19.411 -23.148 1.00 0.00 -10 SER A O 14
ATOM 24803 N N . SER A 1 12 ? 93.214 18.763 -21.885 1.00 0.00 -9 SER A N 14
ATOM 24804 C CA . SER A 1 12 ? 93.100 19.871 -20.961 1.00 0.00 -9 SER A CA 14
ATOM 24805 C C . SER A 1 12 ? 94.298 20.806 -21.107 1.00 0.00 -9 SER A C 14
ATOM 24806 O O . SER A 1 12 ? 95.447 20.354 -21.141 1.00 0.00 -9 SER A O 14
ATOM 24814 N N . GLY A 1 13 ? 94.026 22.099 -21.220 1.00 0.00 -8 GLY A N 14
ATOM 24815 C CA . GLY A 1 13 ? 95.088 23.080 -21.321 1.00 0.00 -8 GLY A CA 14
ATOM 24816 C C . GLY A 1 13 ? 95.771 23.314 -19.990 1.00 0.00 -8 GLY A C 14
ATOM 24817 O O . GLY A 1 13 ? 96.958 23.640 -19.941 1.00 0.00 -8 GLY A O 14
ATOM 24821 N N . LEU A 1 14 ? 95.019 23.151 -18.911 1.00 0.00 -7 LEU A N 14
ATOM 24822 C CA . LEU A 1 14 ? 95.560 23.319 -17.570 1.00 0.00 -7 LEU A CA 14
ATOM 24823 C C . LEU A 1 14 ? 96.228 22.033 -17.094 1.00 0.00 -7 LEU A C 14
ATOM 24824 O O . LEU A 1 14 ? 95.943 20.947 -17.601 1.00 0.00 -7 LEU A O 14
ATOM 24840 N N . VAL A 1 15 ? 97.115 22.165 -16.117 1.00 0.00 -6 VAL A N 14
ATOM 24841 C CA . VAL A 1 15 ? 97.827 21.020 -15.571 1.00 0.00 -6 VAL A CA 14
ATOM 24842 C C . VAL A 1 15 ? 97.057 20.404 -14.405 1.00 0.00 -6 VAL A C 14
ATOM 24843 O O . VAL A 1 15 ? 96.468 21.117 -13.590 1.00 0.00 -6 VAL A O 14
ATOM 24856 N N . PRO A 1 16 ? 97.032 19.066 -14.329 1.00 0.00 -5 PRO A N 14
ATOM 24857 C CA . PRO A 1 16 ? 96.343 18.342 -13.260 1.00 0.00 -5 PRO A CA 14
ATOM 24858 C C . PRO A 1 16 ? 97.075 18.445 -11.926 1.00 0.00 -5 PRO A C 14
ATOM 24859 O O . PRO A 1 16 ? 98.248 18.827 -11.869 1.00 0.00 -5 PRO A O 14
ATOM 24870 N N . ARG A 1 17 ? 96.379 18.102 -10.855 1.00 0.00 -4 ARG A N 14
ATOM 24871 C CA . ARG A 1 17 ? 96.951 18.154 -9.520 1.00 0.00 -4 ARG A CA 14
ATOM 24872 C C . ARG A 1 17 ? 97.395 16.767 -9.079 1.00 0.00 -4 ARG A C 14
ATOM 24873 O O . ARG A 1 17 ? 96.728 15.770 -9.369 1.00 0.00 -4 ARG A O 14
ATOM 24894 N N . GLY A 1 18 ? 98.525 16.709 -8.391 1.00 0.00 -3 GLY A N 14
ATOM 24895 C CA . GLY A 1 18 ? 99.051 15.442 -7.931 1.00 0.00 -3 GLY A CA 14
ATOM 24896 C C . GLY A 1 18 ? 98.261 14.880 -6.771 1.00 0.00 -3 GLY A C 14
ATOM 24897 O O . GLY A 1 18 ? 97.776 15.625 -5.917 1.00 0.00 -3 GLY A O 14
ATOM 24901 N N . SER A 1 19 ? 98.127 13.565 -6.742 1.00 0.00 -2 SER A N 14
ATOM 24902 C CA . SER A 1 19 ? 97.402 12.895 -5.678 1.00 0.00 -2 SER A CA 14
ATOM 24903 C C . SER A 1 19 ? 98.287 12.737 -4.446 1.00 0.00 -2 SER A C 14
ATOM 24904 O O . SER A 1 19 ? 99.491 13.003 -4.495 1.00 0.00 -2 SER A O 14
ATOM 24912 N N . HIS A 1 20 ? 97.688 12.314 -3.342 1.00 0.00 -1 HIS A N 14
ATOM 24913 C CA . HIS A 1 20 ? 98.432 12.091 -2.109 1.00 0.00 -1 HIS A CA 14
ATOM 24914 C C . HIS A 1 20 ? 98.731 10.608 -1.962 1.00 0.00 -1 HIS A C 14
ATOM 24915 O O . HIS A 1 20 ? 99.856 10.208 -1.673 1.00 0.00 -1 HIS A O 14
ATOM 24930 N N . MET A 1 21 ? 97.702 9.805 -2.179 1.00 0.00 0 MET A N 14
ATOM 24931 C CA . MET A 1 21 ? 97.813 8.358 -2.093 1.00 0.00 0 MET A CA 14
ATOM 24932 C C . MET A 1 21 ? 97.099 7.730 -3.278 1.00 0.00 0 MET A C 14
ATOM 24933 O O . MET A 1 21 ? 96.034 8.201 -3.682 1.00 0.00 0 MET A O 14
ATOM 24947 N N . MET A 1 22 ? 97.682 6.685 -3.842 1.00 0.00 1 MET A N 14
ATOM 24948 C CA . MET A 1 22 ? 97.068 5.986 -4.965 1.00 0.00 1 MET A CA 14
ATOM 24949 C C . MET A 1 22 ? 96.218 4.818 -4.473 1.00 0.00 1 MET A C 14
ATOM 24950 O O . MET A 1 22 ? 95.898 3.907 -5.234 1.00 0.00 1 MET A O 14
ATOM 24964 N N . PHE A 1 23 ? 95.865 4.857 -3.194 1.00 0.00 2 PHE A N 14
ATOM 24965 C CA . PHE A 1 23 ? 94.982 3.859 -2.605 1.00 0.00 2 PHE A CA 14
ATOM 24966 C C . PHE A 1 23 ? 93.587 4.000 -3.199 1.00 0.00 2 PHE A C 14
ATOM 24967 O O . PHE A 1 23 ? 92.941 5.037 -3.045 1.00 0.00 2 PHE A O 14
ATOM 24984 N N . LYS A 1 24 ? 93.133 2.966 -3.888 1.00 0.00 3 LYS A N 14
ATOM 24985 C CA . LYS A 1 24 ? 91.836 2.998 -4.547 1.00 0.00 3 LYS A CA 14
ATOM 24986 C C . LYS A 1 24 ? 90.850 2.096 -3.831 1.00 0.00 3 LYS A C 14
ATOM 24987 O O . LYS A 1 24 ? 90.994 0.877 -3.844 1.00 0.00 3 LYS A O 14
ATOM 25006 N N . LEU A 1 25 ? 89.858 2.693 -3.197 1.00 0.00 4 LEU A N 14
ATOM 25007 C CA . LEU A 1 25 ? 88.809 1.924 -2.553 1.00 0.00 4 LEU A CA 14
ATOM 25008 C C . LEU A 1 25 ? 87.553 1.980 -3.416 1.00 0.00 4 LEU A C 14
ATOM 25009 O O . LEU A 1 25 ? 86.985 3.054 -3.624 1.00 0.00 4 LEU A O 14
ATOM 25025 N N . THR A 1 26 ? 87.137 0.829 -3.932 1.00 0.00 5 THR A N 14
ATOM 25026 C CA . THR A 1 26 ? 85.984 0.765 -4.816 1.00 0.00 5 THR A CA 14
ATOM 25027 C C . THR A 1 26 ? 84.702 1.119 -4.069 1.00 0.00 5 THR A C 14
ATOM 25028 O O . THR A 1 26 ? 84.586 0.876 -2.865 1.00 0.00 5 THR A O 14
ATOM 25039 N N . PRO A 1 27 ? 83.715 1.701 -4.772 1.00 0.00 6 PRO A N 14
ATOM 25040 C CA . PRO A 1 27 ? 82.409 2.013 -4.186 1.00 0.00 6 PRO A CA 14
ATOM 25041 C C . PRO A 1 27 ? 81.701 0.750 -3.708 1.00 0.00 6 PRO A C 14
ATOM 25042 O O . PRO A 1 27 ? 80.806 0.801 -2.862 1.00 0.00 6 PRO A O 14
ATOM 25053 N N . ALA A 1 28 ? 82.117 -0.383 -4.257 1.00 0.00 7 ALA A N 14
ATOM 25054 C CA . ALA A 1 28 ? 81.580 -1.672 -3.861 1.00 0.00 7 ALA A CA 14
ATOM 25055 C C . ALA A 1 28 ? 82.146 -2.099 -2.511 1.00 0.00 7 ALA A C 14
ATOM 25056 O O . ALA A 1 28 ? 81.395 -2.400 -1.584 1.00 0.00 7 ALA A O 14
ATOM 25063 N N . ALA A 1 29 ? 83.473 -2.118 -2.402 1.00 0.00 8 ALA A N 14
ATOM 25064 C CA . ALA A 1 29 ? 84.128 -2.533 -1.166 1.00 0.00 8 ALA A CA 14
ATOM 25065 C C . ALA A 1 29 ? 83.827 -1.558 -0.037 1.00 0.00 8 ALA A C 14
ATOM 25066 O O . ALA A 1 29 ? 83.617 -1.968 1.104 1.00 0.00 8 ALA A O 14
ATOM 25073 N N . ALA A 1 30 ? 83.787 -0.269 -0.368 1.00 0.00 9 ALA A N 14
ATOM 25074 C CA . ALA A 1 30 ? 83.473 0.770 0.607 1.00 0.00 9 ALA A CA 14
ATOM 25075 C C . ALA A 1 30 ? 82.095 0.541 1.216 1.00 0.00 9 ALA A C 14
ATOM 25076 O O . ALA A 1 30 ? 81.866 0.825 2.393 1.00 0.00 9 ALA A O 14
ATOM 25083 N N . GLU A 1 31 ? 81.191 0.004 0.409 1.00 0.00 10 GLU A N 14
ATOM 25084 C CA . GLU A 1 31 ? 79.843 -0.301 0.859 1.00 0.00 10 GLU A CA 14
ATOM 25085 C C . GLU A 1 31 ? 79.872 -1.391 1.928 1.00 0.00 10 GLU A C 14
ATOM 25086 O O . GLU A 1 31 ? 79.158 -1.316 2.927 1.00 0.00 10 GLU A O 14
ATOM 25098 N N . GLN A 1 32 ? 80.716 -2.395 1.724 1.00 0.00 11 GLN A N 14
ATOM 25099 C CA . GLN A 1 32 ? 80.824 -3.492 2.672 1.00 0.00 11 GLN A CA 14
ATOM 25100 C C . GLN A 1 32 ? 81.584 -3.043 3.918 1.00 0.00 11 GLN A C 14
ATOM 25101 O O . GLN A 1 32 ? 81.377 -3.577 5.008 1.00 0.00 11 GLN A O 14
ATOM 25115 N N . VAL A 1 33 ? 82.453 -2.051 3.756 1.00 0.00 12 VAL A N 14
ATOM 25116 C CA . VAL A 1 33 ? 83.103 -1.418 4.898 1.00 0.00 12 VAL A CA 14
ATOM 25117 C C . VAL A 1 33 ? 82.056 -0.693 5.741 1.00 0.00 12 VAL A C 14
ATOM 25118 O O . VAL A 1 33 ? 82.052 -0.786 6.968 1.00 0.00 12 VAL A O 14
ATOM 25131 N N . LEU A 1 34 ? 81.157 0.012 5.060 1.00 0.00 13 LEU A N 14
ATOM 25132 C CA . LEU A 1 34 ? 80.025 0.662 5.710 1.00 0.00 13 LEU A CA 14
ATOM 25133 C C . LEU A 1 34 ? 79.152 -0.382 6.403 1.00 0.00 13 LEU A C 14
ATOM 25134 O O . LEU A 1 34 ? 78.712 -0.192 7.539 1.00 0.00 13 LEU A O 14
ATOM 25150 N N . LYS A 1 35 ? 78.913 -1.482 5.698 1.00 0.00 14 LYS A N 14
ATOM 25151 C CA . LYS A 1 35 ? 78.169 -2.617 6.230 1.00 0.00 14 LYS A CA 14
ATOM 25152 C C . LYS A 1 35 ? 78.793 -3.113 7.534 1.00 0.00 14 LYS A C 14
ATOM 25153 O O . LYS A 1 35 ? 78.100 -3.295 8.536 1.00 0.00 14 LYS A O 14
ATOM 25172 N N . ALA A 1 36 ? 80.107 -3.308 7.516 1.00 0.00 15 ALA A N 14
ATOM 25173 C CA . ALA A 1 36 ? 80.835 -3.773 8.691 1.00 0.00 15 ALA A CA 14
ATOM 25174 C C . ALA A 1 36 ? 80.783 -2.744 9.816 1.00 0.00 15 ALA A C 14
ATOM 25175 O O . ALA A 1 36 ? 80.631 -3.097 10.984 1.00 0.00 15 ALA A O 14
ATOM 25182 N N . ALA A 1 37 ? 80.899 -1.471 9.456 1.00 0.00 16 ALA A N 14
ATOM 25183 C CA . ALA A 1 37 ? 80.849 -0.387 10.431 1.00 0.00 16 ALA A CA 14
ATOM 25184 C C . ALA A 1 37 ? 79.500 -0.351 11.141 1.00 0.00 16 ALA A C 14
ATOM 25185 O O . ALA A 1 37 ? 79.434 -0.188 12.362 1.00 0.00 16 ALA A O 14
ATOM 25192 N N . LYS A 1 38 ? 78.430 -0.515 10.374 1.00 0.00 17 LYS A N 14
ATOM 25193 C CA . LYS A 1 38 ? 77.079 -0.479 10.920 1.00 0.00 17 LYS A CA 14
ATOM 25194 C C . LYS A 1 38 ? 76.787 -1.714 11.764 1.00 0.00 17 LYS A C 14
ATOM 25195 O O . LYS A 1 38 ? 76.251 -1.605 12.865 1.00 0.00 17 LYS A O 14
ATOM 25214 N N . GLN A 1 39 ? 77.157 -2.881 11.253 1.00 0.00 18 GLN A N 14
ATOM 25215 C CA . GLN A 1 39 ? 76.893 -4.138 11.948 1.00 0.00 18 GLN A CA 14
ATOM 25216 C C . GLN A 1 39 ? 77.850 -4.340 13.115 1.00 0.00 18 GLN A C 14
ATOM 25217 O O . GLN A 1 39 ? 77.630 -5.202 13.969 1.00 0.00 18 GLN A O 14
ATOM 25231 N N . GLY A 1 40 ? 78.916 -3.556 13.143 1.00 0.00 19 GLY A N 14
ATOM 25232 C CA . GLY A 1 40 ? 79.853 -3.619 14.247 1.00 0.00 19 GLY A CA 14
ATOM 25233 C C . GLY A 1 40 ? 79.590 -2.538 15.276 1.00 0.00 19 GLY A C 14
ATOM 25234 O O . GLY A 1 40 ? 80.064 -2.620 16.409 1.00 0.00 19 GLY A O 14
ATOM 25238 N N . GLY A 1 41 ? 78.825 -1.527 14.881 1.00 0.00 20 GLY A N 14
ATOM 25239 C CA . GLY A 1 41 ? 78.523 -0.426 15.772 1.00 0.00 20 GLY A CA 14
ATOM 25240 C C . GLY A 1 41 ? 79.722 0.475 15.985 1.00 0.00 20 GLY A C 14
ATOM 25241 O O . GLY A 1 41 ? 79.962 0.955 17.092 1.00 0.00 20 GLY A O 14
ATOM 25245 N N . THR A 1 42 ? 80.477 0.704 14.921 1.00 0.00 21 THR A N 14
ATOM 25246 C CA . THR A 1 42 ? 81.702 1.484 15.010 1.00 0.00 21 THR A CA 14
ATOM 25247 C C . THR A 1 42 ? 81.661 2.672 14.046 1.00 0.00 21 THR A C 14
ATOM 25248 O O . THR A 1 42 ? 82.696 3.166 13.596 1.00 0.00 21 THR A O 14
ATOM 25259 N N . GLU A 1 43 ? 80.451 3.152 13.766 1.00 0.00 22 GLU A N 14
ATOM 25260 C CA . GLU A 1 43 ? 80.251 4.253 12.820 1.00 0.00 22 GLU A CA 14
ATOM 25261 C C . GLU A 1 43 ? 80.808 5.573 13.357 1.00 0.00 22 GLU A C 14
ATOM 25262 O O . GLU A 1 43 ? 80.928 6.548 12.617 1.00 0.00 22 GLU A O 14
ATOM 25274 N N . GLY A 1 44 ? 81.144 5.605 14.640 1.00 0.00 23 GLY A N 14
ATOM 25275 C CA . GLY A 1 44 ? 81.563 6.844 15.267 1.00 0.00 23 GLY A CA 14
ATOM 25276 C C . GLY A 1 44 ? 83.049 7.120 15.138 1.00 0.00 23 GLY A C 14
ATOM 25277 O O . GLY A 1 44 ? 83.539 8.132 15.643 1.00 0.00 23 GLY A O 14
ATOM 25281 N N . MET A 1 45 ? 83.776 6.237 14.468 1.00 0.00 24 MET A N 14
ATOM 25282 C CA . MET A 1 45 ? 85.214 6.420 14.313 1.00 0.00 24 MET A CA 14
ATOM 25283 C C . MET A 1 45 ? 85.620 6.370 12.846 1.00 0.00 24 MET A C 14
ATOM 25284 O O . MET A 1 45 ? 84.810 6.049 11.976 1.00 0.00 24 MET A O 14
ATOM 25298 N N . CYS A 1 46 ? 86.879 6.686 12.583 1.00 0.00 25 CYS A N 14
ATOM 25299 C CA . CYS A 1 46 ? 87.383 6.788 11.222 1.00 0.00 25 CYS A CA 14
ATOM 25300 C C . CYS A 1 46 ? 88.174 5.540 10.853 1.00 0.00 25 CYS A C 14
ATOM 25301 O O . CYS A 1 46 ? 88.765 4.892 11.717 1.00 0.00 25 CYS A O 14
ATOM 25309 N N . LEU A 1 47 ? 88.171 5.195 9.572 1.00 0.00 26 LEU A N 14
ATOM 25310 C CA . LEU A 1 47 ? 88.936 4.055 9.092 1.00 0.00 26 LEU A CA 14
ATOM 25311 C C . LEU A 1 47 ? 90.420 4.399 9.055 1.00 0.00 26 LEU A C 14
ATOM 25312 O O . LEU A 1 47 ? 90.857 5.223 8.253 1.00 0.00 26 LEU A O 14
ATOM 25328 N N . ARG A 1 48 ? 91.186 3.773 9.927 1.00 0.00 27 ARG A N 14
ATOM 25329 C CA . ARG A 1 48 ? 92.612 4.016 9.991 1.00 0.00 27 ARG A CA 14
ATOM 25330 C C . ARG A 1 48 ? 93.350 2.773 9.521 1.00 0.00 27 ARG A C 14
ATOM 25331 O O . ARG A 1 48 ? 93.096 1.665 10.002 1.00 0.00 27 ARG A O 14
ATOM 25352 N N . LEU A 1 49 ? 94.238 2.950 8.564 1.00 0.00 28 LEU A N 14
ATOM 25353 C CA . LEU A 1 49 ? 94.921 1.823 7.959 1.00 0.00 28 LEU A CA 14
ATOM 25354 C C . LEU A 1 49 ? 96.299 1.622 8.573 1.00 0.00 28 LEU A C 14
ATOM 25355 O O . LEU A 1 49 ? 97.122 2.538 8.601 1.00 0.00 28 LEU A O 14
ATOM 25371 N N . ALA A 1 50 ? 96.535 0.419 9.074 1.00 0.00 29 ALA A N 14
ATOM 25372 C CA . ALA A 1 50 ? 97.825 0.065 9.640 1.00 0.00 29 ALA A CA 14
ATOM 25373 C C . ALA A 1 50 ? 98.501 -0.988 8.775 1.00 0.00 29 ALA A C 14
ATOM 25374 O O . ALA A 1 50 ? 97.849 -1.911 8.282 1.00 0.00 29 ALA A O 14
ATOM 25381 N N . ALA A 1 51 ? 99.802 -0.850 8.588 1.00 0.00 30 ALA A N 14
ATOM 25382 C CA . ALA A 1 51 ? 100.541 -1.760 7.731 1.00 0.00 30 ALA A CA 14
ATOM 25383 C C . ALA A 1 51 ? 101.790 -2.277 8.430 1.00 0.00 30 ALA A C 14
ATOM 25384 O O . ALA A 1 51 ? 102.500 -1.523 9.095 1.00 0.00 30 ALA A O 14
ATOM 25391 N N . GLY A 1 52 ? 102.040 -3.564 8.280 1.00 0.00 31 GLY A N 14
ATOM 25392 C CA . GLY A 1 52 ? 103.226 -4.166 8.845 1.00 0.00 31 GLY A CA 14
ATOM 25393 C C . GLY A 1 52 ? 104.104 -4.756 7.766 1.00 0.00 31 GLY A C 14
ATOM 25394 O O . GLY A 1 52 ? 103.664 -4.920 6.629 1.00 0.00 31 GLY A O 14
ATOM 25398 N N . ARG A 1 53 ? 105.340 -5.074 8.102 1.00 0.00 32 ARG A N 14
ATOM 25399 C CA . ARG A 1 53 ? 106.247 -5.654 7.129 1.00 0.00 32 ARG A CA 14
ATOM 25400 C C . ARG A 1 53 ? 106.546 -7.100 7.470 1.00 0.00 32 ARG A C 14
ATOM 25401 O O . ARG A 1 53 ? 106.959 -7.411 8.587 1.00 0.00 32 ARG A O 14
ATOM 25422 N N . ASN A 1 54 ? 106.333 -7.978 6.509 1.00 0.00 33 ASN A N 14
ATOM 25423 C CA . ASN A 1 54 ? 106.749 -9.362 6.648 1.00 0.00 33 ASN A CA 14
ATOM 25424 C C . ASN A 1 54 ? 108.105 -9.499 5.983 1.00 0.00 33 ASN A C 14
ATOM 25425 O O . ASN A 1 54 ? 108.215 -9.265 4.781 1.00 0.00 33 ASN A O 14
ATOM 25436 N N . PRO A 1 55 ? 109.141 -9.850 6.772 1.00 0.00 34 PRO A N 14
ATOM 25437 C CA . PRO A 1 55 ? 110.553 -9.847 6.358 1.00 0.00 34 PRO A CA 14
ATOM 25438 C C . PRO A 1 55 ? 110.793 -10.179 4.884 1.00 0.00 34 PRO A C 14
ATOM 25439 O O . PRO A 1 55 ? 110.942 -11.346 4.516 1.00 0.00 34 PRO A O 14
ATOM 25450 N N . ASP A 1 56 ? 110.802 -9.128 4.056 1.00 0.00 35 ASP A N 14
ATOM 25451 C CA . ASP A 1 56 ? 111.056 -9.238 2.615 1.00 0.00 35 ASP A CA 14
ATOM 25452 C C . ASP A 1 56 ? 110.199 -10.317 1.954 1.00 0.00 35 ASP A C 14
ATOM 25453 O O . ASP A 1 56 ? 110.627 -10.971 1.003 1.00 0.00 35 ASP A O 14
ATOM 25462 N N . GLY A 1 57 ? 108.983 -10.483 2.449 1.00 0.00 36 GLY A N 14
ATOM 25463 C CA . GLY A 1 57 ? 108.072 -11.443 1.867 1.00 0.00 36 GLY A CA 14
ATOM 25464 C C . GLY A 1 57 ? 106.828 -10.781 1.320 1.00 0.00 36 GLY A C 14
ATOM 25465 O O . GLY A 1 57 ? 106.602 -10.770 0.108 1.00 0.00 36 GLY A O 14
ATOM 25469 N N . SER A 1 58 ? 106.033 -10.209 2.211 1.00 0.00 37 SER A N 14
ATOM 25470 C CA . SER A 1 58 ? 104.793 -9.553 1.827 1.00 0.00 37 SER A CA 14
ATOM 25471 C C . SER A 1 58 ? 104.459 -8.417 2.793 1.00 0.00 37 SER A C 14
ATOM 25472 O O . SER A 1 58 ? 105.110 -8.259 3.830 1.00 0.00 37 SER A O 14
ATOM 25480 N N . ILE A 1 59 ? 103.461 -7.624 2.444 1.00 0.00 38 ILE A N 14
ATOM 25481 C CA . ILE A 1 59 ? 103.014 -6.532 3.296 1.00 0.00 38 ILE A CA 14
ATOM 25482 C C . ILE A 1 59 ? 101.824 -6.973 4.149 1.00 0.00 38 ILE A C 14
ATOM 25483 O O . ILE A 1 59 ? 100.921 -7.654 3.666 1.00 0.00 38 ILE A O 14
ATOM 25499 N N . ASP A 1 60 ? 101.835 -6.598 5.423 1.00 0.00 39 ASP A N 14
ATOM 25500 C CA . ASP A 1 60 ? 100.740 -6.930 6.329 1.00 0.00 39 ASP A CA 14
ATOM 25501 C C . ASP A 1 60 ? 99.738 -5.784 6.373 1.00 0.00 39 ASP A C 14
ATOM 25502 O O . ASP A 1 60 ? 100.117 -4.629 6.565 1.00 0.00 39 ASP A O 14
ATOM 25511 N N . TYR A 1 61 ? 98.466 -6.100 6.196 1.00 0.00 40 TYR A N 14
ATOM 25512 C CA . TYR A 1 61 ? 97.434 -5.076 6.125 1.00 0.00 40 TYR A CA 14
ATOM 25513 C C . TYR A 1 61 ? 96.425 -5.218 7.256 1.00 0.00 40 TYR A C 14
ATOM 25514 O O . TYR A 1 61 ? 95.885 -6.299 7.485 1.00 0.00 40 TYR A O 14
ATOM 25532 N N . ARG A 1 62 ? 96.184 -4.125 7.966 1.00 0.00 41 ARG A N 14
ATOM 25533 C CA . ARG A 1 62 ? 95.154 -4.092 8.993 1.00 0.00 41 ARG A CA 14
ATOM 25534 C C . ARG A 1 62 ? 94.247 -2.888 8.785 1.00 0.00 41 ARG A C 14
ATOM 25535 O O . ARG A 1 62 ? 94.695 -1.742 8.862 1.00 0.00 41 ARG A O 14
ATOM 25556 N N . MET A 1 63 ? 92.981 -3.147 8.511 1.00 0.00 42 MET A N 14
ATOM 25557 C CA . MET A 1 63 ? 92.010 -2.078 8.334 1.00 0.00 42 MET A CA 14
ATOM 25558 C C . MET A 1 63 ? 91.076 -2.034 9.532 1.00 0.00 42 MET A C 14
ATOM 25559 O O . MET A 1 63 ? 90.261 -2.940 9.725 1.00 0.00 42 MET A O 14
ATOM 25573 N N . GLY A 1 64 ? 91.206 -1.001 10.346 1.00 0.00 43 GLY A N 14
ATOM 25574 C CA . GLY A 1 64 ? 90.390 -0.904 11.538 1.00 0.00 43 GLY A CA 14
ATOM 25575 C C . GLY A 1 64 ? 89.913 0.504 11.789 1.00 0.00 43 GLY A C 14
ATOM 25576 O O . GLY A 1 64 ? 90.420 1.453 11.192 1.00 0.00 43 GLY A O 14
ATOM 25580 N N . PHE A 1 65 ? 88.937 0.647 12.661 1.00 0.00 44 PHE A N 14
ATOM 25581 C CA . PHE A 1 65 ? 88.425 1.959 13.000 1.00 0.00 44 PHE A CA 14
ATOM 25582 C C . PHE A 1 65 ? 89.167 2.521 14.204 1.00 0.00 44 PHE A C 14
ATOM 25583 O O . PHE A 1 65 ? 89.359 1.838 15.210 1.00 0.00 44 PHE A O 14
ATOM 25600 N N . ASP A 1 66 ? 89.591 3.764 14.082 1.00 0.00 45 ASP A N 14
ATOM 25601 C CA . ASP A 1 66 ? 90.345 4.433 15.127 1.00 0.00 45 ASP A CA 14
ATOM 25602 C C . ASP A 1 66 ? 89.929 5.897 15.153 1.00 0.00 45 ASP A C 14
ATOM 25603 O O . ASP A 1 66 ? 89.158 6.328 14.292 1.00 0.00 45 ASP A O 14
ATOM 25612 N N . ASP A 1 67 ? 90.401 6.662 16.123 1.00 0.00 46 ASP A N 14
ATOM 25613 C CA . ASP A 1 67 ? 90.053 8.074 16.181 1.00 0.00 46 ASP A CA 14
ATOM 25614 C C . ASP A 1 67 ? 90.895 8.861 15.184 1.00 0.00 46 ASP A C 14
ATOM 25615 O O . ASP A 1 67 ? 92.070 8.556 14.973 1.00 0.00 46 ASP A O 14
ATOM 25624 N N . LEU A 1 68 ? 90.272 9.844 14.547 1.00 0.00 47 LEU A N 14
ATOM 25625 C CA . LEU A 1 68 ? 90.925 10.628 13.506 1.00 0.00 47 LEU A CA 14
ATOM 25626 C C . LEU A 1 68 ? 92.016 11.513 14.100 1.00 0.00 47 LEU A C 14
ATOM 25627 O O . LEU A 1 68 ? 91.741 12.406 14.905 1.00 0.00 47 LEU A O 14
ATOM 25643 N N . THR A 1 69 ? 93.247 11.249 13.703 1.00 0.00 48 THR A N 14
ATOM 25644 C CA . THR A 1 69 ? 94.381 12.048 14.119 1.00 0.00 48 THR A CA 14
ATOM 25645 C C . THR A 1 69 ? 94.781 13.039 13.026 1.00 0.00 48 THR A C 14
ATOM 25646 O O . THR A 1 69 ? 94.714 12.726 11.836 1.00 0.00 48 THR A O 14
ATOM 25657 N N . GLU A 1 70 ? 95.199 14.232 13.435 1.00 0.00 49 GLU A N 14
ATOM 25658 C CA . GLU A 1 70 ? 95.560 15.292 12.494 1.00 0.00 49 GLU A CA 14
ATOM 25659 C C . GLU A 1 70 ? 96.852 14.964 11.749 1.00 0.00 49 GLU A C 14
ATOM 25660 O O . GLU A 1 70 ? 97.096 15.476 10.653 1.00 0.00 49 GLU A O 14
ATOM 25672 N N . ASP A 1 71 ? 97.667 14.109 12.348 1.00 0.00 50 ASP A N 14
ATOM 25673 C CA . ASP A 1 71 ? 98.972 13.760 11.791 1.00 0.00 50 ASP A CA 14
ATOM 25674 C C . ASP A 1 71 ? 98.834 12.809 10.601 1.00 0.00 50 ASP A C 14
ATOM 25675 O O . ASP A 1 71 ? 99.698 12.763 9.720 1.00 0.00 50 ASP A O 14
ATOM 25684 N N . ASP A 1 72 ? 97.737 12.070 10.571 1.00 0.00 51 ASP A N 14
ATOM 25685 C CA . ASP A 1 72 ? 97.498 11.087 9.518 1.00 0.00 51 ASP A CA 14
ATOM 25686 C C . ASP A 1 72 ? 96.979 11.764 8.258 1.00 0.00 51 ASP A C 14
ATOM 25687 O O . ASP A 1 72 ? 96.346 12.821 8.324 1.00 0.00 51 ASP A O 14
ATOM 25696 N N . ILE A 1 73 ? 97.261 11.160 7.112 1.00 0.00 52 ILE A N 14
ATOM 25697 C CA . ILE A 1 73 ? 96.806 11.689 5.833 1.00 0.00 52 ILE A CA 14
ATOM 25698 C C . ILE A 1 73 ? 95.363 11.266 5.575 1.00 0.00 52 ILE A C 14
ATOM 25699 O O . ILE A 1 73 ? 95.017 10.094 5.724 1.00 0.00 52 ILE A O 14
ATOM 25715 N N . ARG A 1 74 ? 94.527 12.221 5.194 1.00 0.00 53 ARG A N 14
ATOM 25716 C CA . ARG A 1 74 ? 93.111 11.954 4.993 1.00 0.00 53 ARG A CA 14
ATOM 25717 C C . ARG A 1 74 ? 92.834 11.508 3.564 1.00 0.00 53 ARG A C 14
ATOM 25718 O O . ARG A 1 74 ? 93.286 12.135 2.606 1.00 0.00 53 ARG A O 14
ATOM 25739 N N . LEU A 1 75 ? 92.090 10.421 3.435 1.00 0.00 54 LEU A N 14
ATOM 25740 C CA . LEU A 1 75 ? 91.661 9.928 2.139 1.00 0.00 54 LEU A CA 14
ATOM 25741 C C . LEU A 1 75 ? 90.150 9.769 2.114 1.00 0.00 54 LEU A C 14
ATOM 25742 O O . LEU A 1 75 ? 89.600 8.852 2.721 1.00 0.00 54 LEU A O 14
ATOM 25758 N N . THR A 1 76 ? 89.478 10.679 1.435 1.00 0.00 55 THR A N 14
ATOM 25759 C CA . THR A 1 76 ? 88.041 10.588 1.287 1.00 0.00 55 THR A CA 14
ATOM 25760 C C . THR A 1 76 ? 87.693 9.715 0.088 1.00 0.00 55 THR A C 14
ATOM 25761 O O . THR A 1 76 ? 87.909 10.106 -1.063 1.00 0.00 55 THR A O 14
ATOM 25772 N N . SER A 1 77 ? 87.188 8.522 0.360 1.00 0.00 56 SER A N 14
ATOM 25773 C CA . SER A 1 77 ? 86.748 7.629 -0.697 1.00 0.00 56 SER A CA 14
ATOM 25774 C C . SER A 1 77 ? 85.291 7.927 -1.032 1.00 0.00 56 SER A C 14
ATOM 25775 O O . SER A 1 77 ? 84.820 9.049 -0.826 1.00 0.00 56 SER A O 14
ATOM 25783 N N . GLU A 1 78 ? 84.572 6.939 -1.535 1.00 0.00 57 GLU A N 14
ATOM 25784 C CA . GLU A 1 78 ? 83.179 7.129 -1.900 1.00 0.00 57 GLU A CA 14
ATOM 25785 C C . GLU A 1 78 ? 82.287 6.992 -0.666 1.00 0.00 57 GLU A C 14
ATOM 25786 O O . GLU A 1 78 ? 81.449 6.095 -0.579 1.00 0.00 57 GLU A O 14
ATOM 25798 N N . GLY A 1 79 ? 82.509 7.874 0.299 1.00 0.00 58 GLY A N 14
ATOM 25799 C CA . GLY A 1 79 ? 81.712 7.882 1.510 1.00 0.00 58 GLY A CA 14
ATOM 25800 C C . GLY A 1 79 ? 82.538 7.578 2.745 1.00 0.00 58 GLY A C 14
ATOM 25801 O O . GLY A 1 79 ? 82.305 8.145 3.814 1.00 0.00 58 GLY A O 14
ATOM 25805 N N . VAL A 1 80 ? 83.515 6.697 2.596 1.00 0.00 59 VAL A N 14
ATOM 25806 C CA . VAL A 1 80 ? 84.333 6.271 3.722 1.00 0.00 59 VAL A CA 14
ATOM 25807 C C . VAL A 1 80 ? 85.513 7.216 3.928 1.00 0.00 59 VAL A C 14
ATOM 25808 O O . VAL A 1 80 ? 86.290 7.476 3.005 1.00 0.00 59 VAL A O 14
ATOM 25821 N N . GLU A 1 81 ? 85.629 7.739 5.139 1.00 0.00 60 GLU A N 14
ATOM 25822 C CA . GLU A 1 81 ? 86.745 8.596 5.497 1.00 0.00 60 GLU A CA 14
ATOM 25823 C C . GLU A 1 81 ? 87.898 7.753 6.028 1.00 0.00 60 GLU A C 14
ATOM 25824 O O . GLU A 1 81 ? 87.747 7.028 7.016 1.00 0.00 60 GLU A O 14
ATOM 25836 N N . ILE A 1 82 ? 89.035 7.840 5.355 1.00 0.00 61 ILE A N 14
ATOM 25837 C CA . ILE A 1 82 ? 90.201 7.040 5.696 1.00 0.00 61 ILE A CA 14
ATOM 25838 C C . ILE A 1 82 ? 91.345 7.935 6.168 1.00 0.00 61 ILE A C 14
ATOM 25839 O O . ILE A 1 82 ? 91.520 9.041 5.660 1.00 0.00 61 ILE A O 14
ATOM 25855 N N . VAL A 1 83 ? 92.105 7.459 7.142 1.00 0.00 62 VAL A N 14
ATOM 25856 C CA . VAL A 1 83 ? 93.313 8.145 7.580 1.00 0.00 62 VAL A CA 14
ATOM 25857 C C . VAL A 1 83 ? 94.497 7.181 7.589 1.00 0.00 62 VAL A C 14
ATOM 25858 O O . VAL A 1 83 ? 94.373 6.027 8.010 1.00 0.00 62 VAL A O 14
ATOM 25871 N N . ILE A 1 84 ? 95.633 7.649 7.087 1.00 0.00 63 ILE A N 14
ATOM 25872 C CA . ILE A 1 84 ? 96.829 6.822 6.987 1.00 0.00 63 ILE A CA 14
ATOM 25873 C C . ILE A 1 84 ? 98.037 7.530 7.593 1.00 0.00 63 ILE A C 14
ATOM 25874 O O . ILE A 1 84 ? 98.371 8.652 7.207 1.00 0.00 63 ILE A O 14
ATOM 25890 N N . ALA A 1 85 ? 98.679 6.870 8.546 1.00 0.00 64 ALA A N 14
ATOM 25891 C CA . ALA A 1 85 ? 99.864 7.414 9.195 1.00 0.00 64 ALA A CA 14
ATOM 25892 C C . ALA A 1 85 ? 101.064 7.384 8.250 1.00 0.00 64 ALA A C 14
ATOM 25893 O O . ALA A 1 85 ? 101.227 6.440 7.469 1.00 0.00 64 ALA A O 14
ATOM 25900 N N . PRO A 1 86 ? 101.921 8.421 8.314 1.00 0.00 65 PRO A N 14
ATOM 25901 C CA . PRO A 1 86 ? 103.103 8.549 7.448 1.00 0.00 65 PRO A CA 14
ATOM 25902 C C . PRO A 1 86 ? 103.964 7.287 7.422 1.00 0.00 65 PRO A C 14
ATOM 25903 O O . PRO A 1 86 ? 104.519 6.927 6.385 1.00 0.00 65 PRO A O 14
ATOM 25914 N N . ASP A 1 87 ? 104.050 6.612 8.562 1.00 0.00 66 ASP A N 14
ATOM 25915 C CA . ASP A 1 87 ? 104.837 5.386 8.682 1.00 0.00 66 ASP A CA 14
ATOM 25916 C C . ASP A 1 87 ? 104.342 4.306 7.724 1.00 0.00 66 ASP A C 14
ATOM 25917 O O . ASP A 1 87 ? 105.135 3.552 7.161 1.00 0.00 66 ASP A O 14
ATOM 25926 N N . TYR A 1 88 ? 103.030 4.250 7.523 1.00 0.00 67 TYR A N 14
ATOM 25927 C CA . TYR A 1 88 ? 102.422 3.164 6.762 1.00 0.00 67 TYR A CA 14
ATOM 25928 C C . TYR A 1 88 ? 102.128 3.588 5.324 1.00 0.00 67 TYR A C 14
ATOM 25929 O O . TYR A 1 88 ? 101.788 2.753 4.488 1.00 0.00 67 TYR A O 14
ATOM 25947 N N . VAL A 1 89 ? 102.259 4.886 5.057 1.00 0.00 68 VAL A N 14
ATOM 25948 C CA . VAL A 1 89 ? 101.971 5.463 3.736 1.00 0.00 68 VAL A CA 14
ATOM 25949 C C . VAL A 1 89 ? 102.515 4.622 2.573 1.00 0.00 68 VAL A C 14
ATOM 25950 O O . VAL A 1 89 ? 101.756 4.222 1.692 1.00 0.00 68 VAL A O 14
ATOM 25963 N N . SER A 1 90 ? 103.810 4.334 2.582 1.00 0.00 69 SER A N 14
ATOM 25964 C CA . SER A 1 90 ? 104.454 3.673 1.447 1.00 0.00 69 SER A CA 14
ATOM 25965 C C . SER A 1 90 ? 103.949 2.240 1.237 1.00 0.00 69 SER A C 14
ATOM 25966 O O . SER A 1 90 ? 104.054 1.692 0.138 1.00 0.00 69 SER A O 14
ATOM 25974 N N . LEU A 1 91 ? 103.391 1.642 2.281 1.00 0.00 70 LEU A N 14
ATOM 25975 C CA . LEU A 1 91 ? 102.918 0.265 2.204 1.00 0.00 70 LEU A CA 14
ATOM 25976 C C . LEU A 1 91 ? 101.446 0.215 1.805 1.00 0.00 70 LEU A C 14
ATOM 25977 O O . LEU A 1 91 ? 100.967 -0.788 1.278 1.00 0.00 70 LEU A O 14
ATOM 25993 N N . LEU A 1 92 ? 100.741 1.311 2.050 1.00 0.00 71 LEU A N 14
ATOM 25994 C CA . LEU A 1 92 ? 99.309 1.381 1.781 1.00 0.00 71 LEU A CA 14
ATOM 25995 C C . LEU A 1 92 ? 99.029 2.155 0.498 1.00 0.00 71 LEU A C 14
ATOM 25996 O O . LEU A 1 92 ? 97.878 2.361 0.117 1.00 0.00 71 LEU A O 14
ATOM 26012 N N . ASP A 1 93 ? 100.088 2.584 -0.163 1.00 0.00 72 ASP A N 14
ATOM 26013 C CA . ASP A 1 93 ? 99.955 3.365 -1.381 1.00 0.00 72 ASP A CA 14
ATOM 26014 C C . ASP A 1 93 ? 99.870 2.455 -2.600 1.00 0.00 72 ASP A C 14
ATOM 26015 O O . ASP A 1 93 ? 100.447 1.367 -2.608 1.00 0.00 72 ASP A O 14
ATOM 26024 N N . GLN A 1 94 ? 99.133 2.913 -3.614 1.00 0.00 73 GLN A N 14
ATOM 26025 C CA . GLN A 1 94 ? 98.914 2.159 -4.853 1.00 0.00 73 GLN A CA 14
ATOM 26026 C C . GLN A 1 94 ? 98.162 0.858 -4.591 1.00 0.00 73 GLN A C 14
ATOM 26027 O O . GLN A 1 94 ? 98.142 -0.043 -5.428 1.00 0.00 73 GLN A O 14
ATOM 26041 N N . THR A 1 95 ? 97.522 0.777 -3.437 1.00 0.00 74 THR A N 14
ATOM 26042 C CA . THR A 1 95 ? 96.759 -0.399 -3.076 1.00 0.00 74 THR A CA 14
ATOM 26043 C C . THR A 1 95 ? 95.311 -0.253 -3.529 1.00 0.00 74 THR A C 14
ATOM 26044 O O . THR A 1 95 ? 94.592 0.637 -3.070 1.00 0.00 74 THR A O 14
ATOM 26055 N N . THR A 1 96 ? 94.898 -1.100 -4.453 1.00 0.00 75 THR A N 14
ATOM 26056 C CA . THR A 1 96 ? 93.518 -1.120 -4.899 1.00 0.00 75 THR A CA 14
ATOM 26057 C C . THR A 1 96 ? 92.734 -2.139 -4.080 1.00 0.00 75 THR A C 14
ATOM 26058 O O . THR A 1 96 ? 93.067 -3.327 -4.068 1.00 0.00 75 THR A O 14
ATOM 26069 N N . LEU A 1 97 ? 91.713 -1.667 -3.385 1.00 0.00 76 LEU A N 14
ATOM 26070 C CA . LEU A 1 97 ? 90.940 -2.504 -2.484 1.00 0.00 76 LEU A CA 14
ATOM 26071 C C . LEU A 1 97 ? 89.548 -2.766 -3.040 1.00 0.00 76 LEU A C 14
ATOM 26072 O O . LEU A 1 97 ? 88.784 -1.831 -3.296 1.00 0.00 76 LEU A O 14
ATOM 26088 N N . ASP A 1 98 ? 89.229 -4.037 -3.226 1.00 0.00 77 ASP A N 14
ATOM 26089 C CA . ASP A 1 98 ? 87.898 -4.442 -3.662 1.00 0.00 77 ASP A CA 14
ATOM 26090 C C . ASP A 1 98 ? 87.554 -5.780 -3.025 1.00 0.00 77 ASP A C 14
ATOM 26091 O O . ASP A 1 98 ? 88.426 -6.424 -2.440 1.00 0.00 77 ASP A O 14
ATOM 26100 N N . TYR A 1 99 ? 86.302 -6.204 -3.113 1.00 0.00 78 TYR A N 14
ATOM 26101 C CA . TYR A 1 99 ? 85.908 -7.475 -2.524 1.00 0.00 78 TYR A CA 14
ATOM 26102 C C . TYR A 1 99 ? 85.442 -8.445 -3.604 1.00 0.00 78 TYR A C 14
ATOM 26103 O O . TYR A 1 99 ? 84.637 -8.097 -4.475 1.00 0.00 78 TYR A O 14
ATOM 26121 N N . VAL A 1 100 ? 85.970 -9.658 -3.554 1.00 0.00 79 VAL A N 14
ATOM 26122 C CA . VAL A 1 100 ? 85.591 -10.703 -4.492 1.00 0.00 79 VAL A CA 14
ATOM 26123 C C . VAL A 1 100 ? 85.473 -12.035 -3.767 1.00 0.00 79 VAL A C 14
ATOM 26124 O O . VAL A 1 100 ? 86.091 -12.238 -2.717 1.00 0.00 79 VAL A O 14
ATOM 26137 N N . GLU A 1 101 ? 84.674 -12.937 -4.311 1.00 0.00 80 GLU A N 14
ATOM 26138 C CA . GLU A 1 101 ? 84.570 -14.274 -3.759 1.00 0.00 80 GLU A CA 14
ATOM 26139 C C . GLU A 1 101 ? 85.783 -15.108 -4.136 1.00 0.00 80 GLU A C 14
ATOM 26140 O O . GLU A 1 101 ? 85.794 -15.776 -5.169 1.00 0.00 80 GLU A O 14
ATOM 26152 N N . LEU A 1 102 ? 86.819 -15.043 -3.311 1.00 0.00 81 LEU A N 14
ATOM 26153 C CA . LEU A 1 102 ? 87.963 -15.928 -3.463 1.00 0.00 81 LEU A CA 14
ATOM 26154 C C . LEU A 1 102 ? 87.560 -17.329 -3.026 1.00 0.00 81 LEU A C 14
ATOM 26155 O O . LEU A 1 102 ? 88.217 -18.319 -3.347 1.00 0.00 81 LEU A O 14
ATOM 26171 N N . GLU A 1 103 ? 86.463 -17.381 -2.283 1.00 0.00 82 GLU A N 14
ATOM 26172 C CA . GLU A 1 103 ? 85.824 -18.626 -1.901 1.00 0.00 82 GLU A CA 14
ATOM 26173 C C . GLU A 1 103 ? 84.324 -18.473 -2.092 1.00 0.00 82 GLU A C 14
ATOM 26174 O O . GLU A 1 103 ? 83.768 -17.429 -1.751 1.00 0.00 82 GLU A O 14
ATOM 26186 N N . PRO A 1 104 ? 83.653 -19.484 -2.654 1.00 0.00 83 PRO A N 14
ATOM 26187 C CA . PRO A 1 104 ? 82.201 -19.453 -2.834 1.00 0.00 83 PRO A CA 14
ATOM 26188 C C . PRO A 1 104 ? 81.471 -19.229 -1.511 1.00 0.00 83 PRO A C 14
ATOM 26189 O O . PRO A 1 104 ? 81.445 -20.108 -0.647 1.00 0.00 83 PRO A O 14
ATOM 26200 N N . GLY A 1 105 ? 80.909 -18.039 -1.348 1.00 0.00 84 GLY A N 14
ATOM 26201 C CA . GLY A 1 105 ? 80.211 -17.713 -0.122 1.00 0.00 84 GLY A CA 14
ATOM 26202 C C . GLY A 1 105 ? 80.994 -16.760 0.762 1.00 0.00 84 GLY A C 14
ATOM 26203 O O . GLY A 1 105 ? 80.454 -16.215 1.723 1.00 0.00 84 GLY A O 14
ATOM 26207 N N . GLN A 1 106 ? 82.265 -16.546 0.439 1.00 0.00 85 GLN A N 14
ATOM 26208 C CA . GLN A 1 106 ? 83.104 -15.655 1.232 1.00 0.00 85 GLN A CA 14
ATOM 26209 C C . GLN A 1 106 ? 83.629 -14.500 0.393 1.00 0.00 85 GLN A C 14
ATOM 26210 O O . GLN A 1 106 ? 84.466 -14.689 -0.495 1.00 0.00 85 GLN A O 14
ATOM 26224 N N . PHE A 1 107 ? 83.145 -13.305 0.689 1.00 0.00 86 PHE A N 14
ATOM 26225 C CA . PHE A 1 107 ? 83.611 -12.107 0.012 1.00 0.00 86 PHE A CA 14
ATOM 26226 C C . PHE A 1 107 ? 84.876 -11.597 0.689 1.00 0.00 86 PHE A C 14
ATOM 26227 O O . PHE A 1 107 ? 84.825 -11.019 1.775 1.00 0.00 86 PHE A O 14
ATOM 26244 N N . HIS A 1 108 ? 86.011 -11.835 0.054 1.00 0.00 87 HIS A N 14
ATOM 26245 C CA . HIS A 1 108 ? 87.292 -11.442 0.618 1.00 0.00 87 HIS A CA 14
ATOM 26246 C C . HIS A 1 108 ? 87.757 -10.131 0.018 1.00 0.00 87 HIS A C 14
ATOM 26247 O O . HIS A 1 108 ? 87.630 -9.913 -1.188 1.00 0.00 87 HIS A O 14
ATOM 26262 N N . PHE A 1 109 ? 88.279 -9.261 0.864 1.00 0.00 88 PHE A N 14
ATOM 26263 C CA . PHE A 1 109 ? 88.859 -8.012 0.408 1.00 0.00 88 PHE A CA 14
ATOM 26264 C C . PHE A 1 109 ? 90.243 -8.275 -0.162 1.00 0.00 88 PHE A C 14
ATOM 26265 O O . PHE A 1 109 ? 91.081 -8.905 0.489 1.00 0.00 88 PHE A O 14
ATOM 26282 N N . ILE A 1 110 ? 90.473 -7.813 -1.376 1.00 0.00 89 ILE A N 14
ATOM 26283 C CA . ILE A 1 110 ? 91.748 -8.022 -2.034 1.00 0.00 89 ILE A CA 14
ATOM 26284 C C . ILE A 1 110 ? 92.526 -6.719 -2.114 1.00 0.00 89 ILE A C 14
ATOM 26285 O O . ILE A 1 110 ? 91.973 -5.666 -2.443 1.00 0.00 89 ILE A O 14
ATOM 26301 N N . PHE A 1 111 ? 93.806 -6.799 -1.787 1.00 0.00 90 PHE A N 14
ATOM 26302 C CA . PHE A 1 111 ? 94.687 -5.648 -1.826 1.00 0.00 90 PHE A CA 14
ATOM 26303 C C . PHE A 1 111 ? 95.598 -5.737 -3.041 1.00 0.00 90 PHE A C 14
ATOM 26304 O O . PHE A 1 111 ? 96.632 -6.405 -3.005 1.00 0.00 90 PHE A O 14
ATOM 26321 N N . LEU A 1 112 ? 95.200 -5.098 -4.125 1.00 0.00 91 LEU A N 14
ATOM 26322 C CA . LEU A 1 112 ? 95.996 -5.106 -5.339 1.00 0.00 91 LEU A CA 14
ATOM 26323 C C . LEU A 1 112 ? 97.029 -3.995 -5.291 1.00 0.00 91 LEU A C 14
ATOM 26324 O O . LEU A 1 112 ? 96.744 -2.839 -5.603 1.00 0.00 91 LEU A O 14
ATOM 26340 N N . ASN A 1 113 ? 98.216 -4.362 -4.849 1.00 0.00 92 ASN A N 14
ATOM 26341 C CA . ASN A 1 113 ? 99.326 -3.428 -4.725 1.00 0.00 92 ASN A CA 14
ATOM 26342 C C . ASN A 1 113 ? 100.518 -3.953 -5.516 1.00 0.00 92 ASN A C 14
ATOM 26343 O O . ASN A 1 113 ? 100.949 -5.082 -5.304 1.00 0.00 92 ASN A O 14
ATOM 26354 N N . PRO A 1 114 ? 101.054 -3.154 -6.452 1.00 0.00 93 PRO A N 14
ATOM 26355 C CA . PRO A 1 114 ? 102.214 -3.549 -7.267 1.00 0.00 93 PRO A CA 14
ATOM 26356 C C . PRO A 1 114 ? 103.496 -3.715 -6.446 1.00 0.00 93 PRO A C 14
ATOM 26357 O O . PRO A 1 114 ? 104.500 -4.228 -6.943 1.00 0.00 93 PRO A O 14
ATOM 26368 N N . ARG A 1 115 ? 103.456 -3.283 -5.191 1.00 0.00 94 ARG A N 14
ATOM 26369 C CA . ARG A 1 115 ? 104.601 -3.402 -4.293 1.00 0.00 94 ARG A CA 14
ATOM 26370 C C . ARG A 1 115 ? 104.553 -4.718 -3.522 1.00 0.00 94 ARG A C 14
ATOM 26371 O O . ARG A 1 115 ? 105.347 -4.945 -2.610 1.00 0.00 94 ARG A O 14
ATOM 26392 N N . ASP A 1 116 ? 103.618 -5.576 -3.899 1.00 0.00 95 ASP A N 14
ATOM 26393 C CA . ASP A 1 116 ? 103.442 -6.875 -3.259 1.00 0.00 95 ASP A CA 14
ATOM 26394 C C . ASP A 1 116 ? 102.942 -7.861 -4.315 1.00 0.00 95 ASP A C 14
ATOM 26395 O O . ASP A 1 116 ? 102.340 -7.423 -5.293 1.00 0.00 95 ASP A O 14
ATOM 26404 N N . PRO A 1 117 ? 103.238 -9.179 -4.188 1.00 0.00 96 PRO A N 14
ATOM 26405 C CA . PRO A 1 117 ? 102.741 -10.205 -5.117 1.00 0.00 96 PRO A CA 14
ATOM 26406 C C . PRO A 1 117 ? 101.292 -9.967 -5.551 1.00 0.00 96 PRO A C 14
ATOM 26407 O O . PRO A 1 117 ? 100.349 -10.275 -4.823 1.00 0.00 96 PRO A O 14
ATOM 26418 N N . THR A 1 118 ? 101.131 -9.404 -6.742 1.00 0.00 97 THR A N 14
ATOM 26419 C CA . THR A 1 118 ? 99.829 -8.972 -7.213 1.00 0.00 97 THR A CA 14
ATOM 26420 C C . THR A 1 118 ? 99.181 -10.031 -8.098 1.00 0.00 97 THR A C 14
ATOM 26421 O O . THR A 1 118 ? 99.865 -10.745 -8.835 1.00 0.00 97 THR A O 14
ATOM 26432 N N . TYR A 1 119 ? 97.863 -10.126 -8.023 1.00 0.00 98 TYR A N 14
ATOM 26433 C CA . TYR A 1 119 ? 97.118 -11.033 -8.875 1.00 0.00 98 TYR A CA 14
ATOM 26434 C C . TYR A 1 119 ? 96.883 -10.397 -10.238 1.00 0.00 98 TYR A C 14
ATOM 26435 O O . TYR A 1 119 ? 96.055 -9.496 -10.383 1.00 0.00 98 TYR A O 14
ATOM 26453 N N . ARG A 1 120 ? 97.640 -10.845 -11.222 1.00 0.00 99 ARG A N 14
ATOM 26454 C CA . ARG A 1 120 ? 97.493 -10.355 -12.580 1.00 0.00 99 ARG A CA 14
ATOM 26455 C C . ARG A 1 120 ? 96.863 -11.426 -13.460 1.00 0.00 99 ARG A C 14
ATOM 26456 O O . ARG A 1 120 ? 97.499 -12.427 -13.785 1.00 0.00 99 ARG A O 14
ATOM 26477 N N . PRO A 1 121 ? 95.590 -11.235 -13.830 1.00 0.00 100 PRO A N 14
ATOM 26478 C CA . PRO A 1 121 ? 94.841 -12.202 -14.631 1.00 0.00 100 PRO A CA 14
ATOM 26479 C C . PRO A 1 121 ? 95.352 -12.278 -16.066 1.00 0.00 100 PRO A C 14
ATOM 26480 O O . PRO A 1 121 ? 95.503 -11.251 -16.735 1.00 0.00 100 PRO A O 14
ATOM 26491 N N . PRO A 1 122 ? 95.612 -13.499 -16.561 1.00 0.00 101 PRO A N 14
ATOM 26492 C CA . PRO A 1 122 ? 96.081 -13.724 -17.937 1.00 0.00 101 PRO A CA 14
ATOM 26493 C C . PRO A 1 122 ? 95.035 -13.315 -18.973 1.00 0.00 101 PRO A C 14
ATOM 26494 O O . PRO A 1 122 ? 95.310 -13.271 -20.173 1.00 0.00 101 PRO A O 14
ATOM 26505 N N . SER A 1 123 ? 93.831 -13.020 -18.496 1.00 0.00 102 SER A N 14
ATOM 26506 C CA . SER A 1 123 ? 92.751 -12.551 -19.352 1.00 0.00 102 SER A CA 14
ATOM 26507 C C . SER A 1 123 ? 93.017 -11.120 -19.825 1.00 0.00 102 SER A C 14
ATOM 26508 O O . SER A 1 123 ? 92.428 -10.656 -20.802 1.00 0.00 102 SER A O 14
ATOM 26516 N N . GLY A 1 124 ? 93.912 -10.425 -19.127 1.00 0.00 103 GLY A N 14
ATOM 26517 C CA . GLY A 1 124 ? 94.253 -9.068 -19.497 1.00 0.00 103 GLY A CA 14
ATOM 26518 C C . GLY A 1 124 ? 94.145 -8.112 -18.328 1.00 0.00 103 GLY A C 14
ATOM 26519 O O . GLY A 1 124 ? 95.151 -7.751 -17.714 1.00 0.00 103 GLY A O 14
ATOM 26523 N N . GLY A 1 125 ? 92.924 -7.711 -18.015 1.00 0.00 104 GLY A N 14
ATOM 26524 C CA . GLY A 1 125 ? 92.698 -6.785 -16.928 1.00 0.00 104 GLY A CA 14
ATOM 26525 C C . GLY A 1 125 ? 91.505 -5.901 -17.199 1.00 0.00 104 GLY A C 14
ATOM 26526 O O . GLY A 1 125 ? 90.579 -6.360 -17.902 1.00 0.00 104 GLY A O 14
ATOM 26531 N N . MET A 1 1 ? 80.986 17.756 -33.262 1.00 0.00 -20 MET A N 15
ATOM 26532 C CA . MET A 1 1 ? 80.684 18.378 -31.953 1.00 0.00 -20 MET A CA 15
ATOM 26533 C C . MET A 1 1 ? 81.268 19.780 -31.883 1.00 0.00 -20 MET A C 15
ATOM 26534 O O . MET A 1 1 ? 82.425 19.995 -32.245 1.00 0.00 -20 MET A O 15
ATOM 26550 N N . GLY A 1 2 ? 80.471 20.728 -31.406 1.00 0.00 -19 GLY A N 15
ATOM 26551 C CA . GLY A 1 2 ? 80.930 22.097 -31.278 1.00 0.00 -19 GLY A CA 15
ATOM 26552 C C . GLY A 1 2 ? 81.774 22.306 -30.036 1.00 0.00 -19 GLY A C 15
ATOM 26553 O O . GLY A 1 2 ? 81.539 23.233 -29.259 1.00 0.00 -19 GLY A O 15
ATOM 26557 N N . SER A 1 3 ? 82.751 21.438 -29.847 1.00 0.00 -18 SER A N 15
ATOM 26558 C CA . SER A 1 3 ? 83.653 21.531 -28.717 1.00 0.00 -18 SER A CA 15
ATOM 26559 C C . SER A 1 3 ? 85.033 21.956 -29.198 1.00 0.00 -18 SER A C 15
ATOM 26560 O O . SER A 1 3 ? 85.804 21.143 -29.713 1.00 0.00 -18 SER A O 15
ATOM 26568 N N . SER A 1 4 ? 85.320 23.241 -29.076 1.00 0.00 -17 SER A N 15
ATOM 26569 C CA . SER A 1 4 ? 86.594 23.782 -29.510 1.00 0.00 -17 SER A CA 15
ATOM 26570 C C . SER A 1 4 ? 87.514 23.991 -28.313 1.00 0.00 -17 SER A C 15
ATOM 26571 O O . SER A 1 4 ? 87.280 24.873 -27.487 1.00 0.00 -17 SER A O 15
ATOM 26579 N N . HIS A 1 5 ? 88.539 23.157 -28.203 1.00 0.00 -16 HIS A N 15
ATOM 26580 C CA . HIS A 1 5 ? 89.496 23.276 -27.113 1.00 0.00 -16 HIS A CA 15
ATOM 26581 C C . HIS A 1 5 ? 90.425 24.454 -27.371 1.00 0.00 -16 HIS A C 15
ATOM 26582 O O . HIS A 1 5 ? 91.289 24.395 -28.246 1.00 0.00 -16 HIS A O 15
ATOM 26597 N N . HIS A 1 6 ? 90.240 25.518 -26.608 1.00 0.00 -15 HIS A N 15
ATOM 26598 C CA . HIS A 1 6 ? 91.040 26.721 -26.783 1.00 0.00 -15 HIS A CA 15
ATOM 26599 C C . HIS A 1 6 ? 92.422 26.534 -26.182 1.00 0.00 -15 HIS A C 15
ATOM 26600 O O . HIS A 1 6 ? 92.560 26.152 -25.018 1.00 0.00 -15 HIS A O 15
ATOM 26615 N N . HIS A 1 7 ? 93.441 26.788 -26.986 1.00 0.00 -14 HIS A N 15
ATOM 26616 C CA . HIS A 1 7 ? 94.818 26.605 -26.562 1.00 0.00 -14 HIS A CA 15
ATOM 26617 C C . HIS A 1 7 ? 95.411 27.916 -26.068 1.00 0.00 -14 HIS A C 15
ATOM 26618 O O . HIS A 1 7 ? 95.589 28.858 -26.840 1.00 0.00 -14 HIS A O 15
ATOM 26633 N N . HIS A 1 8 ? 95.706 27.969 -24.782 1.00 0.00 -13 HIS A N 15
ATOM 26634 C CA . HIS A 1 8 ? 96.420 29.097 -24.210 1.00 0.00 -13 HIS A CA 15
ATOM 26635 C C . HIS A 1 8 ? 97.886 28.731 -24.033 1.00 0.00 -13 HIS A C 15
ATOM 26636 O O . HIS A 1 8 ? 98.222 27.547 -23.940 1.00 0.00 -13 HIS A O 15
ATOM 26651 N N . HIS A 1 9 ? 98.753 29.736 -23.992 1.00 0.00 -12 HIS A N 15
ATOM 26652 C CA . HIS A 1 9 ? 100.174 29.503 -23.762 1.00 0.00 -12 HIS A CA 15
ATOM 26653 C C . HIS A 1 9 ? 100.377 28.956 -22.359 1.00 0.00 -12 HIS A C 15
ATOM 26654 O O . HIS A 1 9 ? 101.176 28.048 -22.139 1.00 0.00 -12 HIS A O 15
ATOM 26669 N N . HIS A 1 10 ? 99.635 29.513 -21.415 1.00 0.00 -11 HIS A N 15
ATOM 26670 C CA . HIS A 1 10 ? 99.626 29.008 -20.053 1.00 0.00 -11 HIS A CA 15
ATOM 26671 C C . HIS A 1 10 ? 98.410 28.119 -19.859 1.00 0.00 -11 HIS A C 15
ATOM 26672 O O . HIS A 1 10 ? 97.295 28.608 -19.683 1.00 0.00 -11 HIS A O 15
ATOM 26687 N N . SER A 1 11 ? 98.625 26.817 -19.936 1.00 0.00 -10 SER A N 15
ATOM 26688 C CA . SER A 1 11 ? 97.540 25.858 -19.839 1.00 0.00 -10 SER A CA 15
ATOM 26689 C C . SER A 1 11 ? 97.107 25.668 -18.386 1.00 0.00 -10 SER A C 15
ATOM 26690 O O . SER A 1 11 ? 97.848 25.992 -17.454 1.00 0.00 -10 SER A O 15
ATOM 26698 N N . SER A 1 12 ? 95.910 25.128 -18.202 1.00 0.00 -9 SER A N 15
ATOM 26699 C CA . SER A 1 12 ? 95.327 24.978 -16.878 1.00 0.00 -9 SER A CA 15
ATOM 26700 C C . SER A 1 12 ? 95.979 23.830 -16.106 1.00 0.00 -9 SER A C 15
ATOM 26701 O O . SER A 1 12 ? 95.784 23.694 -14.900 1.00 0.00 -9 SER A O 15
ATOM 26709 N N . GLY A 1 13 ? 96.772 23.021 -16.801 1.00 0.00 -8 GLY A N 15
ATOM 26710 C CA . GLY A 1 13 ? 97.450 21.909 -16.159 1.00 0.00 -8 GLY A CA 15
ATOM 26711 C C . GLY A 1 13 ? 98.699 22.345 -15.414 1.00 0.00 -8 GLY A C 15
ATOM 26712 O O . GLY A 1 13 ? 99.439 21.512 -14.887 1.00 0.00 -8 GLY A O 15
ATOM 26716 N N . LEU A 1 14 ? 98.934 23.653 -15.372 1.00 0.00 -7 LEU A N 15
ATOM 26717 C CA . LEU A 1 14 ? 100.092 24.202 -14.679 1.00 0.00 -7 LEU A CA 15
ATOM 26718 C C . LEU A 1 14 ? 99.840 24.254 -13.172 1.00 0.00 -7 LEU A C 15
ATOM 26719 O O . LEU A 1 14 ? 100.769 24.397 -12.375 1.00 0.00 -7 LEU A O 15
ATOM 26735 N N . VAL A 1 15 ? 98.576 24.143 -12.790 1.00 0.00 -6 VAL A N 15
ATOM 26736 C CA . VAL A 1 15 ? 98.213 24.096 -11.382 1.00 0.00 -6 VAL A CA 15
ATOM 26737 C C . VAL A 1 15 ? 98.053 22.643 -10.944 1.00 0.00 -6 VAL A C 15
ATOM 26738 O O . VAL A 1 15 ? 97.820 21.770 -11.782 1.00 0.00 -6 VAL A O 15
ATOM 26751 N N . PRO A 1 16 ? 98.201 22.358 -9.640 1.00 0.00 -5 PRO A N 15
ATOM 26752 C CA . PRO A 1 16 ? 98.076 20.995 -9.107 1.00 0.00 -5 PRO A CA 15
ATOM 26753 C C . PRO A 1 16 ? 96.709 20.378 -9.399 1.00 0.00 -5 PRO A C 15
ATOM 26754 O O . PRO A 1 16 ? 95.702 20.756 -8.801 1.00 0.00 -5 PRO A O 15
ATOM 26765 N N . ARG A 1 17 ? 96.677 19.445 -10.341 1.00 0.00 -4 ARG A N 15
ATOM 26766 C CA . ARG A 1 17 ? 95.445 18.761 -10.710 1.00 0.00 -4 ARG A CA 15
ATOM 26767 C C . ARG A 1 17 ? 95.645 17.253 -10.668 1.00 0.00 -4 ARG A C 15
ATOM 26768 O O . ARG A 1 17 ? 96.294 16.678 -11.544 1.00 0.00 -4 ARG A O 15
ATOM 26789 N N . GLY A 1 18 ? 95.106 16.628 -9.635 1.00 0.00 -3 GLY A N 15
ATOM 26790 C CA . GLY A 1 18 ? 95.245 15.195 -9.467 1.00 0.00 -3 GLY A CA 15
ATOM 26791 C C . GLY A 1 18 ? 95.383 14.816 -8.007 1.00 0.00 -3 GLY A C 15
ATOM 26792 O O . GLY A 1 18 ? 95.584 15.683 -7.154 1.00 0.00 -3 GLY A O 15
ATOM 26796 N N . SER A 1 19 ? 95.269 13.532 -7.712 1.00 0.00 -2 SER A N 15
ATOM 26797 C CA . SER A 1 19 ? 95.386 13.052 -6.343 1.00 0.00 -2 SER A CA 15
ATOM 26798 C C . SER A 1 19 ? 96.822 12.619 -6.042 1.00 0.00 -2 SER A C 15
ATOM 26799 O O . SER A 1 19 ? 97.558 12.213 -6.943 1.00 0.00 -2 SER A O 15
ATOM 26807 N N . HIS A 1 20 ? 97.222 12.718 -4.777 1.00 0.00 -1 HIS A N 15
ATOM 26808 C CA . HIS A 1 20 ? 98.571 12.338 -4.377 1.00 0.00 -1 HIS A CA 15
ATOM 26809 C C . HIS A 1 20 ? 98.647 10.846 -4.085 1.00 0.00 -1 HIS A C 15
ATOM 26810 O O . HIS A 1 20 ? 99.204 10.080 -4.870 1.00 0.00 -1 HIS A O 15
ATOM 26825 N N . MET A 1 21 ? 98.074 10.430 -2.963 1.00 0.00 0 MET A N 15
ATOM 26826 C CA . MET A 1 21 ? 98.083 9.023 -2.593 1.00 0.00 0 MET A CA 15
ATOM 26827 C C . MET A 1 21 ? 96.949 8.302 -3.305 1.00 0.00 0 MET A C 15
ATOM 26828 O O . MET A 1 21 ? 95.775 8.584 -3.070 1.00 0.00 0 MET A O 15
ATOM 26842 N N . MET A 1 22 ? 97.306 7.371 -4.172 1.00 0.00 1 MET A N 15
ATOM 26843 C CA . MET A 1 22 ? 96.334 6.736 -5.053 1.00 0.00 1 MET A CA 15
ATOM 26844 C C . MET A 1 22 ? 95.715 5.491 -4.422 1.00 0.00 1 MET A C 15
ATOM 26845 O O . MET A 1 22 ? 95.751 4.409 -5.005 1.00 0.00 1 MET A O 15
ATOM 26859 N N . PHE A 1 23 ? 95.144 5.643 -3.236 1.00 0.00 2 PHE A N 15
ATOM 26860 C CA . PHE A 1 23 ? 94.428 4.546 -2.601 1.00 0.00 2 PHE A CA 15
ATOM 26861 C C . PHE A 1 23 ? 93.023 4.464 -3.181 1.00 0.00 2 PHE A C 15
ATOM 26862 O O . PHE A 1 23 ? 92.149 5.258 -2.834 1.00 0.00 2 PHE A O 15
ATOM 26879 N N . LYS A 1 24 ? 92.819 3.517 -4.084 1.00 0.00 3 LYS A N 15
ATOM 26880 C CA . LYS A 1 24 ? 91.553 3.407 -4.790 1.00 0.00 3 LYS A CA 15
ATOM 26881 C C . LYS A 1 24 ? 90.673 2.334 -4.171 1.00 0.00 3 LYS A C 15
ATOM 26882 O O . LYS A 1 24 ? 90.890 1.142 -4.382 1.00 0.00 3 LYS A O 15
ATOM 26901 N N . LEU A 1 25 ? 89.692 2.763 -3.394 1.00 0.00 4 LEU A N 15
ATOM 26902 C CA . LEU A 1 25 ? 88.740 1.847 -2.788 1.00 0.00 4 LEU A CA 15
ATOM 26903 C C . LEU A 1 25 ? 87.469 1.824 -3.631 1.00 0.00 4 LEU A C 15
ATOM 26904 O O . LEU A 1 25 ? 86.839 2.862 -3.838 1.00 0.00 4 LEU A O 15
ATOM 26920 N N . THR A 1 26 ? 87.103 0.649 -4.128 1.00 0.00 5 THR A N 15
ATOM 26921 C CA . THR A 1 26 ? 85.949 0.522 -5.006 1.00 0.00 5 THR A CA 15
ATOM 26922 C C . THR A 1 26 ? 84.649 0.821 -4.259 1.00 0.00 5 THR A C 15
ATOM 26923 O O . THR A 1 26 ? 84.479 0.417 -3.107 1.00 0.00 5 THR A O 15
ATOM 26934 N N . PRO A 1 27 ? 83.717 1.541 -4.908 1.00 0.00 6 PRO A N 15
ATOM 26935 C CA . PRO A 1 27 ? 82.422 1.901 -4.310 1.00 0.00 6 PRO A CA 15
ATOM 26936 C C . PRO A 1 27 ? 81.668 0.687 -3.770 1.00 0.00 6 PRO A C 15
ATOM 26937 O O . PRO A 1 27 ? 80.999 0.764 -2.735 1.00 0.00 6 PRO A O 15
ATOM 26948 N N . ALA A 1 28 ? 81.793 -0.433 -4.468 1.00 0.00 7 ALA A N 15
ATOM 26949 C CA . ALA A 1 28 ? 81.141 -1.670 -4.063 1.00 0.00 7 ALA A CA 15
ATOM 26950 C C . ALA A 1 28 ? 81.687 -2.166 -2.727 1.00 0.00 7 ALA A C 15
ATOM 26951 O O . ALA A 1 28 ? 80.926 -2.531 -1.830 1.00 0.00 7 ALA A O 15
ATOM 26958 N N . ALA A 1 29 ? 83.009 -2.158 -2.591 1.00 0.00 8 ALA A N 15
ATOM 26959 C CA . ALA A 1 29 ? 83.648 -2.595 -1.356 1.00 0.00 8 ALA A CA 15
ATOM 26960 C C . ALA A 1 29 ? 83.435 -1.568 -0.254 1.00 0.00 8 ALA A C 15
ATOM 26961 O O . ALA A 1 29 ? 83.277 -1.918 0.916 1.00 0.00 8 ALA A O 15
ATOM 26968 N N . ALA A 1 30 ? 83.416 -0.298 -0.643 1.00 0.00 9 ALA A N 15
ATOM 26969 C CA . ALA A 1 30 ? 83.206 0.796 0.294 1.00 0.00 9 ALA A CA 15
ATOM 26970 C C . ALA A 1 30 ? 81.865 0.662 1.005 1.00 0.00 9 ALA A C 15
ATOM 26971 O O . ALA A 1 30 ? 81.733 1.033 2.171 1.00 0.00 9 ALA A O 15
ATOM 26978 N N . GLU A 1 31 ? 80.877 0.119 0.305 1.00 0.00 10 GLU A N 15
ATOM 26979 C CA . GLU A 1 31 ? 79.556 -0.074 0.885 1.00 0.00 10 GLU A CA 15
ATOM 26980 C C . GLU A 1 31 ? 79.598 -1.155 1.962 1.00 0.00 10 GLU A C 15
ATOM 26981 O O . GLU A 1 31 ? 78.887 -1.076 2.962 1.00 0.00 10 GLU A O 15
ATOM 26993 N N . GLN A 1 32 ? 80.447 -2.156 1.761 1.00 0.00 11 GLN A N 15
ATOM 26994 C CA . GLN A 1 32 ? 80.591 -3.233 2.732 1.00 0.00 11 GLN A CA 15
ATOM 26995 C C . GLN A 1 32 ? 81.344 -2.727 3.960 1.00 0.00 11 GLN A C 15
ATOM 26996 O O . GLN A 1 32 ? 81.023 -3.086 5.095 1.00 0.00 11 GLN A O 15
ATOM 27010 N N . VAL A 1 33 ? 82.339 -1.878 3.725 1.00 0.00 12 VAL A N 15
ATOM 27011 C CA . VAL A 1 33 ? 83.061 -1.228 4.813 1.00 0.00 12 VAL A CA 15
ATOM 27012 C C . VAL A 1 33 ? 82.116 -0.317 5.593 1.00 0.00 12 VAL A C 15
ATOM 27013 O O . VAL A 1 33 ? 82.112 -0.309 6.824 1.00 0.00 12 VAL A O 15
ATOM 27026 N N . LEU A 1 34 ? 81.299 0.432 4.860 1.00 0.00 13 LEU A N 15
ATOM 27027 C CA . LEU A 1 34 ? 80.301 1.306 5.466 1.00 0.00 13 LEU A CA 15
ATOM 27028 C C . LEU A 1 34 ? 79.286 0.485 6.255 1.00 0.00 13 LEU A C 15
ATOM 27029 O O . LEU A 1 34 ? 78.792 0.924 7.288 1.00 0.00 13 LEU A O 15
ATOM 27045 N N . LYS A 1 35 ? 78.990 -0.712 5.757 1.00 0.00 14 LYS A N 15
ATOM 27046 C CA . LYS A 1 35 ? 78.069 -1.631 6.421 1.00 0.00 14 LYS A CA 15
ATOM 27047 C C . LYS A 1 35 ? 78.573 -1.978 7.822 1.00 0.00 14 LYS A C 15
ATOM 27048 O O . LYS A 1 35 ? 77.796 -2.030 8.777 1.00 0.00 14 LYS A O 15
ATOM 27067 N N . ALA A 1 36 ? 79.879 -2.195 7.938 1.00 0.00 15 ALA A N 15
ATOM 27068 C CA . ALA A 1 36 ? 80.497 -2.513 9.221 1.00 0.00 15 ALA A CA 15
ATOM 27069 C C . ALA A 1 36 ? 80.356 -1.353 10.207 1.00 0.00 15 ALA A C 15
ATOM 27070 O O . ALA A 1 36 ? 80.211 -1.560 11.411 1.00 0.00 15 ALA A O 15
ATOM 27077 N N . ALA A 1 37 ? 80.396 -0.131 9.691 1.00 0.00 16 ALA A N 15
ATOM 27078 C CA . ALA A 1 37 ? 80.192 1.051 10.518 1.00 0.00 16 ALA A CA 15
ATOM 27079 C C . ALA A 1 37 ? 78.706 1.242 10.803 1.00 0.00 16 ALA A C 15
ATOM 27080 O O . ALA A 1 37 ? 78.314 1.705 11.874 1.00 0.00 16 ALA A O 15
ATOM 27087 N N . LYS A 1 38 ? 77.890 0.855 9.830 1.00 0.00 17 LYS A N 15
ATOM 27088 C CA . LYS A 1 38 ? 76.438 0.951 9.926 1.00 0.00 17 LYS A CA 15
ATOM 27089 C C . LYS A 1 38 ? 75.901 0.010 11.005 1.00 0.00 17 LYS A C 15
ATOM 27090 O O . LYS A 1 38 ? 74.781 0.178 11.493 1.00 0.00 17 LYS A O 15
ATOM 27109 N N . GLN A 1 39 ? 76.705 -0.981 11.379 1.00 0.00 18 GLN A N 15
ATOM 27110 C CA . GLN A 1 39 ? 76.354 -1.879 12.474 1.00 0.00 18 GLN A CA 15
ATOM 27111 C C . GLN A 1 39 ? 76.257 -1.116 13.796 1.00 0.00 18 GLN A C 15
ATOM 27112 O O . GLN A 1 39 ? 75.608 -1.570 14.739 1.00 0.00 18 GLN A O 15
ATOM 27126 N N . GLY A 1 40 ? 76.898 0.047 13.855 1.00 0.00 19 GLY A N 15
ATOM 27127 C CA . GLY A 1 40 ? 76.800 0.893 15.026 1.00 0.00 19 GLY A CA 15
ATOM 27128 C C . GLY A 1 40 ? 78.050 0.864 15.876 1.00 0.00 19 GLY A C 15
ATOM 27129 O O . GLY A 1 40 ? 78.751 -0.150 15.937 1.00 0.00 19 GLY A O 15
ATOM 27133 N N . GLY A 1 41 ? 78.347 1.986 16.518 1.00 0.00 20 GLY A N 15
ATOM 27134 C CA . GLY A 1 41 ? 79.480 2.049 17.421 1.00 0.00 20 GLY A CA 15
ATOM 27135 C C . GLY A 1 41 ? 80.740 2.544 16.743 1.00 0.00 20 GLY A C 15
ATOM 27136 O O . GLY A 1 41 ? 81.400 3.456 17.237 1.00 0.00 20 GLY A O 15
ATOM 27140 N N . THR A 1 42 ? 81.063 1.954 15.602 1.00 0.00 21 THR A N 15
ATOM 27141 C CA . THR A 1 42 ? 82.277 2.294 14.876 1.00 0.00 21 THR A CA 15
ATOM 27142 C C . THR A 1 42 ? 82.143 3.625 14.135 1.00 0.00 21 THR A C 15
ATOM 27143 O O . THR A 1 42 ? 83.128 4.167 13.635 1.00 0.00 21 THR A O 15
ATOM 27154 N N . GLU A 1 43 ? 80.921 4.143 14.068 1.00 0.00 22 GLU A N 15
ATOM 27155 C CA . GLU A 1 43 ? 80.673 5.445 13.460 1.00 0.00 22 GLU A CA 15
ATOM 27156 C C . GLU A 1 43 ? 81.465 6.525 14.184 1.00 0.00 22 GLU A C 15
ATOM 27157 O O . GLU A 1 43 ? 81.488 6.569 15.414 1.00 0.00 22 GLU A O 15
ATOM 27169 N N . GLY A 1 44 ? 82.123 7.379 13.420 1.00 0.00 23 GLY A N 15
ATOM 27170 C CA . GLY A 1 44 ? 82.950 8.414 14.007 1.00 0.00 23 GLY A CA 15
ATOM 27171 C C . GLY A 1 44 ? 84.400 7.993 14.077 1.00 0.00 23 GLY A C 15
ATOM 27172 O O . GLY A 1 44 ? 85.300 8.831 14.121 1.00 0.00 23 GLY A O 15
ATOM 27176 N N . MET A 1 45 ? 84.621 6.688 14.084 1.00 0.00 24 MET A N 15
ATOM 27177 C CA . MET A 1 45 ? 85.965 6.137 14.084 1.00 0.00 24 MET A CA 15
ATOM 27178 C C . MET A 1 45 ? 86.367 5.790 12.660 1.00 0.00 24 MET A C 15
ATOM 27179 O O . MET A 1 45 ? 85.944 4.771 12.118 1.00 0.00 24 MET A O 15
ATOM 27193 N N . CYS A 1 46 ? 87.158 6.660 12.050 1.00 0.00 25 CYS A N 15
ATOM 27194 C CA . CYS A 1 46 ? 87.546 6.498 10.658 1.00 0.00 25 CYS A CA 15
ATOM 27195 C C . CYS A 1 46 ? 88.431 5.270 10.465 1.00 0.00 25 CYS A C 15
ATOM 27196 O O . CYS A 1 46 ? 89.054 4.777 11.409 1.00 0.00 25 CYS A O 15
ATOM 27204 N N . LEU A 1 47 ? 88.477 4.783 9.237 1.00 0.00 26 LEU A N 15
ATOM 27205 C CA . LEU A 1 47 ? 89.164 3.540 8.931 1.00 0.00 26 LEU A CA 15
ATOM 27206 C C . LEU A 1 47 ? 90.669 3.759 8.842 1.00 0.00 26 LEU A C 15
ATOM 27207 O O . LEU A 1 47 ? 91.149 4.438 7.933 1.00 0.00 26 LEU A O 15
ATOM 27223 N N . ARG A 1 48 ? 91.413 3.194 9.783 1.00 0.00 27 ARG A N 15
ATOM 27224 C CA . ARG A 1 48 ? 92.862 3.288 9.748 1.00 0.00 27 ARG A CA 15
ATOM 27225 C C . ARG A 1 48 ? 93.442 2.002 9.179 1.00 0.00 27 ARG A C 15
ATOM 27226 O O . ARG A 1 48 ? 93.060 0.899 9.583 1.00 0.00 27 ARG A O 15
ATOM 27247 N N . LEU A 1 49 ? 94.349 2.144 8.233 1.00 0.00 28 LEU A N 15
ATOM 27248 C CA . LEU A 1 49 ? 95.008 0.996 7.638 1.00 0.00 28 LEU A CA 15
ATOM 27249 C C . LEU A 1 49 ? 96.382 0.801 8.263 1.00 0.00 28 LEU A C 15
ATOM 27250 O O . LEU A 1 49 ? 97.212 1.711 8.254 1.00 0.00 28 LEU A O 15
ATOM 27266 N N . ALA A 1 50 ? 96.612 -0.378 8.814 1.00 0.00 29 ALA A N 15
ATOM 27267 C CA . ALA A 1 50 ? 97.877 -0.684 9.454 1.00 0.00 29 ALA A CA 15
ATOM 27268 C C . ALA A 1 50 ? 98.635 -1.735 8.660 1.00 0.00 29 ALA A C 15
ATOM 27269 O O . ALA A 1 50 ? 98.158 -2.856 8.483 1.00 0.00 29 ALA A O 15
ATOM 27276 N N . ALA A 1 51 ? 99.805 -1.360 8.171 1.00 0.00 30 ALA A N 15
ATOM 27277 C CA . ALA A 1 51 ? 100.638 -2.267 7.405 1.00 0.00 30 ALA A CA 15
ATOM 27278 C C . ALA A 1 51 ? 101.683 -2.912 8.304 1.00 0.00 30 ALA A C 15
ATOM 27279 O O . ALA A 1 51 ? 102.678 -2.280 8.669 1.00 0.00 30 ALA A O 15
ATOM 27286 N N . GLY A 1 52 ? 101.433 -4.157 8.679 1.00 0.00 31 GLY A N 15
ATOM 27287 C CA . GLY A 1 52 ? 102.355 -4.878 9.531 1.00 0.00 31 GLY A CA 15
ATOM 27288 C C . GLY A 1 52 ? 103.570 -5.355 8.768 1.00 0.00 31 GLY A C 15
ATOM 27289 O O . GLY A 1 52 ? 103.461 -6.190 7.870 1.00 0.00 31 GLY A O 15
ATOM 27293 N N . ARG A 1 53 ? 104.726 -4.814 9.113 1.00 0.00 32 ARG A N 15
ATOM 27294 C CA . ARG A 1 53 ? 105.967 -5.180 8.450 1.00 0.00 32 ARG A CA 15
ATOM 27295 C C . ARG A 1 53 ? 106.529 -6.478 9.008 1.00 0.00 32 ARG A C 15
ATOM 27296 O O . ARG A 1 53 ? 106.867 -6.560 10.191 1.00 0.00 32 ARG A O 15
ATOM 27317 N N . ASN A 1 54 ? 106.598 -7.496 8.165 1.00 0.00 33 ASN A N 15
ATOM 27318 C CA . ASN A 1 54 ? 107.292 -8.726 8.520 1.00 0.00 33 ASN A CA 15
ATOM 27319 C C . ASN A 1 54 ? 108.709 -8.676 7.961 1.00 0.00 33 ASN A C 15
ATOM 27320 O O . ASN A 1 54 ? 108.973 -7.899 7.043 1.00 0.00 33 ASN A O 15
ATOM 27331 N N . PRO A 1 55 ? 109.643 -9.479 8.508 1.00 0.00 34 PRO A N 15
ATOM 27332 C CA . PRO A 1 55 ? 111.060 -9.449 8.111 1.00 0.00 34 PRO A CA 15
ATOM 27333 C C . PRO A 1 55 ? 111.294 -9.851 6.654 1.00 0.00 34 PRO A C 15
ATOM 27334 O O . PRO A 1 55 ? 111.684 -10.984 6.370 1.00 0.00 34 PRO A O 15
ATOM 27345 N N . ASP A 1 56 ? 111.010 -8.918 5.743 1.00 0.00 35 ASP A N 15
ATOM 27346 C CA . ASP A 1 56 ? 111.292 -9.075 4.311 1.00 0.00 35 ASP A CA 15
ATOM 27347 C C . ASP A 1 56 ? 110.485 -10.207 3.688 1.00 0.00 35 ASP A C 15
ATOM 27348 O O . ASP A 1 56 ? 110.721 -10.589 2.540 1.00 0.00 35 ASP A O 15
ATOM 27357 N N . GLY A 1 57 ? 109.526 -10.727 4.436 1.00 0.00 36 GLY A N 15
ATOM 27358 C CA . GLY A 1 57 ? 108.720 -11.825 3.949 1.00 0.00 36 GLY A CA 15
ATOM 27359 C C . GLY A 1 57 ? 107.389 -11.366 3.396 1.00 0.00 36 GLY A C 15
ATOM 27360 O O . GLY A 1 57 ? 107.074 -11.614 2.233 1.00 0.00 36 GLY A O 15
ATOM 27364 N N . SER A 1 58 ? 106.608 -10.688 4.223 1.00 0.00 37 SER A N 15
ATOM 27365 C CA . SER A 1 58 ? 105.292 -10.239 3.814 1.00 0.00 37 SER A CA 15
ATOM 27366 C C . SER A 1 58 ? 104.897 -8.951 4.532 1.00 0.00 37 SER A C 15
ATOM 27367 O O . SER A 1 58 ? 105.578 -8.502 5.456 1.00 0.00 37 SER A O 15
ATOM 27375 N N . ILE A 1 59 ? 103.804 -8.358 4.081 1.00 0.00 38 ILE A N 15
ATOM 27376 C CA . ILE A 1 59 ? 103.238 -7.178 4.711 1.00 0.00 38 ILE A CA 15
ATOM 27377 C C . ILE A 1 59 ? 101.791 -7.468 5.083 1.00 0.00 38 ILE A C 15
ATOM 27378 O O . ILE A 1 59 ? 101.013 -7.927 4.246 1.00 0.00 38 ILE A O 15
ATOM 27394 N N . ASP A 1 60 ? 101.430 -7.217 6.327 1.00 0.00 39 ASP A N 15
ATOM 27395 C CA . ASP A 1 60 ? 100.071 -7.477 6.779 1.00 0.00 39 ASP A CA 15
ATOM 27396 C C . ASP A 1 60 ? 99.196 -6.254 6.576 1.00 0.00 39 ASP A C 15
ATOM 27397 O O . ASP A 1 60 ? 99.334 -5.252 7.275 1.00 0.00 39 ASP A O 15
ATOM 27406 N N . TYR A 1 61 ? 98.311 -6.338 5.598 1.00 0.00 40 TYR A N 15
ATOM 27407 C CA . TYR A 1 61 ? 97.386 -5.260 5.312 1.00 0.00 40 TYR A CA 15
ATOM 27408 C C . TYR A 1 61 ? 96.170 -5.387 6.222 1.00 0.00 40 TYR A C 15
ATOM 27409 O O . TYR A 1 61 ? 95.265 -6.175 5.943 1.00 0.00 40 TYR A O 15
ATOM 27427 N N . ARG A 1 62 ? 96.160 -4.650 7.323 1.00 0.00 41 ARG A N 15
ATOM 27428 C CA . ARG A 1 62 ? 95.059 -4.744 8.269 1.00 0.00 41 ARG A CA 15
ATOM 27429 C C . ARG A 1 62 ? 94.153 -3.521 8.184 1.00 0.00 41 ARG A C 15
ATOM 27430 O O . ARG A 1 62 ? 94.615 -2.378 8.237 1.00 0.00 41 ARG A O 15
ATOM 27451 N N . MET A 1 63 ? 92.863 -3.783 8.053 1.00 0.00 42 MET A N 15
ATOM 27452 C CA . MET A 1 63 ? 91.849 -2.739 7.981 1.00 0.00 42 MET A CA 15
ATOM 27453 C C . MET A 1 63 ? 91.056 -2.688 9.287 1.00 0.00 42 MET A C 15
ATOM 27454 O O . MET A 1 63 ? 90.556 -3.715 9.743 1.00 0.00 42 MET A O 15
ATOM 27468 N N . GLY A 1 64 ? 90.953 -1.511 9.896 1.00 0.00 43 GLY A N 15
ATOM 27469 C CA . GLY A 1 64 ? 90.178 -1.393 11.118 1.00 0.00 43 GLY A CA 15
ATOM 27470 C C . GLY A 1 64 ? 89.772 0.032 11.427 1.00 0.00 43 GLY A C 15
ATOM 27471 O O . GLY A 1 64 ? 90.536 0.966 11.191 1.00 0.00 43 GLY A O 15
ATOM 27475 N N . PHE A 1 65 ? 88.558 0.203 11.938 1.00 0.00 44 PHE A N 15
ATOM 27476 C CA . PHE A 1 65 ? 88.091 1.512 12.373 1.00 0.00 44 PHE A CA 15
ATOM 27477 C C . PHE A 1 65 ? 88.842 1.921 13.631 1.00 0.00 44 PHE A C 15
ATOM 27478 O O . PHE A 1 65 ? 88.853 1.186 14.622 1.00 0.00 44 PHE A O 15
ATOM 27495 N N . ASP A 1 66 ? 89.468 3.084 13.593 1.00 0.00 45 ASP A N 15
ATOM 27496 C CA . ASP A 1 66 ? 90.373 3.486 14.657 1.00 0.00 45 ASP A CA 15
ATOM 27497 C C . ASP A 1 66 ? 90.153 4.956 15.018 1.00 0.00 45 ASP A C 15
ATOM 27498 O O . ASP A 1 66 ? 89.179 5.570 14.581 1.00 0.00 45 ASP A O 15
ATOM 27507 N N . ASP A 1 67 ? 91.058 5.508 15.810 1.00 0.00 46 ASP A N 15
ATOM 27508 C CA . ASP A 1 67 ? 90.953 6.885 16.277 1.00 0.00 46 ASP A CA 15
ATOM 27509 C C . ASP A 1 67 ? 91.307 7.871 15.168 1.00 0.00 46 ASP A C 15
ATOM 27510 O O . ASP A 1 67 ? 92.149 7.588 14.316 1.00 0.00 46 ASP A O 15
ATOM 27519 N N . LEU A 1 68 ? 90.661 9.029 15.189 1.00 0.00 47 LEU A N 15
ATOM 27520 C CA . LEU A 1 68 ? 90.882 10.052 14.180 1.00 0.00 47 LEU A CA 15
ATOM 27521 C C . LEU A 1 68 ? 91.914 11.063 14.672 1.00 0.00 47 LEU A C 15
ATOM 27522 O O . LEU A 1 68 ? 91.785 11.623 15.764 1.00 0.00 47 LEU A O 15
ATOM 27538 N N . THR A 1 69 ? 92.948 11.271 13.874 1.00 0.00 48 THR A N 15
ATOM 27539 C CA . THR A 1 69 ? 93.919 12.318 14.127 1.00 0.00 48 THR A CA 15
ATOM 27540 C C . THR A 1 69 ? 94.254 13.008 12.807 1.00 0.00 48 THR A C 15
ATOM 27541 O O . THR A 1 69 ? 94.476 12.345 11.798 1.00 0.00 48 THR A O 15
ATOM 27552 N N . GLU A 1 70 ? 94.268 14.334 12.804 1.00 0.00 49 GLU A N 15
ATOM 27553 C CA . GLU A 1 70 ? 94.476 15.084 11.569 1.00 0.00 49 GLU A CA 15
ATOM 27554 C C . GLU A 1 70 ? 95.938 15.084 11.140 1.00 0.00 49 GLU A C 15
ATOM 27555 O O . GLU A 1 70 ? 96.289 15.657 10.107 1.00 0.00 49 GLU A O 15
ATOM 27567 N N . ASP A 1 71 ? 96.783 14.436 11.925 1.00 0.00 50 ASP A N 15
ATOM 27568 C CA . ASP A 1 71 ? 98.189 14.279 11.573 1.00 0.00 50 ASP A CA 15
ATOM 27569 C C . ASP A 1 71 ? 98.365 13.138 10.586 1.00 0.00 50 ASP A C 15
ATOM 27570 O O . ASP A 1 71 ? 99.378 13.060 9.888 1.00 0.00 50 ASP A O 15
ATOM 27579 N N . ASP A 1 72 ? 97.376 12.257 10.537 1.00 0.00 51 ASP A N 15
ATOM 27580 C CA . ASP A 1 72 ? 97.380 11.144 9.599 1.00 0.00 51 ASP A CA 15
ATOM 27581 C C . ASP A 1 72 ? 96.865 11.617 8.250 1.00 0.00 51 ASP A C 15
ATOM 27582 O O . ASP A 1 72 ? 96.061 12.553 8.180 1.00 0.00 51 ASP A O 15
ATOM 27591 N N . ILE A 1 73 ? 97.319 10.981 7.180 1.00 0.00 52 ILE A N 15
ATOM 27592 C CA . ILE A 1 73 ? 96.856 11.336 5.850 1.00 0.00 52 ILE A CA 15
ATOM 27593 C C . ILE A 1 73 ? 95.432 10.840 5.655 1.00 0.00 52 ILE A C 15
ATOM 27594 O O . ILE A 1 73 ? 95.164 9.638 5.704 1.00 0.00 52 ILE A O 15
ATOM 27610 N N . ARG A 1 74 ? 94.520 11.778 5.457 1.00 0.00 53 ARG A N 15
ATOM 27611 C CA . ARG A 1 74 ? 93.109 11.461 5.383 1.00 0.00 53 ARG A CA 15
ATOM 27612 C C . ARG A 1 74 ? 92.637 11.417 3.936 1.00 0.00 53 ARG A C 15
ATOM 27613 O O . ARG A 1 74 ? 92.732 12.403 3.207 1.00 0.00 53 ARG A O 15
ATOM 27634 N N . LEU A 1 75 ? 92.136 10.262 3.533 1.00 0.00 54 LEU A N 15
ATOM 27635 C CA . LEU A 1 75 ? 91.633 10.062 2.184 1.00 0.00 54 LEU A CA 15
ATOM 27636 C C . LEU A 1 75 ? 90.131 9.819 2.223 1.00 0.00 54 LEU A C 15
ATOM 27637 O O . LEU A 1 75 ? 89.648 9.027 3.028 1.00 0.00 54 LEU A O 15
ATOM 27653 N N . THR A 1 76 ? 89.394 10.504 1.373 1.00 0.00 55 THR A N 15
ATOM 27654 C CA . THR A 1 76 ? 87.956 10.317 1.311 1.00 0.00 55 THR A CA 15
ATOM 27655 C C . THR A 1 76 ? 87.571 9.636 0.001 1.00 0.00 55 THR A C 15
ATOM 27656 O O . THR A 1 76 ? 87.698 10.227 -1.072 1.00 0.00 55 THR A O 15
ATOM 27667 N N . SER A 1 77 ? 87.117 8.392 0.090 1.00 0.00 56 SER A N 15
ATOM 27668 C CA . SER A 1 77 ? 86.746 7.637 -1.096 1.00 0.00 56 SER A CA 15
ATOM 27669 C C . SER A 1 77 ? 85.234 7.450 -1.142 1.00 0.00 56 SER A C 15
ATOM 27670 O O . SER A 1 77 ? 84.688 6.594 -0.438 1.00 0.00 56 SER A O 15
ATOM 27678 N N . GLU A 1 78 ? 84.573 8.297 -1.938 1.00 0.00 57 GLU A N 15
ATOM 27679 C CA . GLU A 1 78 ? 83.117 8.281 -2.119 1.00 0.00 57 GLU A CA 15
ATOM 27680 C C . GLU A 1 78 ? 82.385 8.769 -0.870 1.00 0.00 57 GLU A C 15
ATOM 27681 O O . GLU A 1 78 ? 81.580 9.702 -0.926 1.00 0.00 57 GLU A O 15
ATOM 27693 N N . GLY A 1 79 ? 82.676 8.135 0.247 1.00 0.00 58 GLY A N 15
ATOM 27694 C CA . GLY A 1 79 ? 82.019 8.458 1.495 1.00 0.00 58 GLY A CA 15
ATOM 27695 C C . GLY A 1 79 ? 82.774 7.915 2.689 1.00 0.00 58 GLY A C 15
ATOM 27696 O O . GLY A 1 79 ? 82.751 8.504 3.769 1.00 0.00 58 GLY A O 15
ATOM 27700 N N . VAL A 1 80 ? 83.445 6.786 2.494 1.00 0.00 59 VAL A N 15
ATOM 27701 C CA . VAL A 1 80 ? 84.246 6.185 3.550 1.00 0.00 59 VAL A CA 15
ATOM 27702 C C . VAL A 1 80 ? 85.523 6.991 3.755 1.00 0.00 59 VAL A C 15
ATOM 27703 O O . VAL A 1 80 ? 86.264 7.253 2.803 1.00 0.00 59 VAL A O 15
ATOM 27716 N N . GLU A 1 81 ? 85.763 7.396 4.993 1.00 0.00 60 GLU A N 15
ATOM 27717 C CA . GLU A 1 81 ? 86.924 8.206 5.311 1.00 0.00 60 GLU A CA 15
ATOM 27718 C C . GLU A 1 81 ? 88.071 7.326 5.794 1.00 0.00 60 GLU A C 15
ATOM 27719 O O . GLU A 1 81 ? 87.940 6.589 6.774 1.00 0.00 60 GLU A O 15
ATOM 27731 N N . ILE A 1 82 ? 89.181 7.400 5.082 1.00 0.00 61 ILE A N 15
ATOM 27732 C CA . ILE A 1 82 ? 90.352 6.595 5.376 1.00 0.00 61 ILE A CA 15
ATOM 27733 C C . ILE A 1 82 ? 91.423 7.449 6.045 1.00 0.00 61 ILE A C 15
ATOM 27734 O O . ILE A 1 82 ? 91.752 8.531 5.562 1.00 0.00 61 ILE A O 15
ATOM 27750 N N . VAL A 1 83 ? 91.956 6.974 7.155 1.00 0.00 62 VAL A N 15
ATOM 27751 C CA . VAL A 1 83 ? 93.057 7.653 7.819 1.00 0.00 62 VAL A CA 15
ATOM 27752 C C . VAL A 1 83 ? 94.290 6.756 7.836 1.00 0.00 62 VAL A C 15
ATOM 27753 O O . VAL A 1 83 ? 94.300 5.697 8.462 1.00 0.00 62 VAL A O 15
ATOM 27766 N N . ILE A 1 84 ? 95.316 7.163 7.110 1.00 0.00 63 ILE A N 15
ATOM 27767 C CA . ILE A 1 84 ? 96.524 6.366 7.006 1.00 0.00 63 ILE A CA 15
ATOM 27768 C C . ILE A 1 84 ? 97.718 7.129 7.560 1.00 0.00 63 ILE A C 15
ATOM 27769 O O . ILE A 1 84 ? 98.061 8.212 7.081 1.00 0.00 63 ILE A O 15
ATOM 27785 N N . ALA A 1 85 ? 98.331 6.558 8.584 1.00 0.00 64 ALA A N 15
ATOM 27786 C CA . ALA A 1 85 ? 99.496 7.153 9.214 1.00 0.00 64 ALA A CA 15
ATOM 27787 C C . ALA A 1 85 ? 100.680 7.166 8.252 1.00 0.00 64 ALA A C 15
ATOM 27788 O O . ALA A 1 85 ? 100.872 6.214 7.492 1.00 0.00 64 ALA A O 15
ATOM 27795 N N . PRO A 1 86 ? 101.486 8.246 8.284 1.00 0.00 65 PRO A N 15
ATOM 27796 C CA . PRO A 1 86 ? 102.627 8.442 7.375 1.00 0.00 65 PRO A CA 15
ATOM 27797 C C . PRO A 1 86 ? 103.510 7.202 7.214 1.00 0.00 65 PRO A C 15
ATOM 27798 O O . PRO A 1 86 ? 104.022 6.937 6.126 1.00 0.00 65 PRO A O 15
ATOM 27809 N N . ASP A 1 87 ? 103.672 6.441 8.292 1.00 0.00 66 ASP A N 15
ATOM 27810 C CA . ASP A 1 87 ? 104.506 5.241 8.268 1.00 0.00 66 ASP A CA 15
ATOM 27811 C C . ASP A 1 87 ? 103.964 4.194 7.297 1.00 0.00 66 ASP A C 15
ATOM 27812 O O . ASP A 1 87 ? 104.723 3.562 6.564 1.00 0.00 66 ASP A O 15
ATOM 27821 N N . TYR A 1 88 ? 102.647 4.038 7.270 1.00 0.00 67 TYR A N 15
ATOM 27822 C CA . TYR A 1 88 ? 102.019 2.984 6.478 1.00 0.00 67 TYR A CA 15
ATOM 27823 C C . TYR A 1 88 ? 101.724 3.466 5.061 1.00 0.00 67 TYR A C 15
ATOM 27824 O O . TYR A 1 88 ? 101.512 2.661 4.156 1.00 0.00 67 TYR A O 15
ATOM 27842 N N . VAL A 1 89 ? 101.726 4.783 4.879 1.00 0.00 68 VAL A N 15
ATOM 27843 C CA . VAL A 1 89 ? 101.429 5.395 3.584 1.00 0.00 68 VAL A CA 15
ATOM 27844 C C . VAL A 1 89 ? 102.346 4.856 2.487 1.00 0.00 68 VAL A C 15
ATOM 27845 O O . VAL A 1 89 ? 101.899 4.553 1.381 1.00 0.00 68 VAL A O 15
ATOM 27858 N N . SER A 1 90 ? 103.620 4.699 2.818 1.00 0.00 69 SER A N 15
ATOM 27859 C CA . SER A 1 90 ? 104.625 4.290 1.847 1.00 0.00 69 SER A CA 15
ATOM 27860 C C . SER A 1 90 ? 104.403 2.843 1.384 1.00 0.00 69 SER A C 15
ATOM 27861 O O . SER A 1 90 ? 104.963 2.412 0.375 1.00 0.00 69 SER A O 15
ATOM 27869 N N . LEU A 1 91 ? 103.576 2.100 2.110 1.00 0.00 70 LEU A N 15
ATOM 27870 C CA . LEU A 1 91 ? 103.330 0.698 1.782 1.00 0.00 70 LEU A CA 15
ATOM 27871 C C . LEU A 1 91 ? 101.934 0.497 1.200 1.00 0.00 70 LEU A C 15
ATOM 27872 O O . LEU A 1 91 ? 101.604 -0.586 0.723 1.00 0.00 70 LEU A O 15
ATOM 27888 N N . LEU A 1 92 ? 101.118 1.541 1.235 1.00 0.00 71 LEU A N 15
ATOM 27889 C CA . LEU A 1 92 ? 99.724 1.421 0.825 1.00 0.00 71 LEU A CA 15
ATOM 27890 C C . LEU A 1 92 ? 99.380 2.394 -0.297 1.00 0.00 71 LEU A C 15
ATOM 27891 O O . LEU A 1 92 ? 98.215 2.544 -0.668 1.00 0.00 71 LEU A O 15
ATOM 27907 N N . ASP A 1 93 ? 100.389 3.048 -0.846 1.00 0.00 72 ASP A N 15
ATOM 27908 C CA . ASP A 1 93 ? 100.165 4.021 -1.908 1.00 0.00 72 ASP A CA 15
ATOM 27909 C C . ASP A 1 93 ? 99.905 3.339 -3.247 1.00 0.00 72 ASP A C 15
ATOM 27910 O O . ASP A 1 93 ? 100.596 2.388 -3.617 1.00 0.00 72 ASP A O 15
ATOM 27919 N N . GLN A 1 94 ? 98.889 3.838 -3.951 1.00 0.00 73 GLN A N 15
ATOM 27920 C CA . GLN A 1 94 ? 98.519 3.360 -5.285 1.00 0.00 73 GLN A CA 15
ATOM 27921 C C . GLN A 1 94 ? 97.975 1.932 -5.227 1.00 0.00 73 GLN A C 15
ATOM 27922 O O . GLN A 1 94 ? 97.960 1.209 -6.224 1.00 0.00 73 GLN A O 15
ATOM 27936 N N . THR A 1 95 ? 97.493 1.541 -4.058 1.00 0.00 74 THR A N 15
ATOM 27937 C CA . THR A 1 95 ? 96.878 0.239 -3.900 1.00 0.00 74 THR A CA 15
ATOM 27938 C C . THR A 1 95 ? 95.396 0.313 -4.249 1.00 0.00 74 THR A C 15
ATOM 27939 O O . THR A 1 95 ? 94.727 1.313 -3.967 1.00 0.00 74 THR A O 15
ATOM 27950 N N . THR A 1 96 ? 94.893 -0.721 -4.898 1.00 0.00 75 THR A N 15
ATOM 27951 C CA . THR A 1 96 ? 93.481 -0.790 -5.225 1.00 0.00 75 THR A CA 15
ATOM 27952 C C . THR A 1 96 ? 92.778 -1.758 -4.282 1.00 0.00 75 THR A C 15
ATOM 27953 O O . THR A 1 96 ? 93.139 -2.929 -4.207 1.00 0.00 75 THR A O 15
ATOM 27964 N N . LEU A 1 97 ? 91.793 -1.269 -3.552 1.00 0.00 76 LEU A N 15
ATOM 27965 C CA . LEU A 1 97 ? 91.109 -2.090 -2.570 1.00 0.00 76 LEU A CA 15
ATOM 27966 C C . LEU A 1 97 ? 89.744 -2.525 -3.085 1.00 0.00 76 LEU A C 15
ATOM 27967 O O . LEU A 1 97 ? 88.864 -1.696 -3.328 1.00 0.00 76 LEU A O 15
ATOM 27983 N N . ASP A 1 98 ? 89.586 -3.828 -3.257 1.00 0.00 77 ASP A N 15
ATOM 27984 C CA . ASP A 1 98 ? 88.331 -4.402 -3.716 1.00 0.00 77 ASP A CA 15
ATOM 27985 C C . ASP A 1 98 ? 88.032 -5.659 -2.906 1.00 0.00 77 ASP A C 15
ATOM 27986 O O . ASP A 1 98 ? 88.896 -6.141 -2.174 1.00 0.00 77 ASP A O 15
ATOM 27995 N N . TYR A 1 99 ? 86.822 -6.184 -3.016 1.00 0.00 78 TYR A N 15
ATOM 27996 C CA . TYR A 1 99 ? 86.439 -7.361 -2.247 1.00 0.00 78 TYR A CA 15
ATOM 27997 C C . TYR A 1 99 ? 86.165 -8.543 -3.172 1.00 0.00 78 TYR A C 15
ATOM 27998 O O . TYR A 1 99 ? 85.459 -8.416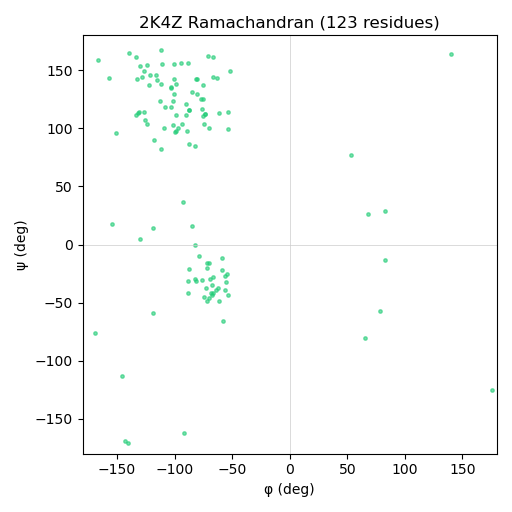 -4.175 1.00 0.00 78 TYR A O 15
ATOM 28016 N N . VAL A 1 100 ? 86.745 -9.683 -2.843 1.00 0.00 79 VAL A N 15
ATOM 28017 C CA . VAL A 1 100 ? 86.523 -10.906 -3.601 1.00 0.00 79 VAL A CA 15
ATOM 28018 C C . VAL A 1 100 ? 86.290 -12.071 -2.651 1.00 0.00 79 VAL A C 15
ATOM 28019 O O . VAL A 1 100 ? 86.894 -12.135 -1.577 1.00 0.00 79 VAL A O 15
ATOM 28032 N N . GLU A 1 101 ? 85.416 -12.988 -3.025 1.00 0.00 80 GLU A N 15
ATOM 28033 C CA . GLU A 1 101 ? 85.146 -14.136 -2.180 1.00 0.00 80 GLU A CA 15
ATOM 28034 C C . GLU A 1 101 ? 86.090 -15.276 -2.539 1.00 0.00 80 GLU A C 15
ATOM 28035 O O . GLU A 1 101 ? 85.722 -16.208 -3.257 1.00 0.00 80 GLU A O 15
ATOM 28047 N N . LEU A 1 102 ? 87.330 -15.159 -2.073 1.00 0.00 81 LEU A N 15
ATOM 28048 C CA . LEU A 1 102 ? 88.336 -16.193 -2.285 1.00 0.00 81 LEU A CA 15
ATOM 28049 C C . LEU A 1 102 ? 87.932 -17.452 -1.538 1.00 0.00 81 LEU A C 15
ATOM 28050 O O . LEU A 1 102 ? 87.906 -18.549 -2.095 1.00 0.00 81 LEU A O 15
ATOM 28066 N N . GLU A 1 103 ? 87.606 -17.265 -0.272 1.00 0.00 82 GLU A N 15
ATOM 28067 C CA . GLU A 1 103 ? 87.140 -18.343 0.574 1.00 0.00 82 GLU A CA 15
ATOM 28068 C C . GLU A 1 103 ? 85.624 -18.426 0.484 1.00 0.00 82 GLU A C 15
ATOM 28069 O O . GLU A 1 103 ? 84.945 -17.413 0.634 1.00 0.00 82 GLU A O 15
ATOM 28081 N N . PRO A 1 104 ? 85.078 -19.620 0.221 1.00 0.00 83 PRO A N 15
ATOM 28082 C CA . PRO A 1 104 ? 83.629 -19.816 0.095 1.00 0.00 83 PRO A CA 15
ATOM 28083 C C . PRO A 1 104 ? 82.863 -19.266 1.297 1.00 0.00 83 PRO A C 15
ATOM 28084 O O . PRO A 1 104 ? 82.981 -19.784 2.410 1.00 0.00 83 PRO A O 15
ATOM 28095 N N . GLY A 1 105 ? 82.108 -18.197 1.068 1.00 0.00 84 GLY A N 15
ATOM 28096 C CA . GLY A 1 105 ? 81.313 -17.598 2.125 1.00 0.00 84 GLY A CA 15
ATOM 28097 C C . GLY A 1 105 ? 82.002 -16.416 2.784 1.00 0.00 84 GLY A C 15
ATOM 28098 O O . GLY A 1 105 ? 81.368 -15.640 3.500 1.00 0.00 84 GLY A O 15
ATOM 28102 N N . GLN A 1 106 ? 83.290 -16.257 2.527 1.00 0.00 85 GLN A N 15
ATOM 28103 C CA . GLN A 1 106 ? 84.077 -15.224 3.183 1.00 0.00 85 GLN A CA 15
ATOM 28104 C C . GLN A 1 106 ? 84.684 -14.267 2.163 1.00 0.00 85 GLN A C 15
ATOM 28105 O O . GLN A 1 106 ? 85.630 -14.613 1.448 1.00 0.00 85 GLN A O 15
ATOM 28119 N N . PHE A 1 107 ? 84.142 -13.059 2.101 1.00 0.00 86 PHE A N 15
ATOM 28120 C CA . PHE A 1 107 ? 84.687 -12.027 1.234 1.00 0.00 86 PHE A CA 15
ATOM 28121 C C . PHE A 1 107 ? 85.977 -11.484 1.822 1.00 0.00 86 PHE A C 15
ATOM 28122 O O . PHE A 1 107 ? 86.046 -11.175 3.012 1.00 0.00 86 PHE A O 15
ATOM 28139 N N . HIS A 1 108 ? 87.002 -11.390 0.996 1.00 0.00 87 HIS A N 15
ATOM 28140 C CA . HIS A 1 108 ? 88.278 -10.841 1.410 1.00 0.00 87 HIS A CA 15
ATOM 28141 C C . HIS A 1 108 ? 88.528 -9.513 0.724 1.00 0.00 87 HIS A C 15
ATOM 28142 O O . HIS A 1 108 ? 88.409 -9.407 -0.498 1.00 0.00 87 HIS A O 15
ATOM 28157 N N . PHE A 1 109 ? 88.853 -8.502 1.508 1.00 0.00 88 PHE A N 15
ATOM 28158 C CA . PHE A 1 109 ? 89.286 -7.235 0.961 1.00 0.00 88 PHE A CA 15
ATOM 28159 C C . PHE A 1 109 ? 90.735 -7.360 0.527 1.00 0.00 88 PHE A C 15
ATOM 28160 O O . PHE A 1 109 ? 91.620 -7.600 1.350 1.00 0.00 88 PHE A O 15
ATOM 28177 N N . ILE A 1 110 ? 90.974 -7.215 -0.759 1.00 0.00 89 ILE A N 15
ATOM 28178 C CA . ILE A 1 110 ? 92.295 -7.434 -1.308 1.00 0.00 89 ILE A CA 15
ATOM 28179 C C . ILE A 1 110 ? 92.938 -6.119 -1.715 1.00 0.00 89 ILE A C 15
ATOM 28180 O O . ILE A 1 110 ? 92.383 -5.348 -2.502 1.00 0.00 89 ILE A O 15
ATOM 28196 N N . PHE A 1 111 ? 94.098 -5.854 -1.140 1.00 0.00 90 PHE A N 15
ATOM 28197 C CA . PHE A 1 111 ? 94.864 -4.673 -1.479 1.00 0.00 90 PHE A CA 15
ATOM 28198 C C . PHE A 1 111 ? 95.740 -4.964 -2.683 1.00 0.00 90 PHE A C 15
ATOM 28199 O O . PHE A 1 111 ? 96.762 -5.643 -2.569 1.00 0.00 90 PHE A O 15
ATOM 28216 N N . LEU A 1 112 ? 95.311 -4.488 -3.840 1.00 0.00 91 LEU A N 15
ATOM 28217 C CA . LEU A 1 112 ? 96.070 -4.660 -5.065 1.00 0.00 91 LEU A CA 15
ATOM 28218 C C . LEU A 1 112 ? 97.265 -3.728 -5.054 1.00 0.00 91 LEU A C 15
ATOM 28219 O O . LEU A 1 112 ? 97.207 -2.596 -5.538 1.00 0.00 91 LEU A O 15
ATOM 28235 N N . ASN A 1 113 ? 98.320 -4.212 -4.437 1.00 0.00 92 ASN A N 15
ATOM 28236 C CA . ASN A 1 113 ? 99.547 -3.457 -4.253 1.00 0.00 92 ASN A CA 15
ATOM 28237 C C . ASN A 1 113 ? 100.513 -3.732 -5.398 1.00 0.00 92 ASN A C 15
ATOM 28238 O O . ASN A 1 113 ? 100.835 -4.880 -5.682 1.00 0.00 92 ASN A O 15
ATOM 28249 N N . PRO A 1 114 ? 100.971 -2.673 -6.086 1.00 0.00 93 PRO A N 15
ATOM 28250 C CA . PRO A 1 114 ? 101.921 -2.798 -7.197 1.00 0.00 93 PRO A CA 15
ATOM 28251 C C . PRO A 1 114 ? 103.200 -3.543 -6.807 1.00 0.00 93 PRO A C 15
ATOM 28252 O O . PRO A 1 114 ? 103.879 -4.115 -7.660 1.00 0.00 93 PRO A O 15
ATOM 28263 N N . ARG A 1 115 ? 103.525 -3.539 -5.518 1.00 0.00 94 ARG A N 15
ATOM 28264 C CA . ARG A 1 115 ? 104.736 -4.195 -5.038 1.00 0.00 94 ARG A CA 15
ATOM 28265 C C . ARG A 1 115 ? 104.415 -5.549 -4.404 1.00 0.00 94 ARG A C 15
ATOM 28266 O O . ARG A 1 115 ? 105.291 -6.199 -3.836 1.00 0.00 94 ARG A O 15
ATOM 28287 N N . ASP A 1 116 ? 103.163 -5.973 -4.513 1.00 0.00 95 ASP A N 15
ATOM 28288 C CA . ASP A 1 116 ? 102.726 -7.231 -3.914 1.00 0.00 95 ASP A CA 15
ATOM 28289 C C . ASP A 1 116 ? 103.109 -8.399 -4.819 1.00 0.00 95 ASP A C 15
ATOM 28290 O O . ASP A 1 116 ? 103.123 -8.259 -6.042 1.00 0.00 95 ASP A O 15
ATOM 28299 N N . PRO A 1 117 ? 103.481 -9.551 -4.231 1.00 0.00 96 PRO A N 15
ATOM 28300 C CA . PRO A 1 117 ? 103.804 -10.767 -4.991 1.00 0.00 96 PRO A CA 15
ATOM 28301 C C . PRO A 1 117 ? 102.622 -11.304 -5.806 1.00 0.00 96 PRO A C 15
ATOM 28302 O O . PRO A 1 117 ? 102.814 -12.041 -6.774 1.00 0.00 96 PRO A O 15
ATOM 28313 N N . THR A 1 118 ? 101.405 -10.950 -5.412 1.00 0.00 97 THR A N 15
ATOM 28314 C CA . THR A 1 118 ? 100.218 -11.418 -6.115 1.00 0.00 97 THR A CA 15
ATOM 28315 C C . THR A 1 118 ? 99.461 -10.263 -6.768 1.00 0.00 97 THR A C 15
ATOM 28316 O O . THR A 1 118 ? 98.947 -9.382 -6.081 1.00 0.00 97 THR A O 15
ATOM 28327 N N . TYR A 1 119 ? 99.399 -10.299 -8.102 1.00 0.00 98 TYR A N 15
ATOM 28328 C CA . TYR A 1 119 ? 98.743 -9.268 -8.909 1.00 0.00 98 TYR A CA 15
ATOM 28329 C C . TYR A 1 119 ? 99.549 -7.977 -8.928 1.00 0.00 98 TYR A C 15
ATOM 28330 O O . TYR A 1 119 ? 99.798 -7.355 -7.898 1.00 0.00 98 TYR A O 15
ATOM 28348 N N . ARG A 1 120 ? 99.945 -7.579 -10.122 1.00 0.00 99 ARG A N 15
ATOM 28349 C CA . ARG A 1 120 ? 100.644 -6.325 -10.322 1.00 0.00 99 ARG A CA 15
ATOM 28350 C C . ARG A 1 120 ? 100.065 -5.615 -11.537 1.00 0.00 99 ARG A C 15
ATOM 28351 O O . ARG A 1 120 ? 99.908 -6.228 -12.596 1.00 0.00 99 ARG A O 15
ATOM 28372 N N . PRO A 1 121 ? 99.702 -4.328 -11.380 1.00 0.00 100 PRO A N 15
ATOM 28373 C CA . PRO A 1 121 ? 99.083 -3.522 -12.445 1.00 0.00 100 PRO A CA 15
ATOM 28374 C C . PRO A 1 121 ? 99.835 -3.611 -13.774 1.00 0.00 100 PRO A C 15
ATOM 28375 O O . PRO A 1 121 ? 101.053 -3.818 -13.788 1.00 0.00 100 PRO A O 15
ATOM 28386 N N . PRO A 1 122 ? 99.109 -3.454 -14.901 1.00 0.00 101 PRO A N 15
ATOM 28387 C CA . PRO A 1 122 ? 99.678 -3.562 -16.252 1.00 0.00 101 PRO A CA 15
ATOM 28388 C C . PRO A 1 122 ? 100.982 -2.790 -16.407 1.00 0.00 101 PRO A C 15
ATOM 28389 O O . PRO A 1 122 ? 101.075 -1.618 -16.035 1.00 0.00 101 PRO A O 15
ATOM 28400 N N . SER A 1 123 ? 101.984 -3.457 -16.955 1.00 0.00 102 SER A N 15
ATOM 28401 C CA . SER A 1 123 ? 103.306 -2.876 -17.110 1.00 0.00 102 SER A CA 15
ATOM 28402 C C . SER A 1 123 ? 103.330 -1.834 -18.227 1.00 0.00 102 SER A C 15
ATOM 28403 O O . SER A 1 123 ? 104.057 -0.840 -18.147 1.00 0.00 102 SER A O 15
ATOM 28411 N N . GLY A 1 124 ? 102.522 -2.050 -19.253 1.00 0.00 103 GLY A N 15
ATOM 28412 C CA . GLY A 1 124 ? 102.490 -1.137 -20.376 1.00 0.00 103 GLY A CA 15
ATOM 28413 C C . GLY A 1 124 ? 101.455 -0.044 -20.205 1.00 0.00 103 GLY A C 15
ATOM 28414 O O . GLY A 1 124 ? 100.429 -0.039 -20.889 1.00 0.00 103 GLY A O 15
ATOM 28418 N N . GLY A 1 125 ? 101.715 0.874 -19.285 1.00 0.00 104 GLY A N 15
ATOM 28419 C CA . GLY A 1 125 ? 100.809 1.983 -19.072 1.00 0.00 104 GLY A CA 15
ATOM 28420 C C . GLY A 1 125 ? 101.438 3.308 -19.450 1.00 0.00 104 GLY A C 15
ATOM 28421 O O . GLY A 1 125 ? 102.009 3.977 -18.567 1.00 0.00 104 GLY A O 15
ATOM 28426 N N . MET A 1 1 ? 88.934 39.078 -36.554 1.00 0.00 -20 MET A N 16
ATOM 28427 C CA . MET A 1 1 ? 87.601 39.635 -36.226 1.00 0.00 -20 MET A CA 16
ATOM 28428 C C . MET A 1 1 ? 86.857 38.697 -35.284 1.00 0.00 -20 MET A C 16
ATOM 28429 O O . MET A 1 1 ? 86.423 37.617 -35.686 1.00 0.00 -20 MET A O 16
ATOM 28445 N N . GLY A 1 2 ? 86.725 39.105 -34.026 1.00 0.00 -19 GLY A N 16
ATOM 28446 C CA . GLY A 1 2 ? 86.105 38.255 -33.028 1.00 0.00 -19 GLY A CA 16
ATOM 28447 C C . GLY A 1 2 ? 87.110 37.305 -32.412 1.00 0.00 -19 GLY A C 16
ATOM 28448 O O . GLY A 1 2 ? 86.756 36.411 -31.641 1.00 0.00 -19 GLY A O 16
ATOM 28452 N N . SER A 1 3 ? 88.371 37.513 -32.750 1.00 0.00 -18 SER A N 16
ATOM 28453 C CA . SER A 1 3 ? 89.443 36.652 -32.299 1.00 0.00 -18 SER A CA 16
ATOM 28454 C C . SER A 1 3 ? 90.036 37.177 -30.997 1.00 0.00 -18 SER A C 16
ATOM 28455 O O . SER A 1 3 ? 89.908 38.364 -30.682 1.00 0.00 -18 SER A O 16
ATOM 28463 N N . SER A 1 4 ? 90.666 36.296 -30.237 1.00 0.00 -17 SER A N 16
ATOM 28464 C CA . SER A 1 4 ? 91.304 36.681 -28.989 1.00 0.00 -17 SER A CA 16
ATOM 28465 C C . SER A 1 4 ? 92.438 35.719 -28.645 1.00 0.00 -17 SER A C 16
ATOM 28466 O O . SER A 1 4 ? 92.422 34.555 -29.052 1.00 0.00 -17 SER A O 16
ATOM 28474 N N . HIS A 1 5 ? 93.437 36.218 -27.929 1.00 0.00 -16 HIS A N 16
ATOM 28475 C CA . HIS A 1 5 ? 94.528 35.384 -27.449 1.00 0.00 -16 HIS A CA 16
ATOM 28476 C C . HIS A 1 5 ? 94.688 35.576 -25.951 1.00 0.00 -16 HIS A C 16
ATOM 28477 O O . HIS A 1 5 ? 95.282 36.555 -25.500 1.00 0.00 -16 HIS A O 16
ATOM 28492 N N . HIS A 1 6 ? 94.127 34.652 -25.189 1.00 0.00 -15 HIS A N 16
ATOM 28493 C CA . HIS A 1 6 ? 94.131 34.747 -23.739 1.00 0.00 -15 HIS A CA 16
ATOM 28494 C C . HIS A 1 6 ? 95.505 34.403 -23.183 1.00 0.00 -15 HIS A C 16
ATOM 28495 O O . HIS A 1 6 ? 96.009 33.294 -23.372 1.00 0.00 -15 HIS A O 16
ATOM 28510 N N . HIS A 1 7 ? 96.105 35.370 -22.510 1.00 0.00 -14 HIS A N 16
ATOM 28511 C CA . HIS A 1 7 ? 97.443 35.215 -21.960 1.00 0.00 -14 HIS A CA 16
ATOM 28512 C C . HIS A 1 7 ? 97.379 34.597 -20.570 1.00 0.00 -14 HIS A C 16
ATOM 28513 O O . HIS A 1 7 ? 96.323 34.594 -19.933 1.00 0.00 -14 HIS A O 16
ATOM 28528 N N . HIS A 1 8 ? 98.517 34.097 -20.093 1.00 0.00 -13 HIS A N 16
ATOM 28529 C CA . HIS A 1 8 ? 98.602 33.501 -18.759 1.00 0.00 -13 HIS A CA 16
ATOM 28530 C C . HIS A 1 8 ? 98.226 34.518 -17.694 1.00 0.00 -13 HIS A C 16
ATOM 28531 O O . HIS A 1 8 ? 97.600 34.178 -16.693 1.00 0.00 -13 HIS A O 16
ATOM 28546 N N . HIS A 1 9 ? 98.594 35.772 -17.935 1.00 0.00 -12 HIS A N 16
ATOM 28547 C CA . HIS A 1 9 ? 98.358 36.853 -16.981 1.00 0.00 -12 HIS A CA 16
ATOM 28548 C C . HIS A 1 9 ? 96.861 37.103 -16.787 1.00 0.00 -12 HIS A C 16
ATOM 28549 O O . HIS A 1 9 ? 96.442 37.663 -15.773 1.00 0.00 -12 HIS A O 16
ATOM 28564 N N . HIS A 1 10 ? 96.064 36.667 -17.754 1.00 0.00 -11 HIS A N 16
ATOM 28565 C CA . HIS A 1 10 ? 94.622 36.873 -17.709 1.00 0.00 -11 HIS A CA 16
ATOM 28566 C C . HIS A 1 10 ? 93.964 35.797 -16.846 1.00 0.00 -11 HIS A C 16
ATOM 28567 O O . HIS A 1 10 ? 92.756 35.821 -16.609 1.00 0.00 -11 HIS A O 16
ATOM 28582 N N . SER A 1 11 ? 94.768 34.859 -16.376 1.00 0.00 -10 SER A N 16
ATOM 28583 C CA . SER A 1 11 ? 94.281 33.780 -15.535 1.00 0.00 -10 SER A CA 16
ATOM 28584 C C . SER A 1 11 ? 95.147 33.652 -14.287 1.00 0.00 -10 SER A C 16
ATOM 28585 O O . SER A 1 11 ? 96.279 34.141 -14.254 1.00 0.00 -10 SER A O 16
ATOM 28593 N N . SER A 1 12 ? 94.606 33.027 -13.255 1.00 0.00 -9 SER A N 16
ATOM 28594 C CA . SER A 1 12 ? 95.354 32.775 -12.033 1.00 0.00 -9 SER A CA 16
ATOM 28595 C C . SER A 1 12 ? 94.834 31.508 -11.361 1.00 0.00 -9 SER A C 16
ATOM 28596 O O . SER A 1 12 ? 93.633 31.225 -11.400 1.00 0.00 -9 SER A O 16
ATOM 28604 N N . GLY A 1 13 ? 95.739 30.742 -10.767 1.00 0.00 -8 GLY A N 16
ATOM 28605 C CA . GLY A 1 13 ? 95.374 29.454 -10.213 1.00 0.00 -8 GLY A CA 16
ATOM 28606 C C . GLY A 1 13 ? 95.312 28.397 -11.295 1.00 0.00 -8 GLY A C 16
ATOM 28607 O O . GLY A 1 13 ? 94.286 27.747 -11.486 1.00 0.00 -8 GLY A O 16
ATOM 28611 N N . LEU A 1 14 ? 96.418 28.234 -12.008 1.00 0.00 -7 LEU A N 16
ATOM 28612 C CA . LEU A 1 14 ? 96.465 27.339 -13.154 1.00 0.00 -7 LEU A CA 16
ATOM 28613 C C . LEU A 1 14 ? 96.938 25.953 -12.744 1.00 0.00 -7 LEU A C 16
ATOM 28614 O O . LEU A 1 14 ? 96.389 24.944 -13.187 1.00 0.00 -7 LEU A O 16
ATOM 28630 N N . VAL A 1 15 ? 97.952 25.902 -11.893 1.00 0.00 -6 VAL A N 16
ATOM 28631 C CA . VAL A 1 15 ? 98.547 24.632 -11.505 1.00 0.00 -6 VAL A CA 16
ATOM 28632 C C . VAL A 1 15 ? 98.042 24.158 -10.141 1.00 0.00 -6 VAL A C 16
ATOM 28633 O O . VAL A 1 15 ? 98.220 24.831 -9.125 1.00 0.00 -6 VAL A O 16
ATOM 28646 N N . PRO A 1 16 ? 97.368 22.998 -10.116 1.00 0.00 -5 PRO A N 16
ATOM 28647 C CA . PRO A 1 16 ? 96.941 22.353 -8.880 1.00 0.00 -5 PRO A CA 16
ATOM 28648 C C . PRO A 1 16 ? 98.093 21.596 -8.233 1.00 0.00 -5 PRO A C 16
ATOM 28649 O O . PRO A 1 16 ? 98.750 20.777 -8.882 1.00 0.00 -5 PRO A O 16
ATOM 28660 N N . ARG A 1 17 ? 98.344 21.873 -6.967 1.00 0.00 -4 ARG A N 16
ATOM 28661 C CA . ARG A 1 17 ? 99.446 21.246 -6.262 1.00 0.00 -4 ARG A CA 16
ATOM 28662 C C . ARG A 1 17 ? 98.960 20.624 -4.964 1.00 0.00 -4 ARG A C 16
ATOM 28663 O O . ARG A 1 17 ? 98.332 21.291 -4.142 1.00 0.00 -4 ARG A O 16
ATOM 28684 N N . GLY A 1 18 ? 99.244 19.344 -4.796 1.00 0.00 -3 GLY A N 16
ATOM 28685 C CA . GLY A 1 18 ? 98.846 18.641 -3.598 1.00 0.00 -3 GLY A CA 16
ATOM 28686 C C . GLY A 1 18 ? 99.461 17.263 -3.538 1.00 0.00 -3 GLY A C 16
ATOM 28687 O O . GLY A 1 18 ? 100.417 16.976 -4.262 1.00 0.00 -3 GLY A O 16
ATOM 28691 N N . SER A 1 19 ? 98.913 16.409 -2.691 1.00 0.00 -2 SER A N 16
ATOM 28692 C CA . SER A 1 19 ? 99.411 15.051 -2.543 1.00 0.00 -2 SER A CA 16
ATOM 28693 C C . SER A 1 19 ? 98.306 14.171 -1.971 1.00 0.00 -2 SER A C 16
ATOM 28694 O O . SER A 1 19 ? 97.714 14.494 -0.941 1.00 0.00 -2 SER A O 16
ATOM 28702 N N . HIS A 1 20 ? 98.006 13.079 -2.656 1.00 0.00 -1 HIS A N 16
ATOM 28703 C CA . HIS A 1 20 ? 96.925 12.198 -2.237 1.00 0.00 -1 HIS A CA 16
ATOM 28704 C C . HIS A 1 20 ? 97.437 10.781 -2.041 1.00 0.00 -1 HIS A C 16
ATOM 28705 O O . HIS A 1 20 ? 98.442 10.387 -2.632 1.00 0.00 -1 HIS A O 16
ATOM 28720 N N . MET A 1 21 ? 96.744 10.023 -1.205 1.00 0.00 0 MET A N 16
ATOM 28721 C CA . MET A 1 21 ? 97.051 8.613 -1.021 1.00 0.00 0 MET A CA 16
ATOM 28722 C C . MET A 1 21 ? 96.714 7.833 -2.281 1.00 0.00 0 MET A C 16
ATOM 28723 O O . MET A 1 21 ? 95.639 7.998 -2.851 1.00 0.00 0 MET A O 16
ATOM 28737 N N . MET A 1 22 ? 97.635 6.981 -2.712 1.00 0.00 1 MET A N 16
ATOM 28738 C CA . MET A 1 22 ? 97.422 6.158 -3.898 1.00 0.00 1 MET A CA 16
ATOM 28739 C C . MET A 1 22 ? 96.664 4.885 -3.545 1.00 0.00 1 MET A C 16
ATOM 28740 O O . MET A 1 22 ? 96.830 3.845 -4.185 1.00 0.00 1 MET A O 16
ATOM 28754 N N . PHE A 1 23 ? 95.823 4.984 -2.530 1.00 0.00 2 PHE A N 16
ATOM 28755 C CA . PHE A 1 23 ? 94.988 3.880 -2.103 1.00 0.00 2 PHE A CA 16
ATOM 28756 C C . PHE A 1 23 ? 93.540 4.197 -2.438 1.00 0.00 2 PHE A C 16
ATOM 28757 O O . PHE A 1 23 ? 93.082 5.313 -2.208 1.00 0.00 2 PHE A O 16
ATOM 28774 N N . LYS A 1 24 ? 92.827 3.234 -2.992 1.00 0.00 3 LYS A N 16
ATOM 28775 C CA . LYS A 1 24 ? 91.427 3.437 -3.320 1.00 0.00 3 LYS A CA 16
ATOM 28776 C C . LYS A 1 24 ? 90.680 2.118 -3.358 1.00 0.00 3 LYS A C 16
ATOM 28777 O O . LYS A 1 24 ? 91.072 1.192 -4.067 1.00 0.00 3 LYS A O 16
ATOM 28796 N N . LEU A 1 25 ? 89.618 2.029 -2.578 1.00 0.00 4 LEU A N 16
ATOM 28797 C CA . LEU A 1 25 ? 88.713 0.899 -2.659 1.00 0.00 4 LEU A CA 16
ATOM 28798 C C . LEU A 1 25 ? 87.537 1.240 -3.564 1.00 0.00 4 LEU A C 16
ATOM 28799 O O . LEU A 1 25 ? 87.256 2.413 -3.815 1.00 0.00 4 LEU A O 16
ATOM 28815 N N . THR A 1 26 ? 86.875 0.214 -4.068 1.00 0.00 5 THR A N 16
ATOM 28816 C CA . THR A 1 26 ? 85.738 0.401 -4.951 1.00 0.00 5 THR A CA 16
ATOM 28817 C C . THR A 1 26 ? 84.521 0.887 -4.169 1.00 0.00 5 THR A C 16
ATOM 28818 O O . THR A 1 26 ? 84.461 0.728 -2.947 1.00 0.00 5 THR A O 16
ATOM 28829 N N . PRO A 1 27 ? 83.535 1.491 -4.857 1.00 0.00 6 PRO A N 16
ATOM 28830 C CA . PRO A 1 27 ? 82.279 1.912 -4.231 1.00 0.00 6 PRO A CA 16
ATOM 28831 C C . PRO A 1 27 ? 81.582 0.747 -3.534 1.00 0.00 6 PRO A C 16
ATOM 28832 O O . PRO A 1 27 ? 80.890 0.929 -2.533 1.00 0.00 6 PRO A O 16
ATOM 28843 N N . ALA A 1 28 ? 81.790 -0.454 -4.065 1.00 0.00 7 ALA A N 16
ATOM 28844 C CA . ALA A 1 28 ? 81.234 -1.662 -3.477 1.00 0.00 7 ALA A CA 16
ATOM 28845 C C . ALA A 1 28 ? 81.948 -1.993 -2.173 1.00 0.00 7 ALA A C 16
ATOM 28846 O O . ALA A 1 28 ? 81.309 -2.250 -1.152 1.00 0.00 7 ALA A O 16
ATOM 28853 N N . ALA A 1 29 ? 83.277 -1.967 -2.208 1.00 0.00 8 ALA A N 16
ATOM 28854 C CA . ALA A 1 29 ? 84.078 -2.221 -1.020 1.00 0.00 8 ALA A CA 16
ATOM 28855 C C . ALA A 1 29 ? 83.782 -1.187 0.060 1.00 0.00 8 ALA A C 16
ATOM 28856 O O . ALA A 1 29 ? 83.657 -1.524 1.237 1.00 0.00 8 ALA A O 16
ATOM 28863 N N . ALA A 1 30 ? 83.648 0.069 -0.356 1.00 0.00 9 ALA A N 16
ATOM 28864 C CA . ALA A 1 30 ? 83.331 1.157 0.562 1.00 0.00 9 ALA A CA 16
ATOM 28865 C C . ALA A 1 30 ? 81.997 0.914 1.260 1.00 0.00 9 ALA A C 16
ATOM 28866 O O . ALA A 1 30 ? 81.864 1.141 2.462 1.00 0.00 9 ALA A O 16
ATOM 28873 N N . GLU A 1 31 ? 81.015 0.435 0.506 1.00 0.00 10 GLU A N 16
ATOM 28874 C CA . GLU A 1 31 ? 79.701 0.152 1.066 1.00 0.00 10 GLU A CA 16
ATOM 28875 C C . GLU A 1 31 ? 79.725 -1.097 1.938 1.00 0.00 10 GLU A C 16
ATOM 28876 O O . GLU A 1 31 ? 78.892 -1.251 2.829 1.00 0.00 10 GLU A O 16
ATOM 28888 N N . GLN A 1 32 ? 80.674 -1.988 1.685 1.00 0.00 11 GLN A N 16
ATOM 28889 C CA . GLN A 1 32 ? 80.839 -3.169 2.521 1.00 0.00 11 GLN A CA 16
ATOM 28890 C C . GLN A 1 32 ? 81.438 -2.766 3.864 1.00 0.00 11 GLN A C 16
ATOM 28891 O O . GLN A 1 32 ? 81.118 -3.345 4.905 1.00 0.00 11 GLN A O 16
ATOM 28905 N N . VAL A 1 33 ? 82.306 -1.761 3.831 1.00 0.00 12 VAL A N 16
ATOM 28906 C CA . VAL A 1 33 ? 82.849 -1.174 5.047 1.00 0.00 12 VAL A CA 16
ATOM 28907 C C . VAL A 1 33 ? 81.748 -0.413 5.783 1.00 0.00 12 VAL A C 16
ATOM 28908 O O . VAL A 1 33 ? 81.626 -0.500 7.006 1.00 0.00 12 VAL A O 16
ATOM 28921 N N . LEU A 1 34 ? 80.936 0.312 5.019 1.00 0.00 13 LEU A N 16
ATOM 28922 C CA . LEU A 1 34 ? 79.780 1.016 5.565 1.00 0.00 13 LEU A CA 16
ATOM 28923 C C . LEU A 1 34 ? 78.822 0.026 6.225 1.00 0.00 13 LEU A C 16
ATOM 28924 O O . LEU A 1 34 ? 78.242 0.314 7.269 1.00 0.00 13 LEU A O 16
ATOM 28940 N N . LYS A 1 35 ? 78.668 -1.139 5.602 1.00 0.00 14 LYS A N 16
ATOM 28941 C CA . LYS A 1 35 ? 77.858 -2.219 6.156 1.00 0.00 14 LYS A CA 16
ATOM 28942 C C . LYS A 1 35 ? 78.350 -2.590 7.554 1.00 0.00 14 LYS A C 16
ATOM 28943 O O . LYS A 1 35 ? 77.561 -2.713 8.489 1.00 0.00 14 LYS A O 16
ATOM 28962 N N . ALA A 1 36 ? 79.663 -2.748 7.688 1.00 0.00 15 ALA A N 16
ATOM 28963 C CA . ALA A 1 36 ? 80.266 -3.105 8.966 1.00 0.00 15 ALA A CA 16
ATOM 28964 C C . ALA A 1 36 ? 80.065 -1.997 9.996 1.00 0.00 15 ALA A C 16
ATOM 28965 O O . ALA A 1 36 ? 79.730 -2.264 11.151 1.00 0.00 15 ALA A O 16
ATOM 28972 N N . ALA A 1 37 ? 80.260 -0.753 9.566 1.00 0.00 16 ALA A N 16
ATOM 28973 C CA . ALA A 1 37 ? 80.078 0.400 10.440 1.00 0.00 16 ALA A CA 16
ATOM 28974 C C . ALA A 1 37 ? 78.631 0.508 10.903 1.00 0.00 16 ALA A C 16
ATOM 28975 O O . ALA A 1 37 ? 78.359 0.816 12.063 1.00 0.00 16 ALA A O 16
ATOM 28982 N N . LYS A 1 38 ? 77.712 0.239 9.985 1.00 0.00 17 LYS A N 16
ATOM 28983 C CA . LYS A 1 38 ? 76.286 0.301 10.266 1.00 0.00 17 LYS A CA 16
ATOM 28984 C C . LYS A 1 38 ? 75.880 -0.791 11.256 1.00 0.00 17 LYS A C 16
ATOM 28985 O O . LYS A 1 38 ? 75.015 -0.583 12.107 1.00 0.00 17 LYS A O 16
ATOM 29004 N N . GLN A 1 39 ? 76.520 -1.951 11.143 1.00 0.00 18 GLN A N 16
ATOM 29005 C CA . GLN A 1 39 ? 76.256 -3.065 12.048 1.00 0.00 18 GLN A CA 16
ATOM 29006 C C . GLN A 1 39 ? 76.851 -2.808 13.427 1.00 0.00 18 GLN A C 16
ATOM 29007 O O . GLN A 1 39 ? 76.163 -2.926 14.442 1.00 0.00 18 GLN A O 16
ATOM 29021 N N . GLY A 1 40 ? 78.130 -2.456 13.456 1.00 0.00 19 GLY A N 16
ATOM 29022 C CA . GLY A 1 40 ? 78.834 -2.304 14.716 1.00 0.00 19 GLY A CA 16
ATOM 29023 C C . GLY A 1 40 ? 78.506 -1.011 15.434 1.00 0.00 19 GLY A C 16
ATOM 29024 O O . GLY A 1 40 ? 78.639 -0.924 16.655 1.00 0.00 19 GLY A O 16
ATOM 29028 N N . GLY A 1 41 ? 78.079 -0.007 14.681 1.00 0.00 20 GLY A N 16
ATOM 29029 C CA . GLY A 1 41 ? 77.792 1.288 15.268 1.00 0.00 20 GLY A CA 16
ATOM 29030 C C . GLY A 1 41 ? 79.040 2.135 15.379 1.00 0.00 20 GLY A C 16
ATOM 29031 O O . GLY A 1 41 ? 79.119 3.045 16.204 1.00 0.00 20 GLY A O 16
ATOM 29035 N N . THR A 1 42 ? 80.016 1.834 14.533 1.00 0.00 21 THR A N 16
ATOM 29036 C CA . THR A 1 42 ? 81.301 2.517 14.550 1.00 0.00 21 THR A CA 16
ATOM 29037 C C . THR A 1 42 ? 81.344 3.624 13.500 1.00 0.00 21 THR A C 16
ATOM 29038 O O . THR A 1 42 ? 82.402 3.941 12.959 1.00 0.00 21 THR A O 16
ATOM 29049 N N . GLU A 1 43 ? 80.187 4.221 13.241 1.00 0.00 22 GLU A N 16
ATOM 29050 C CA . GLU A 1 43 ? 80.056 5.256 12.223 1.00 0.00 22 GLU A CA 16
ATOM 29051 C C . GLU A 1 43 ? 80.828 6.517 12.619 1.00 0.00 22 GLU A C 16
ATOM 29052 O O . GLU A 1 43 ? 81.252 7.294 11.763 1.00 0.00 22 GLU A O 16
ATOM 29064 N N . GLY A 1 44 ? 81.013 6.708 13.920 1.00 0.00 23 GLY A N 16
ATOM 29065 C CA . GLY A 1 44 ? 81.749 7.860 14.404 1.00 0.00 23 GLY A CA 16
ATOM 29066 C C . GLY A 1 44 ? 83.241 7.600 14.459 1.00 0.00 23 GLY A C 16
ATOM 29067 O O . GLY A 1 44 ? 84.022 8.468 14.848 1.00 0.00 23 GLY A O 16
ATOM 29071 N N . MET A 1 45 ? 83.636 6.398 14.064 1.00 0.00 24 MET A N 16
ATOM 29072 C CA . MET A 1 45 ? 85.038 6.021 14.045 1.00 0.00 24 MET A CA 16
ATOM 29073 C C . MET A 1 45 ? 85.536 5.999 12.607 1.00 0.00 24 MET A C 16
ATOM 29074 O O . MET A 1 45 ? 84.803 5.613 11.697 1.00 0.00 24 MET A O 16
ATOM 29088 N N . CYS A 1 46 ? 86.772 6.414 12.402 1.00 0.00 25 CYS A N 16
ATOM 29089 C CA . CYS A 1 46 ? 87.297 6.573 11.056 1.00 0.00 25 CYS A CA 16
ATOM 29090 C C . CYS A 1 46 ? 88.050 5.321 10.622 1.00 0.00 25 CYS A C 16
ATOM 29091 O O . CYS A 1 46 ? 88.593 4.593 11.455 1.00 0.00 25 CYS A O 16
ATOM 29099 N N . LEU A 1 47 ? 88.079 5.076 9.319 1.00 0.00 26 LEU A N 16
ATOM 29100 C CA . LEU A 1 47 ? 88.747 3.903 8.774 1.00 0.00 26 LEU A CA 16
ATOM 29101 C C . LEU A 1 47 ? 90.256 4.107 8.752 1.00 0.00 26 LEU A C 16
ATOM 29102 O O . LEU A 1 47 ? 90.772 4.963 8.031 1.00 0.00 26 LEU A O 16
ATOM 29118 N N . ARG A 1 48 ? 90.956 3.321 9.551 1.00 0.00 27 ARG A N 16
ATOM 29119 C CA . ARG A 1 48 ? 92.404 3.392 9.609 1.00 0.00 27 ARG A CA 16
ATOM 29120 C C . ARG A 1 48 ? 93.020 2.157 8.975 1.00 0.00 27 ARG A C 16
ATOM 29121 O O . ARG A 1 48 ? 92.599 1.029 9.248 1.00 0.00 27 ARG A O 16
ATOM 29142 N N . LEU A 1 49 ? 94.002 2.372 8.119 1.00 0.00 28 LEU A N 16
ATOM 29143 C CA . LEU A 1 49 ? 94.742 1.270 7.533 1.00 0.00 28 LEU A CA 16
ATOM 29144 C C . LEU A 1 49 ? 95.985 0.997 8.374 1.00 0.00 28 LEU A C 16
ATOM 29145 O O . LEU A 1 49 ? 96.741 1.915 8.693 1.00 0.00 28 LEU A O 16
ATOM 29161 N N . ALA A 1 50 ? 96.182 -0.254 8.746 1.00 0.00 29 ALA A N 16
ATOM 29162 C CA . ALA A 1 50 ? 97.332 -0.638 9.544 1.00 0.00 29 ALA A CA 16
ATOM 29163 C C . ALA A 1 50 ? 98.329 -1.396 8.687 1.00 0.00 29 ALA A C 16
ATOM 29164 O O . ALA A 1 50 ? 98.020 -2.460 8.147 1.00 0.00 29 ALA A O 16
ATOM 29171 N N . ALA A 1 51 ? 99.518 -0.836 8.551 1.00 0.00 30 ALA A N 16
ATOM 29172 C CA . ALA A 1 51 ? 100.540 -1.424 7.712 1.00 0.00 30 ALA A CA 16
ATOM 29173 C C . ALA A 1 51 ? 101.671 -2.012 8.546 1.00 0.00 30 ALA A C 16
ATOM 29174 O O . ALA A 1 51 ? 102.388 -1.290 9.241 1.00 0.00 30 ALA A O 16
ATOM 29181 N N . GLY A 1 52 ? 101.801 -3.325 8.491 1.00 0.00 31 GLY A N 16
ATOM 29182 C CA . GLY A 1 52 ? 102.912 -3.998 9.129 1.00 0.00 31 GLY A CA 16
ATOM 29183 C C . GLY A 1 52 ? 103.648 -4.855 8.128 1.00 0.00 31 GLY A C 16
ATOM 29184 O O . GLY A 1 52 ? 103.231 -4.938 6.973 1.00 0.00 31 GLY A O 16
ATOM 29188 N N . ARG A 1 53 ? 104.735 -5.488 8.532 1.00 0.00 32 ARG A N 16
ATOM 29189 C CA . ARG A 1 53 ? 105.464 -6.346 7.612 1.00 0.00 32 ARG A CA 16
ATOM 29190 C C . ARG A 1 53 ? 105.782 -7.693 8.234 1.00 0.00 32 ARG A C 16
ATOM 29191 O O . ARG A 1 53 ? 105.980 -7.812 9.445 1.00 0.00 32 ARG A O 16
ATOM 29212 N N . ASN A 1 54 ? 105.812 -8.702 7.385 1.00 0.00 33 ASN A N 16
ATOM 29213 C CA . ASN A 1 54 ? 106.171 -10.052 7.781 1.00 0.00 33 ASN A CA 16
ATOM 29214 C C . ASN A 1 54 ? 107.646 -10.272 7.475 1.00 0.00 33 ASN A C 16
ATOM 29215 O O . ASN A 1 54 ? 108.154 -9.737 6.488 1.00 0.00 33 ASN A O 16
ATOM 29226 N N . PRO A 1 55 ? 108.355 -11.055 8.304 1.00 0.00 34 PRO A N 16
ATOM 29227 C CA . PRO A 1 55 ? 109.795 -11.317 8.122 1.00 0.00 34 PRO A CA 16
ATOM 29228 C C . PRO A 1 55 ? 110.125 -11.920 6.752 1.00 0.00 34 PRO A C 16
ATOM 29229 O O . PRO A 1 55 ? 111.273 -11.877 6.304 1.00 0.00 34 PRO A O 16
ATOM 29240 N N . ASP A 1 56 ? 109.114 -12.471 6.091 1.00 0.00 35 ASP A N 16
ATOM 29241 C CA . ASP A 1 56 ? 109.277 -13.060 4.763 1.00 0.00 35 ASP A CA 16
ATOM 29242 C C . ASP A 1 56 ? 109.409 -11.978 3.696 1.00 0.00 35 ASP A C 16
ATOM 29243 O O . ASP A 1 56 ? 109.843 -12.244 2.577 1.00 0.00 35 ASP A O 16
ATOM 29252 N N . GLY A 1 57 ? 109.029 -10.756 4.046 1.00 0.00 36 GLY A N 16
ATOM 29253 C CA . GLY A 1 57 ? 109.040 -9.672 3.086 1.00 0.00 36 GLY A CA 16
ATOM 29254 C C . GLY A 1 57 ? 107.641 -9.301 2.641 1.00 0.00 36 GLY A C 16
ATOM 29255 O O . GLY A 1 57 ? 107.454 -8.402 1.822 1.00 0.00 36 GLY A O 16
ATOM 29259 N N . SER A 1 58 ? 106.658 -10.007 3.183 1.00 0.00 37 SER A N 16
ATOM 29260 C CA . SER A 1 58 ? 105.263 -9.743 2.872 1.00 0.00 37 SER A CA 16
ATOM 29261 C C . SER A 1 58 ? 104.749 -8.585 3.722 1.00 0.00 37 SER A C 16
ATOM 29262 O O . SER A 1 58 ? 105.265 -8.326 4.809 1.00 0.00 37 SER A O 16
ATOM 29270 N N . ILE A 1 59 ? 103.744 -7.884 3.223 1.00 0.00 38 ILE A N 16
ATOM 29271 C CA . ILE A 1 59 ? 103.154 -6.775 3.953 1.00 0.00 38 ILE A CA 16
ATOM 29272 C C . ILE A 1 59 ? 101.874 -7.235 4.636 1.00 0.00 38 ILE A C 16
ATOM 29273 O O . ILE A 1 59 ? 101.005 -7.833 4.003 1.00 0.00 38 ILE A O 16
ATOM 29289 N N . ASP A 1 60 ? 101.767 -6.961 5.925 1.00 0.00 39 ASP A N 16
ATOM 29290 C CA . ASP A 1 60 ? 100.608 -7.378 6.696 1.00 0.00 39 ASP A CA 16
ATOM 29291 C C . ASP A 1 60 ? 99.554 -6.279 6.661 1.00 0.00 39 ASP A C 16
ATOM 29292 O O . ASP A 1 60 ? 99.620 -5.313 7.421 1.00 0.00 39 ASP A O 16
ATOM 29301 N N . TYR A 1 61 ? 98.620 -6.412 5.730 1.00 0.00 40 TYR A N 16
ATOM 29302 C CA . TYR A 1 61 ? 97.572 -5.419 5.546 1.00 0.00 40 TYR A CA 16
ATOM 29303 C C . TYR A 1 61 ? 96.411 -5.666 6.499 1.00 0.00 40 TYR A C 16
ATOM 29304 O O . TYR A 1 61 ? 95.742 -6.699 6.422 1.00 0.00 40 TYR A O 16
ATOM 29322 N N . ARG A 1 62 ? 96.174 -4.721 7.396 1.00 0.00 41 ARG A N 16
ATOM 29323 C CA . ARG A 1 62 ? 95.035 -4.801 8.299 1.00 0.00 41 ARG A CA 16
ATOM 29324 C C . ARG A 1 62 ? 94.223 -3.515 8.230 1.00 0.00 41 ARG A C 16
ATOM 29325 O O . ARG A 1 62 ? 94.772 -2.435 8.020 1.00 0.00 41 ARG A O 16
ATOM 29346 N N . MET A 1 63 ? 92.914 -3.635 8.384 1.00 0.00 42 MET A N 16
ATOM 29347 C CA . MET A 1 63 ? 92.026 -2.485 8.288 1.00 0.00 42 MET A CA 16
ATOM 29348 C C . MET A 1 63 ? 91.014 -2.511 9.422 1.00 0.00 42 MET A C 16
ATOM 29349 O O . MET A 1 63 ? 90.677 -3.580 9.931 1.00 0.00 42 MET A O 16
ATOM 29363 N N . GLY A 1 64 ? 90.545 -1.341 9.824 1.00 0.00 43 GLY A N 16
ATOM 29364 C CA . GLY A 1 64 ? 89.533 -1.270 10.854 1.00 0.00 43 GLY A CA 16
ATOM 29365 C C . GLY A 1 64 ? 89.187 0.156 11.217 1.00 0.00 43 GLY A C 16
ATOM 29366 O O . GLY A 1 64 ? 89.823 1.095 10.740 1.00 0.00 43 GLY A O 16
ATOM 29370 N N . PHE A 1 65 ? 88.172 0.319 12.048 1.00 0.00 44 PHE A N 16
ATOM 29371 C CA . PHE A 1 65 ? 87.779 1.635 12.524 1.00 0.00 44 PHE A CA 16
ATOM 29372 C C . PHE A 1 65 ? 88.588 1.985 13.760 1.00 0.00 44 PHE A C 16
ATOM 29373 O O . PHE A 1 65 ? 88.604 1.230 14.733 1.00 0.00 44 PHE A O 16
ATOM 29390 N N . ASP A 1 66 ? 89.262 3.120 13.717 1.00 0.00 45 ASP A N 16
ATOM 29391 C CA . ASP A 1 66 ? 90.165 3.510 14.789 1.00 0.00 45 ASP A CA 16
ATOM 29392 C C . ASP A 1 66 ? 89.988 4.997 15.106 1.00 0.00 45 ASP A C 16
ATOM 29393 O O . ASP A 1 66 ? 88.990 5.608 14.709 1.00 0.00 45 ASP A O 16
ATOM 29402 N N . ASP A 1 67 ? 90.942 5.572 15.820 1.00 0.00 46 ASP A N 16
ATOM 29403 C CA . ASP A 1 67 ? 90.866 6.965 16.230 1.00 0.00 46 ASP A CA 16
ATOM 29404 C C . ASP A 1 67 ? 91.575 7.855 15.210 1.00 0.00 46 ASP A C 16
ATOM 29405 O O . ASP A 1 67 ? 92.240 7.356 14.303 1.00 0.00 46 ASP A O 16
ATOM 29414 N N . LEU A 1 68 ? 91.423 9.163 15.352 1.00 0.00 47 LEU A N 16
ATOM 29415 C CA . LEU A 1 68 ? 92.015 10.114 14.420 1.00 0.00 47 LEU A CA 16
ATOM 29416 C C . LEU A 1 68 ? 93.175 10.863 15.056 1.00 0.00 47 LEU A C 16
ATOM 29417 O O . LEU A 1 68 ? 93.075 11.338 16.189 1.00 0.00 47 LEU A O 16
ATOM 29433 N N . THR A 1 69 ? 94.277 10.967 14.332 1.00 0.00 48 THR A N 16
ATOM 29434 C CA . THR A 1 69 ? 95.376 11.811 14.760 1.00 0.00 48 THR A CA 16
ATOM 29435 C C . THR A 1 69 ? 95.389 13.073 13.907 1.00 0.00 48 THR A C 16
ATOM 29436 O O . THR A 1 69 ? 94.429 13.351 13.183 1.00 0.00 48 THR A O 16
ATOM 29447 N N . GLU A 1 70 ? 96.458 13.837 13.991 1.00 0.00 49 GLU A N 16
ATOM 29448 C CA . GLU A 1 70 ? 96.611 15.005 13.149 1.00 0.00 49 GLU A CA 16
ATOM 29449 C C . GLU A 1 70 ? 97.760 14.791 12.171 1.00 0.00 49 GLU A C 16
ATOM 29450 O O . GLU A 1 70 ? 98.136 15.690 11.415 1.00 0.00 49 GLU A O 16
ATOM 29462 N N . ASP A 1 71 ? 98.292 13.574 12.185 1.00 0.00 50 ASP A N 16
ATOM 29463 C CA . ASP A 1 71 ? 99.340 13.171 11.254 1.00 0.00 50 ASP A CA 16
ATOM 29464 C C . ASP A 1 71 ? 98.728 12.535 10.020 1.00 0.00 50 ASP A C 16
ATOM 29465 O O . ASP A 1 71 ? 99.238 12.691 8.908 1.00 0.00 50 ASP A O 16
ATOM 29474 N N . ASP A 1 72 ? 97.627 11.822 10.236 1.00 0.00 51 ASP A N 16
ATOM 29475 C CA . ASP A 1 72 ? 96.969 11.046 9.187 1.00 0.00 51 ASP A CA 16
ATOM 29476 C C . ASP A 1 72 ? 96.645 11.887 7.960 1.00 0.00 51 ASP A C 16
ATOM 29477 O O . ASP A 1 72 ? 96.142 13.009 8.071 1.00 0.00 51 ASP A O 16
ATOM 29486 N N . ILE A 1 73 ? 96.949 11.335 6.796 1.00 0.00 52 ILE A N 16
ATOM 29487 C CA . ILE A 1 73 ? 96.523 11.917 5.537 1.00 0.00 52 ILE A CA 16
ATOM 29488 C C . ILE A 1 73 ? 95.074 11.518 5.287 1.00 0.00 52 ILE A C 16
ATOM 29489 O O . ILE A 1 73 ? 94.758 10.333 5.162 1.00 0.00 52 ILE A O 16
ATOM 29505 N N . ARG A 1 74 ? 94.202 12.507 5.241 1.00 0.00 53 ARG A N 16
ATOM 29506 C CA . ARG A 1 74 ? 92.771 12.261 5.198 1.00 0.00 53 ARG A CA 16
ATOM 29507 C C . ARG A 1 74 ? 92.286 12.016 3.771 1.00 0.00 53 ARG A C 16
ATOM 29508 O O . ARG A 1 74 ? 92.202 12.936 2.961 1.00 0.00 53 ARG A O 16
ATOM 29529 N N . LEU A 1 75 ? 91.990 10.760 3.473 1.00 0.00 54 LEU A N 16
ATOM 29530 C CA . LEU A 1 75 ? 91.463 10.386 2.168 1.00 0.00 54 LEU A CA 16
ATOM 29531 C C . LEU A 1 75 ? 89.961 10.129 2.263 1.00 0.00 54 LEU A C 16
ATOM 29532 O O . LEU A 1 75 ? 89.529 9.064 2.702 1.00 0.00 54 LEU A O 16
ATOM 29548 N N . THR A 1 76 ? 89.167 11.102 1.858 1.00 0.00 55 THR A N 16
ATOM 29549 C CA . THR A 1 76 ? 87.720 10.974 1.914 1.00 0.00 55 THR A CA 16
ATOM 29550 C C . THR A 1 76 ? 87.191 10.346 0.626 1.00 0.00 55 THR A C 16
ATOM 29551 O O . THR A 1 76 ? 87.317 10.925 -0.452 1.00 0.00 55 THR A O 16
ATOM 29562 N N . SER A 1 77 ? 86.624 9.151 0.737 1.00 0.00 56 SER A N 16
ATOM 29563 C CA . SER A 1 77 ? 86.094 8.450 -0.423 1.00 0.00 56 SER A CA 16
ATOM 29564 C C . SER A 1 77 ? 84.630 8.085 -0.197 1.00 0.00 56 SER A C 16
ATOM 29565 O O . SER A 1 77 ? 84.323 7.237 0.646 1.00 0.00 56 SER A O 16
ATOM 29573 N N . GLU A 1 78 ? 83.736 8.757 -0.935 1.00 0.00 57 GLU A N 16
ATOM 29574 C CA . GLU A 1 78 ? 82.280 8.562 -0.826 1.00 0.00 57 GLU A CA 16
ATOM 29575 C C . GLU A 1 78 ? 81.726 9.092 0.497 1.00 0.00 57 GLU A C 16
ATOM 29576 O O . GLU A 1 78 ? 80.741 9.834 0.525 1.00 0.00 57 GLU A O 16
ATOM 29588 N N . GLY A 1 79 ? 82.372 8.714 1.580 1.00 0.00 58 GLY A N 16
ATOM 29589 C CA . GLY A 1 79 ? 81.927 9.076 2.906 1.00 0.00 58 GLY A CA 16
ATOM 29590 C C . GLY A 1 79 ? 82.773 8.400 3.957 1.00 0.00 58 GLY A C 16
ATOM 29591 O O . GLY A 1 79 ? 82.910 8.892 5.074 1.00 0.00 58 GLY A O 16
ATOM 29595 N N . VAL A 1 80 ? 83.346 7.263 3.585 1.00 0.00 59 VAL A N 16
ATOM 29596 C CA . VAL A 1 80 ? 84.266 6.553 4.450 1.00 0.00 59 VAL A CA 16
ATOM 29597 C C . VAL A 1 80 ? 85.649 7.170 4.311 1.00 0.00 59 VAL A C 16
ATOM 29598 O O . VAL A 1 80 ? 86.266 7.102 3.246 1.00 0.00 59 VAL A O 16
ATOM 29611 N N . GLU A 1 81 ? 86.116 7.806 5.368 1.00 0.00 60 GLU A N 16
ATOM 29612 C CA . GLU A 1 81 ? 87.399 8.477 5.324 1.00 0.00 60 GLU A CA 16
ATOM 29613 C C . GLU A 1 81 ? 88.518 7.522 5.689 1.00 0.00 60 GLU A C 16
ATOM 29614 O O . GLU A 1 81 ? 88.510 6.904 6.756 1.00 0.00 60 GLU A O 16
ATOM 29626 N N . ILE A 1 82 ? 89.463 7.400 4.781 1.00 0.00 61 ILE A N 16
ATOM 29627 C CA . ILE A 1 82 ? 90.594 6.519 4.952 1.00 0.00 61 ILE A CA 16
ATOM 29628 C C . ILE A 1 82 ? 91.799 7.335 5.396 1.00 0.00 61 ILE A C 16
ATOM 29629 O O . ILE A 1 82 ? 92.371 8.089 4.612 1.00 0.00 61 ILE A O 16
ATOM 29645 N N . VAL A 1 83 ? 92.156 7.213 6.658 1.00 0.00 62 VAL A N 16
ATOM 29646 C CA . VAL A 1 83 ? 93.230 8.015 7.218 1.00 0.00 62 VAL A CA 16
ATOM 29647 C C . VAL A 1 83 ? 94.489 7.189 7.440 1.00 0.00 62 VAL A C 16
ATOM 29648 O O . VAL A 1 83 ? 94.462 6.151 8.107 1.00 0.00 62 VAL A O 16
ATOM 29661 N N . ILE A 1 84 ? 95.586 7.643 6.847 1.00 0.00 63 ILE A N 16
ATOM 29662 C CA . ILE A 1 84 ? 96.863 6.961 6.973 1.00 0.00 63 ILE A CA 16
ATOM 29663 C C . ILE A 1 84 ? 97.954 7.942 7.381 1.00 0.00 63 ILE A C 16
ATOM 29664 O O . ILE A 1 84 ? 98.204 8.925 6.683 1.00 0.00 63 ILE A O 16
ATOM 29680 N N . ALA A 1 85 ? 98.588 7.681 8.512 1.00 0.00 64 ALA A N 16
ATOM 29681 C CA . ALA A 1 85 ? 99.744 8.457 8.928 1.00 0.00 64 ALA A CA 16
ATOM 29682 C C . ALA A 1 85 ? 100.894 8.243 7.944 1.00 0.00 64 ALA A C 16
ATOM 29683 O O . ALA A 1 85 ? 101.074 7.136 7.428 1.00 0.00 64 ALA A O 16
ATOM 29690 N N . PRO A 1 86 ? 101.691 9.294 7.674 1.00 0.00 65 PRO A N 16
ATOM 29691 C CA . PRO A 1 86 ? 102.793 9.239 6.696 1.00 0.00 65 PRO A CA 16
ATOM 29692 C C . PRO A 1 86 ? 103.799 8.130 7.002 1.00 0.00 65 PRO A C 16
ATOM 29693 O O . PRO A 1 86 ? 104.546 7.690 6.127 1.00 0.00 65 PRO A O 16
ATOM 29704 N N . ASP A 1 87 ? 103.798 7.675 8.247 1.00 0.00 66 ASP A N 16
ATOM 29705 C CA . ASP A 1 87 ? 104.670 6.590 8.683 1.00 0.00 66 ASP A CA 16
ATOM 29706 C C . ASP A 1 87 ? 104.256 5.258 8.049 1.00 0.00 66 ASP A C 16
ATOM 29707 O O . ASP A 1 87 ? 105.092 4.385 7.816 1.00 0.00 66 ASP A O 16
ATOM 29716 N N . TYR A 1 88 ? 102.966 5.121 7.748 1.00 0.00 67 TYR A N 16
ATOM 29717 C CA . TYR A 1 88 ? 102.432 3.881 7.183 1.00 0.00 67 TYR A CA 16
ATOM 29718 C C . TYR A 1 88 ? 102.245 3.994 5.670 1.00 0.00 67 TYR A C 16
ATOM 29719 O O . TYR A 1 88 ? 102.174 2.982 4.969 1.00 0.00 67 TYR A O 16
ATOM 29737 N N . VAL A 1 89 ? 102.164 5.232 5.182 1.00 0.00 68 VAL A N 16
ATOM 29738 C CA . VAL A 1 89 ? 101.912 5.513 3.762 1.00 0.00 68 VAL A CA 16
ATOM 29739 C C . VAL A 1 89 ? 102.849 4.735 2.833 1.00 0.00 68 VAL A C 16
ATOM 29740 O O . VAL A 1 89 ? 102.434 4.275 1.768 1.00 0.00 68 VAL A O 16
ATOM 29753 N N . SER A 1 90 ? 104.094 4.565 3.262 1.00 0.00 69 SER A N 16
ATOM 29754 C CA . SER A 1 90 ? 105.131 3.947 2.442 1.00 0.00 69 SER A CA 16
ATOM 29755 C C . SER A 1 90 ? 104.732 2.552 1.934 1.00 0.00 69 SER A C 16
ATOM 29756 O O . SER A 1 90 ? 105.168 2.126 0.864 1.00 0.00 69 SER A O 16
ATOM 29764 N N . LEU A 1 91 ? 103.890 1.850 2.684 1.00 0.00 70 LEU A N 16
ATOM 29765 C CA . LEU A 1 91 ? 103.547 0.471 2.345 1.00 0.00 70 LEU A CA 16
ATOM 29766 C C . LEU A 1 91 ? 102.212 0.377 1.609 1.00 0.00 70 LEU A C 16
ATOM 29767 O O . LEU A 1 91 ? 101.854 -0.684 1.089 1.00 0.00 70 LEU A O 16
ATOM 29783 N N . LEU A 1 92 ? 101.488 1.485 1.537 1.00 0.00 71 LEU A N 16
ATOM 29784 C CA . LEU A 1 92 ? 100.140 1.479 0.969 1.00 0.00 71 LEU A CA 16
ATOM 29785 C C . LEU A 1 92 ? 100.112 2.157 -0.398 1.00 0.00 71 LEU A C 16
ATOM 29786 O O . LEU A 1 92 ? 99.053 2.518 -0.912 1.00 0.00 71 LEU A O 16
ATOM 29802 N N . ASP A 1 93 ? 101.290 2.319 -0.981 1.00 0.00 72 ASP A N 16
ATOM 29803 C CA . ASP A 1 93 ? 101.434 2.944 -2.293 1.00 0.00 72 ASP A CA 16
ATOM 29804 C C . ASP A 1 93 ? 100.837 2.073 -3.404 1.00 0.00 72 ASP A C 16
ATOM 29805 O O . ASP A 1 93 ? 100.960 0.846 -3.374 1.00 0.00 72 ASP A O 16
ATOM 29814 N N . GLN A 1 94 ? 100.169 2.728 -4.360 1.00 0.00 73 GLN A N 16
ATOM 29815 C CA . GLN A 1 94 ? 99.601 2.073 -5.549 1.00 0.00 73 GLN A CA 16
ATOM 29816 C C . GLN A 1 94 ? 98.685 0.899 -5.197 1.00 0.00 73 GLN A C 16
ATOM 29817 O O . GLN A 1 94 ? 98.576 -0.062 -5.959 1.00 0.00 73 GLN A O 16
ATOM 29831 N N . THR A 1 95 ? 97.994 0.992 -4.073 1.00 0.00 74 THR A N 16
ATOM 29832 C CA . THR A 1 95 ? 97.168 -0.110 -3.612 1.00 0.00 74 THR A CA 16
ATOM 29833 C C . THR A 1 95 ? 95.680 0.150 -3.865 1.00 0.00 74 THR A C 16
ATOM 29834 O O . THR A 1 95 ? 95.059 0.994 -3.217 1.00 0.00 74 THR A O 16
ATOM 29845 N N . THR A 1 96 ? 95.122 -0.565 -4.834 1.00 0.00 75 THR A N 16
ATOM 29846 C CA . THR A 1 96 ? 93.695 -0.508 -5.113 1.00 0.00 75 THR A CA 16
ATOM 29847 C C . THR A 1 96 ? 92.996 -1.675 -4.415 1.00 0.00 75 THR A C 16
ATOM 29848 O O . THR A 1 96 ? 93.527 -2.786 -4.387 1.00 0.00 75 THR A O 16
ATOM 29859 N N . LEU A 1 97 ? 91.823 -1.432 -3.848 1.00 0.00 76 LEU A N 16
ATOM 29860 C CA . LEU A 1 97 ? 91.158 -2.434 -3.029 1.00 0.00 76 LEU A CA 16
ATOM 29861 C C . LEU A 1 97 ? 89.755 -2.763 -3.535 1.00 0.00 76 LEU A C 16
ATOM 29862 O O . LEU A 1 97 ? 88.980 -1.873 -3.887 1.00 0.00 76 LEU A O 16
ATOM 29878 N N . ASP A 1 98 ? 89.450 -4.052 -3.572 1.00 0.00 77 ASP A N 16
ATOM 29879 C CA . ASP A 1 98 ? 88.107 -4.541 -3.859 1.00 0.00 77 ASP A CA 16
ATOM 29880 C C . ASP A 1 98 ? 87.886 -5.817 -3.055 1.00 0.00 77 ASP A C 16
ATOM 29881 O O . ASP A 1 98 ? 88.843 -6.366 -2.510 1.00 0.00 77 ASP A O 16
ATOM 29890 N N . TYR A 1 99 ? 86.655 -6.289 -2.947 1.00 0.00 78 TYR A N 16
ATOM 29891 C CA . TYR A 1 99 ? 86.399 -7.495 -2.176 1.00 0.00 78 TYR A CA 16
ATOM 29892 C C . TYR A 1 99 ? 85.577 -8.494 -2.985 1.00 0.00 78 TYR A C 16
ATOM 29893 O O . TYR A 1 99 ? 84.571 -8.139 -3.598 1.00 0.00 78 TYR A O 16
ATOM 29911 N N . VAL A 1 100 ? 86.026 -9.739 -2.988 1.00 0.00 79 VAL A N 16
ATOM 29912 C CA . VAL A 1 100 ? 85.324 -10.812 -3.684 1.00 0.00 79 VAL A CA 16
ATOM 29913 C C . VAL A 1 100 ? 85.317 -12.069 -2.829 1.00 0.00 79 VAL A C 16
ATOM 29914 O O . VAL A 1 100 ? 86.257 -12.324 -2.075 1.00 0.00 79 VAL A O 16
ATOM 29927 N N . GLU A 1 101 ? 84.262 -12.851 -2.937 1.00 0.00 80 GLU A N 16
ATOM 29928 C CA . GLU A 1 101 ? 84.161 -14.082 -2.177 1.00 0.00 80 GLU A CA 16
ATOM 29929 C C . GLU A 1 101 ? 84.870 -15.209 -2.920 1.00 0.00 80 GLU A C 16
ATOM 29930 O O . GLU A 1 101 ? 84.299 -15.831 -3.819 1.00 0.00 80 GLU A O 16
ATOM 29942 N N . LEU A 1 102 ? 86.134 -15.430 -2.583 1.00 0.00 81 LEU A N 16
ATOM 29943 C CA . LEU A 1 102 ? 86.890 -16.529 -3.165 1.00 0.00 81 LEU A CA 16
ATOM 29944 C C . LEU A 1 102 ? 86.381 -17.857 -2.615 1.00 0.00 81 LEU A C 16
ATOM 29945 O O . LEU A 1 102 ? 85.943 -18.732 -3.364 1.00 0.00 81 LEU A O 16
ATOM 29961 N N . GLU A 1 103 ? 86.431 -17.988 -1.298 1.00 0.00 82 GLU A N 16
ATOM 29962 C CA . GLU A 1 103 ? 85.922 -19.168 -0.617 1.00 0.00 82 GLU A CA 16
ATOM 29963 C C . GLU A 1 103 ? 84.555 -18.867 -0.015 1.00 0.00 82 GLU A C 16
ATOM 29964 O O . GLU A 1 103 ? 84.338 -17.776 0.514 1.00 0.00 82 GLU A O 16
ATOM 29976 N N . PRO A 1 104 ? 83.620 -19.827 -0.088 1.00 0.00 83 PRO A N 16
ATOM 29977 C CA . PRO A 1 104 ? 82.237 -19.640 0.370 1.00 0.00 83 PRO A CA 16
ATOM 29978 C C . PRO A 1 104 ? 82.154 -19.149 1.812 1.00 0.00 83 PRO A C 16
ATOM 29979 O O . PRO A 1 104 ? 82.629 -19.815 2.736 1.00 0.00 83 PRO A O 16
ATOM 29990 N N . GLY A 1 105 ? 81.566 -17.974 1.994 1.00 0.00 84 GLY A N 16
ATOM 29991 C CA . GLY A 1 105 ? 81.404 -17.415 3.320 1.00 0.00 84 GLY A CA 16
ATOM 29992 C C . GLY A 1 105 ? 82.448 -16.365 3.628 1.00 0.00 84 GLY A C 16
ATOM 29993 O O . GLY A 1 105 ? 82.212 -15.451 4.420 1.00 0.00 84 GLY A O 16
ATOM 29997 N N . GLN A 1 106 ? 83.600 -16.481 2.984 1.00 0.00 85 GLN A N 16
ATOM 29998 C CA . GLN A 1 106 ? 84.703 -15.572 3.234 1.00 0.00 85 GLN A CA 16
ATOM 29999 C C . GLN A 1 106 ? 84.778 -14.498 2.163 1.00 0.00 85 GLN A C 16
ATOM 30000 O O . GLN A 1 106 ? 85.266 -14.739 1.057 1.00 0.00 85 GLN A O 16
ATOM 30014 N N . PHE A 1 107 ? 84.284 -13.315 2.487 1.00 0.00 86 PHE A N 16
ATOM 30015 C CA . PHE A 1 107 ? 84.448 -12.170 1.613 1.00 0.00 86 PHE A CA 16
ATOM 30016 C C . PHE A 1 107 ? 85.887 -11.697 1.701 1.00 0.00 86 PHE A C 16
ATOM 30017 O O . PHE A 1 107 ? 86.294 -11.076 2.684 1.00 0.00 86 PHE A O 16
ATOM 30034 N N . HIS A 1 108 ? 86.655 -12.015 0.674 1.00 0.00 87 HIS A N 16
ATOM 30035 C CA . HIS A 1 108 ? 88.090 -11.816 0.706 1.00 0.00 87 HIS A CA 16
ATOM 30036 C C . HIS A 1 108 ? 88.473 -10.528 -0.013 1.00 0.00 87 HIS A C 16
ATOM 30037 O O . HIS A 1 108 ? 88.170 -10.341 -1.190 1.00 0.00 87 HIS A O 16
ATOM 30052 N N . PHE A 1 109 ? 89.147 -9.654 0.713 1.00 0.00 88 PHE A N 16
ATOM 30053 C CA . PHE A 1 109 ? 89.607 -8.396 0.152 1.00 0.00 88 PHE A CA 16
ATOM 30054 C C . PHE A 1 109 ? 90.832 -8.636 -0.719 1.00 0.00 88 PHE A C 16
ATOM 30055 O O . PHE A 1 109 ? 91.799 -9.262 -0.286 1.00 0.00 88 PHE A O 16
ATOM 30072 N N . ILE A 1 110 ? 90.777 -8.159 -1.948 1.00 0.00 89 ILE A N 16
ATOM 30073 C CA . ILE A 1 110 ? 91.872 -8.333 -2.882 1.00 0.00 89 ILE A CA 16
ATOM 30074 C C . ILE A 1 110 ? 92.584 -7.008 -3.112 1.00 0.00 89 ILE A C 16
ATOM 30075 O O . ILE A 1 110 ? 91.949 -5.982 -3.372 1.00 0.00 89 ILE A O 16
ATOM 30091 N N . PHE A 1 111 ? 93.897 -7.026 -2.979 1.00 0.00 90 PHE A N 16
ATOM 30092 C CA . PHE A 1 111 ? 94.696 -5.842 -3.214 1.00 0.00 90 PHE A CA 16
ATOM 30093 C C . PHE A 1 111 ? 95.270 -5.890 -4.621 1.00 0.00 90 PHE A C 16
ATOM 30094 O O . PHE A 1 111 ? 96.069 -6.761 -4.952 1.00 0.00 90 PHE A O 16
ATOM 30111 N N . LEU A 1 112 ? 94.841 -4.958 -5.452 1.00 0.00 91 LEU A N 16
ATOM 30112 C CA . LEU A 1 112 ? 95.224 -4.941 -6.856 1.00 0.00 91 LEU A CA 16
ATOM 30113 C C . LEU A 1 112 ? 96.546 -4.203 -7.049 1.00 0.00 91 LEU A C 16
ATOM 30114 O O . LEU A 1 112 ? 96.719 -3.449 -8.010 1.00 0.00 91 LEU A O 16
ATOM 30130 N N . ASN A 1 113 ? 97.476 -4.431 -6.134 1.00 0.00 92 ASN A N 16
ATOM 30131 C CA . ASN A 1 113 ? 98.795 -3.826 -6.215 1.00 0.00 92 ASN A CA 16
ATOM 30132 C C . ASN A 1 113 ? 99.840 -4.901 -6.499 1.00 0.00 92 ASN A C 16
ATOM 30133 O O . ASN A 1 113 ? 99.696 -6.047 -6.068 1.00 0.00 92 ASN A O 16
ATOM 30144 N N . PRO A 1 114 ? 100.900 -4.550 -7.244 1.00 0.00 93 PRO A N 16
ATOM 30145 C CA . PRO A 1 114 ? 101.914 -5.508 -7.720 1.00 0.00 93 PRO A CA 16
ATOM 30146 C C . PRO A 1 114 ? 102.813 -6.074 -6.615 1.00 0.00 93 PRO A C 16
ATOM 30147 O O . PRO A 1 114 ? 103.965 -6.426 -6.867 1.00 0.00 93 PRO A O 16
ATOM 30158 N N . ARG A 1 115 ? 102.293 -6.181 -5.402 1.00 0.00 94 ARG A N 16
ATOM 30159 C CA . ARG A 1 115 ? 103.043 -6.786 -4.311 1.00 0.00 94 ARG A CA 16
ATOM 30160 C C . ARG A 1 115 ? 102.120 -7.488 -3.319 1.00 0.00 94 ARG A C 16
ATOM 30161 O O . ARG A 1 115 ? 102.552 -7.877 -2.230 1.00 0.00 94 ARG A O 16
ATOM 30182 N N . ASP A 1 116 ? 100.859 -7.661 -3.696 1.00 0.00 95 ASP A N 16
ATOM 30183 C CA . ASP A 1 116 ? 99.926 -8.439 -2.885 1.00 0.00 95 ASP A CA 16
ATOM 30184 C C . ASP A 1 116 ? 100.303 -9.914 -2.960 1.00 0.00 95 ASP A C 16
ATOM 30185 O O . ASP A 1 116 ? 100.619 -10.415 -4.037 1.00 0.00 95 ASP A O 16
ATOM 30194 N N . PRO A 1 117 ? 100.292 -10.625 -1.818 1.00 0.00 96 PRO A N 16
ATOM 30195 C CA . PRO A 1 117 ? 100.689 -12.040 -1.751 1.00 0.00 96 PRO A CA 16
ATOM 30196 C C . PRO A 1 117 ? 99.955 -12.931 -2.759 1.00 0.00 96 PRO A C 16
ATOM 30197 O O . PRO A 1 117 ? 100.481 -13.964 -3.181 1.00 0.00 96 PRO A O 16
ATOM 30208 N N . THR A 1 118 ? 98.757 -12.529 -3.153 1.00 0.00 97 THR A N 16
ATOM 30209 C CA . THR A 1 118 ? 97.948 -13.320 -4.066 1.00 0.00 97 THR A CA 16
ATOM 30210 C C . THR A 1 118 ? 98.284 -12.990 -5.520 1.00 0.00 97 THR A C 16
ATOM 30211 O O . THR A 1 118 ? 98.247 -13.859 -6.391 1.00 0.00 97 THR A O 16
ATOM 30222 N N . TYR A 1 119 ? 98.630 -11.734 -5.773 1.00 0.00 98 TYR A N 16
ATOM 30223 C CA . TYR A 1 119 ? 98.842 -11.261 -7.137 1.00 0.00 98 TYR A CA 16
ATOM 30224 C C . TYR A 1 119 ? 100.322 -11.105 -7.474 1.00 0.00 98 TYR A C 16
ATOM 30225 O O . TYR A 1 119 ? 100.687 -10.399 -8.415 1.00 0.00 98 TYR A O 16
ATOM 30243 N N . ARG A 1 120 ? 101.174 -11.777 -6.716 1.00 0.00 99 ARG A N 16
ATOM 30244 C CA . ARG A 1 120 ? 102.599 -11.819 -7.031 1.00 0.00 99 ARG A CA 16
ATOM 30245 C C . ARG A 1 120 ? 102.911 -12.863 -8.111 1.00 0.00 99 ARG A C 16
ATOM 30246 O O . ARG A 1 120 ? 103.647 -12.558 -9.051 1.00 0.00 99 ARG A O 16
ATOM 30267 N N . PRO A 1 121 ? 102.377 -14.111 -8.001 1.00 0.00 100 PRO A N 16
ATOM 30268 C CA . PRO A 1 121 ? 102.564 -15.139 -9.034 1.00 0.00 100 PRO A CA 16
ATOM 30269 C C . PRO A 1 121 ? 102.332 -14.601 -10.446 1.00 0.00 100 PRO A C 16
ATOM 30270 O O . PRO A 1 121 ? 101.277 -14.034 -10.739 1.00 0.00 100 PRO A O 16
ATOM 30281 N N . PRO A 1 122 ? 103.322 -14.780 -11.335 1.00 0.00 101 PRO A N 16
ATOM 30282 C CA . PRO A 1 122 ? 103.280 -14.253 -12.707 1.00 0.00 101 PRO A CA 16
ATOM 30283 C C . PRO A 1 122 ? 102.097 -14.781 -13.514 1.00 0.00 101 PRO A C 16
ATOM 30284 O O . PRO A 1 122 ? 101.709 -14.191 -14.522 1.00 0.00 101 PRO A O 16
ATOM 30295 N N . SER A 1 123 ? 101.530 -15.894 -13.073 1.00 0.00 102 SER A N 16
ATOM 30296 C CA . SER A 1 123 ? 100.396 -16.501 -13.753 1.00 0.00 102 SER A CA 16
ATOM 30297 C C . SER A 1 123 ? 99.070 -15.948 -13.230 1.00 0.00 102 SER A C 16
ATOM 30298 O O . SER A 1 123 ? 97.999 -16.454 -13.566 1.00 0.00 102 SER A O 16
ATOM 30306 N N . GLY A 1 124 ? 99.147 -14.913 -12.405 1.00 0.00 103 GLY A N 16
ATOM 30307 C CA . GLY A 1 124 ? 97.946 -14.297 -11.881 1.00 0.00 103 GLY A CA 16
ATOM 30308 C C . GLY A 1 124 ? 98.140 -12.831 -11.558 1.00 0.00 103 GLY A C 16
ATOM 30309 O O . GLY A 1 124 ? 97.420 -12.271 -10.729 1.00 0.00 103 GLY A O 16
ATOM 30313 N N . GLY A 1 125 ? 99.112 -12.210 -12.207 1.00 0.00 104 GLY A N 16
ATOM 30314 C CA . GLY A 1 125 ? 99.384 -10.809 -11.973 1.00 0.00 104 GLY A CA 16
ATOM 30315 C C . GLY A 1 125 ? 100.525 -10.312 -12.830 1.00 0.00 104 GLY A C 16
ATOM 30316 O O . GLY A 1 125 ? 101.415 -11.124 -13.163 1.00 0.00 104 GLY A O 16
ATOM 30321 N N . MET A 1 1 ? 103.326 13.869 -41.454 1.00 0.00 -20 MET A N 17
ATOM 30322 C CA . MET A 1 1 ? 103.006 15.302 -41.265 1.00 0.00 -20 MET A CA 17
ATOM 30323 C C . MET A 1 1 ? 103.050 15.668 -39.786 1.00 0.00 -20 MET A C 17
ATOM 30324 O O . MET A 1 1 ? 103.736 16.610 -39.393 1.00 0.00 -20 MET A O 17
ATOM 30340 N N . GLY A 1 2 ? 102.322 14.920 -38.967 1.00 0.00 -19 GLY A N 17
ATOM 30341 C CA . GLY A 1 2 ? 102.307 15.185 -37.543 1.00 0.00 -19 GLY A CA 17
ATOM 30342 C C . GLY A 1 2 ? 101.186 14.454 -36.837 1.00 0.00 -19 GLY A C 17
ATOM 30343 O O . GLY A 1 2 ? 100.238 13.990 -37.478 1.00 0.00 -19 GLY A O 17
ATOM 30347 N N . SER A 1 3 ? 101.290 14.356 -35.520 1.00 0.00 -18 SER A N 17
ATOM 30348 C CA . SER A 1 3 ? 100.293 13.661 -34.721 1.00 0.00 -18 SER A CA 17
ATOM 30349 C C . SER A 1 3 ? 99.089 14.563 -34.466 1.00 0.00 -18 SER A C 17
ATOM 30350 O O . SER A 1 3 ? 99.233 15.706 -34.022 1.00 0.00 -18 SER A O 17
ATOM 30358 N N . SER A 1 4 ? 97.905 14.050 -34.761 1.00 0.00 -17 SER A N 17
ATOM 30359 C CA . SER A 1 4 ? 96.676 14.804 -34.570 1.00 0.00 -17 SER A CA 17
ATOM 30360 C C . SER A 1 4 ? 96.148 14.614 -33.150 1.00 0.00 -17 SER A C 17
ATOM 30361 O O . SER A 1 4 ? 95.455 15.476 -32.608 1.00 0.00 -17 SER A O 17
ATOM 30369 N N . HIS A 1 5 ? 96.492 13.481 -32.548 1.00 0.00 -16 HIS A N 17
ATOM 30370 C CA . HIS A 1 5 ? 96.053 13.173 -31.194 1.00 0.00 -16 HIS A CA 17
ATOM 30371 C C . HIS A 1 5 ? 97.063 13.698 -30.183 1.00 0.00 -16 HIS A C 17
ATOM 30372 O O . HIS A 1 5 ? 98.271 13.630 -30.407 1.00 0.00 -16 HIS A O 17
ATOM 30387 N N . HIS A 1 6 ? 96.570 14.233 -29.079 1.00 0.00 -15 HIS A N 17
ATOM 30388 C CA . HIS A 1 6 ? 97.443 14.773 -28.046 1.00 0.00 -15 HIS A CA 17
ATOM 30389 C C . HIS A 1 6 ? 97.467 13.856 -26.832 1.00 0.00 -15 HIS A C 17
ATOM 30390 O O . HIS A 1 6 ? 96.422 13.407 -26.351 1.00 0.00 -15 HIS A O 17
ATOM 30405 N N . HIS A 1 7 ? 98.670 13.570 -26.358 1.00 0.00 -14 HIS A N 17
ATOM 30406 C CA . HIS A 1 7 ? 98.873 12.632 -25.262 1.00 0.00 -14 HIS A CA 17
ATOM 30407 C C . HIS A 1 7 ? 98.675 13.312 -23.909 1.00 0.00 -14 HIS A C 17
ATOM 30408 O O . HIS A 1 7 ? 98.185 12.695 -22.960 1.00 0.00 -14 HIS A O 17
ATOM 30423 N N . HIS A 1 8 ? 99.059 14.577 -23.814 1.00 0.00 -13 HIS A N 17
ATOM 30424 C CA . HIS A 1 8 ? 98.897 15.315 -22.570 1.00 0.00 -13 HIS A CA 17
ATOM 30425 C C . HIS A 1 8 ? 97.425 15.637 -22.344 1.00 0.00 -13 HIS A C 17
ATOM 30426 O O . HIS A 1 8 ? 96.762 16.203 -23.212 1.00 0.00 -13 HIS A O 17
ATOM 30441 N N . HIS A 1 9 ? 96.919 15.273 -21.175 1.00 0.00 -12 HIS A N 17
ATOM 30442 C CA . HIS A 1 9 ? 95.514 15.485 -20.859 1.00 0.00 -12 HIS A CA 17
ATOM 30443 C C . HIS A 1 9 ? 95.298 16.882 -20.295 1.00 0.00 -12 HIS A C 17
ATOM 30444 O O . HIS A 1 9 ? 95.668 17.165 -19.158 1.00 0.00 -12 HIS A O 17
ATOM 30459 N N . HIS A 1 10 ? 94.721 17.757 -21.101 1.00 0.00 -11 HIS A N 17
ATOM 30460 C CA . HIS A 1 10 ? 94.376 19.100 -20.652 1.00 0.00 -11 HIS A CA 17
ATOM 30461 C C . HIS A 1 10 ? 92.990 19.083 -20.019 1.00 0.00 -11 HIS A C 17
ATOM 30462 O O . HIS A 1 10 ? 92.773 19.651 -18.947 1.00 0.00 -11 HIS A O 17
ATOM 30477 N N . SER A 1 11 ? 92.060 18.432 -20.692 1.00 0.00 -10 SER A N 17
ATOM 30478 C CA . SER A 1 11 ? 90.718 18.251 -20.169 1.00 0.00 -10 SER A CA 17
ATOM 30479 C C . SER A 1 11 ? 90.305 16.786 -20.272 1.00 0.00 -10 SER A C 17
ATOM 30480 O O . SER A 1 11 ? 89.893 16.312 -21.334 1.00 0.00 -10 SER A O 17
ATOM 30488 N N . SER A 1 12 ? 90.454 16.065 -19.172 1.00 0.00 -9 SER A N 17
ATOM 30489 C CA . SER A 1 12 ? 90.144 14.646 -19.137 1.00 0.00 -9 SER A CA 17
ATOM 30490 C C . SER A 1 12 ? 88.744 14.423 -18.578 1.00 0.00 -9 SER A C 17
ATOM 30491 O O . SER A 1 12 ? 88.295 15.157 -17.695 1.00 0.00 -9 SER A O 17
ATOM 30499 N N . GLY A 1 13 ? 88.059 13.415 -19.101 1.00 0.00 -8 GLY A N 17
ATOM 30500 C CA . GLY A 1 13 ? 86.749 13.068 -18.597 1.00 0.00 -8 GLY A CA 17
ATOM 30501 C C . GLY A 1 13 ? 86.850 12.147 -17.404 1.00 0.00 -8 GLY A C 17
ATOM 30502 O O . GLY A 1 13 ? 85.898 11.988 -16.639 1.00 0.00 -8 GLY A O 17
ATOM 30506 N N . LEU A 1 14 ? 88.017 11.541 -17.254 1.00 0.00 -7 LEU A N 17
ATOM 30507 C CA . LEU A 1 14 ? 88.292 10.673 -16.124 1.00 0.00 -7 LEU A CA 17
ATOM 30508 C C . LEU A 1 14 ? 89.353 11.301 -15.235 1.00 0.00 -7 LEU A C 17
ATOM 30509 O O . LEU A 1 14 ? 90.486 11.527 -15.666 1.00 0.00 -7 LEU A O 17
ATOM 30525 N N . VAL A 1 15 ? 88.973 11.603 -14.007 1.00 0.00 -6 VAL A N 17
ATOM 30526 C CA . VAL A 1 15 ? 89.896 12.163 -13.035 1.00 0.00 -6 VAL A CA 17
ATOM 30527 C C . VAL A 1 15 ? 90.074 11.187 -11.879 1.00 0.00 -6 VAL A C 17
ATOM 30528 O O . VAL A 1 15 ? 89.097 10.807 -11.232 1.00 0.00 -6 VAL A O 17
ATOM 30541 N N . PRO A 1 16 ? 91.314 10.741 -11.629 1.00 0.00 -5 PRO A N 17
ATOM 30542 C CA . PRO A 1 16 ? 91.617 9.833 -10.521 1.00 0.00 -5 PRO A CA 17
ATOM 30543 C C . PRO A 1 16 ? 91.319 10.476 -9.171 1.00 0.00 -5 PRO A C 17
ATOM 30544 O O . PRO A 1 16 ? 92.119 11.258 -8.652 1.00 0.00 -5 PRO A O 17
ATOM 30555 N N . ARG A 1 17 ? 90.151 10.167 -8.628 1.00 0.00 -4 ARG A N 17
ATOM 30556 C CA . ARG A 1 17 ? 89.716 10.744 -7.366 1.00 0.00 -4 ARG A CA 17
ATOM 30557 C C . ARG A 1 17 ? 90.491 10.138 -6.205 1.00 0.00 -4 ARG A C 17
ATOM 30558 O O . ARG A 1 17 ? 90.922 8.988 -6.270 1.00 0.00 -4 ARG A O 17
ATOM 30579 N N . GLY A 1 18 ? 90.666 10.920 -5.149 1.00 0.00 -3 GLY A N 17
ATOM 30580 C CA . GLY A 1 18 ? 91.488 10.484 -4.041 1.00 0.00 -3 GLY A CA 17
ATOM 30581 C C . GLY A 1 18 ? 92.959 10.605 -4.375 1.00 0.00 -3 GLY A C 17
ATOM 30582 O O . GLY A 1 18 ? 93.771 9.783 -3.959 1.00 0.00 -3 GLY A O 17
ATOM 30586 N N . SER A 1 19 ? 93.299 11.662 -5.107 1.00 0.00 -2 SER A N 17
ATOM 30587 C CA . SER A 1 19 ? 94.651 11.871 -5.621 1.00 0.00 -2 SER A CA 17
ATOM 30588 C C . SER A 1 19 ? 95.661 12.144 -4.502 1.00 0.00 -2 SER A C 17
ATOM 30589 O O . SER A 1 19 ? 96.841 12.387 -4.762 1.00 0.00 -2 SER A O 17
ATOM 30597 N N . HIS A 1 20 ? 95.195 12.104 -3.262 1.00 0.00 -1 HIS A N 17
ATOM 30598 C CA . HIS A 1 20 ? 96.046 12.372 -2.114 1.00 0.00 -1 HIS A CA 17
ATOM 30599 C C . HIS A 1 20 ? 96.839 11.121 -1.742 1.00 0.00 -1 HIS A C 17
ATOM 30600 O O . HIS A 1 20 ? 97.908 11.210 -1.147 1.00 0.00 -1 HIS A O 17
ATOM 30615 N N . MET A 1 21 ? 96.299 9.960 -2.103 1.00 0.00 0 MET A N 17
ATOM 30616 C CA . MET A 1 21 ? 96.942 8.679 -1.825 1.00 0.00 0 MET A CA 17
ATOM 30617 C C . MET A 1 21 ? 96.560 7.662 -2.889 1.00 0.00 0 MET A C 17
ATOM 30618 O O . MET A 1 21 ? 95.398 7.573 -3.277 1.00 0.00 0 MET A O 17
ATOM 30632 N N . MET A 1 22 ? 97.535 6.896 -3.359 1.00 0.00 1 MET A N 17
ATOM 30633 C CA . MET A 1 22 ? 97.277 5.885 -4.376 1.00 0.00 1 MET A CA 17
ATOM 30634 C C . MET A 1 22 ? 96.679 4.630 -3.750 1.00 0.00 1 MET A C 17
ATOM 30635 O O . MET A 1 22 ? 97.362 3.622 -3.568 1.00 0.00 1 MET A O 17
ATOM 30649 N N . PHE A 1 23 ? 95.406 4.722 -3.401 1.00 0.00 2 PHE A N 17
ATOM 30650 C CA . PHE A 1 23 ? 94.679 3.618 -2.797 1.00 0.00 2 PHE A CA 17
ATOM 30651 C C . PHE A 1 23 ? 93.307 3.505 -3.448 1.00 0.00 2 PHE A C 17
ATOM 30652 O O . PHE A 1 23 ? 92.419 4.318 -3.192 1.00 0.00 2 PHE A O 17
ATOM 30669 N N . LYS A 1 24 ? 93.143 2.515 -4.309 1.00 0.00 3 LYS A N 17
ATOM 30670 C CA . LYS A 1 24 ? 91.894 2.353 -5.041 1.00 0.00 3 LYS A CA 17
ATOM 30671 C C . LYS A 1 24 ? 90.878 1.574 -4.224 1.00 0.00 3 LYS A C 17
ATOM 30672 O O . LYS A 1 24 ? 90.968 0.356 -4.106 1.00 0.00 3 LYS A O 17
ATOM 30691 N N . LEU A 1 25 ? 89.923 2.284 -3.653 1.00 0.00 4 LEU A N 17
ATOM 30692 C CA . LEU A 1 25 ? 88.841 1.655 -2.917 1.00 0.00 4 LEU A CA 17
ATOM 30693 C C . LEU A 1 25 ? 87.601 1.618 -3.805 1.00 0.00 4 LEU A C 17
ATOM 30694 O O . LEU A 1 25 ? 87.029 2.662 -4.121 1.00 0.00 4 LEU A O 17
ATOM 30710 N N . THR A 1 26 ? 87.203 0.422 -4.225 1.00 0.00 5 THR A N 17
ATOM 30711 C CA . THR A 1 26 ? 86.064 0.273 -5.119 1.00 0.00 5 THR A CA 17
ATOM 30712 C C . THR A 1 26 ? 84.765 0.710 -4.441 1.00 0.00 5 THR A C 17
ATOM 30713 O O . THR A 1 26 ? 84.548 0.438 -3.258 1.00 0.00 5 THR A O 17
ATOM 30724 N N . PRO A 1 27 ? 83.894 1.417 -5.184 1.00 0.00 6 PRO A N 17
ATOM 30725 C CA . PRO A 1 27 ? 82.608 1.902 -4.664 1.00 0.00 6 PRO A CA 17
ATOM 30726 C C . PRO A 1 27 ? 81.773 0.788 -4.037 1.00 0.00 6 PRO A C 17
ATOM 30727 O O . PRO A 1 27 ? 81.108 0.996 -3.020 1.00 0.00 6 PRO A O 17
ATOM 30738 N N . ALA A 1 28 ? 81.817 -0.394 -4.643 1.00 0.00 7 ALA A N 17
ATOM 30739 C CA . ALA A 1 28 ? 81.110 -1.551 -4.114 1.00 0.00 7 ALA A CA 17
ATOM 30740 C C . ALA A 1 28 ? 81.627 -1.919 -2.727 1.00 0.00 7 ALA A C 17
ATOM 30741 O O . ALA A 1 28 ? 80.847 -2.181 -1.811 1.00 0.00 7 ALA A O 17
ATOM 30748 N N . ALA A 1 29 ? 82.947 -1.922 -2.573 1.00 0.00 8 ALA A N 17
ATOM 30749 C CA . ALA A 1 29 ? 83.562 -2.238 -1.292 1.00 0.00 8 ALA A CA 17
ATOM 30750 C C . ALA A 1 29 ? 83.284 -1.133 -0.282 1.00 0.00 8 ALA A C 17
ATOM 30751 O O . ALA A 1 29 ? 83.025 -1.402 0.888 1.00 0.00 8 ALA A O 17
ATOM 30758 N N . ALA A 1 30 ? 83.320 0.111 -0.754 1.00 0.00 9 ALA A N 17
ATOM 30759 C CA . ALA A 1 30 ? 83.035 1.268 0.090 1.00 0.00 9 ALA A CA 17
ATOM 30760 C C . ALA A 1 30 ? 81.644 1.160 0.708 1.00 0.00 9 ALA A C 17
ATOM 30761 O O . ALA A 1 30 ? 81.433 1.530 1.862 1.00 0.00 9 ALA A O 17
ATOM 30768 N N . GLU A 1 31 ? 80.702 0.640 -0.070 1.00 0.00 10 GLU A N 17
ATOM 30769 C CA . GLU A 1 31 ? 79.341 0.423 0.400 1.00 0.00 10 GLU A CA 17
ATOM 30770 C C . GLU A 1 31 ? 79.325 -0.616 1.521 1.00 0.00 10 GLU A C 17
ATOM 30771 O O . GLU A 1 31 ? 78.725 -0.400 2.578 1.00 0.00 10 GLU A O 17
ATOM 30783 N N . GLN A 1 32 ? 80.015 -1.728 1.295 1.00 0.00 11 GLN A N 17
ATOM 30784 C CA . GLN A 1 32 ? 80.053 -2.818 2.261 1.00 0.00 11 GLN A CA 17
ATOM 30785 C C . GLN A 1 32 ? 80.738 -2.374 3.555 1.00 0.00 11 GLN A C 17
ATOM 30786 O O . GLN A 1 32 ? 80.281 -2.705 4.652 1.00 0.00 11 GLN A O 17
ATOM 30800 N N . VAL A 1 33 ? 81.824 -1.616 3.420 1.00 0.00 12 VAL A N 17
ATOM 30801 C CA . VAL A 1 33 ? 82.553 -1.107 4.579 1.00 0.00 12 VAL A CA 17
ATOM 30802 C C . VAL A 1 33 ? 81.660 -0.209 5.435 1.00 0.00 12 VAL A C 17
ATOM 30803 O O . VAL A 1 33 ? 81.611 -0.357 6.656 1.00 0.00 12 VAL A O 17
ATOM 30816 N N . LEU A 1 34 ? 80.943 0.705 4.787 1.00 0.00 13 LEU A N 17
ATOM 30817 C CA . LEU A 1 34 ? 80.048 1.616 5.495 1.00 0.00 13 LEU A CA 17
ATOM 30818 C C . LEU A 1 34 ? 78.950 0.853 6.223 1.00 0.00 13 LEU A C 17
ATOM 30819 O O . LEU A 1 34 ? 78.563 1.218 7.334 1.00 0.00 13 LEU A O 17
ATOM 30835 N N . LYS A 1 35 ? 78.452 -0.208 5.600 1.00 0.00 14 LYS A N 17
ATOM 30836 C CA . LYS A 1 35 ? 77.433 -1.036 6.224 1.00 0.00 14 LYS A CA 17
ATOM 30837 C C . LYS A 1 35 ? 77.984 -1.686 7.487 1.00 0.00 14 LYS A C 17
ATOM 30838 O O . LYS A 1 35 ? 77.398 -1.563 8.564 1.00 0.00 14 LYS A O 17
ATOM 30857 N N . ALA A 1 36 ? 79.125 -2.353 7.347 1.00 0.00 15 ALA A N 17
ATOM 30858 C CA . ALA A 1 36 ? 79.744 -3.075 8.453 1.00 0.00 15 ALA A CA 17
ATOM 30859 C C . ALA A 1 36 ? 80.114 -2.135 9.597 1.00 0.00 15 ALA A C 17
ATOM 30860 O O . ALA A 1 36 ? 79.906 -2.461 10.767 1.00 0.00 15 ALA A O 17
ATOM 30867 N N . ALA A 1 37 ? 80.652 -0.969 9.255 1.00 0.00 16 ALA A N 17
ATOM 30868 C CA . ALA A 1 37 ? 81.043 0.019 10.255 1.00 0.00 16 ALA A CA 17
ATOM 30869 C C . ALA A 1 37 ? 79.844 0.467 11.081 1.00 0.00 16 ALA A C 17
ATOM 30870 O O . ALA A 1 37 ? 79.913 0.554 12.308 1.00 0.00 16 ALA A O 17
ATOM 30877 N N . LYS A 1 38 ? 78.740 0.731 10.401 1.00 0.00 17 LYS A N 17
ATOM 30878 C CA . LYS A 1 38 ? 77.539 1.224 11.058 1.00 0.00 17 LYS A CA 17
ATOM 30879 C C . LYS A 1 38 ? 76.815 0.098 11.796 1.00 0.00 17 LYS A C 17
ATOM 30880 O O . LYS A 1 38 ? 76.087 0.343 12.759 1.00 0.00 17 LYS A O 17
ATOM 30899 N N . GLN A 1 39 ? 77.019 -1.135 11.348 1.00 0.00 18 GLN A N 17
ATOM 30900 C CA . GLN A 1 39 ? 76.454 -2.295 12.027 1.00 0.00 18 GLN A CA 17
ATOM 30901 C C . GLN A 1 39 ? 77.242 -2.605 13.293 1.00 0.00 18 GLN A C 17
ATOM 30902 O O . GLN A 1 39 ? 76.666 -2.943 14.327 1.00 0.00 18 GLN A O 17
ATOM 30916 N N . GLY A 1 40 ? 78.561 -2.477 13.208 1.00 0.00 19 GLY A N 17
ATOM 30917 C CA . GLY A 1 40 ? 79.404 -2.702 14.364 1.00 0.00 19 GLY A CA 17
ATOM 30918 C C . GLY A 1 40 ? 79.307 -1.575 15.372 1.00 0.00 19 GLY A C 17
ATOM 30919 O O . GLY A 1 40 ? 79.496 -1.785 16.572 1.00 0.00 19 GLY A O 17
ATOM 30923 N N . GLY A 1 41 ? 79.011 -0.377 14.886 1.00 0.00 20 GLY A N 17
ATOM 30924 C CA . GLY A 1 41 ? 78.879 0.772 15.760 1.00 0.00 20 GLY A CA 17
ATOM 30925 C C . GLY A 1 41 ? 80.107 1.654 15.722 1.00 0.00 20 GLY A C 17
ATOM 30926 O O . GLY A 1 41 ? 80.142 2.717 16.338 1.00 0.00 20 GLY A O 17
ATOM 30930 N N . THR A 1 42 ? 81.106 1.223 14.971 1.00 0.00 21 THR A N 17
ATOM 30931 C CA . THR A 1 42 ? 82.366 1.938 14.878 1.00 0.00 21 THR A CA 17
ATOM 30932 C C . THR A 1 42 ? 82.336 2.967 13.749 1.00 0.00 21 THR A C 17
ATOM 30933 O O . THR A 1 42 ? 83.378 3.386 13.253 1.00 0.00 21 THR A O 17
ATOM 30944 N N . GLU A 1 43 ? 81.134 3.393 13.372 1.00 0.00 22 GLU A N 17
ATOM 30945 C CA . GLU A 1 43 ? 80.959 4.354 12.288 1.00 0.00 22 GLU A CA 17
ATOM 30946 C C . GLU A 1 43 ? 81.501 5.727 12.685 1.00 0.00 22 GLU A C 17
ATOM 30947 O O . GLU A 1 43 ? 81.817 6.555 11.830 1.00 0.00 22 GLU A O 17
ATOM 30959 N N . GLY A 1 44 ? 81.601 5.962 13.989 1.00 0.00 23 GLY A N 17
ATOM 30960 C CA . GLY A 1 44 ? 82.152 7.212 14.478 1.00 0.00 23 GLY A CA 17
ATOM 30961 C C . GLY A 1 44 ? 83.661 7.157 14.577 1.00 0.00 23 GLY A C 17
ATOM 30962 O O . GLY A 1 44 ? 84.309 8.137 14.951 1.00 0.00 23 GLY A O 17
ATOM 30966 N N . MET A 1 45 ? 84.219 6.003 14.240 1.00 0.00 24 MET A N 17
ATOM 30967 C CA . MET A 1 45 ? 85.655 5.794 14.281 1.00 0.00 24 MET A CA 17
ATOM 30968 C C . MET A 1 45 ? 86.190 5.654 12.865 1.00 0.00 24 MET A C 17
ATOM 30969 O O . MET A 1 45 ? 85.774 4.767 12.120 1.00 0.00 24 MET A O 17
ATOM 30983 N N . CYS A 1 46 ? 87.096 6.543 12.493 1.00 0.00 25 CYS A N 17
ATOM 30984 C CA . CYS A 1 46 ? 87.619 6.581 11.139 1.00 0.00 25 CYS A CA 17
ATOM 30985 C C . CYS A 1 46 ? 88.491 5.356 10.864 1.00 0.00 25 CYS A C 17
ATOM 30986 O O . CYS A 1 46 ? 89.119 4.808 11.774 1.00 0.00 25 CYS A O 17
ATOM 30994 N N . LEU A 1 47 ? 88.518 4.931 9.610 1.00 0.00 26 LEU A N 17
ATOM 30995 C CA . LEU A 1 47 ? 89.255 3.739 9.218 1.00 0.00 26 LEU A CA 17
ATOM 30996 C C . LEU A 1 47 ? 90.745 4.033 9.122 1.00 0.00 26 LEU A C 17
ATOM 30997 O O . LEU A 1 47 ? 91.178 4.825 8.287 1.00 0.00 26 LEU A O 17
ATOM 31013 N N . ARG A 1 48 ? 91.526 3.402 9.981 1.00 0.00 27 ARG A N 17
ATOM 31014 C CA . ARG A 1 48 ? 92.969 3.542 9.939 1.00 0.00 27 ARG A CA 17
ATOM 31015 C C . ARG A 1 48 ? 93.587 2.310 9.296 1.00 0.00 27 ARG A C 17
ATOM 31016 O O . ARG A 1 48 ? 93.235 1.178 9.635 1.00 0.00 27 ARG A O 17
ATOM 31037 N N . LEU A 1 49 ? 94.489 2.529 8.354 1.00 0.00 28 LEU A N 17
ATOM 31038 C CA . LEU A 1 49 ? 95.127 1.431 7.651 1.00 0.00 28 LEU A CA 17
ATOM 31039 C C . LEU A 1 49 ? 96.525 1.183 8.195 1.00 0.00 28 LEU A C 17
ATOM 31040 O O . LEU A 1 49 ? 97.386 2.062 8.146 1.00 0.00 28 LEU A O 17
ATOM 31056 N N . ALA A 1 50 ? 96.740 -0.010 8.723 1.00 0.00 29 ALA A N 17
ATOM 31057 C CA . ALA A 1 50 ? 98.048 -0.415 9.205 1.00 0.00 29 ALA A CA 17
ATOM 31058 C C . ALA A 1 50 ? 98.653 -1.440 8.256 1.00 0.00 29 ALA A C 17
ATOM 31059 O O . ALA A 1 50 ? 98.101 -2.524 8.064 1.00 0.00 29 ALA A O 17
ATOM 31066 N N . ALA A 1 51 ? 99.776 -1.096 7.650 1.00 0.00 30 ALA A N 17
ATOM 31067 C CA . ALA A 1 51 ? 100.425 -1.979 6.698 1.00 0.00 30 ALA A CA 17
ATOM 31068 C C . ALA A 1 51 ? 101.858 -2.249 7.117 1.00 0.00 30 ALA A C 17
ATOM 31069 O O . ALA A 1 51 ? 102.448 -1.466 7.861 1.00 0.00 30 ALA A O 17
ATOM 31076 N N . GLY A 1 52 ? 102.414 -3.354 6.646 1.00 0.00 31 GLY A N 17
ATOM 31077 C CA . GLY A 1 52 ? 103.773 -3.693 7.001 1.00 0.00 31 GLY A CA 17
ATOM 31078 C C . GLY A 1 52 ? 104.499 -4.457 5.916 1.00 0.00 31 GLY A C 17
ATOM 31079 O O . GLY A 1 52 ? 104.216 -5.628 5.681 1.00 0.00 31 GLY A O 17
ATOM 31083 N N . ARG A 1 53 ? 105.417 -3.786 5.233 1.00 0.00 32 ARG A N 17
ATOM 31084 C CA . ARG A 1 53 ? 106.332 -4.464 4.331 1.00 0.00 32 ARG A CA 17
ATOM 31085 C C . ARG A 1 53 ? 107.503 -4.998 5.137 1.00 0.00 32 ARG A C 17
ATOM 31086 O O . ARG A 1 53 ? 108.428 -4.259 5.470 1.00 0.00 32 ARG A O 17
ATOM 31107 N N . ASN A 1 54 ? 107.435 -6.272 5.469 1.00 0.00 33 ASN A N 17
ATOM 31108 C CA . ASN A 1 54 ? 108.431 -6.894 6.325 1.00 0.00 33 ASN A CA 17
ATOM 31109 C C . ASN A 1 54 ? 109.683 -7.202 5.522 1.00 0.00 33 ASN A C 17
ATOM 31110 O O . ASN A 1 54 ? 109.605 -7.822 4.458 1.00 0.00 33 ASN A O 17
ATOM 31121 N N . PRO A 1 55 ? 110.850 -6.762 6.016 1.00 0.00 34 PRO A N 17
ATOM 31122 C CA . PRO A 1 55 ? 112.131 -6.952 5.328 1.00 0.00 34 PRO A CA 17
ATOM 31123 C C . PRO A 1 55 ? 112.400 -8.416 5.001 1.00 0.00 34 PRO A C 17
ATOM 31124 O O . PRO A 1 55 ? 112.605 -9.236 5.902 1.00 0.00 34 PRO A O 17
ATOM 31135 N N . ASP A 1 56 ? 112.376 -8.729 3.705 1.00 0.00 35 ASP A N 17
ATOM 31136 C CA . ASP A 1 56 ? 112.610 -10.086 3.208 1.00 0.00 35 ASP A CA 17
ATOM 31137 C C . ASP A 1 56 ? 111.548 -11.057 3.715 1.00 0.00 35 ASP A C 17
ATOM 31138 O O . ASP A 1 56 ? 111.769 -12.269 3.763 1.00 0.00 35 ASP A O 17
ATOM 31147 N N . GLY A 1 57 ? 110.388 -10.526 4.075 1.00 0.00 36 GLY A N 17
ATOM 31148 C CA . GLY A 1 57 ? 109.319 -11.360 4.572 1.00 0.00 36 GLY A CA 17
ATOM 31149 C C . GLY A 1 57 ? 108.059 -11.226 3.748 1.00 0.00 36 GLY A C 17
ATOM 31150 O O . GLY A 1 57 ? 108.046 -11.552 2.559 1.00 0.00 36 GLY A O 17
ATOM 31154 N N . SER A 1 58 ? 107.007 -10.729 4.377 1.00 0.00 37 SER A N 17
ATOM 31155 C CA . SER A 1 58 ? 105.713 -10.596 3.728 1.00 0.00 37 SER A CA 17
ATOM 31156 C C . SER A 1 58 ? 105.196 -9.167 3.862 1.00 0.00 37 SER A C 17
ATOM 31157 O O . SER A 1 58 ? 105.862 -8.314 4.446 1.00 0.00 37 SER A O 17
ATOM 31165 N N . ILE A 1 59 ? 104.015 -8.909 3.319 1.00 0.00 38 ILE A N 17
ATOM 31166 C CA . ILE A 1 59 ? 103.379 -7.612 3.478 1.00 0.00 38 ILE A CA 17
ATOM 31167 C C . ILE A 1 59 ? 102.047 -7.779 4.198 1.00 0.00 38 ILE A C 17
ATOM 31168 O O . ILE A 1 59 ? 101.128 -8.419 3.685 1.00 0.00 38 ILE A O 17
ATOM 31184 N N . ASP A 1 60 ? 101.962 -7.221 5.392 1.00 0.00 39 ASP A N 17
ATOM 31185 C CA . ASP A 1 60 ? 100.764 -7.338 6.211 1.00 0.00 39 ASP A CA 17
ATOM 31186 C C . ASP A 1 60 ? 99.804 -6.191 5.934 1.00 0.00 39 ASP A C 17
ATOM 31187 O O . ASP A 1 60 ? 100.217 -5.038 5.811 1.00 0.00 39 ASP A O 17
ATOM 31196 N N . TYR A 1 61 ? 98.526 -6.524 5.822 1.00 0.00 40 TYR A N 17
ATOM 31197 C CA . TYR A 1 61 ? 97.484 -5.530 5.618 1.00 0.00 40 TYR A CA 17
ATOM 31198 C C . TYR A 1 61 ? 96.444 -5.624 6.727 1.00 0.00 40 TYR A C 17
ATOM 31199 O O . TYR A 1 61 ? 95.739 -6.626 6.853 1.00 0.00 40 TYR A O 17
ATOM 31217 N N . ARG A 1 62 ? 96.357 -4.581 7.531 1.00 0.00 41 ARG A N 17
ATOM 31218 C CA . ARG A 1 62 ? 95.455 -4.562 8.669 1.00 0.00 41 ARG A CA 17
ATOM 31219 C C . ARG A 1 62 ? 94.617 -3.285 8.669 1.00 0.00 41 ARG A C 17
ATOM 31220 O O . ARG A 1 62 ? 95.130 -2.192 8.884 1.00 0.00 41 ARG A O 17
ATOM 31241 N N . MET A 1 63 ? 93.324 -3.433 8.406 1.00 0.00 42 MET A N 17
ATOM 31242 C CA . MET A 1 63 ? 92.419 -2.293 8.362 1.00 0.00 42 MET A CA 17
ATOM 31243 C C . MET A 1 63 ? 91.532 -2.297 9.594 1.00 0.00 42 MET A C 17
ATOM 31244 O O . MET A 1 63 ? 90.825 -3.272 9.847 1.00 0.00 42 MET A O 17
ATOM 31258 N N . GLY A 1 64 ? 91.570 -1.223 10.360 1.00 0.00 43 GLY A N 17
ATOM 31259 C CA . GLY A 1 64 ? 90.771 -1.158 11.562 1.00 0.00 43 GLY A CA 17
ATOM 31260 C C . GLY A 1 64 ? 90.257 0.234 11.841 1.00 0.00 43 GLY A C 17
ATOM 31261 O O . GLY A 1 64 ? 90.949 1.219 11.586 1.00 0.00 43 GLY A O 17
ATOM 31265 N N . PHE A 1 65 ? 89.038 0.322 12.348 1.00 0.00 44 PHE A N 17
ATOM 31266 C CA . PHE A 1 65 ? 88.471 1.599 12.743 1.00 0.00 44 PHE A CA 17
ATOM 31267 C C . PHE A 1 65 ? 89.123 2.046 14.042 1.00 0.00 44 PHE A C 17
ATOM 31268 O O . PHE A 1 65 ? 89.125 1.308 15.029 1.00 0.00 44 PHE A O 17
ATOM 31285 N N . ASP A 1 66 ? 89.680 3.242 14.033 1.00 0.00 45 ASP A N 17
ATOM 31286 C CA . ASP A 1 66 ? 90.483 3.715 15.149 1.00 0.00 45 ASP A CA 17
ATOM 31287 C C . ASP A 1 66 ? 90.116 5.161 15.467 1.00 0.00 45 ASP A C 17
ATOM 31288 O O . ASP A 1 66 ? 89.163 5.697 14.899 1.00 0.00 45 ASP A O 17
ATOM 31297 N N . ASP A 1 67 ? 90.859 5.793 16.362 1.00 0.00 46 ASP A N 17
ATOM 31298 C CA . ASP A 1 67 ? 90.598 7.183 16.707 1.00 0.00 46 ASP A CA 17
ATOM 31299 C C . ASP A 1 67 ? 91.316 8.106 15.744 1.00 0.00 46 ASP A C 17
ATOM 31300 O O . ASP A 1 67 ? 92.478 7.886 15.401 1.00 0.00 46 ASP A O 17
ATOM 31309 N N . LEU A 1 68 ? 90.625 9.147 15.321 1.00 0.00 47 LEU A N 17
ATOM 31310 C CA . LEU A 1 68 ? 91.134 10.036 14.295 1.00 0.00 47 LEU A CA 17
ATOM 31311 C C . LEU A 1 68 ? 92.043 11.102 14.894 1.00 0.00 47 LEU A C 17
ATOM 31312 O O . LEU A 1 68 ? 91.593 11.982 15.627 1.00 0.00 47 LEU A O 17
ATOM 31328 N N . THR A 1 69 ? 93.328 10.997 14.599 1.00 0.00 48 THR A N 17
ATOM 31329 C CA . THR A 1 69 ? 94.273 12.040 14.941 1.00 0.00 48 THR A CA 17
ATOM 31330 C C . THR A 1 69 ? 94.445 12.980 13.750 1.00 0.00 48 THR A C 17
ATOM 31331 O O . THR A 1 69 ? 94.270 12.571 12.602 1.00 0.00 48 THR A O 17
ATOM 31342 N N . GLU A 1 70 ? 94.789 14.231 14.017 1.00 0.00 49 GLU A N 17
ATOM 31343 C CA . GLU A 1 70 ? 94.797 15.250 12.975 1.00 0.00 49 GLU A CA 17
ATOM 31344 C C . GLU A 1 70 ? 96.093 15.219 12.172 1.00 0.00 49 GLU A C 17
ATOM 31345 O O . GLU A 1 70 ? 96.262 15.979 11.219 1.00 0.00 49 GLU A O 17
ATOM 31357 N N . ASP A 1 71 ? 97.002 14.334 12.557 1.00 0.00 50 ASP A N 17
ATOM 31358 C CA . ASP A 1 71 ? 98.263 14.175 11.840 1.00 0.00 50 ASP A CA 17
ATOM 31359 C C . ASP A 1 71 ? 98.119 13.146 10.729 1.00 0.00 50 ASP A C 17
ATOM 31360 O O . ASP A 1 71 ? 98.922 13.106 9.796 1.00 0.00 50 ASP A O 17
ATOM 31369 N N . ASP A 1 72 ? 97.086 12.318 10.829 1.00 0.00 51 ASP A N 17
ATOM 31370 C CA . ASP A 1 72 ? 96.813 11.307 9.816 1.00 0.00 51 ASP A CA 17
ATOM 31371 C C . ASP A 1 72 ? 96.276 11.964 8.555 1.00 0.00 51 ASP A C 17
ATOM 31372 O O . ASP A 1 72 ? 95.535 12.948 8.624 1.00 0.00 51 ASP A O 17
ATOM 31381 N N . ILE A 1 73 ? 96.661 11.434 7.408 1.00 0.00 52 ILE A N 17
ATOM 31382 C CA . ILE A 1 73 ? 96.170 11.940 6.138 1.00 0.00 52 ILE A CA 17
ATOM 31383 C C . ILE A 1 73 ? 94.766 11.411 5.872 1.00 0.00 52 ILE A C 17
ATOM 31384 O O . ILE A 1 73 ? 94.538 10.201 5.894 1.00 0.00 52 ILE A O 17
ATOM 31400 N N . ARG A 1 74 ? 93.830 12.320 5.635 1.00 0.00 53 ARG A N 17
ATOM 31401 C CA . ARG A 1 74 ? 92.445 11.951 5.385 1.00 0.00 53 ARG A CA 17
ATOM 31402 C C . ARG A 1 74 ? 92.231 11.589 3.923 1.00 0.00 53 ARG A C 17
ATOM 31403 O O . ARG A 1 74 ? 92.323 12.443 3.037 1.00 0.00 53 ARG A O 17
ATOM 31424 N N . LEU A 1 75 ? 91.972 10.322 3.677 1.00 0.00 54 LEU A N 17
ATOM 31425 C CA . LEU A 1 75 ? 91.638 9.850 2.349 1.00 0.00 54 LEU A CA 17
ATOM 31426 C C . LEU A 1 75 ? 90.136 9.621 2.261 1.00 0.00 54 LEU A C 17
ATOM 31427 O O . LEU A 1 75 ? 89.620 8.616 2.751 1.00 0.00 54 LEU A O 17
ATOM 31443 N N . THR A 1 76 ? 89.431 10.566 1.670 1.00 0.00 55 THR A N 17
ATOM 31444 C CA . THR A 1 76 ? 87.987 10.485 1.584 1.00 0.00 55 THR A CA 17
ATOM 31445 C C . THR A 1 76 ? 87.552 9.974 0.215 1.00 0.00 55 THR A C 17
ATOM 31446 O O . THR A 1 76 ? 87.810 10.610 -0.808 1.00 0.00 55 THR A O 17
ATOM 31457 N N . SER A 1 77 ? 86.917 8.814 0.203 1.00 0.00 56 SER A N 17
ATOM 31458 C CA . SER A 1 77 ? 86.375 8.259 -1.023 1.00 0.00 56 SER A CA 17
ATOM 31459 C C . SER A 1 77 ? 84.958 8.782 -1.234 1.00 0.00 56 SER A C 17
ATOM 31460 O O . SER A 1 77 ? 84.579 9.807 -0.664 1.00 0.00 56 SER A O 17
ATOM 31468 N N . GLU A 1 78 ? 84.171 8.080 -2.039 1.00 0.00 57 GLU A N 17
ATOM 31469 C CA . GLU A 1 78 ? 82.794 8.486 -2.288 1.00 0.00 57 GLU A CA 17
ATOM 31470 C C . GLU A 1 78 ? 81.894 8.110 -1.113 1.00 0.00 57 GLU A C 17
ATOM 31471 O O . GLU A 1 78 ? 80.701 8.414 -1.113 1.00 0.00 57 GLU A O 17
ATOM 31483 N N . GLY A 1 79 ? 82.475 7.464 -0.105 1.00 0.00 58 GLY A N 17
ATOM 31484 C CA . GLY A 1 79 ? 81.705 7.064 1.056 1.00 0.00 58 GLY A CA 17
ATOM 31485 C C . GLY A 1 79 ? 82.548 6.928 2.312 1.00 0.00 58 GLY A C 17
ATOM 31486 O O . GLY A 1 79 ? 82.215 7.488 3.355 1.00 0.00 58 GLY A O 17
ATOM 31490 N N . VAL A 1 80 ? 83.648 6.196 2.211 1.00 0.00 59 VAL A N 17
ATOM 31491 C CA . VAL A 1 80 ? 84.470 5.885 3.376 1.00 0.00 59 VAL A CA 17
ATOM 31492 C C . VAL A 1 80 ? 85.620 6.878 3.527 1.00 0.00 59 VAL A C 17
ATOM 31493 O O . VAL A 1 80 ? 86.277 7.239 2.545 1.00 0.00 59 VAL A O 17
ATOM 31506 N N . GLU A 1 81 ? 85.848 7.323 4.755 1.00 0.00 60 GLU A N 17
ATOM 31507 C CA . GLU A 1 81 ? 86.988 8.169 5.064 1.00 0.00 60 GLU A CA 17
ATOM 31508 C C . GLU A 1 81 ? 88.076 7.329 5.724 1.00 0.00 60 GLU A C 17
ATOM 31509 O O . GLU A 1 81 ? 87.795 6.526 6.616 1.00 0.00 60 GLU A O 17
ATOM 31521 N N . ILE A 1 82 ? 89.302 7.498 5.263 1.00 0.00 61 ILE A N 17
ATOM 31522 C CA . ILE A 1 82 ? 90.428 6.740 5.779 1.00 0.00 61 ILE A CA 17
ATOM 31523 C C . ILE A 1 82 ? 91.481 7.675 6.364 1.00 0.00 61 ILE A C 17
ATOM 31524 O O . ILE A 1 82 ? 91.797 8.705 5.774 1.00 0.00 61 ILE A O 17
ATOM 31540 N N . VAL A 1 83 ? 92.010 7.326 7.527 1.00 0.00 62 VAL A N 17
ATOM 31541 C CA . VAL A 1 83 ? 93.098 8.086 8.123 1.00 0.00 62 VAL A CA 17
ATOM 31542 C C . VAL A 1 83 ? 94.401 7.302 8.056 1.00 0.00 62 VAL A C 17
ATOM 31543 O O . VAL A 1 83 ? 94.519 6.205 8.609 1.00 0.00 62 VAL A O 17
ATOM 31556 N N . ILE A 1 84 ? 95.365 7.859 7.344 1.00 0.00 63 ILE A N 17
ATOM 31557 C CA . ILE A 1 84 ? 96.657 7.219 7.175 1.00 0.00 63 ILE A CA 17
ATOM 31558 C C . ILE A 1 84 ? 97.778 8.128 7.666 1.00 0.00 63 ILE A C 17
ATOM 31559 O O . ILE A 1 84 ? 98.134 9.104 7.004 1.00 0.00 63 ILE A O 17
ATOM 31575 N N . ALA A 1 85 ? 98.302 7.825 8.843 1.00 0.00 64 ALA A N 17
ATOM 31576 C CA . ALA A 1 85 ? 99.455 8.537 9.371 1.00 0.00 64 ALA A CA 17
ATOM 31577 C C . ALA A 1 85 ? 100.671 8.311 8.478 1.00 0.00 64 ALA A C 17
ATOM 31578 O O . ALA A 1 85 ? 100.781 7.266 7.827 1.00 0.00 64 ALA A O 17
ATOM 31585 N N . PRO A 1 86 ? 101.601 9.285 8.430 1.00 0.00 65 PRO A N 17
ATOM 31586 C CA . PRO A 1 86 ? 102.809 9.201 7.592 1.00 0.00 65 PRO A CA 17
ATOM 31587 C C . PRO A 1 86 ? 103.582 7.899 7.796 1.00 0.00 65 PRO A C 17
ATOM 31588 O O . PRO A 1 86 ? 104.268 7.422 6.892 1.00 0.00 65 PRO A O 17
ATOM 31599 N N . ASP A 1 87 ? 103.440 7.321 8.981 1.00 0.00 66 ASP A N 17
ATOM 31600 C CA . ASP A 1 87 ? 104.113 6.076 9.336 1.00 0.00 66 ASP A CA 17
ATOM 31601 C C . ASP A 1 87 ? 103.632 4.922 8.459 1.00 0.00 66 ASP A C 17
ATOM 31602 O O . ASP A 1 87 ? 104.379 3.987 8.176 1.00 0.00 66 ASP A O 17
ATOM 31611 N N . TYR A 1 88 ? 102.379 4.995 8.029 1.00 0.00 67 TYR A N 17
ATOM 31612 C CA . TYR A 1 88 ? 101.765 3.915 7.265 1.00 0.00 67 TYR A CA 17
ATOM 31613 C C . TYR A 1 88 ? 101.763 4.227 5.772 1.00 0.00 67 TYR A C 17
ATOM 31614 O O . TYR A 1 88 ? 101.687 3.320 4.945 1.00 0.00 67 TYR A O 17
ATOM 31632 N N . VAL A 1 89 ? 101.856 5.514 5.444 1.00 0.00 68 VAL A N 17
ATOM 31633 C CA . VAL A 1 89 ? 101.801 5.978 4.053 1.00 0.00 68 VAL A CA 17
ATOM 31634 C C . VAL A 1 89 ? 102.800 5.241 3.160 1.00 0.00 68 VAL A C 17
ATOM 31635 O O . VAL A 1 89 ? 102.490 4.889 2.023 1.00 0.00 68 VAL A O 17
ATOM 31648 N N . SER A 1 90 ? 103.981 4.974 3.700 1.00 0.00 69 SER A N 17
ATOM 31649 C CA . SER A 1 90 ? 105.073 4.386 2.932 1.00 0.00 69 SER A CA 17
ATOM 31650 C C . SER A 1 90 ? 104.829 2.911 2.602 1.00 0.00 69 SER A C 17
ATOM 31651 O O . SER A 1 90 ? 105.609 2.294 1.876 1.00 0.00 69 SER A O 17
ATOM 31659 N N . LEU A 1 91 ? 103.754 2.344 3.135 1.00 0.00 70 LEU A N 17
ATOM 31660 C CA . LEU A 1 91 ? 103.483 0.926 2.957 1.00 0.00 70 LEU A CA 17
ATOM 31661 C C . LEU A 1 91 ? 102.080 0.702 2.398 1.00 0.00 70 LEU A C 17
ATOM 31662 O O . LEU A 1 91 ? 101.609 -0.433 2.316 1.00 0.00 70 LEU A O 17
ATOM 31678 N N . LEU A 1 92 ? 101.425 1.786 2.005 1.00 0.00 71 LEU A N 17
ATOM 31679 C CA . LEU A 1 92 ? 100.054 1.718 1.510 1.00 0.00 71 LEU A CA 17
ATOM 31680 C C . LEU A 1 92 ? 99.953 2.271 0.094 1.00 0.00 71 LEU A C 17
ATOM 31681 O O . LEU A 1 92 ? 98.875 2.655 -0.364 1.00 0.00 71 LEU A O 17
ATOM 31697 N N . ASP A 1 93 ? 101.078 2.301 -0.596 1.00 0.00 72 ASP A N 17
ATOM 31698 C CA . ASP A 1 93 ? 101.113 2.770 -1.971 1.00 0.00 72 ASP A CA 17
ATOM 31699 C C . ASP A 1 93 ? 100.712 1.654 -2.925 1.00 0.00 72 ASP A C 17
ATOM 31700 O O . ASP A 1 93 ? 100.974 0.476 -2.666 1.00 0.00 72 ASP A O 17
ATOM 31709 N N . GLN A 1 94 ? 100.034 2.035 -4.010 1.00 0.00 73 GLN A N 17
ATOM 31710 C CA . GLN A 1 94 ? 99.660 1.102 -5.077 1.00 0.00 73 GLN A CA 17
ATOM 31711 C C . GLN A 1 94 ? 98.693 0.032 -4.576 1.00 0.00 73 GLN A C 17
ATOM 31712 O O . GLN A 1 94 ? 98.535 -1.012 -5.208 1.00 0.00 73 GLN A O 17
ATOM 31726 N N . THR A 1 95 ? 98.030 0.298 -3.464 1.00 0.00 74 THR A N 17
ATOM 31727 C CA . THR A 1 95 ? 97.147 -0.684 -2.865 1.00 0.00 74 THR A CA 17
ATOM 31728 C C . THR A 1 95 ? 95.719 -0.540 -3.388 1.00 0.00 74 THR A C 17
ATOM 31729 O O . THR A 1 95 ? 95.065 0.484 -3.187 1.00 0.00 74 THR A O 17
ATOM 31740 N N . THR A 1 96 ? 95.258 -1.563 -4.086 1.00 0.00 75 THR A N 17
ATOM 31741 C CA . THR A 1 96 ? 93.895 -1.611 -4.578 1.00 0.00 75 THR A CA 17
ATOM 31742 C C . THR A 1 96 ? 93.050 -2.502 -3.670 1.00 0.00 75 THR A C 17
ATOM 31743 O O . THR A 1 96 ? 93.399 -3.659 -3.428 1.00 0.00 75 THR A O 17
ATOM 31754 N N . LEU A 1 97 ? 91.955 -1.954 -3.166 1.00 0.00 76 LEU A N 17
ATOM 31755 C CA . LEU A 1 97 ? 91.086 -2.671 -2.247 1.00 0.00 76 LEU A CA 17
ATOM 31756 C C . LEU A 1 97 ? 89.762 -3.012 -2.917 1.00 0.00 76 LEU A C 17
ATOM 31757 O O . LEU A 1 97 ? 89.011 -2.124 -3.326 1.00 0.00 76 LEU A O 17
ATOM 31773 N N . ASP A 1 98 ? 89.489 -4.300 -3.027 1.00 0.00 77 ASP A N 17
ATOM 31774 C CA . ASP A 1 98 ? 88.240 -4.775 -3.609 1.00 0.00 77 ASP A CA 17
ATOM 31775 C C . ASP A 1 98 ? 87.820 -6.055 -2.900 1.00 0.00 77 ASP A C 17
ATOM 31776 O O . ASP A 1 98 ? 88.654 -6.714 -2.279 1.00 0.00 77 ASP A O 17
ATOM 31785 N N . TYR A 1 99 ? 86.547 -6.413 -2.967 1.00 0.00 78 TYR A N 17
ATOM 31786 C CA . TYR A 1 99 ? 86.082 -7.604 -2.270 1.00 0.00 78 TYR A CA 17
ATOM 31787 C C . TYR A 1 99 ? 85.573 -8.650 -3.254 1.00 0.00 78 TYR A C 17
ATOM 31788 O O . TYR A 1 99 ? 84.849 -8.335 -4.201 1.00 0.00 78 TYR A O 17
ATOM 31806 N N . VAL A 1 100 ? 85.977 -9.892 -3.028 1.00 0.00 79 VAL A N 17
ATOM 31807 C CA . VAL A 1 100 ? 85.579 -11.008 -3.878 1.00 0.00 79 VAL A CA 17
ATOM 31808 C C . VAL A 1 100 ? 85.230 -12.224 -3.034 1.00 0.00 79 VAL A C 17
ATOM 31809 O O . VAL A 1 100 ? 85.529 -12.270 -1.837 1.00 0.00 79 VAL A O 17
ATOM 31822 N N . GLU A 1 101 ? 84.610 -13.210 -3.659 1.00 0.00 80 GLU A N 17
ATOM 31823 C CA . GLU A 1 101 ? 84.265 -14.446 -2.980 1.00 0.00 80 GLU A CA 17
ATOM 31824 C C . GLU A 1 101 ? 85.408 -15.448 -3.111 1.00 0.00 80 GLU A C 17
ATOM 31825 O O . GLU A 1 101 ? 85.634 -16.017 -4.179 1.00 0.00 80 GLU A O 17
ATOM 31837 N N . LEU A 1 102 ? 86.149 -15.626 -2.027 1.00 0.00 81 LEU A N 17
ATOM 31838 C CA . LEU A 1 102 ? 87.262 -16.567 -2.008 1.00 0.00 81 LEU A CA 17
ATOM 31839 C C . LEU A 1 102 ? 86.777 -17.957 -1.614 1.00 0.00 81 LEU A C 17
ATOM 31840 O O . LEU A 1 102 ? 87.176 -18.959 -2.209 1.00 0.00 81 LEU A O 17
ATOM 31856 N N . GLU A 1 103 ? 85.917 -18.007 -0.605 1.00 0.00 82 GLU A N 17
ATOM 31857 C CA . GLU A 1 103 ? 85.287 -19.252 -0.190 1.00 0.00 82 GLU A CA 17
ATOM 31858 C C . GLU A 1 103 ? 83.791 -19.170 -0.458 1.00 0.00 82 GLU A C 17
ATOM 31859 O O . GLU A 1 103 ? 83.226 -18.076 -0.456 1.00 0.00 82 GLU A O 17
ATOM 31871 N N . PRO A 1 104 ? 83.134 -20.315 -0.699 1.00 0.00 83 PRO A N 17
ATOM 31872 C CA . PRO A 1 104 ? 81.693 -20.365 -0.963 1.00 0.00 83 PRO A CA 17
ATOM 31873 C C . PRO A 1 104 ? 80.873 -19.667 0.123 1.00 0.00 83 PRO A C 17
ATOM 31874 O O . PRO A 1 104 ? 80.741 -20.169 1.244 1.00 0.00 83 PRO A O 17
ATOM 31885 N N . GLY A 1 105 ? 80.349 -18.494 -0.209 1.00 0.00 84 GLY A N 17
ATOM 31886 C CA . GLY A 1 105 ? 79.512 -17.765 0.719 1.00 0.00 84 GLY A CA 17
ATOM 31887 C C . GLY A 1 105 ? 80.296 -16.824 1.615 1.00 0.00 84 GLY A C 17
ATOM 31888 O O . GLY A 1 105 ? 79.743 -16.261 2.561 1.00 0.00 84 GLY A O 17
ATOM 31892 N N . GLN A 1 106 ? 81.580 -16.656 1.328 1.00 0.00 85 GLN A N 17
ATOM 31893 C CA . GLN A 1 106 ? 82.425 -15.772 2.119 1.00 0.00 85 GLN A CA 17
ATOM 31894 C C . GLN A 1 106 ? 83.172 -14.782 1.236 1.00 0.00 85 GLN A C 17
ATOM 31895 O O . GLN A 1 106 ? 84.061 -15.154 0.462 1.00 0.00 85 GLN A O 17
ATOM 31909 N N . PHE A 1 107 ? 82.809 -13.517 1.364 1.00 0.00 86 PHE A N 17
ATOM 31910 C CA . PHE A 1 107 ? 83.464 -12.455 0.624 1.00 0.00 86 PHE A CA 17
ATOM 31911 C C . PHE A 1 107 ? 84.607 -11.882 1.451 1.00 0.00 86 PHE A C 17
ATOM 31912 O O . PHE A 1 107 ? 84.460 -11.657 2.653 1.00 0.00 86 PHE A O 17
ATOM 31929 N N . HIS A 1 108 ? 85.746 -11.672 0.812 1.00 0.00 87 HIS A N 17
ATOM 31930 C CA . HIS A 1 108 ? 86.923 -11.145 1.490 1.00 0.00 87 HIS A CA 17
ATOM 31931 C C . HIS A 1 108 ? 87.463 -9.937 0.747 1.00 0.00 87 HIS A C 17
ATOM 31932 O O . HIS A 1 108 ? 87.371 -9.865 -0.479 1.00 0.00 87 HIS A O 17
ATOM 31947 N N . PHE A 1 109 ? 88.020 -8.996 1.490 1.00 0.00 88 PHE A N 17
ATOM 31948 C CA . PHE A 1 109 ? 88.696 -7.858 0.895 1.00 0.00 88 PHE A CA 17
ATOM 31949 C C . PHE A 1 109 ? 90.109 -8.256 0.497 1.00 0.00 88 PHE A C 17
ATOM 31950 O O . PHE A 1 109 ? 90.877 -8.751 1.325 1.00 0.00 88 PHE A O 17
ATOM 31967 N N . ILE A 1 110 ? 90.442 -8.048 -0.763 1.00 0.00 89 ILE A N 17
ATOM 31968 C CA . ILE A 1 110 ? 91.760 -8.389 -1.268 1.00 0.00 89 ILE A CA 17
ATOM 31969 C C . ILE A 1 110 ? 92.561 -7.126 -1.541 1.00 0.00 89 ILE A C 17
ATOM 31970 O O . ILE A 1 110 ? 92.004 -6.087 -1.906 1.00 0.00 89 ILE A O 17
ATOM 31986 N N . PHE A 1 111 ? 93.864 -7.217 -1.341 1.00 0.00 90 PHE A N 17
ATOM 31987 C CA . PHE A 1 111 ? 94.747 -6.081 -1.523 1.00 0.00 90 PHE A CA 17
ATOM 31988 C C . PHE A 1 111 ? 95.659 -6.314 -2.715 1.00 0.00 90 PHE A C 17
ATOM 31989 O O . PHE A 1 111 ? 96.630 -7.068 -2.633 1.00 0.00 90 PHE A O 17
ATOM 32006 N N . LEU A 1 112 ? 95.332 -5.683 -3.825 1.00 0.00 91 LEU A N 17
ATOM 32007 C CA . LEU A 1 112 ? 96.085 -5.858 -5.052 1.00 0.00 91 LEU A CA 17
ATOM 32008 C C . LEU A 1 112 ? 97.060 -4.710 -5.255 1.00 0.00 91 LEU A C 17
ATOM 32009 O O . LEU A 1 112 ? 96.678 -3.544 -5.222 1.00 0.00 91 LEU A O 17
ATOM 32025 N N . ASN A 1 113 ? 98.321 -5.050 -5.452 1.00 0.00 92 ASN A N 17
ATOM 32026 C CA . ASN A 1 113 ? 99.359 -4.054 -5.681 1.00 0.00 92 ASN A CA 17
ATOM 32027 C C . ASN A 1 113 ? 100.222 -4.451 -6.875 1.00 0.00 92 ASN A C 17
ATOM 32028 O O . ASN A 1 113 ? 100.721 -5.573 -6.946 1.00 0.00 92 ASN A O 17
ATOM 32039 N N . PRO A 1 114 ? 100.373 -3.543 -7.851 1.00 0.00 93 PRO A N 17
ATOM 32040 C CA . PRO A 1 114 ? 101.186 -3.790 -9.040 1.00 0.00 93 PRO A CA 17
ATOM 32041 C C . PRO A 1 114 ? 102.669 -3.497 -8.818 1.00 0.00 93 PRO A C 17
ATOM 32042 O O . PRO A 1 114 ? 103.512 -3.869 -9.635 1.00 0.00 93 PRO A O 17
ATOM 32053 N N . ARG A 1 115 ? 102.985 -2.834 -7.712 1.00 0.00 94 ARG A N 17
ATOM 32054 C CA . ARG A 1 115 ? 104.365 -2.475 -7.409 1.00 0.00 94 ARG A CA 17
ATOM 32055 C C . ARG A 1 115 ? 105.141 -3.690 -6.922 1.00 0.00 94 ARG A C 17
ATOM 32056 O O . ARG A 1 115 ? 106.288 -3.913 -7.314 1.00 0.00 94 ARG A O 17
ATOM 32077 N N . ASP A 1 116 ? 104.511 -4.470 -6.063 1.00 0.00 95 ASP A N 17
ATOM 32078 C CA . ASP A 1 116 ? 105.114 -5.691 -5.560 1.00 0.00 95 ASP A CA 17
ATOM 32079 C C . ASP A 1 116 ? 104.648 -6.872 -6.406 1.00 0.00 95 ASP A C 17
ATOM 32080 O O . ASP A 1 116 ? 103.706 -6.724 -7.185 1.00 0.00 95 ASP A O 17
ATOM 32089 N N . PRO A 1 117 ? 105.301 -8.048 -6.291 1.00 0.00 96 PRO A N 17
ATOM 32090 C CA . PRO A 1 117 ? 105.020 -9.224 -7.146 1.00 0.00 96 PRO A CA 17
ATOM 32091 C C . PRO A 1 117 ? 103.625 -9.837 -6.948 1.00 0.00 96 PRO A C 17
ATOM 32092 O O . PRO A 1 117 ? 103.421 -11.026 -7.197 1.00 0.00 96 PRO A O 17
ATOM 32103 N N . THR A 1 118 ? 102.666 -9.030 -6.531 1.00 0.00 97 THR A N 17
ATOM 32104 C CA . THR A 1 118 ? 101.293 -9.478 -6.409 1.00 0.00 97 THR A CA 17
ATOM 32105 C C . THR A 1 118 ? 100.631 -9.512 -7.788 1.00 0.00 97 THR A C 17
ATOM 32106 O O . THR A 1 118 ? 99.873 -10.430 -8.105 1.00 0.00 97 THR A O 17
ATOM 32117 N N . TYR A 1 119 ? 100.945 -8.514 -8.611 1.00 0.00 98 TYR A N 17
ATOM 32118 C CA . TYR A 1 119 ? 100.398 -8.426 -9.965 1.00 0.00 98 TYR A CA 17
ATOM 32119 C C . TYR A 1 119 ? 101.338 -9.045 -10.995 1.00 0.00 98 TYR A C 17
ATOM 32120 O O . TYR A 1 119 ? 100.880 -9.621 -11.982 1.00 0.00 98 TYR A O 17
ATOM 32138 N N . ARG A 1 120 ? 102.645 -8.917 -10.746 1.00 0.00 99 ARG A N 17
ATOM 32139 C CA . ARG A 1 120 ? 103.690 -9.303 -11.703 1.00 0.00 99 ARG A CA 17
ATOM 32140 C C . ARG A 1 120 ? 103.776 -8.278 -12.833 1.00 0.00 99 ARG A C 17
ATOM 32141 O O . ARG A 1 120 ? 102.815 -8.071 -13.576 1.00 0.00 99 ARG A O 17
ATOM 32162 N N . PRO A 1 121 ? 104.935 -7.618 -12.968 1.00 0.00 100 PRO A N 17
ATOM 32163 C CA . PRO A 1 121 ? 105.147 -6.590 -13.989 1.00 0.00 100 PRO A CA 17
ATOM 32164 C C . PRO A 1 121 ? 105.294 -7.178 -15.393 1.00 0.00 100 PRO A C 17
ATOM 32165 O O . PRO A 1 121 ? 106.187 -7.987 -15.651 1.00 0.00 100 PRO A O 17
ATOM 32176 N N . PRO A 1 122 ? 104.401 -6.786 -16.314 1.00 0.00 101 PRO A N 17
ATOM 32177 C CA . PRO A 1 122 ? 104.455 -7.223 -17.708 1.00 0.00 101 PRO A CA 17
ATOM 32178 C C . PRO A 1 122 ? 105.633 -6.596 -18.447 1.00 0.00 101 PRO A C 17
ATOM 32179 O O . PRO A 1 122 ? 106.027 -5.465 -18.160 1.00 0.00 101 PRO A O 17
ATOM 32190 N N . SER A 1 123 ? 106.194 -7.332 -19.390 1.00 0.00 102 SER A N 17
ATOM 32191 C CA . SER A 1 123 ? 107.326 -6.849 -20.158 1.00 0.00 102 SER A CA 17
ATOM 32192 C C . SER A 1 123 ? 106.877 -6.326 -21.519 1.00 0.00 102 SER A C 17
ATOM 32193 O O . SER A 1 123 ? 105.761 -6.603 -21.966 1.00 0.00 102 SER A O 17
ATOM 32201 N N . GLY A 1 124 ? 107.744 -5.564 -22.167 1.00 0.00 103 GLY A N 17
ATOM 32202 C CA . GLY A 1 124 ? 107.433 -5.025 -23.474 1.00 0.00 103 GLY A CA 17
ATOM 32203 C C . GLY A 1 124 ? 108.300 -5.634 -24.555 1.00 0.00 103 GLY A C 17
ATOM 32204 O O . GLY A 1 124 ? 108.913 -6.682 -24.346 1.00 0.00 103 GLY A O 17
ATOM 32208 N N . GLY A 1 125 ? 108.354 -4.984 -25.706 1.00 0.00 104 GLY A N 17
ATOM 32209 C CA . GLY A 1 125 ? 109.155 -5.484 -26.801 1.00 0.00 104 GLY A CA 17
ATOM 32210 C C . GLY A 1 125 ? 110.079 -4.421 -27.345 1.00 0.00 104 GLY A C 17
ATOM 32211 O O . GLY A 1 125 ? 110.500 -3.542 -26.565 1.00 0.00 104 GLY A O 17
ATOM 32216 N N . MET A 1 1 ? 93.862 28.607 13.877 1.00 0.00 -20 MET A N 18
ATOM 32217 C CA . MET A 1 1 ? 94.539 27.753 12.875 1.00 0.00 -20 MET A CA 18
ATOM 32218 C C . MET A 1 1 ? 95.669 28.514 12.200 1.00 0.00 -20 MET A C 18
ATOM 32219 O O . MET A 1 1 ? 95.581 29.726 11.998 1.00 0.00 -20 MET A O 18
ATOM 32235 N N . GLY A 1 2 ? 96.732 27.796 11.864 1.00 0.00 -19 GLY A N 18
ATOM 32236 C CA . GLY A 1 2 ? 97.851 28.396 11.172 1.00 0.00 -19 GLY A CA 18
ATOM 32237 C C . GLY A 1 2 ? 99.160 27.734 11.536 1.00 0.00 -19 GLY A C 18
ATOM 32238 O O . GLY A 1 2 ? 99.425 26.602 11.126 1.00 0.00 -19 GLY A O 18
ATOM 32242 N N . SER A 1 3 ? 99.974 28.429 12.312 1.00 0.00 -18 SER A N 18
ATOM 32243 C CA . SER A 1 3 ? 101.245 27.889 12.765 1.00 0.00 -18 SER A CA 18
ATOM 32244 C C . SER A 1 3 ? 101.540 28.370 14.179 1.00 0.00 -18 SER A C 18
ATOM 32245 O O . SER A 1 3 ? 101.103 29.453 14.575 1.00 0.00 -18 SER A O 18
ATOM 32253 N N . SER A 1 4 ? 102.254 27.557 14.945 1.00 0.00 -17 SER A N 18
ATOM 32254 C CA . SER A 1 4 ? 102.624 27.912 16.306 1.00 0.00 -17 SER A CA 18
ATOM 32255 C C . SER A 1 4 ? 103.432 29.206 16.314 1.00 0.00 -17 SER A C 18
ATOM 32256 O O . SER A 1 4 ? 103.145 30.129 17.077 1.00 0.00 -17 SER A O 18
ATOM 32264 N N . HIS A 1 5 ? 104.430 29.275 15.441 1.00 0.00 -16 HIS A N 18
ATOM 32265 C CA . HIS A 1 5 ? 105.239 30.474 15.302 1.00 0.00 -16 HIS A CA 18
ATOM 32266 C C . HIS A 1 5 ? 104.674 31.327 14.171 1.00 0.00 -16 HIS A C 18
ATOM 32267 O O . HIS A 1 5 ? 104.655 30.908 13.011 1.00 0.00 -16 HIS A O 18
ATOM 32282 N N . HIS A 1 6 ? 104.194 32.515 14.512 1.00 0.00 -15 HIS A N 18
ATOM 32283 C CA . HIS A 1 6 ? 103.541 33.384 13.537 1.00 0.00 -15 HIS A CA 18
ATOM 32284 C C . HIS A 1 6 ? 104.562 34.126 12.683 1.00 0.00 -15 HIS A C 18
ATOM 32285 O O . HIS A 1 6 ? 104.890 35.279 12.953 1.00 0.00 -15 HIS A O 18
ATOM 32300 N N . HIS A 1 7 ? 105.080 33.441 11.674 1.00 0.00 -14 HIS A N 18
ATOM 32301 C CA . HIS A 1 7 ? 105.994 34.047 10.714 1.00 0.00 -14 HIS A CA 18
ATOM 32302 C C . HIS A 1 7 ? 106.164 33.122 9.516 1.00 0.00 -14 HIS A C 18
ATOM 32303 O O . HIS A 1 7 ? 105.766 33.454 8.404 1.00 0.00 -14 HIS A O 18
ATOM 32318 N N . HIS A 1 8 ? 106.742 31.952 9.755 1.00 0.00 -13 HIS A N 18
ATOM 32319 C CA . HIS A 1 8 ? 106.872 30.940 8.714 1.00 0.00 -13 HIS A CA 18
ATOM 32320 C C . HIS A 1 8 ? 105.707 29.966 8.815 1.00 0.00 -13 HIS A C 18
ATOM 32321 O O . HIS A 1 8 ? 105.483 29.370 9.869 1.00 0.00 -13 HIS A O 18
ATOM 32336 N N . HIS A 1 9 ? 104.966 29.809 7.730 1.00 0.00 -12 HIS A N 18
ATOM 32337 C CA . HIS A 1 9 ? 103.754 29.003 7.752 1.00 0.00 -12 HIS A CA 18
ATOM 32338 C C . HIS A 1 9 ? 103.894 27.768 6.869 1.00 0.00 -12 HIS A C 18
ATOM 32339 O O . HIS A 1 9 ? 104.901 27.592 6.182 1.00 0.00 -12 HIS A O 18
ATOM 32354 N N . HIS A 1 10 ? 102.882 26.913 6.914 1.00 0.00 -11 HIS A N 18
ATOM 32355 C CA . HIS A 1 10 ? 102.826 25.725 6.074 1.00 0.00 -11 HIS A CA 18
ATOM 32356 C C . HIS A 1 10 ? 101.741 25.861 5.011 1.00 0.00 -11 HIS A C 18
ATOM 32357 O O . HIS A 1 10 ? 100.943 26.799 5.039 1.00 0.00 -11 HIS A O 18
ATOM 32372 N N . SER A 1 11 ? 101.715 24.908 4.089 1.00 0.00 -10 SER A N 18
ATOM 32373 C CA . SER A 1 11 ? 100.753 24.905 2.997 1.00 0.00 -10 SER A CA 18
ATOM 32374 C C . SER A 1 11 ? 100.777 23.546 2.305 1.00 0.00 -10 SER A C 18
ATOM 32375 O O . SER A 1 11 ? 101.706 22.764 2.507 1.00 0.00 -10 SER A O 18
ATOM 32383 N N . SER A 1 12 ? 99.772 23.275 1.479 1.00 0.00 -9 SER A N 18
ATOM 32384 C CA . SER A 1 12 ? 99.700 22.013 0.755 1.00 0.00 -9 SER A CA 18
ATOM 32385 C C . SER A 1 12 ? 100.745 21.986 -0.357 1.00 0.00 -9 SER A C 18
ATOM 32386 O O . SER A 1 12 ? 101.003 20.942 -0.960 1.00 0.00 -9 SER A O 18
ATOM 32394 N N . GLY A 1 13 ? 101.332 23.147 -0.637 1.00 0.00 -8 GLY A N 18
ATOM 32395 C CA . GLY A 1 13 ? 102.420 23.217 -1.588 1.00 0.00 -8 GLY A CA 18
ATOM 32396 C C . GLY A 1 13 ? 103.725 22.758 -0.972 1.00 0.00 -8 GLY A C 18
ATOM 32397 O O . GLY A 1 13 ? 104.616 22.274 -1.671 1.00 0.00 -8 GLY A O 18
ATOM 32401 N N . LEU A 1 14 ? 103.832 22.895 0.342 1.00 0.00 -7 LEU A N 18
ATOM 32402 C CA . LEU A 1 14 ? 105.020 22.462 1.056 1.00 0.00 -7 LEU A CA 18
ATOM 32403 C C . LEU A 1 14 ? 104.914 20.977 1.367 1.00 0.00 -7 LEU A C 18
ATOM 32404 O O . LEU A 1 14 ? 104.217 20.578 2.304 1.00 0.00 -7 LEU A O 18
ATOM 32420 N N . VAL A 1 15 ? 105.600 20.169 0.563 1.00 0.00 -6 VAL A N 18
ATOM 32421 C CA . VAL A 1 15 ? 105.511 18.715 0.641 1.00 0.00 -6 VAL A CA 18
ATOM 32422 C C . VAL A 1 15 ? 104.124 18.251 0.192 1.00 0.00 -6 VAL A C 18
ATOM 32423 O O . VAL A 1 15 ? 103.191 18.147 0.993 1.00 0.00 -6 VAL A O 18
ATOM 32436 N N . PRO A 1 16 ? 103.969 17.983 -1.118 1.00 0.00 -5 PRO A N 18
ATOM 32437 C CA . PRO A 1 16 ? 102.690 17.570 -1.709 1.00 0.00 -5 PRO A CA 18
ATOM 32438 C C . PRO A 1 16 ? 102.283 16.162 -1.286 1.00 0.00 -5 PRO A C 18
ATOM 32439 O O . PRO A 1 16 ? 101.185 15.702 -1.600 1.00 0.00 -5 PRO A O 18
ATOM 32450 N N . ARG A 1 17 ? 103.172 15.494 -0.554 1.00 0.00 -4 ARG A N 18
ATOM 32451 C CA . ARG A 1 17 ? 102.934 14.132 -0.078 1.00 0.00 -4 ARG A CA 18
ATOM 32452 C C . ARG A 1 17 ? 101.811 14.088 0.955 1.00 0.00 -4 ARG A C 18
ATOM 32453 O O . ARG A 1 17 ? 101.336 13.013 1.319 1.00 0.00 -4 ARG A O 18
ATOM 32474 N N . GLY A 1 18 ? 101.394 15.260 1.429 1.00 0.00 -3 GLY A N 18
ATOM 32475 C CA . GLY A 1 18 ? 100.263 15.337 2.338 1.00 0.00 -3 GLY A CA 18
ATOM 32476 C C . GLY A 1 18 ? 98.943 15.282 1.592 1.00 0.00 -3 GLY A C 18
ATOM 32477 O O . GLY A 1 18 ? 97.877 15.507 2.166 1.00 0.00 -3 GLY A O 18
ATOM 32481 N N . SER A 1 19 ? 99.030 14.981 0.306 1.00 0.00 -2 SER A N 18
ATOM 32482 C CA . SER A 1 19 ? 97.869 14.882 -0.556 1.00 0.00 -2 SER A CA 18
ATOM 32483 C C . SER A 1 19 ? 98.161 13.885 -1.672 1.00 0.00 -2 SER A C 18
ATOM 32484 O O . SER A 1 19 ? 99.292 13.412 -1.788 1.00 0.00 -2 SER A O 18
ATOM 32492 N N . HIS A 1 20 ? 97.154 13.588 -2.493 1.00 0.00 -1 HIS A N 18
ATOM 32493 C CA . HIS A 1 20 ? 97.291 12.620 -3.585 1.00 0.00 -1 HIS A CA 18
ATOM 32494 C C . HIS A 1 20 ? 97.613 11.224 -3.062 1.00 0.00 -1 HIS A C 18
ATOM 32495 O O . HIS A 1 20 ? 98.764 10.902 -2.766 1.00 0.00 -1 HIS A O 18
ATOM 32510 N N . MET A 1 21 ? 96.592 10.394 -2.954 1.00 0.00 0 MET A N 18
ATOM 32511 C CA . MET A 1 21 ? 96.770 9.018 -2.523 1.00 0.00 0 MET A CA 18
ATOM 32512 C C . MET A 1 21 ? 96.327 8.067 -3.622 1.00 0.00 0 MET A C 18
ATOM 32513 O O . MET A 1 21 ? 95.237 8.206 -4.177 1.00 0.00 0 MET A O 18
ATOM 32527 N N . MET A 1 22 ? 97.173 7.099 -3.925 1.00 0.00 1 MET A N 18
ATOM 32528 C CA . MET A 1 22 ? 96.898 6.156 -5.002 1.00 0.00 1 MET A CA 18
ATOM 32529 C C . MET A 1 22 ? 96.267 4.879 -4.466 1.00 0.00 1 MET A C 18
ATOM 32530 O O . MET A 1 22 ? 96.324 3.831 -5.109 1.00 0.00 1 MET A O 18
ATOM 32544 N N . PHE A 1 23 ? 95.669 4.970 -3.290 1.00 0.00 2 PHE A N 18
ATOM 32545 C CA . PHE A 1 23 ? 94.954 3.846 -2.715 1.00 0.00 2 PHE A CA 18
ATOM 32546 C C . PHE A 1 23 ? 93.657 3.625 -3.488 1.00 0.00 2 PHE A C 18
ATOM 32547 O O . PHE A 1 23 ? 92.741 4.446 -3.435 1.00 0.00 2 PHE A O 18
ATOM 32564 N N . LYS A 1 24 ? 93.596 2.526 -4.220 1.00 0.00 3 LYS A N 18
ATOM 32565 C CA . LYS A 1 24 ? 92.456 2.242 -5.070 1.00 0.00 3 LYS A CA 18
ATOM 32566 C C . LYS A 1 24 ? 91.448 1.362 -4.348 1.00 0.00 3 LYS A C 18
ATOM 32567 O O . LYS A 1 24 ? 91.658 0.162 -4.179 1.00 0.00 3 LYS A O 18
ATOM 32586 N N . LEU A 1 25 ? 90.363 1.971 -3.913 1.00 0.00 4 LEU A N 18
ATOM 32587 C CA . LEU A 1 25 ? 89.284 1.244 -3.273 1.00 0.00 4 LEU A CA 18
ATOM 32588 C C . LEU A 1 25 ? 88.121 1.127 -4.251 1.00 0.00 4 LEU A C 18
ATOM 32589 O O . LEU A 1 25 ? 87.717 2.120 -4.858 1.00 0.00 4 LEU A O 18
ATOM 32605 N N . THR A 1 26 ? 87.605 -0.079 -4.436 1.00 0.00 5 THR A N 18
ATOM 32606 C CA . THR A 1 26 ? 86.447 -0.268 -5.290 1.00 0.00 5 THR A CA 18
ATOM 32607 C C . THR A 1 26 ? 85.181 0.192 -4.571 1.00 0.00 5 THR A C 18
ATOM 32608 O O . THR A 1 26 ? 84.950 -0.169 -3.416 1.00 0.00 5 THR A O 18
ATOM 32619 N N . PRO A 1 27 ? 84.362 1.026 -5.233 1.00 0.00 6 PRO A N 18
ATOM 32620 C CA . PRO A 1 27 ? 83.120 1.559 -4.653 1.00 0.00 6 PRO A CA 18
ATOM 32621 C C . PRO A 1 27 ? 82.218 0.467 -4.082 1.00 0.00 6 PRO A C 18
ATOM 32622 O O . PRO A 1 27 ? 81.517 0.683 -3.091 1.00 0.00 6 PRO A O 18
ATOM 32633 N N . ALA A 1 28 ? 82.246 -0.709 -4.702 1.00 0.00 7 ALA A N 18
ATOM 32634 C CA . ALA A 1 28 ? 81.471 -1.844 -4.222 1.00 0.00 7 ALA A CA 18
ATOM 32635 C C . ALA A 1 28 ? 81.935 -2.264 -2.830 1.00 0.00 7 ALA A C 18
ATOM 32636 O O . ALA A 1 28 ? 81.121 -2.515 -1.943 1.00 0.00 7 ALA A O 18
ATOM 32643 N N . ALA A 1 29 ? 83.249 -2.313 -2.640 1.00 0.00 8 ALA A N 18
ATOM 32644 C CA . ALA A 1 29 ? 83.819 -2.677 -1.351 1.00 0.00 8 ALA A CA 18
ATOM 32645 C C . ALA A 1 29 ? 83.643 -1.544 -0.353 1.00 0.00 8 ALA A C 18
ATOM 32646 O O . ALA A 1 29 ? 83.392 -1.774 0.830 1.00 0.00 8 ALA A O 18
ATOM 32653 N N . ALA A 1 30 ? 83.763 -0.318 -0.850 1.00 0.00 9 ALA A N 18
ATOM 32654 C CA . ALA A 1 30 ? 83.606 0.871 -0.026 1.00 0.00 9 ALA A CA 18
ATOM 32655 C C . ALA A 1 30 ? 82.232 0.902 0.635 1.00 0.00 9 ALA A C 18
ATOM 32656 O O . ALA A 1 30 ? 82.111 1.216 1.818 1.00 0.00 9 ALA A O 18
ATOM 32663 N N . GLU A 1 31 ? 81.205 0.554 -0.131 1.00 0.00 10 GLU A N 18
ATOM 32664 C CA . GLU A 1 31 ? 79.840 0.529 0.379 1.00 0.00 10 GLU A CA 18
ATOM 32665 C C . GLU A 1 31 ? 79.657 -0.538 1.451 1.00 0.00 10 GLU A C 18
ATOM 32666 O O . GLU A 1 31 ? 78.874 -0.354 2.385 1.00 0.00 10 GLU A O 18
ATOM 32678 N N . GLN A 1 32 ? 80.380 -1.645 1.330 1.00 0.00 11 GLN A N 18
ATOM 32679 C CA . GLN A 1 32 ? 80.317 -2.699 2.335 1.00 0.00 11 GLN A CA 18
ATOM 32680 C C . GLN A 1 32 ? 80.937 -2.209 3.639 1.00 0.00 11 GLN A C 18
ATOM 32681 O O . GLN A 1 32 ? 80.361 -2.376 4.715 1.00 0.00 11 GLN A O 18
ATOM 32695 N N . VAL A 1 33 ? 82.107 -1.587 3.528 1.00 0.00 12 VAL A N 18
ATOM 32696 C CA . VAL A 1 33 ? 82.790 -1.016 4.683 1.00 0.00 12 VAL A CA 18
ATOM 32697 C C . VAL A 1 33 ? 81.937 0.079 5.316 1.00 0.00 12 VAL A C 18
ATOM 32698 O O . VAL A 1 33 ? 81.788 0.143 6.538 1.00 0.00 12 VAL A O 18
ATOM 32711 N N . LEU A 1 34 ? 81.364 0.925 4.470 1.00 0.00 13 LEU A N 18
ATOM 32712 C CA . LEU A 1 34 ? 80.507 2.011 4.923 1.00 0.00 13 LEU A CA 18
ATOM 32713 C C . LEU A 1 34 ? 79.298 1.457 5.671 1.00 0.00 13 LEU A C 18
ATOM 32714 O O . LEU A 1 34 ? 78.917 1.966 6.723 1.00 0.00 13 LEU A O 18
ATOM 32730 N N . LYS A 1 35 ? 78.713 0.397 5.121 1.00 0.00 14 LYS A N 18
ATOM 32731 C CA . LYS A 1 35 ? 77.526 -0.223 5.699 1.00 0.00 14 LYS A CA 18
ATOM 32732 C C . LYS A 1 35 ? 77.851 -0.857 7.051 1.00 0.00 14 LYS A C 18
ATOM 32733 O O . LYS A 1 35 ? 77.039 -0.818 7.977 1.00 0.00 14 LYS A O 18
ATOM 32752 N N . ALA A 1 36 ? 79.046 -1.429 7.154 1.00 0.00 15 ALA A N 18
ATOM 32753 C CA . ALA A 1 36 ? 79.502 -2.045 8.396 1.00 0.00 15 ALA A CA 18
ATOM 32754 C C . ALA A 1 36 ? 79.585 -1.012 9.512 1.00 0.00 15 ALA A C 18
ATOM 32755 O O . ALA A 1 36 ? 79.176 -1.271 10.643 1.00 0.00 15 ALA A O 18
ATOM 32762 N N . ALA A 1 37 ? 80.105 0.164 9.187 1.00 0.00 16 ALA A N 18
ATOM 32763 C CA . ALA A 1 37 ? 80.183 1.253 10.149 1.00 0.00 16 ALA A CA 18
ATOM 32764 C C . ALA A 1 37 ? 78.796 1.830 10.412 1.00 0.00 16 ALA A C 18
ATOM 32765 O O . ALA A 1 37 ? 78.433 2.111 11.554 1.00 0.00 16 ALA A O 18
ATOM 32772 N N . LYS A 1 38 ? 78.016 1.961 9.339 1.00 0.00 17 LYS A N 18
ATOM 32773 C CA . LYS A 1 38 ? 76.671 2.531 9.397 1.00 0.00 17 LYS A CA 18
ATOM 32774 C C . LYS A 1 38 ? 75.753 1.730 10.322 1.00 0.00 17 LYS A C 18
ATOM 32775 O O . LYS A 1 38 ? 74.720 2.232 10.772 1.00 0.00 17 LYS A O 18
ATOM 32794 N N . GLN A 1 39 ? 76.120 0.479 10.581 1.00 0.00 18 GLN A N 18
ATOM 32795 C CA . GLN A 1 39 ? 75.395 -0.352 11.544 1.00 0.00 18 GLN A CA 18
ATOM 32796 C C . GLN A 1 39 ? 75.235 0.368 12.886 1.00 0.00 18 GLN A C 18
ATOM 32797 O O . GLN A 1 39 ? 74.272 0.126 13.611 1.00 0.00 18 GLN A O 18
ATOM 32811 N N . GLY A 1 40 ? 76.178 1.250 13.215 1.00 0.00 19 GLY A N 18
ATOM 32812 C CA . GLY A 1 40 ? 76.024 2.084 14.393 1.00 0.00 19 GLY A CA 18
ATOM 32813 C C . GLY A 1 40 ? 77.152 1.927 15.391 1.00 0.00 19 GLY A C 18
ATOM 32814 O O . GLY A 1 40 ? 77.389 2.813 16.213 1.00 0.00 19 GLY A O 18
ATOM 32818 N N . GLY A 1 41 ? 77.862 0.812 15.313 1.00 0.00 20 GLY A N 18
ATOM 32819 C CA . GLY A 1 41 ? 78.913 0.538 16.272 1.00 0.00 20 GLY A CA 18
ATOM 32820 C C . GLY A 1 41 ? 80.181 1.305 15.971 1.00 0.00 20 GLY A C 18
ATOM 32821 O O . GLY A 1 41 ? 80.696 2.030 16.822 1.00 0.00 20 GLY A O 18
ATOM 32825 N N . THR A 1 42 ? 80.673 1.167 14.750 1.00 0.00 21 THR A N 18
ATOM 32826 C CA . THR A 1 42 ? 81.918 1.805 14.350 1.00 0.00 21 THR A CA 18
ATOM 32827 C C . THR A 1 42 ? 81.660 3.073 13.537 1.00 0.00 21 THR A C 18
ATOM 32828 O O . THR A 1 42 ? 82.570 3.618 12.911 1.00 0.00 21 THR A O 18
ATOM 32839 N N . GLU A 1 43 ? 80.420 3.554 13.579 1.00 0.00 22 GLU A N 18
ATOM 32840 C CA . GLU A 1 43 ? 80.023 4.734 12.813 1.00 0.00 22 GLU A CA 18
ATOM 32841 C C . GLU A 1 43 ? 80.679 5.993 13.374 1.00 0.00 22 GLU A C 18
ATOM 32842 O O . GLU A 1 43 ? 81.077 6.884 12.625 1.00 0.00 22 GLU A O 18
ATOM 32854 N N . GLY A 1 44 ? 80.787 6.058 14.696 1.00 0.00 23 GLY A N 18
ATOM 32855 C CA . GLY A 1 44 ? 81.405 7.203 15.341 1.00 0.00 23 GLY A CA 18
ATOM 32856 C C . GLY A 1 44 ? 82.917 7.116 15.336 1.00 0.00 23 GLY A C 18
ATOM 32857 O O . GLY A 1 44 ? 83.595 7.858 16.044 1.00 0.00 23 GLY A O 18
ATOM 32861 N N . MET A 1 45 ? 83.440 6.203 14.535 1.00 0.00 24 MET A N 18
ATOM 32862 C CA . MET A 1 45 ? 84.875 6.007 14.417 1.00 0.00 24 MET A CA 18
ATOM 32863 C C . MET A 1 45 ? 85.296 6.284 12.981 1.00 0.00 24 MET A C 18
ATOM 32864 O O . MET A 1 45 ? 84.511 6.807 12.192 1.00 0.00 24 MET A O 18
ATOM 32878 N N . CYS A 1 46 ? 86.524 5.943 12.636 1.00 0.00 25 CYS A N 18
ATOM 32879 C CA . CYS A 1 46 ? 87.004 6.167 11.286 1.00 0.00 25 CYS A CA 18
ATOM 32880 C C . CYS A 1 46 ? 87.750 4.938 10.786 1.00 0.00 25 CYS A C 18
ATOM 32881 O O . CYS A 1 46 ? 88.343 4.199 11.580 1.00 0.00 25 CYS A O 18
ATOM 32889 N N . LEU A 1 47 ? 87.703 4.711 9.479 1.00 0.00 26 LEU A N 18
ATOM 32890 C CA . LEU A 1 47 ? 88.404 3.591 8.878 1.00 0.00 26 LEU A CA 18
ATOM 32891 C C . LEU A 1 47 ? 89.904 3.833 8.942 1.00 0.00 26 LEU A C 18
ATOM 32892 O O . LEU A 1 47 ? 90.419 4.781 8.351 1.00 0.00 26 LEU A O 18
ATOM 32908 N N . ARG A 1 48 ? 90.598 2.982 9.668 1.00 0.00 27 ARG A N 18
ATOM 32909 C CA . ARG A 1 48 ? 92.017 3.158 9.890 1.00 0.00 27 ARG A CA 18
ATOM 32910 C C . ARG A 1 48 ? 92.776 1.971 9.321 1.00 0.00 27 ARG A C 18
ATOM 32911 O O . ARG A 1 48 ? 92.513 0.823 9.678 1.00 0.00 27 ARG A O 18
ATOM 32932 N N . LEU A 1 49 ? 93.694 2.251 8.416 1.00 0.00 28 LEU A N 18
ATOM 32933 C CA . LEU A 1 49 ? 94.436 1.198 7.745 1.00 0.00 28 LEU A CA 18
ATOM 32934 C C . LEU A 1 49 ? 95.819 1.038 8.352 1.00 0.00 28 LEU A C 18
ATOM 32935 O O . LEU A 1 49 ? 96.460 2.015 8.739 1.00 0.00 28 LEU A O 18
ATOM 32951 N N . ALA A 1 50 ? 96.269 -0.203 8.431 1.00 0.00 29 ALA A N 18
ATOM 32952 C CA . ALA A 1 50 ? 97.589 -0.510 8.947 1.00 0.00 29 ALA A CA 18
ATOM 32953 C C . ALA A 1 50 ? 98.428 -1.165 7.862 1.00 0.00 29 ALA A C 18
ATOM 32954 O O . ALA A 1 50 ? 97.893 -1.830 6.973 1.00 0.00 29 ALA A O 18
ATOM 32961 N N . ALA A 1 51 ? 99.732 -0.969 7.928 1.00 0.00 30 ALA A N 18
ATOM 32962 C CA . ALA A 1 51 ? 100.633 -1.514 6.930 1.00 0.00 30 ALA A CA 18
ATOM 32963 C C . ALA A 1 51 ? 101.930 -1.975 7.575 1.00 0.00 30 ALA A C 18
ATOM 32964 O O . ALA A 1 51 ? 102.271 -1.541 8.677 1.00 0.00 30 ALA A O 18
ATOM 32971 N N . GLY A 1 52 ? 102.623 -2.874 6.900 1.00 0.00 31 GLY A N 18
ATOM 32972 C CA . GLY A 1 52 ? 103.898 -3.366 7.384 1.00 0.00 31 GLY A CA 18
ATOM 32973 C C . GLY A 1 52 ? 104.560 -4.258 6.359 1.00 0.00 31 GLY A C 18
ATOM 32974 O O . GLY A 1 52 ? 104.178 -4.244 5.190 1.00 0.00 31 GLY A O 18
ATOM 32978 N N . ARG A 1 53 ? 105.545 -5.032 6.774 1.00 0.00 32 ARG A N 18
ATOM 32979 C CA . ARG A 1 53 ? 106.193 -5.969 5.872 1.00 0.00 32 ARG A CA 18
ATOM 32980 C C . ARG A 1 53 ? 106.184 -7.370 6.455 1.00 0.00 32 ARG A C 18
ATOM 32981 O O . ARG A 1 53 ? 106.306 -7.553 7.666 1.00 0.00 32 ARG A O 18
ATOM 33002 N N . ASN A 1 54 ? 106.038 -8.352 5.587 1.00 0.00 33 ASN A N 18
ATOM 33003 C CA . ASN A 1 54 ? 106.135 -9.743 5.988 1.00 0.00 33 ASN A CA 18
ATOM 33004 C C . ASN A 1 54 ? 107.541 -10.238 5.699 1.00 0.00 33 ASN A C 18
ATOM 33005 O O . ASN A 1 54 ? 108.134 -9.841 4.694 1.00 0.00 33 ASN A O 18
ATOM 33016 N N . PRO A 1 55 ? 108.098 -11.097 6.569 1.00 0.00 34 PRO A N 18
ATOM 33017 C CA . PRO A 1 55 ? 109.426 -11.695 6.360 1.00 0.00 34 PRO A CA 18
ATOM 33018 C C . PRO A 1 55 ? 109.551 -12.377 4.998 1.00 0.00 34 PRO A C 18
ATOM 33019 O O . PRO A 1 55 ? 110.649 -12.526 4.462 1.00 0.00 34 PRO A O 18
ATOM 33030 N N . ASP A 1 56 ? 108.412 -12.794 4.457 1.00 0.00 35 ASP A N 18
ATOM 33031 C CA . ASP A 1 56 ? 108.336 -13.367 3.115 1.00 0.00 35 ASP A CA 18
ATOM 33032 C C . ASP A 1 56 ? 108.870 -12.396 2.062 1.00 0.00 35 ASP A C 18
ATOM 33033 O O . ASP A 1 56 ? 109.500 -12.805 1.085 1.00 0.00 35 ASP A O 18
ATOM 33042 N N . GLY A 1 57 ? 108.631 -11.111 2.278 1.00 0.00 36 GLY A N 18
ATOM 33043 C CA . GLY A 1 57 ? 109.029 -10.108 1.313 1.00 0.00 36 GLY A CA 18
ATOM 33044 C C . GLY A 1 57 ? 107.841 -9.323 0.798 1.00 0.00 36 GLY A C 18
ATOM 33045 O O . GLY A 1 57 ? 107.998 -8.287 0.153 1.00 0.00 36 GLY A O 18
ATOM 33049 N N . SER A 1 58 ? 106.651 -9.823 1.082 1.00 0.00 37 SER A N 18
ATOM 33050 C CA . SER A 1 58 ? 105.423 -9.165 0.677 1.00 0.00 37 SER A CA 18
ATOM 33051 C C . SER A 1 58 ? 105.004 -8.117 1.708 1.00 0.00 37 SER A C 18
ATOM 33052 O O . SER A 1 58 ? 105.331 -8.227 2.893 1.00 0.00 37 SER A O 18
ATOM 33060 N N . ILE A 1 59 ? 104.281 -7.100 1.255 1.00 0.00 38 ILE A N 18
ATOM 33061 C CA . ILE A 1 59 ? 103.840 -6.029 2.135 1.00 0.00 38 ILE A CA 18
ATOM 33062 C C . ILE A 1 59 ? 102.556 -6.432 2.859 1.00 0.00 38 ILE A C 18
ATOM 33063 O O . ILE A 1 59 ? 101.675 -7.070 2.280 1.00 0.00 38 ILE A O 18
ATOM 33079 N N . ASP A 1 60 ? 102.475 -6.078 4.132 1.00 0.00 39 ASP A N 18
ATOM 33080 C CA . ASP A 1 60 ? 101.314 -6.410 4.946 1.00 0.00 39 ASP A CA 18
ATOM 33081 C C . ASP A 1 60 ? 100.318 -5.266 4.947 1.00 0.00 39 ASP A C 18
ATOM 33082 O O . ASP A 1 60 ? 100.680 -4.114 5.196 1.00 0.00 39 ASP A O 18
ATOM 33091 N N . TYR A 1 61 ? 99.074 -5.587 4.647 1.00 0.00 40 TYR A N 18
ATOM 33092 C CA . TYR A 1 61 ? 98.006 -4.605 4.667 1.00 0.00 40 TYR A CA 18
ATOM 33093 C C . TYR A 1 61 ? 96.902 -5.061 5.610 1.00 0.00 40 TYR A C 18
ATOM 33094 O O . TYR A 1 61 ? 96.448 -6.202 5.540 1.00 0.00 40 TYR A O 18
ATOM 33112 N N . ARG A 1 62 ? 96.476 -4.170 6.490 1.00 0.00 41 ARG A N 18
ATOM 33113 C CA . ARG A 1 62 ? 95.437 -4.492 7.455 1.00 0.00 41 ARG A CA 18
ATOM 33114 C C . ARG A 1 62 ? 94.378 -3.400 7.517 1.00 0.00 41 ARG A C 18
ATOM 33115 O O . ARG A 1 62 ? 94.677 -2.217 7.354 1.00 0.00 41 ARG A O 18
ATOM 33136 N N . MET A 1 63 ? 93.140 -3.813 7.751 1.00 0.00 42 MET A N 18
ATOM 33137 C CA . MET A 1 63 ? 92.011 -2.894 7.805 1.00 0.00 42 MET A CA 18
ATOM 33138 C C . MET A 1 63 ? 91.335 -2.966 9.168 1.00 0.00 42 MET A C 18
ATOM 33139 O O . MET A 1 63 ? 91.205 -4.050 9.741 1.00 0.00 42 MET A O 18
ATOM 33153 N N . GLY A 1 64 ? 90.918 -1.821 9.687 1.00 0.00 43 GLY A N 18
ATOM 33154 C CA . GLY A 1 64 ? 90.175 -1.805 10.927 1.00 0.00 43 GLY A CA 18
ATOM 33155 C C . GLY A 1 64 ? 89.544 -0.459 11.200 1.00 0.00 43 GLY A C 18
ATOM 33156 O O . GLY A 1 64 ? 89.760 0.501 10.462 1.00 0.00 43 GLY A O 18
ATOM 33160 N N . PHE A 1 65 ? 88.749 -0.391 12.251 1.00 0.00 44 PHE A N 18
ATOM 33161 C CA . PHE A 1 65 ? 88.178 0.868 12.699 1.00 0.00 44 PHE A CA 18
ATOM 33162 C C . PHE A 1 65 ? 88.787 1.229 14.040 1.00 0.00 44 PHE A C 18
ATOM 33163 O O . PHE A 1 65 ? 88.650 0.479 15.005 1.00 0.00 44 PHE A O 18
ATOM 33180 N N . ASP A 1 66 ? 89.460 2.363 14.100 1.00 0.00 45 ASP A N 18
ATOM 33181 C CA . ASP A 1 66 ? 90.194 2.734 15.300 1.00 0.00 45 ASP A CA 18
ATOM 33182 C C . ASP A 1 66 ? 90.076 4.238 15.545 1.00 0.00 45 ASP A C 18
ATOM 33183 O O . ASP A 1 66 ? 89.212 4.899 14.961 1.00 0.00 45 ASP A O 18
ATOM 33192 N N . ASP A 1 67 ? 90.940 4.771 16.398 1.00 0.00 46 ASP A N 18
ATOM 33193 C CA . ASP A 1 67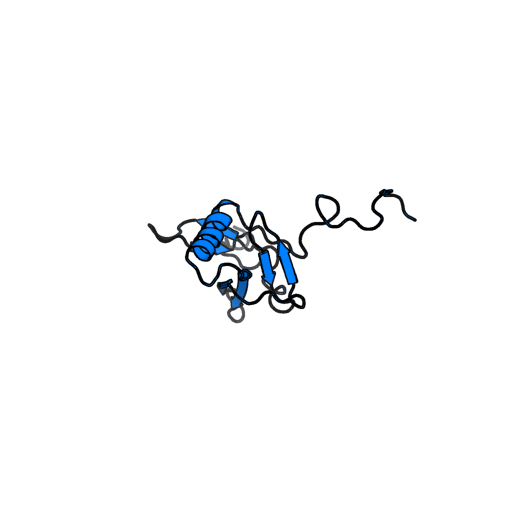 ? 90.863 6.166 16.812 1.00 0.00 46 ASP A CA 18
ATOM 33194 C C . ASP A 1 67 ? 91.348 7.098 15.708 1.00 0.00 46 ASP A C 18
ATOM 33195 O O . ASP A 1 67 ? 92.351 6.829 15.043 1.00 0.00 46 ASP A O 18
ATOM 33204 N N . LEU A 1 68 ? 90.616 8.183 15.512 1.00 0.00 47 LEU A N 18
ATOM 33205 C CA . LEU A 1 68 ? 90.967 9.189 14.525 1.00 0.00 47 LEU A CA 18
ATOM 33206 C C . LEU A 1 68 ? 91.921 10.201 15.154 1.00 0.00 47 LEU A C 18
ATOM 33207 O O . LEU A 1 68 ? 91.521 10.995 16.011 1.00 0.00 47 LEU A O 18
ATOM 33223 N N . THR A 1 69 ? 93.179 10.166 14.744 1.00 0.00 48 THR A N 18
ATOM 33224 C CA . THR A 1 69 ? 94.167 11.077 15.290 1.00 0.00 48 THR A CA 18
ATOM 33225 C C . THR A 1 69 ? 94.228 12.362 14.474 1.00 0.00 48 THR A C 18
ATOM 33226 O O . THR A 1 69 ? 93.582 12.483 13.438 1.00 0.00 48 THR A O 18
ATOM 33237 N N . GLU A 1 70 ? 95.001 13.320 14.949 1.00 0.00 49 GLU A N 18
ATOM 33238 C CA . GLU A 1 70 ? 95.116 14.606 14.285 1.00 0.00 49 GLU A CA 18
ATOM 33239 C C . GLU A 1 70 ? 96.565 14.845 13.876 1.00 0.00 49 GLU A C 18
ATOM 33240 O O . GLU A 1 70 ? 97.002 15.980 13.685 1.00 0.00 49 GLU A O 18
ATOM 33252 N N . ASP A 1 71 ? 97.298 13.746 13.729 1.00 0.00 50 ASP A N 18
ATOM 33253 C CA . ASP A 1 71 ? 98.701 13.791 13.331 1.00 0.00 50 ASP A CA 18
ATOM 33254 C C . ASP A 1 71 ? 98.918 13.007 12.044 1.00 0.00 50 ASP A C 18
ATOM 33255 O O . ASP A 1 71 ? 100.022 12.981 11.497 1.00 0.00 50 ASP A O 18
ATOM 33264 N N . ASP A 1 72 ? 97.864 12.356 11.573 1.00 0.00 51 ASP A N 18
ATOM 33265 C CA . ASP A 1 72 ? 97.947 11.511 10.390 1.00 0.00 51 ASP A CA 18
ATOM 33266 C C . ASP A 1 72 ? 97.207 12.135 9.213 1.00 0.00 51 ASP A C 18
ATOM 33267 O O . ASP A 1 72 ? 96.595 13.197 9.345 1.00 0.00 51 ASP A O 18
ATOM 33276 N N . ILE A 1 73 ? 97.272 11.479 8.061 1.00 0.00 52 ILE A N 18
ATOM 33277 C CA . ILE A 1 73 ? 96.660 12.002 6.852 1.00 0.00 52 ILE A CA 18
ATOM 33278 C C . ILE A 1 73 ? 95.218 11.527 6.731 1.00 0.00 52 ILE A C 18
ATOM 33279 O O . ILE A 1 73 ? 94.944 10.328 6.653 1.00 0.00 52 ILE A O 18
ATOM 33295 N N . ARG A 1 74 ? 94.306 12.483 6.729 1.00 0.00 53 ARG A N 18
ATOM 33296 C CA . ARG A 1 74 ? 92.888 12.196 6.622 1.00 0.00 53 ARG A CA 18
ATOM 33297 C C . ARG A 1 74 ? 92.495 12.049 5.155 1.00 0.00 53 ARG A C 18
ATOM 33298 O O . ARG A 1 74 ? 92.477 13.024 4.405 1.00 0.00 53 ARG A O 18
ATOM 33319 N N . LEU A 1 75 ? 92.195 10.828 4.749 1.00 0.00 54 LEU A N 18
ATOM 33320 C CA . LEU A 1 75 ? 91.870 10.530 3.367 1.00 0.00 54 LEU A CA 18
ATOM 33321 C C . LEU A 1 75 ? 90.363 10.377 3.210 1.00 0.00 54 LEU A C 18
ATOM 33322 O O . LEU A 1 75 ? 89.665 10.027 4.159 1.00 0.00 54 LEU A O 18
ATOM 33338 N N . THR A 1 76 ? 89.861 10.669 2.027 1.00 0.00 55 THR A N 18
ATOM 33339 C CA . THR A 1 76 ? 88.459 10.462 1.720 1.00 0.00 55 THR A CA 18
ATOM 33340 C C . THR A 1 76 ? 88.325 9.968 0.285 1.00 0.00 55 THR A C 18
ATOM 33341 O O . THR A 1 76 ? 88.573 10.714 -0.663 1.00 0.00 55 THR A O 18
ATOM 33352 N N . SER A 1 77 ? 87.982 8.701 0.135 1.00 0.00 56 SER A N 18
ATOM 33353 C CA . SER A 1 77 ? 87.887 8.090 -1.176 1.00 0.00 56 SER A CA 18
ATOM 33354 C C . SER A 1 77 ? 86.433 7.957 -1.612 1.00 0.00 56 SER A C 18
ATOM 33355 O O . SER A 1 77 ? 85.765 6.967 -1.285 1.00 0.00 56 SER A O 18
ATOM 33363 N N . GLU A 1 78 ? 85.945 8.992 -2.299 1.00 0.00 57 GLU A N 18
ATOM 33364 C CA . GLU A 1 78 ? 84.611 9.014 -2.904 1.00 0.00 57 GLU A CA 18
ATOM 33365 C C . GLU A 1 78 ? 83.515 9.162 -1.848 1.00 0.00 57 GLU A C 18
ATOM 33366 O O . GLU A 1 78 ? 82.703 10.088 -1.904 1.00 0.00 57 GLU A O 18
ATOM 33378 N N . GLY A 1 79 ? 83.511 8.262 -0.886 1.00 0.00 58 GLY A N 18
ATOM 33379 C CA . GLY A 1 79 ? 82.496 8.279 0.150 1.00 0.00 58 GLY A CA 18
ATOM 33380 C C . GLY A 1 79 ? 83.035 7.878 1.509 1.00 0.00 58 GLY A C 18
ATOM 33381 O O . GLY A 1 79 ? 82.542 8.339 2.538 1.00 0.00 58 GLY A O 18
ATOM 33385 N N . VAL A 1 80 ? 84.049 7.021 1.519 1.00 0.00 59 VAL A N 18
ATOM 33386 C CA . VAL A 1 80 ? 84.602 6.513 2.767 1.00 0.00 59 VAL A CA 18
ATOM 33387 C C . VAL A 1 80 ? 85.783 7.361 3.232 1.00 0.00 59 VAL A C 18
ATOM 33388 O O . VAL A 1 80 ? 86.652 7.725 2.438 1.00 0.00 59 VAL A O 18
ATOM 33401 N N . GLU A 1 81 ? 85.792 7.684 4.519 1.00 0.00 60 GLU A N 18
ATOM 33402 C CA . GLU A 1 81 ? 86.891 8.416 5.125 1.00 0.00 60 GLU A CA 18
ATOM 33403 C C . GLU A 1 81 ? 87.893 7.438 5.724 1.00 0.00 60 GLU A C 18
ATOM 33404 O O . GLU A 1 81 ? 87.510 6.485 6.405 1.00 0.00 60 GLU A O 18
ATOM 33416 N N . ILE A 1 82 ? 89.166 7.674 5.458 1.00 0.00 61 ILE A N 18
ATOM 33417 C CA . ILE A 1 82 ? 90.225 6.782 5.899 1.00 0.00 61 ILE A CA 18
ATOM 33418 C C . ILE A 1 82 ? 91.346 7.580 6.554 1.00 0.00 61 ILE A C 18
ATOM 33419 O O . ILE A 1 82 ? 91.870 8.515 5.959 1.00 0.00 61 ILE A O 18
ATOM 33435 N N . VAL A 1 83 ? 91.710 7.222 7.771 1.00 0.00 62 VAL A N 18
ATOM 33436 C CA . VAL A 1 83 ? 92.819 7.880 8.445 1.00 0.00 62 VAL A CA 18
ATOM 33437 C C . VAL A 1 83 ? 94.091 7.050 8.317 1.00 0.00 62 VAL A C 18
ATOM 33438 O O . VAL A 1 83 ? 94.151 5.898 8.758 1.00 0.00 62 VAL A O 18
ATOM 33451 N N . ILE A 1 84 ? 95.098 7.634 7.683 1.00 0.00 63 ILE A N 18
ATOM 33452 C CA . ILE A 1 84 ? 96.342 6.934 7.418 1.00 0.00 63 ILE A CA 18
ATOM 33453 C C . ILE A 1 84 ? 97.534 7.736 7.924 1.00 0.00 63 ILE A C 18
ATOM 33454 O O . ILE A 1 84 ? 97.807 8.837 7.444 1.00 0.00 63 ILE A O 18
ATOM 33470 N N . ALA A 1 85 ? 98.239 7.185 8.900 1.00 0.00 64 ALA A N 18
ATOM 33471 C CA . ALA A 1 85 ? 99.456 7.806 9.401 1.00 0.00 64 ALA A CA 18
ATOM 33472 C C . ALA A 1 85 ? 100.522 7.816 8.311 1.00 0.00 64 ALA A C 18
ATOM 33473 O O . ALA A 1 85 ? 100.606 6.872 7.522 1.00 0.00 64 ALA A O 18
ATOM 33480 N N . PRO A 1 86 ? 101.346 8.883 8.246 1.00 0.00 65 PRO A N 18
ATOM 33481 C CA . PRO A 1 86 ? 102.421 9.016 7.246 1.00 0.00 65 PRO A CA 18
ATOM 33482 C C . PRO A 1 86 ? 103.285 7.761 7.139 1.00 0.00 65 PRO A C 18
ATOM 33483 O O . PRO A 1 86 ? 103.845 7.466 6.081 1.00 0.00 65 PRO A O 18
ATOM 33494 N N . ASP A 1 87 ? 103.384 7.032 8.244 1.00 0.00 66 ASP A N 18
ATOM 33495 C CA . ASP A 1 87 ? 104.083 5.753 8.283 1.00 0.00 66 ASP A CA 18
ATOM 33496 C C . ASP A 1 87 ? 103.513 4.796 7.238 1.00 0.00 66 ASP A C 18
ATOM 33497 O O . ASP A 1 87 ? 104.223 4.328 6.347 1.00 0.00 66 ASP A O 18
ATOM 33506 N N . TYR A 1 88 ? 102.209 4.559 7.327 1.00 0.00 67 TYR A N 18
ATOM 33507 C CA . TYR A 1 88 ? 101.538 3.587 6.474 1.00 0.00 67 TYR A CA 18
ATOM 33508 C C . TYR A 1 88 ? 101.448 4.085 5.036 1.00 0.00 67 TYR A C 18
ATOM 33509 O O . TYR A 1 88 ? 101.358 3.289 4.103 1.00 0.00 67 TYR A O 18
ATOM 33527 N N . VAL A 1 89 ? 101.479 5.403 4.865 1.00 0.00 68 VAL A N 18
ATOM 33528 C CA . VAL A 1 89 ? 101.374 6.024 3.543 1.00 0.00 68 VAL A CA 18
ATOM 33529 C C . VAL A 1 89 ? 102.433 5.480 2.584 1.00 0.00 68 VAL A C 18
ATOM 33530 O O . VAL A 1 89 ? 102.177 5.314 1.393 1.00 0.00 68 VAL A O 18
ATOM 33543 N N . SER A 1 90 ? 103.608 5.168 3.118 1.00 0.00 69 SER A N 18
ATOM 33544 C CA . SER A 1 90 ? 104.717 4.694 2.297 1.00 0.00 69 SER A CA 18
ATOM 33545 C C . SER A 1 90 ? 104.459 3.283 1.756 1.00 0.00 69 SER A C 18
ATOM 33546 O O . SER A 1 90 ? 105.126 2.832 0.823 1.00 0.00 69 SER A O 18
ATOM 33554 N N . LEU A 1 91 ? 103.483 2.595 2.334 1.00 0.00 70 LEU A N 18
ATOM 33555 C CA . LEU A 1 91 ? 103.184 1.224 1.941 1.00 0.00 70 LEU A CA 18
ATOM 33556 C C . LEU A 1 91 ? 101.802 1.116 1.299 1.00 0.00 70 LEU A C 18
ATOM 33557 O O . LEU A 1 91 ? 101.608 0.325 0.378 1.00 0.00 70 LEU A O 18
ATOM 33573 N N . LEU A 1 92 ? 100.862 1.933 1.772 1.00 0.00 71 LEU A N 18
ATOM 33574 C CA . LEU A 1 92 ? 99.480 1.908 1.283 1.00 0.00 71 LEU A CA 18
ATOM 33575 C C . LEU A 1 92 ? 99.332 2.634 -0.054 1.00 0.00 71 LEU A C 18
ATOM 33576 O O . LEU A 1 92 ? 98.216 2.886 -0.518 1.00 0.00 71 LEU A O 18
ATOM 33592 N N . ASP A 1 93 ? 100.450 2.971 -0.671 1.00 0.00 72 ASP A N 18
ATOM 33593 C CA . ASP A 1 93 ? 100.428 3.648 -1.954 1.00 0.00 72 ASP A CA 18
ATOM 33594 C C . ASP A 1 93 ? 100.235 2.645 -3.085 1.00 0.00 72 ASP A C 18
ATOM 33595 O O . ASP A 1 93 ? 100.923 1.619 -3.139 1.00 0.00 72 ASP A O 18
ATOM 33604 N N . GLN A 1 94 ? 99.275 2.947 -3.962 1.00 0.00 73 GLN A N 18
ATOM 33605 C CA . GLN A 1 94 ? 98.948 2.113 -5.126 1.00 0.00 73 GLN A CA 18
ATOM 33606 C C . GLN A 1 94 ? 98.279 0.802 -4.715 1.00 0.00 73 GLN A C 18
ATOM 33607 O O . GLN A 1 94 ? 98.117 -0.104 -5.531 1.00 0.00 73 GLN A O 18
ATOM 33621 N N . THR A 1 95 ? 97.861 0.713 -3.461 1.00 0.00 74 THR A N 18
ATOM 33622 C CA . THR A 1 95 ? 97.222 -0.492 -2.960 1.00 0.00 74 THR A CA 18
ATOM 33623 C C . THR A 1 95 ? 95.781 -0.587 -3.452 1.00 0.00 74 THR A C 18
ATOM 33624 O O . THR A 1 95 ? 94.998 0.349 -3.296 1.00 0.00 74 THR A O 18
ATOM 33635 N N . THR A 1 96 ? 95.446 -1.711 -4.066 1.00 0.00 75 THR A N 18
ATOM 33636 C CA . THR A 1 96 ? 94.104 -1.938 -4.568 1.00 0.00 75 THR A CA 18
ATOM 33637 C C . THR A 1 96 ? 93.306 -2.796 -3.591 1.00 0.00 75 THR A C 18
ATOM 33638 O O . THR A 1 96 ? 93.701 -3.917 -3.268 1.00 0.00 75 THR A O 18
ATOM 33649 N N . LEU A 1 97 ? 92.194 -2.259 -3.113 1.00 0.00 76 LEU A N 18
ATOM 33650 C CA . LEU A 1 97 ? 91.357 -2.957 -2.153 1.00 0.00 76 LEU A CA 18
ATOM 33651 C C . LEU A 1 97 ? 90.032 -3.366 -2.783 1.00 0.00 76 LEU A C 18
ATOM 33652 O O . LEU A 1 97 ? 89.303 -2.527 -3.318 1.00 0.00 76 LEU A O 18
ATOM 33668 N N . ASP A 1 98 ? 89.733 -4.657 -2.713 1.00 0.00 77 ASP A N 18
ATOM 33669 C CA . ASP A 1 98 ? 88.483 -5.194 -3.239 1.00 0.00 77 ASP A CA 18
ATOM 33670 C C . ASP A 1 98 ? 88.017 -6.363 -2.372 1.00 0.00 77 ASP A C 18
ATOM 33671 O O . ASP A 1 98 ? 88.818 -6.955 -1.649 1.00 0.00 77 ASP A O 18
ATOM 33680 N N . TYR A 1 99 ? 86.732 -6.688 -2.434 1.00 0.00 78 TYR A N 18
ATOM 33681 C CA . TYR A 1 99 ? 86.186 -7.770 -1.620 1.00 0.00 78 TYR A CA 18
ATOM 33682 C C . TYR A 1 99 ? 85.823 -8.969 -2.490 1.00 0.00 78 TYR A C 18
ATOM 33683 O O . TYR A 1 99 ? 85.120 -8.838 -3.497 1.00 0.00 78 TYR A O 18
ATOM 33701 N N . VAL A 1 100 ? 86.309 -10.139 -2.106 1.00 0.00 79 VAL A N 18
ATOM 33702 C CA . VAL A 1 100 ? 85.994 -11.361 -2.828 1.00 0.00 79 VAL A CA 18
ATOM 33703 C C . VAL A 1 100 ? 85.518 -12.443 -1.869 1.00 0.00 79 VAL A C 18
ATOM 33704 O O . VAL A 1 100 ? 86.037 -12.589 -0.757 1.00 0.00 79 VAL A O 18
ATOM 33717 N N . GLU A 1 101 ? 84.509 -13.179 -2.291 1.00 0.00 80 GLU A N 18
ATOM 33718 C CA . GLU A 1 101 ? 83.978 -14.268 -1.497 1.00 0.00 80 GLU A CA 18
ATOM 33719 C C . GLU A 1 101 ? 84.870 -15.503 -1.618 1.00 0.00 80 GLU A C 18
ATOM 33720 O O . GLU A 1 101 ? 84.708 -16.310 -2.534 1.00 0.00 80 GLU A O 18
ATOM 33732 N N . LEU A 1 102 ? 85.856 -15.610 -0.733 1.00 0.00 81 LEU A N 18
ATOM 33733 C CA . LEU A 1 102 ? 86.671 -16.817 -0.660 1.00 0.00 81 LEU A CA 18
ATOM 33734 C C . LEU A 1 102 ? 85.868 -17.935 -0.002 1.00 0.00 81 LEU A C 18
ATOM 33735 O O . LEU A 1 102 ? 85.832 -19.067 -0.488 1.00 0.00 81 LEU A O 18
ATOM 33751 N N . GLU A 1 103 ? 85.213 -17.598 1.101 1.00 0.00 82 GLU A N 18
ATOM 33752 C CA . GLU A 1 103 ? 84.362 -18.539 1.815 1.00 0.00 82 GLU A CA 18
ATOM 33753 C C . GLU A 1 103 ? 82.897 -18.211 1.548 1.00 0.00 82 GLU A C 18
ATOM 33754 O O . GLU A 1 103 ? 82.534 -17.041 1.475 1.00 0.00 82 GLU A O 18
ATOM 33766 N N . PRO A 1 104 ? 82.043 -19.235 1.394 1.00 0.00 83 PRO A N 18
ATOM 33767 C CA . PRO A 1 104 ? 80.622 -19.050 1.076 1.00 0.00 83 PRO A CA 18
ATOM 33768 C C . PRO A 1 104 ? 79.899 -18.164 2.089 1.00 0.00 83 PRO A C 18
ATOM 33769 O O . PRO A 1 104 ? 79.714 -18.546 3.249 1.00 0.00 83 PRO A O 18
ATOM 33780 N N . GLY A 1 105 ? 79.499 -16.976 1.648 1.00 0.00 84 GLY A N 18
ATOM 33781 C CA . GLY A 1 105 ? 78.793 -16.060 2.517 1.00 0.00 84 GLY A CA 18
ATOM 33782 C C . GLY A 1 105 ? 79.730 -15.123 3.248 1.00 0.00 84 GLY A C 18
ATOM 33783 O O . GLY A 1 105 ? 79.289 -14.289 4.040 1.00 0.00 84 GLY A O 18
ATOM 33787 N N . GLN A 1 106 ? 81.020 -15.255 2.982 1.00 0.00 85 GLN A N 18
ATOM 33788 C CA . GLN A 1 106 ? 82.023 -14.430 3.639 1.00 0.00 85 GLN A CA 18
ATOM 33789 C C . GLN A 1 106 ? 82.763 -13.580 2.617 1.00 0.00 85 GLN A C 18
ATOM 33790 O O . GLN A 1 106 ? 83.473 -14.101 1.755 1.00 0.00 85 GLN A O 18
ATOM 33804 N N . PHE A 1 107 ? 82.602 -12.275 2.717 1.00 0.00 86 PHE A N 18
ATOM 33805 C CA . PHE A 1 107 ? 83.276 -11.366 1.810 1.00 0.00 86 PHE A CA 18
ATOM 33806 C C . PHE A 1 107 ? 84.606 -10.938 2.403 1.00 0.00 86 PHE A C 18
ATOM 33807 O O . PHE A 1 107 ? 84.665 -10.103 3.309 1.00 0.00 86 PHE A O 18
ATOM 33824 N N . HIS A 1 108 ? 85.669 -11.529 1.893 1.00 0.00 87 HIS A N 18
ATOM 33825 C CA . HIS A 1 108 ? 87.004 -11.281 2.404 1.00 0.00 87 HIS A CA 18
ATOM 33826 C C . HIS A 1 108 ? 87.712 -10.262 1.526 1.00 0.00 87 HIS A C 18
ATOM 33827 O O . HIS A 1 108 ? 87.861 -10.461 0.319 1.00 0.00 87 HIS A O 18
ATOM 33842 N N . PHE A 1 109 ? 88.136 -9.169 2.133 1.00 0.00 88 PHE A N 18
ATOM 33843 C CA . PHE A 1 109 ? 88.818 -8.110 1.413 1.00 0.00 88 PHE A CA 18
ATOM 33844 C C . PHE A 1 109 ? 90.244 -8.528 1.090 1.00 0.00 88 PHE A C 18
ATOM 33845 O O . PHE A 1 109 ? 90.961 -9.029 1.958 1.00 0.00 88 PHE A O 18
ATOM 33862 N N . ILE A 1 110 ? 90.644 -8.336 -0.152 1.00 0.00 89 ILE A N 18
ATOM 33863 C CA . ILE A 1 110 ? 91.990 -8.666 -0.580 1.00 0.00 89 ILE A CA 18
ATOM 33864 C C . ILE A 1 110 ? 92.746 -7.398 -0.953 1.00 0.00 89 ILE A C 18
ATOM 33865 O O . ILE A 1 110 ? 92.192 -6.491 -1.578 1.00 0.00 89 ILE A O 18
ATOM 33881 N N . PHE A 1 111 ? 94.000 -7.329 -0.545 1.00 0.00 90 PHE A N 18
ATOM 33882 C CA . PHE A 1 111 ? 94.825 -6.166 -0.814 1.00 0.00 90 PHE A CA 18
ATOM 33883 C C . PHE A 1 111 ? 95.814 -6.474 -1.928 1.00 0.00 90 PHE A C 18
ATOM 33884 O O . PHE A 1 111 ? 96.799 -7.182 -1.719 1.00 0.00 90 PHE A O 18
ATOM 33901 N N . LEU A 1 112 ? 95.538 -5.956 -3.112 1.00 0.00 91 LEU A N 18
ATOM 33902 C CA . LEU A 1 112 ? 96.389 -6.196 -4.264 1.00 0.00 91 LEU A CA 18
ATOM 33903 C C . LEU A 1 112 ? 97.437 -5.104 -4.390 1.00 0.00 91 LEU A C 18
ATOM 33904 O O . LEU A 1 112 ? 97.113 -3.920 -4.488 1.00 0.00 91 LEU A O 18
ATOM 33920 N N . ASN A 1 113 ? 98.690 -5.509 -4.374 1.00 0.00 92 ASN A N 18
ATOM 33921 C CA . ASN A 1 113 ? 99.799 -4.577 -4.511 1.00 0.00 92 ASN A CA 18
ATOM 33922 C C . ASN A 1 113 ? 100.490 -4.771 -5.855 1.00 0.00 92 ASN A C 18
ATOM 33923 O O . ASN A 1 113 ? 101.103 -5.807 -6.104 1.00 0.00 92 ASN A O 18
ATOM 33934 N N . PRO A 1 114 ? 100.382 -3.775 -6.746 1.00 0.00 93 PRO A N 18
ATOM 33935 C CA . PRO A 1 114 ? 101.007 -3.818 -8.071 1.00 0.00 93 PRO A CA 18
ATOM 33936 C C . PRO A 1 114 ? 102.531 -3.817 -7.993 1.00 0.00 93 PRO A C 18
ATOM 33937 O O . PRO A 1 114 ? 103.209 -4.200 -8.942 1.00 0.00 93 PRO A O 18
ATOM 33948 N N . ARG A 1 115 ? 103.064 -3.392 -6.855 1.00 0.00 94 ARG A N 18
ATOM 33949 C CA . ARG A 1 115 ? 104.507 -3.330 -6.662 1.00 0.00 94 ARG A CA 18
ATOM 33950 C C . ARG A 1 115 ? 105.037 -4.618 -6.044 1.00 0.00 94 ARG A C 18
ATOM 33951 O O . ARG A 1 115 ? 106.167 -4.663 -5.558 1.00 0.00 94 ARG A O 18
ATOM 33972 N N . ASP A 1 116 ? 104.224 -5.662 -6.068 1.00 0.00 95 ASP A N 18
ATOM 33973 C CA . ASP A 1 116 ? 104.635 -6.951 -5.535 1.00 0.00 95 ASP A CA 18
ATOM 33974 C C . ASP A 1 116 ? 104.980 -7.911 -6.673 1.00 0.00 95 ASP A C 18
ATOM 33975 O O . ASP A 1 116 ? 104.191 -8.093 -7.602 1.00 0.00 95 ASP A O 18
ATOM 33984 N N . PRO A 1 117 ? 106.178 -8.516 -6.621 1.00 0.00 96 PRO A N 18
ATOM 33985 C CA . PRO A 1 117 ? 106.656 -9.460 -7.647 1.00 0.00 96 PRO A CA 18
ATOM 33986 C C . PRO A 1 117 ? 105.742 -10.675 -7.853 1.00 0.00 96 PRO A C 18
ATOM 33987 O O . PRO A 1 117 ? 105.831 -11.351 -8.873 1.00 0.00 96 PRO A O 18
ATOM 33998 N N . THR A 1 118 ? 104.872 -10.960 -6.892 1.00 0.00 97 THR A N 18
ATOM 33999 C CA . THR A 1 118 ? 103.947 -12.077 -7.030 1.00 0.00 97 THR A CA 18
ATOM 34000 C C . THR A 1 118 ? 102.711 -11.651 -7.826 1.00 0.00 97 THR A C 18
ATOM 34001 O O . THR A 1 118 ? 101.972 -12.487 -8.354 1.00 0.00 97 THR A O 18
ATOM 34012 N N . TYR A 1 119 ? 102.497 -10.343 -7.922 1.00 0.00 98 TYR A N 18
ATOM 34013 C CA . TYR A 1 119 ? 101.392 -9.806 -8.706 1.00 0.00 98 TYR A CA 18
ATOM 34014 C C . TYR A 1 119 ? 101.776 -9.797 -10.183 1.00 0.00 98 TYR A C 18
ATOM 34015 O O . TYR A 1 119 ? 100.953 -10.066 -11.061 1.00 0.00 98 TYR A O 18
ATOM 34033 N N . ARG A 1 120 ? 103.038 -9.481 -10.441 1.00 0.00 99 ARG A N 18
ATOM 34034 C CA . ARG A 1 120 ? 103.604 -9.574 -11.779 1.00 0.00 99 ARG A CA 18
ATOM 34035 C C . ARG A 1 120 ? 104.995 -10.195 -11.703 1.00 0.00 99 ARG A C 18
ATOM 34036 O O . ARG A 1 120 ? 105.975 -9.512 -11.399 1.00 0.00 99 ARG A O 18
ATOM 34057 N N . PRO A 1 121 ? 105.086 -11.507 -11.953 1.00 0.00 100 PRO A N 18
ATOM 34058 C CA . PRO A 1 121 ? 106.334 -12.253 -11.834 1.00 0.00 100 PRO A CA 18
ATOM 34059 C C . PRO A 1 121 ? 107.163 -12.239 -13.116 1.00 0.00 100 PRO A C 18
ATOM 34060 O O . PRO A 1 121 ? 106.655 -11.928 -14.197 1.00 0.00 100 PRO A O 18
ATOM 34071 N N . PRO A 1 122 ? 108.461 -12.562 -13.008 1.00 0.00 101 PRO A N 18
ATOM 34072 C CA . PRO A 1 122 ? 109.335 -12.713 -14.168 1.00 0.00 101 PRO A CA 18
ATOM 34073 C C . PRO A 1 122 ? 108.975 -13.957 -14.976 1.00 0.00 101 PRO A C 18
ATOM 34074 O O . PRO A 1 122 ? 109.245 -15.087 -14.556 1.00 0.00 101 PRO A O 18
ATOM 34085 N N . SER A 1 123 ? 108.325 -13.748 -16.109 1.00 0.00 102 SER A N 18
ATOM 34086 C CA . SER A 1 123 ? 107.935 -14.844 -16.978 1.00 0.00 102 SER A CA 18
ATOM 34087 C C . SER A 1 123 ? 109.149 -15.407 -17.708 1.00 0.00 102 SER A C 18
ATOM 34088 O O . SER A 1 123 ? 109.769 -14.727 -18.530 1.00 0.00 102 SER A O 18
ATOM 34096 N N . GLY A 1 124 ? 109.501 -16.639 -17.379 1.00 0.00 103 GLY A N 18
ATOM 34097 C CA . GLY A 1 124 ? 110.632 -17.286 -18.005 1.00 0.00 103 GLY A CA 18
ATOM 34098 C C . GLY A 1 124 ? 110.808 -18.697 -17.502 1.00 0.00 103 GLY A C 18
ATOM 34099 O O . GLY A 1 124 ? 110.078 -19.134 -16.611 1.00 0.00 103 GLY A O 18
ATOM 34103 N N . GLY A 1 125 ? 111.762 -19.414 -18.068 1.00 0.00 104 GLY A N 18
ATOM 34104 C CA . GLY A 1 125 ? 112.020 -20.767 -17.640 1.00 0.00 104 GLY A CA 18
ATOM 34105 C C . GLY A 1 125 ? 113.475 -21.134 -17.805 1.00 0.00 104 GLY A C 18
ATOM 34106 O O . GLY A 1 125 ? 113.979 -21.966 -17.020 1.00 0.00 104 GLY A O 18
ATOM 34111 N N . MET A 1 1 ? 120.702 23.016 -18.457 1.00 0.00 -20 MET A N 19
ATOM 34112 C CA . MET A 1 1 ? 120.090 22.218 -19.544 1.00 0.00 -20 MET A CA 19
ATOM 34113 C C . MET A 1 1 ? 119.197 23.104 -20.404 1.00 0.00 -20 MET A C 19
ATOM 34114 O O . MET A 1 1 ? 119.331 23.143 -21.627 1.00 0.00 -20 MET A O 19
ATOM 34130 N N . GLY A 1 2 ? 118.292 23.823 -19.756 1.00 0.00 -19 GLY A N 19
ATOM 34131 C CA . GLY A 1 2 ? 117.389 24.703 -20.465 1.00 0.00 -19 GLY A CA 19
ATOM 34132 C C . GLY A 1 2 ? 116.207 25.093 -19.608 1.00 0.00 -19 GLY A C 19
ATOM 34133 O O . GLY A 1 2 ? 116.208 26.160 -18.991 1.00 0.00 -19 GLY A O 19
ATOM 34137 N N . SER A 1 3 ? 115.207 24.222 -19.563 1.00 0.00 -18 SER A N 19
ATOM 34138 C CA . SER A 1 3 ? 114.032 24.437 -18.733 1.00 0.00 -18 SER A CA 19
ATOM 34139 C C . SER A 1 3 ? 114.416 24.563 -17.261 1.00 0.00 -18 SER A C 19
ATOM 34140 O O . SER A 1 3 ? 114.878 23.606 -16.636 1.00 0.00 -18 SER A O 19
ATOM 34148 N N . SER A 1 4 ? 114.237 25.760 -16.727 1.00 0.00 -17 SER A N 19
ATOM 34149 C CA . SER A 1 4 ? 114.603 26.062 -15.357 1.00 0.00 -17 SER A CA 19
ATOM 34150 C C . SER A 1 4 ? 113.778 27.236 -14.841 1.00 0.00 -17 SER A C 19
ATOM 34151 O O . SER A 1 4 ? 114.248 28.039 -14.033 1.00 0.00 -17 SER A O 19
ATOM 34159 N N . HIS A 1 5 ? 112.546 27.330 -15.328 1.00 0.00 -16 HIS A N 19
ATOM 34160 C CA . HIS A 1 5 ? 111.629 28.382 -14.911 1.00 0.00 -16 HIS A CA 19
ATOM 34161 C C . HIS A 1 5 ? 111.253 28.178 -13.447 1.00 0.00 -16 HIS A C 19
ATOM 34162 O O . HIS A 1 5 ? 110.462 27.296 -13.118 1.00 0.00 -16 HIS A O 19
ATOM 34177 N N . HIS A 1 6 ? 111.825 29.001 -12.581 1.00 0.00 -15 HIS A N 19
ATOM 34178 C CA . HIS A 1 6 ? 111.764 28.775 -11.138 1.00 0.00 -15 HIS A CA 19
ATOM 34179 C C . HIS A 1 6 ? 110.343 28.902 -10.602 1.00 0.00 -15 HIS A C 19
ATOM 34180 O O . HIS A 1 6 ? 109.896 28.070 -9.812 1.00 0.00 -15 HIS A O 19
ATOM 34195 N N . HIS A 1 7 ? 109.633 29.936 -11.025 1.00 0.00 -14 HIS A N 19
ATOM 34196 C CA . HIS A 1 7 ? 108.256 30.130 -10.592 1.00 0.00 -14 HIS A CA 19
ATOM 34197 C C . HIS A 1 7 ? 107.270 29.477 -11.553 1.00 0.00 -14 HIS A C 19
ATOM 34198 O O . HIS A 1 7 ? 107.052 29.962 -12.662 1.00 0.00 -14 HIS A O 19
ATOM 34213 N N . HIS A 1 8 ? 106.694 28.365 -11.126 1.00 0.00 -13 HIS A N 19
ATOM 34214 C CA . HIS A 1 8 ? 105.620 27.727 -11.868 1.00 0.00 -13 HIS A CA 19
ATOM 34215 C C . HIS A 1 8 ? 104.287 28.237 -11.348 1.00 0.00 -13 HIS A C 19
ATOM 34216 O O . HIS A 1 8 ? 104.040 28.230 -10.144 1.00 0.00 -13 HIS A O 19
ATOM 34231 N N . HIS A 1 9 ? 103.435 28.689 -12.251 1.00 0.00 -12 HIS A N 19
ATOM 34232 C CA . HIS A 1 9 ? 102.161 29.292 -11.868 1.00 0.00 -12 HIS A CA 19
ATOM 34233 C C . HIS A 1 9 ? 101.087 28.223 -11.671 1.00 0.00 -12 HIS A C 19
ATOM 34234 O O . HIS A 1 9 ? 99.892 28.514 -11.673 1.00 0.00 -12 HIS A O 19
ATOM 34249 N N . HIS A 1 10 ? 101.530 26.991 -11.463 1.00 0.00 -11 HIS A N 19
ATOM 34250 C CA . HIS A 1 10 ? 100.631 25.861 -11.300 1.00 0.00 -11 HIS A CA 19
ATOM 34251 C C . HIS A 1 10 ? 101.266 24.840 -10.361 1.00 0.00 -11 HIS A C 19
ATOM 34252 O O . HIS A 1 10 ? 102.478 24.630 -10.411 1.00 0.00 -11 HIS A O 19
ATOM 34267 N N . SER A 1 11 ? 100.461 24.225 -9.502 1.00 0.00 -10 SER A N 19
ATOM 34268 C CA . SER A 1 11 ? 100.962 23.203 -8.595 1.00 0.00 -10 SER A CA 19
ATOM 34269 C C . SER A 1 11 ? 101.391 21.972 -9.390 1.00 0.00 -10 SER A C 19
ATOM 34270 O O . SER A 1 11 ? 100.580 21.350 -10.074 1.00 0.00 -10 SER A O 19
ATOM 34278 N N . SER A 1 12 ? 102.667 21.627 -9.285 1.00 0.00 -9 SER A N 19
ATOM 34279 C CA . SER A 1 12 ? 103.273 20.603 -10.132 1.00 0.00 -9 SER A CA 19
ATOM 34280 C C . SER A 1 12 ? 102.946 19.177 -9.666 1.00 0.00 -9 SER A C 19
ATOM 34281 O O . SER A 1 12 ? 103.720 18.249 -9.900 1.00 0.00 -9 SER A O 19
ATOM 34289 N N . GLY A 1 13 ? 101.802 19.000 -9.012 1.00 0.00 -8 GLY A N 19
ATOM 34290 C CA . GLY A 1 13 ? 101.361 17.669 -8.619 1.00 0.00 -8 GLY A CA 19
ATOM 34291 C C . GLY A 1 13 ? 102.005 17.165 -7.338 1.00 0.00 -8 GLY A C 19
ATOM 34292 O O . GLY A 1 13 ? 101.448 16.301 -6.662 1.00 0.00 -8 GLY A O 19
ATOM 34296 N N . LEU A 1 14 ? 103.179 17.698 -7.011 1.00 0.00 -7 LEU A N 19
ATOM 34297 C CA . LEU A 1 14 ? 103.906 17.298 -5.808 1.00 0.00 -7 LEU A CA 19
ATOM 34298 C C . LEU A 1 14 ? 103.049 17.514 -4.564 1.00 0.00 -7 LEU A C 19
ATOM 34299 O O . LEU A 1 14 ? 102.873 16.607 -3.748 1.00 0.00 -7 LEU A O 19
ATOM 34315 N N . VAL A 1 15 ? 102.520 18.719 -4.428 1.00 0.00 -6 VAL A N 19
ATOM 34316 C CA . VAL A 1 15 ? 101.629 19.045 -3.326 1.00 0.00 -6 VAL A CA 19
ATOM 34317 C C . VAL A 1 15 ? 100.360 19.731 -3.837 1.00 0.00 -6 VAL A C 19
ATOM 34318 O O . VAL A 1 15 ? 100.308 20.953 -3.982 1.00 0.00 -6 VAL A O 19
ATOM 34331 N N . PRO A 1 16 ? 99.332 18.936 -4.168 1.00 0.00 -5 PRO A N 19
ATOM 34332 C CA . PRO A 1 16 ? 98.050 19.446 -4.636 1.00 0.00 -5 PRO A CA 19
ATOM 34333 C C . PRO A 1 16 ? 97.066 19.671 -3.490 1.00 0.00 -5 PRO A C 19
ATOM 34334 O O . PRO A 1 16 ? 97.418 19.509 -2.316 1.00 0.00 -5 PRO A O 19
ATOM 34345 N N . ARG A 1 17 ? 95.836 20.046 -3.827 1.00 0.00 -4 ARG A N 19
ATOM 34346 C CA . ARG A 1 17 ? 94.789 20.201 -2.824 1.00 0.00 -4 ARG A CA 19
ATOM 34347 C C . ARG A 1 17 ? 94.237 18.834 -2.438 1.00 0.00 -4 ARG A C 19
ATOM 34348 O O . ARG A 1 17 ? 93.169 18.427 -2.899 1.00 0.00 -4 ARG A O 19
ATOM 34369 N N . GLY A 1 18 ? 94.990 18.117 -1.623 1.00 0.00 -3 GLY A N 19
ATOM 34370 C CA . GLY A 1 18 ? 94.590 16.793 -1.206 1.00 0.00 -3 GLY A CA 19
ATOM 34371 C C . GLY A 1 18 ? 95.690 16.100 -0.437 1.00 0.00 -3 GLY A C 19
ATOM 34372 O O . GLY A 1 18 ? 96.586 16.757 0.095 1.00 0.00 -3 GLY A O 19
ATOM 34376 N N . SER A 1 19 ? 95.640 14.781 -0.392 1.00 0.00 -2 SER A N 19
ATOM 34377 C CA . SER A 1 19 ? 96.614 14.011 0.356 1.00 0.00 -2 SER A CA 19
ATOM 34378 C C . SER A 1 19 ? 97.564 13.260 -0.575 1.00 0.00 -2 SER A C 19
ATOM 34379 O O . SER A 1 19 ? 98.574 12.715 -0.127 1.00 0.00 -2 SER A O 19
ATOM 34387 N N . HIS A 1 20 ? 97.221 13.225 -1.868 1.00 0.00 -1 HIS A N 19
ATOM 34388 C CA . HIS A 1 20 ? 98.078 12.624 -2.898 1.00 0.00 -1 HIS A CA 19
ATOM 34389 C C . HIS A 1 20 ? 98.115 11.095 -2.760 1.00 0.00 -1 HIS A C 19
ATOM 34390 O O . HIS A 1 20 ? 98.864 10.411 -3.453 1.00 0.00 -1 HIS A O 19
ATOM 34405 N N . MET A 1 21 ? 97.272 10.563 -1.885 1.00 0.00 0 MET A N 19
ATOM 34406 C CA . MET A 1 21 ? 97.216 9.124 -1.659 1.00 0.00 0 MET A CA 19
ATOM 34407 C C . MET A 1 21 ? 96.590 8.414 -2.852 1.00 0.00 0 MET A C 19
ATOM 34408 O O . MET A 1 21 ? 95.490 8.756 -3.282 1.00 0.00 0 MET A O 19
ATOM 34422 N N . MET A 1 22 ? 97.296 7.424 -3.380 1.00 0.00 1 MET A N 19
ATOM 34423 C CA . MET A 1 22 ? 96.830 6.690 -4.549 1.00 0.00 1 MET A CA 19
ATOM 34424 C C . MET A 1 22 ? 96.140 5.392 -4.139 1.00 0.00 1 MET A C 19
ATOM 34425 O O . MET A 1 22 ? 95.990 4.474 -4.943 1.00 0.00 1 MET A O 19
ATOM 34439 N N . PHE A 1 23 ? 95.727 5.329 -2.880 1.00 0.00 2 PHE A N 19
ATOM 34440 C CA . PHE A 1 23 ? 94.971 4.189 -2.371 1.00 0.00 2 PHE A CA 19
ATOM 34441 C C . PHE A 1 23 ? 93.584 4.166 -3.010 1.00 0.00 2 PHE A C 19
ATOM 34442 O O . PHE A 1 23 ? 92.744 5.024 -2.728 1.00 0.00 2 PHE A O 19
ATOM 34459 N N . LYS A 1 24 ? 93.356 3.203 -3.890 1.00 0.00 3 LYS A N 19
ATOM 34460 C CA . LYS A 1 24 ? 92.082 3.103 -4.580 1.00 0.00 3 LYS A CA 19
ATOM 34461 C C . LYS A 1 24 ? 91.164 2.135 -3.850 1.00 0.00 3 LYS A C 19
ATOM 34462 O O . LYS A 1 24 ? 91.578 1.040 -3.474 1.00 0.00 3 LYS A O 19
ATOM 34481 N N . LEU A 1 25 ? 89.924 2.545 -3.644 1.00 0.00 4 LEU A N 19
ATOM 34482 C CA . LEU A 1 25 ? 88.951 1.718 -2.955 1.00 0.00 4 LEU A CA 19
ATOM 34483 C C . LEU A 1 25 ? 87.682 1.593 -3.796 1.00 0.00 4 LEU A C 19
ATOM 34484 O O . LEU A 1 25 ? 86.996 2.583 -4.046 1.00 0.00 4 LEU A O 19
ATOM 34500 N N . THR A 1 26 ? 87.397 0.378 -4.250 1.00 0.00 5 THR A N 19
ATOM 34501 C CA . THR A 1 26 ? 86.207 0.107 -5.050 1.00 0.00 5 THR A CA 19
ATOM 34502 C C . THR A 1 26 ? 84.940 0.324 -4.221 1.00 0.00 5 THR A C 19
ATOM 34503 O O . THR A 1 26 ? 84.880 -0.086 -3.061 1.00 0.00 5 THR A O 19
ATOM 34514 N N . PRO A 1 27 ? 83.910 0.971 -4.802 1.00 0.00 6 PRO A N 19
ATOM 34515 C CA . PRO A 1 27 ? 82.622 1.205 -4.134 1.00 0.00 6 PRO A CA 19
ATOM 34516 C C . PRO A 1 27 ? 82.030 -0.069 -3.531 1.00 0.00 6 PRO A C 19
ATOM 34517 O O . PRO A 1 27 ? 81.309 -0.017 -2.533 1.00 0.00 6 PRO A O 19
ATOM 34528 N N . ALA A 1 28 ? 82.352 -1.212 -4.130 1.00 0.00 7 ALA A N 19
ATOM 34529 C CA . ALA A 1 28 ? 81.890 -2.498 -3.626 1.00 0.00 7 ALA A CA 19
ATOM 34530 C C . ALA A 1 28 ? 82.449 -2.757 -2.230 1.00 0.00 7 ALA A C 19
ATOM 34531 O O . ALA A 1 28 ? 81.773 -3.317 -1.370 1.00 0.00 7 ALA A O 19
ATOM 34538 N N . ALA A 1 29 ? 83.687 -2.330 -2.008 1.00 0.00 8 ALA A N 19
ATOM 34539 C CA . ALA A 1 29 ? 84.323 -2.466 -0.707 1.00 0.00 8 ALA A CA 19
ATOM 34540 C C . ALA A 1 29 ? 83.827 -1.381 0.240 1.00 0.00 8 ALA A C 19
ATOM 34541 O O . ALA A 1 29 ? 83.727 -1.592 1.447 1.00 0.00 8 ALA A O 19
ATOM 34548 N N . ALA A 1 30 ? 83.499 -0.223 -0.325 1.00 0.00 9 ALA A N 19
ATOM 34549 C CA . ALA A 1 30 ? 83.003 0.906 0.456 1.00 0.00 9 ALA A CA 19
ATOM 34550 C C . ALA A 1 30 ? 81.696 0.557 1.152 1.00 0.00 9 ALA A C 19
ATOM 34551 O O . ALA A 1 30 ? 81.495 0.894 2.318 1.00 0.00 9 ALA A O 19
ATOM 34558 N N . GLU A 1 31 ? 80.814 -0.133 0.437 1.00 0.00 10 GLU A N 19
ATOM 34559 C CA . GLU A 1 31 ? 79.530 -0.537 0.994 1.00 0.00 10 GLU A CA 19
ATOM 34560 C C . GLU A 1 31 ? 79.701 -1.616 2.057 1.00 0.00 10 GLU A C 19
ATOM 34561 O O . GLU A 1 31 ? 78.835 -1.788 2.912 1.00 0.00 10 GLU A O 19
ATOM 34573 N N . GLN A 1 32 ? 80.818 -2.332 2.005 1.00 0.00 11 GLN A N 19
ATOM 34574 C CA . GLN A 1 32 ? 81.137 -3.318 3.031 1.00 0.00 11 GLN A CA 19
ATOM 34575 C C . GLN A 1 32 ? 81.613 -2.607 4.294 1.00 0.00 11 GLN A C 19
ATOM 34576 O O . GLN A 1 32 ? 81.268 -2.995 5.409 1.00 0.00 11 GLN A O 19
ATOM 34590 N N . VAL A 1 33 ? 82.400 -1.555 4.107 1.00 0.00 12 VAL A N 19
ATOM 34591 C CA . VAL A 1 33 ? 82.831 -0.717 5.219 1.00 0.00 12 VAL A CA 19
ATOM 34592 C C . VAL A 1 33 ? 81.623 -0.022 5.841 1.00 0.00 12 VAL A C 19
ATOM 34593 O O . VAL A 1 33 ? 81.480 0.040 7.063 1.00 0.00 12 VAL A O 19
ATOM 34606 N N . LEU A 1 34 ? 80.740 0.475 4.982 1.00 0.00 13 LEU A N 19
ATOM 34607 C CA . LEU A 1 34 ? 79.512 1.119 5.426 1.00 0.00 13 LEU A CA 19
ATOM 34608 C C . LEU A 1 34 ? 78.584 0.098 6.084 1.00 0.00 13 LEU A C 19
ATOM 34609 O O . LEU A 1 34 ? 77.794 0.439 6.957 1.00 0.00 13 LEU A O 19
ATOM 34625 N N . LYS A 1 35 ? 78.699 -1.158 5.661 1.00 0.00 14 LYS A N 19
ATOM 34626 C CA . LYS A 1 35 ? 77.934 -2.253 6.256 1.00 0.00 14 LYS A CA 19
ATOM 34627 C C . LYS A 1 35 ? 78.322 -2.423 7.723 1.00 0.00 14 LYS A C 19
ATOM 34628 O O . LYS A 1 35 ? 77.467 -2.619 8.589 1.00 0.00 14 LYS A O 19
ATOM 34647 N N . ALA A 1 36 ? 79.617 -2.318 7.996 1.00 0.00 15 ALA A N 19
ATOM 34648 C CA . ALA A 1 36 ? 80.121 -2.412 9.358 1.00 0.00 15 ALA A CA 19
ATOM 34649 C C . ALA A 1 36 ? 79.582 -1.269 10.212 1.00 0.00 15 ALA A C 19
ATOM 34650 O O . ALA A 1 36 ? 79.212 -1.468 11.369 1.00 0.00 15 ALA A O 19
ATOM 34657 N N . ALA A 1 37 ? 79.526 -0.077 9.628 1.00 0.00 16 ALA A N 19
ATOM 34658 C CA . ALA A 1 37 ? 78.980 1.088 10.314 1.00 0.00 16 ALA A CA 19
ATOM 34659 C C . ALA A 1 37 ? 77.465 0.968 10.453 1.00 0.00 16 ALA A C 19
ATOM 34660 O O . ALA A 1 37 ? 76.873 1.472 11.406 1.00 0.00 16 ALA A O 19
ATOM 34667 N N . LYS A 1 38 ? 76.849 0.285 9.494 1.00 0.00 17 LYS A N 19
ATOM 34668 C CA . LYS A 1 38 ? 75.410 0.044 9.506 1.00 0.00 17 LYS A CA 19
ATOM 34669 C C . LYS A 1 38 ? 75.026 -0.845 10.686 1.00 0.00 17 LYS A C 19
ATOM 34670 O O . LYS A 1 38 ? 73.897 -0.799 11.175 1.00 0.00 17 LYS A O 19
ATOM 34689 N N . GLN A 1 39 ? 75.972 -1.662 11.134 1.00 0.00 18 GLN A N 19
ATOM 34690 C CA . GLN A 1 39 ? 75.768 -2.491 12.317 1.00 0.00 18 GLN A CA 19
ATOM 34691 C C . GLN A 1 39 ? 75.690 -1.629 13.578 1.00 0.00 18 GLN A C 19
ATOM 34692 O O . GLN A 1 39 ? 75.203 -2.077 14.621 1.00 0.00 18 GLN A O 19
ATOM 34706 N N . GLY A 1 40 ? 76.172 -0.398 13.477 1.00 0.00 19 GLY A N 19
ATOM 34707 C CA . GLY A 1 40 ? 76.114 0.524 14.595 1.00 0.00 19 GLY A CA 19
ATOM 34708 C C . GLY A 1 40 ? 77.327 0.420 15.497 1.00 0.00 19 GLY A C 19
ATOM 34709 O O . GLY A 1 40 ? 78.041 -0.583 15.477 1.00 0.00 19 GLY A O 19
ATOM 34713 N N . GLY A 1 41 ? 77.573 1.462 16.277 1.00 0.00 20 GLY A N 19
ATOM 34714 C CA . GLY A 1 41 ? 78.667 1.431 17.234 1.00 0.00 20 GLY A CA 19
ATOM 34715 C C . GLY A 1 41 ? 79.927 2.086 16.703 1.00 0.00 20 GLY A C 19
ATOM 34716 O O . GLY A 1 41 ? 80.454 3.014 17.314 1.00 0.00 20 GLY A O 19
ATOM 34720 N N . THR A 1 42 ? 80.396 1.619 15.553 1.00 0.00 21 THR A N 19
ATOM 34721 C CA . THR A 1 42 ? 81.605 2.157 14.935 1.00 0.00 21 THR A CA 19
ATOM 34722 C C . THR A 1 42 ? 81.326 3.484 14.226 1.00 0.00 21 THR A C 19
ATOM 34723 O O . THR A 1 42 ? 82.168 4.004 13.492 1.00 0.00 21 THR A O 19
ATOM 34734 N N . GLU A 1 43 ? 80.144 4.030 14.469 1.00 0.00 22 GLU A N 19
ATOM 34735 C CA . GLU A 1 43 ? 79.721 5.281 13.861 1.00 0.00 22 GLU A CA 19
ATOM 34736 C C . GLU A 1 43 ? 80.431 6.458 14.519 1.00 0.00 22 GLU A C 19
ATOM 34737 O O . GLU A 1 43 ? 80.113 6.841 15.647 1.00 0.00 22 GLU A O 19
ATOM 34749 N N . GLY A 1 44 ? 81.393 7.025 13.810 1.00 0.00 23 GLY A N 19
ATOM 34750 C CA . GLY A 1 44 ? 82.215 8.076 14.373 1.00 0.00 23 GLY A CA 19
ATOM 34751 C C . GLY A 1 44 ? 83.666 7.654 14.429 1.00 0.00 23 GLY A C 19
ATOM 34752 O O . GLY A 1 44 ? 84.557 8.459 14.701 1.00 0.00 23 GLY A O 19
ATOM 34756 N N . MET A 1 45 ? 83.892 6.373 14.179 1.00 0.00 24 MET A N 19
ATOM 34757 C CA . MET A 1 45 ? 85.234 5.831 14.098 1.00 0.00 24 MET A CA 19
ATOM 34758 C C . MET A 1 45 ? 85.659 5.793 12.638 1.00 0.00 24 MET A C 19
ATOM 34759 O O . MET A 1 45 ? 84.898 5.355 11.775 1.00 0.00 24 MET A O 19
ATOM 34773 N N . CYS A 1 46 ? 86.861 6.262 12.361 1.00 0.00 25 CYS A N 19
ATOM 34774 C CA . CYS A 1 46 ? 87.325 6.390 10.991 1.00 0.00 25 CYS A CA 19
ATOM 34775 C C . CYS A 1 46 ? 88.048 5.123 10.550 1.00 0.00 25 CYS A C 19
ATOM 34776 O O . CYS A 1 46 ? 88.551 4.364 11.383 1.00 0.00 25 CYS A O 19
ATOM 34784 N N . LEU A 1 47 ? 88.085 4.894 9.243 1.00 0.00 26 LEU A N 19
ATOM 34785 C CA . LEU A 1 47 ? 88.757 3.732 8.690 1.00 0.00 26 LEU A CA 19
ATOM 34786 C C . LEU A 1 47 ? 90.267 3.920 8.760 1.00 0.00 26 LEU A C 19
ATOM 34787 O O . LEU A 1 47 ? 90.858 4.638 7.950 1.00 0.00 26 LEU A O 19
ATOM 34803 N N . ARG A 1 48 ? 90.880 3.285 9.742 1.00 0.00 27 ARG A N 19
ATOM 34804 C CA . ARG A 1 48 ? 92.306 3.412 9.961 1.00 0.00 27 ARG A CA 19
ATOM 34805 C C . ARG A 1 48 ? 93.018 2.168 9.455 1.00 0.00 27 ARG A C 19
ATOM 34806 O O . ARG A 1 48 ? 92.722 1.049 9.883 1.00 0.00 27 ARG A O 19
ATOM 34827 N N . LEU A 1 49 ? 93.950 2.367 8.542 1.00 0.00 28 LEU A N 19
ATOM 34828 C CA . LEU A 1 49 ? 94.636 1.256 7.903 1.00 0.00 28 LEU A CA 19
ATOM 34829 C C . LEU A 1 49 ? 96.010 1.036 8.518 1.00 0.00 28 LEU A C 19
ATOM 34830 O O . LEU A 1 49 ? 96.635 1.972 9.020 1.00 0.00 28 LEU A O 19
ATOM 34846 N N . ALA A 1 50 ? 96.470 -0.205 8.474 1.00 0.00 29 ALA A N 19
ATOM 34847 C CA . ALA A 1 50 ? 97.787 -0.559 8.970 1.00 0.00 29 ALA A CA 19
ATOM 34848 C C . ALA A 1 50 ? 98.443 -1.560 8.033 1.00 0.00 29 ALA A C 19
ATOM 34849 O O . ALA A 1 50 ? 97.810 -2.525 7.605 1.00 0.00 29 ALA A O 19
ATOM 34856 N N . ALA A 1 51 ? 99.699 -1.322 7.698 1.00 0.00 30 ALA A N 19
ATOM 34857 C CA . ALA A 1 51 ? 100.428 -2.212 6.811 1.00 0.00 30 ALA A CA 19
ATOM 34858 C C . ALA A 1 51 ? 101.743 -2.632 7.442 1.00 0.00 30 ALA A C 19
ATOM 34859 O O . ALA A 1 51 ? 102.604 -1.794 7.719 1.00 0.00 30 ALA A O 19
ATOM 34866 N N . GLY A 1 52 ? 101.891 -3.923 7.673 1.00 0.00 31 GLY A N 19
ATOM 34867 C CA . GLY A 1 52 ? 103.096 -4.434 8.284 1.00 0.00 31 GLY A CA 19
ATOM 34868 C C . GLY A 1 52 ? 103.944 -5.198 7.295 1.00 0.00 31 GLY A C 19
ATOM 34869 O O . GLY A 1 52 ? 103.418 -5.907 6.439 1.00 0.00 31 GLY A O 19
ATOM 34873 N N . ARG A 1 53 ? 105.251 -5.047 7.392 1.00 0.00 32 ARG A N 19
ATOM 34874 C CA . ARG A 1 53 ? 106.156 -5.754 6.506 1.00 0.00 32 ARG A CA 19
ATOM 34875 C C . ARG A 1 53 ? 106.509 -7.120 7.082 1.00 0.00 32 ARG A C 19
ATOM 34876 O O . ARG A 1 53 ? 106.952 -7.228 8.226 1.00 0.00 32 ARG A O 19
ATOM 34897 N N . ASN A 1 54 ? 106.285 -8.154 6.288 1.00 0.00 33 ASN A N 19
ATOM 34898 C CA . ASN A 1 54 ? 106.658 -9.509 6.661 1.00 0.00 33 ASN A CA 19
ATOM 34899 C C . ASN A 1 54 ? 108.118 -9.731 6.294 1.00 0.00 33 ASN A C 19
ATOM 34900 O O . ASN A 1 54 ? 108.686 -8.943 5.535 1.00 0.00 33 ASN A O 19
ATOM 34911 N N . PRO A 1 55 ? 108.748 -10.794 6.824 1.00 0.00 34 PRO A N 19
ATOM 34912 C CA . PRO A 1 55 ? 110.133 -11.131 6.494 1.00 0.00 34 PRO A CA 19
ATOM 34913 C C . PRO A 1 55 ? 110.406 -11.084 4.991 1.00 0.00 34 PRO A C 19
ATOM 34914 O O . PRO A 1 55 ? 109.627 -11.615 4.196 1.00 0.00 34 PRO A O 19
ATOM 34925 N N . ASP A 1 56 ? 111.492 -10.399 4.632 1.00 0.00 35 ASP A N 19
ATOM 34926 C CA . ASP A 1 56 ? 112.003 -10.320 3.255 1.00 0.00 35 ASP A CA 19
ATOM 34927 C C . ASP A 1 56 ? 111.357 -9.191 2.446 1.00 0.00 35 ASP A C 19
ATOM 34928 O O . ASP A 1 56 ? 111.950 -8.707 1.479 1.00 0.00 35 ASP A O 19
ATOM 34937 N N . GLY A 1 57 ? 110.156 -8.752 2.822 1.00 0.00 36 GLY A N 19
ATOM 34938 C CA . GLY A 1 57 ? 109.596 -7.579 2.166 1.00 0.00 36 GLY A CA 19
ATOM 34939 C C . GLY A 1 57 ? 108.087 -7.595 1.961 1.00 0.00 36 GLY A C 19
ATOM 34940 O O . GLY A 1 57 ? 107.481 -6.527 1.868 1.00 0.00 36 GLY A O 19
ATOM 34944 N N . SER A 1 58 ? 107.479 -8.778 1.877 1.00 0.00 37 SER A N 19
ATOM 34945 C CA . SER A 1 58 ? 106.043 -8.886 1.585 1.00 0.00 37 SER A CA 19
ATOM 34946 C C . SER A 1 58 ? 105.197 -8.066 2.564 1.00 0.00 37 SER A C 19
ATOM 34947 O O . SER A 1 58 ? 105.483 -8.011 3.758 1.00 0.00 37 SER A O 19
ATOM 34955 N N . ILE A 1 59 ? 104.153 -7.430 2.053 1.00 0.00 38 ILE A N 19
ATOM 34956 C CA . ILE A 1 59 ? 103.331 -6.539 2.865 1.00 0.00 38 ILE A CA 19
ATOM 34957 C C . ILE A 1 59 ? 102.063 -7.235 3.363 1.00 0.00 38 ILE A C 19
ATOM 34958 O O . ILE A 1 59 ? 101.380 -7.914 2.601 1.00 0.00 38 ILE A O 19
ATOM 34974 N N . ASP A 1 60 ? 101.767 -7.071 4.648 1.00 0.00 39 ASP A N 19
ATOM 34975 C CA . ASP A 1 60 ? 100.504 -7.530 5.216 1.00 0.00 39 ASP A CA 19
ATOM 34976 C C . ASP A 1 60 ? 99.575 -6.340 5.405 1.00 0.00 39 ASP A C 19
ATOM 34977 O O . ASP A 1 60 ? 99.908 -5.389 6.117 1.00 0.00 39 ASP A O 19
ATOM 34986 N N . TYR A 1 61 ? 98.426 -6.388 4.758 1.00 0.00 40 TYR A N 19
ATOM 34987 C CA . TYR A 1 61 ? 97.485 -5.283 4.790 1.00 0.00 40 TYR A CA 19
ATOM 34988 C C . TYR A 1 61 ? 96.385 -5.550 5.809 1.00 0.00 40 TYR A C 19
ATOM 34989 O O . TYR A 1 61 ? 95.723 -6.589 5.762 1.00 0.00 40 TYR A O 19
ATOM 35007 N N . ARG A 1 62 ? 96.201 -4.616 6.733 1.00 0.00 41 ARG A N 19
ATOM 35008 C CA . ARG A 1 62 ? 95.164 -4.733 7.748 1.00 0.00 41 ARG A CA 19
ATOM 35009 C C . ARG A 1 62 ? 94.285 -3.487 7.754 1.00 0.00 41 ARG A C 19
ATOM 35010 O O . ARG A 1 62 ? 94.776 -2.367 7.602 1.00 0.00 41 ARG A O 19
ATOM 35031 N N . MET A 1 63 ? 92.985 -3.687 7.918 1.00 0.00 42 MET A N 19
ATOM 35032 C CA . MET A 1 63 ? 92.036 -2.580 7.957 1.00 0.00 42 MET A CA 19
ATOM 35033 C C . MET A 1 63 ? 91.262 -2.611 9.270 1.00 0.00 42 MET A C 19
ATOM 35034 O O . MET A 1 63 ? 90.996 -3.686 9.811 1.00 0.00 42 MET A O 19
ATOM 35048 N N . GLY A 1 64 ? 90.920 -1.442 9.791 1.00 0.00 43 GLY A N 19
ATOM 35049 C CA . GLY A 1 64 ? 90.146 -1.384 11.015 1.00 0.00 43 GLY A CA 19
ATOM 35050 C C . GLY A 1 64 ? 89.563 -0.009 11.260 1.00 0.00 43 GLY A C 19
ATOM 35051 O O . GLY A 1 64 ? 89.789 0.912 10.480 1.00 0.00 43 GLY A O 19
ATOM 35055 N N . PHE A 1 65 ? 88.809 0.127 12.337 1.00 0.00 44 PHE A N 19
ATOM 35056 C CA . PHE A 1 65 ? 88.228 1.407 12.709 1.00 0.00 44 PHE A CA 19
ATOM 35057 C C . PHE A 1 65 ? 88.894 1.928 13.969 1.00 0.00 44 PHE A C 19
ATOM 35058 O O . PHE A 1 65 ? 89.096 1.178 14.926 1.00 0.00 44 PHE A O 19
ATOM 35075 N N . ASP A 1 66 ? 89.239 3.206 13.974 1.00 0.00 45 ASP A N 19
ATOM 35076 C CA . ASP A 1 66 ? 89.911 3.802 15.121 1.00 0.00 45 ASP A CA 19
ATOM 35077 C C . ASP A 1 66 ? 89.657 5.306 15.160 1.00 0.00 45 ASP A C 19
ATOM 35078 O O . ASP A 1 66 ? 88.911 5.834 14.330 1.00 0.00 45 ASP A O 19
ATOM 35087 N N . ASP A 1 67 ? 90.264 5.988 16.122 1.00 0.00 46 ASP A N 19
ATOM 35088 C CA . ASP A 1 67 ? 90.064 7.422 16.292 1.00 0.00 46 ASP A CA 19
ATOM 35089 C C . ASP A 1 67 ? 91.060 8.204 15.433 1.00 0.00 46 ASP A C 19
ATOM 35090 O O . ASP A 1 67 ? 91.896 7.612 14.744 1.00 0.00 46 ASP A O 19
ATOM 35099 N N . LEU A 1 68 ? 90.972 9.526 15.476 1.00 0.00 47 LEU A N 19
ATOM 35100 C CA . LEU A 1 68 ? 91.751 10.376 14.588 1.00 0.00 47 LEU A CA 19
ATOM 35101 C C . LEU A 1 68 ? 92.831 11.146 15.327 1.00 0.00 47 LEU A C 19
ATOM 35102 O O . LEU A 1 68 ? 92.614 11.652 16.430 1.00 0.00 47 LEU A O 19
ATOM 35118 N N . THR A 1 69 ? 93.995 11.232 14.709 1.00 0.00 48 THR A N 19
ATOM 35119 C CA . THR A 1 69 ? 95.026 12.147 15.151 1.00 0.00 48 THR A CA 19
ATOM 35120 C C . THR A 1 69 ? 95.273 13.154 14.034 1.00 0.00 48 THR A C 19
ATOM 35121 O O . THR A 1 69 ? 95.160 12.810 12.855 1.00 0.00 48 THR A O 19
ATOM 35132 N N . GLU A 1 70 ? 95.593 14.392 14.380 1.00 0.00 49 GLU A N 19
ATOM 35133 C CA . GLU A 1 70 ? 95.743 15.436 13.368 1.00 0.00 49 GLU A CA 19
ATOM 35134 C C . GLU A 1 70 ? 97.082 15.298 12.635 1.00 0.00 49 GLU A C 19
ATOM 35135 O O . GLU A 1 70 ? 97.482 16.169 11.858 1.00 0.00 49 GLU A O 19
ATOM 35147 N N . ASP A 1 71 ? 97.762 14.186 12.874 1.00 0.00 50 ASP A N 19
ATOM 35148 C CA . ASP A 1 71 ? 99.020 13.895 12.208 1.00 0.00 50 ASP A CA 19
ATOM 35149 C C . ASP A 1 71 ? 98.806 12.829 11.132 1.00 0.00 50 ASP A C 19
ATOM 35150 O O . ASP A 1 71 ? 99.729 12.462 10.405 1.00 0.00 50 ASP A O 19
ATOM 35159 N N . ASP A 1 72 ? 97.569 12.346 11.025 1.00 0.00 51 ASP A N 19
ATOM 35160 C CA . ASP A 1 72 ? 97.229 11.326 10.036 1.00 0.00 51 ASP A CA 19
ATOM 35161 C C . ASP A 1 72 ? 96.946 11.956 8.682 1.00 0.00 51 ASP A C 19
ATOM 35162 O O . ASP A 1 72 ? 96.604 13.138 8.589 1.00 0.00 51 ASP A O 19
ATOM 35171 N N . ILE A 1 73 ? 97.089 11.164 7.632 1.00 0.00 52 ILE A N 19
ATOM 35172 C CA . ILE A 1 73 ? 96.762 11.613 6.291 1.00 0.00 52 ILE A CA 19
ATOM 35173 C C . ILE A 1 73 ? 95.368 11.123 5.908 1.00 0.00 52 ILE A C 19
ATOM 35174 O O . ILE A 1 73 ? 95.117 9.919 5.840 1.00 0.00 52 ILE A O 19
ATOM 35190 N N . ARG A 1 74 ? 94.462 12.066 5.681 1.00 0.00 53 ARG A N 19
ATOM 35191 C CA . ARG A 1 74 ? 93.063 11.745 5.423 1.00 0.00 53 ARG A CA 19
ATOM 35192 C C . ARG A 1 74 ? 92.807 11.560 3.930 1.00 0.00 53 ARG A C 19
ATOM 35193 O O . ARG A 1 74 ? 93.272 12.346 3.101 1.00 0.00 53 ARG A O 19
ATOM 35214 N N . LEU A 1 75 ? 92.070 10.513 3.602 1.00 0.00 54 LEU A N 19
ATOM 35215 C CA . LEU A 1 75 ? 91.744 10.192 2.222 1.00 0.00 54 LEU A CA 19
ATOM 35216 C C . LEU A 1 75 ? 90.264 9.849 2.091 1.00 0.00 54 LEU A C 19
ATOM 35217 O O . LEU A 1 75 ? 89.760 8.968 2.779 1.00 0.00 54 LEU A O 19
ATOM 35233 N N . THR A 1 76 ? 89.566 10.555 1.224 1.00 0.00 55 THR A N 19
ATOM 35234 C CA . THR A 1 76 ? 88.165 10.271 0.970 1.00 0.00 55 THR A CA 19
ATOM 35235 C C . THR A 1 76 ? 87.989 9.672 -0.424 1.00 0.00 55 THR A C 19
ATOM 35236 O O . THR A 1 76 ? 88.332 10.301 -1.427 1.00 0.00 55 THR A O 19
ATOM 35247 N N . SER A 1 77 ? 87.477 8.450 -0.481 1.00 0.00 56 SER A N 19
ATOM 35248 C CA . SER A 1 77 ? 87.318 7.755 -1.747 1.00 0.00 56 SER A CA 19
ATOM 35249 C C . SER A 1 77 ? 85.875 7.825 -2.247 1.00 0.00 56 SER A C 19
ATOM 35250 O O . SER A 1 77 ? 85.517 8.704 -3.032 1.00 0.00 56 SER A O 19
ATOM 35258 N N . GLU A 1 78 ? 85.047 6.912 -1.764 1.00 0.00 57 GLU A N 19
ATOM 35259 C CA . GLU A 1 78 ? 83.661 6.818 -2.203 1.00 0.00 57 GLU A CA 19
ATOM 35260 C C . GLU A 1 78 ? 82.718 7.424 -1.173 1.00 0.00 57 GLU A C 19
ATOM 35261 O O . GLU A 1 78 ? 81.534 7.095 -1.133 1.00 0.00 57 GLU A O 19
ATOM 35273 N N . GLY A 1 79 ? 83.247 8.318 -0.356 1.00 0.00 58 GLY A N 19
ATOM 35274 C CA . GLY A 1 79 ? 82.454 8.925 0.693 1.00 0.00 58 GLY A CA 19
ATOM 35275 C C . GLY A 1 79 ? 82.958 8.527 2.061 1.00 0.00 58 GLY A C 19
ATOM 35276 O O . GLY A 1 79 ? 82.854 9.292 3.022 1.00 0.00 58 GLY A O 19
ATOM 35280 N N . VAL A 1 80 ? 83.512 7.326 2.139 1.00 0.00 59 VAL A N 19
ATOM 35281 C CA . VAL A 1 80 ? 84.105 6.833 3.368 1.00 0.00 59 VAL A CA 19
ATOM 35282 C C . VAL A 1 80 ? 85.440 7.524 3.601 1.00 0.00 59 VAL A C 19
ATOM 35283 O O . VAL A 1 80 ? 86.268 7.612 2.690 1.00 0.00 59 VAL A O 19
ATOM 35296 N N . GLU A 1 81 ? 85.637 8.032 4.807 1.00 0.00 60 GLU A N 19
ATOM 35297 C CA . GLU A 1 81 ? 86.870 8.717 5.140 1.00 0.00 60 GLU A CA 19
ATOM 35298 C C . GLU A 1 81 ? 87.901 7.723 5.658 1.00 0.00 60 GLU A C 19
ATOM 35299 O O . GLU A 1 81 ? 87.654 6.992 6.621 1.00 0.00 60 GLU A O 19
ATOM 35311 N N . ILE A 1 82 ? 89.035 7.692 4.989 1.00 0.00 61 ILE A N 19
ATOM 35312 C CA . ILE A 1 82 ? 90.133 6.814 5.336 1.00 0.00 61 ILE A CA 19
ATOM 35313 C C . ILE A 1 82 ? 91.266 7.633 5.940 1.00 0.00 61 ILE A C 19
ATOM 35314 O O . ILE A 1 82 ? 91.542 8.739 5.480 1.00 0.00 61 ILE A O 19
ATOM 35330 N N . VAL A 1 83 ? 91.905 7.118 6.973 1.00 0.00 62 VAL A N 19
ATOM 35331 C CA . VAL A 1 83 ? 93.056 7.794 7.549 1.00 0.00 62 VAL A CA 19
ATOM 35332 C C . VAL A 1 83 ? 94.252 6.865 7.625 1.00 0.00 62 VAL A C 19
ATOM 35333 O O . VAL A 1 83 ? 94.189 5.777 8.203 1.00 0.00 62 VAL A O 19
ATOM 35346 N N . ILE A 1 84 ? 95.336 7.294 7.011 1.00 0.00 63 ILE A N 19
ATOM 35347 C CA . ILE A 1 84 ? 96.561 6.525 7.004 1.00 0.00 63 ILE A CA 19
ATOM 35348 C C . ILE A 1 84 ? 97.694 7.356 7.584 1.00 0.00 63 ILE A C 19
ATOM 35349 O O . ILE A 1 84 ? 98.047 8.405 7.041 1.00 0.00 63 ILE A O 19
ATOM 35365 N N . ALA A 1 85 ? 98.233 6.907 8.707 1.00 0.00 64 ALA A N 19
ATOM 35366 C CA . ALA A 1 85 ? 99.388 7.554 9.302 1.00 0.00 64 ALA A CA 19
ATOM 35367 C C . ALA A 1 85 ? 100.576 7.448 8.355 1.00 0.00 64 ALA A C 19
ATOM 35368 O O . ALA A 1 85 ? 100.781 6.402 7.733 1.00 0.00 64 ALA A O 19
ATOM 35375 N N . PRO A 1 86 ? 101.364 8.528 8.224 1.00 0.00 65 PRO A N 19
ATOM 35376 C CA . PRO A 1 86 ? 102.514 8.581 7.306 1.00 0.00 65 PRO A CA 19
ATOM 35377 C C . PRO A 1 86 ? 103.455 7.382 7.448 1.00 0.00 65 PRO A C 19
ATOM 35378 O O . PRO A 1 86 ? 104.136 7.002 6.494 1.00 0.00 65 PRO A O 19
ATOM 35389 N N . ASP A 1 87 ? 103.471 6.782 8.631 1.00 0.00 66 ASP A N 19
ATOM 35390 C CA . ASP A 1 87 ? 104.300 5.607 8.893 1.00 0.00 66 ASP A CA 19
ATOM 35391 C C . ASP A 1 87 ? 103.838 4.406 8.065 1.00 0.00 66 ASP A C 19
ATOM 35392 O O . ASP A 1 87 ? 104.656 3.616 7.593 1.00 0.00 66 ASP A O 19
ATOM 35401 N N . TYR A 1 88 ? 102.528 4.287 7.871 1.00 0.00 67 TYR A N 19
ATOM 35402 C CA . TYR A 1 88 ? 101.957 3.157 7.142 1.00 0.00 67 TYR A CA 19
ATOM 35403 C C . TYR A 1 88 ? 101.871 3.456 5.646 1.00 0.00 67 TYR A C 19
ATOM 35404 O O . TYR A 1 88 ? 101.804 2.541 4.827 1.00 0.00 67 TYR A O 19
ATOM 35422 N N . VAL A 1 89 ? 101.874 4.745 5.307 1.00 0.00 68 VAL A N 19
ATOM 35423 C CA . VAL A 1 89 ? 101.701 5.201 3.920 1.00 0.00 68 VAL A CA 19
ATOM 35424 C C . VAL A 1 89 ? 102.671 4.518 2.953 1.00 0.00 68 VAL A C 19
ATOM 35425 O O . VAL A 1 89 ? 102.322 4.246 1.803 1.00 0.00 68 VAL A O 19
ATOM 35438 N N . SER A 1 90 ? 103.869 4.211 3.430 1.00 0.00 69 SER A N 19
ATOM 35439 C CA . SER A 1 90 ? 104.906 3.623 2.591 1.00 0.00 69 SER A CA 19
ATOM 35440 C C . SER A 1 90 ? 104.492 2.255 2.036 1.00 0.00 69 SER A C 19
ATOM 35441 O O . SER A 1 90 ? 105.042 1.789 1.037 1.00 0.00 69 SER A O 19
ATOM 35449 N N . LEU A 1 91 ? 103.515 1.619 2.674 1.00 0.00 70 LEU A N 19
ATOM 35450 C CA . LEU A 1 91 ? 103.057 0.303 2.246 1.00 0.00 70 LEU A CA 19
ATOM 35451 C C . LEU A 1 91 ? 101.561 0.313 1.934 1.00 0.00 70 LEU A C 19
ATOM 35452 O O . LEU A 1 91 ? 100.960 -0.735 1.709 1.00 0.00 70 LEU A O 19
ATOM 35468 N N . LEU A 1 92 ? 100.965 1.501 1.903 1.00 0.00 71 LEU A N 19
ATOM 35469 C CA . LEU A 1 92 ? 99.521 1.625 1.704 1.00 0.00 71 LEU A CA 19
ATOM 35470 C C . LEU A 1 92 ? 99.188 2.629 0.607 1.00 0.00 71 LEU A C 19
ATOM 35471 O O . LEU A 1 92 ? 98.137 3.271 0.638 1.00 0.00 71 LEU A O 19
ATOM 35487 N N . ASP A 1 93 ? 100.070 2.752 -0.368 1.00 0.00 72 ASP A N 19
ATOM 35488 C CA . ASP A 1 93 ? 99.839 3.659 -1.481 1.00 0.00 72 ASP A CA 19
ATOM 35489 C C . ASP A 1 93 ? 99.837 2.888 -2.796 1.00 0.00 72 ASP A C 19
ATOM 35490 O O . ASP A 1 93 ? 100.581 1.917 -2.950 1.00 0.00 72 ASP A O 19
ATOM 35499 N N . GLN A 1 94 ? 98.969 3.312 -3.716 1.00 0.00 73 GLN A N 19
ATOM 35500 C CA . GLN A 1 94 ? 98.840 2.696 -5.045 1.00 0.00 73 GLN A CA 19
ATOM 35501 C C . GLN A 1 94 ? 98.242 1.293 -4.973 1.00 0.00 73 GLN A C 19
ATOM 35502 O O . GLN A 1 94 ? 98.230 0.565 -5.968 1.00 0.00 73 GLN A O 19
ATOM 35516 N N . THR A 1 95 ? 97.740 0.919 -3.811 1.00 0.00 74 THR A N 19
ATOM 35517 C CA . THR A 1 95 ? 97.098 -0.369 -3.641 1.00 0.00 74 THR A CA 19
ATOM 35518 C C . THR A 1 95 ? 95.639 -0.305 -4.068 1.00 0.00 74 THR A C 19
ATOM 35519 O O . THR A 1 95 ? 94.845 0.446 -3.491 1.00 0.00 74 THR A O 19
ATOM 35530 N N . THR A 1 96 ? 95.295 -1.067 -5.093 1.00 0.00 75 THR A N 19
ATOM 35531 C CA . THR A 1 96 ? 93.925 -1.150 -5.558 1.00 0.00 75 THR A CA 19
ATOM 35532 C C . THR A 1 96 ? 93.127 -2.129 -4.696 1.00 0.00 75 THR A C 19
ATOM 35533 O O . THR A 1 96 ? 93.284 -3.346 -4.804 1.00 0.00 75 THR A O 19
ATOM 35544 N N . LEU A 1 97 ? 92.297 -1.587 -3.816 1.00 0.00 76 LEU A N 19
ATOM 35545 C CA . LEU A 1 97 ? 91.496 -2.391 -2.906 1.00 0.00 76 LEU A CA 19
ATOM 35546 C C . LEU A 1 97 ? 90.178 -2.804 -3.553 1.00 0.00 76 LEU A C 19
ATOM 35547 O O . LEU A 1 97 ? 89.356 -1.955 -3.906 1.00 0.00 76 LEU A O 19
ATOM 35563 N N . ASP A 1 98 ? 89.985 -4.109 -3.700 1.00 0.00 77 ASP A N 19
ATOM 35564 C CA . ASP A 1 98 ? 88.755 -4.645 -4.270 1.00 0.00 77 ASP A CA 19
ATOM 35565 C C . ASP A 1 98 ? 88.011 -5.506 -3.258 1.00 0.00 77 ASP A C 19
ATOM 35566 O O . ASP A 1 98 ? 88.550 -5.858 -2.207 1.00 0.00 77 ASP A O 19
ATOM 35575 N N . TYR A 1 99 ? 86.777 -5.849 -3.593 1.00 0.00 78 TYR A N 19
ATOM 35576 C CA . TYR A 1 99 ? 85.894 -6.566 -2.682 1.00 0.00 78 TYR A CA 19
ATOM 35577 C C . TYR A 1 99 ? 85.467 -7.900 -3.286 1.00 0.00 78 TYR A C 19
ATOM 35578 O O . TYR A 1 99 ? 84.641 -7.941 -4.198 1.00 0.00 78 TYR A O 19
ATOM 35596 N N . VAL A 1 100 ? 86.045 -8.986 -2.786 1.00 0.00 79 VAL A N 19
ATOM 35597 C CA . VAL A 1 100 ? 85.726 -10.323 -3.275 1.00 0.00 79 VAL A CA 19
ATOM 35598 C C . VAL A 1 100 ? 85.625 -11.317 -2.121 1.00 0.00 79 VAL A C 19
ATOM 35599 O O . VAL A 1 100 ? 85.904 -10.979 -0.970 1.00 0.00 79 VAL A O 19
ATOM 35612 N N . GLU A 1 101 ? 85.228 -12.542 -2.437 1.00 0.00 80 GLU A N 19
ATOM 35613 C CA . GLU A 1 101 ? 85.126 -13.595 -1.438 1.00 0.00 80 GLU A CA 19
ATOM 35614 C C . GLU A 1 101 ? 86.320 -14.540 -1.541 1.00 0.00 80 GLU A C 19
ATOM 35615 O O . GLU A 1 101 ? 86.455 -15.284 -2.512 1.00 0.00 80 GLU A O 19
ATOM 35627 N N . LEU A 1 102 ? 87.203 -14.479 -0.554 1.00 0.00 81 LEU A N 19
ATOM 35628 C CA . LEU A 1 102 ? 88.359 -15.370 -0.502 1.00 0.00 81 LEU A CA 19
ATOM 35629 C C . LEU A 1 102 ? 88.041 -16.624 0.299 1.00 0.00 81 LEU A C 19
ATOM 35630 O O . LEU A 1 102 ? 88.715 -17.644 0.165 1.00 0.00 81 LEU A O 19
ATOM 35646 N N . GLU A 1 103 ? 87.022 -16.536 1.138 1.00 0.00 82 GLU A N 19
ATOM 35647 C CA . GLU A 1 103 ? 86.645 -17.638 2.004 1.00 0.00 82 GLU A CA 19
ATOM 35648 C C . GLU A 1 103 ? 85.137 -17.839 1.960 1.00 0.00 82 GLU A C 19
ATOM 35649 O O . GLU A 1 103 ? 84.387 -16.870 1.949 1.00 0.00 82 GLU A O 19
ATOM 35661 N N . PRO A 1 104 ? 84.678 -19.098 1.930 1.00 0.00 83 PRO A N 19
ATOM 35662 C CA . PRO A 1 104 ? 83.249 -19.420 1.826 1.00 0.00 83 PRO A CA 19
ATOM 35663 C C . PRO A 1 104 ? 82.410 -18.727 2.896 1.00 0.00 83 PRO A C 19
ATOM 35664 O O . PRO A 1 104 ? 82.514 -19.040 4.085 1.00 0.00 83 PRO A O 19
ATOM 35675 N N . GLY A 1 105 ? 81.601 -17.761 2.473 1.00 0.00 84 GLY A N 19
ATOM 35676 C CA . GLY A 1 105 ? 80.728 -17.066 3.396 1.00 0.00 84 GLY A CA 19
ATOM 35677 C C . GLY A 1 105 ? 81.438 -15.949 4.136 1.00 0.00 84 GLY A C 19
ATOM 35678 O O . GLY A 1 105 ? 80.903 -15.390 5.092 1.00 0.00 84 GLY A O 19
ATOM 35682 N N . GLN A 1 106 ? 82.645 -15.625 3.696 1.00 0.00 85 GLN A N 19
ATOM 35683 C CA . GLN A 1 106 ? 83.423 -14.568 4.318 1.00 0.00 85 GLN A CA 19
ATOM 35684 C C . GLN A 1 106 ? 84.186 -13.779 3.263 1.00 0.00 85 GLN A C 19
ATOM 35685 O O . GLN A 1 106 ? 85.162 -14.262 2.683 1.00 0.00 85 GLN A O 19
ATOM 35699 N N . PHE A 1 107 ? 83.723 -12.568 3.002 1.00 0.00 86 PHE A N 19
ATOM 35700 C CA . PHE A 1 107 ? 84.375 -11.702 2.039 1.00 0.00 86 PHE A CA 19
ATOM 35701 C C . PHE A 1 107 ? 85.667 -11.153 2.621 1.00 0.00 86 PHE A C 19
ATOM 35702 O O . PHE A 1 107 ? 85.726 -10.799 3.799 1.00 0.00 86 PHE A O 19
ATOM 35719 N N . HIS A 1 108 ? 86.696 -11.098 1.798 1.00 0.00 87 HIS A N 19
ATOM 35720 C CA . HIS A 1 108 ? 88.009 -10.671 2.241 1.00 0.00 87 HIS A CA 19
ATOM 35721 C C . HIS A 1 108 ? 88.538 -9.587 1.313 1.00 0.00 87 HIS A C 19
ATOM 35722 O O . HIS A 1 108 ? 88.420 -9.692 0.092 1.00 0.00 87 HIS A O 19
ATOM 35737 N N . PHE A 1 109 ? 89.111 -8.552 1.898 1.00 0.00 88 PHE A N 19
ATOM 35738 C CA . PHE A 1 109 ? 89.622 -7.424 1.139 1.00 0.00 88 PHE A CA 19
ATOM 35739 C C . PHE A 1 109 ? 90.937 -7.780 0.454 1.00 0.00 88 PHE A C 19
ATOM 35740 O O . PHE A 1 109 ? 91.862 -8.280 1.095 1.00 0.00 88 PHE A O 19
ATOM 35757 N N . ILE A 1 110 ? 91.010 -7.537 -0.848 1.00 0.00 89 ILE A N 19
ATOM 35758 C CA . ILE A 1 110 ? 92.228 -7.798 -1.603 1.00 0.00 89 ILE A CA 19
ATOM 35759 C C . ILE A 1 110 ? 92.885 -6.495 -2.031 1.00 0.00 89 ILE A C 19
ATOM 35760 O O . ILE A 1 110 ? 92.229 -5.605 -2.582 1.00 0.00 89 ILE A O 19
ATOM 35776 N N . PHE A 1 111 ? 94.172 -6.379 -1.763 1.00 0.00 90 PHE A N 19
ATOM 35777 C CA . PHE A 1 111 ? 94.925 -5.196 -2.130 1.00 0.00 90 PHE A CA 19
ATOM 35778 C C . PHE A 1 111 ? 95.818 -5.488 -3.323 1.00 0.00 90 PHE A C 19
ATOM 35779 O O . PHE A 1 111 ? 96.882 -6.096 -3.188 1.00 0.00 90 PHE A O 19
ATOM 35796 N N . LEU A 1 112 ? 95.376 -5.071 -4.496 1.00 0.00 91 LEU A N 19
ATOM 35797 C CA . LEU A 1 112 ? 96.142 -5.282 -5.708 1.00 0.00 91 LEU A CA 19
ATOM 35798 C C . LEU A 1 112 ? 97.240 -4.239 -5.823 1.00 0.00 91 LEU A C 19
ATOM 35799 O O . LEU A 1 112 ? 97.037 -3.146 -6.349 1.00 0.00 91 LEU A O 19
ATOM 35815 N N . ASN A 1 113 ? 98.386 -4.579 -5.270 1.00 0.00 92 ASN A N 19
ATOM 35816 C CA . ASN A 1 113 ? 99.560 -3.726 -5.326 1.00 0.00 92 ASN A CA 19
ATOM 35817 C C . ASN A 1 113 ? 100.449 -4.171 -6.481 1.00 0.00 92 ASN A C 19
ATOM 35818 O O . ASN A 1 113 ? 100.906 -5.309 -6.504 1.00 0.00 92 ASN A O 19
ATOM 35829 N N . PRO A 1 114 ? 100.693 -3.287 -7.458 1.00 0.00 93 PRO A N 19
ATOM 35830 C CA . PRO A 1 114 ? 101.522 -3.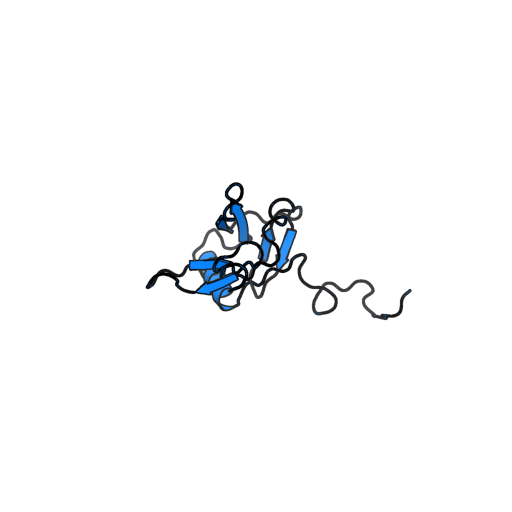603 -8.632 1.00 0.00 93 PRO A CA 19
ATOM 35831 C C . PRO A 1 114 ? 102.963 -3.955 -8.259 1.00 0.00 93 PRO A C 19
ATOM 35832 O O . PRO A 1 114 ? 103.686 -4.575 -9.040 1.00 0.00 93 PRO A O 19
ATOM 35843 N N . ARG A 1 115 ? 103.371 -3.559 -7.062 1.00 0.00 94 ARG A N 19
ATOM 35844 C CA . ARG A 1 115 ? 104.725 -3.812 -6.592 1.00 0.00 94 ARG A CA 19
ATOM 35845 C C . ARG A 1 115 ? 104.777 -5.089 -5.750 1.00 0.00 94 ARG A C 19
ATOM 35846 O O . ARG A 1 115 ? 105.739 -5.857 -5.821 1.00 0.00 94 ARG A O 19
ATOM 35867 N N . ASP A 1 116 ? 103.737 -5.312 -4.956 1.00 0.00 95 ASP A N 19
ATOM 35868 C CA . ASP A 1 116 ? 103.631 -6.531 -4.158 1.00 0.00 95 ASP A CA 19
ATOM 35869 C C . ASP A 1 116 ? 102.207 -7.075 -4.220 1.00 0.00 95 ASP A C 19
ATOM 35870 O O . ASP A 1 116 ? 101.378 -6.792 -3.350 1.00 0.00 95 ASP A O 19
ATOM 35879 N N . PRO A 1 117 ? 101.893 -7.827 -5.287 1.00 0.00 96 PRO A N 19
ATOM 35880 C CA . PRO A 1 117 ? 100.551 -8.352 -5.516 1.00 0.00 96 PRO A CA 19
ATOM 35881 C C . PRO A 1 117 ? 100.303 -9.665 -4.784 1.00 0.00 96 PRO A C 19
ATOM 35882 O O . PRO A 1 117 ? 101.193 -10.506 -4.684 1.00 0.00 96 PRO A O 19
ATOM 35893 N N . THR A 1 118 ? 99.089 -9.835 -4.282 1.00 0.00 97 THR A N 19
ATOM 35894 C CA . THR A 1 118 ? 98.715 -11.039 -3.549 1.00 0.00 97 THR A CA 19
ATOM 35895 C C . THR A 1 118 ? 98.775 -12.277 -4.453 1.00 0.00 97 THR A C 19
ATOM 35896 O O . THR A 1 118 ? 98.914 -13.407 -3.980 1.00 0.00 97 THR A O 19
ATOM 35907 N N . TYR A 1 119 ? 98.679 -12.050 -5.755 1.00 0.00 98 TYR A N 19
ATOM 35908 C CA . TYR A 1 119 ? 98.792 -13.118 -6.736 1.00 0.00 98 TYR A CA 19
ATOM 35909 C C . TYR A 1 119 ? 100.021 -12.884 -7.599 1.00 0.00 98 TYR A C 19
ATOM 35910 O O . TYR A 1 119 ? 100.174 -11.809 -8.181 1.00 0.00 98 TYR A O 19
ATOM 35928 N N . ARG A 1 120 ? 100.907 -13.865 -7.666 1.00 0.00 99 ARG A N 19
ATOM 35929 C CA . ARG A 1 120 ? 102.068 -13.764 -8.541 1.00 0.00 99 ARG A CA 19
ATOM 35930 C C . ARG A 1 120 ? 102.410 -15.129 -9.129 1.00 0.00 99 ARG A C 19
ATOM 35931 O O . ARG A 1 120 ? 102.561 -16.111 -8.401 1.00 0.00 99 ARG A O 19
ATOM 35952 N N . PRO A 1 121 ? 102.504 -15.213 -10.463 1.00 0.00 100 PRO A N 19
ATOM 35953 C CA . PRO A 1 121 ? 102.841 -16.457 -11.156 1.00 0.00 100 PRO A CA 19
ATOM 35954 C C . PRO A 1 121 ? 104.311 -16.838 -10.983 1.00 0.00 100 PRO A C 19
ATOM 35955 O O . PRO A 1 121 ? 105.166 -15.970 -10.794 1.00 0.00 100 PRO A O 19
ATOM 35966 N N . PRO A 1 122 ? 104.621 -18.142 -11.023 1.00 0.00 101 PRO A N 19
ATOM 35967 C CA . PRO A 1 122 ? 105.999 -18.632 -10.960 1.00 0.00 101 PRO A CA 19
ATOM 35968 C C . PRO A 1 122 ? 106.778 -18.276 -12.221 1.00 0.00 101 PRO A C 19
ATOM 35969 O O . PRO A 1 122 ? 106.194 -17.834 -13.215 1.00 0.00 101 PRO A O 19
ATOM 35980 N N . SER A 1 123 ? 108.090 -18.476 -12.182 1.00 0.00 102 SER A N 19
ATOM 35981 C CA . SER A 1 123 ? 108.951 -18.157 -13.314 1.00 0.00 102 SER A CA 19
ATOM 35982 C C . SER A 1 123 ? 108.590 -18.995 -14.538 1.00 0.00 102 SER A C 19
ATOM 35983 O O . SER A 1 123 ? 108.596 -18.503 -15.669 1.00 0.00 102 SER A O 19
ATOM 35991 N N . GLY A 1 124 ? 108.268 -20.258 -14.303 1.00 0.00 103 GLY A N 19
ATOM 35992 C CA . GLY A 1 124 ? 107.975 -21.165 -15.392 1.00 0.00 103 GLY A CA 19
ATOM 35993 C C . GLY A 1 124 ? 109.145 -22.080 -15.680 1.00 0.00 103 GLY A C 19
ATOM 35994 O O . GLY A 1 124 ? 109.083 -22.925 -16.572 1.00 0.00 103 GLY A O 19
ATOM 35998 N N . GLY A 1 125 ? 110.213 -21.903 -14.918 1.00 0.00 104 GLY A N 19
ATOM 35999 C CA . GLY A 1 125 ? 111.400 -22.707 -15.090 1.00 0.00 104 GLY A CA 19
ATOM 36000 C C . GLY A 1 125 ? 112.613 -22.034 -14.492 1.00 0.00 104 GLY A C 19
ATOM 36001 O O . GLY A 1 125 ? 112.449 -21.259 -13.524 1.00 0.00 104 GLY A O 19
ATOM 36006 N N . MET A 1 1 ? 126.220 34.846 16.846 1.00 0.00 -20 MET A N 20
ATOM 36007 C CA . MET A 1 1 ? 125.415 33.704 16.357 1.00 0.00 -20 MET A CA 20
ATOM 36008 C C . MET A 1 1 ? 124.440 34.172 15.292 1.00 0.00 -20 MET A C 20
ATOM 36009 O O . MET A 1 1 ? 123.969 35.307 15.328 1.00 0.00 -20 MET A O 20
ATOM 36025 N N . GLY A 1 2 ? 124.142 33.294 14.345 1.00 0.00 -19 GLY A N 20
ATOM 36026 C CA . GLY A 1 2 ? 123.229 33.633 13.273 1.00 0.00 -19 GLY A CA 20
ATOM 36027 C C . GLY A 1 2 ? 123.918 33.618 11.927 1.00 0.00 -19 GLY A C 20
ATOM 36028 O O . GLY A 1 2 ? 123.332 33.997 10.915 1.00 0.00 -19 GLY A O 20
ATOM 36032 N N . SER A 1 3 ? 125.158 33.141 11.916 1.00 0.00 -18 SER A N 20
ATOM 36033 C CA . SER A 1 3 ? 125.982 33.131 10.714 1.00 0.00 -18 SER A CA 20
ATOM 36034 C C . SER A 1 3 ? 125.476 32.109 9.694 1.00 0.00 -18 SER A C 20
ATOM 36035 O O . SER A 1 3 ? 126.008 32.000 8.588 1.00 0.00 -18 SER A O 20
ATOM 36043 N N . SER A 1 4 ? 124.441 31.370 10.069 1.00 0.00 -17 SER A N 20
ATOM 36044 C CA . SER A 1 4 ? 123.844 30.378 9.193 1.00 0.00 -17 SER A CA 20
ATOM 36045 C C . SER A 1 4 ? 122.959 31.044 8.141 1.00 0.00 -17 SER A C 20
ATOM 36046 O O . SER A 1 4 ? 122.600 30.431 7.139 1.00 0.00 -17 SER A O 20
ATOM 36054 N N . HIS A 1 5 ? 122.641 32.316 8.359 1.00 0.00 -16 HIS A N 20
ATOM 36055 C CA . HIS A 1 5 ? 121.706 33.030 7.495 1.00 0.00 -16 HIS A CA 20
ATOM 36056 C C . HIS A 1 5 ? 122.414 33.641 6.291 1.00 0.00 -16 HIS A C 20
ATOM 36057 O O . HIS A 1 5 ? 121.855 34.486 5.593 1.00 0.00 -16 HIS A O 20
ATOM 36072 N N . HIS A 1 6 ? 123.646 33.209 6.049 1.00 0.00 -15 HIS A N 20
ATOM 36073 C CA . HIS A 1 6 ? 124.374 33.619 4.854 1.00 0.00 -15 HIS A CA 20
ATOM 36074 C C . HIS A 1 6 ? 124.127 32.622 3.733 1.00 0.00 -15 HIS A C 20
ATOM 36075 O O . HIS A 1 6 ? 124.548 32.826 2.594 1.00 0.00 -15 HIS A O 20
ATOM 36090 N N . HIS A 1 7 ? 123.454 31.534 4.079 1.00 0.00 -14 HIS A N 20
ATOM 36091 C CA . HIS A 1 7 ? 123.094 30.501 3.121 1.00 0.00 -14 HIS A CA 20
ATOM 36092 C C . HIS A 1 7 ? 121.694 29.999 3.429 1.00 0.00 -14 HIS A C 20
ATOM 36093 O O . HIS A 1 7 ? 121.323 29.868 4.595 1.00 0.00 -14 HIS A O 20
ATOM 36108 N N . HIS A 1 8 ? 120.919 29.726 2.395 1.00 0.00 -13 HIS A N 20
ATOM 36109 C CA . HIS A 1 8 ? 119.555 29.253 2.581 1.00 0.00 -13 HIS A CA 20
ATOM 36110 C C . HIS A 1 8 ? 119.545 27.813 3.072 1.00 0.00 -13 HIS A C 20
ATOM 36111 O O . HIS A 1 8 ? 119.862 26.883 2.329 1.00 0.00 -13 HIS A O 20
ATOM 36126 N N . HIS A 1 9 ? 119.196 27.637 4.336 1.00 0.00 -12 HIS A N 20
ATOM 36127 C CA . HIS A 1 9 ? 119.128 26.315 4.936 1.00 0.00 -12 HIS A CA 20
ATOM 36128 C C . HIS A 1 9 ? 117.698 25.807 4.948 1.00 0.00 -12 HIS A C 20
ATOM 36129 O O . HIS A 1 9 ? 116.878 26.244 5.757 1.00 0.00 -12 HIS A O 20
ATOM 36144 N N . HIS A 1 10 ? 117.396 24.909 4.028 1.00 0.00 -11 HIS A N 20
ATOM 36145 C CA . HIS A 1 10 ? 116.094 24.262 3.997 1.00 0.00 -11 HIS A CA 20
ATOM 36146 C C . HIS A 1 10 ? 116.174 22.953 4.759 1.00 0.00 -11 HIS A C 20
ATOM 36147 O O . HIS A 1 10 ? 117.262 22.389 4.907 1.00 0.00 -11 HIS A O 20
ATOM 36162 N N . SER A 1 11 ? 115.041 22.480 5.249 1.00 0.00 -10 SER A N 20
ATOM 36163 C CA . SER A 1 11 ? 114.985 21.176 5.884 1.00 0.00 -10 SER A CA 20
ATOM 36164 C C . SER A 1 11 ? 115.276 20.095 4.848 1.00 0.00 -10 SER A C 20
ATOM 36165 O O . SER A 1 11 ? 114.431 19.772 4.015 1.00 0.00 -10 SER A O 20
ATOM 36173 N N . SER A 1 12 ? 116.491 19.573 4.884 1.00 0.00 -9 SER A N 20
ATOM 36174 C CA . SER A 1 12 ? 116.933 18.611 3.893 1.00 0.00 -9 SER A CA 20
ATOM 36175 C C . SER A 1 12 ? 116.495 17.204 4.279 1.00 0.00 -9 SER A C 20
ATOM 36176 O O . SER A 1 12 ? 116.947 16.655 5.286 1.00 0.00 -9 SER A O 20
ATOM 36184 N N . GLY A 1 13 ? 115.603 16.636 3.482 1.00 0.00 -8 GLY A N 20
ATOM 36185 C CA . GLY A 1 13 ? 115.098 15.307 3.752 1.00 0.00 -8 GLY A CA 20
ATOM 36186 C C . GLY A 1 13 ? 113.587 15.262 3.724 1.00 0.00 -8 GLY A C 20
ATOM 36187 O O . GLY A 1 13 ? 112.963 14.573 4.531 1.00 0.00 -8 GLY A O 20
ATOM 36191 N N . LEU A 1 14 ? 112.995 16.003 2.799 1.00 0.00 -7 LEU A N 20
ATOM 36192 C CA . LEU A 1 14 ? 111.547 16.075 2.693 1.00 0.00 -7 LEU A CA 20
ATOM 36193 C C . LEU A 1 14 ? 111.047 15.264 1.504 1.00 0.00 -7 LEU A C 20
ATOM 36194 O O . LEU A 1 14 ? 111.218 15.661 0.351 1.00 0.00 -7 LEU A O 20
ATOM 36210 N N . VAL A 1 15 ? 110.445 14.119 1.789 1.00 0.00 -6 VAL A N 20
ATOM 36211 C CA . VAL A 1 15 ? 109.849 13.293 0.750 1.00 0.00 -6 VAL A CA 20
ATOM 36212 C C . VAL A 1 15 ? 108.397 13.713 0.531 1.00 0.00 -6 VAL A C 20
ATOM 36213 O O . VAL A 1 15 ? 107.551 13.526 1.406 1.00 0.00 -6 VAL A O 20
ATOM 36226 N N . PRO A 1 16 ? 108.088 14.279 -0.648 1.00 0.00 -5 PRO A N 20
ATOM 36227 C CA . PRO A 1 16 ? 106.776 14.878 -0.934 1.00 0.00 -5 PRO A CA 20
ATOM 36228 C C . PRO A 1 16 ? 105.676 13.850 -1.214 1.00 0.00 -5 PRO A C 20
ATOM 36229 O O . PRO A 1 16 ? 104.744 14.122 -1.972 1.00 0.00 -5 PRO A O 20
ATOM 36240 N N . ARG A 1 17 ? 105.770 12.683 -0.592 1.00 0.00 -4 ARG A N 20
ATOM 36241 C CA . ARG A 1 17 ? 104.757 11.648 -0.767 1.00 0.00 -4 ARG A CA 20
ATOM 36242 C C . ARG A 1 17 ? 103.589 11.874 0.185 1.00 0.00 -4 ARG A C 20
ATOM 36243 O O . ARG A 1 17 ? 102.477 11.404 -0.057 1.00 0.00 -4 ARG A O 20
ATOM 36264 N N . GLY A 1 18 ? 103.846 12.612 1.257 1.00 0.00 -3 GLY A N 20
ATOM 36265 C CA . GLY A 1 18 ? 102.835 12.827 2.275 1.00 0.00 -3 GLY A CA 20
ATOM 36266 C C . GLY A 1 18 ? 101.870 13.941 1.924 1.00 0.00 -3 GLY A C 20
ATOM 36267 O O . GLY A 1 18 ? 101.760 14.925 2.652 1.00 0.00 -3 GLY A O 20
ATOM 36271 N N . SER A 1 19 ? 101.170 13.787 0.811 1.00 0.00 -2 SER A N 20
ATOM 36272 C CA . SER A 1 19 ? 100.180 14.765 0.389 1.00 0.00 -2 SER A CA 20
ATOM 36273 C C . SER A 1 19 ? 98.986 14.043 -0.233 1.00 0.00 -2 SER A C 20
ATOM 36274 O O . SER A 1 19 ? 97.923 13.940 0.378 1.00 0.00 -2 SER A O 20
ATOM 36282 N N . HIS A 1 20 ? 99.174 13.519 -1.437 1.00 0.00 -1 HIS A N 20
ATOM 36283 C CA . HIS A 1 20 ? 98.149 12.707 -2.081 1.00 0.00 -1 HIS A CA 20
ATOM 36284 C C . HIS A 1 20 ? 98.478 11.235 -1.904 1.00 0.00 -1 HIS A C 20
ATOM 36285 O O . HIS A 1 20 ? 99.468 10.744 -2.447 1.00 0.00 -1 HIS A O 20
ATOM 36300 N N . MET A 1 21 ? 97.665 10.542 -1.126 1.00 0.00 0 MET A N 20
ATOM 36301 C CA . MET A 1 21 ? 97.878 9.126 -0.876 1.00 0.00 0 MET A CA 20
ATOM 36302 C C . MET A 1 21 ? 97.151 8.295 -1.927 1.00 0.00 0 MET A C 20
ATOM 36303 O O . MET A 1 21 ? 95.926 8.358 -2.042 1.00 0.00 0 MET A O 20
ATOM 36317 N N . MET A 1 22 ? 97.909 7.530 -2.696 1.00 0.00 1 MET A N 20
ATOM 36318 C CA . MET A 1 22 ? 97.345 6.734 -3.779 1.00 0.00 1 MET A CA 20
ATOM 36319 C C . MET A 1 22 ? 96.705 5.454 -3.249 1.00 0.00 1 MET A C 20
ATOM 36320 O O . MET A 1 22 ? 97.358 4.418 -3.148 1.00 0.00 1 MET A O 20
ATOM 36334 N N . PHE A 1 23 ? 95.434 5.540 -2.895 1.00 0.00 2 PHE A N 20
ATOM 36335 C CA . PHE A 1 23 ? 94.683 4.383 -2.430 1.00 0.00 2 PHE A CA 20
ATOM 36336 C C . PHE A 1 23 ? 93.343 4.326 -3.152 1.00 0.00 2 PHE A C 20
ATOM 36337 O O . PHE A 1 23 ? 92.502 5.208 -2.980 1.00 0.00 2 PHE A O 20
ATOM 36354 N N . LYS A 1 24 ? 93.160 3.311 -3.981 1.00 0.00 3 LYS A N 20
ATOM 36355 C CA . LYS A 1 24 ? 91.922 3.170 -4.732 1.00 0.00 3 LYS A CA 20
ATOM 36356 C C . LYS A 1 24 ? 91.015 2.143 -4.076 1.00 0.00 3 LYS A C 20
ATOM 36357 O O . LYS A 1 24 ? 91.479 1.114 -3.587 1.00 0.00 3 LYS A O 20
ATOM 36376 N N . LEU A 1 25 ? 89.724 2.426 -4.071 1.00 0.00 4 LEU A N 20
ATOM 36377 C CA . LEU A 1 25 ? 88.756 1.578 -3.396 1.00 0.00 4 LEU A CA 20
ATOM 36378 C C . LEU A 1 25 ? 87.505 1.447 -4.261 1.00 0.00 4 LEU A C 20
ATOM 36379 O O . LEU A 1 25 ? 87.021 2.435 -4.806 1.00 0.00 4 LEU A O 20
ATOM 36395 N N . THR A 1 26 ? 86.995 0.234 -4.408 1.00 0.00 5 THR A N 20
ATOM 36396 C CA . THR A 1 26 ? 85.780 0.022 -5.179 1.00 0.00 5 THR A CA 20
ATOM 36397 C C . THR A 1 26 ? 84.546 0.366 -4.348 1.00 0.00 5 THR A C 20
ATOM 36398 O O . THR A 1 26 ? 84.513 0.118 -3.140 1.00 0.00 5 THR A O 20
ATOM 36409 N N . PRO A 1 27 ? 83.518 0.958 -4.980 1.00 0.00 6 PRO A N 20
ATOM 36410 C CA . PRO A 1 27 ? 82.267 1.313 -4.299 1.00 0.00 6 PRO A CA 20
ATOM 36411 C C . PRO A 1 27 ? 81.626 0.108 -3.620 1.00 0.00 6 PRO A C 20
ATOM 36412 O O . PRO A 1 27 ? 80.989 0.233 -2.574 1.00 0.00 6 PRO A O 20
ATOM 36423 N N . ALA A 1 28 ? 81.813 -1.063 -4.218 1.00 0.00 7 ALA A N 20
ATOM 36424 C CA . ALA A 1 28 ? 81.280 -2.298 -3.670 1.00 0.00 7 ALA A CA 20
ATOM 36425 C C . ALA A 1 28 ? 81.968 -2.657 -2.359 1.00 0.00 7 ALA A C 20
ATOM 36426 O O . ALA A 1 28 ? 81.308 -2.997 -1.376 1.00 0.00 7 ALA A O 20
ATOM 36433 N N . ALA A 1 29 ? 83.295 -2.574 -2.345 1.00 0.00 8 ALA A N 20
ATOM 36434 C CA . ALA A 1 29 ? 84.065 -2.902 -1.152 1.00 0.00 8 ALA A CA 20
ATOM 36435 C C . ALA A 1 29 ? 83.818 -1.877 -0.058 1.00 0.00 8 ALA A C 20
ATOM 36436 O O . ALA A 1 29 ? 83.732 -2.219 1.122 1.00 0.00 8 ALA A O 20
ATOM 36443 N N . ALA A 1 30 ? 83.686 -0.618 -0.464 1.00 0.00 9 ALA A N 20
ATOM 36444 C CA . ALA A 1 30 ? 83.401 0.465 0.466 1.00 0.00 9 ALA A CA 20
ATOM 36445 C C . ALA A 1 30 ? 82.080 0.225 1.185 1.00 0.00 9 ALA A C 20
ATOM 36446 O O . ALA A 1 30 ? 81.932 0.568 2.354 1.00 0.00 9 ALA A O 20
ATOM 36453 N N . GLU A 1 31 ? 81.132 -0.383 0.482 1.00 0.00 10 GLU A N 20
ATOM 36454 C CA . GLU A 1 31 ? 79.826 -0.697 1.051 1.00 0.00 10 GLU A CA 20
ATOM 36455 C C . GLU A 1 31 ? 79.929 -1.761 2.140 1.00 0.00 10 GLU A C 20
ATOM 36456 O O . GLU A 1 31 ? 79.181 -1.729 3.116 1.00 0.00 10 GLU A O 20
ATOM 36468 N N . GLN A 1 32 ? 80.859 -2.696 1.982 1.00 0.00 11 GLN A N 20
ATOM 36469 C CA . GLN A 1 32 ? 81.062 -3.736 2.983 1.00 0.00 11 GLN A CA 20
ATOM 36470 C C . GLN A 1 32 ? 81.732 -3.137 4.217 1.00 0.00 11 GLN A C 20
ATOM 36471 O O . GLN A 1 32 ? 81.385 -3.470 5.353 1.00 0.00 11 GLN A O 20
ATOM 36485 N N . VAL A 1 33 ? 82.680 -2.234 3.983 1.00 0.00 12 VAL A N 20
ATOM 36486 C CA . VAL A 1 33 ? 83.327 -1.506 5.068 1.00 0.00 12 VAL A CA 20
ATOM 36487 C C . VAL A 1 33 ? 82.308 -0.613 5.769 1.00 0.00 12 VAL A C 20
ATOM 36488 O O . VAL A 1 33 ? 82.273 -0.525 6.996 1.00 0.00 12 VAL A O 20
ATOM 36501 N N . LEU A 1 34 ? 81.466 0.033 4.970 1.00 0.00 13 LEU A N 20
ATOM 36502 C CA . LEU A 1 34 ? 80.402 0.881 5.487 1.00 0.00 13 LEU A CA 20
ATOM 36503 C C . LEU A 1 34 ? 79.413 0.051 6.300 1.00 0.00 13 LEU A C 20
ATOM 36504 O O . LEU A 1 34 ? 78.914 0.496 7.329 1.00 0.00 13 LEU A O 20
ATOM 36520 N N . LYS A 1 35 ? 79.153 -1.167 5.833 1.00 0.00 14 LYS A N 20
ATOM 36521 C CA . LYS A 1 35 ? 78.261 -2.098 6.519 1.00 0.00 14 LYS A CA 20
ATOM 36522 C C . LYS A 1 35 ? 78.784 -2.417 7.918 1.00 0.00 14 LYS A C 20
ATOM 36523 O O . LYS A 1 35 ? 78.006 -2.595 8.860 1.00 0.00 14 LYS A O 20
ATOM 36542 N N . ALA A 1 36 ? 80.106 -2.462 8.052 1.00 0.00 15 ALA A N 20
ATOM 36543 C CA . ALA A 1 36 ? 80.740 -2.695 9.345 1.00 0.00 15 ALA A CA 20
ATOM 36544 C C . ALA A 1 36 ? 80.458 -1.544 10.308 1.00 0.00 15 ALA A C 20
ATOM 36545 O O . ALA A 1 36 ? 80.503 -1.712 11.525 1.00 0.00 15 ALA A O 20
ATOM 36552 N N . ALA A 1 37 ? 80.163 -0.375 9.757 1.00 0.00 16 ALA A N 20
ATOM 36553 C CA . ALA A 1 37 ? 79.805 0.781 10.566 1.00 0.00 16 ALA A CA 20
ATOM 36554 C C . ALA A 1 37 ? 78.293 0.846 10.771 1.00 0.00 16 ALA A C 20
ATOM 36555 O O . ALA A 1 37 ? 77.821 1.272 11.822 1.00 0.00 16 ALA A O 20
ATOM 36562 N N . LYS A 1 38 ? 77.542 0.402 9.764 1.00 0.00 17 LYS A N 20
ATOM 36563 C CA . LYS A 1 38 ? 76.078 0.411 9.816 1.00 0.00 17 LYS A CA 20
ATOM 36564 C C . LYS A 1 38 ? 75.562 -0.398 10.998 1.00 0.00 17 LYS A C 20
ATOM 36565 O O . LYS A 1 38 ? 74.571 -0.032 11.630 1.00 0.00 17 LYS A O 20
ATOM 36584 N N . GLN A 1 39 ? 76.243 -1.497 11.293 1.00 0.00 18 GLN A N 20
ATOM 36585 C CA . GLN A 1 39 ? 75.833 -2.386 12.375 1.00 0.00 18 GLN A CA 20
ATOM 36586 C C . GLN A 1 39 ? 76.081 -1.752 13.748 1.00 0.00 18 GLN A C 20
ATOM 36587 O O . GLN A 1 39 ? 75.581 -2.237 14.763 1.00 0.00 18 GLN A O 20
ATOM 36601 N N . GLY A 1 40 ? 76.841 -0.664 13.774 1.00 0.00 19 GLY A N 20
ATOM 36602 C CA . GLY A 1 40 ? 77.042 0.068 15.009 1.00 0.00 19 GLY A CA 20
ATOM 36603 C C . GLY A 1 40 ? 78.412 -0.151 15.614 1.00 0.00 19 GLY A C 20
ATOM 36604 O O . GLY A 1 40 ? 79.204 -0.947 15.111 1.00 0.00 19 GLY A O 20
ATOM 36608 N N . GLY A 1 41 ? 78.696 0.582 16.682 1.00 0.00 20 GLY A N 20
ATOM 36609 C CA . GLY A 1 41 ? 79.937 0.408 17.406 1.00 0.00 20 GLY A CA 20
ATOM 36610 C C . GLY A 1 41 ? 81.034 1.316 16.897 1.00 0.00 20 GLY A C 20
ATOM 36611 O O . GLY A 1 41 ? 81.513 2.190 17.615 1.00 0.00 20 GLY A O 20
ATOM 36615 N N . THR A 1 42 ? 81.413 1.123 15.647 1.00 0.00 21 THR A N 20
ATOM 36616 C CA . THR A 1 42 ? 82.515 1.867 15.058 1.00 0.00 21 THR A CA 20
ATOM 36617 C C . THR A 1 42 ? 82.011 3.019 14.192 1.00 0.00 21 THR A C 20
ATOM 36618 O O . THR A 1 42 ? 82.726 3.517 13.324 1.00 0.00 21 THR A O 20
ATOM 36629 N N . GLU A 1 43 ? 80.782 3.452 14.461 1.00 0.00 22 GLU A N 20
ATOM 36630 C CA . GLU A 1 43 ? 80.139 4.506 13.679 1.00 0.00 22 GLU A CA 20
ATOM 36631 C C . GLU A 1 43 ? 80.905 5.823 13.775 1.00 0.00 22 GLU A C 20
ATOM 36632 O O . GLU A 1 43 ? 81.136 6.493 12.769 1.00 0.00 22 GLU A O 20
ATOM 36644 N N . GLY A 1 44 ? 81.297 6.188 14.987 1.00 0.00 23 GLY A N 20
ATOM 36645 C CA . GLY A 1 44 ? 82.005 7.438 15.192 1.00 0.00 23 GLY A CA 20
ATOM 36646 C C . GLY A 1 44 ? 83.507 7.255 15.199 1.00 0.00 23 GLY A C 20
ATOM 36647 O O . GLY A 1 44 ? 84.231 7.984 15.880 1.00 0.00 23 GLY A O 20
ATOM 36651 N N . MET A 1 45 ? 83.980 6.277 14.443 1.00 0.00 24 MET A N 20
ATOM 36652 C CA . MET A 1 45 ? 85.403 5.996 14.357 1.00 0.00 24 MET A CA 20
ATOM 36653 C C . MET A 1 45 ? 85.829 5.970 12.897 1.00 0.00 24 MET A C 20
ATOM 36654 O O . MET A 1 45 ? 85.149 5.384 12.056 1.00 0.00 24 MET A O 20
ATOM 36668 N N . CYS A 1 46 ? 86.944 6.614 12.597 1.00 0.00 25 CYS A N 20
ATOM 36669 C CA . CYS A 1 46 ? 87.401 6.736 11.224 1.00 0.00 25 CYS A CA 20
ATOM 36670 C C . CYS A 1 46 ? 88.224 5.513 10.841 1.00 0.00 25 CYS A C 20
ATOM 36671 O O . CYS A 1 46 ? 88.865 4.898 11.695 1.00 0.00 25 CYS A O 20
ATOM 36679 N N . LEU A 1 47 ? 88.196 5.156 9.564 1.00 0.00 26 LEU A N 20
ATOM 36680 C CA . LEU A 1 47 ? 88.918 3.988 9.088 1.00 0.00 26 LEU A CA 20
ATOM 36681 C C . LEU A 1 47 ? 90.418 4.253 9.108 1.00 0.00 26 LEU A C 20
ATOM 36682 O O . LEU A 1 47 ? 90.930 5.046 8.321 1.00 0.00 26 LEU A O 20
ATOM 36698 N N . ARG A 1 48 ? 91.110 3.600 10.022 1.00 0.00 27 ARG A N 20
ATOM 36699 C CA . ARG A 1 48 ? 92.544 3.769 10.151 1.00 0.00 27 ARG A CA 20
ATOM 36700 C C . ARG A 1 48 ? 93.257 2.586 9.515 1.00 0.00 27 ARG A C 20
ATOM 36701 O O . ARG A 1 48 ? 92.946 1.429 9.809 1.00 0.00 27 ARG A O 20
ATOM 36722 N N . LEU A 1 49 ? 94.194 2.872 8.627 1.00 0.00 28 LEU A N 20
ATOM 36723 C CA . LEU A 1 49 ? 94.896 1.820 7.910 1.00 0.00 28 LEU A CA 20
ATOM 36724 C C . LEU A 1 49 ? 96.253 1.536 8.534 1.00 0.00 28 LEU A C 20
ATOM 36725 O O . LEU A 1 49 ? 97.035 2.449 8.803 1.00 0.00 28 LEU A O 20
ATOM 36741 N N . ALA A 1 50 ? 96.514 0.260 8.768 1.00 0.00 29 ALA A N 20
ATOM 36742 C CA . ALA A 1 50 ? 97.801 -0.186 9.268 1.00 0.00 29 ALA A CA 20
ATOM 36743 C C . ALA A 1 50 ? 98.442 -1.129 8.260 1.00 0.00 29 ALA A C 20
ATOM 36744 O O . ALA A 1 50 ? 97.740 -1.854 7.550 1.00 0.00 29 ALA A O 20
ATOM 36751 N N . ALA A 1 51 ? 99.763 -1.117 8.190 1.00 0.00 30 ALA A N 20
ATOM 36752 C CA . ALA A 1 51 ? 100.477 -1.936 7.225 1.00 0.00 30 ALA A CA 20
ATOM 36753 C C . ALA A 1 51 ? 101.759 -2.498 7.823 1.00 0.00 30 ALA A C 20
ATOM 36754 O O . ALA A 1 51 ? 102.296 -1.957 8.793 1.00 0.00 30 ALA A O 20
ATOM 36761 N N . GLY A 1 52 ? 102.231 -3.592 7.247 1.00 0.00 31 GLY A N 20
ATOM 36762 C CA . GLY A 1 52 ? 103.477 -4.195 7.670 1.00 0.00 31 GLY A CA 20
ATOM 36763 C C . GLY A 1 52 ? 103.899 -5.295 6.720 1.00 0.00 31 GLY A C 20
ATOM 36764 O O . GLY A 1 52 ? 103.344 -5.415 5.629 1.00 0.00 31 GLY A O 20
ATOM 36768 N N . ARG A 1 53 ? 104.872 -6.098 7.119 1.00 0.00 32 ARG A N 20
ATOM 36769 C CA . ARG A 1 53 ? 105.305 -7.219 6.298 1.00 0.00 32 ARG A CA 20
ATOM 36770 C C . ARG A 1 53 ? 104.896 -8.529 6.954 1.00 0.00 32 ARG A C 20
ATOM 36771 O O . ARG A 1 53 ? 105.089 -8.719 8.153 1.00 0.00 32 ARG A O 20
ATOM 36792 N N . ASN A 1 54 ? 104.326 -9.422 6.160 1.00 0.00 33 ASN A N 20
ATOM 36793 C CA . ASN A 1 54 ? 103.786 -10.673 6.669 1.00 0.00 33 ASN A CA 20
ATOM 36794 C C . ASN A 1 54 ? 104.439 -11.849 5.952 1.00 0.00 33 ASN A C 20
ATOM 36795 O O . ASN A 1 54 ? 104.380 -11.945 4.729 1.00 0.00 33 ASN A O 20
ATOM 36806 N N . PRO A 1 55 ? 105.079 -12.755 6.707 1.00 0.00 34 PRO A N 20
ATOM 36807 C CA . PRO A 1 55 ? 105.789 -13.912 6.141 1.00 0.00 34 PRO A CA 20
ATOM 36808 C C . PRO A 1 55 ? 104.889 -14.796 5.278 1.00 0.00 34 PRO A C 20
ATOM 36809 O O . PRO A 1 55 ? 105.343 -15.400 4.304 1.00 0.00 34 PRO A O 20
ATOM 36820 N N . ASP A 1 56 ? 103.614 -14.856 5.630 1.00 0.00 35 ASP A N 20
ATOM 36821 C CA . ASP A 1 56 ? 102.664 -15.700 4.918 1.00 0.00 35 ASP A CA 20
ATOM 36822 C C . ASP A 1 56 ? 101.872 -14.898 3.893 1.00 0.00 35 ASP A C 20
ATOM 36823 O O . ASP A 1 56 ? 101.708 -15.323 2.748 1.00 0.00 35 ASP A O 20
ATOM 36832 N N . GLY A 1 57 ? 101.411 -13.726 4.296 1.00 0.00 36 GLY A N 20
ATOM 36833 C CA . GLY A 1 57 ? 100.557 -12.929 3.435 1.00 0.00 36 GLY A CA 20
ATOM 36834 C C . GLY A 1 57 ? 101.300 -11.817 2.719 1.00 0.00 36 GLY A C 20
ATOM 36835 O O . GLY A 1 57 ? 100.709 -10.791 2.400 1.00 0.00 36 GLY A O 20
ATOM 36839 N N . SER A 1 58 ? 102.588 -12.041 2.453 1.00 0.00 37 SER A N 20
ATOM 36840 C CA . SER A 1 58 ? 103.471 -11.068 1.785 1.00 0.00 37 SER A CA 20
ATOM 36841 C C . SER A 1 58 ? 103.459 -9.692 2.470 1.00 0.00 37 SER A C 20
ATOM 36842 O O . SER A 1 58 ? 104.274 -9.427 3.357 1.00 0.00 37 SER A O 20
ATOM 36850 N N . ILE A 1 59 ? 102.549 -8.817 2.071 1.00 0.00 38 ILE A N 20
ATOM 36851 C CA . ILE A 1 59 ? 102.415 -7.524 2.715 1.00 0.00 38 ILE A CA 20
ATOM 36852 C C . ILE A 1 59 ? 101.157 -7.511 3.574 1.00 0.00 38 ILE A C 20
ATOM 36853 O O . ILE A 1 59 ? 100.072 -7.852 3.104 1.00 0.00 38 ILE A O 20
ATOM 36869 N N . ASP A 1 60 ? 101.304 -7.128 4.830 1.00 0.00 39 ASP A N 20
ATOM 36870 C CA . ASP A 1 60 ? 100.214 -7.215 5.788 1.00 0.00 39 ASP A CA 20
ATOM 36871 C C . ASP A 1 60 ? 99.397 -5.931 5.787 1.00 0.00 39 ASP A C 20
ATOM 36872 O O . ASP A 1 60 ? 99.926 -4.853 6.077 1.00 0.00 39 ASP A O 20
ATOM 36881 N N . TYR A 1 61 ? 98.128 -6.044 5.441 1.00 0.00 40 TYR A N 20
ATOM 36882 C CA . TYR A 1 61 ? 97.232 -4.899 5.404 1.00 0.00 40 TYR A CA 20
ATOM 36883 C C . TYR A 1 61 ? 96.125 -5.052 6.435 1.00 0.00 40 TYR A C 20
ATOM 36884 O O . TYR A 1 61 ? 95.443 -6.076 6.477 1.00 0.00 40 TYR A O 20
ATOM 36902 N N . ARG A 1 62 ? 95.950 -4.037 7.266 1.00 0.00 41 ARG A N 20
ATOM 36903 C CA . ARG A 1 62 ? 94.929 -4.069 8.302 1.00 0.00 41 ARG A CA 20
ATOM 36904 C C . ARG A 1 62 ? 94.067 -2.817 8.243 1.00 0.00 41 ARG A C 20
ATOM 36905 O O . ARG A 1 62 ? 94.576 -1.697 8.271 1.00 0.00 41 ARG A O 20
ATOM 36926 N N . MET A 1 63 ? 92.760 -3.012 8.147 1.00 0.00 42 MET A N 20
ATOM 36927 C CA . MET A 1 63 ? 91.819 -1.902 8.080 1.00 0.00 42 MET A CA 20
ATOM 36928 C C . MET A 1 63 ? 90.918 -1.918 9.305 1.00 0.00 42 MET A C 20
ATOM 36929 O O . MET A 1 63 ? 90.068 -2.796 9.439 1.00 0.00 42 MET A O 20
ATOM 36943 N N . GLY A 1 64 ? 91.108 -0.961 10.196 1.00 0.00 43 GLY A N 20
ATOM 36944 C CA . GLY A 1 64 ? 90.319 -0.930 11.406 1.00 0.00 43 GLY A CA 20
ATOM 36945 C C . GLY A 1 64 ? 89.881 0.469 11.771 1.00 0.00 43 GLY A C 20
ATOM 36946 O O . GLY A 1 64 ? 90.664 1.410 11.683 1.00 0.00 43 GLY A O 20
ATOM 36950 N N . PHE A 1 65 ? 88.623 0.608 12.158 1.00 0.00 44 PHE A N 20
ATOM 36951 C CA . PHE A 1 65 ? 88.111 1.888 12.614 1.00 0.00 44 PHE A CA 20
ATOM 36952 C C . PHE A 1 65 ? 88.783 2.265 13.927 1.00 0.00 44 PHE A C 20
ATOM 36953 O O . PHE A 1 65 ? 88.779 1.485 14.880 1.00 0.00 44 PHE A O 20
ATOM 36970 N N . ASP A 1 66 ? 89.371 3.449 13.969 1.00 0.00 45 ASP A N 20
ATOM 36971 C CA . ASP A 1 66 ? 90.112 3.888 15.139 1.00 0.00 45 ASP A CA 20
ATOM 36972 C C . ASP A 1 66 ? 90.022 5.406 15.274 1.00 0.00 45 ASP A C 20
ATOM 36973 O O . ASP A 1 66 ? 89.161 6.040 14.657 1.00 0.00 45 ASP A O 20
ATOM 36982 N N . ASP A 1 67 ? 90.899 5.976 16.087 1.00 0.00 46 ASP A N 20
ATOM 36983 C CA . ASP A 1 67 ? 90.886 7.402 16.382 1.00 0.00 46 ASP A CA 20
ATOM 36984 C C . ASP A 1 67 ? 91.198 8.231 15.142 1.00 0.00 46 ASP A C 20
ATOM 36985 O O . ASP A 1 67 ? 92.022 7.841 14.311 1.00 0.00 46 ASP A O 20
ATOM 36994 N N . LEU A 1 68 ? 90.532 9.369 15.026 1.00 0.00 47 LEU A N 20
ATOM 36995 C CA . LEU A 1 68 ? 90.792 10.298 13.943 1.00 0.00 47 LEU A CA 20
ATOM 36996 C C . LEU A 1 68 ? 91.698 11.407 14.462 1.00 0.00 47 LEU A C 20
ATOM 36997 O O . LEU A 1 68 ? 91.248 12.305 15.173 1.00 0.00 47 LEU A O 20
ATOM 37013 N N . THR A 1 69 ? 92.974 11.319 14.138 1.00 0.00 48 THR A N 20
ATOM 37014 C CA . THR A 1 69 ? 93.934 12.313 14.570 1.00 0.00 48 THR A CA 20
ATOM 37015 C C . THR A 1 69 ? 94.283 13.243 13.408 1.00 0.00 48 THR A C 20
ATOM 37016 O O . THR A 1 69 ? 94.396 12.805 12.263 1.00 0.00 48 THR A O 20
ATOM 37027 N N . GLU A 1 70 ? 94.450 14.528 13.700 1.00 0.00 49 GLU A N 20
ATOM 37028 C CA . GLU A 1 70 ? 94.718 15.517 12.662 1.00 0.00 49 GLU A CA 20
ATOM 37029 C C . GLU A 1 70 ? 96.200 15.536 12.292 1.00 0.00 49 GLU A C 20
ATOM 37030 O O . GLU A 1 70 ? 96.706 16.513 11.738 1.00 0.00 49 GLU A O 20
ATOM 37042 N N . ASP A 1 71 ? 96.887 14.445 12.597 1.00 0.00 50 ASP A N 20
ATOM 37043 C CA . ASP A 1 71 ? 98.291 14.295 12.249 1.00 0.00 50 ASP A CA 20
ATOM 37044 C C . ASP A 1 71 ? 98.432 13.278 11.124 1.00 0.00 50 ASP A C 20
ATOM 37045 O O . ASP A 1 71 ? 99.496 13.127 10.526 1.00 0.00 50 ASP A O 20
ATOM 37054 N N . ASP A 1 72 ? 97.334 12.596 10.836 1.00 0.00 51 ASP A N 20
ATOM 37055 C CA . ASP A 1 72 ? 97.320 11.565 9.811 1.00 0.00 51 ASP A CA 20
ATOM 37056 C C . ASP A 1 72 ? 96.870 12.150 8.480 1.00 0.00 51 ASP A C 20
ATOM 37057 O O . ASP A 1 72 ? 96.342 13.264 8.428 1.00 0.00 51 ASP A O 20
ATOM 37066 N N . ILE A 1 73 ? 97.076 11.400 7.408 1.00 0.00 52 ILE A N 20
ATOM 37067 C CA . ILE A 1 73 ? 96.619 11.812 6.089 1.00 0.00 52 ILE A CA 20
ATOM 37068 C C . ILE A 1 73 ? 95.204 11.297 5.851 1.00 0.00 52 ILE A C 20
ATOM 37069 O O . ILE A 1 73 ? 94.951 10.095 5.948 1.00 0.00 52 ILE A O 20
ATOM 37085 N N . ARG A 1 74 ? 94.286 12.205 5.556 1.00 0.00 53 ARG A N 20
ATOM 37086 C CA . ARG A 1 74 ? 92.886 11.843 5.388 1.00 0.00 53 ARG A CA 20
ATOM 37087 C C . ARG A 1 74 ? 92.558 11.615 3.920 1.00 0.00 53 ARG A C 20
ATOM 37088 O O . ARG A 1 74 ? 92.927 12.414 3.058 1.00 0.00 53 ARG A O 20
ATOM 37109 N N . LEU A 1 75 ? 91.872 10.520 3.646 1.00 0.00 54 LEU A N 20
ATOM 37110 C CA . LEU A 1 75 ? 91.436 10.200 2.297 1.00 0.00 54 LEU A CA 20
ATOM 37111 C C . LEU A 1 75 ? 89.921 10.105 2.243 1.00 0.00 54 LEU A C 20
ATOM 37112 O O . LEU A 1 75 ? 89.285 9.662 3.196 1.00 0.00 54 LEU A O 20
ATOM 37128 N N . THR A 1 76 ? 89.347 10.543 1.141 1.00 0.00 55 THR A N 20
ATOM 37129 C CA . THR A 1 76 ? 87.924 10.382 0.913 1.00 0.00 55 THR A CA 20
ATOM 37130 C C . THR A 1 76 ? 87.692 9.775 -0.466 1.00 0.00 55 THR A C 20
ATOM 37131 O O . THR A 1 76 ? 87.668 10.481 -1.473 1.00 0.00 55 THR A O 20
ATOM 37142 N N . SER A 1 77 ? 87.554 8.457 -0.503 1.00 0.00 56 SER A N 20
ATOM 37143 C CA . SER A 1 77 ? 87.471 7.738 -1.762 1.00 0.00 56 SER A CA 20
ATOM 37144 C C . SER A 1 77 ? 86.039 7.689 -2.291 1.00 0.00 56 SER A C 20
ATOM 37145 O O . SER A 1 77 ? 85.634 8.519 -3.107 1.00 0.00 56 SER A O 20
ATOM 37153 N N . GLU A 1 78 ? 85.274 6.729 -1.804 1.00 0.00 57 GLU A N 20
ATOM 37154 C CA . GLU A 1 78 ? 83.920 6.510 -2.287 1.00 0.00 57 GLU A CA 20
ATOM 37155 C C . GLU A 1 78 ? 82.905 7.074 -1.299 1.00 0.00 57 GLU A C 20
ATOM 37156 O O . GLU A 1 78 ? 81.716 6.759 -1.356 1.00 0.00 57 GLU A O 20
ATOM 37168 N N . GLY A 1 79 ? 83.386 7.923 -0.404 1.00 0.00 58 GLY A N 20
ATOM 37169 C CA . GLY A 1 79 ? 82.540 8.477 0.633 1.00 0.00 58 GLY A CA 20
ATOM 37170 C C . GLY A 1 79 ? 83.051 8.113 2.007 1.00 0.00 58 GLY A C 20
ATOM 37171 O O . GLY A 1 79 ? 82.815 8.823 2.982 1.00 0.00 58 GLY A O 20
ATOM 37175 N N . VAL A 1 80 ? 83.765 6.998 2.076 1.00 0.00 59 VAL A N 20
ATOM 37176 C CA . VAL A 1 80 ? 84.370 6.550 3.317 1.00 0.00 59 VAL A CA 20
ATOM 37177 C C . VAL A 1 80 ? 85.663 7.315 3.565 1.00 0.00 59 VAL A C 20
ATOM 37178 O O . VAL A 1 80 ? 86.540 7.362 2.697 1.00 0.00 59 VAL A O 20
ATOM 37191 N N . GLU A 1 81 ? 85.764 7.937 4.730 1.00 0.00 60 GLU A N 20
ATOM 37192 C CA . GLU A 1 81 ? 86.954 8.686 5.090 1.00 0.00 60 GLU A CA 20
ATOM 37193 C C . GLU A 1 81 ? 87.971 7.768 5.754 1.00 0.00 60 GLU A C 20
ATOM 37194 O O . GLU A 1 81 ? 87.625 6.952 6.612 1.00 0.00 60 GLU A O 20
ATOM 37206 N N . ILE A 1 82 ? 89.217 7.896 5.331 1.00 0.00 61 ILE A N 20
ATOM 37207 C CA . ILE A 1 82 ? 90.294 7.056 5.826 1.00 0.00 61 ILE A CA 20
ATOM 37208 C C . ILE A 1 82 ? 91.406 7.918 6.416 1.00 0.00 61 ILE A C 20
ATOM 37209 O O . ILE A 1 82 ? 91.758 8.952 5.850 1.00 0.00 61 ILE A O 20
ATOM 37225 N N . VAL A 1 83 ? 91.943 7.501 7.554 1.00 0.00 62 VAL A N 20
ATOM 37226 C CA . VAL A 1 83 ? 93.083 8.182 8.154 1.00 0.00 62 VAL A CA 20
ATOM 37227 C C . VAL A 1 83 ? 94.308 7.273 8.140 1.00 0.00 62 VAL A C 20
ATOM 37228 O O . VAL A 1 83 ? 94.267 6.138 8.626 1.00 0.00 62 VAL A O 20
ATOM 37241 N N . ILE A 1 84 ? 95.386 7.764 7.552 1.00 0.00 63 ILE A N 20
ATOM 37242 C CA . ILE A 1 84 ? 96.602 6.980 7.416 1.00 0.00 63 ILE A CA 20
ATOM 37243 C C . ILE A 1 84 ? 97.793 7.705 8.030 1.00 0.00 63 ILE A C 20
ATOM 37244 O O . ILE A 1 84 ? 98.119 8.826 7.637 1.00 0.00 63 ILE A O 20
ATOM 37260 N N . ALA A 1 85 ? 98.433 7.058 8.994 1.00 0.00 64 ALA A N 20
ATOM 37261 C CA . ALA A 1 85 ? 99.635 7.600 9.611 1.00 0.00 64 ALA A CA 20
ATOM 37262 C C . ALA A 1 85 ? 100.799 7.566 8.622 1.00 0.00 64 ALA A C 20
ATOM 37263 O O . ALA A 1 85 ? 100.925 6.620 7.839 1.00 0.00 64 ALA A O 20
ATOM 37270 N N . PRO A 1 86 ? 101.667 8.595 8.654 1.00 0.00 65 PRO A N 20
ATOM 37271 C CA . PRO A 1 86 ? 102.796 8.740 7.720 1.00 0.00 65 PRO A CA 20
ATOM 37272 C C . PRO A 1 86 ? 103.648 7.476 7.603 1.00 0.00 65 PRO A C 20
ATOM 37273 O O . PRO A 1 86 ? 104.141 7.150 6.522 1.00 0.00 65 PRO A O 20
ATOM 37284 N N . ASP A 1 87 ? 103.802 6.764 8.714 1.00 0.00 66 ASP A N 20
ATOM 37285 C CA . ASP A 1 87 ? 104.598 5.538 8.749 1.00 0.00 66 ASP A CA 20
ATOM 37286 C C . ASP A 1 87 ? 104.027 4.478 7.816 1.00 0.00 66 ASP A C 20
ATOM 37287 O O . ASP A 1 87 ? 104.767 3.773 7.132 1.00 0.00 66 ASP A O 20
ATOM 37296 N N . TYR A 1 88 ? 102.704 4.380 7.783 1.00 0.00 67 TYR A N 20
ATOM 37297 C CA . TYR A 1 88 ? 102.039 3.324 7.030 1.00 0.00 67 TYR A CA 20
ATOM 37298 C C . TYR A 1 88 ? 101.871 3.712 5.567 1.00 0.00 67 TYR A C 20
ATOM 37299 O O . TYR A 1 88 ? 101.725 2.847 4.705 1.00 0.00 67 TYR A O 20
ATOM 37317 N N . VAL A 1 89 ? 101.907 5.015 5.298 1.00 0.00 68 VAL A N 20
ATOM 37318 C CA . VAL A 1 89 ? 101.773 5.537 3.936 1.00 0.00 68 VAL A CA 20
ATOM 37319 C C . VAL A 1 89 ? 102.751 4.854 2.980 1.00 0.00 68 VAL A C 20
ATOM 37320 O O . VAL A 1 89 ? 102.412 4.559 1.835 1.00 0.00 68 VAL A O 20
ATOM 37333 N N . SER A 1 90 ? 103.947 4.560 3.479 1.00 0.00 69 SER A N 20
ATOM 37334 C CA . SER A 1 90 ? 105.019 4.013 2.655 1.00 0.00 69 SER A CA 20
ATOM 37335 C C . SER A 1 90 ? 104.715 2.595 2.155 1.00 0.00 69 SER A C 20
ATOM 37336 O O . SER A 1 90 ? 105.430 2.073 1.299 1.00 0.00 69 SER A O 20
ATOM 37344 N N . LEU A 1 91 ? 103.666 1.971 2.681 1.00 0.00 70 LEU A N 20
ATOM 37345 C CA . LEU A 1 91 ? 103.313 0.613 2.276 1.00 0.00 70 LEU A CA 20
ATOM 37346 C C . LEU A 1 91 ? 101.869 0.535 1.790 1.00 0.00 70 LEU A C 20
ATOM 37347 O O . LEU A 1 91 ? 101.395 -0.536 1.402 1.00 0.00 70 LEU A O 20
ATOM 37363 N N . LEU A 1 92 ? 101.178 1.668 1.799 1.00 0.00 71 LEU A N 20
ATOM 37364 C CA . LEU A 1 92 ? 99.758 1.690 1.472 1.00 0.00 71 LEU A CA 20
ATOM 37365 C C . LEU A 1 92 ? 99.492 2.356 0.129 1.00 0.00 71 LEU A C 20
ATOM 37366 O O . LEU A 1 92 ? 98.422 2.182 -0.450 1.00 0.00 71 LEU A O 20
ATOM 37382 N N . ASP A 1 93 ? 100.453 3.117 -0.370 1.00 0.00 72 ASP A N 20
ATOM 37383 C CA . ASP A 1 93 ? 100.244 3.857 -1.607 1.00 0.00 72 ASP A CA 20
ATOM 37384 C C . ASP A 1 93 ? 100.402 2.947 -2.826 1.00 0.00 72 ASP A C 20
ATOM 37385 O O . ASP A 1 93 ? 101.068 1.912 -2.762 1.00 0.00 72 ASP A O 20
ATOM 37394 N N . GLN A 1 94 ? 99.733 3.332 -3.913 1.00 0.00 73 GLN A N 20
ATOM 37395 C CA . GLN A 1 94 ? 99.787 2.621 -5.195 1.00 0.00 73 GLN A CA 20
ATOM 37396 C C . GLN A 1 94 ? 98.993 1.318 -5.152 1.00 0.00 73 GLN A C 20
ATOM 37397 O O . GLN A 1 94 ? 99.196 0.434 -5.987 1.00 0.00 73 GLN A O 20
ATOM 37411 N N . THR A 1 95 ? 98.064 1.213 -4.211 1.00 0.00 74 THR A N 20
ATOM 37412 C CA . THR A 1 95 ? 97.288 -0.007 -4.051 1.00 0.00 74 THR A CA 20
ATOM 37413 C C . THR A 1 95 ? 95.846 0.172 -4.531 1.00 0.00 74 THR A C 20
ATOM 37414 O O . THR A 1 95 ? 95.371 1.296 -4.721 1.00 0.00 74 THR A O 20
ATOM 37425 N N . THR A 1 96 ? 95.168 -0.946 -4.746 1.00 0.00 75 THR A N 20
ATOM 37426 C CA . THR A 1 96 ? 93.760 -0.942 -5.111 1.00 0.00 75 THR A CA 20
ATOM 37427 C C . THR A 1 96 ? 93.003 -1.975 -4.278 1.00 0.00 75 THR A C 20
ATOM 37428 O O . THR A 1 96 ? 93.417 -3.131 -4.190 1.00 0.00 75 THR A O 20
ATOM 37439 N N . LEU A 1 97 ? 91.912 -1.545 -3.659 1.00 0.00 76 LEU A N 20
ATOM 37440 C CA . LEU A 1 97 ? 91.144 -2.401 -2.769 1.00 0.00 76 LEU A CA 20
ATOM 37441 C C . LEU A 1 97 ? 89.798 -2.787 -3.377 1.00 0.00 76 LEU A C 20
ATOM 37442 O O . LEU A 1 97 ? 89.023 -1.926 -3.800 1.00 0.00 76 LEU A O 20
ATOM 37458 N N . ASP A 1 98 ? 89.537 -4.088 -3.411 1.00 0.00 77 ASP A N 20
ATOM 37459 C CA . ASP A 1 98 ? 88.250 -4.623 -3.843 1.00 0.00 77 ASP A CA 20
ATOM 37460 C C . ASP A 1 98 ? 87.956 -5.886 -3.043 1.00 0.00 77 ASP A C 20
ATOM 37461 O O . ASP A 1 98 ? 88.853 -6.416 -2.388 1.00 0.00 77 ASP A O 20
ATOM 37470 N N . TYR A 1 99 ? 86.725 -6.371 -3.075 1.00 0.00 78 TYR A N 20
ATOM 37471 C CA . TYR A 1 99 ? 86.397 -7.582 -2.344 1.00 0.00 78 TYR A CA 20
ATOM 37472 C C . TYR A 1 99 ? 85.825 -8.638 -3.276 1.00 0.00 78 TYR A C 20
ATOM 37473 O O . TYR A 1 99 ? 85.035 -8.335 -4.176 1.00 0.00 78 TYR A O 20
ATOM 37491 N N . VAL A 1 100 ? 86.248 -9.873 -3.065 1.00 0.00 79 VAL A N 20
ATOM 37492 C CA . VAL A 1 100 ? 85.766 -11.008 -3.836 1.00 0.00 79 VAL A CA 20
ATOM 37493 C C . VAL A 1 100 ? 85.487 -12.179 -2.905 1.00 0.00 79 VAL A C 20
ATOM 37494 O O . VAL A 1 100 ? 86.042 -12.250 -1.804 1.00 0.00 79 VAL A O 20
ATOM 37507 N N . GLU A 1 101 ? 84.639 -13.097 -3.332 1.00 0.00 80 GLU A N 20
ATOM 37508 C CA . GLU A 1 101 ? 84.324 -14.247 -2.509 1.00 0.00 80 GLU A CA 20
ATOM 37509 C C . GLU A 1 101 ? 85.258 -15.403 -2.846 1.00 0.00 80 GLU A C 20
ATOM 37510 O O . GLU A 1 101 ? 84.951 -16.250 -3.683 1.00 0.00 80 GLU A O 20
ATOM 37522 N N . LEU A 1 102 ? 86.421 -15.402 -2.210 1.00 0.00 81 LEU A N 20
ATOM 37523 C CA . LEU A 1 102 ? 87.404 -16.464 -2.397 1.00 0.00 81 LEU A CA 20
ATOM 37524 C C . LEU A 1 102 ? 86.901 -17.759 -1.776 1.00 0.00 81 LEU A C 20
ATOM 37525 O O . LEU A 1 102 ? 87.251 -18.858 -2.214 1.00 0.00 81 LEU A O 20
ATOM 37541 N N . GLU A 1 103 ? 86.077 -17.613 -0.750 1.00 0.00 82 GLU A N 20
ATOM 37542 C CA . GLU A 1 103 ? 85.494 -18.743 -0.056 1.00 0.00 82 GLU A CA 20
ATOM 37543 C C . GLU A 1 103 ? 84.001 -18.516 0.078 1.00 0.00 82 GLU A C 20
ATOM 37544 O O . GLU A 1 103 ? 83.589 -17.465 0.552 1.00 0.00 82 GLU A O 20
ATOM 37556 N N . PRO A 1 104 ? 83.175 -19.480 -0.355 1.00 0.00 83 PRO A N 20
ATOM 37557 C CA . PRO A 1 104 ? 81.713 -19.359 -0.293 1.00 0.00 83 PRO A CA 20
ATOM 37558 C C . PRO A 1 104 ? 81.223 -18.933 1.090 1.00 0.00 83 PRO A C 20
ATOM 37559 O O . PRO A 1 104 ? 81.295 -19.702 2.051 1.00 0.00 83 PRO A O 20
ATOM 37570 N N . GLY A 1 105 ? 80.754 -17.694 1.189 1.00 0.00 84 GLY A N 20
ATOM 37571 C CA . GLY A 1 105 ? 80.278 -17.176 2.455 1.00 0.00 84 GLY A CA 20
ATOM 37572 C C . GLY A 1 105 ? 81.211 -16.130 3.031 1.00 0.00 84 GLY A C 20
ATOM 37573 O O . GLY A 1 105 ? 80.809 -15.325 3.874 1.00 0.00 84 GLY A O 20
ATOM 37577 N N . GLN A 1 106 ? 82.454 -16.129 2.574 1.00 0.00 85 GLN A N 20
ATOM 37578 C CA . GLN A 1 106 ? 83.453 -15.204 3.085 1.00 0.00 85 GLN A CA 20
ATOM 37579 C C . GLN A 1 106 ? 83.930 -14.256 1.992 1.00 0.00 85 GLN A C 20
ATOM 37580 O O . GLN A 1 106 ? 84.755 -14.618 1.146 1.00 0.00 85 GLN A O 20
ATOM 37594 N N . PHE A 1 107 ? 83.404 -13.043 2.012 1.00 0.00 86 PHE A N 20
ATOM 37595 C CA . PHE A 1 107 ? 83.829 -12.012 1.083 1.00 0.00 86 PHE A CA 20
ATOM 37596 C C . PHE A 1 107 ? 85.105 -11.357 1.597 1.00 0.00 86 PHE A C 20
ATOM 37597 O O . PHE A 1 107 ? 85.081 -10.593 2.564 1.00 0.00 86 PHE A O 20
ATOM 37614 N N . HIS A 1 108 ? 86.216 -11.673 0.949 1.00 0.00 87 HIS A N 20
ATOM 37615 C CA . HIS A 1 108 ? 87.524 -11.219 1.404 1.00 0.00 87 HIS A CA 20
ATOM 37616 C C . HIS A 1 108 ? 87.975 -9.991 0.631 1.00 0.00 87 HIS A C 20
ATOM 37617 O O . HIS A 1 108 ? 87.719 -9.869 -0.567 1.00 0.00 87 HIS A O 20
ATOM 37632 N N . PHE A 1 109 ? 88.648 -9.089 1.327 1.00 0.00 88 PHE A N 20
ATOM 37633 C CA . PHE A 1 109 ? 89.215 -7.905 0.704 1.00 0.00 88 PHE A CA 20
ATOM 37634 C C . PHE A 1 109 ? 90.586 -8.223 0.129 1.00 0.00 88 PHE A C 20
ATOM 37635 O O . PHE A 1 109 ? 91.441 -8.783 0.816 1.00 0.00 88 PHE A O 20
ATOM 37652 N N . ILE A 1 110 ? 90.787 -7.879 -1.132 1.00 0.00 89 ILE A N 20
ATOM 37653 C CA . ILE A 1 110 ? 92.062 -8.108 -1.788 1.00 0.00 89 ILE A CA 20
ATOM 37654 C C . ILE A 1 110 ? 92.756 -6.784 -2.081 1.00 0.00 89 ILE A C 20
ATOM 37655 O O . ILE A 1 110 ? 92.139 -5.837 -2.574 1.00 0.00 89 ILE A O 20
ATOM 37671 N N . PHE A 1 111 ? 94.036 -6.716 -1.750 1.00 0.00 90 PHE A N 20
ATOM 37672 C CA . PHE A 1 111 ? 94.821 -5.512 -1.968 1.00 0.00 90 PHE A CA 20
ATOM 37673 C C . PHE A 1 111 ? 95.763 -5.706 -3.144 1.00 0.00 90 PHE A C 20
ATOM 37674 O O . PHE A 1 111 ? 96.703 -6.500 -3.076 1.00 0.00 90 PHE A O 20
ATOM 37691 N N . LEU A 1 112 ? 95.501 -4.997 -4.226 1.00 0.00 91 LEU A N 20
ATOM 37692 C CA . LEU A 1 112 ? 96.326 -5.096 -5.416 1.00 0.00 91 LEU A CA 20
ATOM 37693 C C . LEU A 1 112 ? 97.536 -4.182 -5.310 1.00 0.00 91 LEU A C 20
ATOM 37694 O O . LEU A 1 112 ? 97.411 -2.956 -5.326 1.00 0.00 91 LEU A O 20
ATOM 37710 N N . ASN A 1 113 ? 98.697 -4.796 -5.181 1.00 0.00 92 ASN A N 20
ATOM 37711 C CA . ASN A 1 113 ? 99.954 -4.067 -5.076 1.00 0.00 92 ASN A CA 20
ATOM 37712 C C . ASN A 1 113 ? 100.927 -4.575 -6.140 1.00 0.00 92 ASN A C 20
ATOM 37713 O O . ASN A 1 113 ? 101.330 -5.736 -6.116 1.00 0.00 92 ASN A O 20
ATOM 37724 N N . PRO A 1 114 ? 101.299 -3.710 -7.096 1.00 0.00 93 PRO A N 20
ATOM 37725 C CA . PRO A 1 114 ? 102.125 -4.090 -8.249 1.00 0.00 93 PRO A CA 20
ATOM 37726 C C . PRO A 1 114 ? 103.610 -4.262 -7.918 1.00 0.00 93 PRO A C 20
ATOM 37727 O O . PRO A 1 114 ? 104.379 -4.736 -8.754 1.00 0.00 93 PRO A O 20
ATOM 37738 N N . ARG A 1 115 ? 104.014 -3.883 -6.711 1.00 0.00 94 ARG A N 20
ATOM 37739 C CA . ARG A 1 115 ? 105.424 -3.962 -6.330 1.00 0.00 94 ARG A CA 20
ATOM 37740 C C . ARG A 1 115 ? 105.826 -5.410 -6.086 1.00 0.00 94 ARG A C 20
ATOM 37741 O O . ARG A 1 115 ? 106.685 -5.955 -6.780 1.00 0.00 94 ARG A O 20
ATOM 37762 N N . ASP A 1 116 ? 105.196 -6.023 -5.095 1.00 0.00 95 ASP A N 20
ATOM 37763 C CA . ASP A 1 116 ? 105.449 -7.419 -4.762 1.00 0.00 95 ASP A CA 20
ATOM 37764 C C . ASP A 1 116 ? 104.207 -8.035 -4.132 1.00 0.00 95 ASP A C 20
ATOM 37765 O O . ASP A 1 116 ? 103.976 -7.910 -2.929 1.00 0.00 95 ASP A O 20
ATOM 37774 N N . PRO A 1 117 ? 103.360 -8.658 -4.958 1.00 0.00 96 PRO A N 20
ATOM 37775 C CA . PRO A 1 117 ? 102.145 -9.307 -4.500 1.00 0.00 96 PRO A CA 20
ATOM 37776 C C . PRO A 1 117 ? 102.372 -10.777 -4.159 1.00 0.00 96 PRO A C 20
ATOM 37777 O O . PRO A 1 117 ? 103.476 -11.300 -4.312 1.00 0.00 96 PRO A O 20
ATOM 37788 N N . THR A 1 118 ? 101.321 -11.441 -3.702 1.00 0.00 97 THR A N 20
ATOM 37789 C CA . THR A 1 118 ? 101.390 -12.861 -3.411 1.00 0.00 97 THR A CA 20
ATOM 37790 C C . THR A 1 118 ? 101.490 -13.662 -4.712 1.00 0.00 97 THR A C 20
ATOM 37791 O O . THR A 1 118 ? 101.974 -14.795 -4.729 1.00 0.00 97 THR A O 20
ATOM 37802 N N . TYR A 1 119 ? 101.039 -13.053 -5.804 1.00 0.00 98 TYR A N 20
ATOM 37803 C CA . TYR A 1 119 ? 101.122 -13.677 -7.117 1.00 0.00 98 TYR A CA 20
ATOM 37804 C C . TYR A 1 119 ? 102.532 -13.543 -7.683 1.00 0.00 98 TYR A C 20
ATOM 37805 O O . TYR A 1 119 ? 102.834 -12.595 -8.407 1.00 0.00 98 TYR A O 20
ATOM 37823 N N . ARG A 1 120 ? 103.399 -14.470 -7.315 1.00 0.00 99 ARG A N 20
ATOM 37824 C CA . ARG A 1 120 ? 104.753 -14.503 -7.842 1.00 0.00 99 ARG A CA 20
ATOM 37825 C C . ARG A 1 120 ? 104.906 -15.679 -8.796 1.00 0.00 99 ARG A C 20
ATOM 37826 O O . ARG A 1 120 ? 104.230 -16.694 -8.635 1.00 0.00 99 ARG A O 20
ATOM 37847 N N . PRO A 1 121 ? 105.772 -15.556 -9.811 1.00 0.00 100 PRO A N 20
ATOM 37848 C CA . PRO A 1 121 ? 106.107 -16.672 -10.694 1.00 0.00 100 PRO A CA 20
ATOM 37849 C C . PRO A 1 121 ? 106.927 -17.726 -9.953 1.00 0.00 100 PRO A C 20
ATOM 37850 O O . PRO A 1 121 ? 108.076 -17.480 -9.585 1.00 0.00 100 PRO A O 20
ATOM 37861 N N . PRO A 1 122 ? 106.339 -18.910 -9.713 1.00 0.00 101 PRO A N 20
ATOM 37862 C CA . PRO A 1 122 ? 106.971 -19.973 -8.918 1.00 0.00 101 PRO A CA 20
ATOM 37863 C C . PRO A 1 122 ? 108.306 -20.442 -9.495 1.00 0.00 101 PRO A C 20
ATOM 37864 O O . PRO A 1 122 ? 109.196 -20.860 -8.755 1.00 0.00 101 PRO A O 20
ATOM 37875 N N . SER A 1 123 ? 108.442 -20.370 -10.813 1.00 0.00 102 SER A N 20
ATOM 37876 C CA . SER A 1 123 ? 109.668 -20.799 -11.474 1.00 0.00 102 SER A CA 20
ATOM 37877 C C . SER A 1 123 ? 110.702 -19.671 -11.516 1.00 0.00 102 SER A C 20
ATOM 37878 O O . SER A 1 123 ? 111.826 -19.861 -11.982 1.00 0.00 102 SER A O 20
ATOM 37886 N N . GLY A 1 124 ? 110.325 -18.502 -11.015 1.00 0.00 103 GLY A N 20
ATOM 37887 C CA . GLY A 1 124 ? 111.222 -17.365 -11.023 1.00 0.00 103 GLY A CA 20
ATOM 37888 C C . GLY A 1 124 ? 110.979 -16.455 -12.209 1.00 0.00 103 GLY A C 20
ATOM 37889 O O . GLY A 1 124 ? 110.003 -16.628 -12.941 1.00 0.00 103 GLY A O 20
ATOM 37893 N N . GLY A 1 125 ? 111.864 -15.488 -12.398 1.00 0.00 104 GLY A N 20
ATOM 37894 C CA . GLY A 1 125 ? 111.728 -14.562 -13.500 1.00 0.00 104 GLY A CA 20
ATOM 37895 C C . GLY A 1 125 ? 113.063 -14.257 -14.139 1.00 0.00 104 GLY A C 20
ATOM 37896 O O . GLY A 1 125 ? 114.089 -14.298 -13.425 1.00 0.00 104 GLY A O 20
#

Radius of gyration: 17.1 Å; Cα contacts (8 Å, |Δi|>4): 185; chains: 1; bounding box: 36×54×36 Å

Solvent-accessible surface area: 9254 Å² total; per-residue (Å²): 244,66,122,91,166,96,174,132,181,129,27,103,18,183,122,84,124,73,63,144,12,121,23,141,15,32,80,46,0,7,122,52,4,106,126,32,19,173,157,33,64,35,124,78,75,3,2,79,2,33,20,32,126,72,133,134,63,49,13,85,39,160,44,35,40,50,102,79,52,139,135,16,40,88,5,100,26,134,58,16,52,0,0,0,15,84,112,65,34,66,43,1,32,82,1,41,0,40,55,52,81,108,110,134,53,115,100,88,61,22,17,79,7,98,106,20,63,89,198,186,98,106,117,95,106

Nearest PDB structures (foldseek):
  2k4z-assembly1_A  TM=7.664E-01  e=5.718E-18  Allochromatium vinosum
  1r94-assembly1_A  TM=8.577E-01  e=2.877E-06  Escherichia coli
  1s98-assembly1_A  TM=7.820E-01  e=5.826E-06  Escherichia coli
  2d2a-assembly2_A  TM=7.663E-01  e=1.626E-05  Escherichia coli
  2i5y-assembly2_P  TM=3.708E-01  e=9.516E+00  Human immunodeficiency virus

Foldseek 3Di:
DCVPVVDDDDDPDDDPLQPDFAEAEDPQVVVVVVVVPVVHDLVVFAWEWAWDADPVFGIDIDTDGHHDDPQFRWDQHNNGIYTYHPVRSVPRGPWYWDWDCPDVVDTDIDIDDPPDGPPDDPVHD

CATH classification: 2.60.300.12

Sequence (125 aa):
MGSSHHHHHHSSGLVPRGSHMMFKLTPAAAEQVLKAAKQGGTEGMCLRLAAGRNPDGSIDYRMGFDDLTEDDIRLTSEGVEIVIAPDYVSLLDQTTLDYVELEPGQFHFIFLNPRDPTYRPPSGGMGSSHHHHHHSSGLVPRGSHMMFKLTPAAAEQVLKAAKQGGTEGMCLRLAAGRNPDGSIDYRMGFDDLTEDDIRLTSEGVEIVIAPDYVSLLDQTTLDYVELEPGQFHFIFLNPRDPTYRPPSGGMGSSHHHHHHSSGLVPRGSHMMFKLTPAAAEQVLKAAKQGGTEGMCLRLAAGRNPDGSIDYRMGFDDLTEDDIRLTSEGVEIVIAPDYVSLLDQTTLDYVELEPGQFHFIFLNPRDPTYRPPSGGMGSSHHHHHHSSGLVPRGSHMMFKLTPAAAEQVLKAAKQGGTEGMCLRLAAGRNPDGSIDYRMGFDDLTEDDIRLTSEGVEIVIAPDYVSLLDQTTLDYVELEPGQFHFIFLNPRDPTYRPPSGGMGSSHHHHHHSSGLVPRGSHMMFKLTPAAAEQVLKAAKQGGTEGMCLRLAAGRNPDGSIDYRMGFDDLTEDDIRLTSEGVEIVIAPDYVSLLDQTTLDYVELEPGQFHFIFLNPRDPTYRPPSGGMGSSHHHHHHSSGLVPRGSHMMFKLTPAAAEQVLKAAKQGGTEGMCLRLAAGRNPDGSIDYRMGFDDLTEDDIRLTSEGVEIVIAPDYVSLLDQTTLDYVELEPGQFHFIFLNPRDPTYRPPSGGMGSSHHHHHHSSGLVPRGSHMMFKLTPAAAEQVLKAAKQGGTEGMCLRLAAGRNPDGSIDYRMGFDDLTEDDIRLTSEGVEIVIAPDYVSLLDQTTLDYVELEPGQFHFIFLNPRDPTYRPPSGGMGSSHHHHHHSSGLVPRGSHMMFKLTPAAAEQVLKAAKQGGTEGMCLRLAAGRNPDGSIDYRMGFDDLTEDDIRLTSEGVEIVIAPDYVSLLDQTTLDYVELEPGQFHFIFLNPRDPTYRPPSGGMGSSHHHHHHSSGLVPRGSHMMFKLTPAAAEQVLKAAKQGGTEGMCLRLAAGRNPDGSIDYRMGFDDLTEDDIRLTSEGVEIVIAPDYVSLLDQTTLDYVELEPGQFHFIFLNPRDPTYRPPSGGMGSSHHHHHHSSGLVPRGSHMMFKLTPAAAEQVLKAAKQGGTEGMCLRLAAGRNPDGSIDYRMGFDDLTEDDIRLTSEGVEIVIAPDYVSLLDQTTLDYVELEPGQFHFIFLNPRDPTYRPPSGGMGSSHHHHHHSSGLVPRGSHMMFKLTPAAAEQVLKAAKQGGTEGMCLRLAAGRNPDGSIDYRMGFDDLTEDDIRLTSEGVEIVIAPDYVSLLDQTTLDYVELEPGQFHFIFLNPRDPTYRPPSGGMGSSHHHHHHSSGLVPRGSHMMFKLTPAAAEQVLKAAKQGGTEGMCLRLAAGRNPDGSIDYRMGFDDLTEDDIRLTSEGVEIVIAPDYVSLLDQTTLDYVELEPGQFHFIFLNPRDPTYRPPSGGMGSSHHHHHHSSGLVPRGSHMMFKLTPAAAEQVLKAAKQGGTEGMCLRLAAGRNPDGSIDYRMGFDDLTEDDIRLTSEGVEIVIAPDYVSLLDQTTLDYVELEPGQFHFIFLNPRDPTYRPPSGGMGSSHHHHHHSSGLVPRGSHMMFKLTPAAAEQVLKAAKQGGTEGMCLRLAAGRNPDGSIDYRMGFDDLTEDDIRLTSEGVEIVIAPDYVSLLDQTTLDYVELEPGQFHFIFLNPRDPTYRPPSGGMGSSHHHHHHSSGLVPRGSHMMFKLTPAAAEQVLKAAKQGGTEGMCLRLAAGRNPDGSIDYRMGFDDLTEDDIRLTSEGVEIVIAPDYVSLLDQTTLDYVELEPGQFHFIFLNPRDPTYRPPSGGMGSSHHHHHHSSGLVPRGSHMMFKLTPAAAEQVLKAAKQGGTEGMCLRLAAGRNPDGSIDYRMGFDDLTEDDIRLTSEGVEIVIAPDYVSLLDQTTLDYVELEPGQFHFIFLNPRDPTYRPPSGGMGSSHHHHHHSSGLVPRGSHMMFKLTPAAAEQVLKAAKQGGTEGMCLRLAAGRNPDGSIDYRMGFDDLTEDDIRLTSEGVEIVIAPDYVSLLDQTTLDYVELEPGQFHFIFLNPRDPTYRPPSGGMGSSHHHHHHSSGLVPRGSHMMFKLTPAAAEQVLKAAKQGGTEGMCLRLAAGRNPDGSIDYRMGFDDLTEDDIRLTSEGVEIVIAPDYVSLLDQTTLDYVELEPGQFHFIFLNPRDPTYRPPSGGMGSSHHHHHHSSGLVPRGSHMMFKLTPAAAEQVLKAAKQGGTEGMCLRLAAGRNPDGSIDYRMGFDDLTEDDIRLTSEGVEIVIAPDYVSLLDQTTLDYVELEPGQFHFIFLNPRDPTYRPPSGGMGSSHHHHHHSSGLVPRGSHMMFKLTPAAAEQVLKAAKQGGTEGMCLRLAAGRNPDGSIDYRMGFDDLTEDDIRLTSEGVEIVIAPDYVSLLDQTTLDYVELEPGQFHFIFLNPRDPTYRPPSGG

Secondary structure (DSSP, 8-state):
--SS--SSSS--STTT---SS-EEE-HHHHHHHHHHHHHSSSTT-EEEEEEEE-TTS-EEEEEEEE---SSS-EEE-SS-EEE--TTTHHHHTTEEEEEEEEETTEEEEEEE-SSS-SS-PPTT-

InterPro domains:
  IPR000361 Core domain, A-type assembly protein ATAP [PF01521] (2-80)
  IPR035903 HesB-like domain superfamily [G3DSA:2.60.300.12] (1-102)
  IPR035903 HesB-like domain superfamily [SSF89360] (1-93)

Organism: Allochromatium vinosum (NCBI:txid1049)